Protein AF-0000000074986672 (afdb_homodimer)

Structure (mmCIF, N/CA/C/O backbone):
data_AF-0000000074986672-model_v1
#
loop_
_entity.id
_entity.type
_entity.pdbx_description
1 polymer 'Uncharacterized protein'
#
loop_
_atom_site.group_PDB
_atom_site.id
_atom_site.type_symbol
_atom_site.label_atom_id
_atom_site.label_alt_id
_atom_site.label_comp_id
_atom_site.label_asym_id
_atom_site.label_entity_id
_atom_site.label_seq_id
_atom_site.pdbx_PDB_ins_code
_atom_site.Cartn_x
_atom_site.Cartn_y
_atom_site.Cartn_z
_atom_site.occupancy
_atom_site.B_iso_or_equiv
_atom_site.auth_seq_id
_atom_site.auth_comp_id
_atom_site.auth_asym_id
_atom_site.auth_atom_id
_atom_site.pdbx_PDB_model_num
ATOM 1 N N . MET A 1 1 ? -16.219 -4.191 3.336 1 21.34 1 MET A N 1
ATOM 2 C CA . MET A 1 1 ? -17.172 -3.947 4.406 1 21.34 1 MET A CA 1
ATOM 3 C C . MET A 1 1 ? -17.938 -5.223 4.758 1 21.34 1 MET A C 1
ATOM 5 O O . MET A 1 1 ? -18.406 -5.938 3.873 1 21.34 1 MET A O 1
ATOM 9 N N . PRO A 1 2 ? -17.562 -5.855 5.906 1 23.08 2 PRO A N 1
ATOM 10 C CA . PRO A 1 2 ? -18.125 -7.176 6.203 1 23.08 2 PRO A CA 1
ATOM 11 C C . PRO A 1 2 ? -19.641 -7.215 6.035 1 23.08 2 PRO A C 1
ATOM 13 O O . PRO A 1 2 ? -20.312 -6.188 6.172 1 23.08 2 PRO A O 1
ATOM 16 N N . PRO A 1 3 ? -20.062 -8.102 5.141 1 24.44 3 PRO A N 1
ATOM 17 C CA . PRO A 1 3 ? -21.5 -8.195 4.844 1 24.44 3 PRO A CA 1
ATOM 18 C C . PRO A 1 3 ? -22.359 -8.195 6.102 1 24.44 3 PRO A C 1
ATOM 20 O O . PRO A 1 3 ? -21.953 -8.742 7.129 1 24.44 3 PRO A O 1
ATOM 23 N N . LYS A 1 4 ? -23.109 -7.078 6.27 1 29.47 4 LYS A N 1
ATOM 24 C CA . LYS A 1 4 ? -24.031 -6.895 7.383 1 29.47 4 LYS A CA 1
ATOM 25 C C . LYS A 1 4 ? -24.828 -8.172 7.656 1 29.47 4 LYS A C 1
ATOM 27 O O . LYS A 1 4 ? -25.438 -8.73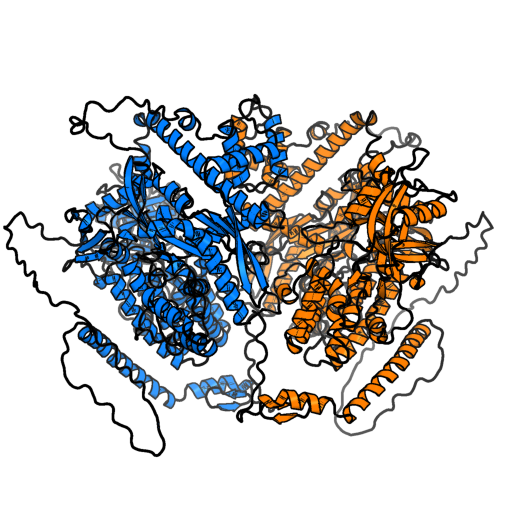4 6.75 1 29.47 4 LYS A O 1
ATOM 32 N N . GLN A 1 5 ? -24.484 -8.953 8.672 1 23.97 5 GLN A N 1
ATOM 33 C CA . GLN A 1 5 ? -25.188 -10.109 9.219 1 23.97 5 GLN A CA 1
ATOM 34 C C . GLN A 1 5 ? -26.688 -9.859 9.289 1 23.97 5 GLN A C 1
ATOM 36 O O . GLN A 1 5 ? -27.125 -8.773 9.688 1 23.97 5 GLN A O 1
ATOM 41 N N . SER A 1 6 ? -27.453 -10.539 8.5 1 29.39 6 SER A N 1
ATOM 42 C CA . SER A 1 6 ? -28.922 -10.602 8.445 1 29.39 6 SER A CA 1
ATOM 43 C C . SER A 1 6 ? -29.516 -10.664 9.844 1 29.39 6 SER A C 1
ATOM 45 O O . SER A 1 6 ? -29.266 -11.617 10.586 1 29.39 6 SER A O 1
ATOM 47 N N . ARG A 1 7 ? -29.734 -9.586 10.469 1 32.44 7 ARG A N 1
ATOM 48 C CA . ARG A 1 7 ? -30.438 -9.555 11.742 1 32.44 7 ARG A CA 1
ATOM 49 C C . ARG A 1 7 ? -31.703 -10.398 11.688 1 32.44 7 ARG A C 1
ATOM 51 O O . ARG A 1 7 ? -32.5 -10.273 10.75 1 32.44 7 ARG A O 1
ATOM 58 N N . ARG A 1 8 ? -31.781 -11.43 12.5 1 37.28 8 ARG A N 1
ATOM 59 C CA . ARG A 1 8 ? -32.969 -12.227 12.82 1 37.28 8 ARG A CA 1
ATOM 60 C C . ARG A 1 8 ? -34.156 -11.336 13.086 1 37.28 8 ARG A C 1
ATOM 62 O O . ARG A 1 8 ? -34.094 -10.383 13.859 1 37.28 8 ARG A O 1
ATOM 69 N N . VAL A 1 9 ? -35.125 -11.398 12.18 1 38.25 9 VAL A N 1
ATOM 70 C CA . VAL A 1 9 ? -36.344 -10.609 12.18 1 38.25 9 VAL A CA 1
ATOM 71 C C . VAL A 1 9 ? -37.188 -10.969 13.391 1 38.25 9 VAL A C 1
ATOM 73 O O . VAL A 1 9 ? -37.625 -12.117 13.523 1 38.25 9 VAL A O 1
ATOM 76 N N . ILE A 1 10 ? -36.969 -10.453 14.57 1 38.25 10 ILE A N 1
ATOM 77 C CA . ILE A 1 10 ? -37.844 -10.531 15.734 1 38.25 10 ILE A CA 1
ATOM 78 C C . ILE A 1 10 ? -39.219 -9.945 15.398 1 38.25 10 ILE A C 1
ATOM 80 O O . ILE A 1 10 ? -39.312 -8.797 14.961 1 38.25 10 ILE A O 1
ATOM 84 N N . GLY A 1 11 ? -40.25 -10.727 15.227 1 40.94 11 GLY A N 1
ATOM 85 C CA . GLY A 1 11 ? -41.625 -10.297 14.922 1 40.94 11 GLY A CA 1
ATOM 86 C C . GLY A 1 11 ? -42.156 -9.273 15.906 1 40.94 11 GLY A C 1
ATOM 87 O O . GLY A 1 11 ? -41.562 -9.047 16.953 1 40.94 11 GLY A O 1
ATOM 88 N N . SER A 1 12 ? -43.281 -8.508 15.656 1 49.19 12 SER A N 1
ATOM 89 C CA . SER A 1 12 ? -43.906 -7.453 16.438 1 49.19 12 SER A CA 1
ATOM 90 C C . SER A 1 12 ? -44.219 -7.922 17.859 1 49.19 12 SER A C 1
ATOM 92 O O . SER A 1 12 ? -44.188 -7.129 18.797 1 49.19 12 SER A O 1
ATOM 94 N N . ASP A 1 13 ? -44.656 -9.211 18.047 1 49.66 13 ASP A N 1
ATOM 95 C CA . ASP A 1 13 ? -45.188 -9.719 19.312 1 49.66 13 ASP A CA 1
ATOM 96 C C . ASP A 1 13 ? -44.094 -10.414 20.125 1 49.66 13 ASP A C 1
ATOM 98 O O . ASP A 1 13 ? -44.375 -11.078 21.109 1 49.66 13 ASP A O 1
ATOM 102 N N . GLY A 1 14 ? -42.906 -10.117 20.141 1 49.78 14 GLY A N 1
ATOM 103 C CA . GLY A 1 14 ? -41.719 -10.5 20.891 1 49.78 14 GLY A CA 1
ATOM 104 C C . GLY A 1 14 ? -41.312 -11.945 20.672 1 49.78 14 GLY A C 1
ATOM 105 O O . GLY A 1 14 ? -40.469 -12.477 21.406 1 49.78 14 GLY A O 1
ATOM 106 N N . ARG A 1 15 ? -42.031 -12.641 19.875 1 52.78 15 ARG A N 1
ATOM 107 C CA . ARG A 1 15 ? -41.844 -14.07 19.703 1 52.78 15 ARG A CA 1
ATOM 108 C C . ARG A 1 15 ? -41 -14.367 18.484 1 52.78 15 ARG A C 1
ATOM 110 O O . ARG A 1 15 ? -40.969 -13.586 17.531 1 52.78 15 ARG A O 1
ATOM 117 N N . ILE A 1 16 ? -40 -15.344 18.688 1 58.72 16 ILE A N 1
ATOM 118 C CA . ILE A 1 16 ? -39.062 -15.703 17.625 1 58.72 16 ILE A CA 1
ATOM 119 C C . ILE A 1 16 ? -39.406 -17.094 17.094 1 58.72 16 ILE A C 1
ATOM 121 O O . ILE A 1 16 ? -39.75 -18 17.859 1 58.72 16 ILE A O 1
ATOM 125 N N . LYS A 1 17 ? -39.562 -17.266 15.836 1 61.62 17 LYS A N 1
ATOM 126 C CA . LYS A 1 17 ? -39.969 -18.484 15.141 1 61.62 17 LYS A CA 1
ATOM 127 C C . LYS A 1 17 ? -38.812 -19.484 15.078 1 61.62 17 LYS A C 1
ATOM 129 O O . LYS A 1 17 ? -37.688 -19.125 14.727 1 61.62 17 LYS A O 1
ATOM 134 N N . CYS A 1 18 ? -39.031 -20.641 15.672 1 52.66 18 CYS A N 1
ATOM 135 C CA . CYS A 1 18 ? -38.062 -21.734 15.609 1 52.66 18 CYS A CA 1
ATOM 136 C C . CYS A 1 18 ? -37.75 -22.109 14.164 1 52.66 18 CYS A C 1
ATOM 138 O O . CYS A 1 18 ? -38.656 -22.25 13.344 1 52.66 18 CYS A O 1
ATOM 140 N N . ALA A 1 19 ? -36.625 -22.062 13.719 1 54.72 19 ALA A N 1
ATOM 141 C CA . ALA A 1 19 ? -36.219 -22.281 12.336 1 54.72 19 ALA A CA 1
ATOM 142 C C . ALA A 1 19 ? -36.531 -23.719 11.891 1 54.72 19 ALA A C 1
ATOM 144 O O . ALA A 1 19 ? -36.594 -24 10.695 1 54.72 19 ALA A O 1
ATOM 145 N N . TRP A 1 20 ? -36.719 -24.594 12.922 1 52 20 TRP A N 1
ATOM 146 C CA . TRP A 1 20 ? -36.969 -26 12.633 1 52 20 TRP A CA 1
ATOM 147 C C . TRP A 1 20 ? -38.469 -26.266 12.523 1 52 20 TRP A C 1
ATOM 149 O O . TRP A 1 20 ? -38.938 -26.922 11.578 1 52 20 TRP A O 1
ATOM 159 N N . CYS A 1 21 ? -39.312 -25.953 13.484 1 49.84 21 CYS A N 1
ATOM 160 C CA . CYS A 1 21 ? -40.719 -26.359 13.508 1 49.84 21 CYS A CA 1
ATOM 161 C C . CYS A 1 21 ? -41.625 -25.156 13.258 1 49.84 21 CYS A C 1
ATOM 163 O O . CYS A 1 21 ? -42.844 -25.297 13.219 1 49.84 21 CYS A O 1
ATOM 165 N N . THR A 1 22 ? -41.219 -24.016 12.805 1 55.19 22 THR A N 1
ATOM 166 C CA . THR A 1 22 ? -41.875 -22.781 12.391 1 55.19 22 THR A CA 1
ATOM 167 C C . THR A 1 22 ? -42.781 -22.266 13.484 1 55.19 22 THR A C 1
ATOM 169 O O . THR A 1 22 ? -43.625 -21.391 13.25 1 55.19 22 THR A O 1
ATOM 172 N N . ILE A 1 23 ? -42.812 -22.859 14.641 1 56.44 23 ILE A N 1
ATOM 173 C CA . ILE A 1 23 ? -43.656 -22.375 15.719 1 56.44 23 ILE A CA 1
ATOM 174 C C . ILE A 1 23 ? -43.031 -21.141 16.359 1 56.44 23 ILE A C 1
ATOM 176 O O . ILE A 1 23 ? -41.812 -21.094 16.562 1 56.44 23 ILE A O 1
ATOM 180 N N . THR A 1 24 ? -43.688 -20.016 16.578 1 58.59 24 THR A N 1
ATOM 181 C CA . THR A 1 24 ? -43.312 -18.719 17.125 1 58.59 24 THR A CA 1
ATOM 182 C C . THR A 1 24 ? -43.125 -18.797 18.641 1 58.59 24 THR A C 1
ATOM 184 O O . THR A 1 24 ? -44 -19.297 19.344 1 58.59 24 THR A O 1
ATOM 187 N N . THR A 1 25 ? -41.938 -18.906 19.141 1 59.53 25 THR A N 1
ATOM 188 C CA . THR A 1 25 ? -41.75 -18.984 20.578 1 59.53 25 THR A CA 1
ATOM 189 C C . THR A 1 25 ? -41 -17.75 21.109 1 59.53 25 THR A C 1
ATOM 191 O O . THR A 1 25 ? -40.438 -16.984 20.312 1 59.53 25 THR A O 1
ATOM 194 N N . LEU A 1 26 ? -41.062 -17.406 22.469 1 55.56 26 LEU A N 1
ATOM 195 C CA . LEU A 1 26 ? -40.344 -16.312 23.109 1 55.56 26 LEU A CA 1
ATOM 196 C C . LEU A 1 26 ? -38.844 -16.469 22.984 1 55.56 26 LEU A C 1
ATOM 198 O O . LEU A 1 26 ? -38.344 -17.594 22.938 1 55.56 26 LEU A O 1
ATOM 202 N N . PRO A 1 27 ? -37.938 -15.484 22.812 1 52.47 27 PRO A N 1
ATOM 203 C CA . PRO A 1 27 ? -36.5 -15.508 22.531 1 52.47 27 PRO A CA 1
ATOM 204 C C . PRO A 1 27 ? -35.719 -16.375 23.516 1 52.47 27 PRO A C 1
ATOM 206 O O . PRO A 1 27 ? -34.812 -17.078 23.109 1 52.47 27 PRO A O 1
ATOM 209 N N . ARG A 1 28 ? -35.938 -16.406 24.812 1 54.94 28 ARG A N 1
ATOM 210 C CA . ARG A 1 28 ? -35.188 -17.141 25.828 1 54.94 28 ARG A CA 1
ATOM 211 C C . ARG A 1 28 ? -35.344 -18.656 25.625 1 54.94 28 ARG A C 1
ATOM 213 O O . ARG A 1 28 ? -34.406 -19.406 25.938 1 54.94 28 ARG A O 1
ATOM 220 N N . GLY A 1 29 ? -36.438 -19.078 25.266 1 47.56 29 GLY A N 1
ATOM 221 C CA . GLY A 1 29 ? -36.75 -20.484 25.172 1 47.56 29 GLY A CA 1
ATOM 222 C C . GLY A 1 29 ? -36.406 -21.078 23.812 1 47.56 29 GLY A C 1
ATOM 223 O O . GLY A 1 29 ? -36.625 -22.266 23.578 1 47.56 29 GLY A O 1
ATOM 224 N N . LEU A 1 30 ? -36.062 -20.344 22.906 1 51.59 30 LEU A N 1
ATOM 225 C CA . LEU A 1 30 ? -35.938 -20.797 21.531 1 51.59 30 LEU A CA 1
ATOM 226 C C . LEU A 1 30 ? -34.812 -21.844 21.406 1 51.59 30 LEU A C 1
ATOM 228 O O . LEU A 1 30 ? -35 -22.859 20.734 1 51.59 30 LEU A O 1
ATOM 232 N N . ALA A 1 31 ? -33.781 -21.672 22.047 1 54.81 31 ALA A N 1
ATOM 233 C CA . ALA A 1 31 ? -32.656 -22.578 21.953 1 54.81 31 ALA A CA 1
ATOM 234 C C . ALA A 1 31 ? -33.031 -23.969 22.469 1 54.81 31 ALA A C 1
ATOM 236 O O . ALA A 1 31 ? -32.688 -24.969 21.828 1 54.81 31 ALA A O 1
ATOM 237 N N . ALA A 1 32 ? -33.656 -24.031 23.547 1 58.88 32 ALA A N 1
ATOM 238 C CA . ALA A 1 32 ? -34.125 -25.297 24.109 1 58.88 32 ALA A CA 1
ATOM 239 C C . ALA A 1 32 ? -35.156 -25.969 23.219 1 58.88 32 ALA A C 1
ATOM 241 O O . ALA A 1 32 ? -35.125 -27.172 23.016 1 58.88 32 ALA A O 1
ATOM 242 N N . HIS A 1 33 ? -36 -25.172 22.578 1 53.44 33 HIS A N 1
ATOM 243 C CA . HIS A 1 33 ? -37.031 -25.703 21.688 1 53.44 33 HIS A CA 1
ATOM 244 C C . HIS A 1 33 ? -36.406 -26.234 20.406 1 53.44 33 HIS A C 1
ATOM 246 O O . HIS A 1 33 ? -36.75 -27.312 19.938 1 53.44 33 HIS A O 1
ATOM 252 N N . GLU A 1 34 ? -35.5 -25.531 19.906 1 52.88 34 GLU A N 1
ATOM 253 C CA . GLU A 1 34 ? -34.844 -25.953 18.672 1 52.88 34 GLU A CA 1
ATOM 254 C C . GLU A 1 34 ? -34.094 -27.25 18.859 1 52.88 34 GLU A C 1
ATOM 256 O O . GLU A 1 34 ? -34.094 -28.125 17.984 1 52.88 34 GLU A O 1
ATOM 261 N N . ARG A 1 35 ? -33.5 -27.5 19.953 1 55.66 35 ARG A N 1
ATOM 262 C CA . ARG A 1 35 ? -32.844 -28.766 20.281 1 55.66 35 ARG A CA 1
ATOM 263 C C . ARG A 1 35 ? -33.844 -29.922 20.344 1 55.66 35 ARG A C 1
ATOM 265 O O . ARG A 1 35 ? -33.562 -31 19.844 1 55.66 35 ARG A O 1
ATOM 272 N N . SER A 1 36 ? -34.969 -29.703 21.047 1 52.59 36 SER A N 1
ATOM 273 C CA . SER A 1 36 ? -35.969 -30.734 21.172 1 52.59 36 SER A CA 1
ATOM 274 C C . SER A 1 36 ? -36.594 -31.094 19.812 1 52.59 36 SER A C 1
ATOM 276 O O . SER A 1 36 ? -36.844 -32.25 19.531 1 52.59 36 SER A O 1
ATOM 278 N N . CYS A 1 37 ? -36.875 -30.062 19.016 1 47.91 37 CYS A N 1
ATOM 279 C CA . CYS A 1 37 ? -37.469 -30.312 17.703 1 47.91 37 CYS A CA 1
ATOM 280 C C . CYS A 1 37 ? -36.5 -31.062 16.812 1 47.91 37 CYS A C 1
ATOM 282 O O . CYS A 1 37 ? -36.906 -31.906 16 1 47.91 37 CYS A O 1
ATOM 284 N N . SER A 1 38 ? -35.219 -30.875 16.969 1 42.31 38 SER A N 1
ATOM 285 C CA . SER A 1 38 ? -34.219 -31.547 16.109 1 42.31 38 SER A CA 1
ATOM 286 C C . SER A 1 38 ? -34.125 -33.031 16.484 1 42.31 38 SER A C 1
ATOM 288 O O . SER A 1 38 ? -33.781 -33.844 15.625 1 42.31 38 SER A O 1
ATOM 290 N N . ASN A 1 39 ? -34.344 -33.438 17.734 1 39.09 39 ASN A N 1
ATOM 291 C CA . ASN A 1 39 ? -34.219 -34.812 18.188 1 39.09 39 ASN A CA 1
ATOM 292 C C . ASN A 1 39 ? -35.438 -35.625 17.844 1 39.09 39 ASN A C 1
ATOM 294 O O . ASN A 1 39 ? -35.625 -36.75 18.344 1 39.09 39 ASN A O 1
ATOM 298 N N . ASN A 1 40 ? -36.469 -35.031 17.281 1 34.62 40 ASN A N 1
ATOM 299 C CA . ASN A 1 40 ? -37.594 -35.906 16.969 1 34.62 40 ASN A CA 1
ATOM 300 C C . ASN A 1 40 ? -37.188 -36.969 15.93 1 34.62 40 ASN A C 1
ATOM 302 O O . ASN A 1 40 ? -36.562 -36.656 14.922 1 34.62 40 ASN A O 1
ATOM 306 N N . PRO A 1 41 ? -37.375 -38.344 16.188 1 34.31 41 PRO A N 1
ATOM 307 C CA . PRO A 1 41 ? -37.031 -39.562 15.484 1 34.31 41 PRO A CA 1
ATOM 308 C C . PRO A 1 41 ? -37.438 -39.562 14.016 1 34.31 41 PRO A C 1
ATOM 310 O O . PRO A 1 41 ? -36.844 -40.25 13.195 1 34.31 41 PRO A O 1
ATOM 313 N N . ALA A 1 42 ? -38.688 -39 13.711 1 34.62 42 ALA A N 1
ATOM 314 C CA . ALA A 1 42 ? -39.219 -39.188 12.367 1 34.62 42 ALA A CA 1
ATOM 315 C C . ALA A 1 42 ? -38.281 -38.625 11.312 1 34.62 42 ALA A C 1
ATOM 317 O O . ALA A 1 42 ? -38.312 -39.062 10.156 1 34.62 42 ALA A O 1
ATOM 318 N N . ASN A 1 43 ? -37.656 -37.5 11.641 1 30.34 43 ASN A N 1
ATOM 319 C CA . ASN A 1 43 ? -36.906 -36.875 10.562 1 30.34 43 ASN A CA 1
ATOM 320 C C . ASN A 1 43 ? -35.594 -37.594 10.305 1 30.34 43 ASN A C 1
ATOM 322 O O . ASN A 1 43 ? -34.781 -37.188 9.477 1 30.34 43 ASN A O 1
ATOM 326 N N . ARG A 1 44 ? -35.219 -38.688 11.094 1 32.34 44 ARG A N 1
ATOM 327 C CA . ARG A 1 44 ? -34.094 -39.594 10.945 1 32.34 44 ARG A CA 1
ATOM 328 C C . ARG A 1 44 ? -34.188 -40.438 9.672 1 32.34 44 ARG A C 1
ATOM 330 O O . ARG A 1 44 ? -33.219 -41.031 9.227 1 32.34 44 ARG A O 1
ATOM 337 N N . ASN A 1 45 ? -35.438 -40.781 9.258 1 30.66 45 ASN A N 1
ATOM 338 C CA . ASN A 1 45 ? -35.562 -41.75 8.195 1 30.66 45 ASN A CA 1
ATOM 339 C C . ASN A 1 45 ? -34.938 -41.25 6.891 1 30.66 45 ASN A C 1
ATOM 341 O O . ASN A 1 45 ? -34.594 -42.062 6.012 1 30.66 45 ASN A O 1
ATOM 345 N N . SER A 1 46 ? -35.031 -39.938 6.668 1 28.95 46 SER A N 1
ATOM 346 C CA . SER A 1 46 ? -34.625 -39.594 5.316 1 28.95 46 SER A CA 1
ATOM 347 C C . SER A 1 46 ? -33.125 -39.719 5.152 1 28.95 46 SER A C 1
ATOM 349 O O . SER A 1 46 ? -32.594 -39.531 4.055 1 28.95 46 SER A O 1
ATOM 351 N N . ASP A 1 47 ? -32.406 -40 6.203 1 29.88 47 ASP A N 1
ATOM 352 C CA . ASP A 1 47 ? -30.953 -40.125 6.152 1 29.88 47 ASP A CA 1
ATOM 353 C C . ASP A 1 47 ? -30.547 -41.438 5.488 1 29.88 47 ASP A C 1
ATOM 355 O O . ASP A 1 47 ? -29.531 -41.5 4.781 1 29.88 47 ASP A O 1
ATOM 359 N N . LEU A 1 48 ? -31.312 -42.531 5.68 1 30.64 48 LEU A N 1
ATOM 360 C CA . LEU A 1 48 ? -30.953 -43.844 5.176 1 30.64 48 LEU A CA 1
ATOM 361 C C . LEU A 1 48 ? -31 -43.875 3.652 1 30.64 48 LEU A C 1
ATOM 363 O O . LEU A 1 48 ? -30.203 -44.562 3.018 1 30.64 48 LEU A O 1
ATOM 367 N N . ALA A 1 49 ? -32 -43.188 3.09 1 31.38 49 ALA A N 1
ATOM 368 C CA . ALA A 1 49 ? -32.125 -43.25 1.637 1 31.38 49 ALA A CA 1
ATOM 369 C C . ALA A 1 49 ? -30.906 -42.656 0.943 1 31.38 49 ALA A C 1
ATOM 371 O O . ALA A 1 49 ? -30.516 -43.094 -0.139 1 31.38 49 ALA A O 1
ATOM 372 N N . PHE A 1 50 ? -30.297 -41.719 1.64 1 29.2 50 PHE A N 1
ATOM 373 C CA . PHE A 1 50 ? -29.172 -41.062 0.99 1 29.2 50 PHE A CA 1
ATOM 374 C C . PHE A 1 50 ? -27.969 -42 0.915 1 29.2 50 PHE A C 1
ATOM 376 O O . PHE A 1 50 ? -27.25 -42 -0.087 1 29.2 50 PHE A O 1
ATOM 383 N N . ASP A 1 51 ? -27.859 -42.906 1.812 1 30.94 51 ASP A N 1
ATOM 384 C CA . ASP A 1 51 ? -26.734 -43.844 1.812 1 30.94 51 ASP A CA 1
ATOM 385 C C . ASP A 1 51 ? -26.828 -44.812 0.636 1 30.94 51 ASP A C 1
ATOM 387 O O . ASP A 1 51 ? -25.828 -45.156 0.003 1 30.94 51 ASP A O 1
ATOM 391 N N . MET A 1 52 ? -28.047 -45.312 0.355 1 34 52 MET A N 1
ATOM 392 C CA . MET A 1 52 ? -28.219 -46.344 -0.682 1 34 52 MET A CA 1
ATOM 393 C C . MET A 1 52 ? -27.953 -45.75 -2.064 1 34 52 MET A C 1
ATOM 395 O O . MET A 1 52 ? -27.453 -46.438 -2.949 1 34 52 MET A O 1
ATOM 399 N N . LEU A 1 53 ? -28.375 -44.469 -2.236 1 32.38 53 LEU A N 1
ATOM 400 C CA . LEU A 1 53 ? -28.156 -43.906 -3.561 1 32.38 53 LEU A CA 1
ATOM 401 C C . LEU A 1 53 ? -26.672 -43.656 -3.812 1 32.38 53 LEU A C 1
ATOM 403 O O . LEU A 1 53 ? -26.188 -43.875 -4.926 1 32.38 53 LEU A O 1
ATOM 407 N N . ALA A 1 54 ? -25.875 -43.5 -2.732 1 30.58 54 ALA A N 1
ATOM 408 C CA . ALA A 1 54 ? -24.438 -43.281 -2.902 1 30.58 54 ALA A CA 1
ATOM 409 C C . ALA A 1 54 ? -23.734 -44.562 -3.328 1 30.58 54 ALA A C 1
ATOM 411 O O . ALA A 1 54 ? -22.828 -44.531 -4.164 1 30.58 54 ALA A O 1
ATOM 412 N N . VAL A 1 55 ? -24.219 -45.719 -2.842 1 34.09 55 VAL A N 1
ATOM 413 C CA . VAL A 1 55 ? -23.609 -47 -3.244 1 34.09 55 VAL A CA 1
ATOM 414 C C . VAL A 1 55 ? -23.938 -47.281 -4.711 1 34.09 55 VAL A C 1
ATOM 416 O O . VAL A 1 55 ? -23.062 -47.688 -5.473 1 34.09 55 VAL A O 1
ATOM 419 N N . GLU A 1 56 ? -25.266 -47.031 -5.094 1 33.47 56 GLU A N 1
ATOM 420 C CA . GLU A 1 56 ? -25.641 -47.344 -6.469 1 33.47 56 GLU A CA 1
ATOM 421 C C . GLU A 1 56 ? -24.922 -46.438 -7.453 1 33.47 56 GLU A C 1
ATOM 423 O O . GLU A 1 56 ? -24.438 -46.875 -8.5 1 33.47 56 GLU A O 1
ATOM 428 N N . GLN A 1 57 ? -24.75 -45.219 -7.012 1 32.5 57 GLN A N 1
ATOM 429 C CA . GLN A 1 57 ? -24.156 -44.281 -7.945 1 32.5 57 GLN A CA 1
ATOM 430 C C . GLN A 1 57 ? -22.641 -44.469 -8.055 1 32.5 57 GLN A C 1
ATOM 432 O O . GLN A 1 57 ? -22.062 -44.25 -9.109 1 32.5 57 GLN A O 1
ATOM 437 N N . ASN A 1 58 ? -22.031 -45.031 -7.02 1 32.84 58 ASN A N 1
ATOM 438 C CA . ASN A 1 58 ? -20.641 -45.469 -7.141 1 32.84 58 ASN A CA 1
ATOM 439 C C . ASN A 1 58 ? -20.484 -46.594 -8.133 1 32.84 58 ASN A C 1
ATOM 441 O O . ASN A 1 58 ? -19.5 -46.656 -8.883 1 32.84 58 ASN A O 1
ATOM 445 N N . ARG A 1 59 ? -21.469 -47.562 -8.141 1 33.75 59 ARG A N 1
ATOM 446 C CA . ARG A 1 59 ? -21.438 -48.625 -9.117 1 33.75 59 ARG A CA 1
ATOM 447 C C . ARG A 1 59 ? -21.625 -48.094 -10.531 1 33.75 59 ARG A C 1
ATOM 449 O O . ARG A 1 59 ? -20.953 -48.562 -11.461 1 33.75 59 ARG A O 1
ATOM 456 N N . GLU A 1 60 ? -22.547 -47.094 -10.617 1 33.5 60 GLU A N 1
ATOM 457 C CA . GLU A 1 60 ? -22.766 -46.562 -11.953 1 33.5 60 GLU A CA 1
ATOM 458 C C . GLU A 1 60 ? -21.562 -45.781 -12.445 1 33.5 60 GLU A C 1
ATOM 460 O O . GLU A 1 60 ? -21.203 -45.844 -13.625 1 33.5 60 GLU A O 1
ATOM 465 N N . ALA A 1 61 ? -20.859 -45.125 -11.523 1 31.92 61 ALA A N 1
ATOM 466 C CA . ALA A 1 61 ? -19.672 -44.406 -11.961 1 31.92 61 ALA A CA 1
ATOM 467 C C . ALA A 1 61 ? -18.578 -45.375 -12.391 1 31.92 61 ALA A C 1
ATOM 469 O O . ALA A 1 61 ? -17.859 -45.125 -13.359 1 31.92 61 ALA A O 1
ATOM 470 N N . HIS A 1 62 ? -18.547 -46.562 -11.688 1 32.66 62 HIS A N 1
ATOM 471 C CA . HIS A 1 62 ? -17.641 -47.594 -12.18 1 32.66 62 HIS A CA 1
ATOM 472 C C . HIS A 1 62 ? -18.078 -48.094 -13.562 1 32.66 62 HIS A C 1
ATOM 474 O O . HIS A 1 62 ? -17.234 -48.312 -14.438 1 32.66 62 HIS A O 1
ATOM 480 N N . TYR A 1 63 ? -19.469 -48.344 -13.695 1 32.81 63 TYR A N 1
ATOM 481 C CA . TYR A 1 63 ? -19.984 -48.812 -14.984 1 32.81 63 TYR A CA 1
ATOM 482 C C . TYR A 1 63 ? -19.781 -47.75 -16.062 1 32.81 63 TYR A C 1
ATOM 484 O O . TYR A 1 63 ? -19.391 -48.062 -17.188 1 32.81 63 TYR A O 1
ATOM 492 N N . ALA A 1 64 ? -20 -46.469 -15.695 1 31.45 64 ALA A N 1
ATOM 493 C CA . ALA A 1 64 ? -19.812 -45.438 -16.719 1 31.45 64 ALA A CA 1
ATOM 494 C C . ALA A 1 64 ? -18.344 -45.344 -17.141 1 31.45 64 ALA A C 1
ATOM 496 O O . ALA A 1 64 ? -18.047 -45.094 -18.312 1 31.45 64 ALA A O 1
ATOM 497 N N . LEU A 1 65 ? -17.453 -45.656 -16.219 1 31.52 65 LEU A N 1
ATOM 498 C CA . LEU A 1 65 ? -16.062 -45.812 -16.656 1 31.52 65 LEU A CA 1
ATOM 499 C C . LEU A 1 65 ? -15.93 -46.969 -17.641 1 31.52 65 LEU A C 1
ATOM 501 O O . LEU A 1 65 ? -15.18 -46.875 -18.609 1 31.52 65 LEU A O 1
ATOM 505 N N . GLN A 1 66 ? -16.703 -48.094 -17.312 1 31.55 66 GLN A N 1
ATOM 506 C CA . GLN A 1 66 ? -16.625 -49.219 -18.234 1 31.55 66 GLN A CA 1
ATOM 507 C C . GLN A 1 66 ? -17.297 -48.875 -19.578 1 31.55 66 GLN A C 1
ATOM 509 O O . GLN A 1 66 ? -16.828 -49.312 -20.625 1 31.55 66 GLN A O 1
ATOM 514 N N . ILE A 1 67 ? -18.484 -48.188 -19.469 1 31.8 67 ILE A N 1
ATOM 515 C CA . ILE A 1 67 ? -19.156 -47.812 -20.703 1 31.8 67 ILE A CA 1
ATOM 516 C C . ILE A 1 67 ? -18.266 -46.875 -21.5 1 31.8 67 ILE A C 1
ATOM 518 O O . ILE A 1 67 ? -18.172 -46.969 -22.719 1 31.8 67 ILE A O 1
ATOM 522 N N . ALA A 1 68 ? -17.688 -45.812 -20.797 1 29.94 68 ALA A N 1
ATOM 523 C CA . ALA A 1 68 ? -16.797 -44.969 -21.609 1 29.94 68 ALA A CA 1
ATOM 524 C C . ALA A 1 68 ? -15.664 -45.812 -22.219 1 29.94 68 ALA A C 1
ATOM 526 O O . ALA A 1 68 ? -15 -45.375 -23.156 1 29.94 68 ALA A O 1
ATOM 527 N N . ASN A 1 69 ? -15.227 -46.781 -21.344 1 28.44 69 ASN A N 1
ATOM 528 C CA . ASN A 1 69 ? -14.273 -47.719 -21.938 1 28.44 69 ASN A CA 1
ATOM 529 C C . ASN A 1 69 ? -14.961 -48.656 -22.938 1 28.44 69 ASN A C 1
ATOM 531 O O . ASN A 1 69 ? -15.742 -49.5 -22.547 1 28.44 69 ASN A O 1
ATOM 535 N N . GLY A 1 70 ? -15.562 -48.312 -24.172 1 29.23 70 GLY A N 1
ATOM 536 C CA . GLY A 1 70 ? -16.125 -48.719 -25.453 1 29.23 70 GLY A CA 1
ATOM 537 C C . GLY A 1 70 ? -16.922 -50 -25.359 1 29.23 70 GLY A C 1
ATOM 538 O O . GLY A 1 70 ? -17.312 -50.594 -26.375 1 29.23 70 GLY A O 1
ATOM 539 N N . ARG A 1 71 ? -16.969 -50.781 -24.203 1 28.36 71 ARG A N 1
ATOM 540 C CA . ARG A 1 71 ? -17.469 -52.094 -24.547 1 28.36 71 ARG A CA 1
ATOM 541 C C . ARG A 1 71 ? -18.984 -52.156 -24.469 1 28.36 71 ARG A C 1
ATOM 543 O O . ARG A 1 71 ? -19.609 -53.188 -24.719 1 28.36 71 ARG A O 1
ATOM 550 N N . TYR A 1 72 ? -19.75 -51.312 -23.547 1 24.12 72 TYR A N 1
ATOM 551 C CA . TYR A 1 72 ? -21.109 -51.844 -23.391 1 24.12 72 TYR A CA 1
ATOM 552 C C . TYR A 1 72 ? -22.016 -51.344 -24.5 1 24.12 72 TYR A C 1
ATOM 554 O O . TYR A 1 72 ? -22.156 -50.125 -24.688 1 24.12 72 TYR A O 1
ATOM 562 N N . THR A 1 73 ? -22.312 -52.281 -25.609 1 22.95 73 THR A N 1
ATOM 563 C CA . THR A 1 73 ? -23.188 -52.156 -26.766 1 22.95 73 THR A CA 1
ATOM 564 C C . THR A 1 73 ? -24.656 -52.125 -26.344 1 22.95 73 THR A C 1
ATOM 566 O O . THR A 1 73 ? -25.547 -52.062 -27.188 1 22.95 73 THR A O 1
ATOM 569 N N . GLY A 1 74 ? -25.016 -52.406 -24.984 1 20.47 74 GLY A N 1
ATOM 570 C CA . GLY A 1 74 ? -26.375 -52.938 -25.047 1 20.47 74 GLY A CA 1
ATOM 571 C C . GLY A 1 74 ? -27.406 -51.875 -25.391 1 20.47 74 GLY A C 1
ATOM 572 O O . GLY A 1 74 ? -27.109 -50.656 -25.297 1 20.47 74 GLY A O 1
ATOM 573 N N . PRO A 1 75 ? -28.719 -52.281 -25.797 1 20.09 75 PRO A N 1
ATOM 574 C CA . PRO A 1 75 ? -29.797 -51.719 -26.625 1 20.09 75 PRO A CA 1
ATOM 575 C C . PRO A 1 75 ? -30.469 -50.531 -26 1 20.09 75 PRO A C 1
ATOM 577 O O . PRO A 1 75 ? -30.75 -49.531 -26.688 1 20.09 75 PRO A O 1
ATOM 580 N N . GLY A 1 76 ? -31.016 -50.656 -24.781 1 20.36 76 GLY A N 1
ATOM 581 C CA . GLY A 1 76 ? -32.375 -50.188 -24.594 1 20.36 76 GLY A CA 1
ATOM 582 C C . GLY A 1 76 ? -32.469 -48.688 -24.312 1 20.36 76 GLY A C 1
ATOM 583 O O . GLY A 1 76 ? -32.031 -48.25 -23.234 1 20.36 76 GLY A O 1
ATOM 584 N N . ALA A 1 77 ? -32.281 -47.844 -25.344 1 20.05 77 ALA A N 1
ATOM 585 C CA . ALA A 1 77 ? -32.469 -46.375 -25.375 1 20.05 77 ALA A CA 1
ATOM 586 C C . ALA A 1 77 ? -33.875 -46 -24.891 1 20.05 77 ALA A C 1
ATOM 588 O O . ALA A 1 77 ? -34.875 -46.375 -25.516 1 20.05 77 ALA A O 1
ATOM 589 N N . ILE A 1 78 ? -34.094 -46.062 -23.594 1 19.98 78 ILE A N 1
ATOM 590 C CA . ILE A 1 78 ? -35.438 -45.844 -23.094 1 19.98 78 ILE A CA 1
ATOM 591 C C . ILE A 1 78 ? -35.969 -44.531 -23.656 1 19.98 78 ILE A C 1
ATOM 593 O O . ILE A 1 78 ? -35.312 -43.469 -23.562 1 19.98 78 ILE A O 1
ATOM 597 N N . SER A 1 79 ? -37 -44.594 -24.625 1 18.53 79 SER A N 1
ATOM 598 C CA . SER A 1 79 ? -37.844 -43.688 -25.375 1 18.53 79 SER A CA 1
ATOM 599 C C . SER A 1 79 ? -38.656 -42.75 -24.453 1 18.53 79 SER A C 1
ATOM 601 O O . SER A 1 79 ? -39.344 -43.25 -23.547 1 18.53 79 SER A O 1
ATOM 603 N N . ALA A 1 80 ? -38.094 -41.656 -24.109 1 17.7 80 ALA A N 1
ATOM 604 C CA . ALA A 1 80 ? -38.812 -40.594 -23.375 1 17.7 80 ALA A CA 1
ATOM 605 C C . ALA A 1 80 ? -40.156 -40.344 -24 1 17.7 80 ALA A C 1
ATOM 607 O O . ALA A 1 80 ? -40.281 -40.219 -25.219 1 17.7 80 ALA A O 1
ATOM 608 N N . ARG A 1 81 ? -41.156 -40.688 -23.375 1 17.8 81 ARG A N 1
ATOM 609 C CA . ARG A 1 81 ? -42.594 -40.562 -23.609 1 17.8 81 ARG A CA 1
ATOM 610 C C . ARG A 1 81 ? -43 -39.156 -24 1 17.8 81 ARG A C 1
ATOM 612 O O . ARG A 1 81 ? -42.438 -38.188 -23.469 1 17.8 81 ARG A O 1
ATOM 619 N N . GLU A 1 82 ? -43.719 -38.969 -25.203 1 17.86 82 GLU A N 1
ATOM 620 C CA . GLU A 1 82 ? -44.375 -37.938 -26.016 1 17.86 82 GLU A CA 1
ATOM 621 C C . GLU A 1 82 ? -45.438 -37.188 -25.219 1 17.86 82 GLU A C 1
ATOM 623 O O . GLU A 1 82 ? -46.438 -37.75 -24.812 1 17.86 82 GLU A O 1
ATOM 628 N N . PRO A 1 83 ? -45.188 -36.375 -24.25 1 19.95 83 PRO A N 1
ATOM 629 C CA . PRO A 1 83 ? -46.438 -35.844 -23.719 1 19.95 83 PRO A CA 1
ATOM 630 C C . PRO A 1 83 ? -47.312 -35.219 -24.781 1 19.95 83 PRO A C 1
ATOM 632 O O . PRO A 1 83 ? -46.812 -34.75 -25.812 1 19.95 83 PRO A O 1
ATOM 635 N N . GLY A 1 84 ? -48.719 -35.188 -24.688 1 17.77 84 GLY A N 1
ATOM 636 C CA . GLY A 1 84 ? -49.938 -35.031 -25.484 1 17.77 84 GLY A CA 1
ATOM 637 C C . GLY A 1 84 ? -50.094 -33.656 -26.062 1 17.77 84 GLY A C 1
ATOM 638 O O . GLY A 1 84 ? -49.375 -32.719 -25.672 1 17.77 84 GLY A O 1
ATOM 639 N N . SER A 1 85 ? -51.344 -33.188 -26.812 1 18.44 85 SER A N 1
ATOM 640 C CA . SER A 1 85 ? -51.938 -32.594 -28.016 1 18.44 85 SER A CA 1
ATOM 641 C C . SER A 1 85 ? -52.25 -31.109 -27.766 1 18.44 85 SER A C 1
ATOM 643 O O . SER A 1 85 ? -52.844 -30.453 -28.625 1 18.44 85 SER A O 1
ATOM 645 N N . ASN A 1 86 ? -52.219 -30.391 -26.703 1 18.7 86 ASN A N 1
ATOM 646 C CA . ASN A 1 86 ? -53.156 -29.281 -26.75 1 18.7 86 ASN A CA 1
ATOM 647 C C . ASN A 1 86 ? -52.906 -28.359 -27.938 1 18.7 86 ASN A C 1
ATOM 649 O O . ASN A 1 86 ? -51.781 -28.297 -28.438 1 18.7 86 ASN A O 1
ATOM 653 N N . SER A 1 87 ? -53.781 -27.219 -28.375 1 18.89 87 SER A N 1
ATOM 654 C CA . SER A 1 87 ? -54.438 -26.625 -29.547 1 18.89 87 SER A CA 1
ATOM 655 C C . SER A 1 87 ? -53.469 -25.766 -30.344 1 18.89 87 SER A C 1
ATOM 657 O O . SER A 1 87 ? -53.312 -25.953 -31.547 1 18.89 87 SER A O 1
ATOM 659 N N . ASN A 1 88 ? -53.906 -24.328 -30.688 1 18.73 88 ASN A N 1
ATOM 660 C CA . ASN A 1 88 ? -54.094 -23.922 -32.062 1 18.73 88 ASN A CA 1
ATOM 661 C C . ASN A 1 88 ? -52.75 -23.812 -32.812 1 18.73 88 ASN A C 1
ATOM 663 O O . ASN A 1 88 ? -52.594 -24.391 -33.875 1 18.73 88 ASN A O 1
ATOM 667 N N . ALA A 1 89 ? -52.438 -22.297 -33.219 1 18.75 89 ALA A N 1
ATOM 668 C CA . ALA A 1 89 ? -51.875 -21.547 -34.344 1 18.75 89 ALA A CA 1
ATOM 669 C C . ALA A 1 89 ? -50.375 -21.797 -34.438 1 18.75 89 ALA A C 1
ATOM 671 O O . ALA A 1 89 ? -49.719 -22.219 -33.5 1 18.75 89 ALA A O 1
ATOM 672 N N . THR A 1 90 ? -49.656 -21.078 -35.781 1 18.17 90 THR A N 1
ATOM 673 C CA . THR A 1 90 ? -48.594 -21.406 -36.719 1 18.17 90 THR A CA 1
ATOM 674 C C . THR A 1 90 ? -47.219 -21.281 -36.031 1 18.17 90 THR A C 1
ATOM 676 O O . THR A 1 90 ? -46.844 -20.188 -35.594 1 18.17 90 THR A O 1
ATOM 679 N N . VAL A 1 91 ? -46.812 -22.094 -35.531 1 18.27 91 VAL A N 1
ATOM 680 C CA . VAL A 1 91 ? -45.5 -22.297 -34.938 1 18.27 91 VAL A CA 1
ATOM 681 C C . VAL A 1 91 ? -44.438 -22.281 -36.031 1 18.27 91 VAL A C 1
ATOM 683 O O . VAL A 1 91 ? -44.25 -23.281 -36.75 1 18.27 91 VAL A O 1
ATOM 686 N N . THR A 1 92 ? -44.562 -21.25 -37.094 1 17.72 92 THR A N 1
ATOM 687 C CA . THR A 1 92 ? -43.625 -21.328 -38.219 1 17.72 92 THR A CA 1
ATOM 688 C C . THR A 1 92 ? -42.188 -21.422 -37.719 1 17.72 92 THR A C 1
ATOM 690 O O . THR A 1 92 ? -41.656 -20.469 -37.125 1 17.72 92 THR A O 1
ATOM 693 N N . MET A 1 93 ? -41.812 -22.406 -37.344 1 17.5 93 MET A N 1
ATOM 694 C CA . MET A 1 93 ? -40.625 -23.125 -36.938 1 17.5 93 MET A CA 1
ATOM 695 C C . MET A 1 93 ? -39.625 -23.234 -38.062 1 17.5 93 MET A C 1
ATOM 697 O O . MET A 1 93 ? -38.656 -24 -38 1 17.5 93 MET A O 1
ATOM 701 N N . SER A 1 94 ? -39.781 -22.531 -39.219 1 17.84 94 SER A N 1
ATOM 702 C CA . SER A 1 94 ? -39.094 -23.062 -40.375 1 17.84 94 SER A CA 1
ATOM 703 C C . SER A 1 94 ? -37.562 -22.922 -40.25 1 17.84 94 SER A C 1
ATOM 705 O O . SER A 1 94 ? -37.031 -21.828 -40.406 1 17.84 94 SER A O 1
ATOM 707 N N . LEU A 1 95 ? -36.969 -23.234 -39.312 1 16.55 95 LEU A N 1
ATOM 708 C CA . LEU A 1 95 ? -35.531 -23.062 -39.375 1 16.55 95 LEU A CA 1
ATOM 709 C C . LEU A 1 95 ? -34.938 -23.859 -40.531 1 16.55 95 LEU A C 1
ATOM 711 O O . LEU A 1 95 ? -34.875 -25.094 -40.5 1 16.55 95 LEU A O 1
ATOM 715 N N . ASN A 1 96 ? -35.344 -23.703 -41.812 1 16.62 96 ASN A N 1
ATOM 716 C CA . ASN A 1 96 ? -34.844 -24.594 -42.844 1 16.62 96 ASN A CA 1
ATOM 717 C C . ASN A 1 96 ? -33.312 -24.594 -42.875 1 16.62 96 ASN A C 1
ATOM 719 O O . ASN A 1 96 ? -32.688 -23.609 -43.281 1 16.62 96 ASN A O 1
ATOM 723 N N . PHE A 1 97 ? -32.75 -25.125 -42.062 1 17.33 97 PHE A N 1
ATOM 724 C CA . PHE A 1 97 ? -31.328 -25.359 -41.969 1 17.33 97 PHE A CA 1
ATOM 725 C C . PHE A 1 97 ? -30.828 -26.188 -43.156 1 17.33 97 PHE A C 1
ATOM 727 O O . PHE A 1 97 ? -30.297 -27.281 -42.969 1 17.33 97 PHE A O 1
ATOM 734 N N . GLU A 1 98 ? -31.375 -26.109 -44.375 1 17.94 98 GLU A N 1
ATOM 735 C CA . GLU A 1 98 ? -30.984 -27.156 -45.312 1 17.94 98 GLU A CA 1
ATOM 736 C C . GLU A 1 98 ? -29.484 -27.125 -45.562 1 17.94 98 GLU A C 1
ATOM 738 O O . GLU A 1 98 ? -28.859 -28.188 -45.656 1 17.94 98 GLU A O 1
ATOM 743 N N . LEU A 1 99 ? -29.016 -26.094 -46.125 1 16.83 99 LEU A N 1
ATOM 744 C CA . LEU A 1 99 ? -28.094 -26.188 -47.25 1 16.83 99 LEU A CA 1
ATOM 745 C C . LEU A 1 99 ? -26.812 -26.906 -46.844 1 16.83 99 LEU A C 1
ATOM 747 O O . LEU A 1 99 ? -25.922 -27.141 -47.656 1 16.83 99 LEU A O 1
ATOM 751 N N . LEU A 1 100 ? -26.297 -26.75 -45.688 1 16.41 100 LEU A N 1
ATOM 752 C CA . LEU A 1 100 ? -24.859 -27.031 -45.75 1 16.41 100 LEU A CA 1
ATOM 753 C C . LEU A 1 100 ? -24.609 -28.469 -46.188 1 16.41 100 LEU A C 1
ATOM 755 O O . LEU A 1 100 ? -24.828 -29.406 -45.438 1 16.41 100 LEU A O 1
ATOM 759 N N . ASP A 1 101 ? -24.797 -28.875 -47.344 1 16.31 101 ASP A N 1
ATOM 760 C CA . ASP A 1 101 ? -24.484 -30.156 -47.938 1 16.31 101 ASP A CA 1
ATOM 761 C C . ASP A 1 101 ? -23.016 -30.5 -47.781 1 16.31 101 ASP A C 1
ATOM 763 O O . ASP A 1 101 ? -22.656 -31.625 -47.469 1 16.31 101 ASP A O 1
ATOM 767 N N . ARG A 1 102 ? -22.094 -29.859 -48.531 1 18.38 102 ARG A N 1
ATOM 768 C CA . ARG A 1 102 ? -21.188 -30.547 -49.438 1 18.38 102 ARG A CA 1
ATOM 769 C C . ARG A 1 102 ? -20.281 -31.531 -48.688 1 18.38 102 ARG A C 1
ATOM 771 O O . ARG A 1 102 ? -20.266 -31.531 -47.469 1 18.38 102 ARG A O 1
ATOM 778 N N . ASN A 1 103 ? -18.781 -31.422 -48.969 1 16.98 103 ASN A N 1
ATOM 779 C CA . ASN A 1 103 ? -17.766 -32.312 -49.5 1 16.98 103 ASN A CA 1
ATOM 780 C C . ASN A 1 103 ? -17.25 -33.281 -48.469 1 16.98 103 ASN A C 1
ATOM 782 O O . ASN A 1 103 ? -17.453 -33.094 -47.281 1 16.98 103 ASN A O 1
ATOM 786 N N . ILE A 1 104 ? -16.062 -34.188 -48.938 1 15.95 104 ILE A N 1
ATOM 787 C CA . ILE A 1 104 ? -15.492 -35.531 -49 1 15.95 104 ILE A CA 1
ATOM 788 C C . ILE A 1 104 ? -14.578 -35.75 -47.781 1 15.95 104 ILE A C 1
ATOM 790 O O . ILE A 1 104 ? -13.555 -35.094 -47.656 1 15.95 104 ILE A O 1
ATOM 794 N N . LEU A 1 105 ? -14.789 -35.562 -46.688 1 17.03 105 LEU A N 1
ATOM 795 C CA . LEU A 1 105 ? -13.773 -36.219 -45.906 1 17.03 105 LEU A CA 1
ATOM 796 C C . LEU A 1 105 ? -13.391 -37.562 -46.5 1 17.03 105 LEU A C 1
ATOM 798 O O . LEU A 1 105 ? -14.25 -38.438 -46.719 1 17.03 105 LEU A O 1
ATOM 802 N N . THR A 1 106 ? -12.312 -37.531 -47.312 1 17.5 106 THR A N 1
ATOM 803 C CA . THR A 1 106 ? -11.602 -38.688 -47.906 1 17.5 106 THR A CA 1
ATOM 804 C C . THR A 1 106 ? -11.547 -39.844 -46.906 1 17.5 106 THR A C 1
ATOM 806 O O . THR A 1 106 ? -11.602 -39.625 -45.688 1 17.5 106 THR A O 1
ATOM 809 N N . GLU A 1 107 ? -11.531 -41.031 -47.531 1 18.66 107 GLU A N 1
ATOM 810 C CA . GLU A 1 107 ? -11.695 -42.469 -47.281 1 18.66 107 GLU A CA 1
ATOM 811 C C . GLU A 1 107 ? -10.578 -43 -46.406 1 18.66 107 GLU A C 1
ATOM 813 O O . GLU A 1 107 ? -10.812 -43.844 -45.5 1 18.66 107 GLU A O 1
ATOM 818 N N . PRO A 1 108 ? -9.266 -42.594 -46.844 1 18.7 108 PRO A N 1
ATOM 819 C CA . PRO A 1 108 ? -8.57 -43.844 -47.219 1 18.7 108 PRO A CA 1
ATOM 820 C C . PRO A 1 108 ? -8.594 -44.875 -46.094 1 18.7 108 PRO A C 1
ATOM 822 O O . PRO A 1 108 ? -8.953 -44.562 -44.969 1 18.7 108 PRO A O 1
ATOM 825 N N . GLU A 1 109 ? -7.496 -45.75 -46.219 1 18 109 GLU A N 1
ATOM 826 C CA . GLU A 1 109 ? -6.914 -47.094 -46.188 1 18 109 GLU A CA 1
ATOM 827 C C . GLU A 1 109 ? -6.539 -47.469 -44.75 1 18 109 GLU A C 1
ATOM 829 O O . GLU A 1 109 ? -6.969 -48.531 -44.281 1 18 109 GLU A O 1
ATOM 834 N N . ARG A 1 110 ? -5.109 -47.312 -44.562 1 18.19 110 ARG A N 1
ATOM 835 C CA . ARG A 1 110 ? -4.164 -48.344 -44.188 1 18.19 110 ARG A CA 1
ATOM 836 C C . ARG A 1 110 ? -4.168 -48.594 -42.688 1 18.19 110 ARG A C 1
ATOM 838 O O . ARG A 1 110 ? -4.203 -47.656 -41.906 1 18.19 110 ARG A O 1
ATOM 845 N N . THR A 1 111 ? -4.809 -49.625 -42.25 1 20.41 111 THR A N 1
ATOM 846 C CA . THR A 1 111 ? -4.391 -50.688 -41.344 1 20.41 111 THR A CA 1
ATOM 847 C C . THR A 1 111 ? -2.871 -50.75 -41.25 1 20.41 111 THR A C 1
ATOM 849 O O . THR A 1 111 ? -2.207 -51.25 -42.156 1 20.41 111 THR A O 1
ATOM 852 N N . TYR A 1 112 ? -2.137 -49.625 -41.312 1 18.92 112 TYR A N 1
ATOM 853 C CA . TYR A 1 112 ? -0.788 -50.188 -41.312 1 18.92 112 TYR A CA 1
ATOM 854 C C . TYR A 1 112 ? -0.593 -51.156 -40.156 1 18.92 112 TYR A C 1
ATOM 856 O O . TYR A 1 112 ? -0.603 -50.75 -39 1 18.92 112 TYR A O 1
ATOM 864 N N . ASN A 1 113 ? -1.258 -52.281 -40.312 1 22 113 ASN A N 1
ATOM 865 C CA . ASN A 1 113 ? -0.856 -53.531 -39.656 1 22 113 ASN A CA 1
ATOM 866 C C . ASN A 1 113 ? 0.655 -53.719 -39.719 1 22 113 ASN A C 1
ATOM 868 O O . ASN A 1 113 ? 1.131 -54.844 -39.906 1 22 113 ASN A O 1
ATOM 872 N N . GLU A 1 114 ? 1.459 -52.719 -40.25 1 21.36 114 GLU A N 1
ATOM 873 C CA . GLU A 1 114 ? 2.752 -53.375 -40.406 1 21.36 114 GLU A CA 1
ATOM 874 C C . GLU A 1 114 ? 3.178 -54.062 -39.125 1 21.36 114 GLU A C 1
ATOM 876 O O . GLU A 1 114 ? 3.391 -53.438 -38.094 1 21.36 114 GLU A O 1
ATOM 881 N N . THR A 1 115 ? 2.605 -55.219 -38.969 1 24.89 115 THR A N 1
ATOM 882 C CA . THR A 1 115 ? 3.242 -56.375 -38.312 1 24.89 115 THR A CA 1
ATOM 883 C C . THR A 1 115 ? 4.695 -56.5 -38.75 1 24.89 115 THR A C 1
ATOM 885 O O . THR A 1 115 ? 5.266 -57.594 -38.719 1 24.89 115 THR A O 1
ATOM 888 N N . GLU A 1 116 ? 5.281 -55.438 -39.5 1 23.09 116 GLU A N 1
ATOM 889 C CA . GLU A 1 116 ? 6.582 -55.938 -39.938 1 23.09 116 GLU A CA 1
ATOM 890 C C . GLU A 1 116 ? 7.297 -56.656 -38.781 1 23.09 116 GLU A C 1
ATOM 892 O O . GLU A 1 116 ? 7.363 -56.156 -37.688 1 23.09 116 GLU A O 1
ATOM 897 N N . SER A 1 117 ? 7.355 -57.938 -39.062 1 25.98 117 SER A N 1
ATOM 898 C CA . SER A 1 117 ? 8.195 -59 -38.5 1 25.98 117 SER A CA 1
ATOM 899 C C . SER A 1 117 ? 9.648 -58.562 -38.406 1 25.98 117 SER A C 1
ATOM 901 O O . SER A 1 117 ? 10.484 -58.938 -39.219 1 25.98 117 SER A O 1
ATOM 903 N N . ASP A 1 118 ? 9.992 -57.281 -38.594 1 26.42 118 ASP A N 1
ATOM 904 C CA . ASP A 1 118 ? 11.445 -57.188 -38.688 1 26.42 118 ASP A CA 1
ATOM 905 C C . ASP A 1 118 ? 12.102 -58.094 -37.625 1 26.42 118 ASP A C 1
ATOM 907 O O . ASP A 1 118 ? 11.547 -58.281 -36.562 1 26.42 118 ASP A O 1
ATOM 911 N N . GLU A 1 119 ? 13.07 -58.844 -38.156 1 27.39 119 GLU A N 1
ATOM 912 C CA . GLU A 1 119 ? 13.953 -59.75 -37.438 1 27.39 119 GLU A CA 1
ATOM 913 C C . GLU A 1 119 ? 14.312 -59.219 -36.062 1 27.39 119 GLU A C 1
ATOM 915 O O . GLU A 1 119 ? 14.273 -58 -35.844 1 27.39 119 GLU A O 1
ATOM 920 N N . PRO A 1 120 ? 14.82 -60.125 -35.188 1 31.58 120 PRO A N 1
ATOM 921 C CA . PRO A 1 120 ? 15.211 -60.438 -33.812 1 31.58 120 PRO A CA 1
ATOM 922 C C . PRO A 1 120 ? 16.266 -59.469 -33.281 1 31.58 120 PRO A C 1
ATOM 924 O O . PRO A 1 120 ? 17.016 -59.812 -32.375 1 31.58 120 PRO A O 1
ATOM 927 N N . ALA A 1 121 ? 16.484 -58.281 -33.875 1 32.78 121 ALA A N 1
ATOM 928 C CA . ALA A 1 121 ? 17.656 -57.844 -33.156 1 32.78 121 ALA A CA 1
ATOM 929 C C . ALA A 1 121 ? 17.422 -57.875 -31.641 1 32.78 121 ALA A C 1
ATOM 931 O O . ALA A 1 121 ? 16.281 -57.938 -31.188 1 32.78 121 ALA A O 1
ATOM 932 N N . GLY A 1 122 ? 18.391 -57.656 -30.766 1 36.31 122 GLY A N 1
ATOM 933 C CA . GLY A 1 122 ? 18.422 -57.906 -29.344 1 36.31 122 GLY A CA 1
ATOM 934 C C . GLY A 1 122 ? 17.375 -57.094 -28.594 1 36.31 122 GLY A C 1
ATOM 935 O O . GLY A 1 122 ? 17.406 -55.875 -28.578 1 36.31 122 GLY A O 1
ATOM 936 N N . HIS A 1 123 ? 15.984 -57.281 -28.594 1 42.06 123 HIS A N 1
ATOM 937 C CA . HIS A 1 123 ? 14.711 -56.844 -28.031 1 42.06 123 HIS A CA 1
ATOM 938 C C . HIS A 1 123 ? 14.883 -56.406 -26.578 1 42.06 123 HIS A C 1
ATOM 940 O O . HIS A 1 123 ? 15.117 -57.25 -25.688 1 42.06 123 HIS A O 1
ATOM 946 N N . HIS A 1 124 ? 15.43 -55.25 -26.344 1 51.25 124 HIS A N 1
ATOM 947 C CA . HIS A 1 124 ? 15.406 -54.75 -24.969 1 51.25 124 HIS A CA 1
ATOM 948 C C . HIS A 1 124 ? 13.992 -54.719 -24.422 1 51.25 124 HIS A C 1
ATOM 950 O O . HIS A 1 124 ? 13.094 -54.125 -25.031 1 51.25 124 HIS A O 1
ATOM 956 N N . HIS A 1 125 ? 13.414 -55.625 -23.812 1 70.88 125 HIS A N 1
ATOM 957 C CA . HIS A 1 125 ? 12.195 -55.594 -23.016 1 70.88 125 HIS A CA 1
ATOM 958 C C . HIS A 1 125 ? 12.125 -54.375 -22.125 1 70.88 125 HIS A C 1
ATOM 960 O O . HIS A 1 125 ? 13 -54.125 -21.297 1 70.88 125 HIS A O 1
ATOM 966 N N . PRO A 1 126 ? 11.062 -53.344 -22.641 1 81 126 PRO A N 1
ATOM 967 C CA . PRO A 1 126 ? 11.008 -52.156 -21.828 1 81 126 PRO A CA 1
ATOM 968 C C . PRO A 1 126 ? 10.867 -52.438 -20.328 1 81 126 PRO A C 1
ATOM 970 O O . PRO A 1 126 ? 10.195 -53.406 -19.953 1 81 126 PRO A O 1
ATOM 973 N N . GLN A 1 127 ? 11.664 -51.75 -19.703 1 83.75 127 GLN A N 1
ATOM 974 C CA . GLN A 1 127 ? 11.586 -51.844 -18.25 1 83.75 127 GLN A CA 1
ATOM 975 C C . GLN A 1 127 ? 10.742 -50.719 -17.672 1 83.75 127 GLN A C 1
ATOM 977 O O . GLN A 1 127 ? 10.516 -49.688 -18.344 1 83.75 127 GLN A O 1
ATOM 982 N N . LEU A 1 128 ? 10.266 -51.031 -16.531 1 85.62 128 LEU A N 1
ATOM 983 C CA . LEU A 1 128 ? 9.453 -50.031 -15.828 1 85.62 128 LEU A CA 1
ATOM 984 C C . LEU A 1 128 ? 10.172 -48.688 -15.758 1 85.62 128 LEU A C 1
ATOM 986 O O . LEU A 1 128 ? 11.352 -48.625 -15.406 1 85.62 128 LEU A O 1
ATOM 990 N N . TYR A 1 129 ? 9.531 -47.625 -16.281 1 86.06 129 TYR A N 1
ATOM 991 C CA . TYR A 1 129 ? 9.938 -46.219 -16.234 1 86.06 129 TYR A CA 1
ATOM 992 C C . TYR A 1 129 ? 10.922 -45.906 -17.344 1 86.06 129 TYR A C 1
ATOM 994 O O . TYR A 1 129 ? 11.547 -44.844 -17.344 1 86.06 129 TYR A O 1
ATOM 1002 N N . ASP A 1 130 ? 11.055 -46.781 -18.234 1 89.94 130 ASP A N 1
ATOM 1003 C CA . ASP A 1 130 ? 11.836 -46.438 -19.406 1 89.94 130 ASP A CA 1
ATOM 1004 C C . ASP A 1 130 ? 11.195 -45.281 -20.188 1 89.94 130 ASP A C 1
ATOM 1006 O O . ASP A 1 130 ? 9.969 -45.156 -20.203 1 89.94 130 ASP A O 1
ATOM 1010 N N . ILE A 1 131 ? 12.039 -44.5 -20.797 1 92.44 131 ILE A N 1
ATOM 1011 C CA . ILE A 1 131 ? 11.562 -43.312 -21.469 1 92.44 131 ILE A CA 1
ATOM 1012 C C . ILE A 1 131 ? 11.789 -43.438 -22.984 1 92.44 131 ILE A C 1
ATOM 1014 O O . ILE A 1 131 ? 12.859 -43.875 -23.406 1 92.44 131 ILE A O 1
ATOM 1018 N N . LYS A 1 132 ? 10.797 -43.156 -23.703 1 94.81 132 LYS A N 1
ATOM 1019 C CA . LYS A 1 132 ? 10.859 -43.094 -25.156 1 94.81 132 LYS A CA 1
ATOM 1020 C C . LYS A 1 132 ? 10.539 -41.688 -25.641 1 94.81 132 LYS A C 1
ATOM 1022 O O . LYS A 1 132 ? 9.523 -41.094 -25.25 1 94.81 132 LYS A O 1
ATOM 1027 N N . ILE A 1 133 ? 11.398 -41.125 -26.453 1 94.81 133 ILE A N 1
ATOM 1028 C CA . ILE A 1 133 ? 11.172 -39.812 -27.031 1 94.81 133 ILE A CA 1
ATOM 1029 C C . ILE A 1 133 ? 10.922 -39.938 -28.531 1 94.81 133 ILE A C 1
ATOM 1031 O O . ILE A 1 133 ? 11.766 -40.469 -29.25 1 94.81 133 ILE A O 1
ATOM 1035 N N . LYS A 1 134 ? 9.766 -39.469 -28.906 1 96.06 134 LYS A N 1
ATOM 1036 C CA . LYS A 1 134 ? 9.43 -39.406 -30.328 1 96.06 134 LYS A CA 1
ATOM 1037 C C . LYS A 1 134 ? 9.609 -37.969 -30.859 1 96.06 134 LYS A C 1
ATOM 1039 O O . LYS A 1 134 ? 9.023 -37.031 -30.328 1 96.06 134 LYS A O 1
ATOM 1044 N N . HIS A 1 135 ? 10.414 -37.906 -31.844 1 94.75 135 HIS A N 1
ATOM 1045 C CA . HIS A 1 135 ? 10.641 -36.594 -32.469 1 94.75 135 HIS A CA 1
ATOM 1046 C C . HIS A 1 135 ? 9.656 -36.344 -33.594 1 94.75 135 HIS A C 1
ATOM 1048 O O . HIS A 1 135 ? 9.133 -37.281 -34.188 1 94.75 135 HIS A O 1
ATOM 1054 N N . HIS A 1 136 ? 9.344 -35.156 -33.781 1 95.19 136 HIS A N 1
ATOM 1055 C CA . HIS A 1 136 ? 8.461 -34.781 -34.875 1 95.19 136 HIS A CA 1
ATOM 1056 C C . HIS A 1 136 ? 8.977 -35.344 -36.219 1 95.19 136 HIS A C 1
ATOM 1058 O O . HIS A 1 136 ? 10.18 -35.312 -36.469 1 95.19 136 HIS A O 1
ATOM 1064 N N . PRO A 1 137 ? 8.211 -35.812 -37.062 1 90.94 137 PRO A N 1
ATOM 1065 C CA . PRO A 1 137 ? 8.633 -36.469 -38.312 1 90.94 137 PRO A CA 1
ATOM 1066 C C . PRO A 1 137 ? 9.461 -35.531 -39.188 1 90.94 137 PRO A C 1
ATOM 1068 O O . PRO A 1 137 ? 10.305 -36.031 -39.969 1 90.94 137 PRO A O 1
ATOM 1071 N N . ARG A 1 138 ? 9.289 -34.406 -39.094 1 88.88 138 ARG A N 1
ATOM 1072 C CA . ARG A 1 138 ? 10 -33.438 -39.938 1 88.88 138 ARG A CA 1
ATOM 1073 C C . ARG A 1 138 ? 11.492 -33.438 -39.594 1 88.88 138 ARG A C 1
ATOM 1075 O O . ARG A 1 138 ? 12.312 -33 -40.406 1 88.88 138 ARG A O 1
ATOM 1082 N N . THR A 1 139 ? 11.828 -33.781 -38.438 1 89.62 139 THR A N 1
ATOM 1083 C CA . THR A 1 139 ? 13.227 -33.781 -38.031 1 89.62 139 THR A CA 1
ATOM 1084 C C . THR A 1 139 ? 13.953 -35 -38.594 1 89.62 139 THR A C 1
ATOM 1086 O O . THR A 1 139 ? 15.188 -35.031 -38.625 1 89.62 139 THR A O 1
ATOM 1089 N N . ASN A 1 140 ? 13.375 -35.969 -39.031 1 85.69 140 ASN A N 1
ATOM 1090 C CA . ASN A 1 140 ? 13.914 -37.219 -39.531 1 85.69 140 ASN A CA 1
ATOM 1091 C C . ASN A 1 140 ? 14.797 -37.906 -38.5 1 85.69 140 ASN A C 1
ATOM 1093 O O . ASN A 1 140 ? 15.781 -38.562 -38.844 1 85.69 140 ASN A O 1
ATOM 1097 N N . GLU A 1 141 ? 14.555 -37.562 -37.312 1 89.31 141 GLU A N 1
ATOM 1098 C CA . GLU A 1 141 ? 15.281 -38.219 -36.219 1 89.31 141 GLU A CA 1
ATOM 1099 C C . GLU A 1 141 ? 14.547 -39.469 -35.75 1 89.31 141 GLU A C 1
ATOM 1101 O O . GLU A 1 141 ? 13.312 -39.5 -35.75 1 89.31 141 GLU A O 1
ATOM 1106 N N . LYS A 1 142 ? 15.375 -40.406 -35.375 1 89.44 142 LYS A N 1
ATOM 1107 C CA . LYS A 1 142 ? 14.789 -41.656 -34.906 1 89.44 142 LYS A CA 1
ATOM 1108 C C . LYS A 1 142 ? 14.367 -41.531 -33.438 1 89.44 142 LYS A C 1
ATOM 1110 O O . LYS A 1 142 ? 14.859 -40.656 -32.719 1 89.44 142 LYS A O 1
ATOM 1115 N N . ASP A 1 143 ? 13.469 -42.438 -33.094 1 90.75 143 ASP A N 1
ATOM 1116 C CA . ASP A 1 143 ? 13.031 -42.5 -31.688 1 90.75 143 ASP A CA 1
ATOM 1117 C C . ASP A 1 143 ? 14.203 -42.812 -30.766 1 90.75 143 ASP A C 1
ATOM 1119 O O . ASP A 1 143 ? 15.086 -43.594 -31.094 1 90.75 143 ASP A O 1
ATOM 1123 N N . GLN A 1 144 ? 14.18 -42.125 -29.688 1 91.25 144 GLN A N 1
ATOM 1124 C CA . GLN A 1 144 ? 15.219 -42.375 -28.688 1 91.25 144 GLN A CA 1
ATOM 1125 C C . GLN A 1 144 ? 14.664 -43.094 -27.453 1 91.25 144 GLN A C 1
ATOM 1127 O O . GLN A 1 144 ? 13.539 -42.812 -27.031 1 91.25 144 GLN A O 1
ATOM 1132 N N . HIS A 1 145 ? 15.453 -44 -26.953 1 92.12 145 HIS A N 1
ATOM 1133 C CA . HIS A 1 145 ? 15.062 -44.75 -25.766 1 92.12 145 HIS A CA 1
ATOM 1134 C C . HIS A 1 145 ? 16.078 -44.594 -24.641 1 92.12 145 HIS A C 1
ATOM 1136 O O . HIS A 1 145 ? 17.281 -44.625 -24.875 1 92.12 145 HIS A O 1
ATOM 1142 N N . TYR A 1 146 ? 15.602 -44.312 -23.547 1 90.62 146 TYR A N 1
ATOM 1143 C CA . TYR A 1 146 ? 16.438 -44.156 -22.359 1 90.62 146 TYR A CA 1
ATOM 1144 C C . TYR A 1 146 ? 15.914 -44.969 -21.203 1 90.62 146 TYR A C 1
ATOM 1146 O O . TYR A 1 146 ? 14.703 -45.156 -21.062 1 90.62 146 TYR A O 1
ATOM 1154 N N . THR A 1 147 ? 16.859 -45.438 -20.391 1 89.38 147 THR A N 1
ATOM 1155 C CA . THR A 1 147 ? 16.453 -45.906 -19.062 1 89.38 147 THR A CA 1
ATOM 1156 C C . THR A 1 147 ? 16.078 -44.719 -18.172 1 89.38 147 THR A C 1
ATOM 1158 O O . THR A 1 147 ? 16.438 -43.594 -18.453 1 89.38 147 THR A O 1
ATOM 1161 N N . PHE A 1 148 ? 15.359 -45.062 -17.188 1 86.94 148 PHE A N 1
ATOM 1162 C CA . PHE A 1 148 ? 14.93 -44.031 -16.266 1 86.94 148 PHE A CA 1
ATOM 1163 C C . PHE A 1 148 ? 16.141 -43.281 -15.68 1 86.94 148 PHE A C 1
ATOM 1165 O O . PHE A 1 148 ? 16.141 -42.062 -15.609 1 86.94 148 PHE A O 1
ATOM 1172 N N . ALA A 1 149 ? 17.125 -43.938 -15.273 1 82.06 149 ALA A N 1
ATOM 1173 C CA . ALA A 1 149 ? 18.328 -43.344 -14.672 1 82.06 149 ALA A CA 1
ATOM 1174 C C . ALA A 1 149 ? 19.062 -42.469 -15.664 1 82.06 149 ALA A C 1
ATOM 1176 O O . ALA A 1 149 ? 19.531 -41.375 -15.305 1 82.06 149 ALA A O 1
ATOM 1177 N N . GLU A 1 150 ? 19.109 -42.906 -16.828 1 83.44 150 GLU A N 1
ATOM 1178 C CA . GLU A 1 150 ? 19.781 -42.156 -17.859 1 83.44 150 GLU A CA 1
ATOM 1179 C C . GLU A 1 150 ? 19.047 -40.844 -18.156 1 83.44 150 GLU A C 1
ATOM 1181 O O . GLU A 1 150 ? 19.688 -39.812 -18.344 1 83.44 150 GLU A O 1
ATOM 1186 N N . TYR A 1 151 ? 17.797 -41 -18.188 1 86.12 151 TYR A N 1
ATOM 1187 C CA . TYR A 1 151 ? 17 -39.812 -18.484 1 86.12 151 TYR A CA 1
ATOM 1188 C C . TYR A 1 151 ? 17.125 -38.781 -17.375 1 86.12 151 TYR A C 1
ATOM 1190 O O . TYR A 1 151 ? 17.219 -37.594 -17.656 1 86.12 151 TYR A O 1
ATOM 1198 N N . CYS A 1 152 ? 17.078 -39.188 -16.156 1 81.25 152 CYS A N 1
ATOM 1199 C CA . CYS A 1 152 ? 17.172 -38.281 -15.023 1 81.25 152 CYS A CA 1
ATOM 1200 C C . CYS A 1 152 ? 18.531 -37.594 -15.008 1 81.25 152 CYS A C 1
ATOM 1202 O O . CYS A 1 152 ? 18.625 -36.438 -14.617 1 81.25 152 CYS A O 1
ATOM 1204 N N . GLU A 1 153 ? 19.531 -38.25 -15.414 1 72.44 153 GLU A N 1
ATOM 1205 C CA . GLU A 1 153 ? 20.875 -37.656 -15.484 1 72.44 153 GLU A CA 1
ATOM 1206 C C . GLU A 1 153 ? 20.953 -36.625 -16.594 1 72.44 153 GLU A C 1
ATOM 1208 O O . GLU A 1 153 ? 21.609 -35.594 -16.422 1 72.44 153 GLU A O 1
ATOM 1213 N N . LEU A 1 154 ? 20.297 -36.906 -17.594 1 68.62 154 LEU A N 1
ATOM 1214 C CA . LEU A 1 154 ? 20.266 -35.969 -18.703 1 68.62 154 LEU A CA 1
ATOM 1215 C C . LEU A 1 154 ? 19.516 -34.719 -18.344 1 68.62 154 LEU A C 1
ATOM 1217 O O . LEU A 1 154 ? 19.953 -33.594 -18.656 1 68.62 154 LEU A O 1
ATOM 1221 N N . ASP A 1 155 ? 18.453 -34.906 -17.703 1 61.22 155 ASP A N 1
ATOM 1222 C CA . ASP A 1 155 ? 17.594 -33.812 -17.328 1 61.22 155 ASP A CA 1
ATOM 1223 C C . ASP A 1 155 ? 18.281 -32.906 -16.312 1 61.22 155 ASP A C 1
ATOM 1225 O O . ASP A 1 155 ? 18.172 -31.672 -16.391 1 61.22 155 ASP A O 1
ATOM 1229 N N . GLU A 1 156 ? 18.891 -33.562 -15.422 1 55.97 156 GLU A N 1
ATOM 1230 C CA . GLU A 1 156 ? 19.641 -32.812 -14.422 1 55.97 156 GLU A CA 1
ATOM 1231 C C . GLU A 1 156 ? 20.812 -32.094 -15.055 1 55.97 156 GLU A C 1
ATOM 1233 O O . GLU A 1 156 ? 21.156 -30.969 -14.648 1 55.97 156 GLU A O 1
ATOM 1238 N N . ALA A 1 157 ? 21.406 -32.812 -15.945 1 45.72 157 ALA A N 1
ATOM 1239 C CA . ALA A 1 157 ? 22.516 -32.219 -16.656 1 45.72 157 ALA A CA 1
ATOM 1240 C C . ALA A 1 157 ? 22.062 -31.016 -17.484 1 45.72 157 ALA A C 1
ATOM 1242 O O . ALA A 1 157 ? 22.766 -30 -17.578 1 45.72 157 ALA A O 1
ATOM 1243 N N . ASP A 1 158 ? 20.922 -31.25 -18.016 1 45.47 158 ASP A N 1
ATOM 1244 C CA . ASP A 1 158 ? 20.375 -30.141 -18.797 1 45.47 158 ASP A CA 1
ATOM 1245 C C . ASP A 1 158 ? 20.062 -28.953 -17.891 1 45.47 158 ASP A C 1
ATOM 1247 O O . ASP A 1 158 ? 20.266 -27.797 -18.297 1 45.47 158 ASP A O 1
ATOM 1251 N N . THR A 1 159 ? 19.531 -29.328 -16.719 1 40.78 159 THR A N 1
ATOM 1252 C CA . THR A 1 159 ? 19.266 -28.219 -15.82 1 40.78 159 THR A CA 1
ATOM 1253 C C . THR A 1 159 ? 20.578 -27.641 -15.273 1 40.78 159 THR A C 1
ATOM 1255 O O . THR A 1 159 ? 20.672 -26.438 -15.062 1 40.78 159 THR A O 1
ATOM 1258 N N . SER A 1 160 ? 21.516 -28.625 -14.914 1 35.47 160 SER A N 1
ATOM 1259 C CA . SER A 1 160 ? 22.797 -28.172 -14.375 1 35.47 160 SER A CA 1
ATOM 1260 C C . SER A 1 160 ? 23.672 -27.562 -15.461 1 35.47 160 SER A C 1
ATOM 1262 O O . SER A 1 160 ? 24.406 -26.609 -15.219 1 35.47 160 SER A O 1
ATOM 1264 N N . ASP A 1 161 ? 23.797 -28.406 -16.594 1 32.34 161 ASP A N 1
ATOM 1265 C CA . ASP A 1 161 ? 24.609 -27.859 -17.672 1 32.34 161 ASP A CA 1
ATOM 1266 C C . ASP A 1 161 ? 24.078 -26.5 -18.109 1 32.34 161 ASP A C 1
ATOM 1268 O O . ASP A 1 161 ? 24.844 -25.672 -18.641 1 32.34 161 ASP A O 1
ATOM 1272 N N . ILE A 1 162 ? 22.844 -26.453 -18.031 1 32.31 162 ILE A N 1
ATOM 1273 C CA . ILE A 1 162 ? 22.312 -25.125 -18.344 1 32.31 162 ILE A CA 1
ATOM 1274 C C . ILE A 1 162 ? 22.922 -24.078 -17.422 1 32.31 162 ILE A C 1
ATOM 1276 O O . ILE A 1 162 ? 23.281 -22.984 -17.859 1 32.31 162 ILE A O 1
ATOM 1280 N N . ILE A 1 163 ? 22.969 -24.469 -16.203 1 30.3 163 ILE A N 1
ATOM 1281 C CA . ILE A 1 163 ? 23.688 -23.531 -15.344 1 30.3 163 ILE A CA 1
ATOM 1282 C C . ILE A 1 163 ? 25.172 -23.547 -15.688 1 30.3 163 ILE A C 1
ATOM 1284 O O . ILE A 1 163 ? 25.812 -22.5 -15.805 1 30.3 163 ILE A O 1
ATOM 1288 N N . ASN A 1 164 ? 25.859 -24.828 -15.742 1 28.25 164 ASN A N 1
ATOM 1289 C CA . ASN A 1 164 ? 27.297 -24.922 -15.977 1 28.25 164 ASN A CA 1
ATOM 1290 C C . ASN A 1 164 ? 27.641 -24.688 -17.453 1 28.25 164 ASN A C 1
ATOM 1292 O O . ASN A 1 164 ? 28.719 -24.172 -17.766 1 28.25 164 ASN A O 1
ATOM 1296 N N . GLN A 1 165 ? 26.984 -25.562 -18.422 1 27.39 165 GLN A N 1
ATOM 1297 C CA . GLN A 1 165 ? 27.391 -25.516 -19.828 1 27.39 165 GLN A CA 1
ATOM 1298 C C . GLN A 1 165 ? 27.188 -24.109 -20.406 1 27.39 165 GLN A C 1
ATOM 1300 O O . GLN A 1 165 ? 27.453 -23.891 -21.594 1 27.39 165 GLN A O 1
ATOM 1305 N N . LEU A 1 166 ? 26.5 -23.266 -19.875 1 27.05 166 LEU A N 1
ATOM 1306 C CA . LEU A 1 166 ? 26.781 -21.984 -20.531 1 27.05 166 LEU A CA 1
ATOM 1307 C C . LEU A 1 166 ? 28.281 -21.781 -20.719 1 27.05 166 LEU A C 1
ATOM 1309 O O . LEU A 1 166 ? 28.688 -20.922 -21.5 1 27.05 166 LEU A O 1
ATOM 1313 N N . SER A 1 167 ? 29.125 -22.438 -19.922 1 24.61 167 SER A N 1
ATOM 1314 C CA . SER A 1 167 ? 30.531 -22.125 -20.219 1 24.61 167 SER A CA 1
ATOM 1315 C C . SER A 1 167 ? 31.094 -23.047 -21.281 1 24.61 167 SER A C 1
ATOM 1317 O O . SER A 1 167 ? 32 -22.672 -22.016 1 24.61 167 SER A O 1
ATOM 1319 N N . ALA A 1 168 ? 31.078 -24.547 -21.266 1 25.83 168 ALA A N 1
ATOM 1320 C CA . ALA A 1 168 ? 32.094 -25.344 -21.969 1 25.83 168 ALA A CA 1
ATOM 1321 C C . ALA A 1 168 ? 31.578 -25.75 -23.344 1 25.83 168 ALA A C 1
ATOM 1323 O O . ALA A 1 168 ? 30.703 -26.609 -23.469 1 25.83 168 ALA A O 1
ATOM 1324 N N . ALA A 1 169 ? 31.438 -24.922 -24.406 1 22.75 169 ALA A N 1
ATOM 1325 C CA . ALA A 1 169 ? 31.25 -25.359 -25.781 1 22.75 169 ALA A CA 1
ATOM 1326 C C . ALA A 1 169 ? 32.281 -26.406 -26.172 1 22.75 169 ALA A C 1
ATOM 1328 O O . ALA A 1 169 ? 33.5 -26.188 -26.047 1 22.75 169 ALA A O 1
ATOM 1329 N N . PRO A 1 170 ? 32.062 -27.672 -26.141 1 23.45 170 PRO A N 1
ATOM 1330 C CA . PRO A 1 170 ? 33.094 -28.562 -26.656 1 23.45 170 PRO A CA 1
ATOM 1331 C C . PRO A 1 170 ? 33.531 -28.203 -28.062 1 23.45 170 PRO A C 1
ATOM 1333 O O . PRO A 1 170 ? 32.781 -27.641 -28.844 1 23.45 170 PRO A O 1
ATOM 1336 N N . PRO A 1 171 ? 34.844 -28.062 -28.422 1 22.42 171 PRO A N 1
ATOM 1337 C CA . PRO A 1 171 ? 35.344 -27.719 -29.75 1 22.42 171 PRO A CA 1
ATOM 1338 C C . PRO A 1 171 ? 34.875 -28.672 -30.844 1 22.42 171 PRO A C 1
ATOM 1340 O O . PRO A 1 171 ? 34.625 -29.844 -30.562 1 22.42 171 PRO A O 1
ATOM 1343 N N . ARG A 1 172 ? 34.281 -28.234 -32 1 22.67 172 ARG A N 1
ATOM 1344 C CA . ARG A 1 172 ? 33.906 -28.906 -33.25 1 22.67 172 ARG A CA 1
ATOM 1345 C C . ARG A 1 172 ? 35.031 -29.812 -33.719 1 22.67 172 ARG A C 1
ATOM 1347 O O . ARG A 1 172 ? 36.219 -29.469 -33.625 1 22.67 172 ARG A O 1
ATOM 1354 N N . SER A 1 173 ? 34.875 -31.062 -33.719 1 21.8 173 SER A N 1
ATOM 1355 C CA . SER A 1 173 ? 35.75 -31.984 -34.438 1 21.8 173 SER A CA 1
ATOM 1356 C C . SER A 1 173 ? 35.969 -31.516 -35.875 1 21.8 173 SER A C 1
ATOM 1358 O O . SER A 1 173 ? 35.094 -30.875 -36.469 1 21.8 173 SER A O 1
ATOM 1360 N N . GLU A 1 174 ? 37.219 -31.391 -36.594 1 22.11 174 GLU A N 1
ATOM 1361 C CA . GLU A 1 174 ? 37.938 -30.906 -37.75 1 22.11 174 GLU A CA 1
ATOM 1362 C C . GLU A 1 174 ? 37.375 -31.484 -39.062 1 22.11 174 GLU A C 1
ATOM 1364 O O . GLU A 1 174 ? 37.688 -31.016 -40.156 1 22.11 174 GLU A O 1
ATOM 1369 N N . SER A 1 175 ? 36.75 -32.656 -39.125 1 21.64 175 SER A N 1
ATOM 1370 C CA . SER A 1 175 ? 36.906 -33.375 -40.406 1 21.64 175 SER A CA 1
ATOM 1371 C C . SER A 1 175 ? 36.156 -32.656 -41.531 1 21.64 175 SER A C 1
ATOM 1373 O O . SER A 1 175 ? 36.688 -32.5 -42.625 1 21.64 175 SER A O 1
ATOM 1375 N N . GLN A 1 176 ? 34.812 -32.75 -41.625 1 21.11 176 GLN A N 1
ATOM 1376 C CA . GLN A 1 176 ? 34.25 -32.656 -42.969 1 21.11 176 GLN A CA 1
ATOM 1377 C C . GLN A 1 176 ? 34.25 -31.219 -43.5 1 21.11 176 GLN A C 1
ATOM 1379 O O . GLN A 1 176 ? 33.5 -30.859 -44.375 1 21.11 176 GLN A O 1
ATOM 1384 N N . ALA A 1 177 ? 35 -30.25 -42.875 1 22.11 177 ALA A N 1
ATOM 1385 C CA . ALA A 1 177 ? 35.125 -28.922 -43.5 1 22.11 177 ALA A CA 1
ATOM 1386 C C . ALA A 1 177 ? 35.969 -29 -44.781 1 22.11 177 ALA A C 1
ATOM 1388 O O . ALA A 1 177 ? 36.344 -27.969 -45.312 1 22.11 177 ALA A O 1
ATOM 1389 N N . HIS A 1 178 ? 36.5 -30.109 -45.219 1 21.14 178 HIS A N 1
ATOM 1390 C CA . HIS A 1 178 ? 37.562 -29.938 -46.219 1 21.14 178 HIS A CA 1
ATOM 1391 C C . HIS A 1 178 ? 37 -29.297 -47.5 1 21.14 178 HIS A C 1
ATOM 1393 O O . HIS A 1 178 ? 37.75 -28.641 -48.219 1 21.14 178 HIS A O 1
ATOM 1399 N N . GLN A 1 179 ? 35.938 -29.859 -48.125 1 21.52 179 GLN A N 1
ATOM 1400 C CA . GLN A 1 179 ? 35.969 -29.688 -49.562 1 21.52 179 GLN A CA 1
ATOM 1401 C C . GLN A 1 179 ? 35.656 -28.25 -49.969 1 21.52 179 GLN A C 1
ATOM 1403 O O . GLN A 1 179 ? 36.031 -27.812 -51.062 1 21.52 179 GLN A O 1
ATOM 1408 N N . LEU A 1 180 ? 34.562 -27.656 -49.531 1 22.97 180 LEU A N 1
ATOM 1409 C CA . LEU A 1 180 ? 34.188 -26.516 -50.344 1 22.97 180 LEU A CA 1
ATOM 1410 C C . LEU A 1 180 ? 35.188 -25.359 -50.188 1 22.97 180 LEU A C 1
ATOM 1412 O O . LEU A 1 180 ? 35.125 -24.625 -49.188 1 22.97 180 LEU A O 1
ATOM 1416 N N . GLY A 1 181 ? 36.562 -25.562 -50.312 1 21.09 181 GLY A N 1
ATOM 1417 C CA . GLY A 1 181 ? 37.688 -24.688 -50.125 1 21.09 181 GLY A CA 1
ATOM 1418 C C . GLY A 1 181 ? 37.562 -23.344 -50.812 1 21.09 181 GLY A C 1
ATOM 1419 O O . GLY A 1 181 ? 38.125 -22.344 -50.375 1 21.09 181 GLY A O 1
ATOM 1420 N N . GLN A 1 182 ? 37.562 -23.297 -52.125 1 21.81 182 GLN A N 1
ATOM 1421 C CA . GLN A 1 182 ? 38.5 -22.438 -52.812 1 21.81 182 GLN A CA 1
ATOM 1422 C C . GLN A 1 182 ? 38.125 -20.969 -52.688 1 21.81 182 GLN A C 1
ATOM 1424 O O . GLN A 1 182 ? 38.969 -20.125 -52.406 1 21.81 182 GLN A O 1
ATOM 1429 N N . ASN A 1 183 ? 37.25 -20.422 -53.688 1 21.45 183 ASN A N 1
ATOM 1430 C CA . ASN A 1 183 ? 37.438 -19.109 -54.281 1 21.45 183 ASN A CA 1
ATOM 1431 C C . ASN A 1 183 ? 37.031 -18 -53.344 1 21.45 183 ASN A C 1
ATOM 1433 O O . ASN A 1 183 ? 37.062 -16.812 -53.688 1 21.45 183 ASN A O 1
ATOM 1437 N N . SER A 1 184 ? 35.969 -18.359 -52.531 1 22.42 184 SER A N 1
ATOM 1438 C CA . SER A 1 184 ? 35.281 -17.094 -52.25 1 22.42 184 SER A CA 1
ATOM 1439 C C . SER A 1 184 ? 36.188 -16.125 -51.531 1 22.42 184 SER A C 1
ATOM 1441 O O . SER A 1 184 ? 37.031 -16.531 -50.719 1 22.42 184 SER A O 1
ATOM 1443 N N . ASP A 1 185 ? 36.406 -14.859 -51.969 1 23.03 185 ASP A N 1
ATOM 1444 C CA . ASP A 1 185 ? 37.125 -13.656 -51.594 1 23.03 185 ASP A CA 1
ATOM 1445 C C . ASP A 1 185 ? 37.062 -13.414 -50.094 1 23.03 185 ASP A C 1
ATOM 1447 O O . ASP A 1 185 ? 36.125 -13.844 -49.406 1 23.03 185 ASP A O 1
ATOM 1451 N N . SER A 1 186 ? 38.219 -13.047 -49.375 1 22.12 186 SER A N 1
ATOM 1452 C CA . SER A 1 186 ? 38.812 -12.68 -48.094 1 22.12 186 SER A CA 1
ATOM 1453 C C . SER A 1 186 ? 37.938 -11.625 -47.406 1 22.12 186 SER A C 1
ATOM 1455 O O . SER A 1 186 ? 38.281 -10.438 -47.406 1 22.12 186 SER A O 1
ATOM 1457 N N . VAL A 1 187 ? 36.656 -11.391 -47.688 1 25.08 187 VAL A N 1
ATOM 1458 C CA . VAL A 1 187 ? 36.156 -10.25 -46.906 1 25.08 187 VAL A CA 1
ATOM 1459 C C . VAL A 1 187 ? 36.531 -10.422 -45.438 1 25.08 187 VAL A C 1
ATOM 1461 O O . VAL A 1 187 ? 36.188 -11.445 -44.844 1 25.08 187 VAL A O 1
ATOM 1464 N N . SER A 1 188 ? 37.688 -9.781 -45.031 1 24.45 188 SER A N 1
ATOM 1465 C CA . SER A 1 188 ? 38.219 -9.477 -43.719 1 24.45 188 SER A CA 1
ATOM 1466 C C . SER A 1 188 ? 37.094 -9.141 -42.75 1 24.45 188 SER A C 1
ATOM 1468 O O . SER A 1 188 ? 36.375 -8.141 -42.906 1 24.45 188 SER A O 1
ATOM 1470 N N . THR A 1 189 ? 36.219 -9.891 -42.469 1 27.41 189 THR A N 1
ATOM 1471 C CA . THR A 1 189 ? 35.25 -9.68 -41.406 1 27.41 189 THR A CA 1
ATOM 1472 C C . THR A 1 189 ? 35.938 -9.125 -40.156 1 27.41 189 THR A C 1
ATOM 1474 O O . THR A 1 189 ? 36.625 -9.852 -39.438 1 27.41 189 THR A O 1
ATOM 1477 N N . ASN A 1 190 ? 36.594 -7.934 -40.156 1 26.23 190 ASN A N 1
ATOM 1478 C CA . ASN A 1 190 ? 36.969 -7.094 -39 1 26.23 190 ASN A CA 1
ATOM 1479 C C . ASN A 1 190 ? 35.875 -7.109 -37.938 1 26.23 190 ASN A C 1
ATOM 1481 O O . ASN A 1 190 ? 34.906 -6.348 -38 1 26.23 190 ASN A O 1
ATOM 1485 N N . LYS A 1 191 ? 35.375 -8.023 -37.594 1 32.59 191 LYS A N 1
ATOM 1486 C CA . LYS A 1 191 ? 34.531 -8.289 -36.438 1 32.59 191 LYS A CA 1
ATOM 1487 C C . LYS A 1 191 ? 34.969 -7.5 -35.219 1 32.59 191 LYS A C 1
ATOM 1489 O O . LYS A 1 191 ? 36.156 -7.559 -34.812 1 32.59 191 LYS A O 1
ATOM 1494 N N . SER A 1 192 ? 34.25 -6.367 -34.812 1 33.5 192 SER A N 1
ATOM 1495 C CA . SER A 1 192 ? 34.469 -5.312 -33.812 1 33.5 192 SER A CA 1
ATOM 1496 C C . SER A 1 192 ? 34.969 -5.887 -32.5 1 33.5 192 SER A C 1
ATOM 1498 O O . SER A 1 192 ? 34.156 -6.469 -31.734 1 33.5 192 SER A O 1
ATOM 1500 N N . GLU A 1 193 ? 35.938 -6.496 -32.219 1 36.44 193 GLU A N 1
ATOM 1501 C CA . GLU A 1 193 ? 36.812 -6.883 -31.141 1 36.44 193 GLU A CA 1
ATOM 1502 C C . GLU A 1 193 ? 36.688 -5.918 -29.953 1 36.44 193 GLU A C 1
ATOM 1504 O O . GLU A 1 193 ? 36.875 -6.316 -28.812 1 36.44 193 GLU A O 1
ATOM 1509 N N . SER A 1 194 ? 36.594 -4.648 -30.234 1 39.56 194 SER A N 1
ATOM 1510 C CA . SER A 1 194 ? 36.688 -3.562 -29.25 1 39.56 194 SER A CA 1
ATOM 1511 C C . SER A 1 194 ? 35.469 -3.578 -28.312 1 39.56 194 SER A C 1
ATOM 1513 O O . SER A 1 194 ? 35.625 -3.312 -27.125 1 39.56 194 SER A O 1
ATOM 1515 N N . GLU A 1 195 ? 34.344 -3.812 -28.844 1 48.59 195 GLU A N 1
ATOM 1516 C CA . GLU A 1 195 ? 33.156 -3.842 -28 1 48.59 195 GLU A CA 1
ATOM 1517 C C . GLU A 1 195 ? 33.188 -5.031 -27.047 1 48.59 195 GLU A C 1
ATOM 1519 O O . GLU A 1 195 ? 32.656 -4.957 -25.922 1 48.59 195 GLU A O 1
ATOM 1524 N N . SER A 1 196 ? 33.844 -6.211 -27.469 1 58.19 196 SER A N 1
ATOM 1525 C CA . SER A 1 196 ? 33.906 -7.43 -26.672 1 58.19 196 SER A CA 1
ATOM 1526 C C . SER A 1 196 ? 34.844 -7.262 -25.484 1 58.19 196 SER A C 1
ATOM 1528 O O . SER A 1 196 ? 34.688 -7.93 -24.453 1 58.19 196 SER A O 1
ATOM 1530 N N . GLU A 1 197 ? 35.75 -6.266 -25.562 1 69.88 197 GLU A N 1
ATOM 1531 C CA . GLU A 1 197 ? 36.719 -6.117 -24.469 1 69.88 197 GLU A CA 1
ATOM 1532 C C . GLU A 1 197 ? 36.188 -5.156 -23.406 1 69.88 197 GLU A C 1
ATOM 1534 O O . GLU A 1 197 ? 36.625 -5.18 -22.266 1 69.88 197 GLU A O 1
ATOM 1539 N N . ARG A 1 198 ? 35.188 -4.395 -23.859 1 86.12 198 ARG A N 1
ATOM 1540 C CA . ARG A 1 198 ? 34.625 -3.434 -22.922 1 86.12 198 ARG A CA 1
ATOM 1541 C C . ARG A 1 198 ? 33.094 -3.484 -22.922 1 86.12 198 ARG A C 1
ATOM 1543 O O . ARG A 1 198 ? 32.438 -2.502 -23.281 1 86.12 198 ARG A O 1
ATOM 1550 N N . PRO A 1 199 ? 32.531 -4.48 -22.547 1 89.5 199 PRO A N 1
ATOM 1551 C CA . PRO A 1 199 ? 31.078 -4.691 -22.594 1 89.5 199 PRO A CA 1
ATOM 1552 C C . PRO A 1 199 ? 30.312 -3.623 -21.828 1 89.5 199 PRO A C 1
ATOM 1554 O O . PRO A 1 199 ? 29.094 -3.508 -21.984 1 89.5 199 PRO A O 1
ATOM 1557 N N . TRP A 1 200 ? 30.969 -2.795 -21.031 1 93 200 TRP A N 1
ATOM 1558 C CA . TRP A 1 200 ? 30.266 -1.797 -20.219 1 93 200 TRP A CA 1
ATOM 1559 C C . TRP A 1 200 ? 29.984 -0.538 -21.031 1 93 200 TRP A C 1
ATOM 1561 O O . TRP A 1 200 ? 29.297 0.373 -20.562 1 93 200 TRP A O 1
ATOM 1571 N N . ARG A 1 201 ? 30.547 -0.435 -22.203 1 90.5 201 ARG A N 1
ATOM 1572 C CA . ARG A 1 201 ? 30.219 0.723 -23.031 1 90.5 201 ARG A CA 1
ATOM 1573 C C . ARG A 1 201 ? 28.719 0.876 -23.203 1 90.5 201 ARG A C 1
ATOM 1575 O O . ARG A 1 201 ? 28 -0.117 -23.328 1 90.5 201 ARG A O 1
ATOM 1582 N N . PRO A 1 202 ? 28.234 2.102 -23.125 1 92.38 202 PRO A N 1
ATOM 1583 C CA . PRO A 1 202 ? 28.859 3.402 -23.359 1 92.38 202 PRO A CA 1
ATOM 1584 C C . PRO A 1 202 ? 29.438 4.016 -22.078 1 92.38 202 PRO A C 1
ATOM 1586 O O . PRO A 1 202 ? 29.938 5.141 -22.109 1 92.38 202 PRO A O 1
ATOM 1589 N N . PHE A 1 203 ? 29.344 3.346 -21.047 1 94.44 203 PHE A N 1
ATOM 1590 C CA . PHE A 1 203 ? 30 3.859 -19.844 1 94.44 203 PHE A CA 1
ATOM 1591 C C . PHE A 1 203 ? 31.5 3.955 -20.047 1 94.44 203 PHE A C 1
ATOM 1593 O O . PHE A 1 203 ? 32.094 3.092 -20.688 1 94.44 203 PHE A O 1
ATOM 1600 N N . ARG A 1 204 ? 32.062 4.965 -19.531 1 92.06 204 ARG A N 1
ATOM 1601 C CA . ARG A 1 204 ? 33.469 5.246 -19.812 1 92.06 204 ARG A CA 1
ATOM 1602 C C . ARG A 1 204 ? 34.375 4.223 -19.141 1 92.06 204 ARG A C 1
ATOM 1604 O O . ARG A 1 204 ? 35.469 3.943 -19.625 1 92.06 204 ARG A O 1
ATOM 1611 N N . THR A 1 205 ? 34 3.84 -17.891 1 91.38 205 THR A N 1
ATOM 1612 C CA . THR A 1 205 ? 34.781 2.836 -17.172 1 91.38 205 THR A CA 1
ATOM 1613 C C . THR A 1 205 ? 33.875 1.733 -16.641 1 91.38 205 THR A C 1
ATOM 1615 O O . THR A 1 205 ? 32.656 1.91 -16.562 1 91.38 205 THR A O 1
ATOM 1618 N N . HIS A 1 206 ? 34.5 0.594 -16.281 1 91.75 206 HIS A N 1
ATOM 1619 C CA . HIS A 1 206 ? 33.812 -0.513 -15.648 1 91.75 206 HIS A CA 1
ATOM 1620 C C . HIS A 1 206 ? 33.188 -0.083 -14.32 1 91.75 206 HIS A C 1
ATOM 1622 O O . HIS A 1 206 ? 32.031 -0.453 -14.016 1 91.75 206 HIS A O 1
ATOM 1628 N N . LEU A 1 207 ? 33.875 0.731 -13.656 1 91.31 207 LEU A N 1
ATOM 1629 C CA . LEU A 1 207 ? 33.406 1.205 -12.352 1 91.31 207 LEU A CA 1
ATOM 1630 C C . LEU A 1 207 ? 32.219 2.154 -12.508 1 91.31 207 LEU A C 1
ATOM 1632 O O . LEU A 1 207 ? 31.328 2.178 -11.664 1 91.31 207 LEU A O 1
ATOM 1636 N N . ASP A 1 208 ? 32.281 2.938 -13.555 1 93.81 208 ASP A N 1
ATOM 1637 C CA . ASP A 1 208 ? 31.156 3.816 -13.828 1 93.81 208 ASP A CA 1
ATOM 1638 C C . ASP A 1 208 ? 29.859 3.02 -13.945 1 93.81 208 ASP A C 1
ATOM 1640 O O . ASP A 1 208 ? 28.828 3.412 -13.398 1 93.81 208 ASP A O 1
ATOM 1644 N N . PHE A 1 209 ? 29.969 1.872 -14.633 1 95.12 209 PHE A N 1
ATOM 1645 C CA . PHE A 1 209 ? 28.797 1.045 -14.852 1 95.12 209 PHE A CA 1
ATOM 1646 C C . PHE A 1 209 ? 28.312 0.427 -13.539 1 95.12 209 PHE A C 1
ATOM 1648 O O . PHE A 1 209 ? 27.125 0.42 -13.25 1 95.12 209 PHE A O 1
ATOM 1655 N N . GLU A 1 210 ? 29.203 -0.056 -12.797 1 94.81 210 GLU A N 1
ATOM 1656 C CA . GLU A 1 210 ? 28.844 -0.756 -11.57 1 94.81 210 GLU A CA 1
ATOM 1657 C C . GLU A 1 210 ? 28.172 0.186 -10.578 1 94.81 210 GLU A C 1
ATOM 1659 O O . GLU A 1 210 ? 27.219 -0.193 -9.906 1 94.81 210 GLU A O 1
ATOM 1664 N N . PHE A 1 211 ? 28.688 1.439 -10.508 1 94.56 211 PHE A N 1
ATOM 1665 C CA . PHE A 1 211 ? 28.031 2.434 -9.664 1 94.56 211 PHE A CA 1
ATOM 1666 C C . PHE A 1 211 ? 26.641 2.773 -10.203 1 94.56 211 PHE A C 1
ATOM 1668 O O . PHE A 1 211 ? 25.688 2.873 -9.438 1 94.56 211 PHE A O 1
ATOM 1675 N N . ALA A 1 212 ? 26.562 2.945 -11.492 1 96.12 212 ALA A N 1
ATOM 1676 C CA . ALA A 1 212 ? 25.281 3.264 -12.109 1 96.12 212 ALA A CA 1
ATOM 1677 C C . ALA A 1 212 ? 24.25 2.154 -11.867 1 96.12 212 ALA A C 1
ATOM 1679 O O . ALA A 1 212 ? 23.078 2.426 -11.625 1 96.12 212 ALA A O 1
ATOM 1680 N N . GLU A 1 213 ? 24.719 0.908 -11.977 1 95.62 213 GLU A N 1
ATOM 1681 C CA . GLU A 1 213 ? 23.859 -0.261 -11.773 1 95.62 213 GLU A CA 1
ATOM 1682 C C . GLU A 1 213 ? 23.281 -0.282 -10.359 1 95.62 213 GLU A C 1
ATOM 1684 O O . GLU A 1 213 ? 22.094 -0.533 -10.172 1 95.62 213 GLU A O 1
ATOM 1689 N N . ILE A 1 214 ? 24.094 -0.007 -9.422 1 94.38 214 ILE A N 1
ATOM 1690 C CA . ILE A 1 214 ? 23.641 -0.05 -8.039 1 94.38 214 ILE A CA 1
ATOM 1691 C C . ILE A 1 214 ? 22.703 1.127 -7.766 1 94.38 214 ILE A C 1
ATOM 1693 O O . ILE A 1 214 ? 21.75 1.004 -6.996 1 94.38 214 ILE A O 1
ATOM 1697 N N . PHE A 1 215 ? 23.016 2.404 -8.383 1 95.25 215 PHE A N 1
ATOM 1698 C CA . PHE A 1 215 ? 22.109 3.541 -8.242 1 95.25 215 PHE A CA 1
ATOM 1699 C C . PHE A 1 215 ? 20.719 3.188 -8.742 1 95.25 215 PHE A C 1
ATOM 1701 O O . PHE A 1 215 ? 19.719 3.527 -8.109 1 95.25 215 PHE A O 1
ATOM 1708 N N . LEU A 1 216 ? 20.672 2.5 -9.828 1 94.44 216 LEU A N 1
ATOM 1709 C CA . LEU A 1 216 ? 19.406 2.146 -10.477 1 94.44 216 LEU A CA 1
ATOM 1710 C C . LEU A 1 216 ? 18.656 1.082 -9.68 1 94.44 216 LEU A C 1
ATOM 1712 O O . LEU A 1 216 ? 17.469 1.225 -9.414 1 94.44 216 LEU A O 1
ATOM 1716 N N . SER A 1 217 ? 19.359 0.016 -9.289 1 92.81 217 SER A N 1
ATOM 1717 C CA . SER A 1 217 ? 18.734 -1.104 -8.594 1 92.81 217 SER A CA 1
ATOM 1718 C C . SER A 1 217 ? 18.25 -0.698 -7.207 1 92.81 217 SER A C 1
ATOM 1720 O O . SER A 1 217 ? 17.328 -1.302 -6.664 1 92.81 217 SER A O 1
ATOM 1722 N N . SER A 1 218 ? 18.906 0.329 -6.668 1 91.69 218 SER A N 1
ATOM 1723 C CA . SER A 1 218 ? 18.5 0.837 -5.363 1 91.69 218 SER A CA 1
ATOM 1724 C C . SER A 1 218 ? 17.422 1.9 -5.496 1 91.69 218 SER A C 1
ATOM 1726 O O . SER A 1 218 ? 16.922 2.418 -4.492 1 91.69 218 SER A O 1
ATOM 1728 N N . HIS A 1 219 ? 17.078 2.316 -6.699 1 92 219 HIS A N 1
ATOM 1729 C CA . HIS A 1 219 ? 16.062 3.312 -6.996 1 92 219 HIS A CA 1
ATOM 1730 C C . HIS A 1 219 ? 16.344 4.629 -6.277 1 92 219 HIS A C 1
ATOM 1732 O O . HIS A 1 219 ? 15.461 5.199 -5.637 1 92 219 HIS A O 1
ATOM 1738 N N . MET A 1 220 ? 17.594 5.059 -6.348 1 91.44 220 MET A N 1
ATOM 1739 C CA . MET A 1 220 ? 18 6.316 -5.723 1 91.44 220 MET A CA 1
ATOM 1740 C C . MET A 1 220 ? 17.422 7.512 -6.469 1 91.44 220 MET A C 1
ATOM 1742 O O . MET A 1 220 ? 17.344 7.5 -7.699 1 91.44 220 MET A O 1
ATOM 1746 N N . SER A 1 221 ? 17.062 8.5 -5.68 1 88.31 221 SER A N 1
ATOM 1747 C CA . SER A 1 221 ? 16.547 9.727 -6.285 1 88.31 221 SER A CA 1
ATOM 1748 C C . SER A 1 221 ? 17.688 10.523 -6.93 1 88.31 221 SER A C 1
ATOM 1750 O O . SER A 1 221 ? 18.859 10.266 -6.672 1 88.31 221 SER A O 1
ATOM 1752 N N . ARG A 1 222 ? 17.281 11.5 -7.734 1 88.81 222 ARG A N 1
ATOM 1753 C CA . ARG A 1 222 ? 18.234 12.367 -8.414 1 88.81 222 ARG A CA 1
ATOM 1754 C C . ARG A 1 222 ? 19.141 13.07 -7.402 1 88.81 222 ARG A C 1
ATOM 1756 O O . ARG A 1 222 ? 20.359 13.117 -7.582 1 88.81 222 ARG A O 1
ATOM 1763 N N . ASP A 1 223 ? 18.516 13.539 -6.348 1 89.44 223 ASP A N 1
ATOM 1764 C CA . ASP A 1 223 ? 19.25 14.281 -5.34 1 89.44 223 ASP A CA 1
ATOM 1765 C C . ASP A 1 223 ? 20.25 13.383 -4.609 1 89.44 223 ASP A C 1
ATOM 1767 O O . ASP A 1 223 ? 21.375 13.789 -4.328 1 89.44 223 ASP A O 1
ATOM 1771 N N . LYS A 1 224 ? 19.938 12.203 -4.359 1 91.62 224 LYS A N 1
ATOM 1772 C CA . LYS A 1 224 ? 20.797 11.273 -3.652 1 91.62 224 LYS A CA 1
ATOM 1773 C C . LYS A 1 224 ? 21.969 10.828 -4.539 1 91.62 224 LYS A C 1
ATOM 1775 O O . LYS A 1 224 ? 23.078 10.641 -4.055 1 91.62 224 LYS A O 1
ATOM 1780 N N . ILE A 1 225 ? 21.625 10.641 -5.824 1 94.19 225 ILE A N 1
ATOM 1781 C CA . ILE A 1 225 ? 22.672 10.273 -6.773 1 94.19 225 ILE A CA 1
ATOM 1782 C C . ILE A 1 225 ? 23.703 11.391 -6.863 1 94.19 225 ILE A C 1
ATOM 1784 O O . ILE A 1 225 ? 24.906 11.133 -6.887 1 94.19 225 ILE A O 1
ATOM 1788 N N . GLU A 1 226 ? 23.203 12.625 -6.836 1 94.12 226 GLU A N 1
ATOM 1789 C CA . GLU A 1 226 ? 24.094 13.781 -6.879 1 94.12 226 GLU A CA 1
ATOM 1790 C C . GLU A 1 226 ? 25.016 13.82 -5.66 1 94.12 226 GLU A C 1
ATOM 1792 O O . GLU A 1 226 ? 26.219 14.047 -5.789 1 94.12 226 GLU A O 1
ATOM 1797 N N . VAL A 1 227 ? 24.438 13.578 -4.559 1 93.38 227 VAL A N 1
ATOM 1798 C CA . VAL A 1 227 ? 25.203 13.57 -3.32 1 93.38 227 VAL A CA 1
ATOM 1799 C C . VAL A 1 227 ? 26.219 12.43 -3.35 1 93.38 227 VAL A C 1
ATOM 1801 O O . VAL A 1 227 ? 27.375 12.617 -2.975 1 93.38 227 VAL A O 1
ATOM 1804 N N . MET A 1 228 ? 25.844 11.25 -3.83 1 93.06 228 MET A N 1
ATOM 1805 C CA . MET A 1 228 ? 26.719 10.086 -3.883 1 93.06 228 MET A CA 1
ATOM 1806 C C . MET A 1 228 ? 27.906 10.336 -4.809 1 93.06 228 MET A C 1
ATOM 1808 O O . MET A 1 228 ? 29.047 10.023 -4.461 1 93.06 228 MET A O 1
ATOM 1812 N N . ILE A 1 229 ? 27.625 10.859 -5.957 1 92.94 229 ILE A N 1
ATOM 1813 C CA . ILE A 1 229 ? 28.672 11.125 -6.926 1 92.94 229 ILE A CA 1
ATOM 1814 C C . ILE A 1 229 ? 29.672 12.133 -6.348 1 92.94 229 ILE A C 1
ATOM 1816 O O . ILE A 1 229 ? 30.891 11.953 -6.465 1 92.94 229 ILE A O 1
ATOM 1820 N N . SER A 1 230 ? 29.125 13.195 -5.711 1 91.5 230 SER A N 1
ATOM 1821 C CA . SER A 1 230 ? 29.969 14.203 -5.078 1 91.5 230 SER A CA 1
ATOM 1822 C C . SER A 1 230 ? 30.844 13.578 -3.998 1 91.5 230 SER A C 1
ATOM 1824 O O . SER A 1 230 ? 32.031 13.891 -3.904 1 91.5 230 SER A O 1
ATOM 1826 N N . LEU A 1 231 ? 30.344 12.688 -3.188 1 90.38 231 LEU A N 1
ATOM 1827 C CA . LEU A 1 231 ? 31.078 12.031 -2.113 1 90.38 231 LEU A CA 1
ATOM 1828 C C . LEU A 1 231 ? 32.156 11.125 -2.678 1 90.38 231 LEU A C 1
ATOM 1830 O O . LEU A 1 231 ? 33.281 11.086 -2.152 1 90.38 231 LEU A O 1
ATOM 1834 N N . ILE A 1 232 ? 31.828 10.406 -3.725 1 89.19 232 ILE A N 1
ATOM 1835 C CA . ILE A 1 232 ? 32.781 9.508 -4.348 1 89.19 232 ILE A CA 1
ATOM 1836 C C . ILE A 1 232 ? 33.969 10.312 -4.906 1 89.19 232 ILE A C 1
ATOM 1838 O O . ILE A 1 232 ? 35.125 9.922 -4.742 1 89.19 232 ILE A O 1
ATOM 1842 N N . HIS A 1 233 ? 33.688 11.43 -5.516 1 88 233 HIS A N 1
ATOM 1843 C CA . HIS A 1 233 ? 34.719 12.281 -6.066 1 88 233 HIS A CA 1
ATOM 1844 C C . HIS A 1 233 ? 35.656 12.805 -4.965 1 88 233 HIS A C 1
ATOM 1846 O O . HIS A 1 233 ? 36.844 12.977 -5.18 1 88 233 HIS A O 1
ATOM 1852 N N . ARG A 1 234 ? 35.031 13.094 -3.854 1 84.5 234 ARG A N 1
ATOM 1853 C CA . ARG A 1 234 ? 35.844 13.578 -2.736 1 84.5 234 ARG A CA 1
ATOM 1854 C C . ARG A 1 234 ? 36.75 12.469 -2.188 1 84.5 234 ARG A C 1
ATOM 1856 O O . ARG A 1 234 ? 37.812 12.742 -1.626 1 84.5 234 ARG A O 1
ATOM 1863 N N . ALA A 1 235 ? 36.25 11.266 -2.404 1 80.38 235 ALA A N 1
ATOM 1864 C CA . ALA A 1 235 ? 36.969 10.125 -1.842 1 80.38 235 ALA A CA 1
ATOM 1865 C C . ALA A 1 235 ? 38 9.578 -2.828 1 80.38 235 ALA A C 1
ATOM 1867 O O . ALA A 1 235 ? 38.938 8.898 -2.432 1 80.38 235 ALA A O 1
ATOM 1868 N N . ILE A 1 236 ? 37.844 9.836 -4.094 1 76.94 236 ILE A N 1
ATOM 1869 C CA . ILE A 1 236 ? 38.594 9.102 -5.113 1 76.94 236 ILE A CA 1
ATOM 1870 C C . ILE A 1 236 ? 40 9.703 -5.258 1 76.94 236 ILE A C 1
ATOM 1872 O O . ILE A 1 236 ? 40.188 10.898 -5.008 1 76.94 236 ILE A O 1
ATOM 1876 N N . LYS A 1 237 ? 40.938 8.688 -5.469 1 59.25 237 LYS A N 1
ATOM 1877 C CA . LYS A 1 237 ? 42.344 8.984 -5.668 1 59.25 237 LYS A CA 1
ATOM 1878 C C . LYS A 1 237 ? 42.594 9.656 -7.016 1 59.25 237 LYS A C 1
ATOM 1880 O O . LYS A 1 237 ? 43.281 10.672 -7.098 1 59.25 237 LYS A O 1
ATOM 1885 N N . SER A 1 238 ? 42.156 8.875 -8.094 1 63.31 238 SER A N 1
ATOM 1886 C CA . SER A 1 238 ? 42.344 9.32 -9.469 1 63.31 238 SER A CA 1
ATOM 1887 C C . SER A 1 238 ? 41.031 9.422 -10.219 1 63.31 238 SER A C 1
ATOM 1889 O O . SER A 1 238 ? 40.219 8.484 -10.211 1 63.31 238 SER A O 1
ATOM 1891 N N . PRO A 1 239 ? 40.781 10.57 -10.703 1 62.72 239 PRO A N 1
ATOM 1892 C CA . PRO A 1 239 ? 39.531 10.781 -11.469 1 62.72 239 PRO A CA 1
ATOM 1893 C C . PRO A 1 239 ? 39.406 9.828 -12.656 1 62.72 239 PRO A C 1
ATOM 1895 O O . PRO A 1 239 ? 38.312 9.688 -13.227 1 62.72 239 PRO A O 1
ATOM 1898 N N . ARG A 1 240 ? 40.406 9.031 -12.906 1 68 240 ARG A N 1
ATOM 1899 C CA . ARG A 1 240 ? 40.375 8.203 -14.109 1 68 240 ARG A CA 1
ATOM 1900 C C . ARG A 1 240 ? 39.594 6.93 -13.867 1 68 240 ARG A C 1
ATOM 1902 O O . ARG A 1 240 ? 39.094 6.316 -14.82 1 68 240 ARG A O 1
ATOM 1909 N N . ASP A 1 241 ? 39.469 6.562 -12.648 1 76 241 ASP A N 1
ATOM 1910 C CA . ASP A 1 241 ? 38.812 5.293 -12.383 1 76 241 ASP A CA 1
ATOM 1911 C C . ASP A 1 241 ? 37.312 5.484 -12.266 1 76 241 ASP A C 1
ATOM 1913 O O . ASP A 1 241 ? 36.531 4.566 -12.547 1 76 241 ASP A O 1
ATOM 1917 N N . PHE A 1 242 ? 36.844 6.551 -11.852 1 88.75 242 PHE A N 1
ATOM 1918 C CA . PHE A 1 242 ? 35.469 6.965 -11.766 1 88.75 242 PHE A CA 1
ATOM 1919 C C . PHE A 1 242 ? 35.25 8.336 -12.406 1 88.75 242 PHE A C 1
ATOM 1921 O O . PHE A 1 242 ? 35.844 9.328 -11.945 1 88.75 242 PHE A O 1
ATOM 1928 N N . THR A 1 243 ? 34.438 8.312 -13.422 1 90.75 243 THR A N 1
ATOM 1929 C CA . THR A 1 243 ? 34.438 9.516 -14.25 1 90.75 243 THR A CA 1
ATOM 1930 C C . THR A 1 243 ? 33.094 10.203 -14.242 1 90.75 243 THR A C 1
ATOM 1932 O O . THR A 1 243 ? 32.938 11.281 -14.82 1 90.75 243 THR A O 1
ATOM 1935 N N . LEU A 1 244 ? 32.062 9.617 -13.609 1 92.69 244 LEU A N 1
ATOM 1936 C CA . LEU A 1 244 ? 30.75 10.258 -13.578 1 92.69 244 LEU A CA 1
ATOM 1937 C C . LEU A 1 244 ? 30.812 11.609 -12.883 1 92.69 244 LEU A C 1
ATOM 1939 O O . LEU A 1 244 ? 31.281 11.703 -11.75 1 92.69 244 LEU A O 1
ATOM 1943 N N . GLU A 1 245 ? 30.344 12.602 -13.445 1 90.88 245 GLU A N 1
ATOM 1944 C CA . GLU A 1 245 ? 30.453 13.961 -12.906 1 90.88 245 GLU A CA 1
ATOM 1945 C C . GLU A 1 245 ? 29.25 14.312 -12.039 1 90.88 24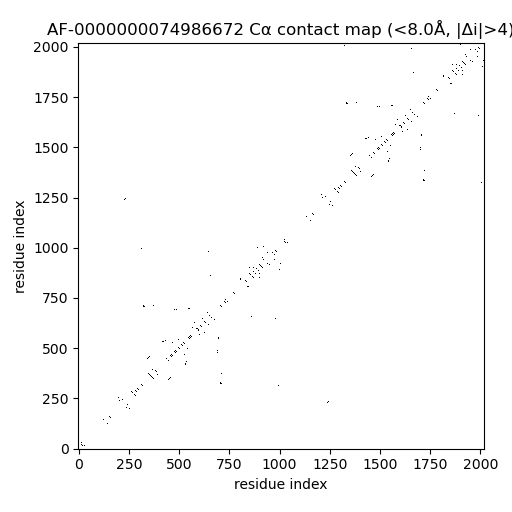5 GLU A C 1
ATOM 1947 O O . GLU A 1 245 ? 29.406 14.906 -10.969 1 90.88 245 GLU A O 1
ATOM 1952 N N . ASN A 1 246 ? 28.109 14.148 -12.602 1 93 246 ASN A N 1
ATOM 1953 C CA . ASN A 1 246 ? 26.859 14.438 -11.93 1 93 246 ASN A CA 1
ATOM 1954 C C . ASN A 1 246 ? 25.719 13.602 -12.5 1 93 246 ASN A C 1
ATOM 1956 O O . ASN A 1 246 ? 25.938 12.695 -13.305 1 93 246 ASN A O 1
ATOM 1960 N N . ASN A 1 247 ? 24.562 13.859 -11.969 1 92.56 247 ASN A N 1
ATOM 1961 C CA . ASN A 1 247 ? 23.406 13.07 -12.398 1 92.56 247 ASN A CA 1
ATOM 1962 C C . ASN A 1 247 ? 23.062 13.336 -13.859 1 92.56 247 ASN A C 1
ATOM 1964 O O . ASN A 1 247 ? 22.578 12.445 -14.562 1 92.56 247 ASN A O 1
ATOM 1968 N N . SER A 1 248 ? 23.25 14.555 -14.281 1 92.56 248 SER A N 1
ATOM 1969 C CA . SER A 1 248 ? 22.984 14.875 -15.68 1 92.56 248 SER A CA 1
ATOM 1970 C C . SER A 1 248 ? 23.891 14.078 -16.625 1 92.56 248 SER A C 1
ATOM 1972 O O . SER A 1 248 ? 23.438 13.586 -17.656 1 92.56 248 SER A O 1
ATOM 1974 N N . ASP A 1 249 ? 25.125 13.977 -16.234 1 93.81 249 ASP A N 1
ATOM 1975 C CA . ASP A 1 249 ? 26.078 13.172 -16.984 1 93.81 249 ASP A CA 1
ATOM 1976 C C . ASP A 1 249 ? 25.656 11.703 -17.016 1 93.81 249 ASP A C 1
ATOM 1978 O O . ASP A 1 249 ? 25.656 11.07 -18.078 1 93.81 249 ASP A O 1
ATOM 1982 N N . LEU A 1 250 ? 25.328 11.188 -15.914 1 95.69 250 LEU A N 1
ATOM 1983 C CA . LEU A 1 250 ? 24.859 9.805 -15.812 1 95.69 250 LEU A CA 1
ATOM 1984 C C . LEU A 1 250 ? 23.641 9.578 -16.688 1 95.69 250 LEU A C 1
ATOM 1986 O O . LEU A 1 250 ? 23.531 8.555 -17.359 1 95.69 250 LEU A O 1
ATOM 1990 N N . SER A 1 251 ? 22.672 10.492 -16.625 1 93.94 251 SER A N 1
ATOM 1991 C CA . SER A 1 251 ? 21.453 10.398 -17.422 1 93.94 251 SER A CA 1
ATOM 1992 C C . SER A 1 251 ? 21.75 10.375 -18.906 1 93.94 251 SER A C 1
ATOM 1994 O O . SER A 1 251 ? 21.094 9.672 -19.672 1 93.94 251 SER A O 1
ATOM 1996 N N . GLU A 1 252 ? 22.734 11.117 -19.312 1 93.31 252 GLU A N 1
ATOM 1997 C CA . GLU A 1 252 ? 23.141 11.141 -20.719 1 93.31 252 GLU A CA 1
ATOM 1998 C C . GLU A 1 252 ? 23.75 9.805 -21.141 1 93.31 252 GLU A C 1
ATOM 2000 O O . GLU A 1 252 ? 23.469 9.312 -22.234 1 93.31 252 GLU A O 1
ATOM 2005 N N . ILE A 1 253 ? 24.562 9.289 -20.328 1 95.12 253 ILE A N 1
ATOM 2006 C CA . ILE A 1 253 ? 25.188 8 -20.625 1 95.12 253 ILE A CA 1
ATOM 2007 C C . ILE A 1 253 ? 24.109 6.918 -20.719 1 95.12 253 ILE A C 1
ATOM 2009 O O . ILE A 1 253 ? 24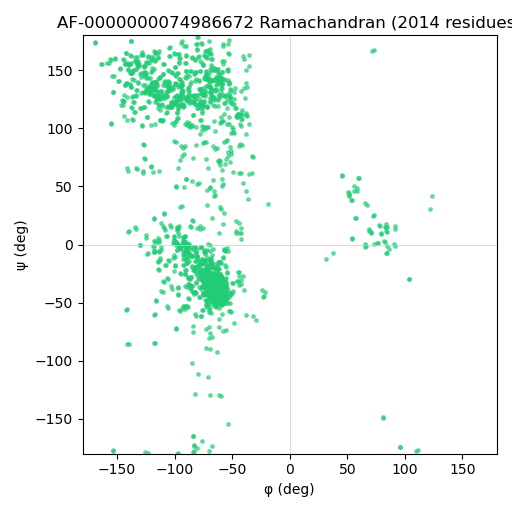.156 6.066 -21.609 1 95.12 253 ILE A O 1
ATOM 2013 N N . TRP A 1 254 ? 23.172 6.922 -19.75 1 95.19 254 TRP A N 1
ATOM 2014 C CA . TRP A 1 254 ? 22.047 5.992 -19.828 1 95.19 254 TRP A CA 1
ATOM 2015 C C . TRP A 1 254 ? 21.297 6.172 -21.141 1 95.19 254 TRP A C 1
ATOM 2017 O O . TRP A 1 254 ? 20.828 5.195 -21.734 1 95.19 254 TRP A O 1
ATOM 2027 N N . GLY A 1 255 ? 21.094 7.484 -21.531 1 92.75 255 GLY A N 1
ATOM 2028 C CA . GLY A 1 255 ? 20.453 7.758 -22.797 1 92.75 255 GLY A CA 1
ATOM 2029 C C . GLY A 1 255 ? 21.156 7.105 -23.969 1 92.75 255 GLY A C 1
ATOM 2030 O O . GLY A 1 255 ? 20.516 6.477 -24.812 1 92.75 255 GLY A O 1
ATOM 2031 N N . PHE A 1 256 ? 22.453 7.168 -23.984 1 92.69 256 PHE A N 1
ATOM 2032 C CA . PHE A 1 256 ? 23.266 6.555 -25.031 1 92.69 256 PHE A CA 1
ATOM 2033 C C . PHE A 1 256 ? 23.156 5.039 -24.984 1 92.69 256 PHE A C 1
ATOM 2035 O O . PHE A 1 256 ? 23.062 4.379 -26.016 1 92.69 256 PHE A O 1
ATOM 2042 N N . ALA A 1 257 ? 23.219 4.516 -23.812 1 93.19 257 ALA A N 1
ATOM 2043 C CA . ALA A 1 257 ? 23.125 3.068 -23.641 1 93.19 257 ALA A CA 1
ATOM 2044 C C . ALA A 1 257 ? 21.797 2.531 -24.156 1 93.19 257 ALA A C 1
ATOM 2046 O O . ALA A 1 257 ? 21.75 1.48 -24.797 1 93.19 257 ALA A O 1
ATOM 2047 N N . ARG A 1 258 ? 20.75 3.201 -23.875 1 91.19 258 ARG A N 1
ATOM 2048 C CA . ARG A 1 258 ? 19.422 2.803 -24.328 1 91.19 258 ARG A CA 1
ATOM 2049 C C . ARG A 1 258 ? 19.328 2.82 -25.844 1 91.19 258 ARG A C 1
ATOM 2051 O O . ARG A 1 258 ? 18.719 1.938 -26.453 1 91.19 258 ARG A O 1
ATOM 2058 N N . ASP A 1 259 ? 19.969 3.76 -26.438 1 87 259 ASP A N 1
ATOM 2059 C CA . ASP A 1 259 ? 19.906 3.932 -27.891 1 87 259 ASP A CA 1
ATOM 2060 C C . ASP A 1 259 ? 20.734 2.863 -28.609 1 87 259 ASP A C 1
ATOM 2062 O O . ASP A 1 259 ? 20.391 2.465 -29.719 1 87 259 ASP A O 1
ATOM 2066 N N . THR A 1 260 ? 21.688 2.354 -27.906 1 85.06 260 THR A N 1
ATOM 2067 C CA . THR A 1 260 ? 22.625 1.48 -28.594 1 85.06 260 THR A CA 1
ATOM 2068 C C . THR A 1 260 ? 22.375 0.02 -28.234 1 85.06 260 THR A C 1
ATOM 2070 O O . THR A 1 260 ? 22.672 -0.881 -29.016 1 85.06 260 THR A O 1
ATOM 2073 N N . CYS A 1 261 ? 21.891 -0.282 -27.094 1 83.44 261 CYS A N 1
ATOM 2074 C CA . CYS A 1 261 ? 21.844 -1.651 -26.578 1 83.44 261 CYS A CA 1
ATOM 2075 C C . CYS A 1 261 ? 20.562 -2.348 -26.984 1 83.44 261 CYS A C 1
ATOM 2077 O O . CYS A 1 261 ? 20.516 -3.574 -27.109 1 83.44 261 CYS A O 1
ATOM 2079 N N . ALA A 1 262 ? 19.453 -1.678 -27.031 1 77.19 262 ALA A N 1
ATOM 2080 C CA . ALA A 1 262 ? 18.172 -2.283 -27.359 1 77.19 262 ALA A CA 1
ATOM 2081 C C . ALA A 1 262 ? 17.234 -1.264 -28 1 77.19 262 ALA A C 1
ATOM 2083 O O . ALA A 1 262 ? 17.438 -0.055 -27.859 1 77.19 262 ALA A O 1
ATOM 2084 N N . GLN A 1 263 ? 16.297 -1.864 -28.656 1 78.94 263 GLN A N 1
ATOM 2085 C CA . GLN A 1 263 ? 15.281 -0.986 -29.234 1 78.94 263 GLN A CA 1
ATOM 2086 C C . GLN A 1 263 ? 14.422 -0.34 -28.156 1 78.94 263 GLN A C 1
ATOM 2088 O O . GLN A 1 263 ? 13.93 -1.023 -27.25 1 78.94 263 GLN A O 1
ATOM 2093 N N . GLY A 1 264 ? 14.328 0.926 -28.203 1 87.94 264 GLY A N 1
ATOM 2094 C CA . GLY A 1 264 ? 13.508 1.647 -27.25 1 87.94 264 GLY A CA 1
ATOM 2095 C C . GLY A 1 264 ? 12.031 1.655 -27.609 1 87.94 264 GLY A C 1
ATOM 2096 O O . GLY A 1 264 ? 11.648 1.148 -28.656 1 87.94 264 GLY A O 1
ATOM 2097 N N . PHE A 1 265 ? 11.219 2.129 -26.766 1 94.94 265 PHE A N 1
ATOM 2098 C CA . PHE A 1 265 ? 9.781 2.229 -27 1 94.94 265 PHE A CA 1
ATOM 2099 C C . PHE A 1 265 ? 9.461 3.342 -27.984 1 94.94 265 PHE A C 1
ATOM 2101 O O . PHE A 1 265 ? 10.117 4.387 -27.984 1 94.94 265 PHE A O 1
ATOM 2108 N N . ILE A 1 266 ? 8.477 3.1 -28.766 1 94.69 266 ILE A N 1
ATOM 2109 C CA . ILE A 1 266 ? 7.945 4.07 -29.703 1 94.69 266 ILE A CA 1
ATOM 2110 C C . ILE A 1 266 ? 6.559 4.527 -29.266 1 94.69 266 ILE A C 1
ATOM 2112 O O . ILE A 1 266 ? 5.707 3.701 -28.922 1 94.69 266 ILE A O 1
ATOM 2116 N N . LYS A 1 267 ? 6.371 5.812 -29.172 1 95.19 267 LYS A N 1
ATOM 2117 C CA . LYS A 1 267 ? 5.043 6.355 -28.891 1 95.19 267 LYS A CA 1
ATOM 2118 C C . LYS A 1 267 ? 4.27 6.586 -30.188 1 95.19 267 LYS A C 1
ATOM 2120 O O . LYS A 1 267 ? 4.758 7.254 -31.094 1 95.19 267 LYS A O 1
ATOM 2125 N N . ALA A 1 268 ? 3.102 5.969 -30.312 1 95.5 268 ALA A N 1
ATOM 2126 C CA . ALA A 1 268 ? 2.303 6.125 -31.531 1 95.5 268 ALA A CA 1
ATOM 2127 C C . ALA A 1 268 ? 0.849 6.441 -31.188 1 95.5 268 ALA A C 1
ATOM 2129 O O . ALA A 1 268 ? 0.292 5.895 -30.234 1 95.5 268 ALA A O 1
ATOM 2130 N N . PRO A 1 269 ? 0.248 7.355 -31.953 1 95.19 269 PRO A N 1
ATOM 2131 C CA . PRO A 1 269 ? -1.178 7.633 -31.766 1 95.19 269 PRO A CA 1
ATOM 2132 C C . PRO A 1 269 ? -2.076 6.59 -32.406 1 95.19 269 PRO A C 1
ATOM 2134 O O . PRO A 1 269 ? -1.711 6.02 -33.438 1 95.19 269 PRO A O 1
ATOM 2137 N N . ILE A 1 270 ? -3.123 6.246 -31.812 1 95.25 270 ILE A N 1
ATOM 2138 C CA . ILE A 1 270 ? -4.203 5.469 -32.406 1 95.25 270 ILE A CA 1
ATOM 2139 C C . ILE A 1 270 ? -5.484 6.305 -32.438 1 95.25 270 ILE A C 1
ATOM 2141 O O . ILE A 1 270 ? -5.762 7.062 -31.5 1 95.25 270 ILE A O 1
ATOM 2145 N N . PHE A 1 271 ? -6.18 6.191 -33.5 1 94.5 271 PHE A N 1
ATOM 2146 C CA . PHE A 1 271 ? -7.402 6.965 -33.656 1 94.5 271 PHE A CA 1
ATOM 2147 C C . PHE A 1 271 ? -8.625 6.059 -33.688 1 94.5 271 PHE A C 1
ATOM 2149 O O . PHE A 1 271 ? -8.625 5.012 -34.344 1 94.5 271 PHE A O 1
ATOM 2156 N N . VAL A 1 272 ? -9.562 6.355 -32.875 1 93.56 272 VAL A N 1
ATOM 2157 C CA . VAL A 1 272 ? -10.805 5.598 -32.812 1 93.56 272 VAL A CA 1
ATOM 2158 C C . VAL A 1 272 ? -11.992 6.543 -32.969 1 93.56 272 VAL A C 1
ATOM 2160 O O . VAL A 1 272 ? -11.977 7.66 -32.438 1 93.56 272 VAL A O 1
ATOM 2163 N N . GLU A 1 273 ? -12.953 6.125 -33.75 1 90.44 273 GLU A N 1
ATOM 2164 C CA . GLU A 1 273 ? -14.164 6.914 -33.938 1 90.44 273 GLU A CA 1
ATOM 2165 C C . GLU A 1 273 ? -15.219 6.562 -32.906 1 90.44 273 GLU A C 1
ATOM 2167 O O . GLU A 1 273 ? -15.523 5.387 -32.688 1 90.44 273 GLU A O 1
ATOM 2172 N N . TYR A 1 274 ? -15.68 7.516 -32.219 1 87.31 274 TYR A N 1
ATOM 2173 C CA . TYR A 1 274 ? -16.734 7.316 -31.234 1 87.31 274 TYR A CA 1
ATOM 2174 C C . TYR A 1 274 ? -17.781 8.43 -31.328 1 87.31 274 TYR A C 1
ATOM 2176 O O . TYR A 1 274 ? -17.469 9.602 -31.109 1 87.31 274 TYR A O 1
ATOM 2184 N N . LYS A 1 275 ? -18.953 8.156 -31.625 1 83.62 275 LYS A N 1
ATOM 2185 C CA . LYS A 1 275 ? -20.078 9.086 -31.734 1 83.62 275 LYS A CA 1
ATOM 2186 C C . LYS A 1 275 ? -19.734 10.273 -32.625 1 83.62 275 LYS A C 1
ATOM 2188 O O . LYS A 1 275 ? -19.953 11.422 -32.25 1 83.62 275 LYS A O 1
ATOM 2193 N N . GLY A 1 276 ? -19.125 9.992 -33.719 1 82.75 276 GLY A N 1
ATOM 2194 C CA . GLY A 1 276 ? -18.844 10.992 -34.75 1 82.75 276 GLY A CA 1
ATOM 2195 C C . GLY A 1 276 ? -17.562 11.773 -34.469 1 82.75 276 GLY A C 1
ATOM 2196 O O . GLY A 1 276 ? -17.141 12.602 -35.281 1 82.75 276 GLY A O 1
ATOM 2197 N N . GLU A 1 277 ? -17 11.523 -33.25 1 87.38 277 GLU A N 1
ATOM 2198 C CA . GLU A 1 277 ? -15.758 12.211 -32.906 1 87.38 277 GLU A CA 1
ATOM 2199 C C . GLU A 1 277 ? -14.562 11.266 -32.969 1 87.38 277 GLU A C 1
ATOM 2201 O O . GLU A 1 277 ? -14.672 10.094 -32.594 1 87.38 277 GLU A O 1
ATOM 2206 N N . SER A 1 278 ? -13.5 11.75 -33.562 1 90.44 278 SER A N 1
ATOM 2207 C CA . SER A 1 278 ? -12.266 10.977 -33.594 1 90.44 278 SER A CA 1
ATOM 2208 C C . SER A 1 278 ? -11.453 11.164 -32.312 1 90.44 278 SER A C 1
ATOM 2210 O O . SER A 1 278 ? -10.977 12.266 -32.031 1 90.44 278 SER A O 1
ATOM 2212 N N . LEU A 1 279 ? -11.375 10.172 -31.578 1 91.12 279 LEU A N 1
ATOM 2213 C CA . LEU A 1 279 ? -10.617 10.195 -30.328 1 91.12 279 LEU A CA 1
ATOM 2214 C C . LEU A 1 279 ? -9.195 9.703 -30.531 1 91.12 279 LEU A C 1
ATOM 2216 O O . LEU A 1 279 ? -8.961 8.766 -31.312 1 91.12 279 LEU A O 1
ATOM 2220 N N . GLU A 1 280 ? -8.273 10.383 -29.922 1 93.12 280 GLU A N 1
ATOM 2221 C CA . GLU A 1 280 ? -6.867 10.023 -30.047 1 93.12 280 GLU A CA 1
ATOM 2222 C C . GLU A 1 280 ? -6.332 9.453 -28.734 1 93.12 280 GLU A C 1
ATOM 2224 O O . GLU A 1 280 ? -6.555 10.031 -27.672 1 93.12 280 GLU A O 1
ATOM 2229 N N . TYR A 1 281 ? -5.711 8.305 -28.812 1 94.75 281 TYR A N 1
ATOM 2230 C CA . TYR A 1 281 ? -5.004 7.691 -27.703 1 94.75 281 TYR A CA 1
ATOM 2231 C C . TYR A 1 281 ? -3.57 7.344 -28.094 1 94.75 281 TYR A C 1
ATOM 2233 O O . TYR A 1 281 ? -3.27 7.16 -29.281 1 94.75 281 TYR A O 1
ATOM 2241 N N . ASN A 1 282 ? -2.709 7.316 -27.062 1 94.94 282 ASN A N 1
ATOM 2242 C CA . ASN A 1 282 ? -1.319 6.969 -27.344 1 94.94 282 ASN A CA 1
ATOM 2243 C C . ASN A 1 282 ? -0.969 5.586 -26.812 1 94.94 282 ASN A C 1
ATOM 2245 O O . ASN A 1 282 ? -1.416 5.207 -25.719 1 94.94 282 ASN A O 1
ATOM 2249 N N . VAL A 1 283 ? -0.282 4.844 -27.578 1 97.19 283 VAL A N 1
ATOM 2250 C CA . VAL A 1 283 ? 0.263 3.553 -27.156 1 97.19 283 VAL A CA 1
ATOM 2251 C C . VAL A 1 283 ? 1.788 3.588 -27.234 1 97.19 283 VAL A C 1
ATOM 2253 O O . VAL A 1 283 ? 2.355 4.188 -28.156 1 97.19 283 VAL A O 1
ATOM 2256 N N . TRP A 1 284 ? 2.457 3.123 -26.203 1 97.62 284 TRP A N 1
ATOM 2257 C CA . TRP A 1 284 ? 3.895 2.883 -26.25 1 97.62 284 TRP A CA 1
ATOM 2258 C C . TRP A 1 284 ? 4.195 1.427 -26.578 1 97.62 284 TRP A C 1
ATOM 2260 O O . TRP A 1 284 ? 3.619 0.513 -25.984 1 97.62 284 TRP A O 1
ATOM 2270 N N . TYR A 1 285 ? 4.992 1.166 -27.594 1 97.12 285 TYR A N 1
ATOM 2271 C CA . TYR A 1 285 ? 5.227 -0.228 -27.953 1 97.12 285 TYR A CA 1
ATOM 2272 C C . TYR A 1 285 ? 6.629 -0.42 -28.5 1 97.12 285 TYR A C 1
ATOM 2274 O O . TYR A 1 285 ? 7.281 0.544 -28.922 1 97.12 285 TYR A O 1
ATOM 2282 N N . ARG A 1 286 ? 7.152 -1.546 -28.328 1 95.06 286 ARG A N 1
ATOM 2283 C CA . ARG A 1 286 ? 8.266 -2.131 -29.078 1 95.06 286 ARG A CA 1
ATOM 2284 C C . ARG A 1 286 ? 7.773 -3.166 -30.078 1 95.06 286 ARG A C 1
ATOM 2286 O O . ARG A 1 286 ? 7.066 -4.105 -29.719 1 95.06 286 ARG A O 1
ATOM 2293 N N . PRO A 1 287 ? 8.133 -2.891 -31.328 1 94.94 287 PRO A N 1
ATOM 2294 C CA . PRO A 1 287 ? 7.703 -3.936 -32.25 1 94.94 287 PRO A CA 1
ATOM 2295 C C . PRO A 1 287 ? 8.117 -5.336 -31.812 1 94.94 287 PRO A C 1
ATOM 2297 O O . PRO A 1 287 ? 9.297 -5.574 -31.531 1 94.94 287 PRO A O 1
ATOM 2300 N N . ILE A 1 288 ? 7.195 -6.215 -31.734 1 96.75 288 ILE A N 1
ATOM 2301 C CA . ILE A 1 288 ? 7.43 -7.535 -31.172 1 96.75 288 ILE A CA 1
ATOM 2302 C C . ILE A 1 288 ? 8.5 -8.266 -31.969 1 96.75 288 ILE A C 1
ATOM 2304 O O . ILE A 1 288 ? 9.281 -9.039 -31.422 1 96.75 288 ILE A O 1
ATOM 2308 N N . TRP A 1 289 ? 8.641 -8.039 -33.25 1 96.19 289 TRP A N 1
ATOM 2309 C CA . TRP A 1 289 ? 9.641 -8.695 -34.094 1 96.19 289 TRP A CA 1
ATOM 2310 C C . TRP A 1 289 ? 11.047 -8.32 -33.625 1 96.19 289 TRP A C 1
ATOM 2312 O O . TRP A 1 289 ? 11.969 -9.133 -33.719 1 96.19 289 TRP A O 1
ATOM 2322 N N . GLU A 1 290 ? 11.227 -7.047 -33.281 1 93.44 290 GLU A N 1
ATOM 2323 C CA . GLU A 1 290 ? 12.531 -6.625 -32.781 1 93.44 290 GLU A CA 1
ATOM 2324 C C . GLU A 1 290 ? 12.93 -7.395 -31.531 1 93.44 290 GLU A C 1
ATOM 2326 O O . GLU A 1 290 ? 14.109 -7.711 -31.328 1 93.44 290 GLU A O 1
ATOM 2331 N N . TRP A 1 291 ? 12 -7.641 -30.719 1 94.62 291 TRP A N 1
ATOM 2332 C CA . TRP A 1 291 ? 12.242 -8.469 -29.547 1 94.62 291 TRP A CA 1
ATOM 2333 C C . TRP A 1 291 ? 12.617 -9.891 -29.953 1 94.62 291 TRP A C 1
ATOM 2335 O O . TRP A 1 291 ? 13.555 -10.477 -29.391 1 94.62 291 TRP A O 1
ATOM 2345 N N . CYS A 1 292 ? 11.883 -10.469 -30.906 1 96.5 292 CYS A N 1
ATOM 2346 C CA . CYS A 1 292 ? 12.195 -11.789 -31.422 1 96.5 292 CYS A CA 1
ATOM 2347 C C . CYS A 1 292 ? 13.633 -11.852 -31.938 1 96.5 292 CYS A C 1
ATOM 2349 O O . CYS A 1 292 ? 14.375 -12.773 -31.594 1 96.5 292 CYS A O 1
ATOM 2351 N N . ARG A 1 293 ? 13.969 -10.875 -32.656 1 94.5 293 ARG A N 1
ATOM 2352 C CA . ARG A 1 293 ? 15.305 -10.828 -33.25 1 94.5 293 ARG A CA 1
ATOM 2353 C C . ARG A 1 293 ? 16.375 -10.75 -32.156 1 94.5 293 ARG A C 1
ATOM 2355 O O . ARG A 1 293 ? 17.422 -11.406 -32.281 1 94.5 293 ARG A O 1
ATOM 2362 N N . GLU A 1 294 ? 16.109 -9.969 -31.203 1 91.38 294 GLU A N 1
ATOM 2363 C CA . GLU A 1 294 ? 17.062 -9.844 -30.094 1 91.38 294 GLU A CA 1
ATOM 2364 C C . GLU A 1 294 ? 17.344 -11.203 -29.453 1 91.38 294 GLU A C 1
ATOM 2366 O O . GLU A 1 294 ? 18.484 -11.508 -29.125 1 91.38 294 GLU A O 1
ATOM 2371 N N . LEU A 1 295 ? 16.344 -12 -29.281 1 94.62 295 LEU A N 1
ATOM 2372 C CA . LEU A 1 295 ? 16.516 -13.32 -28.672 1 94.62 295 LEU A CA 1
ATOM 2373 C C . LEU A 1 295 ? 17.266 -14.258 -29.625 1 94.62 295 LEU A C 1
ATOM 2375 O O . LEU A 1 295 ? 18.172 -14.984 -29.203 1 94.62 295 LEU A O 1
ATOM 2379 N N . LEU A 1 296 ? 16.922 -14.188 -30.906 1 96.56 296 LEU A N 1
ATOM 2380 C CA . LEU A 1 296 ? 17.453 -15.109 -31.906 1 96.56 296 LEU A CA 1
ATOM 2381 C C . LEU A 1 296 ? 18.922 -14.82 -32.188 1 96.56 296 LEU A C 1
ATOM 2383 O O . LEU A 1 296 ? 19.688 -15.734 -32.5 1 96.56 296 LEU A O 1
ATOM 2387 N N . LEU A 1 297 ? 19.297 -13.586 -32 1 92.94 297 LEU A N 1
ATOM 2388 C CA . LEU A 1 297 ? 20.656 -13.18 -32.312 1 92.94 297 LEU A CA 1
ATOM 2389 C C . LEU A 1 297 ? 21.562 -13.32 -31.109 1 92.94 297 LEU A C 1
ATOM 2391 O O . LEU A 1 297 ? 22.797 -13.203 -31.234 1 92.94 297 LEU A O 1
ATOM 2395 N N . ASN A 1 298 ? 21.016 -13.602 -29.984 1 90.12 298 ASN A N 1
ATOM 2396 C CA . ASN A 1 298 ? 21.812 -13.773 -28.766 1 90.12 298 ASN A CA 1
ATOM 2397 C C . ASN A 1 298 ? 22.516 -15.117 -28.75 1 90.12 298 ASN A C 1
ATOM 2399 O O . ASN A 1 298 ? 21.875 -16.156 -28.625 1 90.12 298 ASN A O 1
ATOM 2403 N N . PRO A 1 299 ? 23.781 -15.094 -28.734 1 87.25 299 PRO A N 1
ATOM 2404 C CA . PRO A 1 299 ? 24.516 -16.359 -28.844 1 87.25 299 PRO A CA 1
ATOM 2405 C C . PRO A 1 299 ? 24.344 -17.25 -27.625 1 87.25 299 PRO A C 1
ATOM 2407 O O . PRO A 1 299 ? 24.391 -18.469 -27.734 1 87.25 299 PRO A O 1
ATOM 2410 N N . ALA A 1 300 ? 24.203 -16.672 -26.484 1 83.38 300 ALA A N 1
ATOM 2411 C CA . ALA A 1 300 ? 24.062 -17.438 -25.25 1 83.38 300 ALA A CA 1
ATOM 2412 C C . ALA A 1 300 ? 22.672 -18.062 -25.141 1 83.38 300 ALA A C 1
ATOM 2414 O O . ALA A 1 300 ? 22.531 -19.219 -24.734 1 83.38 300 ALA A O 1
ATOM 2415 N N . LEU A 1 301 ? 21.656 -17.438 -25.609 1 90.88 301 LEU A N 1
ATOM 2416 C CA . LEU A 1 301 ? 20.281 -17.891 -25.438 1 90.88 301 LEU A CA 1
ATOM 2417 C C . LEU A 1 301 ? 19.922 -18.906 -26.516 1 90.88 301 LEU A C 1
ATOM 2419 O O . LEU A 1 301 ? 19.125 -19.812 -26.281 1 90.88 301 LEU A O 1
ATOM 2423 N N . ILE A 1 302 ? 20.422 -18.719 -27.688 1 93.94 302 ILE A N 1
ATOM 2424 C CA . ILE A 1 302 ? 20.016 -19.516 -28.844 1 93.94 302 ILE A CA 1
ATOM 2425 C C . ILE A 1 302 ? 20.344 -20.984 -28.594 1 93.94 302 ILE A C 1
ATOM 2427 O O . ILE A 1 302 ? 19.656 -21.875 -29.094 1 93.94 302 ILE A O 1
ATOM 2431 N N . ARG A 1 303 ? 21.312 -21.203 -27.766 1 90.19 303 ARG A N 1
ATOM 2432 C CA . ARG A 1 303 ? 21.734 -22.562 -27.453 1 90.19 303 ARG A CA 1
ATOM 2433 C C . ARG A 1 303 ? 20.688 -23.266 -26.594 1 90.19 303 ARG A C 1
ATOM 2435 O O . ARG A 1 303 ? 20.625 -24.5 -26.562 1 90.19 303 ARG A O 1
ATOM 2442 N N . GLU A 1 304 ? 19.875 -22.547 -26 1 93.31 304 GLU A N 1
ATOM 2443 C CA . GLU A 1 304 ? 18.875 -23.094 -25.094 1 93.31 304 GLU A CA 1
ATOM 2444 C C . GLU A 1 304 ? 17.531 -23.266 -25.812 1 93.31 304 GLU A C 1
ATOM 2446 O O . GLU A 1 304 ? 16.594 -23.859 -25.25 1 93.31 304 GLU A O 1
ATOM 2451 N N . PHE A 1 305 ? 17.438 -22.938 -27.047 1 96.62 305 PHE A N 1
ATOM 2452 C CA . PHE A 1 305 ? 16.188 -22.969 -27.797 1 96.62 305 PHE A CA 1
ATOM 2453 C C . PHE A 1 305 ? 15.859 -24.406 -28.203 1 96.62 305 PHE A C 1
ATOM 2455 O O . PHE A 1 305 ? 16.734 -25.156 -28.625 1 96.62 305 PHE A O 1
ATOM 2462 N N . ARG A 1 306 ? 14.641 -24.719 -27.984 1 96.06 306 ARG A N 1
ATOM 2463 C CA . ARG A 1 306 ? 14.086 -25.906 -28.641 1 96.06 306 ARG A CA 1
ATOM 2464 C C . ARG A 1 306 ? 13.359 -25.531 -29.922 1 96.06 306 ARG A C 1
ATOM 2466 O O . ARG A 1 306 ? 12.609 -24.547 -29.953 1 96.06 306 ARG A O 1
ATOM 2473 N N . TRP A 1 307 ? 13.57 -26.266 -30.938 1 95.06 307 TRP A N 1
ATOM 2474 C CA . TRP A 1 307 ? 13.047 -25.812 -32.219 1 95.06 307 TRP A CA 1
ATOM 2475 C C . TRP A 1 307 ? 11.961 -26.766 -32.719 1 95.06 307 TRP A C 1
ATOM 2477 O O . TRP A 1 307 ? 11.172 -26.406 -33.594 1 95.06 307 TRP A O 1
ATOM 2487 N N . ASP A 1 308 ? 12.023 -28.016 -32.156 1 94.94 308 ASP A N 1
ATOM 2488 C CA . ASP A 1 308 ? 11.07 -28.984 -32.656 1 94.94 308 ASP A CA 1
ATOM 2489 C C . ASP A 1 308 ? 10.273 -29.625 -31.531 1 94.94 308 ASP A C 1
ATOM 2491 O O . ASP A 1 308 ? 10.781 -29.781 -30.422 1 94.94 308 ASP A O 1
ATOM 2495 N N . ALA A 1 309 ? 9.023 -29.969 -31.906 1 96.44 309 ALA A N 1
ATOM 2496 C CA . ALA A 1 309 ? 8.148 -30.656 -30.953 1 96.44 309 ALA A CA 1
ATOM 2497 C C . ALA A 1 309 ? 8.625 -32.094 -30.703 1 96.44 309 ALA A C 1
ATOM 2499 O O . ALA A 1 309 ? 9.234 -32.719 -31.578 1 96.44 309 ALA A O 1
ATOM 2500 N N . GLU A 1 310 ? 8.406 -32.531 -29.516 1 96.06 310 GLU A N 1
ATOM 2501 C CA . GLU A 1 310 ? 8.719 -33.875 -29.109 1 96.06 310 GLU A CA 1
ATOM 2502 C C . GLU A 1 310 ? 7.617 -34.469 -28.234 1 96.06 310 GLU A C 1
ATOM 2504 O O . GLU A 1 310 ? 6.918 -33.719 -27.547 1 96.06 310 GLU A O 1
ATOM 2509 N N . LYS A 1 311 ? 7.434 -35.75 -28.344 1 96.56 311 LYS A N 1
ATOM 2510 C CA . LYS A 1 311 ? 6.539 -36.469 -27.438 1 96.56 311 LYS A CA 1
ATOM 2511 C C . LYS A 1 311 ? 7.312 -37.438 -26.547 1 96.56 311 LYS A C 1
ATOM 2513 O O . LYS A 1 311 ? 8.07 -38.281 -27.062 1 96.56 311 LYS A O 1
ATOM 2518 N N . ILE A 1 312 ? 7.129 -37.312 -25.344 1 95.81 312 ILE A N 1
ATOM 2519 C CA . ILE A 1 312 ? 7.82 -38.156 -24.375 1 95.81 312 ILE A CA 1
ATOM 2520 C C . ILE A 1 312 ? 6.855 -39.188 -23.828 1 95.81 312 ILE A C 1
ATOM 2522 O O . ILE A 1 312 ? 5.707 -38.875 -23.516 1 95.81 312 ILE A O 1
ATOM 2526 N N . TYR A 1 313 ? 7.316 -40.406 -23.781 1 95.38 313 TYR A N 1
ATOM 2527 C CA . TYR A 1 313 ? 6.535 -41.5 -23.25 1 95.38 313 TYR A CA 1
ATOM 2528 C C . TYR A 1 313 ? 7.297 -42.219 -22.141 1 95.38 313 TYR A C 1
ATOM 2530 O O . TYR A 1 313 ? 8.523 -42.344 -22.203 1 95.38 313 TYR A O 1
ATOM 2538 N N . MET A 1 314 ? 6.613 -42.688 -21.188 1 93.31 314 MET A N 1
ATOM 2539 C CA . MET A 1 314 ? 7.168 -43.5 -20.109 1 93.31 314 MET A CA 1
ATOM 2540 C C . MET A 1 314 ? 6.453 -44.844 -20.016 1 93.31 314 MET A C 1
ATOM 2542 O O . MET A 1 314 ? 5.223 -44.906 -20.062 1 93.31 314 MET A O 1
ATOM 2546 N N . PHE A 1 315 ? 7.242 -45.844 -19.906 1 92.19 315 PHE A N 1
ATOM 2547 C CA . PHE A 1 315 ? 6.652 -47.156 -19.828 1 92.19 315 PHE A CA 1
ATOM 2548 C C . PHE A 1 315 ? 6.148 -47.438 -18.422 1 92.19 315 PHE A C 1
ATOM 2550 O O . PHE A 1 315 ? 6.926 -47.438 -17.453 1 92.19 315 PHE A O 1
ATOM 2557 N N . ASN A 1 316 ? 4.914 -47.688 -18.25 1 84.31 316 ASN A N 1
ATOM 2558 C CA . ASN A 1 316 ? 4.316 -47.844 -16.922 1 84.31 316 ASN A CA 1
ATOM 2559 C C . ASN A 1 316 ? 4.199 -49.312 -16.547 1 84.31 316 ASN A C 1
ATOM 2561 O O . ASN A 1 316 ? 3.475 -49.656 -15.609 1 84.31 316 ASN A O 1
ATOM 2565 N N . GLY A 1 317 ? 4.867 -50.219 -17.234 1 81.12 317 GLY A N 1
ATOM 2566 C CA . GLY A 1 317 ? 4.805 -51.656 -16.969 1 81.12 317 GLY A CA 1
ATOM 2567 C C . GLY A 1 317 ? 3.955 -52.406 -17.969 1 81.12 317 GLY A C 1
ATOM 2568 O O . GLY A 1 317 ? 4.156 -53.594 -18.188 1 81.12 317 GLY A O 1
ATOM 2569 N N . ASN A 1 318 ? 2.963 -51.688 -18.484 1 83.69 318 ASN A N 1
ATOM 2570 C CA . ASN A 1 318 ? 2.072 -52.312 -19.453 1 83.69 318 ASN A CA 1
ATOM 2571 C C . ASN A 1 318 ? 2.18 -51.625 -20.828 1 83.69 318 ASN A C 1
ATOM 2573 O O . ASN A 1 318 ? 2.229 -52.312 -21.844 1 83.69 318 ASN A O 1
ATOM 2577 N N . THR A 1 319 ? 2.105 -50.312 -20.688 1 88.69 319 THR A N 1
ATOM 2578 C CA . THR A 1 319 ? 2.129 -49.531 -21.922 1 88.69 319 THR A CA 1
ATOM 2579 C C . THR A 1 319 ? 2.93 -48.25 -21.734 1 88.69 319 THR A C 1
ATOM 2581 O O . THR A 1 319 ? 3.25 -47.875 -20.609 1 88.69 319 THR A O 1
ATOM 2584 N N . TYR A 1 320 ? 3.219 -47.719 -22.844 1 91.62 320 TYR A N 1
ATOM 2585 C CA . TYR A 1 320 ? 3.834 -46.375 -22.812 1 91.62 320 TYR A CA 1
ATOM 2586 C C . TYR A 1 320 ? 2.781 -45.312 -22.672 1 91.62 320 TYR A C 1
ATOM 2588 O O . TYR A 1 320 ? 1.822 -45.25 -23.438 1 91.62 320 TYR A O 1
ATOM 2596 N N . GLU A 1 321 ? 2.963 -44.5 -21.656 1 94.38 321 GLU A N 1
ATOM 2597 C CA . GLU A 1 321 ? 2.053 -43.375 -21.469 1 94.38 321 GLU A CA 1
ATOM 2598 C C . GLU A 1 321 ? 2.744 -42.062 -21.766 1 94.38 321 GLU A C 1
ATOM 2600 O O . GLU A 1 321 ? 3.951 -41.906 -21.547 1 94.38 321 GLU A O 1
ATOM 2605 N N . ARG A 1 322 ? 1.966 -41.031 -22.125 1 95.88 322 ARG A N 1
ATOM 2606 C CA . ARG A 1 322 ? 2.479 -39.719 -22.469 1 95.88 322 ARG A CA 1
ATOM 2607 C C . ARG A 1 322 ? 2.963 -38.969 -21.219 1 95.88 322 ARG A C 1
ATOM 2609 O O . ARG A 1 322 ? 2.332 -39.031 -20.156 1 95.88 322 ARG A O 1
ATOM 2616 N N . VAL A 1 323 ? 4.141 -38.312 -21.328 1 95.56 323 VAL A N 1
ATOM 2617 C CA . VAL A 1 323 ? 4.672 -37.406 -20.312 1 95.56 323 VAL A CA 1
ATOM 2618 C C . VAL A 1 323 ? 4.711 -36 -20.875 1 95.56 323 VAL A C 1
ATOM 2620 O O . VAL A 1 323 ? 5.254 -35.75 -21.953 1 95.56 323 VAL A O 1
ATOM 2623 N N . ILE A 1 324 ? 4.121 -35 -20.188 1 96.88 324 ILE A N 1
ATOM 2624 C CA . ILE A 1 324 ? 4.008 -33.625 -20.672 1 96.88 324 ILE A CA 1
ATOM 2625 C C . ILE A 1 324 ? 4.539 -32.656 -19.625 1 96.88 324 ILE A C 1
ATOM 2627 O O . ILE A 1 324 ? 4.164 -32.75 -18.453 1 96.88 324 ILE A O 1
ATOM 2631 N N . ASP A 1 325 ? 5.406 -31.719 -20 1 95 325 ASP A N 1
ATOM 2632 C CA . ASP A 1 325 ? 5.898 -30.703 -19.078 1 95 325 ASP A CA 1
ATOM 2633 C C . ASP A 1 325 ? 6.059 -29.359 -19.766 1 95 325 ASP A C 1
ATOM 2635 O O . ASP A 1 325 ? 5.332 -28.406 -19.469 1 95 325 ASP A O 1
ATOM 2639 N N . GLU A 1 326 ? 6.832 -29.312 -20.844 1 97.25 326 GLU A N 1
ATOM 2640 C CA . GLU A 1 326 ? 7.125 -28.078 -21.578 1 97.25 326 GLU A CA 1
ATOM 2641 C C . GLU A 1 326 ? 6.199 -27.922 -22.781 1 97.25 326 GLU A C 1
ATOM 2643 O O . GLU A 1 326 ? 5.559 -28.875 -23.203 1 97.25 326 GLU A O 1
ATOM 2648 N N . PRO A 1 327 ? 6.121 -26.719 -23.344 1 97.75 327 PRO A N 1
ATOM 2649 C CA . PRO A 1 327 ? 5.242 -26.516 -24.484 1 97.75 327 PRO A CA 1
ATOM 2650 C C . PRO A 1 327 ? 5.605 -27.391 -25.688 1 97.75 327 PRO A C 1
ATOM 2652 O O . PRO A 1 327 ? 4.715 -27.875 -26.391 1 97.75 327 PRO A O 1
ATOM 2655 N N . TRP A 1 328 ? 6.895 -27.656 -25.938 1 97.81 328 TRP A N 1
ATOM 2656 C CA . TRP A 1 328 ? 7.293 -28.453 -27.094 1 97.81 328 TRP A CA 1
ATOM 2657 C C . TRP A 1 328 ? 7.004 -29.938 -26.875 1 97.81 328 TRP A C 1
ATOM 2659 O O . TRP A 1 328 ? 7.059 -30.734 -27.812 1 97.81 328 TRP A O 1
ATOM 2669 N N . THR A 1 329 ? 6.719 -30.344 -25.609 1 97.31 329 THR A N 1
ATOM 2670 C CA . THR A 1 329 ? 6.367 -31.734 -25.344 1 97.31 329 THR A CA 1
ATOM 2671 C C . THR A 1 329 ? 4.859 -31.938 -25.422 1 97.31 329 THR A C 1
ATOM 2673 O O . THR A 1 329 ? 4.371 -33.062 -25.281 1 97.31 329 THR A O 1
ATOM 2676 N N . ALA A 1 330 ? 4.094 -30.859 -25.688 1 97.81 330 ALA A N 1
ATOM 2677 C CA . ALA A 1 330 ? 2.633 -30.891 -25.75 1 97.81 330 ALA A CA 1
ATOM 2678 C C . ALA A 1 330 ? 2.139 -31.016 -27.188 1 97.81 330 ALA A C 1
ATOM 2680 O O . ALA A 1 330 ? 2.941 -31.078 -28.125 1 97.81 330 ALA A O 1
ATOM 2681 N N . ASP A 1 331 ? 0.868 -31.031 -27.344 1 97.19 331 ASP A N 1
ATOM 2682 C CA . ASP A 1 331 ? 0.298 -31.422 -28.641 1 97.19 331 ASP A CA 1
ATOM 2683 C C . ASP A 1 331 ? 0.196 -30.234 -29.578 1 97.19 331 ASP A C 1
ATOM 2685 O O . ASP A 1 331 ? 0.287 -30.391 -30.797 1 97.19 331 ASP A O 1
ATOM 2689 N N . GLU A 1 332 ? -0.091 -29.078 -29.062 1 97 332 GLU A N 1
ATOM 2690 C CA . GLU A 1 332 ? -0.366 -27.938 -29.922 1 97 332 GLU A CA 1
ATOM 2691 C C . GLU A 1 332 ? 0.849 -27.594 -30.781 1 97 332 GLU A C 1
ATOM 2693 O O . GLU A 1 332 ? 0.711 -27.266 -31.969 1 97 332 GLU A O 1
ATOM 2698 N N . TRP A 1 333 ? 2.031 -27.594 -30.156 1 97.12 333 TRP A N 1
ATOM 2699 C CA . TRP A 1 333 ? 3.246 -27.328 -30.922 1 97.12 333 TRP A CA 1
ATOM 2700 C C . TRP A 1 333 ? 3.416 -28.375 -32.031 1 97.12 333 TRP A C 1
ATOM 2702 O O . TRP A 1 333 ? 3.73 -28.016 -33.156 1 97.12 333 TRP A O 1
ATOM 2712 N N . TRP A 1 334 ? 3.244 -29.656 -31.719 1 96.62 334 TRP A N 1
ATOM 2713 C CA . TRP A 1 334 ? 3.309 -30.75 -32.688 1 96.62 334 TRP A CA 1
ATOM 2714 C C . TRP A 1 334 ? 2.328 -30.516 -33.844 1 96.62 334 TRP A C 1
ATOM 2716 O O . TRP A 1 334 ? 2.684 -30.672 -35 1 96.62 334 TRP A O 1
ATOM 2726 N N . THR A 1 335 ? 1.123 -30.141 -33.5 1 95.62 335 THR A N 1
ATOM 2727 C CA . THR A 1 335 ? 0.068 -29.906 -34.469 1 95.62 335 THR A CA 1
ATOM 2728 C C . THR A 1 335 ? 0.433 -28.75 -35.406 1 95.62 335 THR A C 1
ATOM 2730 O O . THR A 1 335 ? 0.256 -28.859 -36.625 1 95.62 335 THR A O 1
ATOM 2733 N N . GLN A 1 336 ? 0.908 -27.703 -34.875 1 94.75 336 GLN A N 1
ATOM 2734 C CA . GLN A 1 336 ? 1.278 -26.531 -35.688 1 94.75 336 GLN A CA 1
ATOM 2735 C C . GLN A 1 336 ? 2.428 -26.859 -36.625 1 94.75 336 GLN A C 1
ATOM 2737 O O . GLN A 1 336 ? 2.426 -26.438 -37.781 1 94.75 336 GLN A O 1
ATOM 2742 N N . GLN A 1 337 ? 3.355 -27.578 -36.125 1 94.44 337 GLN A N 1
ATOM 2743 C CA . GLN A 1 337 ? 4.512 -27.953 -36.938 1 94.44 337 GLN A CA 1
ATOM 2744 C C . GLN A 1 337 ? 4.113 -28.922 -38.031 1 94.44 337 GLN A C 1
ATOM 2746 O O . GLN A 1 337 ? 4.781 -28.984 -39.062 1 94.44 337 GLN A O 1
ATOM 2751 N N . SER A 1 338 ? 3.057 -29.641 -37.844 1 94.19 338 SER A N 1
ATOM 2752 C CA . SER A 1 338 ? 2.6 -30.656 -38.812 1 94.19 338 SER A CA 1
ATOM 2753 C C . SER A 1 338 ? 1.697 -30.031 -39.875 1 94.19 338 SER A C 1
ATOM 2755 O O . SER A 1 338 ? 1.325 -30.703 -40.844 1 94.19 338 SER A O 1
ATOM 2757 N N . ARG A 1 339 ? 1.337 -28.859 -39.719 1 92.38 339 ARG A N 1
ATOM 2758 C CA . ARG A 1 339 ? 0.428 -28.234 -40.656 1 92.38 339 ARG A CA 1
ATOM 2759 C C . ARG A 1 339 ? 1.03 -28.219 -42.062 1 92.38 339 ARG A C 1
ATOM 2761 O O . ARG A 1 339 ? 2.23 -27.984 -42.219 1 92.38 339 ARG A O 1
ATOM 2768 N N . PRO A 1 340 ? 0.205 -28.422 -43.062 1 88.06 340 PRO A N 1
ATOM 2769 C CA . PRO A 1 340 ? 0.713 -28.484 -44.438 1 88.06 340 PRO A CA 1
ATOM 2770 C C . PRO A 1 340 ? 1.187 -27.125 -44.938 1 88.06 340 PRO A C 1
ATOM 2772 O O . PRO A 1 340 ? 2.055 -27.062 -45.812 1 88.06 340 PRO A O 1
ATOM 2775 N N . ASP A 1 341 ? 0.63 -26.078 -44.438 1 87 341 ASP A N 1
ATOM 2776 C CA . ASP A 1 341 ? 0.971 -24.75 -44.906 1 87 341 ASP A CA 1
ATOM 2777 C C . ASP A 1 341 ? 2.248 -24.234 -44.25 1 87 341 ASP A C 1
ATOM 2779 O O . ASP A 1 341 ? 2.719 -23.141 -44.562 1 87 341 ASP A O 1
ATOM 2783 N N . VAL A 1 342 ? 2.807 -24.984 -43.375 1 89.5 342 VAL A N 1
ATOM 2784 C CA . VAL A 1 342 ? 4.105 -24.672 -42.781 1 89.5 342 VAL A CA 1
ATOM 2785 C C . VAL A 1 342 ? 5.211 -25.359 -43.594 1 89.5 342 VAL A C 1
ATOM 2787 O O . VAL A 1 342 ? 5.227 -26.578 -43.719 1 89.5 342 VAL A O 1
ATOM 2790 N N . PRO A 1 343 ? 6.09 -24.562 -44.094 1 89.25 343 PRO A N 1
ATOM 2791 C CA . PRO A 1 343 ? 7.18 -25.172 -44.875 1 89.25 343 PRO A CA 1
ATOM 2792 C C . PRO A 1 343 ? 7.988 -26.172 -44.062 1 89.25 343 PRO A C 1
ATOM 2794 O O . PRO A 1 343 ? 8.062 -26.078 -42.844 1 89.25 343 PRO A O 1
ATOM 2797 N N . HIS A 1 344 ? 8.641 -27.047 -44.781 1 87.38 344 HIS A N 1
ATOM 2798 C CA . HIS A 1 344 ? 9.391 -28.125 -44.156 1 87.38 344 HIS A CA 1
ATOM 2799 C C . HIS A 1 344 ? 10.594 -27.578 -43.406 1 87.38 344 HIS A C 1
ATOM 2801 O O . HIS A 1 344 ? 11 -28.156 -42.375 1 87.38 344 HIS A O 1
ATOM 2807 N N . ASP A 1 345 ? 11.133 -26.516 -43.875 1 87.44 345 ASP A N 1
ATOM 2808 C CA . ASP A 1 345 ? 12.328 -25.953 -43.25 1 87.44 345 ASP A CA 1
ATOM 2809 C C . ASP A 1 345 ? 11.969 -24.844 -42.281 1 87.44 345 ASP A C 1
ATOM 2811 O O . ASP A 1 345 ? 12.836 -24.109 -41.812 1 87.44 345 ASP A O 1
ATOM 2815 N N . ALA A 1 346 ? 10.711 -24.766 -41.906 1 93.44 346 ALA A N 1
ATOM 2816 C CA . ALA A 1 346 ? 10.234 -23.703 -41.031 1 93.44 346 ALA A CA 1
ATOM 2817 C C . ALA A 1 346 ? 10.602 -23.984 -39.594 1 93.44 346 ALA A C 1
ATOM 2819 O O . ALA A 1 346 ? 10.531 -25.125 -39.125 1 93.44 346 ALA A O 1
ATOM 2820 N N . SER A 1 347 ? 11.125 -22.984 -38.875 1 95.06 347 SER A N 1
ATOM 2821 C CA . SER A 1 347 ? 11.305 -23 -37.438 1 95.06 347 SER A CA 1
ATOM 2822 C C . SER A 1 347 ? 10.273 -22.125 -36.75 1 95.06 347 SER A C 1
ATOM 2824 O O . SER A 1 347 ? 10.266 -20.906 -36.906 1 95.06 347 SER A O 1
ATOM 2826 N N . LEU A 1 348 ? 9.477 -22.734 -35.906 1 95.75 348 LEU A N 1
ATOM 2827 C CA . LEU A 1 348 ? 8.438 -21.984 -35.219 1 95.75 348 LEU A CA 1
ATOM 2828 C C . LEU A 1 348 ? 9.008 -21.234 -34.031 1 95.75 348 LEU A C 1
ATOM 2830 O O . LEU A 1 348 ? 9.773 -21.812 -33.25 1 95.75 348 LEU A O 1
ATOM 2834 N N . LEU A 1 349 ? 8.742 -19.984 -33.938 1 97.38 349 LEU A N 1
ATOM 2835 C CA . LEU A 1 349 ? 9.008 -19.188 -32.719 1 97.38 349 LEU A CA 1
ATOM 2836 C C . LEU A 1 349 ? 7.727 -18.969 -31.938 1 97.38 349 LEU A C 1
ATOM 2838 O O . LEU A 1 349 ? 6.922 -18.109 -32.281 1 97.38 349 LEU A O 1
ATOM 2842 N N . CYS A 1 350 ? 7.621 -19.734 -30.844 1 97.56 350 CYS A N 1
ATOM 2843 C CA . CYS A 1 350 ? 6.391 -19.75 -30.062 1 97.56 350 CYS A CA 1
ATOM 2844 C C . CYS A 1 350 ? 6.402 -18.656 -29 1 97.56 350 CYS A C 1
ATOM 2846 O O . CYS A 1 350 ? 7.336 -18.562 -28.203 1 97.56 350 CYS A O 1
ATOM 2848 N N . ILE A 1 351 ? 5.32 -17.859 -28.984 1 97.75 351 ILE A N 1
ATOM 2849 C CA . ILE A 1 351 ? 5.246 -16.672 -28.141 1 97.75 351 ILE A CA 1
ATOM 2850 C C . ILE A 1 351 ? 4.113 -16.828 -27.125 1 97.75 351 ILE A C 1
ATOM 2852 O O . ILE A 1 351 ? 3.037 -17.328 -27.453 1 97.75 351 ILE A O 1
ATOM 2856 N N . GLU A 1 352 ? 4.391 -16.469 -25.891 1 97.75 352 GLU A N 1
ATOM 2857 C CA . GLU A 1 352 ? 3.367 -16.266 -24.859 1 97.75 352 GLU A CA 1
ATOM 2858 C C . GLU A 1 352 ? 3.047 -14.781 -24.703 1 97.75 352 GLU A C 1
ATOM 2860 O O . GLU A 1 352 ? 3.947 -13.961 -24.5 1 97.75 352 GLU A O 1
ATOM 2865 N N . PHE A 1 353 ? 1.792 -14.43 -24.766 1 97.94 353 PHE A N 1
ATOM 2866 C CA . PHE A 1 353 ? 1.337 -13.047 -24.719 1 97.94 353 PHE A CA 1
ATOM 2867 C C . PHE A 1 353 ? 0.587 -12.773 -23.422 1 97.94 353 PHE A C 1
ATOM 2869 O O . PHE A 1 353 ? -0.216 -13.594 -22.969 1 97.94 353 PHE A O 1
ATOM 2876 N N . TRP A 1 354 ? 0.917 -11.664 -22.734 1 97.25 354 TRP A N 1
ATOM 2877 C CA . TRP A 1 354 ? 0.24 -11.258 -21.5 1 97.25 354 TRP A CA 1
ATOM 2878 C C . TRP A 1 354 ? -0.013 -9.758 -21.5 1 97.25 354 TRP A C 1
ATOM 2880 O O . TRP A 1 354 ? 0.855 -8.969 -21.891 1 97.25 354 TRP A O 1
ATOM 2890 N N . ALA A 1 355 ? -1.21 -9.32 -21.109 1 97 355 ALA A N 1
ATOM 2891 C CA . ALA A 1 355 ? -1.573 -7.926 -20.891 1 97 355 ALA A CA 1
ATOM 2892 C C . ALA A 1 355 ? -2.549 -7.789 -19.719 1 97 355 ALA A C 1
ATOM 2894 O O . ALA A 1 355 ? -3.588 -8.453 -19.688 1 97 355 ALA A O 1
ATOM 2895 N N . ASP A 1 356 ? -2.16 -6.992 -18.766 1 94.5 356 ASP A N 1
ATOM 2896 C CA . ASP A 1 356 ? -3.033 -6.812 -17.609 1 94.5 356 ASP A CA 1
ATOM 2897 C C . ASP A 1 356 ? -2.801 -5.453 -16.969 1 94.5 356 ASP A C 1
ATOM 2899 O O . ASP A 1 356 ? -1.676 -4.949 -16.953 1 94.5 356 ASP A O 1
ATOM 2903 N N . LYS A 1 357 ? -3.945 -4.918 -16.469 1 92 357 LYS A N 1
ATOM 2904 C CA . LYS A 1 357 ? -3.844 -3.65 -15.75 1 92 357 LYS A CA 1
ATOM 2905 C C . LYS A 1 357 ? -3.121 -3.832 -14.422 1 92 357 LYS A C 1
ATOM 2907 O O . LYS A 1 357 ? -3.348 -4.816 -13.711 1 92 357 LYS A O 1
ATOM 2912 N N . ALA A 1 358 ? -2.234 -2.943 -14.141 1 89.56 358 ALA A N 1
ATOM 2913 C CA . ALA A 1 358 ? -1.466 -2.982 -12.898 1 89.56 358 ALA A CA 1
ATOM 2914 C C . ALA A 1 358 ? -1.665 -1.706 -12.086 1 89.56 358 ALA A C 1
ATOM 2916 O O . ALA A 1 358 ? -1.68 -0.605 -12.648 1 89.56 358 ALA A O 1
ATOM 2917 N N . ASN A 1 359 ? -1.89 -1.801 -10.781 1 87 359 ASN A N 1
ATOM 2918 C CA . ASN A 1 359 ? -1.91 -0.639 -9.898 1 87 359 ASN A CA 1
ATOM 2919 C C . ASN A 1 359 ? -0.503 -0.106 -9.641 1 87 359 ASN A C 1
ATOM 2921 O O . ASN A 1 359 ? 0.36 -0.835 -9.148 1 87 359 ASN A O 1
ATOM 2925 N N . LEU A 1 360 ? -0.279 1.056 -9.922 1 89.94 360 LEU A N 1
ATOM 2926 C CA . LEU A 1 360 ? 1.048 1.643 -9.766 1 89.94 360 LEU A CA 1
ATOM 2927 C C . LEU A 1 360 ? 1.156 2.395 -8.445 1 89.94 360 LEU A C 1
ATOM 2929 O O . LEU A 1 360 ? 2.207 2.377 -7.801 1 89.94 360 LEU A O 1
ATOM 2933 N N . SER A 1 361 ? 0.078 3.053 -8.039 1 81.62 361 SER A N 1
ATOM 2934 C CA . SER A 1 361 ? 0.074 3.787 -6.777 1 81.62 361 SER A CA 1
ATOM 2935 C C . SER A 1 361 ? -0.414 2.91 -5.629 1 81.62 361 SER A C 1
ATOM 2937 O O . SER A 1 361 ? -1.116 1.923 -5.852 1 81.62 361 SER A O 1
ATOM 2939 N N . SER A 1 362 ? 0.011 3.293 -4.402 1 65.44 362 SER A N 1
ATOM 2940 C CA . SER A 1 362 ? -0.327 2.504 -3.221 1 65.44 362 SER A CA 1
ATOM 2941 C C . SER A 1 362 ? -1.837 2.424 -3.023 1 65.44 362 SER A C 1
ATOM 2943 O O . SER A 1 362 ? -2.361 1.385 -2.617 1 65.44 362 SER A O 1
ATOM 2945 N N . PHE A 1 363 ? -2.48 3.533 -3.404 1 59.19 363 PHE A N 1
ATOM 2946 C CA . PHE A 1 363 ? -3.918 3.527 -3.16 1 59.19 363 PHE A CA 1
ATOM 2947 C C . PHE A 1 363 ? -4.684 3.197 -4.438 1 59.19 363 PHE A C 1
ATOM 2949 O O . PHE A 1 363 ? -5.914 3.189 -4.445 1 59.19 363 PHE A O 1
ATOM 2956 N N . GLY A 1 364 ? -3.98 2.834 -5.523 1 60.81 364 GLY A N 1
ATOM 2957 C CA . GLY A 1 364 ? -4.586 2.34 -6.746 1 60.81 364 GLY A CA 1
ATOM 2958 C C . GLY A 1 364 ? -5.176 3.441 -7.609 1 60.81 364 GLY A C 1
ATOM 2959 O O . GLY A 1 364 ? -5.965 3.172 -8.516 1 60.81 364 GLY A O 1
ATOM 2960 N N . THR A 1 365 ? -4.824 4.641 -7.371 1 69.81 365 THR A N 1
ATOM 2961 C CA . THR A 1 365 ? -5.383 5.758 -8.125 1 69.81 365 THR A CA 1
ATOM 2962 C C . THR A 1 365 ? -4.762 5.844 -9.516 1 69.81 365 THR A C 1
ATOM 2964 O O . THR A 1 365 ? -5.406 6.293 -10.461 1 69.81 365 THR A O 1
ATOM 2967 N N . VAL A 1 366 ? -3.525 5.41 -9.578 1 84.31 366 VAL A N 1
ATOM 2968 C CA . VAL A 1 366 ? -2.832 5.41 -10.867 1 84.31 366 VAL A CA 1
ATOM 2969 C C . VAL A 1 366 ? -2.59 3.977 -11.32 1 84.31 366 VAL A C 1
ATOM 2971 O O . VAL A 1 366 ? -2.066 3.156 -10.562 1 84.31 366 VAL A O 1
ATOM 2974 N N . LYS A 1 367 ? -3.057 3.668 -12.578 1 89.5 367 LYS A N 1
ATOM 2975 C CA . LYS A 1 367 ? -2.906 2.324 -13.133 1 89.5 367 LYS A CA 1
ATOM 2976 C C . LYS A 1 367 ? -2.104 2.35 -14.43 1 89.5 367 LYS A C 1
ATOM 2978 O O . LYS A 1 367 ? -2.035 3.381 -15.102 1 89.5 367 LYS A O 1
ATOM 2983 N N . GLY A 1 368 ? -1.393 1.332 -14.695 1 93.75 368 GLY A N 1
ATOM 2984 C CA . GLY A 1 368 ? -0.746 1.062 -15.969 1 93.75 368 GLY A CA 1
ATOM 2985 C C . GLY A 1 368 ? -1.257 -0.198 -16.641 1 93.75 368 GLY A C 1
ATOM 2986 O O . GLY A 1 368 ? -1.942 -1.009 -16.016 1 93.75 368 GLY A O 1
ATOM 2987 N N . TYR A 1 369 ? -1.08 -0.295 -17.906 1 96.25 369 TYR A N 1
ATOM 2988 C CA . TYR A 1 369 ? -1.517 -1.453 -18.672 1 96.25 369 TYR A CA 1
ATOM 2989 C C . TYR A 1 369 ? -0.362 -2.041 -19.484 1 96.25 369 TYR A C 1
ATOM 2991 O O . TYR A 1 369 ? -0.347 -1.96 -20.703 1 96.25 369 TYR A O 1
ATOM 2999 N N . PRO A 1 370 ? 0.537 -2.715 -18.797 1 97.12 370 PRO A N 1
ATOM 3000 C CA . PRO A 1 370 ? 1.713 -3.289 -19.453 1 97.12 370 PRO A CA 1
ATOM 3001 C C . PRO A 1 370 ? 1.374 -4.504 -20.312 1 97.12 370 PRO A C 1
ATOM 3003 O O . PRO A 1 370 ? 0.414 -5.223 -20.016 1 97.12 370 PRO A O 1
ATOM 3006 N N . VAL A 1 371 ? 2.104 -4.691 -21.344 1 97.81 371 VAL A N 1
ATOM 3007 C CA . VAL A 1 371 ? 2.072 -5.879 -22.188 1 97.81 371 VAL A CA 1
ATOM 3008 C C . VAL A 1 371 ? 3.42 -6.594 -22.125 1 97.81 371 VAL A C 1
ATOM 3010 O O . VAL A 1 371 ? 4.457 -6.004 -22.422 1 97.81 371 VAL A O 1
ATOM 3013 N N . LEU A 1 372 ? 3.395 -7.852 -21.766 1 97.25 372 LEU A N 1
ATOM 3014 C CA . LEU A 1 372 ? 4.609 -8.656 -21.688 1 97.25 372 LEU A CA 1
ATOM 3015 C C . LEU A 1 372 ? 4.539 -9.844 -22.641 1 97.25 372 LEU A C 1
ATOM 3017 O O . LEU A 1 372 ? 3.453 -10.336 -22.938 1 97.25 372 LEU A O 1
ATOM 3021 N N . VAL A 1 373 ? 5.719 -10.258 -23.078 1 97.44 373 VAL A N 1
ATOM 3022 C CA . VAL A 1 373 ? 5.832 -11.445 -23.922 1 97.44 373 VAL A CA 1
ATOM 3023 C C . VAL A 1 373 ? 6.961 -12.336 -23.406 1 97.44 373 VAL A C 1
ATOM 3025 O O . VAL A 1 373 ? 7.902 -11.852 -22.766 1 97.44 373 VAL A O 1
ATOM 3028 N N . ARG A 1 374 ? 6.805 -13.586 -23.641 1 97.38 374 ARG A N 1
ATOM 3029 C CA . ARG A 1 374 ? 7.805 -14.594 -23.312 1 97.38 374 ARG A CA 1
ATOM 3030 C C . ARG A 1 374 ? 8.008 -15.562 -24.469 1 97.38 374 ARG A C 1
ATOM 3032 O O . ARG A 1 374 ? 7.133 -15.695 -25.328 1 97.38 374 ARG A O 1
ATOM 3039 N N . CYS A 1 375 ? 9.141 -16.203 -24.484 1 97.75 375 CYS A N 1
ATOM 3040 C CA . CYS A 1 375 ? 9.469 -17.141 -25.547 1 97.75 375 CYS A CA 1
ATOM 3041 C C . CYS A 1 375 ? 9.297 -18.578 -25.062 1 97.75 375 CYS A C 1
ATOM 3043 O O . CYS A 1 375 ? 10.07 -19.047 -24.219 1 97.75 375 CYS A O 1
ATOM 3045 N N . ALA A 1 376 ? 8.391 -19.312 -25.688 1 97.75 376 ALA A N 1
ATOM 3046 C CA . ALA A 1 376 ? 8.039 -20.656 -25.25 1 97.75 376 ALA A CA 1
ATOM 3047 C C . ALA A 1 376 ? 9.039 -21.688 -25.75 1 97.75 376 ALA A C 1
ATOM 3049 O O . ALA A 1 376 ? 9 -22.844 -25.359 1 97.75 376 ALA A O 1
ATOM 3050 N N . ASN A 1 377 ? 10 -21.234 -26.609 1 97.75 377 ASN A N 1
ATOM 3051 C CA . ASN A 1 377 ? 11.07 -22.109 -27.078 1 97.75 377 ASN A CA 1
ATOM 3052 C C . ASN A 1 377 ? 12.133 -22.312 -26 1 97.75 377 ASN A C 1
ATOM 3054 O O . ASN A 1 377 ? 12.984 -23.188 -26.109 1 97.75 377 ASN A O 1
ATOM 3058 N N . LEU A 1 378 ? 12.07 -21.516 -24.984 1 97.25 378 LEU A N 1
ATOM 3059 C CA . LEU A 1 378 ? 13.031 -21.578 -23.875 1 97.25 378 LEU A CA 1
ATOM 3060 C C . LEU A 1 378 ? 12.469 -22.391 -22.719 1 97.25 378 LEU A C 1
ATOM 3062 O O . LEU A 1 378 ? 11.258 -22.375 -22.469 1 97.25 378 LEU A O 1
ATOM 3066 N N . PRO A 1 379 ? 13.359 -23.078 -22 1 95.19 379 PRO A N 1
ATOM 3067 C CA . PRO A 1 379 ? 12.891 -23.75 -20.797 1 95.19 379 PRO A CA 1
ATOM 3068 C C . PRO A 1 379 ? 12.18 -22.812 -19.828 1 95.19 379 PRO A C 1
ATOM 3070 O O . PRO A 1 379 ? 12.531 -21.641 -19.719 1 95.19 379 PRO A O 1
ATOM 3073 N N . VAL A 1 380 ? 11.273 -23.391 -19.109 1 94.56 380 VAL A N 1
ATOM 3074 C CA . VAL A 1 380 ? 10.367 -22.594 -18.281 1 94.56 380 VAL A CA 1
ATOM 3075 C C . VAL A 1 380 ? 11.164 -21.797 -17.25 1 94.56 380 VAL A C 1
ATOM 3077 O O . VAL A 1 380 ? 10.789 -20.688 -16.891 1 94.56 380 VAL A O 1
ATOM 3080 N N . ASP A 1 381 ? 12.305 -22.281 -16.766 1 90.12 381 ASP A N 1
ATOM 3081 C CA . ASP A 1 381 ? 13.109 -21.594 -15.758 1 90.12 381 ASP A CA 1
ATOM 3082 C C . ASP A 1 381 ? 13.719 -20.312 -16.328 1 90.12 381 ASP A C 1
ATOM 3084 O O . ASP A 1 381 ? 13.906 -19.344 -15.602 1 90.12 381 ASP A O 1
ATOM 3088 N N . ILE A 1 382 ? 14.039 -20.328 -17.609 1 93.19 382 ILE A N 1
ATOM 3089 C CA . ILE A 1 382 ? 14.586 -19.141 -18.266 1 93.19 382 ILE A CA 1
ATOM 3090 C C . ILE A 1 382 ? 13.461 -18.188 -18.656 1 93.19 382 ILE A C 1
ATOM 3092 O O . ILE A 1 382 ? 13.539 -16.984 -18.422 1 93.19 382 ILE A O 1
ATOM 3096 N N . GLN A 1 383 ? 12.445 -18.828 -19.141 1 94.12 383 GLN A N 1
ATOM 3097 C CA . GLN A 1 383 ? 11.305 -18.062 -19.625 1 94.12 383 GLN A CA 1
ATOM 3098 C C . GLN A 1 383 ? 10.664 -17.266 -18.484 1 94.12 383 GLN A C 1
ATOM 3100 O O . GLN A 1 383 ? 10.25 -16.125 -18.688 1 94.12 383 GLN A O 1
ATOM 3105 N N . ASN A 1 384 ? 10.57 -17.844 -17.344 1 93.31 384 ASN A N 1
ATOM 3106 C CA . ASN A 1 384 ? 9.898 -17.203 -16.203 1 93.31 384 ASN A CA 1
ATOM 3107 C C . ASN A 1 384 ? 10.875 -16.406 -15.352 1 93.31 384 ASN A C 1
ATOM 3109 O O . ASN A 1 384 ? 10.469 -15.766 -14.383 1 93.31 384 ASN A O 1
ATOM 3113 N N . GLY A 1 385 ? 12.117 -16.344 -15.766 1 89.81 385 GLY A N 1
ATOM 3114 C CA . GLY A 1 385 ? 13.125 -15.625 -15.016 1 89.81 385 GLY A CA 1
ATOM 3115 C C . GLY A 1 385 ? 13.148 -14.141 -15.32 1 89.81 385 GLY A C 1
ATOM 3116 O O . GLY A 1 385 ? 12.328 -13.641 -16.094 1 89.81 385 GLY A O 1
ATOM 3117 N N . SER A 1 386 ? 14.125 -13.414 -14.656 1 86.75 386 SER A N 1
ATOM 3118 C CA . SER A 1 386 ? 14.234 -11.969 -14.805 1 86.75 386 SER A CA 1
ATOM 3119 C C . SER A 1 386 ? 15.43 -11.594 -15.664 1 86.75 386 SER A C 1
ATOM 3121 O O . SER A 1 386 ? 15.734 -10.406 -15.836 1 86.75 386 SER A O 1
ATOM 3123 N N . GLY A 1 387 ? 16.047 -12.57 -16.234 1 87.94 387 GLY A N 1
ATOM 3124 C CA . GLY A 1 387 ? 17.203 -12.312 -17.078 1 87.94 387 GLY A CA 1
ATOM 3125 C C . GLY A 1 387 ? 16.828 -11.938 -18.5 1 87.94 387 GLY A C 1
ATOM 3126 O O . GLY A 1 387 ? 15.688 -11.594 -18.781 1 87.94 387 GLY A O 1
ATOM 3127 N N . VAL A 1 388 ? 17.812 -12 -19.391 1 88.56 388 VAL A N 1
ATOM 3128 C CA . VAL A 1 388 ? 17.641 -11.562 -20.766 1 88.56 388 VAL A CA 1
ATOM 3129 C C . VAL A 1 388 ? 16.625 -12.453 -21.484 1 88.56 388 VAL A C 1
ATOM 3131 O O . VAL A 1 388 ? 15.891 -11.984 -22.344 1 88.56 388 VAL A O 1
ATOM 3134 N N . GLY A 1 389 ? 16.547 -13.711 -21.078 1 92.69 389 GLY A N 1
ATOM 3135 C CA . GLY A 1 389 ? 15.625 -14.641 -21.688 1 92.69 389 GLY A CA 1
ATOM 3136 C C . GLY A 1 389 ? 14.258 -14.641 -21.047 1 92.69 389 GLY A C 1
ATOM 3137 O O . GLY A 1 389 ? 13.352 -15.359 -21.484 1 92.69 389 GLY A O 1
ATOM 3138 N N . GLY A 1 390 ? 14.109 -13.836 -20.031 1 93.12 390 GLY A N 1
ATOM 3139 C CA . GLY A 1 390 ? 12.852 -13.789 -19.312 1 93.12 390 GLY A CA 1
ATOM 3140 C C . GLY A 1 390 ? 11.812 -12.891 -19.969 1 93.12 390 GLY A C 1
ATOM 3141 O O . GLY A 1 390 ? 12 -12.445 -21.094 1 93.12 390 GLY A O 1
ATOM 3142 N N . GLY A 1 391 ? 10.68 -12.672 -19.297 1 93.88 391 GLY A N 1
ATOM 3143 C CA . GLY A 1 391 ? 9.609 -11.836 -19.828 1 93.88 391 GLY A CA 1
ATOM 3144 C C . GLY A 1 391 ? 10.055 -10.422 -20.156 1 93.88 391 GLY A C 1
ATOM 3145 O O . GLY A 1 391 ? 10.883 -9.852 -19.453 1 93.88 391 GLY A O 1
ATOM 3146 N N . ARG A 1 392 ? 9.508 -9.891 -21.266 1 94.81 392 ARG A N 1
ATOM 3147 C CA . ARG A 1 392 ? 9.883 -8.555 -21.734 1 94.81 392 ARG A CA 1
ATOM 3148 C C . ARG A 1 392 ? 8.672 -7.645 -21.812 1 94.81 392 ARG A C 1
ATOM 3150 O O . ARG A 1 392 ? 7.629 -8.031 -22.344 1 94.81 392 ARG A O 1
ATOM 3157 N N . LEU A 1 393 ? 8.828 -6.473 -21.203 1 96.25 393 LEU A N 1
ATOM 3158 C CA . LEU A 1 393 ? 7.824 -5.434 -21.391 1 96.25 393 LEU A CA 1
ATOM 3159 C C . LEU A 1 393 ? 7.914 -4.852 -22.812 1 96.25 393 LEU A C 1
ATOM 3161 O O . LEU A 1 393 ? 8.93 -4.254 -23.172 1 96.25 393 LEU A O 1
ATOM 3165 N N . ILE A 1 394 ? 6.828 -4.973 -23.641 1 96.88 394 ILE A N 1
ATOM 3166 C CA . ILE A 1 394 ? 6.945 -4.551 -25.031 1 96.88 394 ILE A CA 1
ATOM 3167 C C . ILE A 1 394 ? 5.871 -3.516 -25.344 1 96.88 394 ILE A C 1
ATOM 3169 O O . ILE A 1 394 ? 5.875 -2.924 -26.422 1 96.88 394 ILE A O 1
ATOM 3173 N N . GLY A 1 395 ? 4.984 -3.348 -24.375 1 97.31 395 GLY A N 1
ATOM 3174 C CA . GLY A 1 395 ? 3.941 -2.379 -24.656 1 97.31 395 GLY A CA 1
ATOM 3175 C C . GLY A 1 395 ? 3.326 -1.769 -23.422 1 97.31 395 GLY A C 1
ATOM 3176 O O . GLY A 1 395 ? 3.479 -2.303 -22.312 1 97.31 395 GLY A O 1
ATOM 3177 N N . TRP A 1 396 ? 2.752 -0.682 -23.594 1 97.88 396 TRP A N 1
ATOM 3178 C CA . TRP A 1 396 ? 1.968 0.051 -22.609 1 97.88 396 TRP A CA 1
ATOM 3179 C C . TRP A 1 396 ? 0.683 0.592 -23.219 1 97.88 396 TRP A C 1
ATOM 3181 O O . TRP A 1 396 ? 0.711 1.568 -23.984 1 97.88 396 TRP A O 1
ATOM 3191 N N . LEU A 1 397 ? -0.448 -0.05 -22.828 1 97.88 397 LEU A N 1
ATOM 3192 C CA . LEU A 1 397 ? -1.721 0.258 -23.469 1 97.88 397 LEU A CA 1
ATOM 3193 C C . LEU A 1 397 ? -2.391 1.454 -22.797 1 97.88 397 LEU A C 1
ATOM 3195 O O . LEU A 1 397 ? -2.195 1.697 -21.609 1 97.88 397 LEU A O 1
ATOM 3199 N N . PRO A 1 398 ? -3.119 2.186 -23.578 1 95.81 398 PRO A N 1
ATOM 3200 C CA . PRO A 1 398 ? -3.861 3.303 -22.984 1 95.81 398 PRO A CA 1
ATOM 3201 C C . PRO A 1 398 ? -5.055 2.844 -22.156 1 95.81 398 PRO A C 1
ATOM 3203 O O . PRO A 1 398 ? -5.672 1.823 -22.469 1 95.81 398 PRO A O 1
ATOM 3206 N N . ILE A 1 399 ? -5.328 3.553 -21.125 1 91.69 399 ILE A N 1
ATOM 3207 C CA . ILE A 1 399 ? -6.512 3.344 -20.297 1 91.69 399 ILE A CA 1
ATOM 3208 C C . ILE A 1 399 ? -7.457 4.535 -20.438 1 91.69 399 ILE A C 1
ATOM 3210 O O . ILE A 1 399 ? -7.172 5.621 -19.938 1 91.69 399 ILE A O 1
ATOM 3214 N N . PRO A 1 400 ? -8.508 4.332 -21.109 1 87.56 400 PRO A N 1
ATOM 3215 C CA . PRO A 1 400 ? -9.445 5.441 -21.25 1 87.56 400 PRO A CA 1
ATOM 3216 C C . PRO A 1 400 ? -10.07 5.867 -19.922 1 87.56 400 PRO A C 1
ATOM 3218 O O . PRO A 1 400 ? -10.336 5.023 -19.062 1 87.56 400 PRO A O 1
ATOM 3221 N N . ASP A 1 401 ? -10.266 7.188 -19.719 1 76 401 ASP A N 1
ATOM 3222 C CA . ASP A 1 401 ? -10.898 7.727 -18.516 1 76 401 ASP A CA 1
ATOM 3223 C C . ASP A 1 401 ? -12.375 7.367 -18.469 1 76 401 ASP A C 1
ATOM 3225 O O . ASP A 1 401 ? -13.047 7.332 -19.5 1 76 401 ASP A O 1
ATOM 3229 N N . GLU A 1 402 ? -12.727 6.879 -17.328 1 71.25 402 GLU A N 1
ATOM 3230 C CA . GLU A 1 402 ? -14.141 6.539 -17.172 1 71.25 402 GLU A CA 1
ATOM 3231 C C . GLU A 1 402 ? -14.891 7.625 -16.406 1 71.25 402 GLU A C 1
ATOM 3233 O O . GLU A 1 402 ? -14.844 7.676 -15.18 1 71.25 402 GLU A O 1
ATOM 3238 N N . ASP A 1 403 ? -15.398 8.594 -17.203 1 67.44 403 ASP A N 1
ATOM 3239 C CA . ASP A 1 403 ? -16.234 9.602 -16.562 1 67.44 403 ASP A CA 1
ATOM 3240 C C . ASP A 1 403 ? -17.641 9.07 -16.297 1 67.44 403 ASP A C 1
ATOM 3242 O O . ASP A 1 403 ? -18.031 8.031 -16.844 1 67.44 403 ASP A O 1
ATOM 3246 N N . SER A 1 404 ? -18.312 9.594 -15.438 1 65.69 404 SER A N 1
ATOM 3247 C CA . SER A 1 404 ? -19.641 9.18 -15.008 1 65.69 404 SER A CA 1
ATOM 3248 C C . SER A 1 404 ? -20.594 9.102 -16.188 1 65.69 404 SER A C 1
ATOM 3250 O O . SER A 1 404 ? -21.562 8.32 -16.156 1 65.69 404 SER A O 1
ATOM 3252 N N . ALA A 1 405 ? -20.266 9.875 -17.25 1 65.5 405 ALA A N 1
ATOM 3253 C CA . ALA A 1 405 ? -21.156 9.898 -18.406 1 65.5 405 ALA A CA 1
ATOM 3254 C C . ALA A 1 405 ? -21.094 8.586 -19.172 1 65.5 405 ALA A C 1
ATOM 3256 O O . ALA A 1 405 ? -22.047 8.227 -19.875 1 65.5 405 ALA A O 1
ATOM 3257 N N . HIS A 1 406 ? -19.969 7.953 -18.938 1 71.31 406 HIS A N 1
ATOM 3258 C CA . HIS A 1 406 ? -19.734 6.812 -19.812 1 71.31 406 HIS A CA 1
ATOM 3259 C C . HIS A 1 406 ? -19.766 5.5 -19.047 1 71.31 406 HIS A C 1
ATOM 3261 O O . HIS A 1 406 ? -19.859 4.422 -19.641 1 71.31 406 HIS A O 1
ATOM 3267 N N . ILE A 1 407 ? -19.875 5.586 -17.828 1 66 407 ILE A N 1
ATOM 3268 C CA . ILE A 1 407 ? -19.766 4.375 -17.016 1 66 407 ILE A CA 1
ATOM 3269 C C . ILE A 1 407 ? -20.969 3.463 -17.312 1 66 407 ILE A C 1
ATOM 3271 O O . ILE A 1 407 ? -22.109 3.922 -17.344 1 66 407 ILE A O 1
ATOM 3275 N N . HIS A 1 408 ? -20.797 2.205 -17.703 1 64.56 408 HIS A N 1
ATOM 3276 C CA . HIS A 1 408 ? -21.734 1.097 -17.875 1 64.56 408 HIS A CA 1
ATOM 3277 C C . HIS A 1 408 ? -22.5 1.217 -19.188 1 64.56 408 HIS A C 1
ATOM 3279 O O . HIS A 1 408 ? -23.516 0.562 -19.375 1 64.56 408 HIS A O 1
ATOM 3285 N N . LYS A 1 409 ? -22.094 2.143 -20.031 1 73.25 409 LYS A N 1
ATOM 3286 C CA . LYS A 1 409 ? -22.703 2.193 -21.344 1 73.25 409 LYS A CA 1
ATOM 3287 C C . LYS A 1 409 ? -22.047 1.199 -22.297 1 73.25 409 LYS A C 1
ATOM 3289 O O . LYS A 1 409 ? -20.812 1.155 -22.406 1 73.25 409 LYS A O 1
ATOM 3294 N N . SER A 1 410 ? -22.906 0.429 -22.891 1 76.31 410 SER A N 1
ATOM 3295 C CA . SER A 1 410 ? -22.422 -0.634 -23.766 1 76.31 410 SER A CA 1
ATOM 3296 C C . SER A 1 410 ? -21.547 -0.077 -24.875 1 76.31 410 SER A C 1
ATOM 3298 O O . SER A 1 410 ? -20.531 -0.691 -25.25 1 76.31 410 SER A O 1
ATOM 3300 N N . SER A 1 411 ? -21.953 1.045 -25.375 1 80.19 411 SER A N 1
ATOM 3301 C CA . SER A 1 411 ? -21.172 1.627 -26.469 1 80.19 411 SER A CA 1
ATOM 3302 C C . SER A 1 411 ? -19.766 2.021 -26 1 80.19 411 SER A C 1
ATOM 3304 O O . SER A 1 411 ? -18.812 1.917 -26.766 1 80.19 411 SER A O 1
ATOM 3306 N N . TYR A 1 412 ? -19.703 2.383 -24.844 1 85.81 412 TYR A N 1
ATOM 3307 C CA . TYR A 1 412 ? -18.391 2.793 -24.328 1 85.81 412 TYR A CA 1
ATOM 3308 C C . TYR A 1 412 ? -17.547 1.581 -23.984 1 85.81 412 TYR A C 1
ATOM 3310 O O . TYR A 1 412 ? -16.312 1.625 -24.094 1 85.81 412 TYR A O 1
ATOM 3318 N N . VAL A 1 413 ? -18.203 0.537 -23.625 1 87.12 413 VAL A N 1
ATOM 3319 C CA . VAL A 1 413 ? -17.469 -0.705 -23.391 1 87.12 413 VAL A CA 1
ATOM 3320 C C . VAL A 1 413 ? -16.844 -1.19 -24.703 1 87.12 413 VAL A C 1
ATOM 3322 O O . VAL A 1 413 ? -15.695 -1.635 -24.719 1 87.12 413 VAL A O 1
ATOM 3325 N N . ASP A 1 414 ? -17.594 -1.119 -25.75 1 89.62 414 ASP A N 1
ATOM 3326 C CA . ASP A 1 414 ? -17.062 -1.51 -27.062 1 89.62 414 ASP A CA 1
ATOM 3327 C C . ASP A 1 414 ? -15.938 -0.582 -27.5 1 89.62 414 ASP A C 1
ATOM 3329 O O . ASP A 1 414 ? -15 -1.014 -28.172 1 89.62 414 ASP A O 1
ATOM 3333 N N . LEU A 1 415 ? -16.078 0.675 -27.094 1 91.88 415 LEU A N 1
ATOM 3334 C CA . LEU A 1 415 ? -15 1.619 -27.406 1 91.88 415 LEU A CA 1
ATOM 3335 C C . LEU A 1 415 ? -13.703 1.21 -26.703 1 91.88 415 LEU A C 1
ATOM 3337 O O . LEU A 1 415 ? -12.633 1.249 -27.312 1 91.88 415 LEU A O 1
ATOM 3341 N N . LYS A 1 416 ? -13.805 0.862 -25.516 1 93 416 LYS A N 1
ATOM 3342 C CA . LYS A 1 416 ? -12.625 0.421 -24.766 1 93 416 LYS A CA 1
ATOM 3343 C C . LYS A 1 416 ? -11.984 -0.793 -25.438 1 93 416 LYS A C 1
ATOM 3345 O O . LYS A 1 416 ? -10.758 -0.886 -25.516 1 93 416 LYS A O 1
ATOM 3350 N N . ARG A 1 417 ? -12.82 -1.712 -25.906 1 95.31 417 ARG A N 1
ATOM 3351 C CA . ARG A 1 417 ? -12.328 -2.895 -26.609 1 95.31 417 ARG A CA 1
ATOM 3352 C C . ARG A 1 417 ? -11.641 -2.51 -27.922 1 95.31 417 ARG A C 1
ATOM 3354 O O . ARG A 1 417 ? -10.586 -3.055 -28.25 1 95.31 417 ARG A O 1
ATOM 3361 N N . LEU A 1 418 ? -12.281 -1.61 -28.562 1 95.69 418 LEU A N 1
ATOM 3362 C CA . LEU A 1 418 ? -11.703 -1.149 -29.828 1 95.69 418 LEU A CA 1
ATOM 3363 C C . LEU A 1 418 ? -10.344 -0.498 -29.594 1 95.69 418 LEU A C 1
ATOM 3365 O O . LEU A 1 418 ? -9.398 -0.744 -30.359 1 95.69 418 LEU A O 1
ATOM 3369 N N . ILE A 1 419 ? -10.227 0.334 -28.594 1 96.5 419 ILE A N 1
ATOM 3370 C CA . ILE A 1 419 ? -8.969 0.989 -28.25 1 96.5 419 ILE A CA 1
ATOM 3371 C C . ILE A 1 419 ? -7.914 -0.064 -27.922 1 96.5 419 ILE A C 1
ATOM 3373 O O . ILE A 1 419 ? -6.781 0.021 -28.406 1 96.5 419 ILE A O 1
ATOM 3377 N N . TRP A 1 420 ? -8.305 -1.044 -27.141 1 97.62 420 TRP A N 1
ATOM 3378 C CA . TRP A 1 420 ? -7.387 -2.107 -26.75 1 97.62 420 TRP A CA 1
ATOM 3379 C C . TRP A 1 420 ? -6.852 -2.848 -27.969 1 97.62 420 TRP A C 1
ATOM 3381 O O . TRP A 1 420 ? -5.641 -3.025 -28.109 1 97.62 420 TRP A O 1
ATOM 3391 N N . HIS A 1 421 ? -7.676 -3.291 -28.875 1 97.81 421 HIS A N 1
ATOM 3392 C CA . HIS A 1 421 ? -7.301 -4.102 -30.031 1 97.81 421 HIS A CA 1
ATOM 3393 C C . HIS A 1 421 ? -6.504 -3.287 -31.031 1 97.81 421 HIS A C 1
ATOM 3395 O O . HIS A 1 421 ? -5.57 -3.799 -31.656 1 97.81 421 HIS A O 1
ATOM 3401 N N . LYS A 1 422 ? -6.848 -2.02 -31.188 1 97.44 422 LYS A N 1
ATOM 3402 C CA . LYS A 1 422 ? -6.059 -1.161 -32.062 1 97.44 422 LYS A CA 1
ATOM 3403 C C . LYS A 1 422 ? -4.656 -0.936 -31.516 1 97.44 422 LYS A C 1
ATOM 3405 O O . LYS A 1 422 ? -3.686 -0.881 -32.25 1 97.44 422 LYS A O 1
ATOM 3410 N N . ALA A 1 423 ? -4.625 -0.741 -30.219 1 97.94 423 ALA A N 1
ATOM 3411 C CA . ALA A 1 423 ? -3.33 -0.553 -29.578 1 97.94 423 ALA A CA 1
ATOM 3412 C C . ALA A 1 423 ? -2.469 -1.807 -29.703 1 97.94 423 ALA A C 1
ATOM 3414 O O . ALA A 1 423 ? -1.278 -1.723 -30.016 1 97.94 423 ALA A O 1
ATOM 3415 N N . VAL A 1 424 ? -2.992 -2.971 -29.453 1 98.06 424 VAL A N 1
ATOM 3416 C CA . VAL A 1 424 ? -2.258 -4.227 -29.531 1 98.06 424 VAL A CA 1
ATOM 3417 C C . VAL A 1 424 ? -1.852 -4.488 -30.984 1 98.06 424 VAL A C 1
ATOM 3419 O O . VAL A 1 424 ? -0.786 -5.055 -31.25 1 98.06 424 VAL A O 1
ATOM 3422 N N . HIS A 1 425 ? -2.711 -4.043 -31.891 1 97.62 425 HIS A N 1
ATOM 3423 C CA . HIS A 1 425 ? -2.361 -4.18 -33.312 1 97.62 425 HIS A CA 1
ATOM 3424 C C . HIS A 1 425 ? -1.036 -3.492 -33.625 1 97.62 425 HIS A C 1
ATOM 3426 O O . HIS A 1 425 ? -0.231 -4.008 -34.406 1 97.62 425 HIS A O 1
ATOM 3432 N N . ARG A 1 426 ? -0.814 -2.344 -33.062 1 96.5 426 ARG A N 1
ATOM 3433 C CA . ARG A 1 426 ? 0.444 -1.634 -33.25 1 96.5 426 ARG A CA 1
ATOM 3434 C C . ARG A 1 426 ? 1.629 -2.473 -32.781 1 96.5 426 ARG A C 1
ATOM 3436 O O . ARG A 1 426 ? 2.705 -2.424 -33.375 1 96.5 426 ARG A O 1
ATOM 3443 N N . ILE A 1 427 ? 1.447 -3.207 -31.734 1 97 427 ILE A N 1
ATOM 3444 C CA . ILE A 1 427 ? 2.494 -4.039 -31.141 1 97 427 ILE A CA 1
ATOM 3445 C C . ILE A 1 427 ? 2.748 -5.25 -32.031 1 97 427 ILE A C 1
ATOM 3447 O O . ILE A 1 427 ? 3.898 -5.59 -32.312 1 97 427 ILE A O 1
ATOM 3451 N N . LEU A 1 428 ? 1.686 -5.863 -32.594 1 97.56 428 LEU A N 1
ATOM 3452 C CA . LEU A 1 428 ? 1.766 -7.148 -33.281 1 97.56 428 LEU A CA 1
ATOM 3453 C C . LEU A 1 428 ? 1.986 -6.949 -34.781 1 97.56 428 LEU A C 1
ATOM 3455 O O . LEU A 1 428 ? 2.355 -7.887 -35.469 1 97.56 428 LEU A O 1
ATOM 3459 N N . LYS A 1 429 ? 1.824 -5.758 -35.25 1 96.31 429 LYS A N 1
ATOM 3460 C CA . LYS A 1 429 ? 1.864 -5.477 -36.656 1 96.31 429 LYS A CA 1
ATOM 3461 C C . LYS A 1 429 ? 3.172 -5.965 -37.281 1 96.31 429 LYS A C 1
ATOM 3463 O O . LYS A 1 429 ? 3.182 -6.469 -38.406 1 96.31 429 LYS A O 1
ATOM 3468 N N . SER A 1 430 ? 4.211 -5.898 -36.594 1 95.88 430 SER A N 1
ATOM 3469 C CA . SER A 1 430 ? 5.543 -6.188 -37.094 1 95.88 430 SER A CA 1
ATOM 3470 C C . SER A 1 430 ? 5.703 -7.668 -37.438 1 95.88 430 SER A C 1
ATOM 3472 O O . SER A 1 430 ? 6.605 -8.047 -38.188 1 95.88 430 SER A O 1
ATOM 3474 N N . ILE A 1 431 ? 4.805 -8.539 -36.938 1 97 431 ILE A N 1
ATOM 3475 C CA . ILE A 1 431 ? 4.992 -9.961 -37.188 1 97 431 ILE A CA 1
ATOM 3476 C C . ILE A 1 431 ? 3.883 -10.469 -38.125 1 97 431 ILE A C 1
ATOM 3478 O O . ILE A 1 431 ? 3.875 -11.641 -38.5 1 97 431 ILE A O 1
ATOM 3482 N N . GLU A 1 432 ? 2.945 -9.664 -38.469 1 95.75 432 GLU A N 1
ATOM 3483 C CA . GLU A 1 432 ? 1.807 -10.078 -39.281 1 95.75 432 GLU A CA 1
ATOM 3484 C C . GLU A 1 432 ? 2.266 -10.781 -40.562 1 95.75 432 GLU A C 1
ATOM 3486 O O . GLU A 1 432 ? 1.874 -11.914 -40.844 1 95.75 432 GLU A O 1
ATOM 3491 N N . ASP A 1 433 ? 3.17 -10.188 -41.312 1 94 433 ASP A N 1
ATOM 3492 C CA . ASP A 1 433 ? 3.674 -10.75 -42.562 1 94 433 ASP A CA 1
ATOM 3493 C C . ASP A 1 433 ? 4.559 -11.969 -42.281 1 94 433 ASP A C 1
ATOM 3495 O O . ASP A 1 433 ? 4.512 -12.945 -43.031 1 94 433 ASP A O 1
ATOM 3499 N N . THR A 1 434 ? 5.324 -11.844 -41.281 1 94.75 434 THR A N 1
ATOM 3500 C CA . THR A 1 434 ? 6.262 -12.914 -40.969 1 94.75 434 THR A CA 1
ATOM 3501 C C . THR A 1 434 ? 5.523 -14.188 -40.562 1 94.75 434 THR A C 1
ATOM 3503 O O . THR A 1 434 ? 6.027 -15.289 -40.75 1 94.75 434 THR A O 1
ATOM 3506 N N . THR A 1 435 ? 4.336 -14.078 -40.031 1 94.94 435 THR A N 1
ATOM 3507 C CA . THR A 1 435 ? 3.551 -15.258 -39.719 1 94.94 435 THR A CA 1
ATOM 3508 C C . THR A 1 435 ? 3.111 -16 -40.969 1 94.94 435 THR A C 1
ATOM 3510 O O . THR A 1 435 ? 2.887 -17.219 -40.938 1 94.94 435 THR A O 1
ATOM 3513 N N . TYR A 1 436 ? 3.031 -15.266 -42.062 1 90.75 436 TYR A N 1
ATOM 3514 C CA . TYR A 1 436 ? 2.602 -15.836 -43.344 1 90.75 436 TYR A CA 1
ATOM 3515 C C . TYR A 1 436 ? 3.787 -16.422 -44.094 1 90.75 436 TYR A C 1
ATOM 3517 O O . TYR A 1 436 ? 3.73 -17.547 -44.594 1 90.75 436 TYR A O 1
ATOM 3525 N N . PHE A 1 437 ? 4.902 -15.641 -44.156 1 91.56 437 PHE A N 1
ATOM 3526 C CA . PHE A 1 437 ? 5.953 -15.945 -45.125 1 91.56 437 PHE A CA 1
ATOM 3527 C C . PHE A 1 437 ? 7.223 -16.406 -44.438 1 91.56 437 PHE A C 1
ATOM 3529 O O . PHE A 1 437 ? 8.117 -16.984 -45.062 1 91.56 437 PHE A O 1
ATOM 3536 N N . GLY A 1 438 ? 7.277 -16.234 -43.156 1 93.5 438 GLY A N 1
ATOM 3537 C CA . GLY A 1 438 ? 8.516 -16.531 -42.438 1 93.5 438 GLY A CA 1
ATOM 3538 C C . GLY A 1 438 ? 9.609 -15.516 -42.719 1 93.5 438 GLY A C 1
ATOM 3539 O O . GLY A 1 438 ? 9.43 -14.602 -43.531 1 93.5 438 GLY A O 1
ATOM 3540 N N . ALA A 1 439 ? 10.633 -15.555 -41.906 1 95.31 439 ALA A N 1
ATOM 3541 C CA . ALA A 1 439 ? 11.812 -14.703 -42.062 1 95.31 439 ALA A CA 1
ATOM 3542 C C . ALA A 1 439 ? 13.094 -15.5 -41.875 1 95.31 439 ALA A C 1
ATOM 3544 O O . ALA A 1 439 ? 13.297 -16.125 -40.812 1 95.31 439 ALA A O 1
ATOM 3545 N N . ALA A 1 440 ? 13.938 -15.477 -42.875 1 94.88 440 ALA A N 1
ATOM 3546 C CA . ALA A 1 440 ? 15.242 -16.125 -42.75 1 94.88 440 ALA A CA 1
ATOM 3547 C C . ALA A 1 440 ? 16.203 -15.281 -41.906 1 94.88 440 ALA A C 1
ATOM 3549 O O . ALA A 1 440 ? 16.438 -14.109 -42.219 1 94.88 440 ALA A O 1
ATOM 3550 N N . ILE A 1 441 ? 16.656 -15.883 -40.875 1 95.69 441 ILE A N 1
ATOM 3551 C CA . ILE A 1 441 ? 17.531 -15.148 -39.969 1 95.69 441 ILE A CA 1
ATOM 3552 C C . ILE A 1 441 ? 18.75 -16 -39.625 1 95.69 441 ILE A C 1
ATOM 3554 O O . ILE A 1 441 ? 18.641 -17.203 -39.406 1 95.69 441 ILE A O 1
ATOM 3558 N N . LYS A 1 442 ? 19.906 -15.367 -39.719 1 94.69 442 LYS A N 1
ATOM 3559 C CA . LYS A 1 442 ? 21.094 -16 -39.156 1 94.69 442 LYS A CA 1
ATOM 3560 C C . LYS A 1 442 ? 21.125 -15.844 -37.656 1 94.69 442 LYS A C 1
ATOM 3562 O O . LYS A 1 442 ? 21.438 -14.773 -37.125 1 94.69 442 LYS A O 1
ATOM 3567 N N . CYS A 1 443 ? 20.875 -16.922 -37 1 95.94 443 CYS A N 1
ATOM 3568 C CA . CYS A 1 443 ? 20.719 -16.875 -35.562 1 95.94 443 CYS A CA 1
ATOM 3569 C C . CYS A 1 443 ? 22.078 -16.766 -34.875 1 95.94 443 CYS A C 1
ATOM 3571 O O . CYS A 1 443 ? 23.125 -16.781 -35.531 1 95.94 443 CYS A O 1
ATOM 3573 N N . GLY A 1 444 ? 22.109 -16.594 -33.625 1 91.75 444 GLY A N 1
ATOM 3574 C CA . GLY A 1 444 ? 23.328 -16.375 -32.844 1 91.75 444 GLY A CA 1
ATOM 3575 C C . GLY A 1 444 ? 24.281 -17.547 -32.875 1 91.75 444 GLY A C 1
ATOM 3576 O O . GLY A 1 444 ? 25.469 -17.391 -32.625 1 91.75 444 GLY A O 1
ATOM 3577 N N . ASP A 1 445 ? 23.797 -18.75 -33.25 1 90.81 445 ASP A N 1
ATOM 3578 C CA . ASP A 1 445 ? 24.641 -19.938 -33.344 1 90.81 445 ASP A CA 1
ATOM 3579 C C . ASP A 1 445 ? 25.234 -20.062 -34.75 1 90.81 445 ASP A C 1
ATOM 3581 O O . ASP A 1 445 ? 25.922 -21.031 -35.062 1 90.81 445 ASP A O 1
ATOM 3585 N N . GLY A 1 446 ? 24.969 -19.156 -35.594 1 91.06 446 GLY A N 1
ATOM 3586 C CA . GLY A 1 446 ? 25.531 -19.109 -36.906 1 91.06 446 GLY A CA 1
ATOM 3587 C C . GLY A 1 446 ? 24.688 -19.844 -37.938 1 91.06 446 GLY A C 1
ATOM 3588 O O . GLY A 1 446 ? 24.984 -19.797 -39.156 1 91.06 446 GLY A O 1
ATOM 3589 N N . LEU A 1 447 ? 23.625 -20.391 -37.562 1 93.81 447 LEU A N 1
ATOM 3590 C CA . LEU A 1 447 ? 22.766 -21.141 -38.469 1 93.81 447 LEU A CA 1
ATOM 3591 C C . LEU A 1 447 ? 21.641 -20.25 -39.031 1 93.81 447 LEU A C 1
ATOM 3593 O O . LEU A 1 447 ? 21.094 -19.422 -38.281 1 93.81 447 LEU A O 1
ATOM 3597 N N . VAL A 1 448 ? 21.375 -20.422 -40.25 1 94.44 448 VAL A N 1
ATOM 3598 C CA . VAL A 1 448 ? 20.266 -19.688 -40.844 1 94.44 448 VAL A CA 1
ATOM 3599 C C . VAL A 1 448 ? 18.969 -20.5 -40.688 1 94.44 448 VAL A C 1
ATOM 3601 O O . VAL A 1 448 ? 18.922 -21.672 -41.062 1 94.44 448 VAL A O 1
ATOM 3604 N N . ARG A 1 449 ? 17.984 -19.922 -40.156 1 95.44 449 ARG A N 1
ATOM 3605 C CA . ARG A 1 449 ? 16.688 -20.562 -39.969 1 95.44 449 ARG A CA 1
ATOM 3606 C C . ARG A 1 449 ? 15.562 -19.703 -40.5 1 95.44 449 ARG A C 1
ATOM 3608 O O . ARG A 1 449 ? 15.656 -18.484 -40.5 1 95.44 449 ARG A O 1
ATOM 3615 N N . ASN A 1 450 ? 14.602 -20.344 -41.031 1 95.94 450 ASN A N 1
ATOM 3616 C CA . ASN A 1 450 ? 13.375 -19.688 -41.438 1 95.94 450 ASN A CA 1
ATOM 3617 C C . ASN A 1 450 ? 12.359 -19.609 -40.312 1 95.94 450 ASN A C 1
ATOM 3619 O O . ASN A 1 450 ? 11.617 -20.562 -40.062 1 95.94 450 ASN A O 1
ATOM 3623 N N . ILE A 1 451 ? 12.25 -18.422 -39.781 1 97.06 451 ILE A N 1
ATOM 3624 C CA . ILE A 1 451 ? 11.531 -18.266 -38.531 1 97.06 451 ILE A CA 1
ATOM 3625 C C . ILE A 1 451 ? 10.078 -17.891 -38.812 1 97.06 451 ILE A C 1
ATOM 3627 O O . ILE A 1 451 ? 9.812 -16.938 -39.562 1 97.06 451 ILE A O 1
ATOM 3631 N N . PHE A 1 452 ? 9.102 -18.562 -38.188 1 96.56 452 PHE A N 1
ATOM 3632 C CA . PHE A 1 452 ? 7.672 -18.266 -38.219 1 96.56 452 PHE A CA 1
ATOM 3633 C C . PHE A 1 452 ? 7.148 -18 -36.812 1 96.56 452 PHE A C 1
ATOM 3635 O O . PHE A 1 452 ? 6.871 -18.922 -36.062 1 96.56 452 PHE A O 1
ATOM 3642 N N . PRO A 1 453 ? 6.93 -16.734 -36.469 1 96.62 453 PRO A N 1
ATOM 3643 C CA . PRO A 1 453 ? 6.367 -16.438 -35.156 1 96.62 453 PRO A CA 1
ATOM 3644 C C . PRO A 1 453 ? 4.945 -16.984 -35 1 96.62 453 PRO A C 1
ATOM 3646 O O . PRO A 1 453 ? 4.16 -16.953 -35.938 1 96.62 453 PRO A O 1
ATOM 3649 N N . HIS A 1 454 ? 4.633 -17.5 -33.781 1 96.31 454 HIS A N 1
ATOM 3650 C CA . HIS A 1 454 ? 3.332 -18.078 -33.469 1 96.31 454 HIS A CA 1
ATOM 3651 C C . HIS A 1 454 ? 2.943 -17.828 -32.031 1 96.31 454 HIS A C 1
ATOM 3653 O O . HIS A 1 454 ? 3.656 -18.234 -31.109 1 96.31 454 HIS A O 1
ATOM 3659 N N . VAL A 1 455 ? 1.803 -17.125 -31.828 1 97.5 455 VAL A N 1
ATOM 3660 C CA . VAL A 1 455 ? 1.302 -16.969 -30.469 1 97.5 455 VAL A CA 1
ATOM 3661 C C . VAL A 1 455 ? 0.675 -18.266 -29.984 1 97.5 455 VAL A C 1
ATOM 3663 O O . VAL A 1 455 ? -0.499 -18.531 -30.25 1 97.5 455 VAL A O 1
ATOM 3666 N N . LEU A 1 456 ? 1.416 -18.953 -29.203 1 97.44 456 LEU A N 1
ATOM 3667 C CA . LEU A 1 456 ? 1.028 -20.297 -28.766 1 97.44 456 LEU A CA 1
ATOM 3668 C C . LEU A 1 456 ? 0.127 -20.219 -27.531 1 97.44 456 LEU A C 1
ATOM 3670 O O . LEU A 1 456 ? -0.782 -21.031 -27.375 1 97.44 456 LEU A O 1
ATOM 3674 N N . MET A 1 457 ? 0.458 -19.312 -26.672 1 97.5 457 MET A N 1
ATOM 3675 C CA . MET A 1 457 ? -0.25 -19.219 -25.406 1 97.5 457 MET A CA 1
ATOM 3676 C C . MET A 1 457 ? -0.559 -17.766 -25.047 1 97.5 457 MET A C 1
ATOM 3678 O O . MET A 1 457 ? 0.227 -16.875 -25.359 1 97.5 457 MET A O 1
ATOM 3682 N N . ILE A 1 458 ? -1.701 -17.594 -24.359 1 97.69 458 ILE A N 1
ATOM 3683 C CA . ILE A 1 458 ? -2.086 -16.312 -23.781 1 97.69 458 ILE A CA 1
ATOM 3684 C C . ILE A 1 458 ? -2.395 -16.484 -22.297 1 97.69 458 ILE A C 1
ATOM 3686 O O . ILE A 1 458 ? -3.248 -17.297 -21.922 1 97.69 458 ILE A O 1
ATOM 3690 N N . SER A 1 459 ? -1.656 -15.836 -21.484 1 96.19 459 SER A N 1
ATOM 3691 C CA . SER A 1 459 ? -1.831 -15.836 -20.031 1 96.19 459 SER A CA 1
ATOM 3692 C C . SER A 1 459 ? -2.625 -14.617 -19.562 1 96.19 459 SER A C 1
ATOM 3694 O O . SER A 1 459 ? -2.184 -13.484 -19.734 1 96.19 459 SER A O 1
ATOM 3696 N N . ALA A 1 460 ? -3.801 -14.836 -18.984 1 95.88 460 ALA A N 1
ATOM 3697 C CA . ALA A 1 460 ? -4.66 -13.734 -18.578 1 95.88 460 ALA A CA 1
ATOM 3698 C C . ALA A 1 460 ? -5.727 -14.203 -17.594 1 95.88 460 ALA A C 1
ATOM 3700 O O . ALA A 1 460 ? -6.074 -15.383 -17.562 1 95.88 460 ALA A O 1
ATOM 3701 N N . ASP A 1 461 ? -6.199 -13.273 -16.797 1 94.25 461 ASP A N 1
ATOM 3702 C CA . ASP A 1 461 ? -7.359 -13.578 -15.969 1 94.25 461 ASP A CA 1
ATOM 3703 C C . ASP A 1 461 ? -8.656 -13.461 -16.766 1 94.25 461 ASP A C 1
ATOM 3705 O O . ASP A 1 461 ? -8.625 -13.234 -17.984 1 94.25 461 ASP A O 1
ATOM 3709 N N . TYR A 1 462 ? -9.766 -13.727 -16.172 1 95.75 462 TYR A N 1
ATOM 3710 C CA . TYR A 1 462 ? -11.031 -13.828 -16.875 1 95.75 462 TYR A CA 1
ATOM 3711 C C . TYR A 1 462 ? -11.383 -12.516 -17.562 1 95.75 462 TYR A C 1
ATOM 3713 O O . TYR A 1 462 ? -11.797 -12.508 -18.734 1 95.75 462 TYR A O 1
ATOM 3721 N N . GLU A 1 463 ? -11.227 -11.422 -16.922 1 94.25 463 GLU A N 1
ATOM 3722 C CA . GLU A 1 463 ? -11.578 -10.125 -17.484 1 94.25 463 GLU A CA 1
ATOM 3723 C C . GLU A 1 463 ? -10.758 -9.836 -18.734 1 94.25 463 GLU A C 1
ATOM 3725 O O . GLU A 1 463 ? -11.297 -9.406 -19.766 1 94.25 463 GLU A O 1
ATOM 3730 N N . GLU A 1 464 ? -9.477 -10.062 -18.656 1 96.5 464 GLU A N 1
ATOM 3731 C CA . GLU A 1 464 ? -8.602 -9.82 -19.797 1 96.5 464 GLU A CA 1
ATOM 3732 C C . GLU A 1 464 ? -8.836 -10.844 -20.906 1 96.5 464 GLU A C 1
ATOM 3734 O O . GLU A 1 464 ? -8.727 -10.523 -22.094 1 96.5 464 GLU A O 1
ATOM 3739 N N . GLN A 1 465 ? -9.156 -12.039 -20.5 1 97.06 465 GLN A N 1
ATOM 3740 C CA . GLN A 1 465 ? -9.484 -13.031 -21.516 1 97.06 465 GLN A CA 1
ATOM 3741 C C . GLN A 1 465 ? -10.703 -12.617 -22.328 1 97.06 465 GLN A C 1
ATOM 3743 O O . GLN A 1 465 ? -10.75 -12.812 -23.547 1 97.06 465 GLN A O 1
ATOM 3748 N N . THR A 1 466 ? -11.703 -12.062 -21.625 1 96.69 466 THR A N 1
ATOM 3749 C CA . THR A 1 466 ? -12.898 -11.578 -22.312 1 96.69 466 THR A CA 1
ATOM 3750 C C . THR A 1 466 ? -12.547 -10.43 -23.25 1 96.69 466 THR A C 1
ATOM 3752 O O . THR A 1 466 ? -13.125 -10.32 -24.344 1 96.69 466 THR A O 1
ATOM 3755 N N . MET A 1 467 ? -11.609 -9.648 -22.828 1 96.44 467 MET A N 1
ATOM 3756 C CA . MET A 1 467 ? -11.125 -8.539 -23.641 1 96.44 467 MET A CA 1
ATOM 3757 C C . MET A 1 467 ? -10.438 -9.055 -24.906 1 96.44 467 MET A C 1
ATOM 3759 O O . MET A 1 467 ? -10.688 -8.555 -26 1 96.44 467 MET A O 1
ATOM 3763 N N . MET A 1 468 ? -9.68 -10.031 -24.797 1 97.62 468 MET A N 1
ATOM 3764 C CA . MET A 1 468 ? -8.883 -10.555 -25.906 1 97.62 468 MET A CA 1
ATOM 3765 C C . MET A 1 468 ? -9.75 -11.383 -26.859 1 97.62 468 MET A C 1
ATOM 3767 O O . MET A 1 468 ? -9.562 -11.336 -28.078 1 97.62 468 MET A O 1
ATOM 3771 N N . ALA A 1 469 ? -10.695 -12.102 -26.234 1 97.5 469 ALA A N 1
ATOM 3772 C CA . ALA A 1 469 ? -11.578 -12.961 -27.031 1 97.5 469 ALA A CA 1
ATOM 3773 C C . ALA A 1 469 ? -12.758 -12.172 -27.578 1 97.5 469 ALA A C 1
ATOM 3775 O O . ALA A 1 469 ? -13.453 -12.641 -28.484 1 97.5 469 ALA A O 1
ATOM 3776 N N . LEU A 1 470 ? -13.023 -10.984 -26.953 1 97.19 470 LEU A N 1
ATOM 3777 C CA . LEU A 1 470 ? -14.109 -10.078 -27.312 1 97.19 470 LEU A CA 1
ATOM 3778 C C . LEU A 1 470 ? -15.461 -10.719 -27.047 1 97.19 470 LEU A C 1
ATOM 3780 O O . LEU A 1 470 ? -16.391 -10.609 -27.859 1 97.19 470 LEU A O 1
ATOM 3784 N N . THR A 1 471 ? -15.5 -11.523 -25.953 1 95.88 471 THR A N 1
ATOM 3785 C CA . THR A 1 471 ? -16.781 -11.984 -25.453 1 95.88 471 THR A CA 1
ATOM 3786 C C . THR A 1 471 ? -17.453 -10.914 -24.609 1 95.88 471 THR A C 1
ATOM 3788 O O . THR A 1 471 ? -16.812 -9.922 -24.234 1 95.88 471 THR A O 1
ATOM 3791 N N . ARG A 1 472 ? -18.75 -11.086 -24.281 1 93.75 472 ARG A N 1
ATOM 3792 C CA . ARG A 1 472 ? -19.531 -10.07 -23.578 1 93.75 472 ARG A CA 1
ATOM 3793 C C . ARG A 1 472 ? -19.453 -10.266 -22.078 1 93.75 472 ARG A C 1
ATOM 3795 O O . ARG A 1 472 ? -20.203 -9.648 -21.328 1 93.75 472 ARG A O 1
ATOM 3802 N N . GLY A 1 473 ? -18.641 -11.148 -21.656 1 90.94 473 GLY A N 1
ATOM 3803 C CA . GLY A 1 473 ? -18.344 -11.289 -20.25 1 90.94 473 GLY A CA 1
ATOM 3804 C C . GLY A 1 473 ? -19.406 -12.086 -19.5 1 90.94 473 GLY A C 1
ATOM 3805 O O . GLY A 1 473 ? -20.047 -12.969 -20.062 1 90.94 473 GLY A O 1
ATOM 3806 N N . LYS A 1 474 ? -19.562 -11.727 -18.234 1 88.94 474 LYS A N 1
ATOM 3807 C CA . LYS A 1 474 ? -20.344 -12.508 -17.281 1 88.94 474 LYS A CA 1
ATOM 3808 C C . LYS A 1 474 ? -21.828 -12.461 -17.625 1 88.94 474 LYS A C 1
ATOM 3810 O O . LYS A 1 474 ? -22.578 -13.406 -17.344 1 88.94 474 LYS A O 1
ATOM 3815 N N . THR A 1 475 ? -22.281 -11.422 -18.25 1 87 475 THR A N 1
ATOM 3816 C CA . THR A 1 475 ? -23.703 -11.234 -18.484 1 87 475 THR A CA 1
ATOM 3817 C C . THR A 1 475 ? -24.078 -11.672 -19.906 1 87 475 THR A C 1
ATOM 3819 O O . THR A 1 475 ? -25.234 -11.578 -20.297 1 87 475 THR A O 1
ATOM 3822 N N . GLY A 1 476 ? -23.047 -12.18 -20.625 1 92.56 476 GLY A N 1
ATOM 3823 C CA . GLY A 1 476 ? -23.312 -12.648 -21.969 1 92.56 476 GLY A CA 1
ATOM 3824 C C . GLY A 1 476 ? -24.062 -13.969 -22.016 1 92.56 476 GLY A C 1
ATOM 3825 O O . GLY A 1 476 ? -24.125 -14.68 -21 1 92.56 476 GLY A O 1
ATOM 3826 N N . LEU A 1 477 ? -24.656 -14.281 -23.156 1 95.38 477 LEU A N 1
ATOM 3827 C CA . LEU A 1 477 ? -25.375 -15.539 -23.344 1 95.38 477 LEU A CA 1
ATOM 3828 C C . LEU A 1 477 ? -24.422 -16.719 -23.297 1 95.38 477 LEU A C 1
ATOM 3830 O O . LEU A 1 477 ? -24.797 -17.828 -22.906 1 95.38 477 LEU A O 1
ATOM 3834 N N . PHE A 1 478 ? -23.25 -16.5 -23.766 1 97.31 478 PHE A N 1
ATOM 3835 C CA . PHE A 1 478 ? -22.156 -17.469 -23.734 1 97.31 478 PHE A CA 1
ATOM 3836 C C . PHE A 1 478 ? -20.906 -16.859 -23.109 1 97.31 478 PHE A C 1
ATOM 3838 O O . PHE A 1 478 ? -19.984 -16.469 -23.828 1 97.31 478 PHE A O 1
ATOM 3845 N N . PRO A 1 479 ? -20.75 -16.891 -21.828 1 96.5 479 PRO A N 1
ATOM 3846 C CA . PRO A 1 479 ? -19.766 -16.094 -21.094 1 96.5 479 PRO A CA 1
ATOM 3847 C C . PRO A 1 479 ? -18.344 -16.656 -21.203 1 96.5 479 PRO A C 1
ATOM 3849 O O . PRO A 1 479 ? -17.375 -15.945 -20.984 1 96.5 479 PRO A O 1
ATOM 3852 N N . CYS A 1 480 ? -18.156 -17.922 -21.516 1 97.25 480 CYS A N 1
ATOM 3853 C CA . CYS A 1 480 ? -16.828 -18.531 -21.578 1 97.25 480 CYS A CA 1
ATOM 3854 C C . CYS A 1 480 ? -16.078 -18.078 -22.812 1 97.25 480 CYS A C 1
ATOM 3856 O O . CYS A 1 480 ? -16.609 -18.172 -23.938 1 97.25 480 CYS A O 1
ATOM 3858 N N . PRO A 1 481 ? -14.883 -17.578 -22.703 1 97.31 481 PRO A N 1
ATOM 3859 C CA . PRO A 1 481 ? -14.094 -17.141 -23.859 1 97.31 481 PRO A CA 1
ATOM 3860 C C . PRO A 1 481 ? -13.672 -18.312 -24.75 1 97.31 481 PRO A C 1
ATOM 3862 O O . PRO A 1 481 ? -13.328 -18.109 -25.922 1 97.31 481 PRO A O 1
ATOM 3865 N N . ILE A 1 482 ? -13.742 -19.547 -24.312 1 97.38 482 ILE A N 1
ATOM 3866 C CA . ILE A 1 482 ? -13.156 -20.703 -25 1 97.38 482 ILE A CA 1
ATOM 3867 C C . ILE A 1 482 ? -14.258 -21.469 -25.734 1 97.38 482 ILE A C 1
ATOM 3869 O O . ILE A 1 482 ? -14.039 -21.984 -26.844 1 97.38 482 ILE A O 1
ATOM 3873 N N . CYS A 1 483 ? -15.477 -21.578 -25.125 1 97.44 483 CYS A N 1
ATOM 3874 C CA . CYS A 1 483 ? -16.516 -22.406 -25.734 1 97.44 483 CYS A CA 1
ATOM 3875 C C . CYS A 1 483 ? -17.875 -21.703 -25.656 1 97.44 483 CYS A C 1
ATOM 3877 O O . CYS A 1 483 ? -17.984 -20.641 -25.078 1 97.44 483 CYS A O 1
ATOM 3879 N N . LEU A 1 484 ? -18.859 -22.312 -26.266 1 97.44 484 LEU A N 1
ATOM 3880 C CA . LEU A 1 484 ? -20.203 -21.75 -26.344 1 97.44 484 LEU A CA 1
ATOM 3881 C C . LEU A 1 484 ? -21.109 -22.359 -25.281 1 97.44 484 LEU A C 1
ATOM 3883 O O . LEU A 1 484 ? -22.219 -22.812 -25.578 1 97.44 484 LEU A O 1
ATOM 3887 N N . VAL A 1 485 ? -20.703 -22.391 -24.047 1 97.38 485 VAL A N 1
ATOM 3888 C CA . VAL A 1 485 ? -21.531 -22.844 -22.938 1 97.38 485 VAL A CA 1
ATOM 3889 C C . VAL A 1 485 ? -22.562 -21.766 -22.609 1 97.38 485 VAL A C 1
ATOM 3891 O O . VAL A 1 485 ? -22.234 -20.594 -22.453 1 97.38 485 VAL A O 1
ATOM 3894 N N . PRO A 1 486 ? -23.812 -22.172 -22.516 1 96.44 486 PRO A N 1
ATOM 3895 C CA . PRO A 1 486 ? -24.812 -21.188 -22.141 1 96.44 486 PRO A CA 1
ATOM 3896 C C . PRO A 1 486 ? -24.625 -20.672 -20.719 1 96.44 486 PRO A C 1
ATOM 3898 O O . PRO A 1 486 ? -24.172 -21.406 -19.844 1 96.44 486 PRO A O 1
ATOM 3901 N N . GLN A 1 487 ? -25.047 -19.484 -20.5 1 95.12 487 GLN A N 1
ATOM 3902 C CA . GLN A 1 487 ? -24.906 -18.812 -19.203 1 95.12 487 GLN A CA 1
ATOM 3903 C C . GLN A 1 487 ? -25.547 -19.641 -18.094 1 95.12 487 GLN A C 1
ATOM 3905 O O . GLN A 1 487 ? -25.062 -19.656 -16.953 1 95.12 487 GLN A O 1
ATOM 3910 N N . THR A 1 488 ? -26.578 -20.422 -18.375 1 94.12 488 THR A N 1
ATOM 3911 C CA . THR A 1 488 ? -27.359 -21.156 -17.391 1 94.12 488 THR A CA 1
ATOM 3912 C C . THR A 1 488 ? -26.703 -22.5 -17.078 1 94.12 488 THR A C 1
ATOM 3914 O O . THR A 1 488 ? -27.078 -23.172 -16.125 1 94.12 488 THR A O 1
ATOM 3917 N N . GLU A 1 489 ? -25.672 -22.875 -17.875 1 95.06 489 GLU A N 1
ATOM 3918 C CA . GLU A 1 489 ? -25.125 -24.219 -17.734 1 95.06 489 GLU A CA 1
ATOM 3919 C C . GLU A 1 489 ? -23.656 -24.156 -17.312 1 95.06 489 GLU A C 1
ATOM 3921 O O . GLU A 1 489 ? -22.906 -25.109 -17.516 1 95.06 489 GLU A O 1
ATOM 3926 N N . LEU A 1 490 ? -23.234 -23.141 -16.75 1 95.12 490 LEU A N 1
ATOM 3927 C CA . LEU A 1 490 ? -21.828 -22.922 -16.422 1 95.12 490 LEU A CA 1
ATOM 3928 C C . LEU A 1 490 ? -21.359 -23.922 -15.367 1 95.12 490 LEU A C 1
ATOM 3930 O O . LEU A 1 490 ? -20.203 -24.359 -15.375 1 95.12 490 LEU A O 1
ATOM 3934 N N . SER A 1 491 ? -22.203 -24.344 -14.453 1 93.25 491 SER A N 1
ATOM 3935 C CA . SER A 1 491 ? -21.812 -25.234 -13.352 1 93.25 491 SER A CA 1
ATOM 3936 C C . SER A 1 491 ? -21.938 -26.703 -13.766 1 93.25 491 SER A C 1
ATOM 3938 O O . SER A 1 491 ? -21.547 -27.594 -13.016 1 93.25 491 SER A O 1
ATOM 3940 N N . ASN A 1 492 ? -22.422 -26.938 -14.992 1 93.06 492 ASN A N 1
ATOM 3941 C CA . ASN A 1 492 ? -22.484 -28.297 -15.516 1 93.06 492 ASN A CA 1
ATOM 3942 C C . ASN A 1 492 ? -21.188 -28.703 -16.188 1 93.06 492 ASN A C 1
ATOM 3944 O O . ASN A 1 492 ? -21 -28.484 -17.391 1 93.06 492 ASN A O 1
ATOM 3948 N N . LEU A 1 493 ? -20.391 -29.453 -15.523 1 93.06 493 LEU A N 1
ATOM 3949 C CA . LEU A 1 493 ? -19.031 -29.75 -15.984 1 93.06 493 LEU A CA 1
ATOM 3950 C C . LEU A 1 493 ? -19 -31.062 -16.75 1 93.06 493 LEU A C 1
ATOM 3952 O O . LEU A 1 493 ? -17.953 -31.453 -17.297 1 93.06 493 LEU A O 1
ATOM 3956 N N . LEU A 1 494 ? -20.125 -31.75 -16.828 1 88.94 494 LEU A N 1
ATOM 3957 C CA . LEU A 1 494 ? -20.203 -33.062 -17.469 1 88.94 494 LEU A CA 1
ATOM 3958 C C . LEU A 1 494 ? -20.5 -32.938 -18.953 1 88.94 494 LEU A C 1
ATOM 3960 O O . LEU A 1 494 ? -20.297 -33.875 -19.719 1 88.94 494 LEU A O 1
ATOM 3964 N N . VAL A 1 495 ? -20.953 -31.719 -19.25 1 91.31 495 VAL A N 1
ATOM 3965 C CA . VAL A 1 495 ? -21.344 -31.5 -20.641 1 91.31 495 VAL A CA 1
ATOM 3966 C C . VAL A 1 495 ? -20.312 -30.625 -21.328 1 91.31 495 VAL A C 1
ATOM 3968 O O . VAL A 1 495 ? -19.859 -29.625 -20.766 1 91.31 495 VAL A O 1
ATOM 3971 N N . THR A 1 496 ? -19.906 -31.062 -22.453 1 92.94 496 THR A N 1
ATOM 3972 C CA . THR A 1 496 ? -18.984 -30.266 -23.25 1 92.94 496 THR A CA 1
ATOM 3973 C C . THR A 1 496 ? -19.734 -29.5 -24.344 1 92.94 496 THR A C 1
ATOM 3975 O O . THR A 1 496 ? -20.703 -30 -24.906 1 92.94 496 THR A O 1
ATOM 3978 N N . TYR A 1 497 ? -19.266 -28.375 -24.609 1 95.81 497 TYR A N 1
ATOM 3979 C CA . TYR A 1 497 ? -19.875 -27.516 -25.625 1 95.81 497 TYR A CA 1
ATOM 3980 C C . TYR A 1 497 ? -18.875 -27.219 -26.734 1 95.81 497 TYR A C 1
ATOM 3982 O O . TYR A 1 497 ? -17.672 -27.375 -26.562 1 95.81 497 TYR A O 1
ATOM 3990 N N . PRO A 1 498 ? -19.391 -26.828 -27.906 1 95.88 498 PRO A N 1
ATOM 3991 C CA . PRO A 1 498 ? -18.484 -26.531 -29.016 1 95.88 498 PRO A CA 1
ATOM 3992 C C . PRO A 1 498 ? -17.5 -25.406 -28.688 1 95.88 498 PRO A C 1
ATOM 3994 O O . PRO A 1 498 ? -17.891 -24.406 -28.078 1 95.88 498 PRO A O 1
ATOM 3997 N N . ARG A 1 499 ? -16.312 -25.625 -29.125 1 96.88 499 ARG A N 1
ATOM 3998 C CA . ARG A 1 499 ? -15.281 -24.625 -28.891 1 96.88 499 ARG A CA 1
ATOM 3999 C C . ARG A 1 499 ? -15.352 -23.5 -29.922 1 96.88 499 ARG A C 1
ATOM 4001 O O . ARG A 1 499 ? -15.75 -23.734 -31.062 1 96.88 499 ARG A O 1
ATOM 4008 N N . ARG A 1 500 ? -14.984 -22.328 -29.484 1 97.25 500 ARG A N 1
ATOM 4009 C CA . ARG A 1 500 ? -14.781 -21.219 -30.406 1 97.25 500 ARG A CA 1
ATOM 4010 C C . ARG A 1 500 ? -13.492 -21.391 -31.203 1 97.25 500 ARG A C 1
ATOM 4012 O O . ARG A 1 500 ? -12.5 -21.906 -30.672 1 97.25 500 ARG A O 1
ATOM 4019 N N . THR A 1 501 ? -13.5 -21 -32.469 1 96.81 501 THR A N 1
ATOM 4020 C CA . THR A 1 501 ? -12.297 -20.938 -33.281 1 96.81 501 THR A CA 1
ATOM 4021 C C . THR A 1 501 ? -12.219 -19.594 -34.031 1 96.81 501 THR A C 1
ATOM 4023 O O . THR A 1 501 ? -13.227 -18.922 -34.188 1 96.81 501 THR A O 1
ATOM 4026 N N . THR A 1 502 ? -11 -19.266 -34.344 1 96.56 502 THR A N 1
ATOM 4027 C CA . THR A 1 502 ? -10.797 -18.016 -35.094 1 96.56 502 THR A CA 1
ATOM 4028 C C . THR A 1 502 ? -11.617 -18.031 -36.406 1 96.56 502 THR A C 1
ATOM 4030 O O . THR A 1 502 ? -12.289 -17.047 -36.719 1 96.56 502 THR A O 1
ATOM 4033 N N . SER A 1 503 ? -11.648 -19.125 -37.094 1 95.12 503 SER A N 1
ATOM 4034 C CA . SER A 1 503 ? -12.367 -19.234 -38.375 1 95.12 503 SER A CA 1
ATOM 4035 C C . SER A 1 503 ? -13.867 -19.062 -38.188 1 95.12 503 SER A C 1
ATOM 4037 O O . SER A 1 503 ? -14.508 -18.281 -38.906 1 95.12 503 SER A O 1
ATOM 4039 N N . THR A 1 504 ? -14.406 -19.75 -37.188 1 96.5 504 THR A N 1
ATOM 4040 C CA . THR A 1 504 ? -15.852 -19.703 -36.969 1 96.5 504 THR A CA 1
ATOM 4041 C C . THR A 1 504 ? -16.281 -18.328 -36.469 1 96.5 504 THR A C 1
ATOM 4043 O O . THR A 1 504 ? -17.312 -17.812 -36.906 1 96.5 504 THR A O 1
ATOM 4046 N N . MET A 1 505 ? -15.539 -17.75 -35.594 1 97.38 505 MET A N 1
ATOM 4047 C CA . MET A 1 505 ? -15.914 -16.453 -35.031 1 97.38 505 MET A CA 1
ATOM 4048 C C . MET A 1 505 ? -15.734 -15.344 -36.062 1 97.38 505 MET A C 1
ATOM 4050 O O . MET A 1 505 ? -16.5 -14.367 -36.062 1 97.38 505 MET A O 1
ATOM 4054 N N . GLN A 1 506 ? -14.703 -15.453 -36.875 1 96.44 506 GLN A N 1
ATOM 4055 C CA . GLN A 1 506 ? -14.539 -14.5 -37.969 1 96.44 506 GLN A CA 1
ATOM 4056 C C . GLN A 1 506 ? -15.727 -14.562 -38.938 1 96.44 506 GLN A C 1
ATOM 4058 O O . GLN A 1 506 ? -16.188 -13.523 -39.406 1 96.44 506 GLN A O 1
ATOM 4063 N N . GLU A 1 507 ? -16.188 -15.719 -39.188 1 96.69 507 GLU A N 1
ATOM 4064 C CA . GLU A 1 507 ? -17.359 -15.898 -40.062 1 96.69 507 GLU A CA 1
ATOM 4065 C C . GLU A 1 507 ? -18.594 -15.25 -39.438 1 96.69 507 GLU A C 1
ATOM 4067 O O . GLU A 1 507 ? -19.359 -14.562 -40.125 1 96.69 507 GLU A O 1
ATOM 4072 N N . VAL A 1 508 ? -18.781 -15.508 -38.188 1 97.31 508 VAL A N 1
ATOM 4073 C CA . VAL A 1 508 ? -19.906 -14.914 -37.469 1 97.31 508 VAL A CA 1
ATOM 4074 C C . VAL A 1 508 ? -19.828 -13.398 -37.562 1 97.31 508 VAL A C 1
ATOM 4076 O O . VAL A 1 508 ? -20.844 -12.734 -37.812 1 97.31 508 VAL A O 1
ATOM 4079 N N . TYR A 1 509 ? -18.688 -12.867 -37.344 1 97.19 509 TYR A N 1
ATOM 4080 C CA . TYR A 1 509 ? -18.469 -11.422 -37.406 1 97.19 509 TYR A CA 1
ATOM 4081 C C . TYR A 1 509 ? -18.766 -10.883 -38.781 1 97.19 509 TYR A C 1
ATOM 4083 O O . TYR A 1 509 ? -19.453 -9.867 -38.938 1 97.19 509 TYR A O 1
ATOM 4091 N N . ASN A 1 510 ? -18.266 -11.523 -39.812 1 96.75 510 ASN A N 1
ATOM 4092 C CA . ASN A 1 510 ? -18.469 -11.102 -41.219 1 96.75 510 ASN A CA 1
ATOM 4093 C C . ASN A 1 510 ? -19.938 -11.133 -41.594 1 96.75 510 ASN A C 1
ATOM 4095 O O . ASN A 1 510 ? -20.406 -10.25 -42.312 1 96.75 510 ASN A O 1
ATOM 4099 N N . GLN A 1 511 ? -20.641 -12.094 -41.125 1 97 511 GLN A N 1
ATOM 4100 C CA . GLN A 1 511 ? -22.062 -12.172 -41.375 1 97 511 GLN A CA 1
ATOM 4101 C C . GLN A 1 511 ? -22.797 -10.984 -40.75 1 97 511 GLN A C 1
ATOM 4103 O O . GLN A 1 511 ? -23.703 -10.414 -41.375 1 97 511 GLN A O 1
ATOM 4108 N N . ALA A 1 512 ? -22.406 -10.742 -39.562 1 97.12 512 ALA A N 1
ATOM 4109 C CA . ALA A 1 512 ? -23.031 -9.617 -38.875 1 97.12 512 ALA A CA 1
ATOM 4110 C C . ALA A 1 512 ? -22.797 -8.312 -39.625 1 97.12 512 ALA A C 1
ATOM 4112 O O . ALA A 1 512 ? -23.656 -7.43 -39.625 1 97.12 512 ALA A O 1
ATOM 4113 N N . GLN A 1 513 ? -21.609 -8.188 -40.188 1 94.94 513 GLN A N 1
ATOM 4114 C CA . GLN A 1 513 ? -21.25 -6.969 -40.906 1 94.94 513 GLN A CA 1
ATOM 4115 C C . GLN A 1 513 ? -22.109 -6.793 -42.156 1 94.94 513 GLN A C 1
ATOM 4117 O O . GLN A 1 513 ? -22.25 -5.68 -42.688 1 94.94 513 GLN A O 1
ATOM 4122 N N . GLN A 1 514 ? -22.719 -7.836 -42.656 1 95.31 514 GLN A N 1
ATOM 4123 C CA . GLN A 1 514 ? -23.562 -7.797 -43.844 1 95.31 514 GLN A CA 1
ATOM 4124 C C . GLN A 1 514 ? -25.016 -7.52 -43.5 1 95.31 514 GLN A C 1
ATOM 4126 O O . GLN A 1 514 ? -25.844 -7.297 -44.375 1 95.31 514 GLN A O 1
ATOM 4131 N N . MET A 1 515 ? -25.219 -7.453 -42.25 1 95.56 515 MET A N 1
ATOM 4132 C CA . MET A 1 515 ? -26.578 -7.199 -41.719 1 95.56 515 MET A CA 1
ATOM 4133 C C . MET A 1 515 ? -26.734 -5.738 -41.344 1 95.56 515 MET A C 1
ATOM 4135 O O . MET A 1 515 ? -25.766 -4.977 -41.312 1 95.56 515 MET A O 1
ATOM 4139 N N . ASN A 1 516 ? -28.078 -5.406 -41.188 1 92.31 516 ASN A N 1
ATOM 4140 C CA . ASN A 1 516 ? -28.281 -4.09 -40.594 1 92.31 516 ASN A CA 1
ATOM 4141 C C . ASN A 1 516 ? -27.828 -4.062 -39.125 1 92.31 516 ASN A C 1
ATOM 4143 O O . ASN A 1 516 ? -27.625 -5.113 -38.531 1 92.31 516 ASN A O 1
ATOM 4147 N N . VAL A 1 517 ? -27.656 -2.926 -38.562 1 89.12 517 VAL A N 1
ATOM 4148 C CA . VAL A 1 517 ? -27.016 -2.721 -37.25 1 89.12 517 VAL A CA 1
ATOM 4149 C C . VAL A 1 517 ? -27.766 -3.486 -36.188 1 89.12 517 VAL A C 1
ATOM 4151 O O . VAL A 1 517 ? -27.156 -4.16 -35.344 1 89.12 517 VAL A O 1
ATOM 4154 N N . THR A 1 518 ? -29.062 -3.404 -36.156 1 92.75 518 THR A N 1
ATOM 4155 C CA . THR A 1 518 ? -29.875 -4.043 -35.125 1 92.75 518 THR A CA 1
ATOM 4156 C C . THR A 1 518 ? -29.797 -5.562 -35.219 1 92.75 518 THR A C 1
ATOM 4158 O O . THR A 1 518 ? -29.594 -6.262 -34.25 1 92.75 518 THR A O 1
ATOM 4161 N N . ARG A 1 519 ? -29.984 -6.043 -36.438 1 94.12 519 ARG A N 1
ATOM 4162 C CA . ARG A 1 519 ? -29.922 -7.484 -36.688 1 94.12 519 ARG A CA 1
ATOM 4163 C C . ARG A 1 519 ? -28.516 -8.016 -36.438 1 94.12 519 ARG A C 1
ATOM 4165 O O . ARG A 1 519 ? -28.344 -9.141 -35.969 1 94.12 519 ARG A O 1
ATOM 4172 N N . GLY A 1 520 ? -27.578 -7.281 -36.875 1 95.5 520 GLY A N 1
ATOM 4173 C CA . GLY A 1 520 ? -26.203 -7.656 -36.656 1 95.5 520 GLY A CA 1
ATOM 4174 C C . GLY A 1 520 ? -25.859 -7.797 -35.188 1 95.5 520 GLY A C 1
ATOM 4175 O O . GLY A 1 520 ? -25.188 -8.75 -34.781 1 95.5 520 GLY A O 1
ATOM 4176 N N . GLU A 1 521 ? -26.312 -6.848 -34.406 1 94 521 GLU A N 1
ATOM 4177 C CA . GLU A 1 521 ? -26.094 -6.891 -32.969 1 94 521 GLU A CA 1
ATOM 4178 C C . GLU A 1 521 ? -26.766 -8.117 -32.344 1 94 521 GLU A C 1
ATOM 4180 O O . GLU A 1 521 ? -26.188 -8.758 -31.469 1 94 521 GLU A O 1
ATOM 4185 N N . GLU A 1 522 ? -27.906 -8.422 -32.781 1 94.69 522 GLU A N 1
ATOM 4186 C CA . GLU A 1 522 ? -28.609 -9.602 -32.281 1 94.69 522 GLU A CA 1
ATOM 4187 C C . GLU A 1 522 ? -27.875 -10.883 -32.625 1 94.69 522 GLU A C 1
ATOM 4189 O O . GLU A 1 522 ? -27.797 -11.82 -31.828 1 94.69 522 GLU A O 1
ATOM 4194 N N . HIS A 1 523 ? -27.375 -10.891 -33.875 1 96.31 523 HIS A N 1
ATOM 4195 C CA . HIS A 1 523 ? -26.578 -12.031 -34.344 1 96.31 523 HIS A CA 1
ATOM 4196 C C . HIS A 1 523 ? -25.328 -12.219 -33.5 1 96.31 523 HIS A C 1
ATOM 4198 O O . HIS A 1 523 ? -25.047 -13.328 -33.062 1 96.31 523 HIS A O 1
ATOM 4204 N N . LEU A 1 524 ? -24.641 -11.219 -33.25 1 96.38 524 LEU A N 1
ATOM 4205 C CA . LEU A 1 524 ? -23.438 -11.266 -32.438 1 96.38 524 LEU A CA 1
ATOM 4206 C C . LEU A 1 524 ? -23.766 -11.68 -31.016 1 96.38 524 LEU A C 1
ATOM 4208 O O . LEU A 1 524 ? -23.031 -12.469 -30.406 1 96.38 524 LEU A O 1
ATOM 4212 N N . LYS A 1 525 ? -24.781 -11.164 -30.484 1 95 525 LYS A N 1
ATOM 4213 C CA . LYS A 1 525 ? -25.219 -11.523 -29.141 1 95 525 LYS A CA 1
ATOM 4214 C C . LYS A 1 525 ? -25.516 -13.016 -29.031 1 95 525 LYS A C 1
ATOM 4216 O O . LYS A 1 525 ? -25.266 -13.625 -28 1 95 525 LYS A O 1
ATOM 4221 N N . SER A 1 526 ? -26 -13.57 -30.109 1 95.5 526 SER A N 1
ATOM 4222 C CA . SER A 1 526 ? -26.375 -14.977 -30.109 1 95.5 526 SER A CA 1
ATOM 4223 C C . SER A 1 526 ? -25.156 -15.883 -30.031 1 95.5 526 SER A C 1
ATOM 4225 O O . SER A 1 526 ? -25.266 -17.062 -29.734 1 95.5 526 SER A O 1
ATOM 4227 N N . TYR A 1 527 ? -24 -15.305 -30.25 1 96.25 527 TYR A N 1
ATOM 4228 C CA . TYR A 1 527 ? -22.766 -16.062 -30.109 1 96.25 527 TYR A CA 1
ATOM 4229 C C . TYR A 1 527 ? -21.922 -15.508 -28.953 1 96.25 527 TYR A C 1
ATOM 4231 O O . TYR A 1 527 ? -20.797 -15.938 -28.75 1 96.25 527 TYR A O 1
ATOM 4239 N N . GLY A 1 528 ? -22.453 -14.516 -28.297 1 95.19 528 GLY A N 1
ATOM 4240 C CA . GLY A 1 528 ? -21.812 -13.945 -27.125 1 95.19 528 GLY A CA 1
ATOM 4241 C C . GLY A 1 528 ? -20.594 -13.117 -27.469 1 95.19 528 GLY A C 1
ATOM 4242 O O . GLY A 1 528 ? -19.672 -12.984 -26.656 1 95.19 528 GLY A O 1
ATOM 4243 N N . ILE A 1 529 ? -20.422 -12.531 -28.656 1 95.75 529 ILE A N 1
ATOM 4244 C CA . ILE A 1 529 ? -19.266 -11.734 -29.031 1 95.75 529 ILE A CA 1
ATOM 4245 C C . ILE A 1 529 ? -19.688 -10.297 -29.328 1 95.75 529 ILE A C 1
ATOM 4247 O O . ILE A 1 529 ? -20.891 -10.016 -29.453 1 95.75 529 ILE A O 1
ATOM 4251 N N . THR A 1 530 ? -18.734 -9.406 -29.391 1 94.69 530 THR A N 1
ATOM 4252 C CA . THR A 1 530 ? -19 -7.98 -29.578 1 94.69 530 THR A CA 1
ATOM 4253 C C . THR A 1 530 ? -18.703 -7.555 -31.016 1 94.69 530 THR A C 1
ATOM 4255 O O . THR A 1 530 ? -18.141 -8.336 -31.797 1 94.69 530 THR A O 1
ATOM 4258 N N . ASP A 1 531 ? -19.125 -6.324 -31.328 1 93.25 531 ASP A N 1
ATOM 4259 C CA . ASP A 1 531 ? -18.953 -5.805 -32.688 1 93.25 531 ASP A CA 1
ATOM 4260 C C . ASP A 1 531 ? -17.625 -5.082 -32.844 1 93.25 531 ASP A C 1
ATOM 4262 O O . ASP A 1 531 ? -17.594 -3.9 -33.188 1 93.25 531 ASP A O 1
ATOM 4266 N N . VAL A 1 532 ? -16.5 -5.73 -32.562 1 95.06 532 VAL A N 1
ATOM 4267 C CA . VAL A 1 532 ? -15.125 -5.246 -32.719 1 95.06 532 VAL A CA 1
ATOM 4268 C C . VAL A 1 532 ? -14.266 -6.309 -33.406 1 95.06 532 VAL A C 1
ATOM 4270 O O . VAL A 1 532 ? -14.375 -7.496 -33.094 1 95.06 532 VAL A O 1
ATOM 4273 N N . PRO A 1 533 ? -13.562 -5.965 -34.438 1 94.44 533 PRO A N 1
ATOM 4274 C CA . PRO A 1 533 ? -12.656 -6.953 -35.031 1 94.44 533 PRO A CA 1
ATOM 4275 C C . PRO A 1 533 ? -11.531 -7.371 -34.094 1 94.44 533 PRO A C 1
ATOM 4277 O O . PRO A 1 533 ? -10.945 -6.527 -33.406 1 94.44 533 PRO A O 1
ATOM 4280 N N . ASN A 1 534 ? -11.258 -8.602 -34.062 1 97.12 534 ASN A N 1
ATOM 4281 C CA . ASN A 1 534 ? -10.242 -9.133 -33.156 1 97.12 534 ASN A CA 1
ATOM 4282 C C . ASN A 1 534 ? -8.844 -9.023 -33.781 1 97.12 534 ASN A C 1
ATOM 4284 O O . ASN A 1 534 ? -8.602 -9.516 -34.875 1 97.12 534 ASN A O 1
ATOM 4288 N N . VAL A 1 535 ? -7.926 -8.461 -33.094 1 97.38 535 VAL A N 1
ATOM 4289 C CA . VAL A 1 535 ? -6.59 -8.148 -33.562 1 97.38 535 VAL A CA 1
ATOM 4290 C C . VAL A 1 535 ? -5.824 -9.438 -33.875 1 97.38 535 VAL A C 1
ATOM 4292 O O . VAL A 1 535 ? -4.984 -9.477 -34.75 1 97.38 535 VAL A O 1
ATOM 4295 N N . PHE A 1 536 ? -6.066 -10.531 -33.219 1 97.5 536 PHE A N 1
ATOM 4296 C CA . PHE A 1 536 ? -5.305 -11.773 -33.344 1 97.5 536 PHE A CA 1
ATOM 4297 C C . PHE A 1 536 ? -5.707 -12.523 -34.594 1 97.5 536 PHE A C 1
ATOM 4299 O O . PHE A 1 536 ? -5.008 -13.445 -35.031 1 97.5 536 PHE A O 1
ATOM 4306 N N . TRP A 1 537 ? -6.887 -12.148 -35.156 1 96.06 537 TRP A N 1
ATOM 4307 C CA . TRP A 1 537 ? -7.348 -12.766 -36.406 1 96.06 537 TRP A CA 1
ATOM 4308 C C . TRP A 1 537 ? -6.398 -12.453 -37.562 1 96.06 537 TRP A C 1
ATOM 4310 O O . TRP A 1 537 ? -6.371 -13.172 -38.562 1 96.06 537 TRP A O 1
ATOM 4320 N N . ASP A 1 538 ? -5.609 -11.406 -37.375 1 93.31 538 ASP A N 1
ATOM 4321 C CA . ASP A 1 538 ? -4.688 -10.961 -38.406 1 93.31 538 ASP A CA 1
ATOM 4322 C C . ASP A 1 538 ? -3.416 -11.812 -38.406 1 93.31 538 ASP A C 1
ATOM 4324 O O . ASP A 1 538 ? -2.617 -11.734 -39.344 1 93.31 538 ASP A O 1
ATOM 4328 N N . LEU A 1 539 ? -3.193 -12.617 -37.438 1 95.88 539 LEU A N 1
ATOM 4329 C CA . LEU A 1 539 ? -2.021 -13.484 -37.344 1 95.88 539 LEU A CA 1
ATOM 4330 C C . LEU A 1 539 ? -2.307 -14.852 -37.969 1 95.88 539 LEU A C 1
ATOM 4332 O O . LEU A 1 539 ? -3.105 -15.617 -37.438 1 95.88 539 LEU A O 1
ATOM 4336 N N . HIS A 1 540 ? -1.528 -15.102 -38.938 1 92.19 540 HIS A N 1
ATOM 4337 C CA . HIS A 1 540 ? -1.744 -16.359 -39.625 1 92.19 540 HIS A CA 1
ATOM 4338 C C . HIS A 1 540 ? -1.473 -17.547 -38.719 1 92.19 540 HIS A C 1
ATOM 4340 O O . HIS A 1 540 ? -0.5 -17.547 -37.969 1 92.19 540 HIS A O 1
ATOM 4346 N N . ARG A 1 541 ? -2.371 -18.531 -38.688 1 88.44 541 ARG A N 1
ATOM 4347 C CA . ARG A 1 541 ? -2.24 -19.812 -38 1 88.44 541 ARG A CA 1
ATOM 4348 C C . ARG A 1 541 ? -2.445 -19.656 -36.5 1 88.44 541 ARG A C 1
ATOM 4350 O O . ARG A 1 541 ? -2.189 -20.594 -35.719 1 88.44 541 ARG A O 1
ATOM 4357 N N . THR A 1 542 ? -2.727 -18.438 -36.031 1 93.06 542 THR A N 1
ATOM 4358 C CA . THR A 1 542 ? -3.014 -18.25 -34.625 1 93.06 542 THR A CA 1
ATOM 4359 C C . THR A 1 542 ? -4.516 -18.328 -34.344 1 93.06 542 THR A C 1
ATOM 4361 O O . THR A 1 542 ? -5.297 -17.578 -34.969 1 93.06 542 THR A O 1
ATOM 4364 N N . ASP A 1 543 ? -4.863 -19.281 -33.531 1 96.38 543 ASP A N 1
ATOM 4365 C CA . ASP A 1 543 ? -6.223 -19.359 -33 1 96.38 543 ASP A CA 1
ATOM 4366 C C . ASP A 1 543 ? -6.297 -18.781 -31.578 1 96.38 543 ASP A C 1
ATOM 4368 O O . ASP A 1 543 ? -5.91 -19.453 -30.609 1 96.38 543 ASP A O 1
ATOM 4372 N N . ILE A 1 544 ? -6.863 -17.609 -31.5 1 97.31 544 ILE A N 1
ATOM 4373 C CA . ILE A 1 544 ? -6.875 -16.891 -30.234 1 97.31 544 ILE A CA 1
ATOM 4374 C C . ILE A 1 544 ? -7.605 -17.719 -29.188 1 97.31 544 ILE A C 1
ATOM 4376 O O . ILE A 1 544 ? -7.219 -17.703 -28.016 1 97.31 544 ILE A O 1
ATOM 4380 N N . TYR A 1 545 ? -8.602 -18.438 -29.516 1 97.38 545 TYR A N 1
ATOM 4381 C CA . TYR A 1 545 ? -9.422 -19.188 -28.562 1 97.38 545 TYR A CA 1
ATOM 4382 C C . TYR A 1 545 ? -8.688 -20.422 -28.078 1 97.38 545 TYR A C 1
ATOM 4384 O O . TYR A 1 545 ? -8.867 -20.859 -26.938 1 97.38 545 TYR A O 1
ATOM 4392 N N . ALA A 1 546 ? -7.848 -20.984 -28.922 1 96.31 546 ALA A N 1
ATOM 4393 C CA . ALA A 1 546 ? -6.98 -22.094 -28.531 1 96.31 546 ALA A CA 1
ATOM 4394 C C . ALA A 1 546 ? -5.793 -21.594 -27.719 1 96.31 546 ALA A C 1
ATOM 4396 O O . ALA A 1 546 ? -5.266 -22.312 -26.859 1 96.31 546 ALA A O 1
ATOM 4397 N N . ALA A 1 547 ? -5.371 -20.344 -27.953 1 97.94 547 ALA A N 1
ATOM 4398 C CA . ALA A 1 547 ? -4.211 -19.766 -27.281 1 97.94 547 ALA A CA 1
ATOM 4399 C C . ALA A 1 547 ? -4.539 -19.359 -25.844 1 97.94 547 ALA A C 1
ATOM 4401 O O . ALA A 1 547 ? -3.654 -19.328 -24.984 1 97.94 547 ALA A O 1
ATOM 4402 N N . LEU A 1 548 ? -5.777 -19.047 -25.578 1 97.81 548 LEU A N 1
ATOM 4403 C CA . LEU A 1 548 ? -6.184 -18.719 -24.203 1 97.81 548 LEU A CA 1
ATOM 4404 C C . LEU A 1 548 ? -5.918 -19.875 -23.266 1 97.81 548 LEU A C 1
ATOM 4406 O O . LEU A 1 548 ? -6.109 -21.031 -23.625 1 97.81 548 LEU A O 1
ATOM 4410 N N . SER A 1 549 ? -5.41 -19.578 -22.062 1 97.5 549 SER A N 1
ATOM 4411 C CA . SER A 1 549 ? -4.973 -20.625 -21.141 1 97.5 549 SER A CA 1
ATOM 4412 C C . SER A 1 549 ? -5.637 -20.484 -19.781 1 97.5 549 SER A C 1
ATOM 4414 O O . SER A 1 549 ? -6.016 -19.375 -19.391 1 97.5 549 SER A O 1
ATOM 4416 N N . PHE A 1 550 ? -5.758 -21.578 -19.109 1 96.69 550 PHE A N 1
ATOM 4417 C CA . PHE A 1 550 ? -6.297 -21.594 -17.75 1 96.69 550 PHE A CA 1
ATOM 4418 C C . PHE A 1 550 ? -5.344 -20.922 -16.781 1 96.69 550 PHE A C 1
ATOM 4420 O O . PHE A 1 550 ? -4.141 -21.172 -16.797 1 96.69 550 PHE A O 1
ATOM 4427 N N . ASP A 1 551 ? -5.887 -20.094 -15.984 1 94.06 551 ASP A N 1
ATOM 4428 C CA . ASP A 1 551 ? -5.094 -19.359 -15 1 94.06 551 ASP A CA 1
ATOM 4429 C C . ASP A 1 551 ? -5.324 -19.906 -13.594 1 94.06 551 ASP A C 1
ATOM 4431 O O . ASP A 1 551 ? -6.352 -19.641 -12.969 1 94.06 551 ASP A O 1
ATOM 4435 N N . VAL A 1 552 ? -4.348 -20.453 -13.039 1 94.94 552 VAL A N 1
ATOM 4436 C CA . VAL A 1 552 ? -4.473 -21.109 -11.742 1 94.94 552 VAL A CA 1
ATOM 4437 C C . VAL A 1 552 ? -4.641 -20.062 -10.641 1 94.94 552 VAL A C 1
ATOM 4439 O O . VAL A 1 552 ? -5.477 -20.219 -9.75 1 94.94 552 VAL A O 1
ATOM 4442 N N . LEU A 1 553 ? -3.975 -19.031 -10.719 1 93.69 553 LEU A N 1
ATOM 4443 C CA . LEU A 1 553 ? -3.951 -18.016 -9.672 1 93.69 553 LEU A CA 1
ATOM 4444 C C . LEU A 1 553 ? -5.328 -17.375 -9.508 1 93.69 553 LEU A C 1
ATOM 4446 O O . LEU A 1 553 ? -5.852 -17.312 -8.391 1 93.69 553 LEU A O 1
ATOM 4450 N N . HIS A 1 554 ? -5.953 -16.984 -10.547 1 94.06 554 HIS A N 1
ATOM 4451 C CA . HIS A 1 554 ? -7.176 -16.188 -10.453 1 94.06 554 HIS A CA 1
ATOM 4452 C C . HIS A 1 554 ? -8.414 -17.078 -10.531 1 94.06 554 HIS A C 1
ATOM 4454 O O . HIS A 1 554 ? -9.477 -16.719 -10.023 1 94.06 554 HIS A O 1
ATOM 4460 N N . ALA A 1 555 ? -8.305 -18.219 -11.117 1 95.12 555 ALA A N 1
ATOM 4461 C CA . ALA A 1 555 ? -9.445 -19.125 -11.203 1 95.12 555 ALA A CA 1
ATOM 4462 C C . ALA A 1 555 ? -9.578 -19.969 -9.945 1 95.12 555 ALA A C 1
ATOM 4464 O O . ALA A 1 555 ? -10.68 -20.188 -9.445 1 95.12 555 ALA A O 1
ATOM 4465 N N . TYR A 1 556 ? -8.406 -20.438 -9.43 1 95.81 556 TYR A N 1
ATOM 4466 C CA . TYR A 1 556 ? -8.43 -21.312 -8.266 1 95.81 556 TYR A CA 1
ATOM 4467 C C . TYR A 1 556 ? -8.141 -20.531 -6.988 1 95.81 556 TYR A C 1
ATOM 4469 O O . TYR A 1 556 ? -9.062 -20.125 -6.285 1 95.81 556 TYR A O 1
ATOM 4477 N N . ASP A 1 557 ? -6.973 -20.109 -6.754 1 94.06 557 ASP A N 1
ATOM 4478 C CA . ASP A 1 557 ? -6.523 -19.562 -5.473 1 94.06 557 ASP A CA 1
ATOM 4479 C C . ASP A 1 557 ? -7.262 -18.266 -5.137 1 94.06 557 ASP A C 1
ATOM 4481 O O . ASP A 1 557 ? -7.82 -18.141 -4.047 1 94.06 557 ASP A O 1
ATOM 4485 N N . GLY A 1 558 ? -7.227 -17.391 -6.09 1 91.12 558 GLY A N 1
ATOM 4486 C CA . GLY A 1 558 ? -7.863 -16.094 -5.863 1 91.12 558 GLY A CA 1
ATOM 4487 C C . GLY A 1 558 ? -9.32 -16.062 -6.293 1 91.12 558 GLY A C 1
ATOM 4488 O O . GLY A 1 558 ? -10 -15.055 -6.125 1 91.12 558 GLY A O 1
ATOM 4489 N N . GLY A 1 559 ? -9.844 -17.125 -6.797 1 93.5 559 GLY A N 1
ATOM 4490 C CA . GLY A 1 559 ? -11.211 -17.172 -7.297 1 93.5 559 GLY A CA 1
ATOM 4491 C C . GLY A 1 559 ? -12.086 -18.156 -6.539 1 93.5 559 GLY A C 1
ATOM 4492 O O . GLY A 1 559 ? -12.672 -17.812 -5.516 1 93.5 559 GLY A O 1
ATOM 4493 N N . LEU A 1 560 ? -12.031 -19.359 -6.934 1 95.5 560 LEU A N 1
ATOM 4494 C CA . LEU A 1 560 ? -12.914 -20.391 -6.387 1 95.5 560 LEU A CA 1
ATOM 4495 C C . LEU A 1 560 ? -12.68 -20.562 -4.891 1 95.5 560 LEU A C 1
ATOM 4497 O O . LEU A 1 560 ? -13.633 -20.672 -4.117 1 95.5 560 LEU A O 1
ATOM 4501 N N . PHE A 1 561 ? -11.469 -20.578 -4.434 1 96.12 561 PHE A N 1
ATOM 4502 C CA . PHE A 1 561 ? -11.195 -20.797 -3.018 1 96.12 561 PHE A CA 1
ATOM 4503 C C . PHE A 1 561 ? -11.477 -19.531 -2.207 1 96.12 561 PHE A C 1
ATOM 4505 O O . PHE A 1 561 ? -12.336 -19.531 -1.32 1 96.12 561 PHE A O 1
ATOM 4512 N N . LYS A 1 562 ? -10.773 -18.469 -2.502 1 94.44 562 LYS A N 1
ATOM 4513 C CA . LYS A 1 562 ? -10.844 -17.25 -1.701 1 94.44 562 LYS A CA 1
ATOM 4514 C C . LYS A 1 562 ? -12.273 -16.719 -1.636 1 94.44 562 LYS A C 1
ATOM 4516 O O . LYS A 1 562 ? -12.805 -16.5 -0.548 1 94.44 562 LYS A O 1
ATOM 4521 N N . HIS A 1 563 ? -12.953 -16.641 -2.789 1 92.44 563 HIS A N 1
ATOM 4522 C CA . HIS A 1 563 ? -14.211 -15.898 -2.857 1 92.44 563 HIS A CA 1
ATOM 4523 C C . HIS A 1 563 ? -15.398 -16.797 -2.572 1 92.44 563 HIS A C 1
ATOM 4525 O O . HIS A 1 563 ? -16.453 -16.328 -2.133 1 92.44 563 HIS A O 1
ATOM 4531 N N . HIS A 1 564 ? -15.227 -18.047 -2.824 1 94.62 564 HIS A N 1
ATOM 4532 C CA . HIS A 1 564 ? -16.422 -18.891 -2.756 1 94.62 564 HIS A CA 1
ATOM 4533 C C . HIS A 1 564 ? -16.281 -19.953 -1.665 1 94.62 564 HIS A C 1
ATOM 4535 O O . HIS A 1 564 ? -16.969 -19.875 -0.638 1 94.62 564 HIS A O 1
ATOM 4541 N N . LEU A 1 565 ? -15.32 -20.828 -1.745 1 96.5 565 LEU A N 1
ATOM 4542 C CA . LEU A 1 565 ? -15.188 -21.891 -0.765 1 96.5 565 LEU A CA 1
ATOM 4543 C C . LEU A 1 565 ? -14.875 -21.328 0.618 1 96.5 565 LEU A C 1
ATOM 4545 O O . LEU A 1 565 ? -15.57 -21.641 1.59 1 96.5 565 LEU A O 1
ATOM 4549 N N . LEU A 1 566 ? -13.883 -20.547 0.67 1 95.81 566 LEU A N 1
ATOM 4550 C CA . LEU A 1 566 ? -13.508 -19.938 1.947 1 95.81 566 LEU A CA 1
ATOM 4551 C C . LEU A 1 566 ? -14.609 -19.031 2.465 1 95.81 566 LEU A C 1
ATOM 4553 O O . LEU A 1 566 ? -14.859 -18.969 3.67 1 95.81 566 LEU A O 1
ATOM 4557 N N . GLY A 1 567 ? -15.18 -18.266 1.521 1 93.62 567 GLY A N 1
ATOM 4558 C CA . GLY A 1 567 ? -16.297 -17.422 1.912 1 93.62 567 GLY A CA 1
ATOM 4559 C C . GLY A 1 567 ? -17.422 -18.172 2.572 1 93.62 567 GLY A C 1
ATOM 4560 O O . GLY A 1 567 ? -17.922 -17.781 3.625 1 93.62 567 GLY A O 1
ATOM 4561 N N . GLU A 1 568 ? -17.812 -19.297 2.01 1 94.94 568 GLU A N 1
ATOM 4562 C CA . GLU A 1 568 ? -18.859 -20.141 2.557 1 94.94 568 GLU A CA 1
ATOM 4563 C C . GLU A 1 568 ? -18.438 -20.781 3.875 1 94.94 568 GLU A C 1
ATOM 4565 O O . GLU A 1 568 ? -19.25 -20.922 4.793 1 94.94 568 GLU A O 1
ATOM 4570 N N . LEU A 1 569 ? -17.203 -21.156 3.949 1 95.81 569 LEU A N 1
ATOM 4571 C CA . LEU A 1 569 ? -16.688 -21.766 5.168 1 95.81 569 LEU A CA 1
ATOM 4572 C C . LEU A 1 569 ? -16.734 -20.797 6.336 1 95.81 569 LEU A C 1
ATOM 4574 O O . LEU A 1 569 ? -17.172 -21.141 7.434 1 95.81 569 LEU A O 1
ATOM 4578 N N . LYS A 1 570 ? -16.312 -19.641 6.137 1 93.69 570 LYS A N 1
ATOM 4579 C CA . LYS A 1 570 ? -16.344 -18.609 7.168 1 93.69 570 LYS A CA 1
ATOM 4580 C C . LYS A 1 570 ? -17.766 -18.328 7.617 1 93.69 570 LYS A C 1
ATOM 4582 O O . LYS A 1 570 ? -18.031 -18.172 8.812 1 93.69 570 LYS A O 1
ATOM 4587 N N . ALA A 1 571 ? -18.672 -18.234 6.652 1 93.25 571 ALA A N 1
ATOM 4588 C CA . ALA A 1 571 ? -20.078 -17.969 6.969 1 93.25 571 ALA A CA 1
ATOM 4589 C C . ALA A 1 571 ? -20.656 -19.109 7.812 1 93.25 571 ALA A C 1
ATOM 4591 O O . ALA A 1 571 ? -21.391 -18.844 8.781 1 93.25 571 ALA A O 1
ATOM 4592 N N . THR A 1 572 ? -20.328 -20.297 7.434 1 94.81 572 THR A N 1
ATOM 4593 C CA . THR A 1 572 ? -20.812 -21.469 8.156 1 94.81 572 THR A CA 1
ATOM 4594 C C . THR A 1 572 ? -20.281 -21.469 9.586 1 94.81 572 THR A C 1
ATOM 4596 O O . THR A 1 572 ? -21.047 -21.719 10.531 1 94.81 572 THR A O 1
ATOM 4599 N N . LEU A 1 573 ? -19.062 -21.188 9.742 1 94.81 573 LEU A N 1
ATOM 4600 C CA . LEU A 1 573 ? -18.453 -21.172 11.07 1 94.81 573 LEU A CA 1
ATOM 4601 C C . LEU A 1 573 ? -19.047 -20.047 11.922 1 94.81 573 LEU A C 1
ATOM 4603 O O . LEU A 1 573 ? -19.266 -20.234 13.117 1 94.81 573 LEU A O 1
ATOM 4607 N N . ARG A 1 574 ? -19.203 -18.938 11.297 1 90.62 574 ARG A N 1
ATOM 4608 C CA . ARG A 1 574 ? -19.812 -17.828 12.008 1 90.62 574 ARG A CA 1
ATOM 4609 C C . ARG A 1 574 ? -21.203 -18.188 12.508 1 90.62 574 ARG A C 1
ATOM 4611 O O . ARG A 1 574 ? -21.594 -17.828 13.625 1 90.62 574 ARG A O 1
ATOM 4618 N N . ASP A 1 575 ? -21.984 -18.922 11.688 1 91.5 575 ASP A N 1
ATOM 4619 C CA . ASP A 1 575 ? -23.328 -19.344 12.047 1 91.5 575 ASP A CA 1
ATOM 4620 C C . ASP A 1 575 ? -23.312 -20.328 13.203 1 91.5 575 ASP A C 1
ATOM 4622 O O . ASP A 1 575 ? -24.234 -20.375 14.016 1 91.5 575 ASP A O 1
ATOM 4626 N N . MET A 1 576 ? -22.234 -21.062 13.289 1 93.19 576 MET A N 1
ATOM 4627 C CA . MET A 1 576 ? -22.094 -22.062 14.336 1 93.19 576 MET A CA 1
ATOM 4628 C C . MET A 1 576 ? -21.656 -21.422 15.648 1 93.19 576 MET A C 1
ATOM 4630 O O . MET A 1 576 ? -21.781 -22.031 16.719 1 93.19 576 MET A O 1
ATOM 4634 N N . GLY A 1 577 ? -21.109 -20.203 15.492 1 88.25 577 GLY A N 1
ATOM 4635 C CA . GLY A 1 577 ? -20.812 -19.453 16.703 1 88.25 577 GLY A CA 1
ATOM 4636 C C . GLY A 1 577 ? -19.312 -19.328 16.969 1 88.25 577 GLY A C 1
ATOM 4637 O O . GLY A 1 577 ? -18.5 -19.953 16.297 1 88.25 577 GLY A O 1
ATOM 4638 N N . ARG A 1 578 ? -18.984 -18.75 18 1 86.12 578 ARG A N 1
ATOM 4639 C CA . ARG A 1 578 ? -17.625 -18.391 18.359 1 86.12 578 ARG A CA 1
ATOM 4640 C C . ARG A 1 578 ? -16.812 -19.609 18.766 1 86.12 578 ARG A C 1
ATOM 4642 O O . ARG A 1 578 ? -15.609 -19.688 18.5 1 86.12 578 ARG A O 1
ATOM 4649 N N . ALA A 1 579 ? -17.422 -20.453 19.391 1 88.5 579 ALA A N 1
ATOM 4650 C CA . ALA A 1 579 ? -16.719 -21.656 19.828 1 88.5 579 ALA A CA 1
ATOM 4651 C C . ALA A 1 579 ? -16.156 -22.422 18.625 1 88.5 579 ALA A C 1
ATOM 4653 O O . ALA A 1 579 ? -15.031 -22.938 18.688 1 88.5 579 ALA A O 1
ATOM 4654 N N . ALA A 1 580 ? -16.906 -22.453 17.594 1 93.06 580 ALA A N 1
ATOM 4655 C CA . ALA A 1 580 ? -16.469 -23.125 16.375 1 93.06 580 ALA A CA 1
ATOM 4656 C C . ALA A 1 580 ? -15.289 -22.375 15.734 1 93.06 580 ALA A C 1
ATOM 4658 O O . ALA A 1 580 ? -14.305 -23 15.328 1 93.06 580 ALA A O 1
ATOM 4659 N N . GLU A 1 581 ? -15.406 -21.094 15.719 1 92.12 581 GLU A N 1
ATOM 4660 C CA . GLU A 1 581 ? -14.328 -20.281 15.164 1 92.12 581 GLU A CA 1
ATOM 4661 C C . GLU A 1 581 ? -13.039 -20.438 15.969 1 92.12 581 GLU A C 1
ATOM 4663 O O . GLU A 1 581 ? -11.961 -20.562 15.398 1 92.12 581 GLU A O 1
ATOM 4668 N N . THR A 1 582 ? -13.188 -20.453 17.219 1 90.5 582 THR A N 1
ATOM 4669 C CA . THR A 1 582 ? -12.031 -20.578 18.094 1 90.5 582 THR A CA 1
ATOM 4670 C C . THR A 1 582 ? -11.383 -21.953 17.953 1 90.5 582 THR A C 1
ATOM 4672 O O . THR A 1 582 ? -10.156 -22.062 17.984 1 90.5 582 THR A O 1
ATOM 4675 N N . ALA A 1 583 ? -12.211 -22.906 17.844 1 93.38 583 ALA A N 1
ATOM 4676 C CA . ALA A 1 583 ? -11.695 -24.266 17.703 1 93.38 583 ALA A CA 1
ATOM 4677 C C . ALA A 1 583 ? -10.867 -24.391 16.422 1 93.38 583 ALA A C 1
ATOM 4679 O O . ALA A 1 583 ? -9.812 -25.031 16.406 1 93.38 583 ALA A O 1
ATOM 4680 N N . VAL A 1 584 ? -11.32 -23.812 15.367 1 94.62 584 VAL A N 1
ATOM 4681 C CA . VAL A 1 584 ? -10.609 -23.859 14.094 1 94.62 584 VAL A CA 1
ATOM 4682 C C . VAL A 1 584 ? -9.312 -23.062 14.188 1 94.62 584 VAL A C 1
ATOM 4684 O O . VAL A 1 584 ? -8.273 -23.484 13.68 1 94.62 584 VAL A O 1
ATOM 4687 N N . ASP A 1 585 ? -9.375 -21.953 14.797 1 92.44 585 ASP A N 1
ATOM 4688 C CA . ASP A 1 585 ? -8.172 -21.141 14.969 1 92.44 585 ASP A CA 1
ATOM 4689 C C . ASP A 1 585 ? -7.113 -21.906 15.766 1 92.44 585 ASP A C 1
ATOM 4691 O O . ASP A 1 585 ? -5.926 -21.844 15.43 1 92.44 585 ASP A O 1
ATOM 4695 N N . HIS A 1 586 ? -7.57 -22.562 16.75 1 91.94 586 HIS A N 1
ATOM 4696 C CA . HIS A 1 586 ? -6.648 -23.359 17.562 1 91.94 586 HIS A CA 1
ATOM 4697 C C . HIS A 1 586 ? -6 -24.453 16.719 1 91.94 586 HIS A C 1
ATOM 4699 O O . HIS A 1 586 ? -4.801 -24.719 16.844 1 91.94 586 HIS A O 1
ATOM 4705 N N . ALA A 1 587 ? -6.789 -25.062 15.906 1 94.38 587 ALA A N 1
ATOM 4706 C CA . ALA A 1 587 ? -6.266 -26.109 15.031 1 94.38 587 ALA A CA 1
ATOM 4707 C C . ALA A 1 587 ? -5.258 -25.547 14.039 1 94.38 587 ALA A C 1
ATOM 4709 O O . ALA A 1 587 ? -4.223 -26.172 13.773 1 94.38 587 ALA A O 1
ATOM 4710 N N . LEU A 1 588 ? -5.555 -24.422 13.461 1 93.38 588 LEU A N 1
ATOM 4711 C CA . LEU A 1 588 ? -4.645 -23.781 12.523 1 93.38 588 LEU A CA 1
ATOM 4712 C C . LEU A 1 588 ? -3.318 -23.438 13.203 1 93.38 588 LEU A C 1
ATOM 4714 O O . LEU A 1 588 ? -2.25 -23.656 12.633 1 93.38 588 LEU A O 1
ATOM 4718 N N . GLN A 1 589 ? -3.408 -23 14.414 1 90 589 GLN A N 1
ATOM 4719 C CA . GLN A 1 589 ? -2.221 -22.594 15.164 1 90 589 GLN A CA 1
ATOM 4720 C C . GLN A 1 589 ? -1.367 -23.812 15.523 1 90 589 GLN A C 1
ATOM 4722 O O . GLN A 1 589 ? -0.147 -23.703 15.656 1 90 589 GLN A O 1
ATOM 4727 N N . SER A 1 590 ? -2.008 -24.875 15.633 1 91.81 590 SER A N 1
ATOM 4728 C CA . SER A 1 590 ? -1.327 -26.094 16.078 1 91.81 590 SER A CA 1
ATOM 4729 C C . SER A 1 590 ? -0.58 -26.766 14.938 1 91.81 590 SER A C 1
ATOM 4731 O O . SER A 1 590 ? 0.264 -27.641 15.164 1 91.81 590 SER A O 1
ATOM 4733 N N . ILE A 1 591 ? -0.861 -26.375 13.711 1 92.88 591 ILE A N 1
ATOM 4734 C CA . ILE A 1 591 ? -0.142 -26.953 12.578 1 92.88 591 ILE A CA 1
ATOM 4735 C C . ILE A 1 591 ? 1.316 -26.5 12.609 1 92.88 591 ILE A C 1
ATOM 4737 O O . ILE A 1 591 ? 1.6 -25.312 12.672 1 92.88 591 ILE A O 1
ATOM 4741 N N . PRO A 1 592 ? 2.189 -27.391 12.516 1 91 592 PRO A N 1
ATOM 4742 C CA . PRO A 1 592 ? 3.602 -27.016 12.586 1 91 592 PRO A CA 1
ATOM 4743 C C . PRO A 1 592 ? 4.055 -26.188 11.391 1 91 592 PRO A C 1
ATOM 4745 O O . PRO A 1 592 ? 3.514 -26.344 10.289 1 91 592 PRO A O 1
ATOM 4748 N N . PRO A 1 593 ? 5.004 -25.344 11.57 1 89.38 593 PRO A N 1
ATOM 4749 C CA . PRO A 1 593 ? 5.594 -24.656 10.422 1 89.38 593 PRO A CA 1
ATOM 4750 C C . PRO A 1 593 ? 6.242 -25.609 9.43 1 89.38 593 PRO A C 1
ATOM 4752 O O . PRO A 1 593 ? 6.84 -26.625 9.828 1 89.38 593 PRO A O 1
ATOM 4755 N N . TRP A 1 594 ? 6.148 -25.312 8.266 1 91.75 594 TRP A N 1
ATOM 4756 C CA . TRP A 1 594 ? 6.695 -26.125 7.184 1 91.75 594 TRP A CA 1
ATOM 4757 C C . TRP A 1 594 ? 7.246 -25.25 6.066 1 91.75 594 TRP A C 1
ATOM 4759 O O . TRP A 1 594 ? 6.637 -24.234 5.699 1 91.75 594 TRP A O 1
ATOM 4769 N N . SER A 1 595 ? 8.391 -25.641 5.582 1 87 595 SER A N 1
ATOM 4770 C CA . SER A 1 595 ? 9.07 -24.844 4.57 1 87 595 SER A CA 1
ATOM 4771 C C . SER A 1 595 ? 8.172 -24.609 3.355 1 87 595 SER A C 1
ATOM 4773 O O . SER A 1 595 ? 7.59 -25.562 2.82 1 87 595 SER A O 1
ATOM 4775 N N . GLY A 1 596 ? 8.078 -23.438 3.033 1 86.25 596 GLY A N 1
ATOM 4776 C CA . GLY A 1 596 ? 7.305 -23.094 1.853 1 86.25 596 GLY A CA 1
ATOM 4777 C C . GLY A 1 596 ? 5.824 -22.922 2.137 1 86.25 596 GLY A C 1
ATOM 4778 O O . GLY A 1 596 ? 5.047 -22.594 1.234 1 86.25 596 GLY A O 1
ATOM 4779 N N . LEU A 1 597 ? 5.43 -23.172 3.371 1 91.75 597 LEU A N 1
ATOM 4780 C CA . LEU A 1 597 ? 4.031 -23.047 3.77 1 91.75 597 LEU A CA 1
ATOM 4781 C C . LEU A 1 597 ? 3.855 -21.938 4.797 1 91.75 597 LEU A C 1
ATOM 4783 O O . LEU A 1 597 ? 4.512 -21.938 5.84 1 91.75 597 LEU A O 1
ATOM 4787 N N . ASN A 1 598 ? 2.945 -21 4.504 1 89.12 598 ASN A N 1
ATOM 4788 C CA . ASN A 1 598 ? 2.633 -19.969 5.48 1 89.12 598 ASN A CA 1
ATOM 4789 C C . ASN A 1 598 ? 1.88 -20.531 6.68 1 89.12 598 ASN A C 1
ATOM 4791 O O . ASN A 1 598 ? 1.037 -21.406 6.531 1 89.12 598 ASN A O 1
ATOM 4795 N N . HIS A 1 599 ? 2.248 -20 7.805 1 89.44 599 HIS A N 1
ATOM 4796 C CA . HIS A 1 599 ? 1.558 -20.391 9.031 1 89.44 599 HIS A CA 1
ATOM 4797 C C . HIS A 1 599 ? 0.412 -19.422 9.344 1 89.44 599 HIS A C 1
ATOM 4799 O O . HIS A 1 599 ? 0.577 -18.203 9.273 1 89.44 599 HIS A O 1
ATOM 4805 N N . PHE A 1 600 ? -0.742 -19.938 9.664 1 89.06 600 PHE A N 1
ATOM 4806 C CA . PHE A 1 600 ? -1.93 -19.125 9.891 1 89.06 600 PHE A CA 1
ATOM 4807 C C . PHE A 1 600 ? -2.383 -19.219 11.344 1 89.06 600 PHE A C 1
ATOM 4809 O O . PHE A 1 600 ? -2.344 -20.281 11.945 1 89.06 600 PHE A O 1
ATOM 4816 N N . HIS A 1 601 ? -2.867 -18.047 11.875 1 84.06 601 HIS A N 1
ATOM 4817 C CA . HIS A 1 601 ? -3.266 -18 13.273 1 84.06 601 HIS A CA 1
ATOM 4818 C C . HIS A 1 601 ? -4.781 -17.891 13.414 1 84.06 601 HIS A C 1
ATOM 4820 O O . HIS A 1 601 ? -5.34 -18.266 14.453 1 84.06 601 HIS A O 1
ATOM 4826 N N . SER A 1 602 ? -5.312 -17.219 12.422 1 87.38 602 SER A N 1
ATOM 4827 C CA . SER A 1 602 ? -6.754 -17.016 12.492 1 87.38 602 SER A CA 1
ATOM 4828 C C . SER A 1 602 ? -7.367 -16.969 11.094 1 87.38 602 SER A C 1
ATOM 4830 O O . SER A 1 602 ? -6.773 -16.391 10.172 1 87.38 602 SER A O 1
ATOM 4832 N N . LEU A 1 603 ? -8.492 -17.562 11.016 1 86.31 603 LEU A N 1
ATOM 4833 C CA . LEU A 1 603 ? -9.219 -17.531 9.75 1 86.31 603 LEU A CA 1
ATOM 4834 C C . LEU A 1 603 ? -9.812 -16.156 9.5 1 86.31 603 LEU A C 1
ATOM 4836 O O . LEU A 1 603 ? -9.984 -15.742 8.352 1 86.31 603 LEU A O 1
ATOM 4840 N N . GLN A 1 604 ? -10.133 -15.453 10.547 1 74.94 604 GLN A N 1
ATOM 4841 C CA . GLN A 1 604 ? -10.773 -14.148 10.414 1 74.94 604 GLN A CA 1
ATOM 4842 C C . GLN A 1 604 ? -9.812 -13.117 9.844 1 74.94 604 GLN A C 1
ATOM 4844 O O . GLN A 1 604 ? -10.227 -12.195 9.125 1 74.94 604 GLN A O 1
ATOM 4849 N N . LYS A 1 605 ? -8.594 -13.234 10.117 1 73.38 605 LYS A N 1
ATOM 4850 C CA . LYS A 1 605 ? -7.594 -12.266 9.672 1 73.38 605 LYS A CA 1
ATOM 4851 C C . LYS A 1 605 ? -7.254 -12.469 8.195 1 73.38 605 LYS A C 1
ATOM 4853 O O . LYS A 1 605 ? -6.465 -11.711 7.629 1 73.38 605 LYS A O 1
ATOM 4858 N N . THR A 1 606 ? -7.848 -13.43 7.672 1 71.94 606 THR A N 1
ATOM 4859 C CA . THR A 1 606 ? -7.543 -13.727 6.273 1 71.94 606 THR A CA 1
ATOM 4860 C C . THR A 1 606 ? -8.117 -12.648 5.355 1 71.94 606 THR A C 1
ATOM 4862 O O . THR A 1 606 ? -7.695 -12.523 4.207 1 71.94 606 THR A O 1
ATOM 4865 N N . GLY A 1 607 ? -9.117 -11.883 5.816 1 67.25 607 GLY A N 1
ATOM 4866 C CA . GLY A 1 607 ? -9.68 -10.797 5.027 1 67.25 607 GLY A CA 1
ATOM 4867 C C . GLY A 1 607 ? -8.664 -9.719 4.691 1 67.25 607 GLY A C 1
ATOM 4868 O O . GLY A 1 607 ? -8.828 -8.984 3.715 1 67.25 607 GLY A O 1
ATOM 4869 N N . GLU A 1 608 ? -7.641 -9.812 5.395 1 64.81 608 GLU A N 1
ATOM 4870 C CA . GLU A 1 608 ? -6.617 -8.781 5.219 1 64.81 608 GLU A CA 1
ATOM 4871 C C . GLU A 1 608 ? -5.555 -9.227 4.219 1 64.81 608 GLU A C 1
ATOM 4873 O O . GLU A 1 608 ? -4.699 -8.43 3.82 1 64.81 608 GLU A O 1
ATOM 4878 N N . MET A 1 609 ? -5.758 -10.445 3.73 1 69.75 609 MET A N 1
ATOM 4879 C CA . MET A 1 609 ? -4.758 -10.992 2.816 1 69.75 609 MET A CA 1
ATOM 4880 C C . MET A 1 609 ? -5.074 -10.609 1.374 1 69.75 609 MET A C 1
ATOM 4882 O O . MET A 1 609 ? -6.238 -10.57 0.977 1 69.75 609 MET A O 1
ATOM 4886 N N . ALA A 1 610 ? -4.02 -10.172 0.648 1 64.25 610 ALA A N 1
ATOM 4887 C CA . ALA A 1 610 ? -4.219 -9.859 -0.766 1 64.25 610 ALA A CA 1
ATOM 4888 C C . ALA A 1 610 ? -3.365 -10.766 -1.651 1 64.25 610 ALA A C 1
ATOM 4890 O O . ALA A 1 610 ? -3.555 -10.805 -2.869 1 64.25 610 ALA A O 1
ATOM 4891 N N . ASP A 1 611 ? -2.617 -11.617 -1.105 1 76 611 ASP A N 1
ATOM 4892 C CA . ASP A 1 611 ? -1.646 -12.422 -1.842 1 76 611 ASP A CA 1
ATOM 4893 C C . ASP A 1 611 ? -2.227 -13.789 -2.201 1 76 611 ASP A C 1
ATOM 4895 O O . ASP A 1 611 ? -2.686 -14.523 -1.324 1 76 611 ASP A O 1
ATOM 4899 N N . GLY A 1 612 ? -2.18 -14.18 -3.457 1 83.12 612 GLY A N 1
ATOM 4900 C CA . GLY A 1 612 ? -2.684 -15.453 -3.932 1 83.12 612 GLY A CA 1
ATOM 4901 C C . GLY A 1 612 ? -1.961 -16.641 -3.326 1 83.12 612 GLY A C 1
ATOM 4902 O O . GLY A 1 612 ? -2.564 -17.688 -3.098 1 83.12 612 GLY A O 1
ATOM 4903 N N . ARG A 1 613 ? -0.726 -16.422 -2.967 1 87 613 ARG A N 1
ATOM 4904 C CA . ARG A 1 613 ? 0.062 -17.516 -2.387 1 87 613 ARG A CA 1
ATOM 4905 C C . ARG A 1 613 ? -0.438 -17.859 -0.991 1 87 613 ARG A C 1
ATOM 4907 O O . ARG A 1 613 ? -0.451 -19.031 -0.61 1 87 613 ARG A O 1
ATOM 4914 N N . LYS A 1 614 ? -0.868 -16.969 -0.248 1 89.69 614 LYS A N 1
ATOM 4915 C CA . LYS A 1 614 ? -1.373 -17.219 1.098 1 89.69 614 LYS A CA 1
ATOM 4916 C C . LYS A 1 614 ? -2.682 -18 1.053 1 89.69 614 LYS A C 1
ATOM 4918 O O . LYS A 1 614 ? -2.92 -18.875 1.896 1 89.69 614 LYS A O 1
ATOM 4923 N N . PHE A 1 615 ? -3.453 -17.672 0.033 1 93.06 615 PHE A N 1
ATOM 4924 C CA . PHE A 1 615 ? -4.699 -18.422 -0.102 1 93.06 615 PHE A CA 1
ATOM 4925 C C . PHE A 1 615 ? -4.43 -19.859 -0.542 1 93.06 615 PHE A C 1
ATOM 4927 O O . PHE A 1 615 ? -5.105 -20.781 -0.095 1 93.06 615 PHE A O 1
ATOM 4934 N N . GLU A 1 616 ? -3.471 -19.938 -1.396 1 93.44 616 GLU A N 1
ATOM 4935 C CA . GLU A 1 616 ? -3.049 -21.281 -1.78 1 93.44 616 GLU A CA 1
ATOM 4936 C C . GLU A 1 616 ? -2.605 -22.094 -0.565 1 93.44 616 GLU A C 1
ATOM 4938 O O . GLU A 1 616 ? -3.041 -23.234 -0.376 1 93.44 616 GLU A O 1
ATOM 4943 N N . ASP A 1 617 ? -1.819 -21.5 0.28 1 93.5 617 ASP A N 1
ATOM 4944 C CA . ASP A 1 617 ? -1.282 -22.188 1.451 1 93.5 617 ASP A CA 1
ATOM 4945 C C . ASP A 1 617 ? -2.385 -22.5 2.461 1 93.5 617 ASP A C 1
ATOM 4947 O O . ASP A 1 617 ? -2.398 -23.578 3.064 1 93.5 617 ASP A O 1
ATOM 4951 N N . LEU A 1 618 ? -3.264 -21.562 2.596 1 94.44 618 LEU A N 1
ATOM 4952 C CA . LEU A 1 618 ? -4.371 -21.766 3.523 1 94.44 618 LEU A CA 1
ATOM 4953 C C . LEU A 1 618 ? -5.25 -22.922 3.064 1 94.44 618 LEU A C 1
ATOM 4955 O O . LEU A 1 618 ? -5.723 -23.719 3.887 1 94.44 618 LEU A O 1
ATOM 4959 N N . SER A 1 619 ? -5.473 -22.953 1.826 1 95.25 619 SER A N 1
ATOM 4960 C CA . SER A 1 619 ? -6.336 -24.016 1.297 1 95.25 619 SER A CA 1
ATOM 4961 C C . SER A 1 619 ? -5.77 -25.391 1.594 1 95.25 619 SER A C 1
ATOM 4963 O O . SER A 1 619 ? -6.523 -26.344 1.813 1 95.25 619 SER A O 1
ATOM 4965 N N . LYS A 1 620 ? -4.547 -25.531 1.684 1 95 620 LYS A N 1
ATOM 4966 C CA . LYS A 1 620 ? -3.881 -26.828 1.86 1 95 620 LYS A CA 1
ATOM 4967 C C . LYS A 1 620 ? -4.082 -27.359 3.277 1 95 620 LYS A C 1
ATOM 4969 O O . LYS A 1 620 ? -3.945 -28.562 3.52 1 95 620 LYS A O 1
ATOM 4974 N N . VAL A 1 621 ? -4.398 -26.469 4.188 1 95.31 621 VAL A N 1
ATOM 4975 C CA . VAL A 1 621 ? -4.426 -26.922 5.574 1 95.31 621 VAL A CA 1
ATOM 4976 C C . VAL A 1 621 ? -5.836 -26.781 6.137 1 95.31 621 VAL A C 1
ATOM 4978 O O . VAL A 1 621 ? -6.141 -27.312 7.211 1 95.31 621 VAL A O 1
ATOM 4981 N N . ILE A 1 622 ? -6.727 -26.203 5.434 1 96 622 ILE A N 1
ATOM 4982 C CA . ILE A 1 622 ? -8.016 -25.781 5.965 1 96 622 ILE A CA 1
ATOM 4983 C C . ILE A 1 622 ? -8.867 -27 6.305 1 96 622 ILE A C 1
ATOM 4985 O O . ILE A 1 622 ? -9.609 -26.984 7.289 1 96 622 ILE A O 1
ATOM 4989 N N . VAL A 1 623 ? -8.789 -28.047 5.512 1 96.25 623 VAL A N 1
ATOM 4990 C CA . VAL A 1 623 ? -9.586 -29.25 5.754 1 96.25 623 VAL A CA 1
ATOM 4991 C C . VAL A 1 623 ? -9.156 -29.906 7.062 1 96.25 623 VAL A C 1
ATOM 4993 O O . VAL A 1 623 ? -9.992 -30.375 7.836 1 96.25 623 VAL A O 1
ATOM 4996 N N . TYR A 1 624 ? -7.887 -29.938 7.336 1 95.19 624 TYR A N 1
ATOM 4997 C CA . TYR A 1 624 ? -7.352 -30.531 8.555 1 95.19 624 TYR A CA 1
ATOM 4998 C C . TYR A 1 624 ? -7.719 -29.703 9.781 1 95.19 624 TYR A C 1
ATOM 5000 O O . TYR A 1 624 ? -7.898 -30.25 10.875 1 95.19 624 TYR A O 1
ATOM 5008 N N . ALA A 1 625 ? -7.871 -28.438 9.57 1 95.44 625 ALA A N 1
ATOM 5009 C CA . ALA A 1 625 ? -8.188 -27.531 10.672 1 95.44 625 ALA A CA 1
ATOM 5010 C C . ALA A 1 625 ? -9.68 -27.562 10.992 1 95.44 625 ALA A C 1
ATOM 5012 O O . ALA A 1 625 ? -10.086 -27.297 12.125 1 95.44 625 ALA A O 1
ATOM 5013 N N . CYS A 1 626 ? -10.531 -27.953 10.055 1 96.06 626 CYS A N 1
ATOM 5014 C CA . CYS A 1 626 ? -11.969 -27.766 10.219 1 96.06 626 CYS A CA 1
ATOM 5015 C C . CYS A 1 626 ? -12.664 -29.109 10.461 1 96.06 626 CYS A C 1
ATOM 5017 O O . CYS A 1 626 ? -13.805 -29.141 10.922 1 96.06 626 CYS A O 1
ATOM 5019 N N . GLN A 1 627 ? -12.102 -30.219 10.18 1 94.12 627 GLN A N 1
ATOM 5020 C CA . GLN A 1 627 ? -12.773 -31.516 10.117 1 94.12 627 GLN A CA 1
ATOM 5021 C C . GLN A 1 627 ? -13.367 -31.906 11.469 1 94.12 627 GLN A C 1
ATOM 5023 O O . GLN A 1 627 ? -14.391 -32.594 11.539 1 94.12 627 GLN A O 1
ATOM 5028 N N . HIS A 1 628 ? -12.805 -31.469 12.633 1 92.88 628 HIS A N 1
ATOM 5029 C CA . HIS A 1 628 ? -13.297 -31.828 13.953 1 92.88 628 HIS A CA 1
ATOM 5030 C C . HIS A 1 628 ? -14.492 -30.984 14.352 1 92.88 628 HIS A C 1
ATOM 5032 O O . HIS A 1 628 ? -15.25 -31.344 15.25 1 92.88 628 HIS A O 1
ATOM 5038 N N . VAL A 1 629 ? -14.664 -29.859 13.688 1 94.69 629 VAL A N 1
ATOM 5039 C CA . VAL A 1 629 ? -15.742 -28.938 14 1 94.69 629 VAL A CA 1
ATOM 5040 C C . VAL A 1 629 ? -16.922 -29.172 13.055 1 94.69 629 VAL A C 1
ATOM 5042 O O . VAL A 1 629 ? -18.062 -29.219 13.484 1 94.69 629 VAL A O 1
ATOM 5045 N N . LEU A 1 630 ? -16.625 -29.359 11.773 1 95.56 630 LEU A N 1
ATOM 5046 C CA . LEU A 1 630 ? -17.656 -29.562 10.758 1 95.56 630 LEU A CA 1
ATOM 5047 C C . LEU A 1 630 ? -17.922 -31.047 10.547 1 95.56 630 LEU A C 1
ATOM 5049 O O . LEU A 1 630 ? -17.438 -31.641 9.562 1 95.56 630 LEU A O 1
ATOM 5053 N N . THR A 1 631 ? -18.719 -31.578 11.375 1 93.69 631 THR A N 1
ATOM 5054 C CA . THR A 1 631 ? -19.125 -32.969 11.305 1 93.69 631 THR A CA 1
ATOM 5055 C C . THR A 1 631 ? -20.531 -33.094 10.758 1 93.69 631 THR A C 1
ATOM 5057 O O . THR A 1 631 ? -21.281 -32.125 10.695 1 93.69 631 THR A O 1
ATOM 5060 N N . PRO A 1 632 ? -20.828 -34.281 10.32 1 91.5 632 PRO A N 1
ATOM 5061 C CA . PRO A 1 632 ? -22.188 -34.469 9.812 1 91.5 632 PRO A CA 1
ATOM 5062 C C . PRO A 1 632 ? -23.25 -34.125 10.859 1 91.5 632 PRO A C 1
ATOM 5064 O O . PRO A 1 632 ? -24.328 -33.625 10.508 1 91.5 632 PRO A O 1
ATOM 5067 N N . GLU A 1 633 ? -22.938 -34.312 12.109 1 90.56 633 GLU A N 1
ATOM 5068 C CA . GLU A 1 633 ? -23.875 -34.094 13.203 1 90.56 633 GLU A CA 1
ATOM 5069 C C . GLU A 1 633 ? -24 -32.625 13.531 1 90.56 633 GLU A C 1
ATOM 5071 O O . GLU A 1 633 ? -25.094 -32.125 13.789 1 90.56 633 GLU A O 1
ATOM 5076 N N . SER A 1 634 ? -22.906 -31.938 13.438 1 92.38 634 SER A N 1
ATOM 5077 C CA . SER A 1 634 ? -22.922 -30.531 13.844 1 92.38 634 SER A CA 1
ATOM 5078 C C . SER A 1 634 ? -23.453 -29.641 12.727 1 92.38 634 SER A C 1
ATOM 5080 O O . SER A 1 634 ? -24.141 -28.656 12.992 1 92.38 634 SER A O 1
ATOM 5082 N N . SER A 1 635 ? -23.062 -29.922 11.516 1 94.19 635 SER A N 1
ATOM 5083 C CA . SER A 1 635 ? -23.484 -29.156 10.352 1 94.19 635 SER A CA 1
ATOM 5084 C C . SER A 1 635 ? -23.406 -29.984 9.078 1 94.19 635 SER A C 1
ATOM 5086 O O . SER A 1 635 ? -22.344 -30.109 8.477 1 94.19 635 SER A O 1
ATOM 5088 N N . GLN A 1 636 ? -24.516 -30.391 8.672 1 92.62 636 GLN A N 1
ATOM 5089 C CA . GLN A 1 636 ? -24.531 -31.219 7.477 1 92.62 636 GLN A CA 1
ATOM 5090 C C . GLN A 1 636 ? -24.031 -30.453 6.258 1 92.62 636 GLN A C 1
ATOM 5092 O O . GLN A 1 636 ? -23.234 -30.969 5.473 1 92.62 636 GLN A O 1
ATOM 5097 N N . SER A 1 637 ? -24.516 -29.266 6.086 1 93.5 637 SER A N 1
ATOM 5098 C CA . SER A 1 637 ? -24.062 -28.453 4.969 1 93.5 637 SER A CA 1
ATOM 5099 C C . SER A 1 637 ? -22.578 -28.125 5.074 1 93.5 637 SER A C 1
ATOM 5101 O O . SER A 1 637 ? -21.875 -28.125 4.066 1 93.5 637 SER A O 1
ATOM 5103 N N . GLY A 1 638 ? -22.188 -27.891 6.316 1 96 638 GLY A N 1
ATOM 5104 C CA . GLY A 1 638 ? -20.781 -27.641 6.531 1 96 638 GLY A CA 1
ATOM 5105 C C . GLY A 1 638 ? -19.891 -28.828 6.215 1 96 638 GLY A C 1
ATOM 5106 O O . GLY A 1 638 ? -18.797 -28.672 5.688 1 96 638 GLY A O 1
ATOM 5107 N N . TYR A 1 639 ? -20.375 -29.953 6.516 1 96.38 639 TYR A N 1
ATOM 5108 C CA . TYR A 1 639 ? -19.641 -31.188 6.238 1 96.38 639 TYR A CA 1
ATOM 5109 C C . TYR A 1 639 ? -19.531 -31.422 4.734 1 96.38 639 TYR A C 1
ATOM 5111 O O . TYR A 1 639 ? -18.469 -31.812 4.234 1 96.38 639 TYR A O 1
ATOM 5119 N N . LEU A 1 640 ? -20.578 -31.219 4.023 1 96.62 640 LEU A N 1
ATOM 5120 C CA . LEU A 1 640 ? -20.562 -31.344 2.568 1 96.62 640 LEU A CA 1
ATOM 5121 C C . LEU A 1 640 ? -19.609 -30.328 1.944 1 96.62 640 LEU A C 1
ATOM 5123 O O . LEU A 1 640 ? -18.922 -30.641 0.968 1 96.62 640 LEU A O 1
ATOM 5127 N N . LEU A 1 641 ? -19.609 -29.156 2.502 1 97.44 641 LEU A N 1
ATOM 5128 C CA . LEU A 1 641 ? -18.688 -28.125 2.045 1 97.44 641 LEU A CA 1
ATOM 5129 C C . LEU A 1 641 ? -17.25 -28.578 2.225 1 97.44 641 LEU A C 1
ATOM 5131 O O . LEU A 1 641 ? -16.391 -28.312 1.374 1 97.44 641 LEU A O 1
ATOM 5135 N N . LEU A 1 642 ? -16.969 -29.219 3.256 1 97.38 642 LEU A N 1
ATOM 5136 C CA . LEU A 1 642 ? -15.625 -29.719 3.514 1 97.38 642 LEU A CA 1
ATOM 5137 C C . LEU A 1 642 ? -15.242 -30.781 2.496 1 97.38 642 LEU A C 1
ATOM 5139 O O . LEU A 1 642 ? -14.094 -30.844 2.045 1 97.38 642 LEU A O 1
ATOM 5143 N N . GLN A 1 643 ? -16.172 -31.641 2.209 1 97.56 643 GLN A N 1
ATOM 5144 C CA . GLN A 1 643 ? -15.93 -32.625 1.175 1 97.56 643 GLN A CA 1
ATOM 5145 C C . GLN A 1 643 ? -15.641 -31.984 -0.171 1 97.56 643 GLN A C 1
ATOM 5147 O O . GLN A 1 643 ? -14.742 -32.406 -0.896 1 97.56 643 GLN A O 1
ATOM 5152 N N . LEU A 1 644 ? -16.422 -31 -0.436 1 97.81 644 LEU A N 1
ATOM 5153 C CA . LEU A 1 644 ? -16.234 -30.234 -1.666 1 97.81 644 LEU A CA 1
ATOM 5154 C C . LEU A 1 644 ? -14.867 -29.578 -1.692 1 97.81 644 LEU A C 1
ATOM 5156 O O . LEU A 1 644 ? -14.18 -29.609 -2.717 1 97.81 644 LEU A O 1
ATOM 5160 N N . THR A 1 645 ? -14.484 -29.016 -0.564 1 97.81 645 THR A N 1
ATOM 5161 C CA . THR A 1 645 ? -13.195 -28.359 -0.454 1 97.81 645 THR A CA 1
ATOM 5162 C C . THR A 1 645 ? -12.055 -29.359 -0.632 1 97.81 645 THR A C 1
ATOM 5164 O O . THR A 1 645 ? -11.047 -29.062 -1.268 1 97.81 645 THR A O 1
ATOM 5167 N N . ARG A 1 646 ? -12.195 -30.5 -0.113 1 97.06 646 ARG A N 1
ATOM 5168 C CA . ARG A 1 646 ? -11.188 -31.547 -0.278 1 97.06 646 ARG A CA 1
ATOM 5169 C C . ARG A 1 646 ? -11.031 -31.922 -1.747 1 97.06 646 ARG A C 1
ATOM 5171 O O . ARG A 1 646 ? -9.914 -32.094 -2.23 1 97.06 646 ARG A O 1
ATOM 5178 N N . SER A 1 647 ? -12.102 -32.062 -2.385 1 97.12 647 SER A N 1
ATOM 5179 C CA . SER A 1 647 ? -12.055 -32.375 -3.811 1 97.12 647 SER A CA 1
ATOM 5180 C C . SER A 1 647 ? -11.367 -31.25 -4.59 1 97.12 647 SER A C 1
ATOM 5182 O O . SER A 1 647 ? -10.578 -31.516 -5.496 1 97.12 647 SER A O 1
ATOM 5184 N N . TYR A 1 648 ? -11.758 -30.062 -4.316 1 96.88 648 TYR A N 1
ATOM 5185 C CA . TYR A 1 648 ? -11.086 -28.906 -4.902 1 96.88 648 TYR A CA 1
ATOM 5186 C C . TYR A 1 648 ? -9.578 -29 -4.699 1 96.88 648 TYR A C 1
ATOM 5188 O O . TYR A 1 648 ? -8.805 -28.703 -5.617 1 96.88 648 TYR A O 1
ATOM 5196 N N . LEU A 1 649 ? -9.18 -29.391 -3.535 1 96.75 649 LEU A N 1
ATOM 5197 C CA . LEU A 1 649 ? -7.758 -29.438 -3.211 1 96.75 649 LEU A CA 1
ATOM 5198 C C . LEU A 1 649 ? -7.051 -30.516 -4.027 1 96.75 649 LEU A C 1
ATOM 5200 O O . LEU A 1 649 ? -5.895 -30.344 -4.422 1 96.75 649 LEU A O 1
ATOM 5204 N N . GLU A 1 650 ? -7.684 -31.594 -4.227 1 95.75 650 GLU A N 1
ATOM 5205 C CA . GLU A 1 650 ? -7.129 -32.625 -5.109 1 95.75 650 GLU A CA 1
ATOM 5206 C C . GLU A 1 650 ? -6.965 -32.094 -6.531 1 95.75 650 GLU A C 1
ATOM 5208 O O . GLU A 1 650 ? -5.934 -32.312 -7.168 1 95.75 650 GLU A O 1
ATOM 5213 N N . LEU A 1 651 ? -7.969 -31.375 -6.945 1 96.06 651 LEU A N 1
ATOM 5214 C CA . LEU A 1 651 ? -7.906 -30.781 -8.273 1 96.06 651 LEU A CA 1
ATOM 5215 C C . LEU A 1 651 ? -6.762 -29.781 -8.367 1 96.06 651 LEU A C 1
ATOM 5217 O O . LEU A 1 651 ? -6.004 -29.781 -9.336 1 96.06 651 LEU A O 1
ATOM 5221 N N . ARG A 1 652 ? -6.723 -28.938 -7.355 1 96.31 652 ARG A N 1
ATOM 5222 C CA . ARG A 1 652 ? -5.672 -27.938 -7.316 1 96.31 652 ARG A CA 1
ATOM 5223 C C . ARG A 1 652 ? -4.289 -28.578 -7.371 1 96.31 652 ARG A C 1
ATOM 5225 O O . ARG A 1 652 ? -3.369 -28.031 -7.988 1 96.31 652 ARG A O 1
ATOM 5232 N N . MET A 1 653 ? -4.137 -29.641 -6.742 1 94.56 653 MET A N 1
ATOM 5233 C CA . MET A 1 653 ? -2.877 -30.375 -6.754 1 94.56 653 MET A CA 1
ATOM 5234 C C . MET A 1 653 ? -2.572 -30.906 -8.148 1 94.56 653 MET A C 1
ATOM 5236 O O . MET A 1 653 ? -1.486 -30.672 -8.688 1 94.56 653 MET A O 1
ATOM 5240 N N . PHE A 1 654 ? -3.52 -31.578 -8.781 1 95.25 654 PHE A N 1
ATOM 5241 C CA . PHE A 1 654 ? -3.305 -32.156 -10.102 1 95.25 654 PHE A CA 1
ATOM 5242 C C . PHE A 1 654 ? -2.996 -31.094 -11.133 1 95.25 654 PHE A C 1
ATOM 5244 O O . PHE A 1 654 ? -2.141 -31.281 -12 1 95.25 654 PHE A O 1
ATOM 5251 N N . VAL A 1 655 ? -3.668 -29.984 -11.016 1 95.88 655 VAL A N 1
ATOM 5252 C CA . VAL A 1 655 ? -3.508 -28.891 -11.969 1 95.88 655 VAL A CA 1
ATOM 5253 C C . VAL A 1 655 ? -2.121 -28.281 -11.82 1 95.88 655 VAL A C 1
ATOM 5255 O O . VAL A 1 655 ? -1.547 -27.781 -12.789 1 95.88 655 VAL A O 1
ATOM 5258 N N . SER A 1 656 ? -1.559 -28.422 -10.695 1 93.44 656 SER A N 1
ATOM 5259 C CA . SER A 1 656 ? -0.324 -27.688 -10.406 1 93.44 656 SER A CA 1
ATOM 5260 C C . SER A 1 656 ? 0.895 -28.594 -10.57 1 93.44 656 SER A C 1
ATOM 5262 O O . SER A 1 656 ? 2.021 -28.188 -10.289 1 93.44 656 SER A O 1
ATOM 5264 N N . LEU A 1 657 ? 0.738 -29.812 -10.992 1 95.06 657 LEU A N 1
ATOM 5265 C CA . LEU A 1 657 ? 1.885 -30.688 -11.203 1 95.06 657 LEU A CA 1
ATOM 5266 C C . LEU A 1 657 ? 2.822 -30.125 -12.258 1 95.06 657 LEU A C 1
ATOM 5268 O O . LEU A 1 657 ? 2.367 -29.578 -13.266 1 95.06 657 LEU A O 1
ATOM 5272 N N . THR A 1 658 ? 4.094 -30.25 -12.023 1 93.25 658 THR A N 1
ATOM 5273 C CA . THR A 1 658 ? 5.07 -29.688 -12.953 1 93.25 658 THR A CA 1
ATOM 5274 C C . THR A 1 658 ? 5.434 -30.703 -14.031 1 93.25 658 THR A C 1
ATOM 5276 O O . THR A 1 658 ? 6.129 -30.375 -14.992 1 93.25 658 THR A O 1
ATOM 5279 N N . LEU A 1 659 ? 5.047 -31.859 -13.828 1 94.69 659 LEU A N 1
ATOM 5280 C CA . LEU A 1 659 ? 5.129 -32.938 -14.805 1 94.69 659 LEU A CA 1
ATOM 5281 C C . LEU A 1 659 ? 3.834 -33.75 -14.82 1 94.69 659 LEU A C 1
ATOM 5283 O O . LEU A 1 659 ? 3.367 -34.219 -13.781 1 94.69 659 LEU A O 1
ATOM 5287 N N . GLN A 1 660 ? 3.289 -33.875 -16 1 95.88 660 GLN A N 1
ATOM 5288 C CA . GLN A 1 660 ? 2.008 -34.562 -16.141 1 95.88 660 GLN A CA 1
ATOM 5289 C C . GLN A 1 660 ? 2.154 -35.844 -16.969 1 95.88 660 GLN A C 1
ATOM 5291 O O . GLN A 1 660 ? 2.924 -35.875 -17.922 1 95.88 660 GLN A O 1
ATOM 5296 N N . THR A 1 661 ? 1.517 -36.875 -16.562 1 93.5 661 THR A N 1
ATOM 5297 C CA . THR A 1 661 ? 1.344 -38.094 -17.359 1 93.5 661 THR A CA 1
ATOM 5298 C C . THR A 1 661 ? -0.121 -38.312 -17.734 1 93.5 661 THR A C 1
ATOM 5300 O O . THR A 1 661 ? -1.005 -37.656 -17.172 1 93.5 661 THR A O 1
ATOM 5303 N N . GLU A 1 662 ? -0.366 -39.156 -18.625 1 94.25 662 GLU A N 1
ATOM 5304 C CA . GLU A 1 662 ? -1.747 -39.438 -18.984 1 94.25 662 GLU A CA 1
ATOM 5305 C C . GLU A 1 662 ? -2.533 -39.969 -17.781 1 94.25 662 GLU A C 1
ATOM 5307 O O . GLU A 1 662 ? -3.713 -39.625 -17.609 1 94.25 662 GLU A O 1
ATOM 5312 N N . THR A 1 663 ? -1.866 -40.656 -17.016 1 90.94 663 THR A N 1
ATOM 5313 C CA . THR A 1 663 ? -2.49 -41.219 -15.812 1 90.94 663 THR A CA 1
ATOM 5314 C C . THR A 1 663 ? -2.91 -40.062 -14.867 1 90.94 663 THR A C 1
ATOM 5316 O O . THR A 1 663 ? -4.043 -40.062 -14.383 1 90.94 663 THR A O 1
ATOM 5319 N N . PHE A 1 664 ? -2.02 -39.156 -14.617 1 93.38 664 PHE A N 1
ATOM 5320 C CA . PHE A 1 664 ? -2.33 -38.031 -13.727 1 93.38 664 PHE A CA 1
ATOM 5321 C C . PHE A 1 664 ? -3.461 -37.188 -14.297 1 93.38 664 PHE A C 1
ATOM 5323 O O . PHE A 1 664 ? -4.328 -36.719 -13.555 1 93.38 664 PHE A O 1
ATOM 5330 N N . ILE A 1 665 ? -3.443 -36.906 -15.586 1 95.94 665 ILE A N 1
ATOM 5331 C CA . ILE A 1 665 ? -4.477 -36.125 -16.25 1 95.94 665 ILE A CA 1
ATOM 5332 C C . ILE A 1 665 ? -5.828 -36.812 -16.094 1 95.94 665 ILE A C 1
ATOM 5334 O O . ILE A 1 665 ? -6.836 -36.188 -15.805 1 95.94 665 ILE A O 1
ATOM 5338 N N . ASN A 1 666 ? -5.797 -38.125 -16.25 1 93.88 666 ASN A N 1
ATOM 5339 C CA . ASN A 1 666 ? -7.031 -38.906 -16.109 1 93.88 666 ASN A CA 1
ATOM 5340 C C . ASN A 1 666 ? -7.555 -38.844 -14.672 1 93.88 666 ASN A C 1
ATOM 5342 O O . ASN A 1 666 ? -8.766 -38.75 -14.453 1 93.88 666 ASN A O 1
ATOM 5346 N N . TYR A 1 667 ? -6.684 -38.969 -13.719 1 93.56 667 TYR A N 1
ATOM 5347 C CA . TYR A 1 667 ? -7.09 -38.812 -12.328 1 93.56 667 TYR A CA 1
ATOM 5348 C C . TYR A 1 667 ? -7.684 -37.406 -12.086 1 93.56 667 TYR A C 1
ATOM 5350 O O . TYR A 1 667 ? -8.672 -37.281 -11.359 1 93.56 667 TYR A O 1
ATOM 5358 N N . GLY A 1 668 ? -7.023 -36.406 -12.688 1 95.19 668 GLY A N 1
ATOM 5359 C CA . GLY A 1 668 ? -7.547 -35.062 -12.57 1 95.19 668 GLY A CA 1
ATOM 5360 C C . GLY A 1 668 ? -8.938 -34.906 -13.148 1 95.19 668 GLY A C 1
ATOM 5361 O O . GLY A 1 668 ? -9.812 -34.312 -12.531 1 95.19 668 GLY A O 1
ATOM 5362 N N . ARG A 1 669 ? -9.172 -35.469 -14.289 1 95.75 669 ARG A N 1
ATOM 5363 C CA . ARG A 1 669 ? -10.492 -35.406 -14.922 1 95.75 669 ARG A CA 1
ATOM 5364 C C . ARG A 1 669 ? -11.523 -36.156 -14.078 1 95.75 669 ARG A C 1
ATOM 5366 O O . ARG A 1 669 ? -12.664 -35.719 -13.953 1 95.75 669 ARG A O 1
ATOM 5373 N N . GLY A 1 670 ? -11.062 -37.281 -13.555 1 94.88 670 GLY A N 1
ATOM 5374 C CA . GLY A 1 670 ? -11.938 -38.031 -12.641 1 94.88 670 GLY A CA 1
ATOM 5375 C C . GLY A 1 670 ? -12.328 -37.219 -11.422 1 94.88 670 GLY A C 1
ATOM 5376 O O . GLY A 1 670 ? -13.484 -37.25 -10.984 1 94.88 670 GLY A O 1
ATOM 5377 N N . GLU A 1 671 ? -11.391 -36.531 -10.906 1 95.94 671 GLU A N 1
ATOM 5378 C CA . GLU A 1 671 ? -11.664 -35.719 -9.734 1 95.94 671 GLU A CA 1
ATOM 5379 C C . GLU A 1 671 ? -12.609 -34.562 -10.07 1 95.94 671 GLU A C 1
ATOM 5381 O O . GLU A 1 671 ? -13.406 -34.125 -9.227 1 95.94 671 GLU A O 1
ATOM 5386 N N . LEU A 1 672 ? -12.492 -34 -11.281 1 96.19 672 LEU A N 1
ATOM 5387 C CA . LEU A 1 672 ? -13.391 -32.938 -11.719 1 96.19 672 LEU A CA 1
ATOM 5388 C C . LEU A 1 672 ? -14.844 -33.438 -11.703 1 96.19 672 LEU A C 1
ATOM 5390 O O . LEU A 1 672 ? -15.742 -32.688 -11.305 1 96.19 672 LEU A O 1
ATOM 5394 N N . ILE A 1 673 ? -15.039 -34.594 -12.086 1 94.56 673 ILE A N 1
ATOM 5395 C CA . ILE A 1 673 ? -16.375 -35.188 -12.086 1 94.56 673 ILE A CA 1
ATOM 5396 C C . ILE A 1 673 ? -16.875 -35.344 -10.648 1 94.56 673 ILE A C 1
ATOM 5398 O O . ILE A 1 673 ? -18.016 -35.031 -10.352 1 94.56 673 ILE A O 1
ATOM 5402 N N . LYS A 1 674 ? -15.969 -35.812 -9.812 1 95.75 674 LYS A N 1
ATOM 5403 C CA . LYS A 1 674 ? -16.328 -35.938 -8.406 1 95.75 674 LYS A CA 1
ATOM 5404 C C . LYS A 1 674 ? -16.672 -34.594 -7.805 1 95.75 674 LYS A C 1
ATOM 5406 O O . LYS A 1 674 ? -17.609 -34.469 -7 1 95.75 674 LYS A O 1
ATOM 5411 N N . PHE A 1 675 ? -15.945 -33.625 -8.164 1 97.38 675 PHE A N 1
ATOM 5412 C CA . PHE A 1 675 ? -16.188 -32.281 -7.699 1 97.38 675 PHE A CA 1
ATOM 5413 C C . PHE A 1 675 ? -17.578 -31.797 -8.094 1 97.38 675 PHE A C 1
ATOM 5415 O O . PHE A 1 675 ? -18.297 -31.219 -7.281 1 97.38 675 PHE A O 1
ATOM 5422 N N . GLU A 1 676 ? -17.922 -31.938 -9.305 1 95.88 676 GLU A N 1
ATOM 5423 C CA . GLU A 1 676 ? -19.234 -31.531 -9.797 1 95.88 676 GLU A CA 1
ATOM 5424 C C . GLU A 1 676 ? -20.344 -32.188 -9.008 1 95.88 676 GLU A C 1
ATOM 5426 O O . GLU A 1 676 ? -21.328 -31.547 -8.641 1 95.88 676 GLU A O 1
ATOM 5431 N N . LYS A 1 677 ? -20.188 -33.438 -8.766 1 95.12 677 LYS A N 1
ATOM 5432 C CA . LYS A 1 677 ? -21.172 -34.188 -7.992 1 95.12 677 LYS A CA 1
ATOM 5433 C C . LYS A 1 677 ? -21.328 -33.594 -6.586 1 95.12 677 LYS A C 1
ATOM 5435 O O . LYS A 1 677 ? -22.438 -33.406 -6.109 1 95.12 677 LYS A O 1
ATOM 5440 N N . LEU A 1 678 ? -20.234 -33.438 -5.984 1 96.69 678 LEU A N 1
ATOM 5441 C CA . LEU A 1 678 ? -20.25 -32.906 -4.633 1 96.69 678 LEU A CA 1
ATOM 5442 C C . LEU A 1 678 ? -20.844 -31.5 -4.617 1 96.69 678 LEU A C 1
ATOM 5444 O O . LEU A 1 678 ? -21.531 -31.125 -3.664 1 96.69 678 LEU A O 1
ATOM 5448 N N . LEU A 1 679 ? -20.531 -30.703 -5.633 1 96.5 679 LEU A N 1
ATOM 5449 C CA . LEU A 1 679 ? -21.078 -29.359 -5.738 1 96.5 679 LEU A CA 1
ATOM 5450 C C . LEU A 1 679 ? -22.609 -29.406 -5.809 1 96.5 679 LEU A C 1
ATOM 5452 O O . LEU A 1 679 ? -23.281 -28.609 -5.16 1 96.5 679 LEU A O 1
ATOM 5456 N N . ARG A 1 680 ? -23.125 -30.312 -6.531 1 93.88 680 ARG A N 1
ATOM 5457 C CA . ARG A 1 680 ? -24.578 -30.469 -6.645 1 93.88 680 ARG A CA 1
ATOM 5458 C C . ARG A 1 680 ? -25.203 -30.812 -5.301 1 93.88 680 ARG A C 1
ATOM 5460 O O . ARG A 1 680 ? -26.266 -30.312 -4.949 1 93.88 680 ARG A O 1
ATOM 5467 N N . TRP A 1 681 ? -24.516 -31.688 -4.609 1 95.06 681 TRP A N 1
ATOM 5468 C CA . TRP A 1 681 ? -24.984 -32.062 -3.285 1 95.06 681 TRP A CA 1
ATOM 5469 C C . TRP A 1 681 ? -24.984 -30.875 -2.338 1 95.06 681 TRP A C 1
ATOM 5471 O O . TRP A 1 681 ? -25.922 -30.672 -1.57 1 95.06 681 TRP A O 1
ATOM 5481 N N . TYR A 1 682 ? -23.969 -30.172 -2.393 1 95.69 682 TYR A N 1
ATOM 5482 C CA . TYR A 1 682 ? -23.859 -29 -1.52 1 95.69 682 TYR A CA 1
ATOM 5483 C C . TYR A 1 682 ? -24.922 -27.969 -1.866 1 95.69 682 TYR A C 1
ATOM 5485 O O . TYR A 1 682 ? -25.547 -27.391 -0.975 1 95.69 682 TYR A O 1
ATOM 5493 N N . GLU A 1 683 ? -25.062 -27.656 -3.143 1 93 683 GLU A N 1
ATOM 5494 C CA . GLU A 1 683 ? -26.062 -26.688 -3.59 1 93 683 GLU A CA 1
ATOM 5495 C C . GLU A 1 683 ? -27.453 -27.094 -3.133 1 93 683 GLU A C 1
ATOM 5497 O O . GLU A 1 683 ? -28.281 -26.234 -2.816 1 93 683 GLU A O 1
ATOM 5502 N N . ALA A 1 684 ? -27.719 -28.312 -3.152 1 90.81 684 ALA A N 1
ATOM 5503 C CA . ALA A 1 684 ? -29.016 -28.812 -2.715 1 90.81 684 ALA A CA 1
ATOM 5504 C C . ALA A 1 684 ? -29.219 -28.594 -1.218 1 90.81 684 ALA A C 1
ATOM 5506 O O . ALA A 1 684 ? -30.328 -28.328 -0.765 1 90.81 684 ALA A O 1
ATOM 5507 N N . ALA A 1 685 ? -28.125 -28.656 -0.519 1 90.25 685 ALA A N 1
ATOM 5508 C CA . ALA A 1 685 ? -28.188 -28.516 0.935 1 90.25 685 ALA A CA 1
ATOM 5509 C C . ALA A 1 685 ? -28.156 -27.062 1.358 1 90.25 685 ALA A C 1
ATOM 5511 O O . ALA A 1 685 ? -28.641 -26.703 2.436 1 90.25 685 ALA A O 1
ATOM 5512 N N . ASN A 1 686 ? -27.562 -26.266 0.592 1 88.94 686 ASN A N 1
ATOM 5513 C CA . ASN A 1 686 ? -27.469 -24.844 0.854 1 88.94 686 ASN A CA 1
ATOM 5514 C C . ASN A 1 686 ? -27.922 -24.016 -0.352 1 88.94 686 ASN A C 1
ATOM 5516 O O . ASN A 1 686 ? -27.094 -23.625 -1.182 1 88.94 686 ASN A O 1
ATOM 5520 N N . ARG A 1 687 ? -29.125 -23.453 -0.359 1 80.81 687 ARG A N 1
ATOM 5521 C CA . ARG A 1 687 ? -29.734 -22.828 -1.531 1 80.81 687 ARG A CA 1
ATOM 5522 C C . ARG A 1 687 ? -29.516 -21.312 -1.529 1 80.81 687 ARG A C 1
ATOM 5524 O O . ARG A 1 687 ? -29.953 -20.625 -2.445 1 80.81 687 ARG A O 1
ATOM 5531 N N . GLU A 1 688 ? -28.766 -20.812 -0.667 1 82.31 688 GLU A N 1
ATOM 5532 C CA . GLU A 1 688 ? -28.625 -19.375 -0.534 1 82.31 688 GLU A CA 1
ATOM 5533 C C . GLU A 1 688 ? -27.672 -18.812 -1.591 1 82.31 688 GLU A C 1
ATOM 5535 O O . GLU A 1 688 ? -27.844 -17.672 -2.045 1 82.31 688 GLU A O 1
ATOM 5540 N N . LYS A 1 689 ? -26.797 -19.656 -2.031 1 87.44 689 LYS A N 1
ATOM 5541 C CA . LYS A 1 689 ? -25.781 -19.188 -2.977 1 87.44 689 LYS A CA 1
ATOM 5542 C C . LYS A 1 689 ? -25.906 -19.906 -4.32 1 87.44 689 LYS A C 1
ATOM 5544 O O . LYS A 1 689 ? -26.047 -21.125 -4.367 1 87.44 689 LYS A O 1
ATOM 5549 N N . SER A 1 690 ? -25.859 -19.047 -5.359 1 90.06 690 SER A N 1
ATOM 5550 C CA . SER A 1 690 ? -25.781 -19.641 -6.691 1 90.06 690 SER A CA 1
ATOM 5551 C C . SER A 1 690 ? -24.328 -19.891 -7.098 1 90.06 690 SER A C 1
ATOM 5553 O O . SER A 1 690 ? -23.469 -19.047 -6.895 1 90.06 690 SER A O 1
ATOM 5555 N N . TRP A 1 691 ? -24.047 -21.062 -7.609 1 93.62 691 TRP A N 1
ATOM 5556 C CA . TRP A 1 691 ? -22.688 -21.422 -8.016 1 93.62 691 TRP A CA 1
ATOM 5557 C C . TRP A 1 691 ? -22.547 -21.375 -9.531 1 93.62 691 TRP A C 1
ATOM 5559 O O . TRP A 1 691 ? -21.547 -21.859 -10.078 1 93.62 691 TRP A O 1
ATOM 5569 N N . ASN A 1 692 ? -23.484 -20.719 -10.211 1 92 692 ASN A N 1
ATOM 5570 C CA . ASN A 1 692 ? -23.453 -20.625 -11.664 1 92 692 ASN A CA 1
ATOM 5571 C C . ASN A 1 692 ? -22.75 -19.359 -12.133 1 92 692 ASN A C 1
ATOM 5573 O O . ASN A 1 692 ? -23.391 -18.422 -12.625 1 92 692 ASN A O 1
ATOM 5577 N N . PHE A 1 693 ? -21.438 -19.375 -12.062 1 93.19 693 PHE A N 1
ATOM 5578 C CA . PHE A 1 693 ? -20.609 -18.25 -12.492 1 93.19 693 PHE A CA 1
ATOM 5579 C C . PHE A 1 693 ? -19.469 -18.719 -13.375 1 93.19 693 PHE A C 1
ATOM 5581 O O . PHE A 1 693 ? -19.062 -19.891 -13.32 1 93.19 693 PHE A O 1
ATOM 5588 N N . PRO A 1 694 ? -18.828 -17.906 -14.156 1 92.56 694 PRO A N 1
ATOM 5589 C CA . PRO A 1 694 ? -17.875 -18.297 -15.203 1 92.56 694 PRO A CA 1
ATOM 5590 C C . PRO A 1 694 ? -16.656 -19.016 -14.648 1 92.56 694 PRO A C 1
ATOM 5592 O O . PRO A 1 694 ? -16.203 -20 -15.242 1 92.56 694 PRO A O 1
ATOM 5595 N N . LYS A 1 695 ? -16.125 -18.719 -13.57 1 91.12 695 LYS A N 1
ATOM 5596 C CA . LYS A 1 695 ? -14.914 -19.312 -13.016 1 91.12 695 LYS A CA 1
ATOM 5597 C C . LYS A 1 695 ? -15.117 -20.797 -12.695 1 91.12 695 LYS A C 1
ATOM 5599 O O . LYS A 1 695 ? -14.172 -21.578 -12.711 1 91.12 695 LYS A O 1
ATOM 5604 N N . ILE A 1 696 ? -16.328 -21.188 -12.445 1 94.25 696 ILE A N 1
ATOM 5605 C CA . ILE A 1 696 ? -16.641 -22.578 -12.141 1 94.25 696 ILE A CA 1
ATOM 5606 C C . ILE A 1 696 ? -16.516 -23.422 -13.406 1 94.25 696 ILE A C 1
ATOM 5608 O O . ILE A 1 696 ? -16.141 -24.594 -13.344 1 94.25 696 ILE A O 1
ATOM 5612 N N . HIS A 1 697 ? -16.781 -22.812 -14.508 1 94.56 697 HIS A N 1
ATOM 5613 C CA . HIS A 1 697 ? -16.766 -23.531 -15.773 1 94.56 697 HIS A CA 1
ATOM 5614 C C . HIS A 1 697 ? -15.336 -23.672 -16.312 1 94.56 697 HIS A C 1
ATOM 5616 O O . HIS A 1 697 ? -15.008 -24.672 -16.938 1 94.56 697 HIS A O 1
ATOM 5622 N N . THR A 1 698 ? -14.523 -22.75 -16.078 1 92.94 698 THR A N 1
ATOM 5623 C CA . THR A 1 698 ? -13.227 -22.641 -16.734 1 92.94 698 THR A CA 1
ATOM 5624 C C . THR A 1 698 ? -12.375 -23.875 -16.453 1 92.94 698 THR A C 1
ATOM 5626 O O . THR A 1 698 ? -11.539 -24.266 -17.266 1 92.94 698 THR A O 1
ATOM 5629 N N . HIS A 1 699 ? -12.5 -24.516 -15.344 1 91.69 699 HIS A N 1
ATOM 5630 C CA . HIS A 1 699 ? -11.617 -25.625 -15.023 1 91.69 699 HIS A CA 1
ATOM 5631 C C . HIS A 1 699 ? -11.969 -26.859 -15.836 1 91.69 699 HIS A C 1
ATOM 5633 O O . HIS A 1 699 ? -11.188 -27.812 -15.891 1 91.69 699 HIS A O 1
ATOM 5639 N N . GLN A 1 700 ? -13.078 -26.781 -16.578 1 94.5 700 GLN A N 1
ATOM 5640 C CA . GLN A 1 700 ? -13.359 -27.844 -17.531 1 94.5 700 GLN A CA 1
ATOM 5641 C C . GLN A 1 700 ? -12.297 -27.922 -18.609 1 94.5 700 GLN A C 1
ATOM 5643 O O . GLN A 1 700 ? -12.07 -28.984 -19.203 1 94.5 700 GLN A O 1
ATOM 5648 N N . HIS A 1 701 ? -11.648 -26.859 -18.828 1 95.94 701 HIS A N 1
ATOM 5649 C CA . HIS A 1 701 ? -10.727 -26.766 -19.953 1 95.94 701 HIS A CA 1
ATOM 5650 C C . HIS A 1 701 ? -9.289 -27.016 -19.516 1 95.94 701 HIS A C 1
ATOM 5652 O O . HIS A 1 701 ? -8.383 -27.094 -20.344 1 95.94 701 HIS A O 1
ATOM 5658 N N . VAL A 1 702 ? -8.977 -27.188 -18.266 1 96.88 702 VAL A N 1
ATOM 5659 C CA . VAL A 1 702 ? -7.613 -27.109 -17.75 1 96.88 702 VAL A CA 1
ATOM 5660 C C . VAL A 1 702 ? -6.805 -28.297 -18.25 1 96.88 702 VAL A C 1
ATOM 5662 O O . VAL A 1 702 ? -5.652 -28.156 -18.672 1 96.88 702 VAL A O 1
ATOM 5665 N N . PHE A 1 703 ? -7.324 -29.484 -18.25 1 97 703 PHE A N 1
ATOM 5666 C CA . PHE A 1 703 ? -6.551 -30.656 -18.625 1 97 703 PHE A CA 1
ATOM 5667 C C . PHE A 1 703 ? -6.352 -30.734 -20.141 1 97 703 PHE A C 1
ATOM 5669 O O . PHE A 1 703 ? -5.348 -31.266 -20.609 1 97 703 PHE A O 1
ATOM 5676 N N . ASP A 1 704 ? -7.309 -30.094 -20.906 1 96.56 704 ASP A N 1
ATOM 5677 C CA . ASP A 1 704 ? -7.082 -29.922 -22.328 1 96.56 704 ASP A CA 1
ATOM 5678 C C . ASP A 1 704 ? -5.93 -28.953 -22.594 1 96.56 704 ASP A C 1
ATOM 5680 O O . ASP A 1 704 ? -5.133 -29.156 -23.516 1 96.56 704 ASP A O 1
ATOM 5684 N N . ASP A 1 705 ? -5.898 -27.953 -21.812 1 97.62 705 ASP A N 1
ATOM 5685 C CA . ASP A 1 705 ? -4.805 -26.984 -21.922 1 97.62 705 ASP A CA 1
ATOM 5686 C C . ASP A 1 705 ? -3.459 -27.656 -21.641 1 97.62 705 ASP A C 1
ATOM 5688 O O . ASP A 1 705 ? -2.465 -27.359 -22.297 1 97.62 705 ASP A O 1
ATOM 5692 N N . ILE A 1 706 ? -3.428 -28.469 -20.641 1 97.94 706 ILE A N 1
ATOM 5693 C CA . ILE A 1 706 ? -2.197 -29.156 -20.266 1 97.94 706 ILE A CA 1
ATOM 5694 C C . ILE A 1 706 ? -1.745 -30.047 -21.422 1 97.94 706 ILE A C 1
ATOM 5696 O O . ILE A 1 706 ? -0.57 -30.047 -21.797 1 97.94 706 ILE A O 1
ATOM 5700 N N . PHE A 1 707 ? -2.648 -30.781 -22.047 1 97.38 707 PHE A N 1
ATOM 5701 C CA . PHE A 1 707 ? -2.33 -31.625 -23.188 1 97.38 707 PHE A CA 1
ATOM 5702 C C . PHE A 1 707 ? -1.834 -30.781 -24.359 1 97.38 707 PHE A C 1
ATOM 5704 O O . PHE A 1 707 ? -0.919 -31.203 -25.078 1 97.38 707 PHE A O 1
ATOM 5711 N N . ALA A 1 708 ? -2.375 -29.672 -24.469 1 97.75 708 ALA A N 1
ATOM 5712 C CA . ALA A 1 708 ? -2.137 -28.875 -25.672 1 97.75 708 ALA A CA 1
ATOM 5713 C C . ALA A 1 708 ? -0.896 -28 -25.5 1 97.75 708 ALA A C 1
ATOM 5715 O O . ALA A 1 708 ? -0.159 -27.766 -26.469 1 97.75 708 ALA A O 1
ATOM 5716 N N . LYS A 1 709 ? -0.619 -27.516 -24.312 1 98 709 LYS A N 1
ATOM 5717 C CA . LYS A 1 709 ? 0.34 -26.422 -24.188 1 98 709 LYS A CA 1
ATOM 5718 C C . LYS A 1 709 ? 1.389 -26.734 -23.125 1 98 709 LYS A C 1
ATOM 5720 O O . LYS A 1 709 ? 2.275 -25.922 -22.859 1 98 709 LYS A O 1
ATOM 5725 N N . GLY A 1 710 ? 1.328 -27.859 -22.484 1 97.75 710 GLY A N 1
ATOM 5726 C CA . GLY A 1 710 ? 2.209 -28.188 -21.375 1 97.75 710 GLY A CA 1
ATOM 5727 C C . GLY A 1 710 ? 1.6 -27.891 -20.031 1 97.75 710 GLY A C 1
ATOM 5728 O O . GLY A 1 710 ? 0.443 -27.469 -19.938 1 97.75 710 GLY A O 1
ATOM 5729 N N . VAL A 1 711 ? 2.35 -28.047 -18.984 1 97.25 711 VAL A N 1
ATOM 5730 C CA . VAL A 1 711 ? 1.85 -27.891 -17.625 1 97.25 711 VAL A CA 1
ATOM 5731 C C . VAL A 1 711 ? 1.538 -26.422 -17.359 1 97.25 711 VAL A C 1
ATOM 5733 O O . VAL A 1 711 ? 1.973 -25.531 -18.094 1 97.25 711 VAL A O 1
ATOM 5736 N N . THR A 1 712 ? 0.854 -26.094 -16.281 1 96.38 712 THR A N 1
ATOM 5737 C CA . THR A 1 712 ? 0.25 -24.781 -16.047 1 96.38 712 THR A CA 1
ATOM 5738 C C . THR A 1 712 ? 1.318 -23.75 -15.719 1 96.38 712 THR A C 1
ATOM 5740 O O . THR A 1 712 ? 1.1 -22.547 -15.891 1 96.38 712 THR A O 1
ATOM 5743 N N . GLN A 1 713 ? 2.451 -24.109 -15.25 1 94.94 713 GLN A N 1
ATOM 5744 C CA . GLN A 1 713 ? 3.502 -23.156 -14.922 1 94.94 713 GLN A CA 1
ATOM 5745 C C . GLN A 1 713 ? 3.963 -22.391 -16.156 1 94.94 713 GLN A C 1
ATOM 5747 O O . GLN A 1 713 ? 4.559 -21.312 -16.047 1 94.94 713 GLN A O 1
ATOM 5752 N N . ASN A 1 714 ? 3.682 -22.969 -17.328 1 96.69 714 ASN A N 1
ATOM 5753 C CA . ASN A 1 714 ? 4.105 -22.359 -18.578 1 96.69 714 ASN A CA 1
ATOM 5754 C C . ASN A 1 714 ? 3.258 -21.125 -18.922 1 96.69 714 ASN A C 1
ATOM 5756 O O . ASN A 1 714 ? 3.668 -20.297 -19.734 1 96.69 714 ASN A O 1
ATOM 5760 N N . TYR A 1 715 ? 2.061 -21.062 -18.359 1 96.25 715 TYR A N 1
ATOM 5761 C CA . TYR A 1 715 ? 1.183 -19.984 -18.812 1 96.25 715 TYR A CA 1
ATOM 5762 C C . TYR A 1 715 ? 0.417 -19.375 -17.641 1 96.25 715 TYR A C 1
ATOM 5764 O O . TYR A 1 715 ? -0.539 -18.625 -17.844 1 96.25 715 TYR A O 1
ATOM 5772 N N . ASN A 1 716 ? 0.811 -19.719 -16.438 1 92.94 716 ASN A N 1
ATOM 5773 C CA . ASN A 1 716 ? 0.206 -19.094 -15.273 1 92.94 716 ASN A CA 1
ATOM 5774 C C . ASN A 1 716 ? 0.523 -17.594 -15.219 1 92.94 716 ASN A C 1
ATOM 5776 O O . ASN A 1 716 ? 1.6 -17.172 -15.641 1 92.94 716 ASN A O 1
ATOM 5780 N N . THR A 1 717 ? -0.378 -16.781 -14.633 1 94.38 717 THR A N 1
ATOM 5781 C CA . THR A 1 717 ? -0.212 -15.336 -14.625 1 94.38 717 THR A CA 1
ATOM 5782 C C . THR A 1 717 ? 0.796 -14.914 -13.562 1 94.38 717 THR A C 1
ATOM 5784 O O . THR A 1 717 ? 1.286 -13.781 -13.578 1 94.38 717 THR A O 1
ATOM 5787 N N . LYS A 1 718 ? 1.178 -15.703 -12.656 1 90.81 718 LYS A N 1
ATOM 5788 C CA . LYS A 1 718 ? 1.991 -15.367 -11.492 1 90.81 718 LYS A CA 1
ATOM 5789 C C . LYS A 1 718 ? 3.318 -14.742 -11.906 1 90.81 718 LYS A C 1
ATOM 5791 O O . LYS A 1 718 ? 3.699 -13.688 -11.406 1 90.81 718 LYS A O 1
ATOM 5796 N N . PRO A 1 719 ? 4.043 -15.414 -12.859 1 89.5 719 PRO A N 1
ATOM 5797 C CA . PRO A 1 719 ? 5.316 -14.812 -13.258 1 89.5 719 PRO A CA 1
ATOM 5798 C C . PRO A 1 719 ? 5.141 -13.414 -13.859 1 89.5 719 PRO A C 1
ATOM 5800 O O . PRO A 1 719 ? 5.996 -12.547 -13.664 1 89.5 719 PRO A O 1
ATOM 5803 N N . ASN A 1 720 ? 4.078 -13.234 -14.562 1 92.12 720 ASN A N 1
ATOM 5804 C CA . ASN A 1 720 ? 3.824 -11.945 -15.203 1 92.12 720 ASN A CA 1
ATOM 5805 C C . ASN A 1 720 ? 3.389 -10.891 -14.188 1 92.12 720 ASN A C 1
ATOM 5807 O O . ASN A 1 720 ? 3.77 -9.727 -14.297 1 92.12 720 ASN A O 1
ATOM 5811 N N . GLU A 1 721 ? 2.643 -11.242 -13.211 1 90.56 721 GLU A N 1
ATOM 5812 C CA . GLU A 1 721 ? 2.205 -10.32 -12.172 1 90.56 721 GLU A CA 1
ATOM 5813 C C . GLU A 1 721 ? 3.371 -9.891 -11.289 1 90.56 721 GLU A C 1
ATOM 5815 O O . GLU A 1 721 ? 3.375 -8.789 -10.742 1 90.56 721 GLU A O 1
ATOM 5820 N N . LYS A 1 722 ? 4.301 -10.773 -11.102 1 87.19 722 LYS A N 1
ATOM 5821 C CA . LYS A 1 722 ? 5.508 -10.43 -10.352 1 87.19 722 LYS A CA 1
ATOM 5822 C C . LYS A 1 722 ? 6.23 -9.242 -10.992 1 87.19 722 LYS A C 1
ATOM 5824 O O . LYS A 1 722 ? 6.871 -8.453 -10.297 1 87.19 722 LYS A O 1
ATOM 5829 N N . ALA A 1 723 ? 6.105 -9.117 -12.281 1 87.44 723 ALA A N 1
ATOM 5830 C CA . ALA A 1 723 ? 6.758 -8.047 -13.023 1 87.44 723 ALA A CA 1
ATOM 5831 C C . ALA A 1 723 ? 6.133 -6.691 -12.703 1 87.44 723 ALA A C 1
ATOM 5833 O O . ALA A 1 723 ? 6.715 -5.645 -12.992 1 87.44 723 ALA A O 1
ATOM 5834 N N . ASN A 1 724 ? 4.98 -6.617 -12.047 1 88.25 724 ASN A N 1
ATOM 5835 C CA . ASN A 1 724 ? 4.352 -5.367 -11.633 1 88.25 724 ASN A CA 1
ATOM 5836 C C . ASN A 1 724 ? 5.125 -4.703 -10.5 1 88.25 724 ASN A C 1
ATOM 5838 O O . ASN A 1 724 ? 5.07 -3.482 -10.336 1 88.25 724 ASN A O 1
ATOM 5842 N N . GLY A 1 725 ? 5.82 -5.5 -9.719 1 87.69 725 GLY A N 1
ATOM 5843 C CA . GLY A 1 725 ? 6.602 -4.969 -8.617 1 87.69 725 GLY A CA 1
ATOM 5844 C C . GLY A 1 725 ? 7.559 -3.869 -9.039 1 87.69 725 GLY A C 1
ATOM 5845 O O . GLY A 1 725 ? 7.465 -2.736 -8.562 1 87.69 725 GLY A O 1
ATOM 5846 N N . PRO A 1 726 ? 8.406 -4.145 -9.953 1 91 726 PRO A N 1
ATOM 5847 C CA . PRO A 1 726 ? 9.32 -3.117 -10.461 1 91 726 PRO A CA 1
ATOM 5848 C C . PRO A 1 726 ? 8.594 -1.904 -11.031 1 91 726 PRO A C 1
ATOM 5850 O O . PRO A 1 726 ? 9.031 -0.768 -10.836 1 91 726 PRO A O 1
ATOM 5853 N N . LEU A 1 727 ? 7.508 -2.148 -11.742 1 93.94 727 LEU A N 1
ATOM 5854 C CA . LEU A 1 727 ? 6.766 -1.045 -12.336 1 93.94 727 LEU A CA 1
ATOM 5855 C C . LEU A 1 727 ? 6.254 -0.09 -11.266 1 93.94 727 LEU A C 1
ATOM 5857 O O . LEU A 1 727 ? 6.273 1.129 -11.453 1 93.94 727 LEU A O 1
ATOM 5861 N N . LYS A 1 728 ? 5.824 -0.65 -10.203 1 91.06 728 LYS A N 1
ATOM 5862 C CA . LYS A 1 728 ? 5.387 0.171 -9.078 1 91.06 728 LYS A CA 1
ATOM 5863 C C . LYS A 1 728 ? 6.539 1.003 -8.523 1 91.06 728 LYS A C 1
ATOM 5865 O O . LYS A 1 728 ? 6.359 2.176 -8.195 1 91.06 728 LYS A O 1
ATOM 5870 N N . LYS A 1 729 ? 7.695 0.42 -8.398 1 89.81 729 LYS A N 1
ATOM 5871 C CA . LYS A 1 729 ? 8.875 1.116 -7.883 1 89.81 729 LYS A CA 1
ATOM 5872 C C . LYS A 1 729 ? 9.297 2.238 -8.828 1 89.81 729 LYS A C 1
ATOM 5874 O O . LYS A 1 729 ? 9.719 3.307 -8.383 1 89.81 729 LYS A O 1
ATOM 5879 N N . TYR A 1 730 ? 9.188 1.954 -10.172 1 94.06 730 TYR A N 1
ATOM 5880 C CA . TYR A 1 730 ? 9.508 2.982 -11.156 1 94.06 730 TYR A CA 1
ATOM 5881 C C . TYR A 1 730 ? 8.609 4.199 -10.984 1 94.06 730 TYR A C 1
ATOM 5883 O O . TYR A 1 730 ? 9.078 5.34 -11.008 1 94.06 730 TYR A O 1
ATOM 5891 N N . TYR A 1 731 ? 7.355 3.955 -10.688 1 93.62 731 TYR A N 1
ATOM 5892 C CA . TYR A 1 731 ? 6.379 5.023 -10.523 1 93.62 731 TYR A CA 1
ATOM 5893 C C . TYR A 1 731 ? 6.672 5.844 -9.273 1 93.62 731 TYR A C 1
ATOM 5895 O O . TYR A 1 731 ? 6.699 7.074 -9.32 1 93.62 731 TYR A O 1
ATOM 5903 N N . GLN A 1 732 ? 6.949 5.172 -8.258 1 86.75 732 GLN A N 1
ATOM 5904 C CA . GLN A 1 732 ? 7.066 5.812 -6.953 1 86.75 732 GLN A CA 1
ATOM 5905 C C . GLN A 1 732 ? 8.359 6.613 -6.844 1 86.75 732 GLN A C 1
ATOM 5907 O O . GLN A 1 732 ? 8.398 7.664 -6.203 1 86.75 732 GLN A O 1
ATOM 5912 N N . ASN A 1 733 ? 9.375 6.121 -7.523 1 88.25 733 ASN A N 1
ATOM 5913 C CA . ASN A 1 733 ? 10.68 6.684 -7.199 1 88.25 733 ASN A CA 1
ATOM 5914 C C . ASN A 1 733 ? 11.273 7.449 -8.375 1 88.25 733 ASN A C 1
ATOM 5916 O O . ASN A 1 733 ? 12.203 8.242 -8.203 1 88.25 733 ASN A O 1
ATOM 5920 N N . HIS A 1 734 ? 10.688 7.227 -9.555 1 92.06 734 HIS A N 1
ATOM 5921 C CA . HIS A 1 734 ? 11.391 7.766 -10.711 1 92.06 734 HIS A CA 1
ATOM 5922 C C . HIS A 1 734 ? 10.492 8.672 -11.539 1 92.06 734 HIS A C 1
ATOM 5924 O O . HIS A 1 734 ? 10.836 9.047 -12.656 1 92.06 734 HIS A O 1
ATOM 5930 N N . THR A 1 735 ? 9.344 8.969 -11.055 1 91.62 735 THR A N 1
ATOM 5931 C CA . THR A 1 735 ? 8.445 9.812 -11.828 1 91.62 735 THR A CA 1
ATOM 5932 C C . THR A 1 735 ? 8.094 11.078 -11.047 1 91.62 735 THR A C 1
ATOM 5934 O O . THR A 1 735 ? 8.328 11.156 -9.844 1 91.62 735 THR A O 1
ATOM 5937 N N . ASN A 1 736 ? 7.617 12.07 -11.773 1 84.69 736 ASN A N 1
ATOM 5938 C CA . ASN A 1 736 ? 7.098 13.289 -11.164 1 84.69 736 ASN A CA 1
ATOM 5939 C C . ASN A 1 736 ? 5.594 13.195 -10.922 1 84.69 736 ASN A C 1
ATOM 5941 O O . ASN A 1 736 ? 4.945 14.203 -10.641 1 84.69 736 ASN A O 1
ATOM 5945 N N . PHE A 1 737 ? 4.996 11.961 -11.18 1 83.25 737 PHE A N 1
ATOM 5946 C CA . PHE A 1 737 ? 3.6 11.625 -10.93 1 83.25 737 PHE A CA 1
ATOM 5947 C C . PHE A 1 737 ? 2.684 12.344 -11.906 1 83.25 737 PHE A C 1
ATOM 5949 O O . PHE A 1 737 ? 1.49 12.508 -11.641 1 83.25 737 PHE A O 1
ATOM 5956 N N . LYS A 1 738 ? 3.312 13.008 -13.016 1 79.31 738 LYS A N 1
ATOM 5957 C CA . LYS A 1 738 ? 2.605 13.562 -14.164 1 79.31 738 LYS A CA 1
ATOM 5958 C C . LYS A 1 738 ? 3.084 12.93 -15.469 1 79.31 738 LYS A C 1
ATOM 5960 O O . LYS A 1 738 ? 4.289 12.789 -15.695 1 79.31 738 LYS A O 1
ATOM 5965 N N . ASN A 1 739 ? 2.213 12.594 -16.297 1 83.25 739 ASN A N 1
ATOM 5966 C CA . ASN A 1 739 ? 2.615 11.945 -17.547 1 83.25 739 ASN A CA 1
ATOM 5967 C C . ASN A 1 739 ? 3.654 10.852 -17.297 1 83.25 739 ASN A C 1
ATOM 5969 O O . ASN A 1 739 ? 4.742 10.891 -17.875 1 83.25 739 ASN A O 1
ATOM 5973 N N . THR A 1 740 ? 3.293 9.922 -16.531 1 90.81 740 THR A N 1
ATOM 5974 C CA . THR A 1 740 ? 4.234 9 -15.898 1 90.81 740 THR A CA 1
ATOM 5975 C C . THR A 1 740 ? 4.621 7.879 -16.875 1 90.81 740 THR A C 1
ATOM 5977 O O . THR A 1 740 ? 5.66 7.238 -16.703 1 90.81 740 THR A O 1
ATOM 5980 N N . GLU A 1 741 ? 3.859 7.578 -17.969 1 94.06 741 GLU A N 1
ATOM 5981 C CA . GLU A 1 741 ? 4.082 6.418 -18.828 1 94.06 741 GLU A CA 1
ATOM 5982 C C . GLU A 1 741 ? 5.48 6.441 -19.438 1 94.06 741 GLU A C 1
ATOM 5984 O O . GLU A 1 741 ? 6.246 5.484 -19.281 1 94.06 741 GLU A O 1
ATOM 5989 N N . GLY A 1 742 ? 5.773 7.617 -20.047 1 93.81 742 GLY A N 1
ATOM 5990 C CA . GLY A 1 742 ? 7.082 7.73 -20.672 1 93.81 742 GLY A CA 1
ATOM 5991 C C . GLY A 1 742 ? 8.227 7.629 -19.688 1 93.81 742 GLY A C 1
ATOM 5992 O O . GLY A 1 742 ? 9.281 7.078 -20 1 93.81 742 GLY A O 1
ATOM 5993 N N . GLN A 1 743 ? 8.016 8.117 -18.531 1 93.69 743 GLN A N 1
ATOM 5994 C CA . GLN A 1 743 ? 9.047 8.086 -17.5 1 93.69 743 GLN A CA 1
ATOM 5995 C C . GLN A 1 743 ? 9.273 6.664 -16.984 1 93.69 743 GLN A C 1
ATOM 5997 O O . GLN A 1 743 ? 10.422 6.23 -16.844 1 93.69 743 GLN A O 1
ATOM 6002 N N . ILE A 1 744 ? 8.195 5.941 -16.781 1 95.62 744 ILE A N 1
ATOM 6003 C CA . ILE A 1 744 ? 8.266 4.562 -16.312 1 95.62 744 ILE A CA 1
ATOM 6004 C C . ILE A 1 744 ? 8.977 3.693 -17.344 1 95.62 744 ILE A C 1
ATOM 6006 O O . ILE A 1 744 ? 9.852 2.898 -17 1 95.62 744 ILE A O 1
ATOM 6010 N N . LEU A 1 745 ? 8.602 3.84 -18.562 1 96.19 745 LEU A N 1
ATOM 6011 C CA . LEU A 1 745 ? 9.156 3.016 -19.641 1 96.19 745 LEU A CA 1
ATOM 6012 C C . LEU A 1 745 ? 10.633 3.316 -19.844 1 96.19 745 LEU A C 1
ATOM 6014 O O . LEU A 1 745 ? 11.414 2.42 -20.188 1 96.19 745 LEU A O 1
ATOM 6018 N N . ARG A 1 746 ? 10.984 4.562 -19.625 1 94.44 746 ARG A N 1
ATOM 6019 C CA . ARG A 1 746 ? 12.391 4.926 -19.719 1 94.44 746 ARG A CA 1
ATOM 6020 C C . ARG A 1 746 ? 13.219 4.188 -18.672 1 94.44 746 ARG A C 1
ATOM 6022 O O . ARG A 1 746 ? 14.297 3.668 -18.984 1 94.44 746 ARG A O 1
ATOM 6029 N N . VAL A 1 747 ? 12.75 4.145 -17.516 1 95.06 747 VAL A N 1
ATOM 6030 C CA . VAL A 1 747 ? 13.461 3.459 -16.438 1 95.06 747 VAL A CA 1
ATOM 6031 C C . VAL A 1 747 ? 13.477 1.956 -16.703 1 95.06 747 VAL A C 1
ATOM 6033 O O . VAL A 1 747 ? 14.469 1.279 -16.438 1 95.06 747 VAL A O 1
ATOM 6036 N N . SER A 1 748 ? 12.359 1.438 -17.172 1 94.94 748 SER A N 1
ATOM 6037 C CA . SER A 1 748 ? 12.297 0.022 -17.531 1 94.94 748 SER A CA 1
ATOM 6038 C C . SER A 1 748 ? 13.352 -0.334 -18.578 1 94.94 748 SER A C 1
ATOM 6040 O O . SER A 1 748 ? 13.961 -1.404 -18.516 1 94.94 748 SER A O 1
ATOM 6042 N N . GLU A 1 749 ? 13.562 0.563 -19.5 1 94.56 749 GLU A N 1
ATOM 6043 C CA . GLU A 1 749 ? 14.586 0.376 -20.516 1 94.56 749 GLU A CA 1
ATOM 6044 C C . GLU A 1 749 ? 15.984 0.401 -19.906 1 94.56 749 GLU A C 1
ATOM 6046 O O . GLU A 1 749 ? 16.859 -0.375 -20.312 1 94.56 749 GLU A O 1
ATOM 6051 N N . MET A 1 750 ? 16.141 1.289 -19 1 95.12 750 MET A N 1
ATOM 6052 C CA . MET A 1 750 ? 17.438 1.345 -18.328 1 95.12 750 MET A CA 1
ATOM 6053 C C . MET A 1 750 ? 17.719 0.034 -17.594 1 95.12 750 MET A C 1
ATOM 6055 O O . MET A 1 750 ? 18.844 -0.462 -17.625 1 95.12 750 MET A O 1
ATOM 6059 N N . ASP A 1 751 ? 16.766 -0.49 -16.953 1 94.56 751 ASP A N 1
ATOM 6060 C CA . ASP A 1 751 ? 16.906 -1.754 -16.234 1 94.56 751 ASP A CA 1
ATOM 6061 C C . ASP A 1 751 ? 17.25 -2.893 -17.188 1 94.56 751 ASP A C 1
ATOM 6063 O O . ASP A 1 751 ? 18.094 -3.736 -16.875 1 94.56 751 ASP A O 1
ATOM 6067 N N . LEU A 1 752 ? 16.578 -2.912 -18.297 1 92.81 752 LEU A N 1
ATOM 6068 C CA . LEU A 1 752 ? 16.844 -3.926 -19.312 1 92.81 752 LEU A CA 1
ATOM 6069 C C . LEU A 1 752 ? 18.281 -3.812 -19.812 1 92.81 752 LEU A C 1
ATOM 6071 O O . LEU A 1 752 ? 19 -4.812 -19.891 1 92.81 752 LEU A O 1
ATOM 6075 N N . VAL A 1 753 ? 18.656 -2.596 -20.141 1 94.19 753 VAL A N 1
ATOM 6076 C CA . VAL A 1 753 ? 20 -2.344 -20.656 1 94.19 753 VAL A CA 1
ATOM 6077 C C . VAL A 1 753 ? 21.047 -2.73 -19.609 1 94.19 753 VAL A C 1
ATOM 6079 O O . VAL A 1 753 ? 22.078 -3.312 -19.938 1 94.19 753 VAL A O 1
ATOM 6082 N N . SER A 1 754 ? 20.719 -2.377 -18.375 1 95.44 754 SER A N 1
ATOM 6083 C CA . SER A 1 754 ? 21.609 -2.762 -17.281 1 95.44 754 SER A CA 1
ATOM 6084 C C . SER A 1 754 ? 21.781 -4.277 -17.203 1 95.44 754 SER A C 1
ATOM 6086 O O . SER A 1 754 ? 22.891 -4.773 -17.031 1 95.44 754 SER A O 1
ATOM 6088 N N . THR A 1 755 ? 20.766 -5.035 -17.375 1 92.88 755 THR A N 1
ATOM 6089 C CA . THR A 1 755 ? 20.781 -6.492 -17.328 1 92.88 755 THR A CA 1
ATOM 6090 C C . THR A 1 755 ? 21.594 -7.059 -18.484 1 92.88 755 THR A C 1
ATOM 6092 O O . THR A 1 755 ? 22.344 -8.023 -18.312 1 92.88 755 THR A O 1
ATOM 6095 N N . ILE A 1 756 ? 21.453 -6.434 -19.625 1 90.88 756 ILE A N 1
ATOM 6096 C CA . ILE A 1 756 ? 22.156 -6.883 -20.828 1 90.88 756 ILE A CA 1
ATOM 6097 C C . ILE A 1 756 ? 23.656 -6.656 -20.641 1 90.88 756 ILE A C 1
ATOM 6099 O O . ILE A 1 756 ? 24.469 -7.559 -20.891 1 90.88 756 ILE A O 1
ATOM 6103 N N . ILE A 1 757 ? 23.984 -5.445 -20.203 1 93.25 757 ILE A N 1
ATOM 6104 C CA . ILE A 1 757 ? 25.391 -5.117 -20.016 1 93.25 757 ILE A CA 1
ATOM 6105 C C . ILE A 1 757 ? 25.984 -6.039 -18.953 1 93.25 757 ILE A C 1
ATOM 6107 O O . ILE A 1 757 ? 27.094 -6.562 -19.125 1 93.25 757 ILE A O 1
ATOM 6111 N N . ARG A 1 758 ? 25.312 -6.262 -17.891 1 92.94 758 ARG A N 1
ATOM 6112 C CA . ARG A 1 758 ? 25.781 -7.16 -16.828 1 92.94 758 ARG A CA 1
ATOM 6113 C C . ARG A 1 758 ? 26 -8.57 -17.375 1 92.94 758 ARG A C 1
ATOM 6115 O O . ARG A 1 758 ? 27 -9.211 -17.047 1 92.94 758 ARG A O 1
ATOM 6122 N N . SER A 1 759 ? 25.078 -9.047 -18.141 1 88.44 759 SER A N 1
ATOM 6123 C CA . SER A 1 759 ? 25.203 -10.375 -18.734 1 88.44 759 SER A CA 1
ATOM 6124 C C . SER A 1 759 ? 26.453 -10.477 -19.609 1 88.44 759 SER A C 1
ATOM 6126 O O . SER A 1 759 ? 27.156 -11.492 -19.562 1 88.44 759 SER A O 1
ATOM 6128 N N . LYS A 1 760 ? 26.812 -9.43 -20.328 1 87.94 760 LYS A N 1
ATOM 6129 C CA . LYS A 1 760 ? 28 -9.398 -21.172 1 87.94 760 LYS A CA 1
ATOM 6130 C C . LYS A 1 760 ? 29.281 -9.391 -20.328 1 87.94 760 LYS A C 1
ATOM 6132 O O . LYS A 1 760 ? 30.266 -10.023 -20.688 1 87.94 760 LYS A O 1
ATOM 6137 N N . ILE A 1 761 ? 29.172 -8.648 -19.297 1 90.88 761 ILE A N 1
ATOM 6138 C CA . ILE A 1 761 ? 30.312 -8.586 -18.391 1 90.88 761 ILE A CA 1
ATOM 6139 C C . ILE A 1 761 ? 30.547 -9.961 -17.75 1 90.88 761 ILE A C 1
ATOM 6141 O O . ILE A 1 761 ? 31.688 -10.422 -17.672 1 90.88 761 ILE A O 1
ATOM 6145 N N . ASP A 1 762 ? 29.516 -10.586 -17.312 1 86.88 762 ASP A N 1
ATOM 6146 C CA . ASP A 1 762 ? 29.609 -11.914 -16.703 1 86.88 762 ASP A CA 1
ATOM 6147 C C . ASP A 1 762 ? 30.172 -12.938 -17.688 1 86.88 762 ASP A C 1
ATOM 6149 O O . ASP A 1 762 ? 30.969 -13.797 -17.312 1 86.88 762 ASP A O 1
ATOM 6153 N N . ASP A 1 763 ? 29.766 -12.781 -18.906 1 81.75 763 ASP A N 1
ATOM 6154 C CA . ASP A 1 763 ? 30.266 -13.656 -19.953 1 81.75 763 ASP A CA 1
ATOM 6155 C C . ASP A 1 763 ? 31.766 -13.453 -20.156 1 81.75 763 ASP A C 1
ATOM 6157 O O . ASP A 1 763 ? 32.531 -14.414 -20.359 1 81.75 763 ASP A O 1
ATOM 6161 N N . LEU A 1 764 ? 32.125 -12.227 -20.109 1 82 764 LEU A N 1
ATOM 6162 C CA . LEU A 1 764 ? 33.531 -11.891 -20.25 1 82 764 LEU A CA 1
ATOM 6163 C C . LEU A 1 764 ? 34.344 -12.445 -19.094 1 82 764 LEU A C 1
ATOM 6165 O O . LEU A 1 764 ? 35.438 -13 -19.297 1 82 764 LEU A O 1
ATOM 6169 N N . ASP A 1 765 ? 33.812 -12.297 -17.953 1 81.06 765 ASP A N 1
ATOM 6170 C CA . ASP A 1 765 ? 34.5 -12.781 -16.75 1 81.06 765 ASP A CA 1
ATOM 6171 C C . ASP A 1 765 ? 34.625 -14.305 -16.766 1 81.06 765 ASP A C 1
ATOM 6173 O O . ASP A 1 765 ? 35.656 -14.859 -16.375 1 81.06 765 ASP A O 1
ATOM 6177 N N . LEU A 1 766 ? 33.562 -14.906 -17.125 1 76.81 766 LEU A N 1
ATOM 6178 C CA . LEU A 1 766 ? 33.562 -16.359 -17.219 1 76.81 766 LEU A CA 1
ATOM 6179 C C . LEU A 1 766 ? 34.562 -16.844 -18.281 1 76.81 766 LEU A C 1
ATOM 6181 O O . LEU A 1 766 ? 35.25 -17.844 -18.078 1 76.81 766 LEU A O 1
ATOM 6185 N N . SER A 1 767 ? 34.594 -16.125 -19.359 1 68.5 767 SER A N 1
ATOM 6186 C CA . SER A 1 767 ? 35.531 -16.484 -20.422 1 68.5 767 SER A CA 1
ATOM 6187 C C . SER A 1 767 ? 36.969 -16.297 -19.969 1 68.5 767 SER A C 1
ATOM 6189 O O . SER A 1 767 ? 37.875 -17.078 -20.312 1 68.5 767 SER A O 1
ATOM 6191 N N . GLN A 1 768 ? 37.156 -15.289 -19.094 1 63.88 768 GLN A N 1
ATOM 6192 C CA . GLN A 1 768 ? 38.5 -15.023 -18.578 1 63.88 768 GLN A CA 1
ATOM 6193 C C . GLN A 1 768 ? 38.875 -16.016 -17.484 1 63.88 768 GLN A C 1
ATOM 6195 O O . GLN A 1 768 ? 40.031 -16.453 -17.406 1 63.88 768 GLN A O 1
ATOM 6200 N N . GLU A 1 769 ? 37.844 -16.219 -16.547 1 55.16 769 GLU A N 1
ATOM 6201 C CA . GLU A 1 769 ? 38.094 -17.234 -15.531 1 55.16 769 GLU A CA 1
ATOM 6202 C C . GLU A 1 769 ? 38.312 -18.609 -16.156 1 55.16 769 GLU A C 1
ATOM 6204 O O . GLU A 1 769 ? 39.125 -19.406 -15.68 1 55.16 769 GLU A O 1
ATOM 6209 N N . GLU A 1 770 ? 37.438 -19.031 -16.984 1 49.72 770 GLU A N 1
ATOM 6210 C CA . GLU A 1 770 ? 37.688 -20.281 -17.672 1 49.72 770 GLU A CA 1
ATOM 6211 C C . GLU A 1 770 ? 39.094 -20.312 -18.281 1 49.72 770 GLU A C 1
ATOM 6213 O O . GLU A 1 770 ? 39.781 -21.344 -18.266 1 49.72 770 GLU A O 1
ATOM 6218 N N . THR A 1 771 ? 39.531 -19.125 -18.688 1 42.81 771 THR A N 1
ATOM 6219 C CA . THR A 1 771 ? 40.906 -19.094 -19.094 1 42.81 771 THR A CA 1
ATOM 6220 C C . THR A 1 771 ? 41.844 -19.281 -17.891 1 42.81 771 THR A C 1
ATOM 6222 O O . THR A 1 771 ? 42.875 -19.953 -17.984 1 42.81 771 THR A O 1
ATOM 6225 N N . ILE A 1 772 ? 41.375 -18.656 -16.766 1 37.91 772 ILE A N 1
ATOM 6226 C CA . ILE A 1 772 ? 42.188 -18.844 -15.586 1 37.91 772 ILE A CA 1
ATOM 6227 C C . ILE A 1 772 ? 41.875 -20.188 -14.922 1 37.91 772 ILE A C 1
ATOM 6229 O O . ILE A 1 772 ? 42.75 -20.938 -14.555 1 37.91 772 ILE A O 1
ATOM 6233 N N . THR A 1 773 ? 40.562 -20.391 -14.453 1 39.75 773 THR A N 1
ATOM 6234 C CA . THR A 1 773 ? 40.188 -21.547 -13.656 1 39.75 773 THR A CA 1
ATOM 6235 C C . THR A 1 773 ? 40.125 -22.797 -14.531 1 39.75 773 THR A C 1
ATOM 6237 O O . THR A 1 773 ? 39.781 -23.875 -14.055 1 39.75 773 THR A O 1
ATOM 6240 N N . LYS A 1 774 ? 40.25 -22.953 -15.82 1 36.5 774 LYS A N 1
ATOM 6241 C CA . LYS A 1 774 ? 40.594 -24.297 -16.281 1 36.5 774 LYS A CA 1
ATOM 6242 C C . LYS A 1 774 ? 41.656 -24.938 -15.398 1 36.5 774 LYS A C 1
ATOM 6244 O O . LYS A 1 774 ? 41.938 -26.141 -15.516 1 36.5 774 LYS A O 1
ATOM 6249 N N . ALA A 1 775 ? 42.562 -24.188 -14.797 1 29.94 775 ALA A N 1
ATOM 6250 C CA . ALA A 1 775 ? 43.531 -24.891 -13.938 1 29.94 775 ALA A CA 1
ATOM 6251 C C . ALA A 1 775 ? 42.844 -25.359 -12.641 1 29.94 775 ALA A C 1
ATOM 6253 O O . ALA A 1 775 ? 43.031 -26.484 -12.203 1 29.94 775 ALA A O 1
ATOM 6254 N N . LYS A 1 776 ? 42.469 -24.5 -11.609 1 31.16 776 LYS A N 1
ATOM 6255 C CA . LYS A 1 776 ? 42.25 -24.953 -10.242 1 31.16 776 LYS A CA 1
ATOM 6256 C C . LYS A 1 776 ? 40.844 -25.5 -10.078 1 31.16 776 LYS A C 1
ATOM 6258 O O . LYS A 1 776 ? 40.625 -26.531 -9.422 1 31.16 776 LYS A O 1
ATOM 6263 N N . ASN A 1 777 ? 39.688 -24.656 -10.102 1 30.41 777 ASN A N 1
ATOM 6264 C CA . ASN A 1 777 ? 38.469 -24.891 -9.328 1 30.41 777 ASN A CA 1
ATOM 6265 C C . ASN A 1 777 ? 37.531 -25.859 -10.055 1 30.41 777 ASN A C 1
ATOM 6267 O O . ASN A 1 777 ? 36.5 -25.438 -10.547 1 30.41 777 ASN A O 1
ATOM 6271 N N . ARG A 1 778 ? 37.906 -26.703 -11 1 29.17 778 ARG A N 1
ATOM 6272 C CA . ARG A 1 778 ? 37.062 -27.828 -11.328 1 29.17 778 ARG A CA 1
ATOM 6273 C C . ARG A 1 778 ? 36.531 -28.5 -10.07 1 29.17 778 ARG A C 1
ATOM 6275 O O . ARG A 1 778 ? 35.656 -29.375 -10.141 1 29.17 778 ARG A O 1
ATOM 6282 N N . GLU A 1 779 ? 37.219 -28.438 -8.914 1 29.39 779 GLU A N 1
ATOM 6283 C CA . GLU A 1 779 ? 36.938 -29.25 -7.73 1 29.39 779 GLU A CA 1
ATOM 6284 C C . GLU A 1 779 ? 35.688 -28.766 -6.992 1 29.39 779 GLU A C 1
ATOM 6286 O O . GLU A 1 779 ? 35 -29.562 -6.375 1 29.39 779 GLU A O 1
ATOM 6291 N N . GLY A 1 780 ? 35.438 -27.453 -6.816 1 30.84 780 GLY A N 1
ATOM 6292 C CA . GLY A 1 780 ? 34.406 -27.047 -5.871 1 30.84 780 GLY A CA 1
ATOM 6293 C C . GLY A 1 780 ? 33 -27.281 -6.387 1 30.84 780 GLY A C 1
ATOM 6294 O O . GLY A 1 780 ? 32.031 -27.25 -5.617 1 30.84 780 GLY A O 1
ATOM 6295 N N . MET A 1 781 ? 32.688 -26.984 -7.629 1 30.91 781 MET A N 1
ATOM 6296 C CA . MET A 1 781 ? 31.375 -27.25 -8.164 1 30.91 781 MET A CA 1
ATOM 6297 C C . MET A 1 781 ? 31.047 -28.734 -8.078 1 30.91 781 MET A C 1
ATOM 6299 O O . MET A 1 781 ? 29.891 -29.141 -8.266 1 30.91 781 MET A O 1
ATOM 6303 N N . ASP A 1 782 ? 32 -29.578 -8.148 1 30.67 782 ASP A N 1
ATOM 6304 C CA . ASP A 1 782 ? 31.891 -31 -7.883 1 30.67 782 ASP A CA 1
ATOM 6305 C C . ASP A 1 782 ? 31.312 -31.25 -6.488 1 30.67 782 ASP A C 1
ATOM 6307 O O . ASP A 1 782 ? 30.891 -32.375 -6.176 1 30.67 782 ASP A O 1
ATOM 6311 N N . LEU A 1 783 ? 31.609 -30.359 -5.531 1 31.64 783 LEU A N 1
ATOM 6312 C CA . LEU A 1 783 ? 31.094 -30.609 -4.191 1 31.64 783 LEU A CA 1
ATOM 6313 C C . LEU A 1 783 ? 29.578 -30.484 -4.16 1 31.64 783 LEU A C 1
ATOM 6315 O O . LEU A 1 783 ? 28.906 -31.203 -3.42 1 31.64 783 LEU A O 1
ATOM 6319 N N . GLU A 1 784 ? 28.969 -29.453 -4.824 1 32.84 784 GLU A N 1
ATOM 6320 C CA . GLU A 1 784 ? 27.516 -29.469 -4.805 1 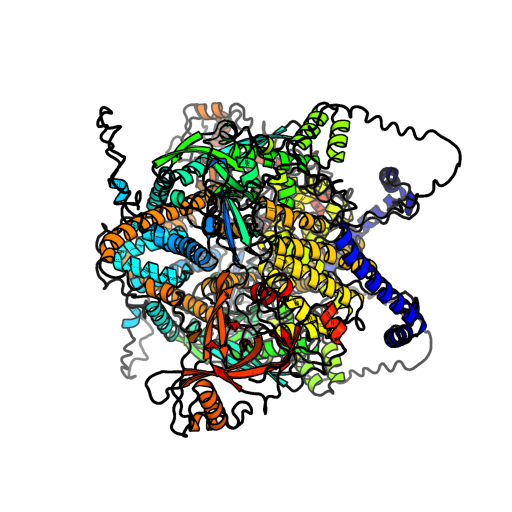32.84 784 GLU A CA 1
ATOM 6321 C C . GLU A 1 784 ? 26.953 -30.609 -5.656 1 32.84 784 GLU A C 1
ATOM 6323 O O . GLU A 1 784 ? 25.953 -31.219 -5.293 1 32.84 784 GLU A O 1
ATOM 6328 N N . LYS A 1 785 ? 27.438 -30.891 -6.855 1 35.16 785 LYS A N 1
ATOM 6329 C CA . LYS A 1 785 ? 27.125 -32.094 -7.652 1 35.16 785 LYS A CA 1
ATOM 6330 C C . LYS A 1 785 ? 27.469 -33.344 -6.891 1 35.16 785 LYS A C 1
ATOM 6332 O O . LYS A 1 785 ? 26.781 -34.375 -7.035 1 35.16 785 LYS A O 1
ATOM 6337 N N . SER A 1 786 ? 28.672 -33.344 -6.363 1 33.62 786 SER A N 1
ATOM 6338 C CA . SER A 1 786 ? 29.031 -34.5 -5.559 1 33.62 786 SER A CA 1
ATOM 6339 C C . SER A 1 786 ? 28.062 -34.688 -4.395 1 33.62 786 SER A C 1
ATOM 6341 O O . SER A 1 786 ? 28.031 -35.75 -3.773 1 33.62 786 SER A O 1
ATOM 6343 N N . ARG A 1 787 ? 27.531 -33.625 -3.889 1 34 787 ARG A N 1
ATOM 6344 C CA . ARG A 1 787 ? 26.516 -33.906 -2.885 1 34 787 ARG A CA 1
ATOM 6345 C C . ARG A 1 787 ? 25.312 -34.594 -3.506 1 34 787 ARG A C 1
ATOM 6347 O O . ARG A 1 787 ? 24.594 -35.344 -2.826 1 34 787 ARG A O 1
ATOM 6354 N N . LEU A 1 788 ? 24.859 -34.219 -4.734 1 34.22 788 LEU A N 1
ATOM 6355 C CA . LEU A 1 788 ? 23.781 -34.969 -5.375 1 34.22 788 LEU A CA 1
ATOM 6356 C C . LEU A 1 788 ? 24.297 -36.312 -5.941 1 34.22 788 LEU A C 1
ATOM 6358 O O . LEU A 1 788 ? 23.562 -37.031 -6.582 1 34.22 788 LEU A O 1
ATOM 6362 N N . LYS A 1 789 ? 25.531 -36.406 -6.648 1 32.75 789 LYS A N 1
ATOM 6363 C CA . LYS A 1 789 ? 25.891 -37.656 -7.289 1 32.75 789 LYS A CA 1
ATOM 6364 C C . LYS A 1 789 ? 25.531 -38.844 -6.395 1 32.75 789 LYS A C 1
ATOM 6366 O O . LYS A 1 789 ? 25.484 -38.719 -5.172 1 32.75 789 LYS A O 1
ATOM 6371 N N . SER A 1 790 ? 25.5 -40.031 -7.125 1 31.97 790 SER A N 1
ATOM 6372 C CA . SER A 1 790 ? 25.219 -41.438 -6.859 1 31.97 790 SER A CA 1
ATOM 6373 C C . SER A 1 790 ? 26.109 -42 -5.742 1 31.97 790 SER A C 1
ATOM 6375 O O . SER A 1 790 ? 27.031 -42.75 -5.992 1 31.97 790 SER A O 1
ATOM 6377 N N . LYS A 1 791 ? 27.109 -41.438 -5.102 1 31.58 791 LYS A N 1
ATOM 6378 C CA . LYS A 1 791 ? 27.688 -42.625 -4.441 1 31.58 791 LYS A CA 1
ATOM 6379 C C . LYS A 1 791 ? 26.609 -43.594 -3.969 1 31.58 791 LYS A C 1
ATOM 6381 O O . LYS A 1 791 ? 25.594 -43.156 -3.424 1 31.58 791 LYS A O 1
ATOM 6386 N N . PRO A 1 792 ? 26.547 -44.781 -4.621 1 33.81 792 PRO A N 1
ATOM 6387 C CA . PRO A 1 792 ? 25.734 -45.812 -4.008 1 33.81 792 PRO A CA 1
ATOM 6388 C C . PRO A 1 792 ? 25.547 -45.625 -2.506 1 33.81 792 PRO A C 1
ATOM 6390 O O . PRO A 1 792 ? 24.781 -46.344 -1.873 1 33.81 792 PRO A O 1
ATOM 6393 N N . GLY A 1 793 ? 26.688 -45.312 -1.801 1 35.06 793 GLY A N 1
ATOM 6394 C CA . GLY A 1 793 ? 26.484 -45.25 -0.363 1 35.06 793 GLY A CA 1
ATOM 6395 C C . GLY A 1 793 ? 25.5 -44.156 0.042 1 35.06 793 GLY A C 1
ATOM 6396 O O . GLY A 1 793 ? 25.156 -43.281 -0.768 1 35.06 793 GLY A O 1
ATOM 6397 N N . ASN A 1 794 ? 24.625 -44.219 1.254 1 45.91 794 ASN A N 1
ATOM 6398 C CA . ASN A 1 794 ? 23.453 -43.656 1.917 1 45.91 794 ASN A CA 1
ATOM 6399 C C . ASN A 1 794 ? 23.562 -42.125 2.061 1 45.91 794 ASN A C 1
ATOM 6401 O O . ASN A 1 794 ? 22.969 -41.531 2.969 1 45.91 794 ASN A O 1
ATOM 6405 N N . ASP A 1 795 ? 24.469 -41.281 1.766 1 60.81 795 ASP A N 1
ATOM 6406 C CA . ASP A 1 795 ? 24.609 -40 2.463 1 60.81 795 ASP A CA 1
ATOM 6407 C C . ASP A 1 795 ? 23.578 -38.969 1.96 1 60.81 795 ASP A C 1
ATOM 6409 O O . ASP A 1 795 ? 23.922 -38.062 1.202 1 60.81 795 ASP A O 1
ATOM 6413 N N . HIS A 1 796 ? 22.312 -39.25 1.926 1 85.75 796 HIS A N 1
ATOM 6414 C CA . HIS A 1 796 ? 21.312 -38.281 1.475 1 85.75 796 HIS A CA 1
ATOM 6415 C C . HIS A 1 796 ? 20.859 -37.375 2.617 1 85.75 796 HIS A C 1
ATOM 6417 O O . HIS A 1 796 ? 19.828 -36.719 2.51 1 85.75 796 HIS A O 1
ATOM 6423 N N . VAL A 1 797 ? 21.688 -37.469 3.633 1 92.5 797 VAL A N 1
ATOM 6424 C CA . VAL A 1 797 ? 21.328 -36.625 4.781 1 92.5 797 VAL A CA 1
ATOM 6425 C C . VAL A 1 797 ? 22.5 -35.719 5.137 1 92.5 797 VAL A C 1
ATOM 6427 O O . VAL A 1 797 ? 23.656 -36.094 5.062 1 92.5 797 VAL A O 1
ATOM 6430 N N . GLU A 1 798 ? 22.25 -34.469 5.367 1 92.38 798 GLU A N 1
ATOM 6431 C CA . GLU A 1 798 ? 23.188 -33.469 5.895 1 92.38 798 GLU A CA 1
ATOM 6432 C C . GLU A 1 798 ? 22.734 -32.969 7.254 1 92.38 798 GLU A C 1
ATOM 6434 O O . GLU A 1 798 ? 21.547 -32.719 7.473 1 92.38 798 GLU A O 1
ATOM 6439 N N . PHE A 1 799 ? 23.719 -32.875 8.141 1 93.38 799 PHE A N 1
ATOM 6440 C CA . PHE A 1 799 ? 23.391 -32.5 9.5 1 93.38 799 PHE A CA 1
ATOM 6441 C C . PHE A 1 799 ? 23.812 -31.047 9.766 1 93.38 799 PHE A C 1
ATOM 6443 O O . PHE A 1 799 ? 24.797 -30.578 9.195 1 93.38 799 PHE A O 1
ATOM 6450 N N . GLY A 1 800 ? 22.938 -30.312 10.422 1 91 800 GLY A N 1
ATOM 6451 C CA . GLY A 1 800 ? 23.234 -28.922 10.773 1 91 800 GLY A CA 1
ATOM 6452 C C . GLY A 1 800 ? 23 -28.625 12.242 1 91 800 GLY A C 1
ATOM 6453 O O . GLY A 1 800 ? 22.469 -29.469 12.977 1 91 800 GLY A O 1
ATOM 6454 N N . SER A 1 801 ? 23.5 -27.469 12.797 1 91 801 SER A N 1
ATOM 6455 C CA . SER A 1 801 ? 23.375 -27.031 14.18 1 91 801 SER A CA 1
ATOM 6456 C C . SER A 1 801 ? 23.984 -28.031 15.148 1 91 801 SER A C 1
ATOM 6458 O O . SER A 1 801 ? 23.312 -28.516 16.062 1 91 801 SER A O 1
ATOM 6460 N N . ARG A 1 802 ? 25.234 -28.297 14.945 1 92.94 802 ARG A N 1
ATOM 6461 C CA . ARG A 1 802 ? 26 -29.25 15.75 1 92.94 802 ARG A CA 1
ATOM 6462 C C . ARG A 1 802 ? 26.172 -28.766 17.172 1 92.94 802 ARG A C 1
ATOM 6464 O O . ARG A 1 802 ? 26.516 -27.594 17.406 1 92.94 802 ARG A O 1
ATOM 6471 N N . LEU A 1 803 ? 25.781 -29.656 18.141 1 93.69 803 LEU A N 1
ATOM 6472 C CA . LEU A 1 803 ? 25.969 -29.344 19.547 1 93.69 803 LEU A CA 1
ATOM 6473 C C . LEU A 1 803 ? 27.266 -29.953 20.078 1 93.69 803 LEU A C 1
ATOM 6475 O O . LEU A 1 803 ? 27.859 -30.812 19.422 1 93.69 803 LEU A O 1
ATOM 6479 N N . PRO A 1 804 ? 27.812 -29.438 21.25 1 92.81 804 PRO A N 1
ATOM 6480 C CA . PRO A 1 804 ? 29.016 -30.031 21.828 1 92.81 804 PRO A CA 1
ATOM 6481 C C . PRO A 1 804 ? 28.844 -31.5 22.172 1 92.81 804 PRO A C 1
ATOM 6483 O O . PRO A 1 804 ? 27.75 -31.938 22.531 1 92.81 804 PRO A O 1
ATOM 6486 N N . GLN A 1 805 ? 29.953 -32.25 22.062 1 94.25 805 GLN A N 1
ATOM 6487 C CA . GLN A 1 805 ? 29.938 -33.656 22.406 1 94.25 805 GLN A CA 1
ATOM 6488 C C . GLN A 1 805 ? 29.516 -33.875 23.859 1 94.25 805 GLN A C 1
ATOM 6490 O O . GLN A 1 805 ? 29.859 -33.062 24.734 1 94.25 805 GLN A O 1
ATOM 6495 N N . ILE A 1 806 ? 28.766 -34.906 24.094 1 95.5 806 ILE A N 1
ATOM 6496 C CA . ILE A 1 806 ? 28.266 -35.219 25.422 1 95.5 806 ILE A CA 1
ATOM 6497 C C . ILE A 1 806 ? 28.422 -36.719 25.719 1 95.5 806 ILE A C 1
ATOM 6499 O O . ILE A 1 806 ? 28.281 -37.531 24.812 1 95.5 806 ILE A O 1
ATOM 6503 N N . THR A 1 807 ? 28.766 -37.031 26.922 1 94.5 807 THR A N 1
ATOM 6504 C CA . THR A 1 807 ? 28.859 -38.438 27.312 1 94.5 807 THR A CA 1
ATOM 6505 C C . THR A 1 807 ? 27.469 -39.062 27.516 1 94.5 807 THR A C 1
ATOM 6507 O O . THR A 1 807 ? 26.5 -38.344 27.766 1 94.5 807 THR A O 1
ATOM 6510 N N . LEU A 1 808 ? 27.328 -40.312 27.375 1 95 808 LEU A N 1
ATOM 6511 C CA . LEU A 1 808 ? 26.031 -41 27.547 1 95 808 LEU A CA 1
ATOM 6512 C C . LEU A 1 808 ? 25.531 -40.844 28.969 1 95 808 LEU A C 1
ATOM 6514 O O . LEU A 1 808 ? 24.312 -40.75 29.203 1 95 808 LEU A O 1
ATOM 6518 N N . GLU A 1 809 ? 26.438 -40.781 29.875 1 92.94 809 GLU A N 1
ATOM 6519 C CA . GLU A 1 809 ? 26.047 -40.562 31.266 1 92.94 809 GLU A CA 1
ATOM 6520 C C . GLU A 1 809 ? 25.422 -39.188 31.438 1 92.94 809 GLU A C 1
ATOM 6522 O O . GLU A 1 809 ? 24.375 -39.031 32.062 1 92.94 809 GLU A O 1
ATOM 6527 N N . ASN A 1 810 ? 26.047 -38.219 30.891 1 94.38 810 ASN A N 1
ATOM 6528 C CA . ASN A 1 810 ? 25.531 -36.875 30.984 1 94.38 810 ASN A CA 1
ATOM 6529 C C . ASN A 1 810 ? 24.203 -36.719 30.266 1 94.38 810 ASN A C 1
ATOM 6531 O O . ASN A 1 810 ? 23.328 -35.969 30.719 1 94.38 810 ASN A O 1
ATOM 6535 N N . LEU A 1 811 ? 24.094 -37.312 29.125 1 95 811 LEU A N 1
ATOM 6536 C CA . LEU A 1 811 ? 22.844 -37.25 28.375 1 95 811 LEU A CA 1
ATOM 6537 C C . LEU A 1 811 ? 21.688 -37.844 29.188 1 95 811 LEU A C 1
ATOM 6539 O O . LEU A 1 811 ? 20.609 -37.25 29.25 1 95 811 LEU A O 1
ATOM 6543 N N . GLU A 1 812 ? 21.906 -38.969 29.812 1 93.44 812 GLU A N 1
ATOM 6544 C CA . GLU A 1 812 ? 20.875 -39.625 30.625 1 93.44 812 GLU A CA 1
ATOM 6545 C C . GLU A 1 812 ? 20.516 -38.75 31.828 1 93.44 812 GLU A C 1
ATOM 6547 O O . GLU A 1 812 ? 19.344 -38.719 32.25 1 93.44 812 GLU A O 1
ATOM 6552 N N . ASN A 1 813 ? 21.422 -38.031 32.312 1 92.19 813 ASN A N 1
ATOM 6553 C CA . ASN A 1 813 ? 21.172 -37.156 33.438 1 92.19 813 ASN A CA 1
ATOM 6554 C C . ASN A 1 813 ? 20.328 -35.938 33.031 1 92.19 813 ASN A C 1
ATOM 6556 O O . ASN A 1 813 ? 19.391 -35.562 33.75 1 92.19 813 ASN A O 1
ATOM 6560 N N . ILE A 1 814 ? 20.672 -35.406 31.922 1 92.31 814 ILE A N 1
ATOM 6561 C CA . ILE A 1 814 ? 19.969 -34.219 31.438 1 92.31 814 ILE A CA 1
ATOM 6562 C C . ILE A 1 814 ? 18.516 -34.562 31.125 1 92.31 814 ILE A C 1
ATOM 6564 O O . ILE A 1 814 ? 17.609 -33.781 31.344 1 92.31 814 ILE A O 1
ATOM 6568 N N . HIS A 1 815 ? 18.266 -35.812 30.641 1 92.44 815 HIS A N 1
ATOM 6569 C CA . HIS A 1 815 ? 16.938 -36.219 30.203 1 92.44 815 HIS A CA 1
ATOM 6570 C C . HIS A 1 815 ? 16.312 -37.219 31.172 1 92.44 815 HIS A C 1
ATOM 6572 O O . HIS A 1 815 ? 15.492 -38.031 30.781 1 92.44 815 HIS A O 1
ATOM 6578 N N . SER A 1 816 ? 16.703 -37.156 32.406 1 88.81 816 SER A N 1
ATOM 6579 C CA . SER A 1 816 ? 16.234 -38.125 33.406 1 88.81 816 SER A CA 1
ATOM 6580 C C . SER A 1 816 ? 14.727 -38.062 33.562 1 88.81 816 SER A C 1
ATOM 6582 O O . SER A 1 816 ? 14.094 -39.062 33.875 1 88.81 816 SER A O 1
ATOM 6584 N N . THR A 1 817 ? 14.094 -36.906 33.25 1 87.94 817 THR A N 1
ATOM 6585 C CA . THR A 1 817 ? 12.656 -36.75 33.438 1 87.94 817 THR A CA 1
ATOM 6586 C C . THR A 1 817 ? 11.914 -36.969 32.094 1 87.94 817 THR A C 1
ATOM 6588 O O . THR A 1 817 ? 10.68 -36.938 32.062 1 87.94 817 THR A O 1
ATOM 6591 N N . ASN A 1 818 ? 12.641 -37.219 31.109 1 89.81 818 ASN A N 1
ATOM 6592 C CA . ASN A 1 818 ? 12.031 -37.406 29.797 1 89.81 818 ASN A CA 1
ATOM 6593 C C . ASN A 1 818 ? 11.836 -38.906 29.469 1 89.81 818 ASN A C 1
ATOM 6595 O O . ASN A 1 818 ? 12.812 -39.625 29.25 1 89.81 818 ASN A O 1
ATOM 6599 N N . VAL A 1 819 ? 10.648 -39.312 29.391 1 89.75 819 VAL A N 1
ATOM 6600 C CA . VAL A 1 819 ? 10.281 -40.719 29.219 1 89.75 819 VAL A CA 1
ATOM 6601 C C . VAL A 1 819 ? 10.836 -41.25 27.906 1 89.75 819 VAL A C 1
ATOM 6603 O O . VAL A 1 819 ? 11.055 -42.438 27.75 1 89.75 819 VAL A O 1
ATOM 6606 N N . HIS A 1 820 ? 11.148 -40.438 26.969 1 91.38 820 HIS A N 1
ATOM 6607 C CA . HIS A 1 820 ? 11.641 -40.875 25.656 1 91.38 820 HIS A CA 1
ATOM 6608 C C . HIS A 1 820 ? 13.078 -41.375 25.734 1 91.38 820 HIS A C 1
ATOM 6610 O O . HIS A 1 820 ? 13.531 -42.094 24.859 1 91.38 820 HIS A O 1
ATOM 6616 N N . PHE A 1 821 ? 13.781 -41.062 26.781 1 92.56 821 PHE A N 1
ATOM 6617 C CA . PHE A 1 821 ? 15.203 -41.375 26.891 1 92.56 821 PHE A CA 1
ATOM 6618 C C . PHE A 1 821 ? 15.438 -42.469 27.938 1 92.56 821 PHE A C 1
ATOM 6620 O O . PHE A 1 821 ? 16.578 -42.688 28.375 1 92.56 821 PHE A O 1
ATOM 6627 N N . THR A 1 822 ? 14.328 -43.156 28.297 1 89.25 822 THR A N 1
ATOM 6628 C CA . THR A 1 822 ? 14.453 -44.219 29.281 1 89.25 822 THR A CA 1
ATOM 6629 C C . THR A 1 822 ? 15.344 -45.344 28.75 1 89.25 822 THR A C 1
ATOM 6631 O O . THR A 1 822 ? 15.141 -45.812 27.625 1 89.25 822 THR A O 1
ATOM 6634 N N . SER A 1 823 ? 16.328 -45.844 29.547 1 88.5 823 SER A N 1
ATOM 6635 C CA . SER A 1 823 ? 17.25 -46.906 29.203 1 88.5 823 SER A CA 1
ATOM 6636 C C . SER A 1 823 ? 17.938 -46.656 27.875 1 88.5 823 SER A C 1
ATOM 6638 O O . SER A 1 823 ? 18.031 -47.531 27.031 1 88.5 823 SER A O 1
ATOM 6640 N N . PHE A 1 824 ? 18.359 -45.438 27.641 1 93.81 824 PHE A N 1
ATOM 6641 C CA . PHE A 1 824 ? 18.906 -44.938 26.375 1 93.81 824 PHE A CA 1
ATOM 6642 C C . PHE A 1 824 ? 20.094 -45.812 25.953 1 93.81 824 PHE A C 1
ATOM 6644 O O . PHE A 1 824 ? 20.125 -46.312 24.828 1 93.81 824 PHE A O 1
ATOM 6651 N N . ARG A 1 825 ? 21.078 -46.062 26.844 1 93 825 ARG A N 1
ATOM 6652 C CA . ARG A 1 825 ? 22.312 -46.781 26.531 1 93 825 ARG A CA 1
ATOM 6653 C C . ARG A 1 825 ? 22.016 -48.25 26.156 1 93 825 ARG A C 1
ATOM 6655 O O . ARG A 1 825 ? 22.562 -48.75 25.188 1 93 825 ARG A O 1
ATOM 6662 N N . ARG A 1 826 ? 21.141 -48.781 26.891 1 90.75 826 ARG A N 1
ATOM 6663 C CA . ARG A 1 826 ? 20.781 -50.156 26.641 1 90.75 826 ARG A CA 1
ATOM 6664 C C . ARG A 1 826 ? 20.062 -50.312 25.312 1 90.75 826 ARG A C 1
ATOM 6666 O O . ARG A 1 826 ? 20.406 -51.219 24.516 1 90.75 826 ARG A O 1
ATOM 6673 N N . GLN A 1 827 ? 19.172 -49.5 25.125 1 92.44 827 GLN A N 1
ATOM 6674 C CA . GLN A 1 827 ? 18.391 -49.594 23.891 1 92.44 827 GLN A CA 1
ATOM 6675 C C . GLN A 1 827 ? 19.266 -49.281 22.672 1 92.44 827 GLN A C 1
ATOM 6677 O O . GLN A 1 827 ? 19.125 -49.906 21.625 1 92.44 827 GLN A O 1
ATOM 6682 N N . LEU A 1 828 ? 20.094 -48.281 22.766 1 94.56 828 LEU A N 1
ATOM 6683 C CA . LEU A 1 828 ? 21 -47.938 21.688 1 94.56 828 LEU A CA 1
ATOM 6684 C C . LEU A 1 828 ? 21.969 -49.094 21.406 1 94.56 828 LEU A C 1
ATOM 6686 O O . LEU A 1 828 ? 22.234 -49.406 20.25 1 94.56 828 LEU A O 1
ATOM 6690 N N . GLY A 1 829 ? 22.484 -49.656 22.5 1 92.69 829 GLY A N 1
ATOM 6691 C CA . GLY A 1 829 ? 23.359 -50.812 22.344 1 92.69 829 GLY A CA 1
ATOM 6692 C C . GLY A 1 829 ? 22.688 -51.969 21.578 1 92.69 829 GLY A C 1
ATOM 6693 O O . GLY A 1 829 ? 23.312 -52.562 20.703 1 92.69 829 GLY A O 1
ATOM 6694 N N . HIS A 1 830 ? 21.484 -52.219 21.922 1 92.81 830 HIS A N 1
ATOM 6695 C CA . HIS A 1 830 ? 20.734 -53.25 21.234 1 92.81 830 HIS A CA 1
ATOM 6696 C C . HIS A 1 830 ? 20.531 -52.906 19.766 1 92.81 830 HIS A C 1
ATOM 6698 O O . HIS A 1 830 ? 20.656 -53.781 18.891 1 92.81 830 HIS A O 1
ATOM 6704 N N . ALA A 1 831 ? 20.188 -51.688 19.5 1 93 831 ALA A N 1
ATOM 6705 C CA . ALA A 1 831 ? 19.953 -51.25 18.125 1 93 831 ALA A CA 1
ATOM 6706 C C . ALA A 1 831 ? 21.234 -51.344 17.281 1 93 831 ALA A C 1
ATOM 6708 O O . ALA A 1 831 ? 21.188 -51.75 16.125 1 93 831 ALA A O 1
ATOM 6709 N N . LEU A 1 832 ? 22.281 -51 17.828 1 92.38 832 LEU A N 1
ATOM 6710 C CA . LEU A 1 832 ? 23.562 -51.062 17.141 1 92.38 832 LEU A CA 1
ATOM 6711 C C . LEU A 1 832 ? 23.984 -52.5 16.906 1 92.38 832 LEU A C 1
ATOM 6713 O O . LEU A 1 832 ? 24.562 -52.812 15.859 1 92.38 832 LEU A O 1
ATOM 6717 N N . THR A 1 833 ? 23.703 -53.344 17.938 1 92.25 833 THR A N 1
ATOM 6718 C CA . THR A 1 833 ? 24 -54.75 17.781 1 92.25 833 THR A CA 1
ATOM 6719 C C . THR A 1 833 ? 23.25 -55.344 16.594 1 92.25 833 THR A C 1
ATOM 6721 O O . THR A 1 833 ? 23.812 -56.125 15.82 1 92.25 833 THR A O 1
ATOM 6724 N N . ARG A 1 834 ? 22.047 -54.938 16.484 1 89.25 834 ARG A N 1
ATOM 6725 C CA . ARG A 1 834 ? 21.219 -55.406 15.383 1 89.25 834 ARG A CA 1
ATOM 6726 C C . ARG A 1 834 ? 21.719 -54.812 14.055 1 89.25 834 ARG A C 1
ATOM 6728 O O . ARG A 1 834 ? 21.766 -55.531 13.047 1 89.25 834 ARG A O 1
ATOM 6735 N N . LEU A 1 835 ? 22.016 -53.625 13.961 1 88.25 835 LEU A N 1
ATOM 6736 C CA . LEU A 1 835 ? 22.422 -52.938 12.75 1 88.25 835 LEU A CA 1
ATOM 6737 C C . LEU A 1 835 ? 23.766 -53.469 12.234 1 88.25 835 LEU A C 1
ATOM 6739 O O . LEU A 1 835 ? 23.953 -53.625 11.031 1 88.25 835 LEU A O 1
ATOM 6743 N N . LEU A 1 836 ? 24.672 -53.75 13.188 1 87.75 836 LEU A N 1
ATOM 6744 C CA . LEU A 1 836 ? 26.031 -54.125 12.789 1 87.75 836 LEU A CA 1
ATOM 6745 C C . LEU A 1 836 ? 26.234 -55.625 12.828 1 87.75 836 LEU A C 1
ATOM 6747 O O . LEU A 1 836 ? 27.203 -56.156 12.266 1 87.75 836 LEU A O 1
ATOM 6751 N N . GLY A 1 837 ? 25.391 -56.375 13.516 1 86.69 837 GLY A N 1
ATOM 6752 C CA . GLY A 1 837 ? 25.484 -57.844 13.602 1 86.69 837 GLY A CA 1
ATOM 6753 C C . GLY A 1 837 ? 26.484 -58.312 14.641 1 86.69 837 GLY A C 1
ATOM 6754 O O . GLY A 1 837 ? 26.844 -59.469 14.695 1 86.69 837 GLY A O 1
ATOM 6755 N N . THR A 1 838 ? 27.094 -57.375 15.375 1 87.69 838 THR A N 1
ATOM 6756 C CA . THR A 1 838 ? 28.047 -57.688 16.438 1 87.69 838 THR A CA 1
ATOM 6757 C C . THR A 1 838 ? 27.562 -57.062 17.766 1 87.69 838 THR A C 1
ATOM 6759 O O . THR A 1 838 ? 26.953 -56 17.781 1 87.69 838 THR A O 1
ATOM 6762 N N . ARG A 1 839 ? 27.797 -57.781 18.812 1 88.88 839 ARG A N 1
ATOM 6763 C CA . ARG A 1 839 ? 27.359 -57.281 20.125 1 88.88 839 ARG A CA 1
ATOM 6764 C C . ARG A 1 839 ? 28.094 -56.031 20.516 1 88.88 839 ARG A C 1
ATOM 6766 O O . ARG A 1 839 ? 29.328 -56 20.594 1 88.88 839 ARG A O 1
ATOM 6773 N N . ILE A 1 840 ? 27.359 -55 20.688 1 89.19 840 ILE A N 1
ATOM 6774 C CA . ILE A 1 840 ? 27.922 -53.719 21.078 1 89.19 840 ILE A CA 1
ATOM 6775 C C . ILE A 1 840 ? 27.469 -53.344 22.484 1 89.19 840 ILE A C 1
ATOM 6777 O O . ILE A 1 840 ? 26.266 -53.312 22.781 1 89.19 840 ILE A O 1
ATOM 6781 N N . MET A 1 841 ? 28.391 -53.25 23.422 1 87.75 841 MET A N 1
ATOM 6782 C CA . MET A 1 841 ? 28.109 -52.75 24.766 1 87.75 841 MET A CA 1
ATOM 6783 C C . MET A 1 841 ? 28.641 -51.344 24.969 1 87.75 841 MET A C 1
ATOM 6785 O O . MET A 1 841 ? 29.844 -51.094 24.781 1 87.75 841 MET A O 1
ATOM 6789 N N . LEU A 1 842 ? 27.719 -50.469 25.234 1 91.5 842 LEU A N 1
ATOM 6790 C CA . LEU A 1 842 ? 28.094 -49.062 25.406 1 91.5 842 LEU A CA 1
ATOM 6791 C C . LEU A 1 842 ? 28.344 -48.75 26.875 1 91.5 842 LEU A C 1
ATOM 6793 O O . LEU A 1 842 ? 27.547 -49.125 27.734 1 91.5 842 LEU A O 1
ATOM 6797 N N . SER A 1 843 ? 29.453 -48.156 27.109 1 89.75 843 SER A N 1
ATOM 6798 C CA . SER A 1 843 ? 29.781 -47.75 28.469 1 89.75 843 SER A CA 1
ATOM 6799 C C . SER A 1 843 ? 29.297 -46.312 28.719 1 89.75 843 SER A C 1
ATOM 6801 O O . SER A 1 843 ? 28.906 -45.594 27.797 1 89.75 843 SER A O 1
ATOM 6803 N N . SER A 1 844 ? 29.359 -45.875 29.938 1 90.75 844 SER A N 1
ATOM 6804 C CA . SER A 1 844 ? 28.922 -44.531 30.344 1 90.75 844 SER A CA 1
ATOM 6805 C C . SER A 1 844 ? 29.844 -43.469 29.781 1 90.75 844 SER A C 1
ATOM 6807 O O . SER A 1 844 ? 29.422 -42.312 29.625 1 90.75 844 SER A O 1
ATOM 6809 N N . SER A 1 845 ? 31.047 -43.844 29.375 1 90.25 845 SER A N 1
ATOM 6810 C CA . SER A 1 845 ? 32.031 -42.844 28.953 1 90.25 845 SER A CA 1
ATOM 6811 C C . SER A 1 845 ? 32 -42.625 27.438 1 90.25 845 SER A C 1
ATOM 6813 O O . SER A 1 845 ? 32.625 -41.719 26.922 1 90.25 845 SER A O 1
ATOM 6815 N N . HIS A 1 846 ? 31.172 -43.406 26.781 1 92.38 846 HIS A N 1
ATOM 6816 C CA . HIS A 1 846 ? 31.047 -43.188 25.344 1 92.38 846 HIS A CA 1
ATOM 6817 C C . HIS A 1 846 ? 30.453 -41.812 25.047 1 92.38 846 HIS A C 1
ATOM 6819 O O . HIS A 1 846 ? 29.609 -41.312 25.781 1 92.38 846 HIS A O 1
ATOM 6825 N N . THR A 1 847 ? 30.938 -41.188 23.969 1 92.75 847 THR A N 1
ATOM 6826 C CA . THR A 1 847 ? 30.5 -39.844 23.625 1 92.75 847 THR A CA 1
ATOM 6827 C C . THR A 1 847 ? 29.688 -39.844 22.328 1 92.75 847 THR A C 1
ATOM 6829 O O . THR A 1 847 ? 29.953 -40.656 21.438 1 92.75 847 THR A O 1
ATOM 6832 N N . ILE A 1 848 ? 28.688 -39 22.266 1 95.06 848 ILE A N 1
ATOM 6833 C CA . ILE A 1 848 ? 27.906 -38.781 21.047 1 95.06 848 ILE A CA 1
ATOM 6834 C C . ILE A 1 848 ? 27.906 -37.312 20.703 1 95.06 848 ILE A C 1
ATOM 6836 O O . ILE A 1 848 ? 28.188 -36.469 21.547 1 95.06 848 ILE A O 1
ATOM 6840 N N . THR A 1 849 ? 27.688 -37 19.453 1 95.69 849 THR A N 1
ATOM 6841 C CA . THR A 1 849 ? 27.547 -35.625 18.969 1 95.69 849 THR A CA 1
ATOM 6842 C C . THR A 1 849 ? 26.109 -35.344 18.516 1 95.69 849 THR A C 1
ATOM 6844 O O . THR A 1 849 ? 25.703 -35.781 17.438 1 95.69 849 THR A O 1
ATOM 6847 N N . PRO A 1 850 ? 25.359 -34.594 19.266 1 96.25 850 PRO A N 1
ATOM 6848 C CA . PRO A 1 850 ? 23.969 -34.312 18.891 1 96.25 850 PRO A CA 1
ATOM 6849 C C . PRO A 1 850 ? 23.859 -33.25 17.797 1 96.25 850 PRO A C 1
ATOM 6851 O O . PRO A 1 850 ? 24.703 -32.344 17.719 1 96.25 850 PRO A O 1
ATOM 6854 N N . TYR A 1 851 ? 22.844 -33.344 16.969 1 96.19 851 TYR A N 1
ATOM 6855 C CA . TYR A 1 851 ? 22.469 -32.375 15.945 1 96.19 851 TYR A CA 1
ATOM 6856 C C . TYR A 1 851 ? 21.016 -31.938 16.109 1 96.19 851 TYR A C 1
ATOM 6858 O O . TYR A 1 851 ? 20.172 -32.719 16.531 1 96.19 851 TYR A O 1
ATOM 6866 N N . GLN A 1 852 ? 20.703 -30.656 15.766 1 95.62 852 GLN A N 1
ATOM 6867 C CA . GLN A 1 852 ? 19.328 -30.156 15.938 1 95.62 852 GLN A CA 1
ATOM 6868 C C . GLN A 1 852 ? 18.625 -30.062 14.594 1 95.62 852 GLN A C 1
ATOM 6870 O O . GLN A 1 852 ? 17.391 -29.922 14.547 1 95.62 852 GLN A O 1
ATOM 6875 N N . THR A 1 853 ? 19.344 -30.141 13.484 1 94.88 853 THR A N 1
ATOM 6876 C CA . THR A 1 853 ? 18.734 -30.062 12.164 1 94.88 853 THR A CA 1
ATOM 6877 C C . THR A 1 853 ? 19.328 -31.109 11.234 1 94.88 853 THR A C 1
ATOM 6879 O O . THR A 1 853 ? 20.453 -31.547 11.422 1 94.88 853 THR A O 1
ATOM 6882 N N . MET A 1 854 ? 18.516 -31.547 10.344 1 94.81 854 MET A N 1
ATOM 6883 C CA . MET A 1 854 ? 18.922 -32.5 9.305 1 94.81 854 MET A CA 1
ATOM 6884 C C . MET A 1 854 ? 18.25 -32.156 7.977 1 94.81 854 MET A C 1
ATOM 6886 O O . MET A 1 854 ? 17.047 -31.875 7.938 1 94.81 854 MET A O 1
ATOM 6890 N N . GLU A 1 855 ? 19.031 -32.031 6.977 1 94.44 855 GLU A N 1
ATOM 6891 C CA . GLU A 1 855 ? 18.484 -31.891 5.625 1 94.44 855 GLU A CA 1
ATOM 6892 C C . GLU A 1 855 ? 18.5 -33.219 4.875 1 94.44 855 GLU A C 1
ATOM 6894 O O . GLU A 1 855 ? 19.547 -33.875 4.754 1 94.44 855 GLU A O 1
ATOM 6899 N N . VAL A 1 856 ? 17.375 -33.656 4.473 1 95.62 856 VAL A N 1
ATOM 6900 C CA . VAL A 1 856 ? 17.25 -34.906 3.773 1 95.62 856 VAL A CA 1
ATOM 6901 C C . VAL A 1 856 ? 16.969 -34.688 2.293 1 95.62 856 VAL A C 1
ATOM 6903 O O . VAL A 1 856 ? 16.062 -33.906 1.94 1 95.62 856 VAL A O 1
ATOM 6906 N N . PHE A 1 857 ? 17.75 -35.312 1.478 1 93.19 857 PHE A N 1
ATOM 6907 C CA . PHE A 1 857 ? 17.578 -35.219 0.034 1 93.19 857 PHE A CA 1
ATOM 6908 C C . PHE A 1 857 ? 16.906 -36.5 -0.505 1 93.19 857 PHE A C 1
ATOM 6910 O O . PHE A 1 857 ? 17.203 -37.594 -0.069 1 93.19 857 PHE A O 1
ATOM 6917 N N . TYR A 1 858 ? 15.922 -36.312 -1.327 1 90 858 TYR A N 1
ATOM 6918 C CA . TYR A 1 858 ? 15.211 -37.469 -1.918 1 90 858 TYR A CA 1
ATOM 6919 C C . TYR A 1 858 ? 14.797 -37.156 -3.352 1 90 858 TYR A C 1
ATOM 6921 O O . TYR A 1 858 ? 14.68 -35.969 -3.734 1 90 858 TYR A O 1
ATOM 6929 N N . ARG A 1 859 ? 14.57 -38.094 -4.094 1 87.44 859 ARG A N 1
ATOM 6930 C CA . ARG A 1 859 ? 14.07 -37.938 -5.457 1 87.44 859 ARG A CA 1
ATOM 6931 C C . ARG A 1 859 ? 12.547 -37.906 -5.48 1 87.44 859 ARG A C 1
ATOM 6933 O O . ARG A 1 859 ? 11.898 -38.844 -5.004 1 87.44 859 ARG A O 1
ATOM 6940 N N . SER A 1 860 ? 12.031 -36.938 -6.047 1 90.44 860 SER A N 1
ATOM 6941 C CA . SER A 1 860 ? 10.586 -36.812 -6.148 1 90.44 860 SER A CA 1
ATOM 6942 C C . SER A 1 860 ? 10 -37.844 -7.102 1 90.44 860 SER A C 1
ATOM 6944 O O . SER A 1 860 ? 10.586 -38.125 -8.148 1 90.44 860 SER A O 1
ATOM 6946 N N . LEU A 1 861 ? 8.914 -38.344 -6.707 1 87.06 861 LEU A N 1
ATOM 6947 C CA . LEU A 1 861 ? 8.227 -39.312 -7.559 1 87.06 861 LEU A CA 1
ATOM 6948 C C . LEU A 1 861 ? 7.359 -38.625 -8.594 1 87.06 861 LEU A C 1
ATOM 6950 O O . LEU A 1 861 ? 6.801 -39.25 -9.492 1 87.06 861 LEU A O 1
ATOM 6954 N N . ILE A 1 862 ? 7.336 -37.312 -8.5 1 88.81 862 ILE A N 1
ATOM 6955 C CA . ILE A 1 862 ? 6.465 -36.531 -9.375 1 88.81 862 ILE A CA 1
ATOM 6956 C C . ILE A 1 862 ? 7.254 -36.062 -10.586 1 88.81 862 ILE A C 1
ATOM 6958 O O . ILE A 1 862 ? 6.953 -36.406 -11.727 1 88.81 862 ILE A O 1
ATOM 6962 N N . ASP A 1 863 ? 8.281 -35.375 -10.336 1 86.12 863 ASP A N 1
ATOM 6963 C CA . ASP A 1 863 ? 9.031 -34.781 -11.438 1 86.12 863 ASP A CA 1
ATOM 6964 C C . ASP A 1 863 ? 10.453 -35.344 -11.492 1 86.12 863 ASP A C 1
ATOM 6966 O O . ASP A 1 863 ? 11.297 -34.844 -12.234 1 86.12 863 ASP A O 1
ATOM 6970 N N . TRP A 1 864 ? 10.75 -36.25 -10.648 1 85.88 864 TRP A N 1
ATOM 6971 C CA . TRP A 1 864 ? 11.977 -37.062 -10.672 1 85.88 864 TRP A CA 1
ATOM 6972 C C . TRP A 1 864 ? 13.188 -36.188 -10.336 1 85.88 864 TRP A C 1
ATOM 6974 O O . TRP A 1 864 ? 14.336 -36.625 -10.531 1 85.88 864 TRP A O 1
ATOM 6984 N N . ARG A 1 865 ? 12.93 -34.969 -9.828 1 85.75 865 ARG A N 1
ATOM 6985 C CA . ARG A 1 865 ? 14.023 -34.125 -9.406 1 85.75 865 ARG A CA 1
ATOM 6986 C C . ARG A 1 865 ? 14.375 -34.344 -7.938 1 85.75 865 ARG A C 1
ATOM 6988 O O . ARG A 1 865 ? 13.602 -34.969 -7.199 1 85.75 865 ARG A O 1
ATOM 6995 N N . ILE A 1 866 ? 15.547 -33.875 -7.617 1 87.56 866 ILE A N 1
ATOM 6996 C CA . ILE A 1 866 ? 15.977 -34 -6.23 1 87.56 866 ILE A CA 1
ATOM 6997 C C . ILE A 1 866 ? 15.414 -32.844 -5.406 1 87.56 866 ILE A C 1
ATOM 6999 O O . ILE A 1 866 ? 15.578 -31.688 -5.77 1 87.56 866 ILE A O 1
ATOM 7003 N N . GLU A 1 867 ? 14.719 -33.219 -4.434 1 90.12 867 GLU A N 1
ATOM 7004 C CA . GLU A 1 867 ? 14.164 -32.25 -3.486 1 90.12 867 GLU A CA 1
ATOM 7005 C C . GLU A 1 867 ? 14.734 -32.469 -2.086 1 90.12 867 GLU A C 1
ATOM 7007 O O . GLU A 1 867 ? 15.445 -33.438 -1.841 1 90.12 867 GLU A O 1
ATOM 7012 N N . SER A 1 868 ? 14.562 -31.516 -1.238 1 92.56 868 SER A N 1
ATOM 7013 C CA . SER A 1 868 ? 15.086 -31.656 0.115 1 92.56 868 SER A CA 1
ATOM 7014 C C . SER A 1 868 ? 14.117 -31.094 1.148 1 92.56 868 SER A C 1
ATOM 7016 O O . SER A 1 868 ? 13.258 -30.266 0.819 1 92.56 868 SER A O 1
ATOM 7018 N N . ASN A 1 869 ? 14.125 -31.625 2.301 1 94.06 869 ASN A N 1
ATOM 7019 C CA . ASN A 1 869 ? 13.438 -31.109 3.48 1 94.06 869 ASN A CA 1
ATOM 7020 C C . ASN A 1 869 ? 14.414 -30.812 4.617 1 94.06 869 ASN A C 1
ATOM 7022 O O . ASN A 1 869 ? 15.359 -31.578 4.844 1 94.06 869 ASN A O 1
ATOM 7026 N N . ILE A 1 870 ? 14.211 -29.719 5.211 1 93.81 870 ILE A N 1
ATOM 7027 C CA . ILE A 1 870 ? 14.953 -29.422 6.434 1 93.81 870 ILE A CA 1
ATOM 7028 C C . ILE A 1 870 ? 14.125 -29.828 7.652 1 93.81 870 ILE A C 1
ATOM 7030 O O . ILE A 1 870 ? 13.023 -29.312 7.855 1 93.81 870 ILE A O 1
ATOM 7034 N N . LEU A 1 871 ? 14.633 -30.672 8.398 1 95.5 871 LEU A N 1
ATOM 7035 C CA . LEU A 1 871 ? 13.938 -31.219 9.555 1 95.5 871 LEU A CA 1
ATOM 7036 C C . LEU A 1 871 ? 14.57 -30.719 10.852 1 95.5 871 LEU A C 1
ATOM 7038 O O . LEU A 1 871 ? 15.797 -30.594 10.938 1 95.5 871 LEU A O 1
ATOM 7042 N N . GLN A 1 872 ? 13.688 -30.547 11.844 1 94.81 872 GLN A N 1
ATOM 7043 C CA . GLN A 1 872 ? 14.133 -29.953 13.102 1 94.81 872 GLN A CA 1
ATOM 7044 C C . GLN A 1 872 ? 13.914 -30.906 14.266 1 94.81 872 GLN A C 1
ATOM 7046 O O . GLN A 1 872 ? 12.906 -31.625 14.312 1 94.81 872 GLN A O 1
ATOM 7051 N N . THR A 1 873 ? 14.844 -30.984 15.18 1 94.88 873 THR A N 1
ATOM 7052 C CA . THR A 1 873 ? 14.719 -31.578 16.5 1 94.88 873 THR A CA 1
ATOM 7053 C C . THR A 1 873 ? 15.172 -30.594 17.578 1 94.88 873 THR A C 1
ATOM 7055 O O . THR A 1 873 ? 16.125 -30.859 18.312 1 94.88 873 THR A O 1
ATOM 7058 N N . ASN A 1 874 ? 14.469 -29.5 17.625 1 91.38 874 ASN A N 1
ATOM 7059 C CA . ASN A 1 874 ? 14.891 -28.359 18.438 1 91.38 874 ASN A CA 1
ATOM 7060 C C . ASN A 1 874 ? 13.914 -28.109 19.594 1 91.38 874 ASN A C 1
ATOM 7062 O O . ASN A 1 874 ? 12.75 -27.781 19.359 1 91.38 874 ASN A O 1
ATOM 7066 N N . PRO A 1 875 ? 14.359 -28.172 20.797 1 88.62 875 PRO A N 1
ATOM 7067 C CA . PRO A 1 875 ? 13.477 -27.906 21.938 1 88.62 875 PRO A CA 1
ATOM 7068 C C . PRO A 1 875 ? 13.125 -26.422 22.094 1 88.62 875 PRO A C 1
ATOM 7070 O O . PRO A 1 875 ? 12.188 -26.078 22.812 1 88.62 875 PRO A O 1
ATOM 7073 N N . ASP A 1 876 ? 13.852 -25.531 21.391 1 84.75 876 ASP A N 1
ATOM 7074 C CA . ASP A 1 876 ? 13.594 -24.094 21.469 1 84.75 876 ASP A CA 1
ATOM 7075 C C . ASP A 1 876 ? 13.734 -23.422 20.109 1 84.75 876 ASP A C 1
ATOM 7077 O O . ASP A 1 876 ? 14.609 -22.578 19.922 1 84.75 876 ASP A O 1
ATOM 7081 N N . PHE A 1 877 ? 12.891 -23.812 19.203 1 84.88 877 PHE A N 1
ATOM 7082 C CA . PHE A 1 877 ? 12.852 -23.203 17.875 1 84.88 877 PHE A CA 1
ATOM 7083 C C . PHE A 1 877 ? 11.906 -22 17.859 1 84.88 877 PHE A C 1
ATOM 7085 O O . PHE A 1 877 ? 10.695 -22.172 17.719 1 84.88 877 PHE A O 1
ATOM 7092 N N . HIS A 1 878 ? 12.438 -20.781 17.891 1 75.88 878 HIS A N 1
ATOM 7093 C CA . HIS A 1 878 ? 11.648 -19.562 17.953 1 75.88 878 HIS A CA 1
ATOM 7094 C C . HIS A 1 878 ? 10.68 -19.578 19.125 1 75.88 878 HIS A C 1
ATOM 7096 O O . HIS A 1 878 ? 9.484 -19.328 18.953 1 75.88 878 HIS A O 1
ATOM 7102 N N . HIS A 1 879 ? 11.141 -20.125 20.234 1 73.75 879 HIS A N 1
ATOM 7103 C CA . HIS A 1 879 ? 10.5 -20.109 21.547 1 73.75 879 HIS A CA 1
ATOM 7104 C C . HIS A 1 879 ? 9.445 -21.219 21.656 1 73.75 879 HIS A C 1
ATOM 7106 O O . HIS A 1 879 ? 8.547 -21.141 22.5 1 73.75 879 HIS A O 1
ATOM 7112 N N . LYS A 1 880 ? 9.531 -22.156 20.703 1 80.62 880 LYS A N 1
ATOM 7113 C CA . LYS A 1 880 ? 8.648 -23.328 20.766 1 80.62 880 LYS A CA 1
ATOM 7114 C C . LYS A 1 880 ? 9.414 -24.609 20.469 1 80.62 880 LYS A C 1
ATOM 7116 O O . LYS A 1 880 ? 10.406 -24.594 19.719 1 80.62 880 LYS A O 1
ATOM 7121 N N . LYS A 1 881 ? 8.953 -25.656 21.078 1 88.44 881 LYS A N 1
ATOM 7122 C CA . LYS A 1 881 ? 9.531 -26.953 20.734 1 88.44 881 LYS A CA 1
ATOM 7123 C C . LYS A 1 881 ? 9.125 -27.391 19.328 1 88.44 881 LYS A C 1
ATOM 7125 O O . LYS A 1 881 ? 7.984 -27.203 18.922 1 88.44 881 LYS A O 1
ATOM 7130 N N . ARG A 1 882 ? 10.094 -27.875 18.641 1 92.75 882 ARG A N 1
ATOM 7131 C CA . ARG A 1 882 ? 9.781 -28.375 17.297 1 92.75 882 ARG A CA 1
ATOM 7132 C C . ARG A 1 882 ? 10.453 -29.719 17.047 1 92.75 882 ARG A C 1
ATOM 7134 O O . ARG A 1 882 ? 11.68 -29.812 17.062 1 92.75 882 ARG A O 1
ATOM 7141 N N . TYR A 1 883 ? 9.711 -30.719 16.906 1 95.25 883 TYR A N 1
ATOM 7142 C CA . TYR A 1 883 ? 10.117 -32.062 16.516 1 95.25 883 TYR A CA 1
ATOM 7143 C C . TYR A 1 883 ? 9.352 -32.531 15.281 1 95.25 883 TYR A C 1
ATOM 7145 O O . TYR A 1 883 ? 8.164 -32.844 15.367 1 95.25 883 TYR A O 1
ATOM 7153 N N . ASP A 1 884 ? 10.055 -32.625 14.195 1 96.19 884 ASP A N 1
ATOM 7154 C CA . ASP A 1 884 ? 9.391 -32.844 12.914 1 96.19 884 ASP A CA 1
ATOM 7155 C C . ASP A 1 884 ? 9.141 -34.344 12.688 1 96.19 884 ASP A C 1
ATOM 7157 O O . ASP A 1 884 ? 9.742 -35.188 13.359 1 96.19 884 ASP A O 1
ATOM 7161 N N . PHE A 1 885 ? 8.242 -34.625 11.797 1 96.44 885 PHE A N 1
ATOM 7162 C CA . PHE A 1 885 ? 7.902 -36 11.414 1 96.44 885 PHE A CA 1
ATOM 7163 C C . PHE A 1 885 ? 8.602 -36.375 10.125 1 96.44 885 PHE A C 1
ATOM 7165 O O . PHE A 1 885 ? 8.953 -35.531 9.312 1 96.44 885 PHE A O 1
ATOM 7172 N N . THR A 1 886 ? 8.828 -37.688 10.008 1 95.75 886 THR A N 1
ATOM 7173 C CA . THR A 1 886 ? 9.508 -38.188 8.812 1 95.75 886 THR A CA 1
ATOM 7174 C C . THR A 1 886 ? 8.922 -39.531 8.383 1 95.75 886 THR A C 1
ATOM 7176 O O . THR A 1 886 ? 8.242 -40.188 9.164 1 95.75 886 THR A O 1
ATOM 7179 N N . LEU A 1 887 ? 9.094 -39.781 7.141 1 94.12 887 LEU A N 1
ATOM 7180 C CA . LEU A 1 887 ? 8.82 -41.094 6.562 1 94.12 887 LEU A CA 1
ATOM 7181 C C . LEU A 1 887 ? 10.086 -41.938 6.492 1 94.12 887 LEU A C 1
ATOM 7183 O O . LEU A 1 887 ? 11.102 -41.5 5.957 1 94.12 887 LEU A O 1
ATOM 7187 N N . ILE A 1 888 ? 10.07 -43.188 7.055 1 93.88 888 ILE A N 1
ATOM 7188 C CA . ILE A 1 888 ? 11.281 -44 7.055 1 93.88 888 ILE A CA 1
ATOM 7189 C C . ILE A 1 888 ? 11.008 -45.344 6.363 1 93.88 888 ILE A C 1
ATOM 7191 O O . ILE A 1 888 ? 9.867 -45.812 6.363 1 93.88 888 ILE A O 1
ATOM 7195 N N . LYS A 1 889 ? 12.055 -45.875 5.926 1 91.38 889 LYS A N 1
ATOM 7196 C CA . LYS A 1 889 ? 12.016 -47.188 5.312 1 91.38 889 LYS A CA 1
ATOM 7197 C C . LYS A 1 889 ? 12.273 -48.281 6.348 1 91.38 889 LYS A C 1
ATOM 7199 O O . LYS A 1 889 ? 13.234 -48.188 7.109 1 91.38 889 LYS A O 1
ATOM 7204 N N . VAL A 1 890 ? 11.461 -49.281 6.52 1 86.12 890 VAL A N 1
ATOM 7205 C CA . VAL A 1 890 ? 11.641 -50.375 7.477 1 86.12 890 VAL A CA 1
ATOM 7206 C C . VAL A 1 890 ? 12.055 -51.625 6.742 1 86.12 890 VAL A C 1
ATOM 7208 O O . VAL A 1 890 ? 12.875 -52.406 7.246 1 86.12 890 VAL A O 1
ATOM 7211 N N . GLU A 1 891 ? 11.359 -52.094 5.766 1 78.44 891 GLU A N 1
ATOM 7212 C CA . GLU A 1 891 ? 11.695 -53.219 4.902 1 78.44 891 GLU A CA 1
ATOM 7213 C C . GLU A 1 891 ? 11.695 -52.781 3.434 1 78.44 891 GLU A C 1
ATOM 7215 O O . GLU A 1 891 ? 11.453 -51.625 3.109 1 78.44 891 GLU A O 1
ATOM 7220 N N . GLU A 1 892 ? 12.016 -53.969 2.809 1 73.81 892 GLU A N 1
ATOM 7221 C CA . GLU A 1 892 ? 12.023 -53.688 1.371 1 73.81 892 GLU A CA 1
ATOM 7222 C C . GLU A 1 892 ? 10.656 -53.188 0.895 1 73.81 892 GLU A C 1
ATOM 7224 O O . GLU A 1 892 ? 9.641 -53.875 1.115 1 73.81 892 GLU A O 1
ATOM 7229 N N . ASN A 1 893 ? 10.367 -51.875 0.565 1 74.56 893 ASN A N 1
ATOM 7230 C CA . ASN A 1 893 ? 9.219 -51.219 -0.028 1 74.56 893 ASN A CA 1
ATOM 7231 C C . ASN A 1 893 ? 8.164 -50.875 1.023 1 74.56 893 ASN A C 1
ATOM 7233 O O . ASN A 1 893 ? 6.984 -50.75 0.706 1 74.56 893 ASN A O 1
ATOM 7237 N N . LYS A 1 894 ? 8.617 -50.938 2.348 1 85.44 894 LYS A N 1
ATOM 7238 C CA . LYS A 1 894 ? 7.688 -50.594 3.418 1 85.44 894 LYS A CA 1
ATOM 7239 C C . LYS A 1 894 ? 8.18 -49.375 4.195 1 85.44 894 LYS A C 1
ATOM 7241 O O . LYS A 1 894 ? 9.383 -49.219 4.41 1 85.44 894 LYS A O 1
ATOM 7246 N N . CYS A 1 895 ? 7.184 -48.562 4.496 1 90.62 895 CYS A N 1
ATOM 7247 C CA . CYS A 1 895 ? 7.559 -47.344 5.207 1 90.62 895 CYS A CA 1
ATOM 7248 C C . CYS A 1 895 ? 6.566 -47.031 6.32 1 90.62 895 CYS A C 1
ATOM 7250 O O . CYS A 1 895 ? 5.438 -47.531 6.309 1 90.62 895 CYS A O 1
ATOM 7252 N N . ILE A 1 896 ? 6.949 -46.344 7.297 1 92.5 896 ILE A N 1
ATOM 7253 C CA . ILE A 1 896 ? 6.094 -45.844 8.367 1 92.5 896 ILE A CA 1
ATOM 7254 C C . ILE A 1 896 ? 6.473 -44.406 8.703 1 92.5 896 ILE A C 1
ATOM 7256 O O . ILE A 1 896 ? 7.555 -43.938 8.344 1 92.5 896 ILE A O 1
ATOM 7260 N N . PHE A 1 897 ? 5.543 -43.781 9.359 1 94.5 897 PHE A N 1
ATOM 7261 C CA . PHE A 1 897 ? 5.82 -42.438 9.852 1 94.5 897 PHE A CA 1
ATOM 7262 C C . PHE A 1 897 ? 6.41 -42.469 11.258 1 94.5 897 PHE A C 1
ATOM 7264 O O . PHE A 1 897 ? 6.059 -43.344 12.055 1 94.5 897 PHE A O 1
ATOM 7271 N N . VAL A 1 898 ? 7.336 -41.562 11.508 1 95.88 898 VAL A N 1
ATOM 7272 C CA . VAL A 1 898 ? 7.91 -41.469 12.844 1 95.88 898 VAL A CA 1
ATOM 7273 C C . VAL A 1 898 ? 8.086 -40 13.219 1 95.88 898 VAL A C 1
ATOM 7275 O O . VAL A 1 898 ? 8.125 -39.125 12.344 1 95.88 898 VAL A O 1
ATOM 7278 N N . GLN A 1 899 ? 8.102 -39.656 14.453 1 96.06 899 GLN A N 1
ATOM 7279 C CA . GLN A 1 899 ? 8.492 -38.344 14.945 1 96.06 899 GLN A CA 1
ATOM 7280 C C . GLN A 1 899 ? 9.961 -38.312 15.352 1 96.06 899 GLN A C 1
ATOM 7282 O O . GLN A 1 899 ? 10.414 -39.188 16.125 1 96.06 899 GLN A O 1
ATOM 7287 N N . LEU A 1 900 ? 10.727 -37.438 14.812 1 96.56 900 LEU A N 1
ATOM 7288 C CA . LEU A 1 900 ? 12.133 -37.281 15.141 1 96.56 900 LEU A CA 1
ATOM 7289 C C . LEU A 1 900 ? 12.305 -36.562 16.484 1 96.56 900 LEU A C 1
ATOM 7291 O O . LEU A 1 900 ? 11.875 -35.438 16.656 1 96.56 900 LEU A O 1
ATOM 7295 N N . LEU A 1 901 ? 13.016 -37.219 17.375 1 95.69 901 LEU A N 1
ATOM 7296 C CA . LEU A 1 901 ? 13.148 -36.656 18.703 1 95.69 901 LEU A CA 1
ATOM 7297 C C . LEU A 1 901 ? 14.578 -36.156 18.953 1 95.69 901 LEU A C 1
ATOM 7299 O O . LEU A 1 901 ? 14.789 -35.188 19.656 1 95.69 901 LEU A O 1
ATOM 7303 N N . TYR A 1 902 ? 15.492 -37 18.453 1 96.12 902 TYR A N 1
ATOM 7304 C CA . TYR A 1 902 ? 16.906 -36.719 18.719 1 96.12 902 TYR A CA 1
ATOM 7305 C C . TYR A 1 902 ? 17.797 -37.312 17.625 1 96.12 902 TYR A C 1
ATOM 7307 O O . TYR A 1 902 ? 17.625 -38.469 17.234 1 96.12 902 TYR A O 1
ATOM 7315 N N . ILE A 1 903 ? 18.719 -36.531 17.078 1 97.12 903 ILE A N 1
ATOM 7316 C CA . ILE A 1 903 ? 19.656 -36.969 16.047 1 97.12 903 ILE A CA 1
ATOM 7317 C C . ILE A 1 903 ? 21.094 -36.812 16.562 1 97.12 903 ILE A C 1
ATOM 7319 O O . ILE A 1 903 ? 21.438 -35.812 17.203 1 97.12 903 ILE A O 1
ATOM 7323 N N . PHE A 1 904 ? 21.938 -37.875 16.328 1 96.25 904 PHE A N 1
ATOM 7324 C CA . PHE A 1 904 ? 23.297 -37.781 16.844 1 96.25 904 PHE A CA 1
ATOM 7325 C C . PHE A 1 904 ? 24.234 -38.688 16.062 1 96.25 904 PHE A C 1
ATOM 7327 O O . PHE A 1 904 ? 23.781 -39.594 15.383 1 96.25 904 PHE A O 1
ATOM 7334 N N . GLY A 1 905 ? 25.516 -38.344 16.094 1 94.69 905 GLY A N 1
ATOM 7335 C CA . GLY A 1 905 ? 26.578 -39.188 15.609 1 94.69 905 GLY A CA 1
ATOM 7336 C C . GLY A 1 905 ? 27.328 -39.906 16.719 1 94.69 905 GLY A C 1
ATOM 7337 O O . GLY A 1 905 ? 27.562 -39.344 17.797 1 94.69 905 GLY A O 1
ATOM 7338 N N . ILE A 1 906 ? 27.609 -41.219 16.531 1 93.44 906 ILE A N 1
ATOM 7339 C CA . ILE A 1 906 ? 28.359 -41.969 17.516 1 93.44 906 ILE A CA 1
ATOM 7340 C C . ILE A 1 906 ? 29.578 -42.594 16.859 1 93.44 906 ILE A C 1
ATOM 7342 O O . ILE A 1 906 ? 29.484 -43.094 15.727 1 93.44 906 ILE A O 1
ATOM 7346 N N . GLN A 1 907 ? 30.672 -42.438 17.516 1 87.5 907 GLN A N 1
ATOM 7347 C CA . GLN A 1 907 ? 31.906 -43.062 17.031 1 87.5 907 GLN A CA 1
ATOM 7348 C C . GLN A 1 907 ? 32.188 -44.375 17.75 1 87.5 907 GLN A C 1
ATOM 7350 O O . GLN A 1 907 ? 32.312 -44.375 18.984 1 87.5 907 GLN A O 1
ATOM 7355 N N . LEU A 1 908 ? 32.031 -45.469 17.062 1 83.06 908 LEU A N 1
ATOM 7356 C CA . LEU A 1 908 ? 32.375 -46.781 17.609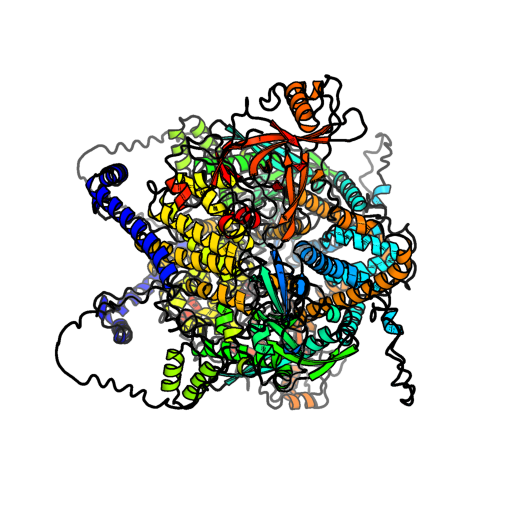 1 83.06 908 LEU A CA 1
ATOM 7357 C C . LEU A 1 908 ? 33.781 -47.188 17.234 1 83.06 908 LEU A C 1
ATOM 7359 O O . LEU A 1 908 ? 34.438 -46.5 16.453 1 83.06 908 LEU A O 1
ATOM 7363 N N . ASP A 1 909 ? 34.312 -48.438 17.812 1 69.38 909 ASP A N 1
ATOM 7364 C CA . ASP A 1 909 ? 35.656 -48.938 17.531 1 69.38 909 ASP A CA 1
ATOM 7365 C C . ASP A 1 909 ? 35.844 -49.188 16.031 1 69.38 909 ASP A C 1
ATOM 7367 O O . ASP A 1 909 ? 34.969 -49.812 15.391 1 69.38 909 ASP A O 1
ATOM 7371 N N . GLY A 1 910 ? 36.656 -48.438 15.164 1 58.81 910 GLY A N 1
ATOM 7372 C CA . GLY A 1 910 ? 37 -48.594 13.766 1 58.81 910 GLY A CA 1
ATOM 7373 C C . GLY A 1 910 ? 36.656 -47.375 12.93 1 58.81 910 GLY A C 1
ATOM 7374 O O . GLY A 1 910 ? 36.625 -47.438 11.695 1 58.81 910 GLY A O 1
ATOM 7375 N N . ASN A 1 911 ? 36.812 -46.188 13.227 1 61.47 911 ASN A N 1
ATOM 7376 C CA . ASN A 1 911 ? 36.938 -44.875 12.625 1 61.47 911 ASN A CA 1
ATOM 7377 C C . ASN A 1 911 ? 35.656 -44.438 11.938 1 61.47 911 ASN A C 1
ATOM 7379 O O . ASN A 1 911 ? 35.594 -43.406 11.289 1 61.47 911 ASN A O 1
ATOM 7383 N N . GLN A 1 912 ? 34.594 -45.219 11.898 1 76.19 912 GLN A N 1
ATOM 7384 C CA . GLN A 1 912 ? 33.438 -44.719 11.141 1 76.19 912 GLN A CA 1
ATOM 7385 C C . GLN A 1 912 ? 32.375 -44.125 12.07 1 76.19 912 GLN A C 1
ATOM 7387 O O . GLN A 1 912 ? 32.031 -44.75 13.086 1 76.19 912 GLN A O 1
ATOM 7392 N N . THR A 1 913 ? 31.938 -42.875 11.812 1 87.06 913 THR A N 1
ATOM 7393 C CA . THR A 1 913 ? 30.844 -42.25 12.547 1 87.06 913 THR A CA 1
ATOM 7394 C C . THR A 1 913 ? 29.5 -42.719 12.039 1 87.06 913 THR A C 1
ATOM 7396 O O . THR A 1 913 ? 29.234 -42.688 10.836 1 87.06 913 THR A O 1
ATOM 7399 N N . LEU A 1 914 ? 28.719 -43.375 12.891 1 90.94 914 LEU A N 1
ATOM 7400 C CA . LEU A 1 914 ? 27.359 -43.75 12.562 1 90.94 914 LEU A CA 1
ATOM 7401 C C . LEU A 1 914 ? 26.375 -42.688 13.031 1 90.94 914 LEU A C 1
ATOM 7403 O O . LEU A 1 914 ? 26.469 -42.188 14.148 1 90.94 914 LEU A O 1
ATOM 7407 N N . TYR A 1 915 ? 25.516 -42.344 12.164 1 94.31 915 TYR A N 1
ATOM 7408 C CA . TYR A 1 915 ? 24.5 -41.375 12.508 1 94.31 915 TYR A CA 1
ATOM 7409 C C . TYR A 1 915 ? 23.172 -42.062 12.82 1 94.31 915 TYR A C 1
ATOM 7411 O O . TYR A 1 915 ? 22.625 -42.781 11.992 1 94.31 915 TYR A O 1
ATOM 7419 N N . MET A 1 916 ? 22.703 -41.812 14.008 1 95.25 916 MET A N 1
ATOM 7420 C CA . MET A 1 916 ? 21.484 -42.438 14.508 1 95.25 916 MET A CA 1
ATOM 7421 C C . MET A 1 916 ? 20.453 -41.406 14.93 1 95.25 916 MET A C 1
ATOM 7423 O O . MET A 1 916 ? 20.781 -40.219 15.086 1 95.25 916 MET A O 1
ATOM 7427 N N . ALA A 1 917 ? 19.188 -41.875 15.047 1 96.75 917 ALA A N 1
ATOM 7428 C CA . ALA A 1 917 ? 18.109 -41 15.547 1 96.75 917 ALA A CA 1
ATOM 7429 C C . ALA A 1 917 ? 17.203 -41.781 16.5 1 96.75 917 ALA A C 1
ATOM 7431 O O . ALA A 1 917 ? 16.922 -42.938 16.297 1 96.75 917 ALA A O 1
ATOM 7432 N N . LEU A 1 918 ? 16.875 -41.094 17.531 1 96.31 918 LEU A N 1
ATOM 7433 C CA . LEU A 1 918 ? 15.789 -41.562 18.375 1 96.31 918 LEU A CA 1
ATOM 7434 C C . LEU A 1 918 ? 14.438 -41.094 17.844 1 96.31 918 LEU A C 1
ATOM 7436 O O . LEU A 1 918 ? 14.234 -39.875 17.641 1 96.31 918 LEU A O 1
ATOM 7440 N N . VAL A 1 919 ? 13.578 -42.062 17.594 1 96.44 919 VAL A N 1
ATOM 7441 C CA . VAL A 1 919 ? 12.312 -41.656 16.969 1 96.44 919 VAL A CA 1
ATOM 7442 C C . VAL A 1 919 ? 11.148 -42.312 17.703 1 96.44 919 VAL A C 1
ATOM 7444 O O . VAL A 1 919 ? 11.344 -43.281 18.469 1 96.44 919 VAL A O 1
ATOM 7447 N N . LEU A 1 920 ? 9.977 -41.719 17.562 1 95.44 920 LEU A N 1
ATOM 7448 C CA . LEU A 1 920 ? 8.711 -42.281 18.016 1 95.44 920 LEU A CA 1
ATOM 7449 C C . LEU A 1 920 ? 7.84 -42.688 16.844 1 95.44 920 LEU A C 1
ATOM 7451 O O . LEU A 1 920 ? 7.281 -41.844 16.141 1 95.44 920 LEU A O 1
ATOM 7455 N N . PRO A 1 921 ? 7.688 -43.969 16.578 1 94.69 921 PRO A N 1
ATOM 7456 C CA . PRO A 1 921 ? 6.914 -44.469 15.43 1 94.69 921 PRO A CA 1
ATOM 7457 C C . PRO A 1 921 ? 5.418 -44.188 15.562 1 94.69 921 PRO A C 1
ATOM 7459 O O . PRO A 1 921 ? 4.895 -44.125 16.672 1 94.69 921 PRO A O 1
ATOM 7462 N N . LEU A 1 922 ? 4.805 -44.031 14.469 1 93.75 922 LEU A N 1
ATOM 7463 C CA . LEU A 1 922 ? 3.363 -43.844 14.375 1 93.75 922 LEU A CA 1
ATOM 7464 C C . LEU A 1 922 ? 2.719 -44.969 13.578 1 93.75 922 LEU A C 1
ATOM 7466 O O . LEU A 1 922 ? 3.129 -45.25 12.445 1 93.75 922 LEU A O 1
ATOM 7470 N N . ASP A 1 923 ? 1.711 -45.562 14.141 1 89.19 923 ASP A N 1
ATOM 7471 C CA . ASP A 1 923 ? 1.034 -46.688 13.5 1 89.19 923 ASP A CA 1
ATOM 7472 C C . ASP A 1 923 ? -0.315 -46.25 12.93 1 89.19 923 ASP A C 1
ATOM 7474 O O . ASP A 1 923 ? -0.927 -45.281 13.414 1 89.19 923 ASP A O 1
ATOM 7478 N N . VAL A 1 924 ? -0.66 -46.938 11.859 1 84.25 924 VAL A N 1
ATOM 7479 C CA . VAL A 1 924 ? -2.021 -46.75 11.359 1 84.25 924 VAL A CA 1
ATOM 7480 C C . VAL A 1 924 ? -2.998 -47.5 12.258 1 84.25 924 VAL A C 1
ATOM 7482 O O . VAL A 1 924 ? -2.869 -48.719 12.438 1 84.25 924 VAL A O 1
ATOM 7485 N N . PRO A 1 925 ? -3.879 -46.781 12.953 1 73.06 925 PRO A N 1
ATOM 7486 C CA . PRO A 1 925 ? -4.75 -47.469 13.906 1 73.06 925 PRO A CA 1
ATOM 7487 C C . PRO A 1 925 ? -5.613 -48.562 13.25 1 73.06 925 PRO A C 1
ATOM 7489 O O . PRO A 1 925 ? -6.055 -48.375 12.109 1 73.06 925 PRO A O 1
ATOM 7492 N N . ARG A 1 926 ? -5.684 -49.906 13.75 1 60.34 926 ARG A N 1
ATOM 7493 C CA . ARG A 1 926 ? -6.457 -51.062 13.242 1 60.34 926 ARG A CA 1
ATOM 7494 C C . ARG A 1 926 ? -7.945 -50.719 13.219 1 60.34 926 ARG A C 1
ATOM 7496 O O . ARG A 1 926 ? -8.648 -51.062 12.266 1 60.34 926 ARG A O 1
ATOM 7503 N N . SER A 1 927 ? -8.812 -50.656 14.516 1 49.47 927 SER A N 1
ATOM 7504 C CA . SER A 1 927 ? -10.258 -50.688 14.703 1 49.47 927 SER A CA 1
ATOM 7505 C C . SER A 1 927 ? -10.898 -49.406 14.258 1 49.47 927 SER A C 1
ATOM 7507 O O . SER A 1 927 ? -12.086 -49.156 14.516 1 49.47 927 SER A O 1
ATOM 7509 N N . LEU A 1 928 ? -10.508 -48.406 13.961 1 47.62 928 LEU A N 1
ATOM 7510 C CA . LEU A 1 928 ? -11.258 -47.219 14.328 1 47.62 928 LEU A CA 1
ATOM 7511 C C . LEU A 1 928 ? -12.547 -47.094 13.516 1 47.62 928 LEU A C 1
ATOM 7513 O O . LEU A 1 928 ? -12.516 -47.062 12.289 1 47.62 928 LEU A O 1
ATOM 7517 N N . SER A 1 929 ? -13.703 -47.438 14.023 1 41.44 929 SER A N 1
ATOM 7518 C CA . SER A 1 929 ? -15.117 -47.25 13.727 1 41.44 929 SER A CA 1
ATOM 7519 C C . SER A 1 929 ? -15.367 -45.906 13.062 1 41.44 929 SER A C 1
ATOM 7521 O O . SER A 1 929 ? -16.234 -45.781 12.203 1 41.44 929 SER A O 1
ATOM 7523 N N . ASN A 1 930 ? -15.086 -44.75 13.688 1 47.47 930 ASN A N 1
ATOM 7524 C CA . ASN A 1 930 ? -15.594 -43.438 13.359 1 47.47 930 ASN A CA 1
ATOM 7525 C C . ASN A 1 930 ? -14.977 -42.906 12.062 1 47.47 930 ASN A C 1
ATOM 7527 O O . ASN A 1 930 ? -14.711 -41.719 11.945 1 47.47 930 ASN A O 1
ATOM 7531 N N . ARG A 1 931 ? -14.672 -43.844 11.047 1 66.81 931 ARG A N 1
ATOM 7532 C CA . ARG A 1 931 ? -13.805 -43.906 9.875 1 66.81 931 ARG A CA 1
ATOM 7533 C C . ARG A 1 931 ? -14.523 -43.375 8.633 1 66.81 931 ARG A C 1
ATOM 7535 O O . ARG A 1 931 ? -13.922 -43.25 7.562 1 66.81 931 ARG A O 1
ATOM 7542 N N . ARG A 1 932 ? -15.648 -43.156 8.93 1 79 932 ARG A N 1
ATOM 7543 C CA . ARG A 1 932 ? -16.391 -42.656 7.781 1 79 932 ARG A CA 1
ATOM 7544 C C . ARG A 1 932 ? -15.891 -41.25 7.375 1 79 932 ARG A C 1
ATOM 7546 O O . ARG A 1 932 ? -15.727 -40.969 6.188 1 79 932 ARG A O 1
ATOM 7553 N N . ARG A 1 933 ? -15.641 -40.469 8.367 1 87.12 933 ARG A N 1
ATOM 7554 C CA . ARG A 1 933 ? -15.156 -39.125 8.094 1 87.12 933 ARG A CA 1
ATOM 7555 C C . ARG A 1 933 ? -13.805 -39.156 7.391 1 87.12 933 ARG A C 1
ATOM 7557 O O . ARG A 1 933 ? -13.539 -38.375 6.492 1 87.12 933 ARG A O 1
ATOM 7564 N N . ASP A 1 934 ? -12.953 -40.094 7.801 1 89.62 934 ASP A N 1
ATOM 7565 C CA . ASP A 1 934 ? -11.641 -40.188 7.18 1 89.62 934 ASP A CA 1
ATOM 7566 C C . ASP A 1 934 ? -11.75 -40.625 5.719 1 89.62 934 ASP A C 1
ATOM 7568 O O . ASP A 1 934 ? -11.016 -40.125 4.863 1 89.62 934 ASP A O 1
ATOM 7572 N N . LYS A 1 935 ? -12.664 -41.438 5.52 1 88.12 935 LYS A N 1
ATOM 7573 C CA . LYS A 1 935 ? -12.883 -41.875 4.145 1 88.12 935 LYS A CA 1
ATOM 7574 C C . LYS A 1 935 ? -13.5 -40.75 3.305 1 88.12 935 LYS A C 1
ATOM 7576 O O . LYS A 1 935 ? -13.047 -40.469 2.193 1 88.12 935 LYS A O 1
ATOM 7581 N N . ASP A 1 936 ? -14.531 -40.156 3.893 1 91.69 936 ASP A N 1
ATOM 7582 C CA . ASP A 1 936 ? -15.242 -39.094 3.178 1 91.69 936 ASP A CA 1
ATOM 7583 C C . ASP A 1 936 ? -14.312 -37.938 2.846 1 91.69 936 ASP A C 1
ATOM 7585 O O . ASP A 1 936 ? -14.414 -37.344 1.771 1 91.69 936 ASP A O 1
ATOM 7589 N N . LEU A 1 937 ? -13.438 -37.688 3.766 1 94.31 937 LEU A N 1
ATOM 7590 C CA . LEU A 1 937 ? -12.555 -36.531 3.607 1 94.31 937 LEU A CA 1
ATOM 7591 C C . LEU A 1 937 ? -11.172 -36.969 3.135 1 94.31 937 LEU A C 1
ATOM 7593 O O . LEU A 1 937 ? -10.281 -36.125 2.967 1 94.31 937 LEU A O 1
ATOM 7597 N N . ARG A 1 938 ? -11.023 -38.25 2.936 1 91.25 938 ARG A N 1
ATOM 7598 C CA . ARG A 1 938 ? -9.781 -38.812 2.42 1 91.25 938 ARG A CA 1
ATOM 7599 C C . ARG A 1 938 ? -8.602 -38.469 3.312 1 91.25 938 ARG A C 1
ATOM 7601 O O . ARG A 1 938 ? -7.57 -37.969 2.826 1 91.25 938 ARG A O 1
ATOM 7608 N N . LEU A 1 939 ? -8.781 -38.688 4.578 1 91.44 939 LEU A N 1
ATOM 7609 C CA . LEU A 1 939 ? -7.742 -38.406 5.559 1 91.44 939 LEU A CA 1
ATOM 7610 C C . LEU A 1 939 ? -7.004 -39.688 5.945 1 91.44 939 LEU A C 1
ATOM 7612 O O . LEU A 1 939 ? -7.613 -40.75 6.035 1 91.44 939 LEU A O 1
ATOM 7616 N N . LEU A 1 940 ? -5.723 -39.5 6.031 1 89.75 940 LEU A N 1
ATOM 7617 C CA . LEU A 1 940 ? -4.914 -40.594 6.59 1 89.75 940 LEU A CA 1
ATOM 7618 C C . LEU A 1 940 ? -4.535 -40.281 8.039 1 89.75 940 LEU A C 1
ATOM 7620 O O . LEU A 1 940 ? -3.85 -39.281 8.312 1 89.75 940 LEU A O 1
ATOM 7624 N N . ARG A 1 941 ? -4.98 -41.156 8.859 1 90.19 941 ARG A N 1
ATOM 7625 C CA . ARG A 1 941 ? -4.754 -40.969 10.289 1 90.19 941 ARG A CA 1
ATOM 7626 C C . ARG A 1 941 ? -3.672 -41.938 10.797 1 90.19 941 ARG A C 1
ATOM 7628 O O . ARG A 1 941 ? -3.613 -43.094 10.391 1 90.19 941 ARG A O 1
ATOM 7635 N N . VAL A 1 942 ? -2.807 -41.406 11.688 1 91.62 942 VAL A N 1
ATOM 7636 C CA . VAL A 1 942 ? -1.782 -42.219 12.352 1 91.62 942 VAL A CA 1
ATOM 7637 C C . VAL A 1 942 ? -1.795 -41.938 13.852 1 91.62 942 VAL A C 1
ATOM 7639 O O . VAL A 1 942 ? -2.293 -40.906 14.289 1 91.62 942 VAL A O 1
ATOM 7642 N N . LYS A 1 943 ? -1.377 -42.844 14.578 1 90.69 943 LYS A N 1
ATOM 7643 C CA . LYS A 1 943 ? -1.342 -42.719 16.031 1 90.69 943 LYS A CA 1
ATOM 7644 C C . LYS A 1 943 ? 0.051 -43 16.578 1 90.69 943 LYS A C 1
ATOM 7646 O O . LYS A 1 943 ? 0.673 -44 16.188 1 90.69 943 LYS A O 1
ATOM 7651 N N . SER A 1 944 ? 0.476 -42.156 17.375 1 91.44 944 SER A N 1
ATOM 7652 C CA . SER A 1 944 ? 1.783 -42.344 18 1 91.44 944 SER A CA 1
ATOM 7653 C C . SER A 1 944 ? 1.763 -43.531 18.984 1 91.44 944 SER A C 1
ATOM 7655 O O . SER A 1 944 ? 0.794 -43.688 19.719 1 91.44 944 SER A O 1
ATOM 7657 N N . ARG A 1 945 ? 2.826 -44.219 18.969 1 89.44 945 ARG A N 1
ATOM 7658 C CA . ARG A 1 945 ? 2.99 -45.25 20.016 1 89.44 945 ARG A CA 1
ATOM 7659 C C . ARG A 1 945 ? 3.168 -44.594 21.375 1 89.44 945 ARG A C 1
ATOM 7661 O O . ARG A 1 945 ? 3.453 -43.406 21.469 1 89.44 945 ARG A O 1
ATOM 7668 N N . PRO A 1 946 ? 2.9 -45.375 22.391 1 85.75 946 PRO A N 1
ATOM 7669 C CA . PRO A 1 946 ? 3.068 -44.781 23.719 1 85.75 946 PRO A CA 1
ATOM 7670 C C . PRO A 1 946 ? 4.496 -44.281 23.969 1 85.75 946 PRO A C 1
ATOM 7672 O O . PRO A 1 946 ? 5.453 -44.969 23.594 1 85.75 946 PRO A O 1
ATOM 7675 N N . SER A 1 947 ? 4.656 -43.156 24.484 1 79.19 947 SER A N 1
ATOM 7676 C CA . SER A 1 947 ? 5.941 -42.5 24.703 1 79.19 947 SER A CA 1
ATOM 7677 C C . SER A 1 947 ? 6.836 -43.312 25.625 1 79.19 947 SER A C 1
ATOM 7679 O O . SER A 1 947 ? 8.062 -43.312 25.484 1 79.19 947 SER A O 1
ATOM 7681 N N . SER A 1 948 ? 6.238 -44.031 26.578 1 74.94 948 SER A N 1
ATOM 7682 C CA . SER A 1 948 ? 7.004 -44.75 27.609 1 74.94 948 SER A CA 1
ATOM 7683 C C . SER A 1 948 ? 7.707 -45.969 27.016 1 74.94 948 SER A C 1
ATOM 7685 O O . SER A 1 948 ? 8.82 -46.312 27.422 1 74.94 948 SER A O 1
ATOM 7687 N N . SER A 1 949 ? 7.098 -46.531 26.016 1 74.56 949 SER A N 1
ATOM 7688 C CA . SER A 1 949 ? 7.688 -47.781 25.547 1 74.56 949 SER A CA 1
ATOM 7689 C C . SER A 1 949 ? 7.793 -47.812 24.016 1 74.56 949 SER A C 1
ATOM 7691 O O . SER A 1 949 ? 8.289 -48.781 23.438 1 74.56 949 SER A O 1
ATOM 7693 N N . GLY A 1 950 ? 7.645 -46.719 23.5 1 85.56 950 GLY A N 1
ATOM 7694 C CA . GLY A 1 950 ? 7.477 -46.844 22.062 1 85.56 950 GLY A CA 1
ATOM 7695 C C . GLY A 1 950 ? 8.617 -46.25 21.266 1 85.56 950 GLY A C 1
ATOM 7696 O O . GLY A 1 950 ? 8.68 -46.406 20.047 1 85.56 950 GLY A O 1
ATOM 7697 N N . THR A 1 951 ? 9.68 -45.75 21.891 1 92.81 951 THR A N 1
ATOM 7698 C CA . THR A 1 951 ? 10.758 -45.094 21.156 1 92.81 951 THR A CA 1
ATOM 7699 C C . THR A 1 951 ? 11.727 -46.156 20.609 1 92.81 951 THR A C 1
ATOM 7701 O O . THR A 1 951 ? 11.945 -47.188 21.234 1 92.81 951 THR A O 1
ATOM 7704 N N . VAL A 1 952 ? 12.273 -45.875 19.484 1 93.56 952 VAL A N 1
ATOM 7705 C CA . VAL A 1 952 ? 13.219 -46.781 18.828 1 93.56 952 VAL A CA 1
ATOM 7706 C C . VAL A 1 952 ? 14.344 -46 18.188 1 93.56 952 VAL A C 1
ATOM 7708 O O . VAL A 1 952 ? 14.188 -44.781 17.906 1 93.56 952 VAL A O 1
ATOM 7711 N N . PHE A 1 953 ? 15.477 -46.656 18.016 1 95.19 953 PHE A N 1
ATOM 7712 C CA . PHE A 1 953 ? 16.594 -46.031 17.312 1 95.19 953 PHE A CA 1
ATOM 7713 C C . PHE A 1 953 ? 16.641 -46.5 15.867 1 95.19 953 PHE A C 1
ATOM 7715 O O . PHE A 1 953 ? 16.391 -47.688 15.578 1 95.19 953 PHE A O 1
ATOM 7722 N N . ILE A 1 954 ? 16.891 -45.562 15 1 94.19 954 ILE A N 1
ATOM 7723 C CA . ILE A 1 954 ? 17.031 -45.906 13.594 1 94.19 954 ILE A CA 1
ATOM 7724 C C . ILE A 1 954 ? 18.312 -45.281 13.031 1 94.19 954 ILE A C 1
ATOM 7726 O O . ILE A 1 954 ? 18.828 -44.281 13.578 1 94.19 954 ILE A O 1
ATOM 7730 N N . ASN A 1 955 ? 18.781 -45.938 11.977 1 93.31 955 ASN A N 1
ATOM 7731 C CA . ASN A 1 955 ? 19.812 -45.312 11.164 1 93.31 955 ASN A CA 1
ATOM 7732 C C . ASN A 1 955 ? 19.234 -44.188 10.305 1 93.31 955 ASN A C 1
ATOM 7734 O O . ASN A 1 955 ? 18.203 -44.375 9.664 1 93.31 955 ASN A O 1
ATOM 7738 N N . THR A 1 956 ? 19.859 -43.094 10.32 1 94.31 956 THR A N 1
ATOM 7739 C CA . THR A 1 956 ? 19.328 -41.938 9.594 1 94.31 956 THR A CA 1
ATOM 7740 C C . THR A 1 956 ? 19.25 -42.219 8.094 1 94.31 956 THR A C 1
ATOM 7742 O O . THR A 1 956 ? 18.516 -41.562 7.363 1 94.31 956 THR A O 1
ATOM 7745 N N . ASP A 1 957 ? 19.891 -43.219 7.648 1 90.5 957 ASP A N 1
ATOM 7746 C CA . ASP A 1 957 ? 19.844 -43.594 6.242 1 90.5 957 ASP A CA 1
ATOM 7747 C C . ASP A 1 957 ? 18.484 -44.156 5.867 1 90.5 957 ASP A C 1
ATOM 7749 O O . ASP A 1 957 ? 18.125 -44.188 4.688 1 90.5 957 ASP A O 1
ATOM 7753 N N . SER A 1 958 ? 17.781 -44.531 6.848 1 92.62 958 SER A N 1
ATOM 7754 C CA . SER A 1 958 ? 16.469 -45.125 6.586 1 92.62 958 SER A CA 1
ATOM 7755 C C . SER A 1 958 ? 15.422 -44.031 6.332 1 92.62 958 SER A C 1
ATOM 7757 O O . SER A 1 958 ? 14.32 -44.344 5.871 1 92.62 958 SER A O 1
ATOM 7759 N N . ILE A 1 959 ? 15.789 -42.875 6.57 1 94.38 959 ILE A N 1
ATOM 7760 C CA . ILE A 1 959 ? 14.844 -41.781 6.406 1 94.38 959 ILE A CA 1
ATOM 7761 C C . ILE A 1 959 ? 14.664 -41.469 4.922 1 94.38 959 ILE A C 1
ATOM 7763 O O . ILE A 1 959 ? 15.648 -41.219 4.211 1 94.38 959 ILE A O 1
ATOM 7767 N N . ILE A 1 960 ? 13.5 -41.406 4.512 1 92.88 960 ILE A N 1
ATOM 7768 C CA . ILE A 1 960 ? 13.188 -41.125 3.111 1 92.88 960 ILE A CA 1
ATOM 7769 C C . ILE A 1 960 ? 13.031 -39.625 2.908 1 92.88 960 ILE A C 1
ATOM 7771 O O . ILE A 1 960 ? 13.688 -39.031 2.047 1 92.88 960 ILE A O 1
ATOM 7775 N N . ARG A 1 961 ? 12.172 -38.969 3.719 1 94.44 961 ARG A N 1
ATOM 7776 C CA . ARG A 1 961 ? 11.891 -37.562 3.637 1 94.44 961 ARG A CA 1
ATOM 7777 C C . ARG A 1 961 ? 11.086 -37.062 4.844 1 94.44 961 ARG A C 1
ATOM 7779 O O . ARG A 1 961 ? 10.68 -37.875 5.676 1 94.44 961 ARG A O 1
ATOM 7786 N N . GLY A 1 962 ? 10.914 -35.781 4.887 1 94.88 962 GLY A N 1
ATOM 7787 C CA . GLY A 1 962 ? 10.078 -35.219 5.93 1 94.88 962 GLY A CA 1
ATOM 7788 C C . GLY A 1 962 ? 8.594 -35.344 5.641 1 94.88 962 GLY A C 1
ATOM 7789 O O . GLY A 1 962 ? 8.195 -35.562 4.5 1 94.88 962 GLY A O 1
ATOM 7790 N N . ALA A 1 963 ? 7.793 -35.219 6.672 1 95.38 963 ALA A N 1
ATOM 7791 C CA . ALA A 1 963 ? 6.34 -35.25 6.547 1 95.38 963 ALA A CA 1
ATOM 7792 C C . ALA A 1 963 ? 5.672 -34.25 7.465 1 95.38 963 ALA A C 1
ATOM 7794 O O . ALA A 1 963 ? 6.129 -34 8.586 1 95.38 963 ALA A O 1
ATOM 7795 N N . LEU A 1 964 ? 4.668 -33.594 6.945 1 95.69 964 LEU A N 1
ATOM 7796 C CA . LEU A 1 964 ? 3.867 -32.688 7.754 1 95.69 964 LEU A CA 1
ATOM 7797 C C . LEU A 1 964 ? 2.623 -33.406 8.289 1 95.69 964 LEU A C 1
ATOM 7799 O O . LEU A 1 964 ? 1.82 -33.906 7.52 1 95.69 964 LEU A O 1
ATOM 7803 N N . LEU A 1 965 ? 2.516 -33.438 9.57 1 95.5 965 LEU A N 1
ATOM 7804 C CA . LEU A 1 965 ? 1.349 -34.031 10.203 1 95.5 965 LEU A CA 1
ATOM 7805 C C . LEU A 1 965 ? 0.599 -33.031 11.055 1 95.5 965 LEU A C 1
ATOM 7807 O O . LEU A 1 965 ? 1.218 -32.188 11.727 1 95.5 965 LEU A O 1
ATOM 7811 N N . SER A 1 966 ? -0.716 -33.062 10.992 1 93.94 966 SER A N 1
ATOM 7812 C CA . SER A 1 966 ? -1.579 -32.188 11.797 1 93.94 966 SER A CA 1
ATOM 7813 C C . SER A 1 966 ? -2.229 -32.969 12.93 1 93.94 966 SER A C 1
ATOM 7815 O O . SER A 1 966 ? -2.684 -34.094 12.734 1 93.94 966 SER A O 1
ATOM 7817 N N . GLU A 1 967 ? -2.318 -32.375 14.055 1 93 967 GLU A N 1
ATOM 7818 C CA . GLU A 1 967 ? -2.906 -33.031 15.227 1 93 967 GLU A CA 1
ATOM 7819 C C . GLU A 1 967 ? -4.422 -33.125 15.094 1 93 967 GLU A C 1
ATOM 7821 O O . GLU A 1 967 ? -5.07 -32.25 14.523 1 93 967 GLU A O 1
ATOM 7826 N N . ASN A 1 968 ? -4.902 -34.25 15.578 1 90.56 968 ASN A N 1
ATOM 7827 C CA . ASN A 1 968 ? -6.352 -34.406 15.664 1 90.56 968 ASN A CA 1
ATOM 7828 C C . ASN A 1 968 ? -6.922 -33.75 16.906 1 90.56 968 ASN A C 1
ATOM 7830 O O . ASN A 1 968 ? -6.586 -34.125 18.031 1 90.56 968 ASN A O 1
ATOM 7834 N N . HIS A 1 969 ? -7.773 -32.844 16.875 1 88.69 969 HIS A N 1
ATOM 7835 C CA . HIS A 1 969 ? -8.242 -32.031 17.984 1 88.69 969 HIS A CA 1
ATOM 7836 C C . HIS A 1 969 ? -9.555 -32.562 18.547 1 88.69 969 HIS A C 1
ATOM 7838 O O . HIS A 1 969 ? -10.195 -31.938 19.375 1 88.69 969 HIS A O 1
ATOM 7844 N N . THR A 1 970 ? -9.914 -33.75 18.188 1 81.38 970 THR A N 1
ATOM 7845 C CA . THR A 1 970 ? -11.109 -34.344 18.797 1 81.38 970 THR A CA 1
ATOM 7846 C C . THR A 1 970 ? -10.812 -34.812 20.219 1 81.38 970 THR A C 1
ATOM 7848 O O . THR A 1 970 ? -9.68 -35.156 20.531 1 81.38 970 THR A O 1
ATOM 7851 N N . SER A 1 971 ? -11.742 -34.5 21.219 1 62.53 971 SER A N 1
ATOM 7852 C CA . SER A 1 971 ? -11.609 -34.688 22.656 1 62.53 971 SER A CA 1
ATOM 7853 C C . SER A 1 971 ? -11.023 -36.062 22.969 1 62.53 971 SER A C 1
ATOM 7855 O O . SER A 1 971 ? -10.219 -36.219 23.891 1 62.53 971 SER A O 1
ATOM 7857 N N . ASP A 1 972 ? -11.312 -37.094 22.234 1 61.97 972 ASP A N 1
ATOM 7858 C CA . ASP A 1 972 ? -10.938 -38.469 22.547 1 61.97 972 ASP A CA 1
ATOM 7859 C C . ASP A 1 972 ? -9.625 -38.844 21.891 1 61.97 972 ASP A C 1
ATOM 7861 O O . ASP A 1 972 ? -9.094 -39.938 22.125 1 61.97 972 ASP A O 1
ATOM 7865 N N . ALA A 1 973 ? -9.039 -37.938 21.219 1 63.94 973 ALA A N 1
ATOM 7866 C CA . ALA A 1 973 ? -8.023 -38.344 20.266 1 63.94 973 ALA A CA 1
ATOM 7867 C C . ALA A 1 973 ? -6.641 -37.875 20.672 1 63.94 973 ALA A C 1
ATOM 7869 O O . ALA A 1 973 ? -6 -37.094 19.953 1 63.94 973 ALA A O 1
ATOM 7870 N N . VAL A 1 974 ? -6.176 -38.406 21.859 1 68.56 974 VAL A N 1
ATOM 7871 C CA . VAL A 1 974 ? -4.844 -37.969 22.297 1 68.56 974 VAL A CA 1
ATOM 7872 C C . VAL A 1 974 ? -3.781 -38.688 21.469 1 68.56 974 VAL A C 1
ATOM 7874 O O . VAL A 1 974 ? -3.883 -39.906 21.234 1 68.56 974 VAL A O 1
ATOM 7877 N N . SER A 1 975 ? -2.854 -38.062 20.672 1 83.75 975 SER A N 1
ATOM 7878 C CA . SER A 1 975 ? -1.659 -38.562 20 1 83.75 975 SER A CA 1
ATOM 7879 C C . SER A 1 975 ? -1.983 -39.031 18.594 1 83.75 975 SER A C 1
ATOM 7881 O O . SER A 1 975 ? -1.332 -39.969 18.078 1 83.75 975 SER A O 1
ATOM 7883 N N . GLU A 1 976 ? -3.193 -38.656 18.109 1 90.56 976 GLU A N 1
ATOM 7884 C CA . GLU A 1 976 ? -3.516 -38.969 16.719 1 90.56 976 GLU A CA 1
ATOM 7885 C C . GLU A 1 976 ? -3.205 -37.781 15.812 1 90.56 976 GLU A C 1
ATOM 7887 O O . GLU A 1 976 ? -3.385 -36.625 16.203 1 90.56 976 GLU A O 1
ATOM 7892 N N . TYR A 1 977 ? -2.715 -38.188 14.633 1 93.44 977 TYR A N 1
ATOM 7893 C CA . TYR A 1 977 ? -2.328 -37.156 13.656 1 93.44 977 TYR A CA 1
ATOM 7894 C C . TYR A 1 977 ? -2.896 -37.469 12.281 1 93.44 977 TYR A C 1
ATOM 7896 O O . TYR A 1 977 ? -3.191 -38.625 11.977 1 93.44 977 TYR A O 1
ATOM 7904 N N . PHE A 1 978 ? -3.078 -36.438 11.5 1 93.31 978 PHE A N 1
ATOM 7905 C CA . PHE A 1 978 ? -3.404 -36.562 10.086 1 93.31 978 PHE A CA 1
ATOM 7906 C C . PHE A 1 978 ? -2.207 -36.219 9.219 1 93.31 978 PHE A C 1
ATOM 7908 O O . PHE A 1 978 ? -1.536 -35.219 9.453 1 93.31 978 PHE A O 1
ATOM 7915 N N . VAL A 1 979 ? -1.957 -37.094 8.266 1 93.75 979 VAL A N 1
ATOM 7916 C CA . VAL A 1 979 ? -0.89 -36.781 7.312 1 93.75 979 VAL A CA 1
ATOM 7917 C C . VAL A 1 979 ? -1.378 -35.781 6.285 1 93.75 979 VAL A C 1
ATOM 7919 O O . VAL A 1 979 ? -2.383 -36 5.605 1 93.75 979 VAL A O 1
ATOM 7922 N N . ASN A 1 980 ? -0.682 -34.656 6.191 1 93.94 980 ASN A N 1
ATOM 7923 C CA . ASN A 1 980 ? -1.031 -33.625 5.195 1 93.94 980 ASN A CA 1
ATOM 7924 C C . ASN A 1 980 ? -0.528 -34.031 3.807 1 93.94 980 ASN A C 1
ATOM 7926 O O . ASN A 1 980 ? 0.549 -33.594 3.391 1 93.94 980 ASN A O 1
ATOM 7930 N N . THR A 1 981 ? -1.302 -34.594 3.068 1 89.25 981 THR A N 1
ATOM 7931 C CA . THR A 1 981 ? -0.881 -35.156 1.79 1 89.25 981 THR A CA 1
ATOM 7932 C C . THR A 1 981 ? -0.961 -34.094 0.683 1 89.25 981 THR A C 1
ATOM 7934 O O . THR A 1 981 ? -0.372 -34.281 -0.386 1 89.25 981 THR A O 1
ATOM 7937 N N . LEU A 1 982 ? -1.579 -33.031 0.865 1 86.25 982 LEU A N 1
ATOM 7938 C CA . LEU A 1 982 ? -1.848 -32.094 -0.222 1 86.25 982 LEU A CA 1
ATOM 7939 C C . LEU A 1 982 ? -0.848 -30.938 -0.208 1 86.25 982 LEU A C 1
ATOM 7941 O O . LEU A 1 982 ? -0.812 -30.141 -1.14 1 86.25 982 LEU A O 1
ATOM 7945 N N . THR A 1 983 ? -0.077 -30.812 0.834 1 82.19 983 THR A N 1
ATOM 7946 C CA . THR A 1 983 ? 0.948 -29.766 0.892 1 82.19 983 THR A CA 1
ATOM 7947 C C . THR A 1 983 ? 2.15 -30.141 0.034 1 82.19 983 THR A C 1
ATOM 7949 O O . THR A 1 983 ? 2.965 -29.297 -0.318 1 82.19 983 THR A O 1
ATOM 7952 N N . ASP A 1 984 ? 2.174 -31.422 -0.29 1 82.25 984 ASP A N 1
ATOM 7953 C CA . ASP A 1 984 ? 3.328 -32 -0.96 1 82.25 984 ASP A CA 1
ATOM 7954 C C . ASP A 1 984 ? 2.895 -33.062 -1.981 1 82.25 984 ASP A C 1
ATOM 7956 O O . ASP A 1 984 ? 2.479 -34.156 -1.611 1 82.25 984 ASP A O 1
ATOM 7960 N N . GLN A 1 985 ? 3.07 -32.75 -3.211 1 88.12 985 GLN A N 1
ATOM 7961 C CA . GLN A 1 985 ? 2.607 -33.656 -4.262 1 88.12 985 GLN A CA 1
ATOM 7962 C C . GLN A 1 985 ? 3.34 -35 -4.207 1 88.12 985 GLN A C 1
ATOM 7964 O O . GLN A 1 985 ? 2.766 -36.031 -4.52 1 88.12 985 GLN A O 1
ATOM 7969 N N . ASP A 1 986 ? 4.512 -34.938 -3.801 1 90.56 986 ASP A N 1
ATOM 7970 C CA . ASP A 1 986 ? 5.281 -36.156 -3.676 1 90.56 986 ASP A CA 1
ATOM 7971 C C . ASP A 1 986 ? 4.695 -37.062 -2.594 1 90.56 986 ASP A C 1
ATOM 7973 O O . ASP A 1 986 ? 4.582 -38.281 -2.783 1 90.56 986 ASP A O 1
ATOM 7977 N N . MET A 1 987 ? 4.359 -36.469 -1.469 1 90.75 987 MET A N 1
ATOM 7978 C CA . MET A 1 987 ? 3.756 -37.25 -0.392 1 90.75 987 MET A CA 1
ATOM 7979 C C . MET A 1 987 ? 2.453 -37.906 -0.853 1 90.75 987 MET A C 1
ATOM 7981 O O . MET A 1 987 ? 2.184 -39.062 -0.531 1 90.75 987 MET A O 1
ATOM 7985 N N . TRP A 1 988 ? 1.699 -37.156 -1.558 1 90.62 988 TRP A N 1
ATOM 7986 C CA . TRP A 1 988 ? 0.446 -37.688 -2.078 1 90.62 988 TRP A CA 1
ATOM 7987 C C . TRP A 1 988 ? 0.698 -38.906 -2.949 1 90.62 988 TRP A C 1
ATOM 7989 O O . TRP A 1 988 ? 0.026 -39.938 -2.799 1 90.62 988 TRP A O 1
ATOM 7999 N N . LYS A 1 989 ? 1.648 -38.844 -3.832 1 90.38 989 LYS A N 1
ATOM 8000 C CA . LYS A 1 989 ? 1.952 -39.938 -4.75 1 90.38 989 LYS A CA 1
ATOM 8001 C C . LYS A 1 989 ? 2.471 -41.156 -3.994 1 90.38 989 LYS A C 1
ATOM 8003 O O . LYS A 1 989 ? 2.09 -42.281 -4.301 1 90.38 989 LYS A O 1
ATOM 8008 N N . ARG A 1 990 ? 3.275 -40.938 -3.025 1 87.81 990 ARG A N 1
ATOM 8009 C CA . ARG A 1 990 ? 3.846 -42.031 -2.254 1 87.81 990 ARG A CA 1
ATOM 8010 C C . ARG A 1 990 ? 2.76 -42.812 -1.515 1 87.81 990 ARG A C 1
ATOM 8012 O O . ARG A 1 990 ? 2.875 -44.031 -1.321 1 87.81 990 ARG A O 1
ATOM 8019 N N . LEU A 1 991 ? 1.753 -42.125 -1.146 1 86.62 991 LEU A N 1
ATOM 8020 C CA . LEU A 1 991 ? 0.705 -42.75 -0.354 1 86.62 991 LEU A CA 1
ATOM 8021 C C . LEU A 1 991 ? -0.392 -43.312 -1.253 1 86.62 991 LEU A C 1
ATOM 8023 O O . LEU A 1 991 ? -1.318 -43.969 -0.774 1 86.62 991 LEU A O 1
ATOM 8027 N N . ASN A 1 992 ? -0.361 -43.031 -2.5 1 79.62 992 ASN A N 1
ATOM 8028 C CA . ASN A 1 992 ? -1.289 -43.594 -3.479 1 79.62 992 ASN A CA 1
ATOM 8029 C C . ASN A 1 992 ? -0.555 -44.375 -4.57 1 79.62 992 ASN A C 1
ATOM 8031 O O . ASN A 1 992 ? -0.59 -43.969 -5.742 1 79.62 992 ASN A O 1
ATOM 8035 N N . PRO A 1 993 ? 0.087 -45.531 -4.168 1 60.03 993 PRO A N 1
ATOM 8036 C CA . PRO A 1 993 ? 0.944 -46.25 -5.105 1 60.03 993 PRO A CA 1
ATOM 8037 C C . PRO A 1 993 ? 0.159 -46.875 -6.246 1 60.03 993 PRO A C 1
ATOM 8039 O O . PRO A 1 993 ? 0.722 -47.156 -7.309 1 60.03 993 PRO A O 1
ATOM 8042 N N . ASP A 1 994 ? -1.172 -47.406 -5.957 1 55.59 994 ASP A N 1
ATOM 8043 C CA . ASP A 1 994 ? -1.928 -48.156 -6.953 1 55.59 994 ASP A CA 1
ATOM 8044 C C . ASP A 1 994 ? -2.09 -47.375 -8.242 1 55.59 994 ASP A C 1
ATOM 8046 O O . ASP A 1 994 ? -2.578 -47.875 -9.25 1 55.59 994 ASP A O 1
ATOM 8050 N N . MET A 1 995 ? -1.908 -46.125 -8.156 1 48.69 995 MET A N 1
ATOM 8051 C CA . MET A 1 995 ? -2.162 -45.406 -9.406 1 48.69 995 MET A CA 1
ATOM 8052 C C . MET A 1 995 ? -1.228 -45.875 -10.508 1 48.69 995 MET A C 1
ATOM 8054 O O . MET A 1 995 ? -1.482 -45.656 -11.695 1 48.69 995 MET A O 1
ATOM 8058 N N . ASP A 1 996 ? 0.13 -46.375 -10.18 1 46.5 996 ASP A N 1
ATOM 8059 C CA . ASP A 1 996 ? 0.952 -46.875 -11.266 1 46.5 996 ASP A CA 1
ATOM 8060 C C . ASP A 1 996 ? 1.748 -48.125 -10.812 1 46.5 996 ASP A C 1
ATOM 8062 O O . ASP A 1 996 ? 1.781 -49.125 -11.508 1 46.5 996 ASP A O 1
ATOM 8066 N N . SER A 1 997 ? 3.021 -48 -10.148 1 44.47 997 SER A N 1
ATOM 8067 C CA . SER A 1 997 ? 4.176 -48.875 -10.125 1 44.47 997 SER A CA 1
ATOM 8068 C C . SER A 1 997 ? 4.203 -49.719 -8.844 1 44.47 997 SER A C 1
ATOM 8070 O O . SER A 1 997 ? 3.975 -49.188 -7.754 1 44.47 997 SER A O 1
ATOM 8072 N N . PRO A 1 998 ? 4.23 -51.031 -9.008 1 40.69 998 PRO A N 1
ATOM 8073 C CA . PRO A 1 998 ? 4.375 -51.969 -7.895 1 40.69 998 PRO A CA 1
ATOM 8074 C C . PRO A 1 998 ? 5.465 -51.562 -6.91 1 40.69 998 PRO A C 1
ATOM 8076 O O . PRO A 1 998 ? 5.582 -52.156 -5.832 1 40.69 998 PRO A O 1
ATOM 8079 N N . ASN A 1 999 ? 6.492 -50.938 -7.23 1 41.94 999 ASN A N 1
ATOM 8080 C CA . ASN A 1 999 ? 7.652 -50.719 -6.379 1 41.94 999 ASN A CA 1
ATOM 8081 C C . ASN A 1 999 ? 7.418 -49.562 -5.402 1 41.94 999 ASN A C 1
ATOM 8083 O O . ASN A 1 999 ? 8.367 -49.031 -4.812 1 41.94 999 ASN A O 1
ATOM 8087 N N . ASP A 1 1000 ? 6.234 -49.125 -5.23 1 51.34 1000 ASP A N 1
ATOM 8088 C CA . ASP A 1 1000 ? 6 -47.906 -4.434 1 51.34 1000 ASP A CA 1
ATOM 8089 C C . ASP A 1 1000 ? 5.887 -48.25 -2.949 1 51.34 1000 ASP A C 1
ATOM 8091 O O . ASP A 1 1000 ? 5.559 -49.375 -2.59 1 51.34 1000 ASP A O 1
ATOM 8095 N N . THR A 1 1001 ? 6.477 -47.406 -2.084 1 59.06 1001 THR A N 1
ATOM 8096 C CA . THR A 1 1001 ? 6.551 -47.531 -0.631 1 59.06 1001 THR A CA 1
ATOM 8097 C C . THR A 1 1001 ? 5.16 -47.688 -0.031 1 59.06 1001 THR A C 1
ATOM 8099 O O . THR A 1 1001 ? 4.262 -46.906 -0.287 1 59.06 1001 THR A O 1
ATOM 8102 N N . GLU A 1 1002 ? 4.895 -48.969 0.337 1 70.94 1002 GLU A N 1
ATOM 8103 C CA . GLU A 1 1002 ? 3.625 -49.281 0.988 1 70.94 1002 GLU A CA 1
ATOM 8104 C C . GLU A 1 1002 ? 3.646 -48.875 2.461 1 70.94 1002 GLU A C 1
ATOM 8106 O O . GLU A 1 1002 ? 4.566 -49.25 3.195 1 70.94 1002 GLU A O 1
ATOM 8111 N N . LEU A 1 1003 ? 2.754 -48.031 2.768 1 69.75 1003 LEU A N 1
ATOM 8112 C CA . LEU A 1 1003 ? 2.605 -47.688 4.176 1 69.75 1003 LEU A CA 1
ATOM 8113 C C . LEU A 1 1003 ? 2.041 -48.844 4.969 1 69.75 1003 LEU A C 1
ATOM 8115 O O . LEU A 1 1003 ? 1.013 -49.438 4.598 1 69.75 1003 LEU A O 1
ATOM 8119 N N . ILE A 1 1004 ? 2.832 -49.188 5.973 1 68 1004 ILE A N 1
ATOM 8120 C CA . ILE A 1 1004 ? 2.387 -50.344 6.781 1 68 1004 ILE A CA 1
ATOM 8121 C C . ILE A 1 1004 ? 1.783 -49.812 8.094 1 68 1004 ILE A C 1
ATOM 8123 O O . ILE A 1 1004 ? 2.172 -48.781 8.594 1 68 1004 ILE A O 1
ATOM 8127 N N . THR A 1 1005 ? 0.828 -50.562 8.547 1 63.66 1005 THR A N 1
ATOM 8128 C CA . THR A 1 1005 ? 0.054 -50.188 9.727 1 63.66 1005 THR A CA 1
ATOM 8129 C C . THR A 1 1005 ? 0.926 -50.219 10.977 1 63.66 1005 THR A C 1
ATOM 8131 O O . THR A 1 1005 ? 0.742 -49.406 11.891 1 63.66 1005 THR A O 1
ATOM 8134 N N . HIS A 1 1006 ? 1.693 -51.219 11.031 1 67.12 1006 HIS A N 1
ATOM 8135 C CA . HIS A 1 1006 ? 2.557 -51.438 12.188 1 67.12 1006 HIS A CA 1
ATOM 8136 C C . HIS A 1 1006 ? 3.883 -52.062 11.781 1 67.12 1006 HIS A C 1
ATOM 8138 O O . HIS A 1 1006 ? 3.908 -52.969 10.961 1 67.12 1006 HIS A O 1
ATOM 8144 N N . ALA A 1 1007 ? 4.918 -51.406 12.133 1 63.69 1007 ALA A N 1
ATOM 8145 C CA . ALA A 1 1007 ? 6.227 -51.969 11.82 1 63.69 1007 ALA A CA 1
ATOM 8146 C C . ALA A 1 1007 ? 6.988 -52.312 13.086 1 63.69 1007 ALA A C 1
ATOM 8148 O O . ALA A 1 1007 ? 6.941 -51.594 14.078 1 63.69 1007 ALA A O 1
ATOM 8149 N N . ASN A 1 1008 ? 7.465 -53.594 13.086 1 61.78 1008 ASN A N 1
ATOM 8150 C CA . ASN A 1 1008 ? 8.391 -53.938 14.164 1 61.78 1008 ASN A CA 1
ATOM 8151 C C . ASN A 1 1008 ? 9.766 -53.344 13.938 1 61.78 1008 ASN A C 1
ATOM 8153 O O . ASN A 1 1008 ? 10.539 -53.812 13.109 1 61.78 1008 ASN A O 1
ATOM 8157 N N . ILE A 1 1009 ? 9.93 -52.156 14.383 1 69.62 1009 ILE A N 1
ATOM 8158 C CA . ILE A 1 1009 ? 11.195 -51.469 14.227 1 69.62 1009 ILE A CA 1
ATOM 8159 C C . ILE A 1 1009 ? 11.992 -51.531 15.523 1 69.62 1009 ILE A C 1
ATOM 8161 O O . ILE A 1 1009 ? 11.438 -51.375 16.609 1 69.62 1009 ILE A O 1
ATOM 8165 N N . MET B 1 1 ? -16.219 -2.277 -1.537 1 20.75 1 MET B N 1
ATOM 8166 C CA . MET B 1 1 ? -17.297 -2.869 -2.324 1 20.75 1 MET B CA 1
ATOM 8167 C C . MET B 1 1 ? -18.516 -1.955 -2.35 1 20.75 1 MET B C 1
ATOM 8169 O O . MET B 1 1 ? -18.953 -1.456 -1.309 1 20.75 1 MET B O 1
ATOM 8173 N N . PRO B 1 2 ? -18.703 -1.22 -3.49 1 23.16 2 PRO B N 1
ATOM 8174 C CA . PRO B 1 2 ? -19.75 -0.198 -3.559 1 23.16 2 PRO B CA 1
ATOM 8175 C C . PRO B 1 2 ? -21.109 -0.712 -3.092 1 23.16 2 PRO B C 1
ATOM 8177 O O . PRO B 1 2 ? -21.391 -1.91 -3.188 1 23.16 2 PRO B O 1
ATOM 8180 N N . PRO B 1 3 ? -21.609 -0.042 -2.07 1 24.14 3 PRO B N 1
ATOM 8181 C CA . PRO B 1 3 ? -22.859 -0.471 -1.444 1 24.14 3 PRO B CA 1
ATOM 8182 C C . PRO B 1 3 ? -23.953 -0.776 -2.465 1 24.14 3 PRO B C 1
ATOM 8184 O O . PRO B 1 3 ? -24.047 -0.107 -3.498 1 24.14 3 PRO B O 1
ATOM 8187 N N . LYS B 1 4 ? -24.281 -2.086 -2.582 1 29.25 4 LYS B N 1
ATOM 8188 C CA . LYS B 1 4 ? -25.312 -2.598 -3.471 1 29.25 4 LYS B CA 1
ATOM 8189 C C . LYS B 1 4 ? -26.562 -1.72 -3.418 1 29.25 4 LYS B C 1
ATOM 8191 O O . LYS B 1 4 ? -27.094 -1.437 -2.338 1 29.25 4 LYS B O 1
ATOM 8196 N N . GLN B 1 5 ? -26.828 -0.877 -4.41 1 24.03 5 GLN B N 1
ATOM 8197 C CA . GLN B 1 5 ? -28 -0.05 -4.684 1 24.03 5 GLN B CA 1
ATOM 8198 C C . GLN B 1 5 ? -29.297 -0.819 -4.422 1 24.03 5 GLN B C 1
ATOM 8200 O O . GLN B 1 5 ? -29.406 -1.996 -4.77 1 24.03 5 GLN B O 1
ATOM 8205 N N . SER B 1 6 ? -30.047 -0.424 -3.439 1 29.25 6 SER B N 1
ATOM 8206 C CA . SER B 1 6 ? -31.359 -0.878 -3.031 1 29.25 6 SER B CA 1
ATOM 8207 C C . SER B 1 6 ? -32.281 -1.074 -4.234 1 29.25 6 SER B C 1
ATOM 8209 O O . SER B 1 6 ? -32.562 -0.124 -4.969 1 29.25 6 SER B O 1
ATOM 8211 N N . ARG B 1 7 ? -32.25 -2.215 -4.84 1 32.34 7 ARG B N 1
ATOM 8212 C CA . ARG B 1 7 ? -33.188 -2.545 -5.926 1 32.34 7 ARG B CA 1
ATOM 8213 C C . ARG B 1 7 ? -34.625 -2.201 -5.555 1 32.34 7 ARG B C 1
ATOM 8215 O O . ARG B 1 7 ? -35.094 -2.578 -4.484 1 32.34 7 ARG B O 1
ATOM 8222 N N . ARG B 1 8 ? -35.219 -1.298 -6.285 1 37.41 8 ARG B N 1
ATOM 8223 C CA . ARG B 1 8 ? -36.625 -0.976 -6.305 1 37.41 8 ARG B CA 1
ATOM 8224 C C . ARG B 1 8 ? -37.5 -2.244 -6.352 1 37.41 8 ARG B C 1
ATOM 8226 O O . ARG B 1 8 ? -37.25 -3.125 -7.18 1 37.41 8 ARG B O 1
ATOM 8233 N N . VAL B 1 9 ? -38.156 -2.484 -5.262 1 38.38 9 VAL B N 1
ATOM 8234 C CA . VAL B 1 9 ? -39 -3.666 -5.035 1 38.38 9 VAL B CA 1
ATOM 8235 C C . VAL B 1 9 ? -40.156 -3.666 -6.008 1 38.38 9 VAL B C 1
ATOM 8237 O O . VAL B 1 9 ? -41.031 -2.77 -5.969 1 38.38 9 VAL B O 1
ATOM 8240 N N . ILE B 1 10 ? -40.062 -4.117 -7.23 1 39.12 10 ILE B N 1
ATOM 8241 C CA . ILE B 1 10 ? -41.156 -4.398 -8.18 1 39.12 10 ILE B CA 1
ATOM 8242 C C . ILE B 1 10 ? -42.094 -5.426 -7.59 1 39.12 10 ILE B C 1
ATOM 8244 O O . ILE B 1 10 ? -41.688 -6.52 -7.199 1 39.12 10 ILE B O 1
ATOM 8248 N N . GLY B 1 11 ? -43.281 -5.07 -7.152 1 40.88 11 GLY B N 1
ATOM 8249 C CA . GLY B 1 11 ? -44.281 -5.945 -6.586 1 40.88 11 GLY B CA 1
ATOM 8250 C C . GLY B 1 11 ? -44.594 -7.137 -7.473 1 40.88 11 GLY B C 1
ATOM 8251 O O . GLY B 1 11 ? -44.188 -7.176 -8.641 1 40.88 11 GLY B O 1
ATOM 8252 N N . SER B 1 12 ? -45.25 -8.242 -7.035 1 48.97 12 SER B N 1
ATOM 8253 C CA . SER B 1 12 ? -45.625 -9.492 -7.703 1 48.97 12 SER B CA 1
ATOM 8254 C C . SER B 1 12 ? -46.375 -9.227 -9 1 48.97 12 SER B C 1
ATOM 8256 O O . SER B 1 12 ? -46.25 -10 -9.953 1 48.97 12 SER B O 1
ATOM 8258 N N . ASP B 1 13 ? -47.312 -8.219 -9.055 1 49.75 13 ASP B N 1
ATOM 8259 C CA . ASP B 1 13 ? -48.219 -8 -10.172 1 49.75 13 ASP B CA 1
ATOM 8260 C C . ASP B 1 13 ? -47.625 -6.992 -11.156 1 49.75 13 ASP B C 1
ATOM 8262 O O . ASP B 1 13 ? -48.344 -6.527 -12.055 1 49.75 13 ASP B O 1
ATOM 8266 N N . GLY B 1 14 ? -46.469 -6.824 -11.422 1 49.47 14 GLY B N 1
ATOM 8267 C CA . GLY B 1 14 ? -45.688 -6.062 -12.383 1 49.47 14 GLY B CA 1
ATOM 8268 C C . GLY B 1 14 ? -45.812 -4.562 -12.195 1 49.47 14 GLY B C 1
ATOM 8269 O O . GLY B 1 14 ? -45.406 -3.791 -13.062 1 49.47 14 GLY B O 1
ATOM 8270 N N . ARG B 1 15 ? -46.594 -4.16 -11.266 1 52.44 15 ARG B N 1
ATOM 8271 C CA . ARG B 1 15 ? -46.906 -2.744 -11.086 1 52.44 15 ARG B CA 1
ATOM 8272 C C . ARG B 1 15 ? -45.969 -2.109 -10.047 1 52.44 15 ARG B C 1
ATOM 8274 O O . ARG B 1 15 ? -45.469 -2.793 -9.164 1 52.44 15 ARG B O 1
ATOM 8281 N N . ILE B 1 16 ? -45.469 -0.854 -10.406 1 58.09 16 ILE B N 1
ATOM 8282 C CA . ILE B 1 16 ? -44.531 -0.126 -9.562 1 58.09 16 ILE B CA 1
ATOM 8283 C C . ILE B 1 16 ? -45.219 1.063 -8.914 1 58.09 16 ILE B C 1
ATOM 8285 O O . ILE B 1 16 ? -46.031 1.742 -9.555 1 58.09 16 ILE B O 1
ATOM 8289 N N . LYS B 1 17 ? -45.188 1.233 -7.645 1 61.56 17 LYS B N 1
ATOM 8290 C CA . LYS B 1 17 ? -45.875 2.25 -6.84 1 61.56 17 LYS B CA 1
ATOM 8291 C C . LYS B 1 17 ? -45.188 3.607 -6.984 1 61.56 17 LYS B C 1
ATOM 8293 O O . LYS B 1 17 ? -43.969 3.703 -6.898 1 61.56 17 LYS B O 1
ATOM 8298 N N . CYS B 1 18 ? -45.938 4.574 -7.457 1 52.34 18 CYS B N 1
ATOM 8299 C CA . CYS B 1 18 ? -45.469 5.949 -7.566 1 52.34 18 CYS B CA 1
ATOM 8300 C C . CYS B 1 18 ? -45 6.473 -6.215 1 52.34 18 CYS B C 1
ATOM 8302 O O . CYS B 1 18 ? -45.688 6.312 -5.207 1 52.34 18 CYS B O 1
ATOM 8304 N N . ALA B 1 19 ? -43.875 6.887 -6.035 1 54.22 19 ALA B N 1
ATOM 8305 C CA . ALA B 1 19 ? -43.281 7.305 -4.766 1 54.22 19 ALA B CA 1
ATOM 8306 C C . ALA B 1 19 ? -43.969 8.531 -4.207 1 54.22 19 ALA B C 1
ATOM 8308 O O . ALA B 1 19 ? -43.875 8.82 -3.01 1 54.22 19 ALA B O 1
ATOM 8309 N N . TRP B 1 20 ? -44.75 9.242 -5.105 1 52 20 TRP B N 1
ATOM 8310 C CA . TRP B 1 20 ? -45.438 10.453 -4.703 1 52 20 TRP B CA 1
ATOM 8311 C C . TRP B 1 20 ? -46.844 10.148 -4.27 1 52 20 TRP B C 1
ATOM 8313 O O . TRP B 1 20 ? -47.312 10.625 -3.229 1 52 20 TRP B O 1
ATOM 8323 N N . CYS B 1 21 ? -47.719 9.508 -5.023 1 49.53 21 CYS B N 1
ATOM 8324 C CA . CYS B 1 21 ? -49.156 9.336 -4.723 1 49.53 21 CYS B CA 1
ATOM 8325 C C . CYS B 1 21 ? -49.438 7.895 -4.336 1 49.53 21 CYS B C 1
ATOM 8327 O O . CYS B 1 21 ? -50.594 7.562 -4.027 1 49.53 21 CYS B O 1
ATOM 8329 N N . THR B 1 22 ? -48.531 7.016 -4.047 1 55.06 22 THR B N 1
ATOM 8330 C CA . THR B 1 22 ? -48.562 5.645 -3.551 1 55.06 22 THR B CA 1
ATOM 8331 C C . THR B 1 22 ? -49.438 4.77 -4.438 1 55.06 22 THR B C 1
ATOM 8333 O O . THR B 1 22 ? -49.812 3.658 -4.051 1 55.06 22 THR B O 1
ATOM 8336 N N . ILE B 1 23 ? -49.938 5.246 -5.523 1 55.91 23 ILE B N 1
ATOM 8337 C CA . ILE B 1 23 ? -50.75 4.43 -6.406 1 55.91 23 ILE B CA 1
ATOM 8338 C C . ILE B 1 23 ? -49.875 3.492 -7.223 1 55.91 23 ILE B C 1
ATOM 8340 O O . ILE B 1 23 ? -48.781 3.887 -7.676 1 55.91 23 ILE B O 1
ATOM 8344 N N . THR B 1 24 ? -50.094 2.189 -7.34 1 58.66 24 THR B N 1
ATOM 8345 C CA . THR B 1 24 ? -49.344 1.109 -8 1 58.66 24 THR B CA 1
ATOM 8346 C C . THR B 1 24 ? -49.562 1.173 -9.516 1 58.66 24 THR B C 1
ATOM 8348 O O . THR B 1 24 ? -50.688 1.287 -9.992 1 58.66 24 THR B O 1
ATOM 8351 N N . THR B 1 25 ? -48.625 1.687 -10.273 1 59.44 25 THR B N 1
ATOM 8352 C CA . THR B 1 25 ? -48.781 1.757 -11.719 1 59.44 25 THR B CA 1
ATOM 8353 C C . THR B 1 25 ? -47.781 0.881 -12.438 1 59.44 25 THR B C 1
ATOM 8355 O O . THR B 1 25 ? -46.812 0.42 -11.82 1 59.44 25 THR B O 1
ATOM 8358 N N . LEU B 1 26 ? -47.969 0.491 -13.766 1 55.5 26 LEU B N 1
ATOM 8359 C CA . LEU B 1 26 ? -47.062 -0.302 -14.586 1 55.5 26 LEU B CA 1
ATOM 8360 C C . LEU B 1 26 ? -45.75 0.422 -14.773 1 55.5 26 LEU B C 1
ATOM 8362 O O . LEU B 1 26 ? -45.688 1.654 -14.789 1 55.5 26 LEU B O 1
ATOM 8366 N N . PRO B 1 27 ? -44.5 -0.151 -14.836 1 52.94 27 PRO B N 1
ATOM 8367 C CA . PRO B 1 27 ? -43.156 0.417 -14.836 1 52.94 27 PRO B CA 1
ATOM 8368 C C . PRO B 1 27 ? -42.938 1.471 -15.922 1 52.94 27 PRO B C 1
ATOM 8370 O O . PRO B 1 27 ? -42.281 2.484 -15.695 1 52.94 27 PRO B O 1
ATOM 8373 N N . ARG B 1 28 ? -43.438 1.391 -17.141 1 55.56 28 ARG B N 1
ATOM 8374 C CA . ARG B 1 28 ? -43.25 2.305 -18.266 1 55.56 28 ARG B CA 1
ATOM 8375 C C . ARG B 1 28 ? -43.906 3.654 -18 1 55.56 28 ARG B C 1
ATOM 8377 O O . ARG B 1 28 ? -43.438 4.688 -18.484 1 55.56 28 ARG B O 1
ATOM 8384 N N . GLY B 1 29 ? -44.969 3.629 -17.375 1 47.44 29 GLY B N 1
ATOM 8385 C CA . GLY B 1 29 ? -45.75 4.836 -17.156 1 47.44 29 GLY B CA 1
ATOM 8386 C C . GLY B 1 29 ? -45.406 5.566 -15.883 1 47.44 29 GLY B C 1
ATOM 8387 O O . GLY B 1 29 ? -46 6.594 -15.562 1 47.44 29 GLY B O 1
ATOM 8388 N N . LEU B 1 30 ? -44.594 5.047 -15.094 1 51.88 30 LEU B N 1
ATOM 8389 C CA . LEU B 1 30 ? -44.375 5.566 -13.75 1 51.88 30 LEU B CA 1
ATOM 8390 C C . LEU B 1 30 ? -43.719 6.949 -13.812 1 51.88 30 LEU B C 1
ATOM 8392 O O . LEU B 1 30 ? -44.125 7.859 -13.086 1 51.88 30 LEU B O 1
ATOM 8396 N N . ALA B 1 31 ? -42.875 7.152 -14.656 1 55.28 31 ALA B N 1
ATOM 8397 C CA . ALA B 1 31 ? -42.156 8.422 -14.75 1 55.28 31 ALA B CA 1
ATOM 8398 C C . ALA B 1 31 ? -43.094 9.562 -15.102 1 55.28 31 ALA B C 1
ATOM 8400 O O . ALA B 1 31 ? -43.031 10.641 -14.508 1 55.28 31 ALA B O 1
ATOM 8401 N N . ALA B 1 32 ? -43.938 9.352 -16.047 1 58.75 32 ALA B N 1
ATOM 8402 C CA . ALA B 1 32 ? -44.906 10.352 -16.469 1 58.75 32 ALA B CA 1
ATOM 8403 C C . ALA B 1 32 ? -45.938 10.617 -15.352 1 58.75 32 ALA B C 1
ATOM 8405 O O . ALA B 1 32 ? -46.312 11.766 -15.109 1 58.75 32 ALA B O 1
ATOM 8406 N N . HIS B 1 33 ? -46.25 9.602 -14.602 1 53.44 33 HIS B N 1
ATOM 8407 C CA . HIS B 1 33 ? -47.219 9.734 -13.5 1 53.44 33 HIS B CA 1
ATOM 8408 C C . HIS B 1 33 ? -46.594 10.5 -12.336 1 53.44 33 HIS B C 1
ATOM 8410 O O . HIS B 1 33 ? -47.219 11.398 -11.766 1 53.44 33 HIS B O 1
ATOM 8416 N N . GLU B 1 34 ? -45.406 10.203 -12.07 1 53.5 34 GLU B N 1
ATOM 8417 C CA . GLU B 1 34 ? -44.719 10.867 -10.961 1 53.5 34 GLU B CA 1
ATOM 8418 C C . GLU B 1 34 ? -44.531 12.352 -11.25 1 53.5 34 GLU B C 1
ATOM 8420 O O . GLU B 1 34 ? -44.719 13.188 -10.359 1 53.5 34 GLU B O 1
ATOM 8425 N N . ARG B 1 35 ? -44.312 12.758 -12.43 1 56.19 35 ARG B N 1
ATOM 8426 C CA . ARG B 1 35 ? -44.25 14.156 -12.844 1 56.19 35 ARG B CA 1
ATOM 8427 C C . ARG B 1 35 ? -45.594 14.867 -12.656 1 56.19 35 ARG B C 1
ATOM 8429 O O . ARG B 1 35 ? -45.625 16 -12.18 1 56.19 35 ARG B O 1
ATOM 8436 N N . SER B 1 36 ? -46.656 14.219 -13.125 1 52.94 36 SER B N 1
ATOM 8437 C CA . SER B 1 36 ? -47.969 14.805 -13.016 1 52.94 36 SER B CA 1
ATOM 8438 C C . SER B 1 36 ? -48.406 14.953 -11.555 1 52.94 36 SER B C 1
ATOM 8440 O O . SER B 1 36 ? -49.031 15.953 -11.18 1 52.94 36 SER B O 1
ATOM 8442 N N . CYS B 1 37 ? -48.125 13.922 -10.766 1 47.66 37 CYS B N 1
ATOM 8443 C CA . CYS B 1 37 ? -48.469 13.992 -9.352 1 47.66 37 CYS B CA 1
ATOM 8444 C C . CYS B 1 37 ? -47.688 15.078 -8.641 1 47.66 37 CYS B C 1
ATOM 8446 O O . CYS B 1 37 ? -48.188 15.742 -7.742 1 47.66 37 CYS B O 1
ATOM 8448 N N . SER B 1 38 ? -46.469 15.336 -9.047 1 42.66 38 SER B N 1
ATOM 8449 C CA . SER B 1 38 ? -45.656 16.359 -8.398 1 42.66 38 SER B CA 1
ATOM 8450 C C . SER B 1 38 ? -46.156 17.766 -8.719 1 42.66 38 SER B C 1
ATOM 8452 O O . SER B 1 38 ? -46 18.688 -7.918 1 42.66 38 SER B O 1
ATOM 8454 N N . ASN B 1 39 ? -46.781 18 -9.891 1 39.38 39 ASN B N 1
ATOM 8455 C CA . ASN B 1 39 ? -47.25 19.312 -10.305 1 39.38 39 ASN B CA 1
ATOM 8456 C C . ASN B 1 39 ? -48.594 19.641 -9.664 1 39.38 39 ASN B C 1
ATOM 8458 O O . ASN B 1 39 ? -49.281 20.594 -10.062 1 39.38 39 ASN B O 1
ATOM 8462 N N . ASN B 1 40 ? -49.219 18.703 -8.969 1 34.25 40 ASN B N 1
ATOM 8463 C CA . ASN B 1 40 ? -50.469 19.109 -8.383 1 34.25 40 ASN B CA 1
ATOM 8464 C C . ASN B 1 40 ? -50.312 20.234 -7.379 1 34.25 40 ASN B C 1
ATOM 8466 O O . ASN B 1 40 ? -49.406 20.172 -6.52 1 34.25 40 ASN B O 1
ATOM 8470 N N . PRO B 1 41 ? -51.031 21.422 -7.527 1 33.62 41 PRO B N 1
ATOM 8471 C CA . PRO B 1 41 ? -51 22.719 -6.84 1 33.62 41 PRO B CA 1
ATOM 8472 C C . PRO B 1 41 ? -51.062 22.578 -5.32 1 33.62 41 PRO B C 1
ATOM 8474 O O . PRO B 1 41 ? -50.656 23.5 -4.594 1 33.62 41 PRO B O 1
ATOM 8477 N N . ALA B 1 42 ? -51.969 21.625 -4.828 1 34.22 42 ALA B N 1
ATOM 8478 C CA . ALA B 1 42 ? -52.25 21.641 -3.396 1 34.22 42 ALA B CA 1
ATOM 8479 C C . ALA B 1 42 ? -50.969 21.484 -2.57 1 34.22 42 ALA B C 1
ATOM 8481 O O . ALA B 1 42 ? -50.938 21.891 -1.41 1 34.22 42 ALA B O 1
ATOM 8482 N N . ASN B 1 43 ? -50.094 20.641 -3.074 1 30.08 43 ASN B N 1
ATOM 8483 C CA . ASN B 1 43 ? -48.938 20.359 -2.205 1 30.08 43 ASN B CA 1
ATOM 8484 C C . ASN B 1 43 ? -47.969 21.531 -2.174 1 30.08 43 ASN B C 1
ATOM 8486 O O . ASN B 1 43 ? -46.906 21.438 -1.552 1 30.08 43 ASN B O 1
ATOM 8490 N N . ARG B 1 44 ? -48.156 22.641 -2.973 1 32.25 44 ARG B N 1
ATOM 8491 C CA . ARG B 1 44 ? -47.406 23.891 -3.023 1 32.25 44 ARG B CA 1
ATOM 8492 C C . ARG B 1 44 ? -47.562 24.672 -1.715 1 32.25 44 ARG B C 1
ATOM 8494 O O . ARG B 1 44 ? -46.812 25.609 -1.466 1 32.25 44 ARG B O 1
ATOM 8501 N N . ASN B 1 45 ? -48.719 24.547 -1.04 1 29.98 45 ASN B N 1
ATOM 8502 C CA . ASN B 1 45 ? -48.969 25.469 0.063 1 29.98 45 ASN B CA 1
ATOM 8503 C C . ASN B 1 45 ? -47.938 25.281 1.186 1 29.98 45 ASN B C 1
ATOM 8505 O O . ASN B 1 45 ? -47.812 26.156 2.039 1 29.98 45 ASN B O 1
ATOM 8509 N N . SER B 1 46 ? -47.531 24.016 1.385 1 28.98 46 SER B N 1
ATOM 8510 C CA . SER B 1 46 ? -46.75 23.875 2.605 1 28.98 46 SER B CA 1
ATOM 8511 C C . SER B 1 46 ? -45.406 24.562 2.471 1 28.98 46 SER B C 1
ATOM 8513 O O . SER B 1 46 ? -44.594 24.594 3.416 1 28.98 46 SER B O 1
ATOM 8515 N N . ASP B 1 47 ? -45.094 25.062 1.299 1 29.64 47 ASP B N 1
ATOM 8516 C CA . ASP B 1 47 ? -43.812 25.719 1.038 1 29.64 47 ASP B CA 1
ATOM 8517 C C . ASP B 1 47 ? -43.781 27.109 1.668 1 29.64 47 ASP B C 1
ATOM 8519 O O . ASP B 1 47 ? -42.719 27.562 2.127 1 29.64 47 ASP B O 1
ATOM 8523 N N . LEU B 1 48 ? -44.906 27.812 1.697 1 30.22 48 LEU B N 1
ATOM 8524 C CA . LEU B 1 48 ? -44.969 29.203 2.168 1 30.22 48 LEU B CA 1
ATOM 8525 C C . LEU B 1 48 ? -44.719 29.266 3.668 1 30.22 48 LEU B C 1
ATOM 8527 O O . LEU B 1 48 ? -44.125 30.25 4.156 1 30.22 48 LEU B O 1
ATOM 8531 N N . ALA B 1 49 ? -45.219 28.297 4.41 1 31.41 49 ALA B N 1
ATOM 8532 C CA . ALA B 1 49 ? -45.094 28.359 5.859 1 31.41 49 ALA B CA 1
ATOM 8533 C C . ALA B 1 49 ? -43.625 28.281 6.27 1 31.41 49 ALA B C 1
ATOM 8535 O O . ALA B 1 49 ? -43.219 28.859 7.277 1 31.41 49 ALA B O 1
ATOM 8536 N N . PHE B 1 50 ? -42.844 27.625 5.426 1 28.98 50 PHE B N 1
ATOM 8537 C CA . PHE B 1 50 ? -41.469 27.469 5.797 1 28.98 50 PHE B CA 1
ATOM 8538 C C . PHE B 1 50 ? -40.719 28.781 5.664 1 28.98 50 PHE B C 1
ATOM 8540 O O . PHE B 1 50 ? -39.844 29.094 6.477 1 28.98 50 PHE B O 1
ATOM 8547 N N . ASP B 1 51 ? -41.156 29.656 4.809 1 30.73 51 ASP B N 1
ATOM 8548 C CA . ASP B 1 51 ? -40.5 30.938 4.621 1 30.73 51 ASP B CA 1
ATOM 8549 C C . ASP B 1 51 ? -40.719 31.844 5.832 1 30.73 51 ASP B C 1
ATOM 8551 O O . ASP B 1 51 ? -39.781 32.562 6.25 1 30.73 51 ASP B O 1
ATOM 8555 N N . MET B 1 52 ? -41.938 31.828 6.379 1 33.16 52 MET B N 1
ATOM 8556 C CA . MET B 1 52 ? -42.281 32.75 7.469 1 33.16 52 MET B CA 1
ATOM 8557 C C . MET B 1 52 ? -41.5 32.375 8.734 1 33.16 52 MET B C 1
ATOM 8559 O O . MET B 1 52 ? -41.156 33.25 9.523 1 33.16 52 MET B O 1
ATOM 8563 N N . LEU B 1 53 ? -41.375 31.047 8.961 1 32.16 53 LEU B N 1
ATOM 8564 C CA . LEU B 1 53 ? -40.688 30.656 10.188 1 32.16 53 LEU B CA 1
ATOM 8565 C C . LEU B 1 53 ? -39.219 31.031 10.109 1 32.16 53 LEU B C 1
ATOM 8567 O O . LEU B 1 53 ? -38.625 31.453 11.102 1 32.16 53 LEU B O 1
ATOM 8571 N N . ALA B 1 54 ? -38.656 31.156 8.883 1 30.41 54 ALA B N 1
ATOM 8572 C CA . ALA B 1 54 ? -37.25 31.516 8.719 1 30.41 54 ALA B CA 1
ATOM 8573 C C . ALA B 1 54 ? -37 33 9.062 1 30.41 54 ALA B C 1
ATOM 8575 O O . ALA B 1 54 ? -36 33.344 9.688 1 30.41 54 ALA B O 1
ATOM 8576 N N . VAL B 1 55 ? -38 33.875 8.734 1 34.19 55 VAL B N 1
ATOM 8577 C CA . VAL B 1 55 ? -37.875 35.281 9.055 1 34.19 55 VAL B CA 1
ATOM 8578 C C . VAL B 1 55 ? -37.969 35.469 10.57 1 34.19 55 VAL B C 1
ATOM 8580 O O . VAL B 1 55 ? -37.188 36.25 11.148 1 34.19 55 VAL B O 1
ATOM 8583 N N . GLU B 1 56 ? -39 34.781 11.211 1 33.31 56 GLU B N 1
ATOM 8584 C CA . GLU B 1 56 ? -39.156 34.969 12.648 1 33.31 56 GLU B CA 1
ATOM 8585 C C . GLU B 1 56 ? -37.969 34.469 13.43 1 33.31 56 GLU B C 1
ATOM 8587 O O . GLU B 1 56 ? -37.5 35.125 14.359 1 33.31 56 GLU B O 1
ATOM 8592 N N . GLN B 1 57 ? -37.438 33.375 12.922 1 32.22 57 GLN B N 1
ATOM 8593 C CA . GLN B 1 57 ? -36.344 32.781 13.695 1 32.22 57 GLN B CA 1
ATOM 8594 C C . GLN B 1 57 ? -35.031 33.531 13.484 1 32.22 57 GLN B C 1
ATOM 8596 O O . GLN B 1 57 ? -34.188 33.594 14.383 1 32.22 57 GLN B O 1
ATOM 8601 N N . ASN B 1 58 ? -34.906 34.25 12.367 1 32.88 58 ASN B N 1
ATOM 8602 C CA . ASN B 1 58 ? -33.781 35.156 12.195 1 32.88 58 ASN B CA 1
ATOM 8603 C C . ASN B 1 58 ? -33.875 36.344 13.172 1 32.88 58 ASN B C 1
ATOM 8605 O O . ASN B 1 58 ? -32.844 36.781 13.688 1 32.88 58 ASN B O 1
ATOM 8609 N N . ARG B 1 59 ? -35.125 36.812 13.422 1 33.31 59 ARG B N 1
ATOM 8610 C CA . ARG B 1 59 ? -35.312 37.875 14.414 1 33.31 59 ARG B CA 1
ATOM 8611 C C . ARG B 1 59 ? -34.969 37.406 15.812 1 33.31 59 ARG B C 1
ATOM 8613 O O . ARG B 1 59 ? -34.344 38.125 16.594 1 33.31 59 ARG B O 1
ATOM 8620 N N . GLU B 1 60 ? -35.375 36.125 16.062 1 33.66 60 GLU B N 1
ATOM 8621 C CA . GLU B 1 60 ? -35.094 35.625 17.391 1 33.66 60 GLU B CA 1
ATOM 8622 C C . GLU B 1 60 ? -33.625 35.375 17.594 1 33.66 60 GLU B C 1
ATOM 8624 O O . GLU B 1 60 ? -33.062 35.656 18.672 1 33.66 60 GLU B O 1
ATOM 8629 N N . ALA B 1 61 ? -32.906 34.969 16.516 1 31.59 61 ALA B N 1
ATOM 8630 C CA . ALA B 1 61 ? -31.484 34.781 16.672 1 31.59 61 ALA B CA 1
ATOM 8631 C C . ALA B 1 61 ? -30.766 36.125 16.891 1 31.59 61 ALA B C 1
ATOM 8633 O O . ALA B 1 61 ? -29.828 36.219 17.672 1 31.59 61 ALA B O 1
ATOM 8634 N N . HIS B 1 62 ? -31.344 37.188 16.219 1 32.03 62 HIS B N 1
ATOM 8635 C CA . HIS B 1 62 ? -30.828 38.531 16.531 1 32.03 62 HIS B CA 1
ATOM 8636 C C . HIS B 1 62 ? -31.109 38.906 17.984 1 32.03 62 HIS B C 1
ATOM 8638 O O . HIS B 1 62 ? -30.266 39.469 18.656 1 32.03 62 HIS B O 1
ATOM 8644 N N . TYR B 1 63 ? -32.438 38.625 18.406 1 32.59 63 TYR B N 1
ATOM 8645 C CA . TYR B 1 63 ? -32.812 38.938 19.781 1 32.59 63 TYR B CA 1
ATOM 8646 C C . TYR B 1 63 ? -32 38.094 20.781 1 32.59 63 TYR B C 1
ATOM 8648 O O . TYR B 1 63 ? -31.531 38.625 21.797 1 32.59 63 TYR B O 1
ATOM 8656 N N . ALA B 1 64 ? -31.812 36.812 20.438 1 30.94 64 ALA B N 1
ATOM 8657 C CA . ALA B 1 64 ? -31.047 36 21.375 1 30.94 64 ALA B CA 1
ATOM 8658 C C . ALA B 1 64 ? -29.609 36.5 21.484 1 30.94 64 ALA B C 1
ATOM 8660 O O . ALA B 1 64 ? -29 36.438 22.547 1 30.94 64 ALA B O 1
ATOM 8661 N N . LEU B 1 65 ? -29.094 37.062 20.391 1 31.16 65 LEU B N 1
ATOM 8662 C CA . LEU B 1 65 ? -27.812 37.75 20.531 1 31.16 65 LEU B CA 1
ATOM 8663 C C . LEU B 1 65 ? -27.922 38.938 21.484 1 31.16 65 LEU B C 1
ATOM 8665 O O . LEU B 1 65 ? -27.016 39.188 22.281 1 31.16 65 LEU B O 1
ATOM 8669 N N . GLN B 1 66 ? -29.125 39.656 21.359 1 31.16 66 GLN B N 1
ATOM 8670 C CA . GLN B 1 66 ? -29.281 40.781 22.25 1 31.16 66 GLN B CA 1
ATOM 8671 C C . GLN B 1 66 ? -29.484 40.312 23.688 1 31.16 66 GLN B C 1
ATOM 8673 O O . GLN B 1 66 ? -29.016 40.969 24.641 1 31.16 66 GLN B O 1
ATOM 8678 N N . ILE B 1 67 ? -30.312 39.25 23.828 1 31.59 67 ILE B N 1
ATOM 8679 C CA . ILE B 1 67 ? -30.531 38.719 25.188 1 31.59 67 ILE B CA 1
ATOM 8680 C C . ILE B 1 67 ? -29.203 38.25 25.766 1 31.59 67 ILE B C 1
ATOM 8682 O O . ILE B 1 67 ? -28.922 38.469 26.953 1 31.59 67 ILE B O 1
ATOM 8686 N N . ALA B 1 68 ? -28.422 37.469 24.938 1 29.78 68 ALA B N 1
ATOM 8687 C CA . ALA B 1 68 ? -27.141 37.125 25.547 1 29.78 68 ALA B CA 1
ATOM 8688 C C . ALA B 1 68 ? -26.344 38.375 25.922 1 29.78 68 ALA B C 1
ATOM 8690 O O . ALA B 1 68 ? -25.391 38.281 26.688 1 29.78 68 ALA B O 1
ATOM 8691 N N . ASN B 1 69 ? -26.516 39.375 24.969 1 28.05 69 ASN B N 1
ATOM 8692 C CA . ASN B 1 69 ? -25.922 40.656 25.391 1 28.05 69 ASN B CA 1
ATOM 8693 C C . ASN B 1 69 ? -26.75 41.312 26.5 1 28.05 69 ASN B C 1
ATOM 8695 O O . ASN B 1 69 ? -27.922 41.594 26.312 1 28.05 69 ASN B O 1
ATOM 8699 N N . GLY B 1 70 ? -26.875 40.969 27.844 1 28.42 70 GLY B N 1
ATOM 8700 C CA . GLY B 1 70 ? -27.312 41.25 29.203 1 28.42 70 GLY B CA 1
ATOM 8701 C C . GLY B 1 70 ? -28.578 42.094 29.266 1 28.42 70 GLY B C 1
ATOM 8702 O O . GLY B 1 70 ? -29 42.531 30.344 1 28.42 70 GLY B O 1
ATOM 8703 N N . ARG B 1 71 ? -29.094 42.75 28.156 1 27.91 71 ARG B N 1
ATOM 8704 C CA . ARG B 1 71 ? -29.969 43.844 28.594 1 27.91 71 ARG B CA 1
ATOM 8705 C C . ARG B 1 71 ? -31.406 43.344 28.781 1 27.91 71 ARG B C 1
ATOM 8707 O O . ARG B 1 71 ? -32.312 44.094 29.125 1 27.91 71 ARG B O 1
ATOM 8714 N N . TYR B 1 72 ? -31.953 42.219 28.031 1 23.66 72 TYR B N 1
ATOM 8715 C CA . TYR B 1 72 ? -33.406 42.25 28.109 1 23.66 72 TYR B CA 1
ATOM 8716 C C . TYR B 1 72 ? -33.906 41.562 29.375 1 23.66 72 TYR B C 1
ATOM 8718 O O . TYR B 1 72 ? -33.594 40.406 29.641 1 23.66 72 TYR B O 1
ATOM 8726 N N . THR B 1 73 ? -34.344 42.438 30.5 1 22.45 73 THR B N 1
ATOM 8727 C CA . THR B 1 73 ? -34.938 42.188 31.812 1 22.45 73 THR B CA 1
ATOM 8728 C C . THR B 1 73 ? -36.344 41.656 31.656 1 22.45 73 THR B C 1
ATOM 8730 O O . THR B 1 73 ? -37.031 41.406 32.656 1 22.45 73 THR B O 1
ATOM 8733 N N . GLY B 1 74 ? -37 41.688 30.422 1 20.08 74 GLY B N 1
ATOM 8734 C CA . GLY B 1 74 ? -38.438 41.75 30.719 1 20.08 74 GLY B CA 1
ATOM 8735 C C . GLY B 1 74 ? -38.969 40.438 31.297 1 20.08 74 GLY B C 1
ATOM 8736 O O . GLY B 1 74 ? -38.312 39.406 31.188 1 20.08 74 GLY B O 1
ATOM 8737 N N . PRO B 1 75 ? -40.25 40.406 31.969 1 20.23 75 PRO B N 1
ATOM 8738 C CA . PRO B 1 75 ? -40.938 39.625 33 1 20.23 75 PRO B CA 1
ATOM 8739 C C . PRO B 1 75 ? -41.281 38.219 32.562 1 20.23 75 PRO B C 1
ATOM 8741 O O . PRO B 1 75 ? -41.125 37.25 33.312 1 20.23 75 PRO B O 1
ATOM 8744 N N . GLY B 1 76 ? -42 38.031 31.438 1 20.39 76 GLY B N 1
ATOM 8745 C CA . GLY B 1 76 ? -43.125 37.125 31.531 1 20.39 76 GLY B CA 1
ATOM 8746 C C . GLY B 1 76 ? -42.719 35.688 31.422 1 20.39 76 GLY B C 1
ATOM 8747 O O . GLY B 1 76 ? -42.25 35.219 30.375 1 20.39 76 GLY B O 1
ATOM 8748 N N . ALA B 1 77 ? -42.312 35.031 32.594 1 19.75 77 ALA B N 1
ATOM 8749 C CA . ALA B 1 77 ? -42 33.625 32.938 1 19.75 77 ALA B CA 1
ATOM 8750 C C . ALA B 1 77 ? -43.188 32.719 32.719 1 19.75 77 ALA B C 1
ATOM 8752 O O . ALA B 1 77 ? -44.219 32.844 33.406 1 19.75 77 ALA B O 1
ATOM 8753 N N . ILE B 1 78 ? -43.594 32.5 31.469 1 19.36 78 ILE B N 1
ATOM 8754 C CA . ILE B 1 78 ? -44.844 31.75 31.281 1 19.36 78 ILE B CA 1
ATOM 8755 C C . ILE B 1 78 ? -44.75 30.406 32.031 1 19.36 78 ILE B C 1
ATOM 8757 O O . ILE B 1 78 ? -43.75 29.672 31.875 1 19.36 78 ILE B O 1
ATOM 8761 N N . SER B 1 79 ? -45.656 30.156 33.094 1 17.98 79 SER B N 1
ATOM 8762 C CA . SER B 1 79 ? -45.969 29.125 34.062 1 17.98 79 SER B CA 1
ATOM 8763 C C . SER B 1 79 ? -46.469 27.859 33.375 1 17.98 79 SER B C 1
ATOM 8765 O O . SER B 1 79 ? -47.375 27.906 32.562 1 17.98 79 SER B O 1
ATOM 8767 N N . ALA B 1 80 ? -45.625 26.859 33.156 1 17.55 80 ALA B N 1
ATOM 8768 C CA . ALA B 1 80 ? -45.906 25.5 32.719 1 17.55 80 ALA B CA 1
ATOM 8769 C C . ALA B 1 80 ? -47 24.875 33.562 1 17.55 80 ALA B C 1
ATOM 8771 O O . ALA B 1 80 ? -46.938 24.875 34.812 1 17.55 80 ALA B O 1
ATOM 8772 N N . ARG B 1 81 ? -48.156 24.812 33.125 1 17.81 81 ARG B N 1
ATOM 8773 C CA . ARG B 1 81 ? -49.375 24.219 33.656 1 17.81 81 ARG B CA 1
ATOM 8774 C C . ARG B 1 81 ? -49.156 22.766 34.062 1 17.81 81 ARG B C 1
ATOM 8776 O O . ARG B 1 81 ? -48.469 22.031 33.344 1 17.81 81 ARG B O 1
ATOM 8783 N N . GLU B 1 82 ? -49.531 22.359 35.406 1 18.02 82 GLU B N 1
ATOM 8784 C CA . GLU B 1 82 ? -49.594 21.188 36.25 1 18.02 82 GLU B CA 1
ATOM 8785 C C . GLU B 1 82 ? -50.531 20.125 35.719 1 18.02 82 GLU B C 1
ATOM 8787 O O . GLU B 1 82 ? -51.75 20.328 35.656 1 18.02 82 GLU B O 1
ATOM 8792 N N . PRO B 1 83 ? -50.312 19.406 34.688 1 19.75 83 PRO B N 1
ATOM 8793 C CA . PRO B 1 83 ? -51.438 18.516 34.406 1 19.75 83 PRO B CA 1
ATOM 8794 C C . PRO B 1 83 ? -51.75 17.594 35.594 1 19.75 83 PRO B C 1
ATOM 8796 O O . PRO B 1 83 ? -50.875 17.312 36.406 1 19.75 83 PRO B O 1
ATOM 8799 N N . GLY B 1 84 ? -53.062 17 35.812 1 17.73 84 GLY B N 1
ATOM 8800 C CA . GLY B 1 84 ? -54 16.469 36.781 1 17.73 84 GLY B CA 1
ATOM 8801 C C . GLY B 1 84 ? -53.625 15.078 37.25 1 17.73 84 GLY B C 1
ATOM 8802 O O . GLY B 1 84 ? -52.75 14.43 36.688 1 17.73 84 GLY B O 1
ATOM 8803 N N . SER B 1 85 ? -54.594 14.172 38.094 1 18.53 85 SER B N 1
ATOM 8804 C CA . SER B 1 85 ? -54.75 13.43 39.312 1 18.53 85 SER B CA 1
ATOM 8805 C C . SER B 1 85 ? -54.531 11.938 39.125 1 18.53 85 SER B C 1
ATOM 8807 O O . SER B 1 85 ? -54.688 11.141 40.031 1 18.53 85 SER B O 1
ATOM 8809 N N . ASN B 1 86 ? -54.625 11.219 38.031 1 18.91 86 ASN B N 1
ATOM 8810 C CA . ASN B 1 86 ? -55.156 9.867 38.219 1 18.91 86 ASN B CA 1
ATOM 8811 C C . ASN B 1 86 ? -54.281 9.07 39.219 1 18.91 86 ASN B C 1
ATOM 8813 O O . ASN B 1 86 ? -53.094 9.344 39.344 1 18.91 86 ASN B O 1
ATOM 8817 N N . SER B 1 87 ? -54.656 7.781 39.75 1 18.73 87 SER B N 1
ATOM 8818 C CA . SER B 1 87 ? -54.656 7.012 41 1 18.73 87 SER B CA 1
ATOM 8819 C C . SER B 1 87 ? -53.281 6.43 41.281 1 18.73 87 SER B C 1
ATOM 8821 O O . SER B 1 87 ? -52.75 6.594 42.375 1 18.73 87 SER B O 1
ATOM 8823 N N . ASN B 1 88 ? -53.156 5.004 41.188 1 18.58 88 ASN B N 1
ATOM 8824 C CA . ASN B 1 88 ? -52.594 4.199 42.281 1 18.58 88 ASN B CA 1
ATOM 8825 C C . ASN B 1 88 ? -51.156 4.594 42.625 1 18.58 88 ASN B C 1
ATOM 8827 O O . ASN B 1 88 ? -50.875 5.023 43.719 1 18.58 88 ASN B O 1
ATOM 8831 N N . ALA B 1 89 ? -50.156 3.305 42.688 1 18.78 89 ALA B N 1
ATOM 8832 C CA . ALA B 1 89 ? -49.062 2.939 43.562 1 18.78 89 ALA B CA 1
ATOM 8833 C C . ALA B 1 89 ? -47.875 3.875 43.344 1 18.78 89 ALA B C 1
ATOM 8835 O O . ALA B 1 89 ? -47.719 4.473 42.281 1 18.78 89 ALA B O 1
ATOM 8836 N N . THR B 1 90 ? -46.906 4.004 44.625 1 17.77 90 THR B N 1
ATOM 8837 C CA . THR B 1 90 ? -45.969 4.98 45.188 1 17.77 90 THR B CA 1
ATOM 8838 C C . THR B 1 90 ? -44.688 5.059 44.344 1 17.77 90 THR B C 1
ATOM 8840 O O . THR B 1 90 ? -44.031 4.047 44.125 1 17.77 90 THR B O 1
ATOM 8843 N N . VAL B 1 91 ? -44.5 5.898 43.594 1 17.61 91 VAL B N 1
ATOM 8844 C CA . VAL B 1 91 ? -43.375 6.344 42.812 1 17.61 91 VAL B CA 1
ATOM 8845 C C . VAL B 1 91 ? -42.188 6.695 43.719 1 17.61 91 VAL B C 1
ATOM 8847 O O . VAL B 1 91 ? -42.219 7.727 44.406 1 17.61 91 VAL B O 1
ATOM 8850 N N . THR B 1 92 ? -41.719 5.773 44.688 1 16.92 92 THR B N 1
ATOM 8851 C CA . THR B 1 92 ? -40.719 6.203 45.656 1 16.92 92 THR B CA 1
ATOM 8852 C C . THR B 1 92 ? -39.5 6.805 44.938 1 16.92 92 THR B C 1
ATOM 8854 O O . THR B 1 92 ? -38.75 6.094 44.281 1 16.92 92 THR B O 1
ATOM 8857 N N . MET B 1 93 ? -39.531 7.898 44.531 1 16.97 93 MET B N 1
ATOM 8858 C CA . MET B 1 93 ? -38.625 8.867 43.938 1 16.97 93 MET B CA 1
ATOM 8859 C C . MET B 1 93 ? -37.594 9.328 44.938 1 16.97 93 MET B C 1
ATOM 8861 O O . MET B 1 93 ? -37.156 10.484 44.906 1 16.97 93 MET B O 1
ATOM 8865 N N . SER B 1 94 ? -37.219 8.633 46.031 1 17.12 94 SER B N 1
ATOM 8866 C CA . SER B 1 94 ? -36.5 9.336 47.062 1 17.12 94 SER B CA 1
ATOM 8867 C C . SER B 1 94 ? -35.125 9.789 46.594 1 17.12 94 SER B C 1
ATOM 8869 O O . SER B 1 94 ? -34.25 8.961 46.281 1 17.12 94 SER B O 1
ATOM 8871 N N . LEU B 1 95 ? -35.031 10.875 45.969 1 16.92 95 LEU B N 1
ATOM 8872 C CA . LEU B 1 95 ? -33.875 11.672 45.531 1 16.92 95 LEU B CA 1
ATOM 8873 C C . LEU B 1 95 ? -33.125 12.211 46.719 1 16.92 95 LEU B C 1
ATOM 8875 O O . LEU B 1 95 ? -33.375 13.328 47.188 1 16.92 95 LEU B O 1
ATOM 8879 N N . ASN B 1 96 ? -32.844 11.578 47.844 1 16.48 96 ASN B N 1
ATOM 8880 C CA . ASN B 1 96 ? -32.406 12.336 49 1 16.48 96 ASN B CA 1
ATOM 8881 C C . ASN B 1 96 ? -31.031 12.961 48.75 1 16.48 96 ASN B C 1
ATOM 8883 O O . ASN B 1 96 ? -30 12.305 48.906 1 16.48 96 ASN B O 1
ATOM 8887 N N . PHE B 1 97 ? -30.828 13.664 47.812 1 17.02 97 PHE B N 1
ATOM 8888 C CA . PHE B 1 97 ? -29.547 14.305 47.562 1 17.02 97 PHE B CA 1
ATOM 8889 C C . PHE B 1 97 ? -29.234 15.344 48.656 1 17.02 97 PHE B C 1
ATOM 8891 O O . PHE B 1 97 ? -29.469 16.531 48.469 1 17.02 97 PHE B O 1
ATOM 8898 N N . GLU B 1 98 ? -29.359 15.188 49.938 1 17.69 98 GLU B N 1
ATOM 8899 C CA . GLU B 1 98 ? -29.25 16.328 50.844 1 17.69 98 GLU B CA 1
ATOM 8900 C C . GLU B 1 98 ? -27.906 17.016 50.719 1 17.69 98 GLU B C 1
ATOM 8902 O O . GLU B 1 98 ? -27.812 18.234 50.781 1 17.69 98 GLU B O 1
ATOM 8907 N N . LEU B 1 99 ? -26.875 16.312 50.969 1 16.86 99 LEU B N 1
ATOM 8908 C CA . LEU B 1 99 ? -25.75 16.922 51.656 1 16.86 99 LEU B CA 1
ATOM 8909 C C . LEU B 1 99 ? -25.203 18.109 50.906 1 16.86 99 LEU B C 1
ATOM 8911 O O . LEU B 1 99 ? -24.406 17.953 49.969 1 16.86 99 LEU B O 1
ATOM 8915 N N . LEU B 1 100 ? -25.922 19.016 50.5 1 17.42 100 LEU B N 1
ATOM 8916 C CA . LEU B 1 100 ? -25.641 20.234 49.75 1 17.42 100 LEU B CA 1
ATOM 8917 C C . LEU B 1 100 ? -24.891 21.25 50.625 1 17.42 100 LEU B C 1
ATOM 8919 O O . LEU B 1 100 ? -24.688 22.391 50.219 1 17.42 100 LEU B O 1
ATOM 8923 N N . ASP B 1 101 ? -24.547 21.078 51.812 1 16.16 101 ASP B N 1
ATOM 8924 C CA . ASP B 1 101 ? -24.516 22.391 52.469 1 16.16 101 ASP B CA 1
ATOM 8925 C C . ASP B 1 101 ? -23.344 23.219 51.938 1 16.16 101 ASP B C 1
ATOM 8927 O O . ASP B 1 101 ? -23.5 24.391 51.625 1 16.16 101 ASP B O 1
ATOM 8931 N N . ARG B 1 102 ? -22.125 23.016 52.406 1 18.88 102 ARG B N 1
ATOM 8932 C CA . ARG B 1 102 ? -21.453 24 53.25 1 18.88 102 ARG B CA 1
ATOM 8933 C C . ARG B 1 102 ? -21.094 25.25 52.469 1 18.88 102 ARG B C 1
ATOM 8935 O O . ARG B 1 102 ? -21.219 25.266 51.219 1 18.88 102 ARG B O 1
ATOM 8942 N N . ASN B 1 103 ? -19.688 25.703 52.594 1 17.33 103 ASN B N 1
ATOM 8943 C CA . ASN B 1 103 ? -19.141 27.031 52.844 1 17.33 103 ASN B CA 1
ATOM 8944 C C . ASN B 1 103 ? -19.328 27.953 51.656 1 17.33 103 ASN B C 1
ATOM 8946 O O . ASN B 1 103 ? -19.609 27.484 50.531 1 17.33 103 ASN B O 1
ATOM 8950 N N . ILE B 1 104 ? -18.734 29.297 51.844 1 16.67 104 ILE B N 1
ATOM 8951 C CA . ILE B 1 104 ? -18.75 30.75 51.656 1 16.67 104 ILE B CA 1
ATOM 8952 C C . ILE B 1 104 ? -18.141 31.094 50.312 1 16.67 104 ILE B C 1
ATOM 8954 O O . ILE B 1 104 ? -16.953 30.859 50.062 1 16.67 104 ILE B O 1
ATOM 8958 N N . LEU B 1 105 ? -18.516 30.641 49.375 1 17.45 105 LEU B N 1
ATOM 8959 C CA . LEU B 1 105 ? -17.906 31.344 48.25 1 17.45 105 LEU B CA 1
ATOM 8960 C C . LEU B 1 105 ? -17.938 32.844 48.5 1 17.45 105 LEU B C 1
ATOM 8962 O O . LEU B 1 105 ? -19 33.438 48.625 1 17.45 105 LEU B O 1
ATOM 8966 N N . THR B 1 106 ? -16.922 33.281 49.219 1 17.78 106 THR B N 1
ATOM 8967 C CA . THR B 1 106 ? -16.766 34.719 49.469 1 17.78 106 THR B CA 1
ATOM 8968 C C . THR B 1 106 ? -17.156 35.5 48.219 1 17.78 106 THR B C 1
ATOM 8970 O O . THR B 1 106 ? -17.047 35 47.094 1 17.78 106 THR B O 1
ATOM 8973 N N . GLU B 1 107 ? -17.859 36.594 48.469 1 19.69 107 GLU B N 1
ATOM 8974 C CA . GLU B 1 107 ? -18.547 37.719 47.906 1 19.69 107 GLU B CA 1
ATOM 8975 C C . GLU B 1 107 ? -17.641 38.5 46.938 1 19.69 107 GLU B C 1
ATOM 8977 O O . GLU B 1 107 ? -18.078 38.969 45.906 1 19.69 107 GLU B O 1
ATOM 8982 N N . PRO B 1 108 ? -16.375 38.719 47.406 1 19.34 108 PRO B N 1
ATOM 8983 C CA . PRO B 1 108 ? -16.219 40.156 47.594 1 19.34 108 PRO B CA 1
ATOM 8984 C C . PRO B 1 108 ? -16.328 40.938 46.312 1 19.34 108 PRO B C 1
ATOM 8986 O O . PRO B 1 108 ? -17.094 41.906 46.219 1 19.34 108 PRO B O 1
ATOM 8989 N N . GLU B 1 109 ? -15.141 41.219 45.594 1 18.69 109 GLU B N 1
ATOM 8990 C CA . GLU B 1 109 ? -14.562 42.531 45.281 1 18.69 109 GLU B CA 1
ATOM 8991 C C . GLU B 1 109 ? -15.078 43.031 43.938 1 18.69 109 GLU B C 1
ATOM 8993 O O . GLU B 1 109 ? -14.875 42.406 42.906 1 18.69 109 GLU B O 1
ATOM 8998 N N . ARG B 1 110 ? -16.234 43.688 43.812 1 22.17 110 ARG B N 1
ATOM 8999 C CA . ARG B 1 110 ? -16.844 44.625 42.875 1 22.17 110 ARG B CA 1
ATOM 9000 C C . ARG B 1 110 ? -15.789 45.469 42.188 1 22.17 110 ARG B C 1
ATOM 9002 O O . ARG B 1 110 ? -15.82 45.656 40.969 1 22.17 110 ARG B O 1
ATOM 9009 N N . THR B 1 111 ? -15.141 46.281 43.125 1 19.7 111 THR B N 1
ATOM 9010 C CA . THR B 1 111 ? -14.906 47.688 42.75 1 19.7 111 THR B CA 1
ATOM 9011 C C . THR B 1 111 ? -13.734 47.781 41.781 1 19.7 111 THR B C 1
ATOM 9013 O O . THR B 1 111 ? -13.547 48.812 41.156 1 19.7 111 THR B O 1
ATOM 9016 N N . TYR B 1 112 ? -12.852 47.031 41.594 1 19.45 112 TYR B N 1
ATOM 9017 C CA . TYR B 1 112 ? -11.68 47.906 41.531 1 19.45 112 TYR B CA 1
ATOM 9018 C C . TYR B 1 112 ? -11.797 48.938 40.438 1 19.45 112 TYR B C 1
ATOM 9020 O O . TYR B 1 112 ? -11.727 48.562 39.25 1 19.45 112 TYR B O 1
ATOM 9028 N N . ASN B 1 113 ? -12.781 49.844 40.562 1 22.03 113 ASN B N 1
ATOM 9029 C CA . ASN B 1 113 ? -12.797 51.125 39.844 1 22.03 113 ASN B CA 1
ATOM 9030 C C . ASN B 1 113 ? -11.422 51.781 39.844 1 22.03 113 ASN B C 1
ATOM 9032 O O . ASN B 1 113 ? -11.188 52.719 40.625 1 22.03 113 ASN B O 1
ATOM 9036 N N . GLU B 1 114 ? -10.328 51.062 40.188 1 21.56 114 GLU B N 1
ATOM 9037 C CA . GLU B 1 114 ? -9.25 52.031 40.312 1 21.56 114 GLU B CA 1
ATOM 9038 C C . GLU B 1 114 ? -9.164 52.906 39.031 1 21.56 114 GLU B C 1
ATOM 9040 O O . GLU B 1 114 ? -8.898 52.375 37.938 1 21.56 114 GLU B O 1
ATOM 9045 N N . THR B 1 115 ? -9.992 53.906 39.062 1 24.34 115 THR B N 1
ATOM 9046 C CA . THR B 1 115 ? -9.789 55.188 38.375 1 24.34 115 THR B CA 1
ATOM 9047 C C . THR B 1 115 ? -8.359 55.688 38.562 1 24.34 115 THR B C 1
ATOM 9049 O O . THR B 1 115 ? -8.109 56.875 38.5 1 24.34 115 THR B O 1
ATOM 9052 N N . GLU B 1 116 ? -7.406 54.844 39.125 1 23.16 116 GLU B N 1
ATOM 9053 C CA . GLU B 1 116 ? -6.254 55.719 39.312 1 23.16 116 GLU B CA 1
ATOM 9054 C C . GLU B 1 116 ? -6.02 56.625 38.094 1 23.16 116 GLU B C 1
ATOM 9056 O O . GLU B 1 116 ? -6.031 56.125 36.969 1 23.16 116 GLU B O 1
ATOM 9061 N N . SER B 1 117 ? -6.277 57.844 38.406 1 25.66 117 SER B N 1
ATOM 9062 C CA . SER B 1 117 ? -5.934 59.094 37.75 1 25.66 117 SER B CA 1
ATOM 9063 C C . SER B 1 117 ? -4.461 59.125 37.344 1 25.66 117 SER B C 1
ATOM 9065 O O . SER B 1 117 ? -3.643 59.75 38.031 1 25.66 117 SER B O 1
ATOM 9067 N N . ASP B 1 118 ? -3.709 58.062 37.406 1 26.56 118 ASP B N 1
ATOM 9068 C CA . ASP B 1 118 ? -2.326 58.438 37.156 1 26.56 118 ASP B CA 1
ATOM 9069 C C . ASP B 1 118 ? -2.248 59.5 36.062 1 26.56 118 ASP B C 1
ATOM 9071 O O . ASP B 1 118 ? -3.049 59.5 35.125 1 26.56 118 ASP B O 1
ATOM 9075 N N . GLU B 1 119 ? -1.58 60.562 36.438 1 27.36 119 GLU B N 1
ATOM 9076 C CA . GLU B 1 119 ? -1.163 61.719 35.625 1 27.36 119 GLU B CA 1
ATOM 9077 C C . GLU B 1 119 ? -0.789 61.312 34.219 1 27.36 119 GLU B C 1
ATOM 9079 O O . GLU B 1 119 ? -0.364 60.188 33.969 1 27.36 119 GLU B O 1
ATOM 9084 N N . PRO B 1 120 ? -0.929 62.281 33.25 1 31.17 120 PRO B N 1
ATOM 9085 C CA . PRO B 1 120 ? -0.921 62.562 31.828 1 31.17 120 PRO B CA 1
ATOM 9086 C C . PRO B 1 120 ? 0.375 62.156 31.141 1 31.17 120 PRO B C 1
ATOM 9088 O O . PRO B 1 120 ? 0.748 62.719 30.109 1 31.17 120 PRO B O 1
ATOM 9091 N N . ALA B 1 121 ? 1.11 61.156 31.656 1 32.78 121 ALA B N 1
ATOM 9092 C CA . ALA B 1 121 ? 2.225 61.219 30.703 1 32.78 121 ALA B CA 1
ATOM 9093 C C . ALA B 1 121 ? 1.724 61.156 29.266 1 32.78 121 ALA B C 1
ATOM 9095 O O . ALA B 1 121 ? 0.583 60.781 29.016 1 32.78 121 ALA B O 1
ATOM 9096 N N . GLY B 1 122 ? 2.531 61.281 28.234 1 36.16 122 GLY B N 1
ATOM 9097 C CA . GLY B 1 122 ? 2.195 61.5 26.828 1 36.16 122 GLY B CA 1
ATOM 9098 C C . GLY B 1 122 ? 1.369 60.344 26.25 1 36.16 122 GLY B C 1
ATOM 9099 O O . GLY B 1 122 ? 1.836 59.219 26.172 1 36.16 122 GLY B O 1
ATOM 9100 N N . HIS B 1 123 ? 0.025 60.031 26.5 1 42.03 123 HIS B N 1
ATOM 9101 C CA . HIS B 1 123 ? -1.111 59.188 26.172 1 42.03 123 HIS B CA 1
ATOM 9102 C C . HIS B 1 123 ? -1.086 58.781 24.703 1 42.03 123 HIS B C 1
ATOM 9104 O O . HIS B 1 123 ? -1.332 59.594 23.812 1 42.03 123 HIS B O 1
ATOM 9110 N N . HIS B 1 124 ? -0.253 57.875 24.328 1 51.84 124 HIS B N 1
ATOM 9111 C CA . HIS B 1 124 ? -0.355 57.312 22.969 1 51.84 124 HIS B CA 1
ATOM 9112 C C . HIS B 1 124 ? -1.748 56.75 22.703 1 51.84 124 HIS B C 1
ATOM 9114 O O . HIS B 1 124 ? -2.234 55.906 23.453 1 51.84 124 HIS B O 1
ATOM 9120 N N . HIS B 1 125 ? -2.725 57.375 22.234 1 71.56 125 HIS B N 1
ATOM 9121 C CA . HIS B 1 125 ? -3.992 56.906 21.688 1 71.56 125 HIS B CA 1
ATOM 9122 C C . HIS B 1 125 ? -3.785 55.688 20.812 1 71.56 125 HIS B C 1
ATOM 9124 O O . HIS B 1 125 ? -3.066 55.75 19.812 1 71.56 125 HIS B O 1
ATOM 9130 N N . PRO B 1 126 ? -4.309 54.375 21.469 1 80.94 126 PRO B N 1
ATOM 9131 C CA . PRO B 1 126 ? -4.082 53.188 20.641 1 80.94 126 PRO B CA 1
ATOM 9132 C C . PRO B 1 126 ? -4.613 53.375 19.219 1 80.94 126 PRO B C 1
ATOM 9134 O O . PRO B 1 126 ? -5.641 54.031 19.016 1 80.94 126 PRO B O 1
ATOM 9137 N N . GLN B 1 127 ? -3.785 53 18.406 1 83.38 127 GLN B N 1
ATOM 9138 C CA . GLN B 1 127 ? -4.172 53 17 1 83.38 127 GLN B CA 1
ATOM 9139 C C . GLN B 1 127 ? -4.652 51.594 16.562 1 83.38 127 GLN B C 1
ATOM 9141 O O . GLN B 1 127 ? -4.363 50.594 17.234 1 83.38 127 GLN B O 1
ATOM 9146 N N . LEU B 1 128 ? -5.414 51.688 15.539 1 85.5 128 LEU B N 1
ATOM 9147 C CA . LEU B 1 128 ? -5.945 50.438 14.984 1 85.5 128 LEU B CA 1
ATOM 9148 C C . LEU B 1 128 ? -4.824 49.438 14.734 1 85.5 128 LEU B C 1
ATOM 9150 O O . LEU B 1 128 ? -3.797 49.781 14.148 1 85.5 128 LEU B O 1
ATOM 9154 N N . TYR B 1 129 ? -4.93 48.25 15.352 1 85.88 129 TYR B N 1
ATOM 9155 C CA . TYR B 1 129 ? -4.066 47.094 15.18 1 85.88 129 TYR B CA 1
ATOM 9156 C C . TYR B 1 129 ? -2.834 47.188 16.062 1 85.88 129 TYR B C 1
ATOM 9158 O O . TYR B 1 129 ? -1.886 46.406 15.906 1 85.88 129 TYR B O 1
ATOM 9166 N N . ASP B 1 130 ? -2.863 48.094 16.922 1 89.88 130 ASP B N 1
ATOM 9167 C CA . ASP B 1 130 ? -1.802 48.094 17.922 1 89.88 130 ASP B CA 1
ATOM 9168 C C . ASP B 1 130 ? -1.827 46.812 18.766 1 89.88 130 ASP B C 1
ATOM 9170 O O . ASP B 1 130 ? -2.895 46.25 19.031 1 89.88 130 ASP B O 1
ATOM 9174 N N . ILE B 1 131 ? -0.662 46.406 19.172 1 92.38 131 ILE B N 1
ATOM 9175 C CA . ILE B 1 131 ? -0.542 45.125 19.891 1 92.38 131 ILE B CA 1
ATOM 9176 C C . ILE B 1 131 ? -0.078 45.406 21.312 1 92.38 131 ILE B C 1
ATOM 9178 O O . ILE B 1 131 ? 0.823 46.219 21.547 1 92.38 131 ILE B O 1
ATOM 9182 N N . LYS B 1 132 ? -0.75 44.812 22.219 1 94.75 132 LYS B N 1
ATOM 9183 C CA . LYS B 1 132 ? -0.371 44.812 23.641 1 94.75 132 LYS B CA 1
ATOM 9184 C C . LYS B 1 132 ? -0.074 43.406 24.125 1 94.75 132 LYS B C 1
ATOM 9186 O O . LYS B 1 132 ? -0.874 42.5 23.922 1 94.75 132 LYS B O 1
ATOM 9191 N N . ILE B 1 133 ? 1.067 43.219 24.719 1 94.81 133 ILE B N 1
ATOM 9192 C CA . ILE B 1 133 ? 1.446 41.938 25.281 1 94.81 133 ILE B CA 1
ATOM 9193 C C . ILE B 1 133 ? 1.473 42.031 26.812 1 94.81 133 ILE B C 1
ATOM 9195 O O . ILE B 1 133 ? 2.197 42.844 27.375 1 94.81 133 ILE B O 1
ATOM 9199 N N . LYS B 1 134 ? 0.647 41.219 27.406 1 96.12 134 LYS B N 1
ATOM 9200 C CA . LYS B 1 134 ? 0.652 41.062 28.859 1 96.12 134 LYS B CA 1
ATOM 9201 C C . LYS B 1 134 ? 1.43 39.844 29.281 1 96.12 134 LYS B C 1
ATOM 9203 O O . LYS B 1 134 ? 1.133 38.719 28.828 1 96.12 134 LYS B O 1
ATOM 9208 N N . HIS B 1 135 ? 2.381 40.094 30.094 1 94.56 135 HIS B N 1
ATOM 9209 C CA . HIS B 1 135 ? 3.178 38.969 30.609 1 94.56 135 HIS B CA 1
ATOM 9210 C C . HIS B 1 135 ? 2.592 38.406 31.906 1 94.56 135 HIS B C 1
ATOM 9212 O O . HIS B 1 135 ? 1.896 39.125 32.625 1 94.56 135 HIS B O 1
ATOM 9218 N N . HIS B 1 136 ? 2.783 37.188 32.094 1 95.06 136 HIS B N 1
ATOM 9219 C CA . HIS B 1 136 ? 2.312 36.594 33.344 1 95.06 136 HIS B CA 1
ATOM 9220 C C . HIS B 1 136 ? 2.85 37.344 34.562 1 95.06 136 HIS B C 1
ATOM 9222 O O . HIS B 1 136 ? 4.012 37.75 34.594 1 95.06 136 HIS B O 1
ATOM 9228 N N . PRO B 1 137 ? 2.148 37.531 35.562 1 90.69 137 PRO B N 1
ATOM 9229 C CA . PRO B 1 137 ? 2.547 38.344 36.719 1 90.69 137 PRO B CA 1
ATOM 9230 C C . PRO B 1 137 ? 3.807 37.812 37.406 1 90.69 137 PRO B C 1
ATOM 9232 O O . PRO B 1 137 ? 4.555 38.562 38 1 90.69 137 PRO B O 1
ATOM 9235 N N . ARG B 1 138 ? 4.039 36.688 37.281 1 88.88 138 ARG B N 1
ATOM 9236 C CA . ARG B 1 138 ? 5.195 36.062 37.938 1 88.88 138 ARG B CA 1
ATOM 9237 C C . ARG B 1 138 ? 6.5 36.562 37.312 1 88.88 138 ARG B C 1
ATOM 9239 O O . ARG B 1 138 ? 7.555 36.5 37.938 1 88.88 138 ARG B O 1
ATOM 9246 N N . THR B 1 139 ? 6.461 36.969 36.094 1 89.62 139 THR B N 1
ATOM 9247 C CA . THR B 1 139 ? 7.66 37.469 35.438 1 89.62 139 THR B CA 1
ATOM 9248 C C . THR B 1 139 ? 8 38.875 35.875 1 89.62 139 THR B C 1
ATOM 9250 O O . THR B 1 139 ? 9.117 39.344 35.688 1 89.62 139 THR B O 1
ATOM 9253 N N . ASN B 1 140 ? 7.199 39.594 36.438 1 85.62 140 ASN B N 1
ATOM 9254 C CA . ASN B 1 140 ? 7.34 41 36.875 1 85.62 140 ASN B CA 1
ATOM 9255 C C . ASN B 1 140 ? 7.699 41.906 35.719 1 85.62 140 ASN B C 1
ATOM 9257 O O . ASN B 1 140 ? 8.445 42.875 35.875 1 85.62 140 ASN B O 1
ATOM 9261 N N . GLU B 1 141 ? 7.371 41.438 34.594 1 88.81 141 GLU B N 1
ATOM 9262 C CA . GLU B 1 141 ? 7.582 42.25 33.406 1 88.81 141 GLU B CA 1
ATOM 9263 C C . GLU B 1 141 ? 6.379 43.156 33.156 1 88.81 141 GLU B C 1
ATOM 9265 O O . GLU B 1 141 ? 5.238 42.75 33.406 1 88.81 141 GLU B O 1
ATOM 9270 N N . LYS B 1 142 ? 6.727 44.312 32.656 1 89.12 142 LYS B N 1
ATOM 9271 C CA . LYS B 1 142 ? 5.656 45.25 32.344 1 89.12 142 LYS B CA 1
ATOM 9272 C C . LYS B 1 142 ? 5.023 44.938 30.984 1 89.12 142 LYS B C 1
ATOM 9274 O O . LYS B 1 142 ? 5.637 44.25 30.156 1 89.12 142 LYS B O 1
ATOM 9279 N N . ASP B 1 143 ? 3.809 45.438 30.859 1 90.69 143 ASP B N 1
ATOM 9280 C CA . ASP B 1 143 ? 3.104 45.312 29.578 1 90.69 143 ASP B CA 1
ATOM 9281 C C . ASP B 1 143 ? 3.883 45.969 28.453 1 90.69 143 ASP B C 1
ATOM 9283 O O . ASP B 1 143 ? 4.484 47.031 28.641 1 90.69 143 ASP B O 1
ATOM 9287 N N . GLN B 1 144 ? 3.889 45.281 27.391 1 91.12 144 GLN B N 1
ATOM 9288 C CA . GLN B 1 144 ? 4.566 45.844 26.219 1 91.12 144 GLN B CA 1
ATOM 9289 C C . GLN B 1 144 ? 3.564 46.25 25.141 1 91.12 144 GLN B C 1
ATOM 9291 O O . GLN B 1 144 ? 2.549 45.594 24.938 1 91.12 144 GLN B O 1
ATOM 9296 N N . HIS B 1 145 ? 3.844 47.375 24.531 1 92.12 145 HIS B N 1
ATOM 9297 C CA . HIS B 1 145 ? 2.988 47.906 23.469 1 92.12 145 HIS B CA 1
ATOM 9298 C C . HIS B 1 145 ? 3.756 48.062 22.156 1 92.12 145 HIS B C 1
ATOM 9300 O O . HIS B 1 145 ? 4.895 48.531 22.156 1 92.12 145 HIS B O 1
ATOM 9306 N N . TYR B 1 146 ? 3.201 47.594 21.172 1 90.62 146 TYR B N 1
ATOM 9307 C CA . TYR B 1 146 ? 3.793 47.688 19.828 1 90.62 146 TYR B CA 1
ATOM 9308 C C . TYR B 1 146 ? 2.789 48.219 18.828 1 90.62 146 TYR B C 1
ATOM 9310 O O . TYR B 1 146 ? 1.589 47.969 18.922 1 90.62 146 TYR B O 1
ATOM 9318 N N . THR B 1 147 ? 3.338 48.969 17.859 1 89.31 147 THR B N 1
ATOM 9319 C CA . THR B 1 147 ? 2.537 49.219 16.672 1 89.31 147 THR B CA 1
ATOM 9320 C C . THR B 1 147 ? 2.439 47.938 15.82 1 89.31 147 THR B C 1
ATOM 9322 O O . THR B 1 147 ? 3.223 47 15.992 1 89.31 147 THR B O 1
ATOM 9325 N N . PHE B 1 148 ? 1.471 47.969 15 1 86.94 148 PHE B N 1
ATOM 9326 C CA . PHE B 1 148 ? 1.272 46.812 14.141 1 86.94 148 PHE B CA 1
ATOM 9327 C C . PHE B 1 148 ? 2.52 46.531 13.312 1 86.94 148 PHE B C 1
ATOM 9329 O O . PHE B 1 148 ? 2.947 45.375 13.195 1 86.94 148 PHE B O 1
ATOM 9336 N N . ALA B 1 149 ? 3.117 47.469 12.742 1 81.88 149 ALA B N 1
ATOM 9337 C CA . ALA B 1 149 ? 4.301 47.312 11.891 1 81.88 149 ALA B CA 1
ATOM 9338 C C . ALA B 1 149 ? 5.484 46.781 12.688 1 81.88 149 ALA B C 1
ATOM 9340 O O . ALA B 1 149 ? 6.23 45.938 12.211 1 81.88 149 ALA B O 1
ATOM 9341 N N . GLU B 1 150 ? 5.574 47.281 13.836 1 83.31 150 GLU B N 1
ATOM 9342 C CA . GLU B 1 150 ? 6.668 46.844 14.703 1 83.31 150 GLU B CA 1
ATOM 9343 C C . GLU B 1 150 ? 6.523 45.375 15.086 1 83.31 150 GLU B C 1
ATOM 9345 O O . GLU B 1 150 ? 7.504 44.625 15.094 1 83.31 150 GLU B O 1
ATOM 9350 N N . TYR B 1 151 ? 5.336 45.094 15.359 1 85.88 151 TYR B N 1
ATOM 9351 C CA . TYR B 1 151 ? 5.078 43.719 15.758 1 85.88 151 TYR B CA 1
ATOM 9352 C C . TYR B 1 151 ? 5.352 42.75 14.609 1 85.88 151 TYR B C 1
ATOM 9354 O O . TYR B 1 151 ? 5.918 41.656 14.812 1 85.88 151 TYR B O 1
ATOM 9362 N N . CYS B 1 152 ? 4.914 43.062 13.445 1 80.81 152 CYS B N 1
ATOM 9363 C CA . CYS B 1 152 ? 5.113 42.219 12.281 1 80.81 152 CYS B CA 1
ATOM 9364 C C . CYS B 1 152 ? 6.598 42.031 11.977 1 80.81 152 CYS B C 1
ATOM 9366 O O . CYS B 1 152 ? 7.027 40.969 11.539 1 80.81 152 CYS B O 1
ATOM 9368 N N . GLU B 1 153 ? 7.355 43.031 12.211 1 72 153 GLU B N 1
ATOM 9369 C CA . GLU B 1 153 ? 8.797 42.969 11.992 1 72 153 GLU B CA 1
ATOM 9370 C C . GLU B 1 153 ? 9.461 42.062 13.016 1 72 153 GLU B C 1
ATOM 9372 O O . GLU B 1 153 ? 10.398 41.312 12.688 1 72 153 GLU B O 1
ATOM 9377 N N . LEU B 1 154 ? 8.938 42.125 14.141 1 68.56 154 LEU B N 1
ATOM 9378 C CA . LEU B 1 154 ? 9.469 41.281 15.203 1 68.56 154 LEU B CA 1
ATOM 9379 C C . LEU B 1 154 ? 9.156 39.812 14.945 1 68.56 154 LEU B C 1
ATOM 9381 O O . LEU B 1 154 ? 10.016 38.938 15.133 1 68.56 154 LEU B O 1
ATOM 9385 N N . ASP B 1 155 ? 8 39.625 14.539 1 61 155 ASP B N 1
ATOM 9386 C CA . ASP B 1 155 ? 7.543 38.25 14.297 1 61 155 ASP B CA 1
ATOM 9387 C C . ASP B 1 155 ? 8.297 37.625 13.133 1 61 155 ASP B C 1
ATOM 9389 O O . ASP B 1 155 ? 8.641 36.438 13.172 1 61 155 ASP B O 1
ATOM 9393 N N . GLU B 1 156 ? 8.43 38.438 12.156 1 55.94 156 GLU B N 1
ATOM 9394 C CA . GLU B 1 156 ? 9.18 37.938 11.008 1 55.94 156 GLU B CA 1
ATOM 9395 C C . GLU B 1 156 ? 10.648 37.719 11.367 1 55.94 156 GLU B C 1
ATOM 9397 O O . GLU B 1 156 ? 11.266 36.781 10.875 1 55.94 156 GLU B O 1
ATOM 9402 N N . ALA B 1 157 ? 11.078 38.656 12.156 1 45.19 157 ALA B N 1
ATOM 9403 C CA . ALA B 1 157 ? 12.453 38.5 12.617 1 45.19 157 ALA B CA 1
ATOM 9404 C C . ALA B 1 157 ? 12.609 37.25 13.477 1 45.19 157 ALA B C 1
ATOM 9406 O O . ALA B 1 157 ? 13.625 36.562 13.398 1 45.19 157 ALA B O 1
ATOM 9407 N N . ASP B 1 158 ? 11.602 37.094 14.242 1 45.47 158 ASP B N 1
ATOM 9408 C CA . ASP B 1 158 ? 11.633 35.906 15.078 1 45.47 158 ASP B CA 1
ATOM 9409 C C . ASP B 1 158 ? 11.578 34.625 14.227 1 45.47 158 ASP B C 1
ATOM 9411 O O . ASP B 1 158 ? 12.234 33.656 14.539 1 45.47 158 ASP B O 1
ATOM 9415 N N . THR B 1 159 ? 10.711 34.781 13.203 1 40.5 159 THR B N 1
ATOM 9416 C CA . THR B 1 159 ? 10.664 33.594 12.328 1 40.5 159 THR B CA 1
ATOM 9417 C C . THR B 1 159 ? 11.953 33.5 11.516 1 40.5 159 THR B C 1
ATOM 9419 O O . THR B 1 159 ? 12.422 32.375 11.242 1 40.5 159 THR B O 1
ATOM 9422 N N . SER B 1 160 ? 12.398 34.719 10.992 1 35.22 160 SER B N 1
ATOM 9423 C CA . SER B 1 160 ? 13.617 34.688 10.195 1 35.22 160 SER B CA 1
ATOM 9424 C C . SER B 1 160 ? 14.852 34.5 11.07 1 35.22 160 SER B C 1
ATOM 9426 O O . SER B 1 160 ? 15.812 33.844 10.648 1 35.22 160 SER B O 1
ATOM 9428 N N . ASP B 1 161 ? 14.906 35.344 12.18 1 32.34 161 ASP B N 1
ATOM 9429 C CA . ASP B 1 161 ? 16.062 35.156 13.055 1 32.34 161 ASP B CA 1
ATOM 9430 C C . ASP B 1 161 ? 16.109 33.719 13.57 1 32.34 161 ASP B C 1
ATOM 9432 O O . ASP B 1 161 ? 17.188 33.219 13.93 1 32.34 161 ASP B O 1
ATOM 9436 N N . ILE B 1 162 ? 14.977 33.25 13.75 1 32.44 162 ILE B N 1
ATOM 9437 C CA . ILE B 1 162 ? 15.008 31.859 14.133 1 32.44 162 ILE B CA 1
ATOM 9438 C C . ILE B 1 162 ? 15.742 31.047 13.062 1 32.44 162 ILE B C 1
ATOM 9440 O O . ILE B 1 162 ? 16.531 30.156 13.383 1 32.44 162 ILE B O 1
ATOM 9444 N N . ILE B 1 163 ? 15.422 31.391 11.852 1 30.08 163 ILE B N 1
ATOM 9445 C CA . ILE B 1 163 ? 16.234 30.719 10.844 1 30.08 163 ILE B CA 1
ATOM 9446 C C . ILE B 1 163 ? 17.656 31.266 10.875 1 30.08 163 ILE B C 1
ATOM 9448 O O . ILE B 1 163 ? 18.625 30.5 10.828 1 30.08 163 ILE B O 1
ATOM 9452 N N . ASN B 1 164 ? 17.875 32.688 10.812 1 28.12 164 ASN B N 1
ATOM 9453 C CA . ASN B 1 164 ? 19.203 33.281 10.758 1 28.12 164 ASN B CA 1
ATOM 9454 C C . ASN B 1 164 ? 19.891 33.25 12.117 1 28.12 164 ASN B C 1
ATOM 9456 O O . ASN B 1 164 ? 21.109 33.188 12.203 1 28.12 164 ASN B O 1
ATOM 9460 N N . GLN B 1 165 ? 19.188 33.875 13.227 1 27.3 165 GLN B N 1
ATOM 9461 C CA . GLN B 1 165 ? 19.844 34.062 14.523 1 27.3 165 GLN B CA 1
ATOM 9462 C C . GLN B 1 165 ? 20.266 32.719 15.117 1 27.3 165 GLN B C 1
ATOM 9464 O O . GLN B 1 165 ? 20.812 32.656 16.219 1 27.3 165 GLN B O 1
ATOM 9469 N N . LEU B 1 166 ? 19.844 31.641 14.719 1 27.12 166 LEU B N 1
ATOM 9470 C CA . LEU B 1 166 ? 20.672 30.578 15.297 1 27.12 166 LEU B CA 1
ATOM 9471 C C . LEU B 1 166 ? 22.141 30.938 15.219 1 27.12 166 LEU B C 1
ATOM 9473 O O . LEU B 1 166 ? 22.984 30.281 15.852 1 27.12 166 LEU B O 1
ATOM 9477 N N . SER B 1 167 ? 22.562 31.812 14.297 1 24.5 167 SER B N 1
ATOM 9478 C CA . SER B 1 167 ? 24.016 32 14.32 1 24.5 167 SER B CA 1
ATOM 9479 C C . SER B 1 167 ? 24.391 33.125 15.297 1 24.5 167 SER B C 1
ATOM 9481 O O . SER B 1 167 ? 25.5 33.125 15.828 1 24.5 167 SER B O 1
ATOM 9483 N N . ALA B 1 168 ? 23.859 34.5 15.336 1 25.58 168 ALA B N 1
ATOM 9484 C CA . ALA B 1 168 ? 24.625 35.625 15.859 1 25.58 168 ALA B CA 1
ATOM 9485 C C . ALA B 1 168 ? 24.266 35.938 17.312 1 25.58 168 ALA B C 1
ATOM 9487 O O . ALA B 1 168 ? 23.188 36.469 17.578 1 25.58 168 ALA B O 1
ATOM 9488 N N . ALA B 1 169 ? 24.516 35.094 18.359 1 22.58 169 ALA B N 1
ATOM 9489 C CA . ALA B 1 169 ? 24.391 35.531 19.75 1 22.58 169 ALA B CA 1
ATOM 9490 C C . ALA B 1 169 ? 25.141 36.844 19.984 1 22.58 169 ALA B C 1
ATOM 9492 O O . ALA B 1 169 ? 26.328 36.969 19.672 1 22.58 169 ALA B O 1
ATOM 9493 N N . PRO B 1 170 ? 24.578 37.969 20.016 1 23.33 170 PRO B N 1
ATOM 9494 C CA . PRO B 1 170 ? 25.359 39.156 20.359 1 23.33 170 PRO B CA 1
ATOM 9495 C C . PRO B 1 170 ? 26.125 39 21.672 1 23.33 170 PRO B C 1
ATOM 9497 O O . PRO B 1 170 ? 25.688 38.25 22.562 1 23.33 170 PRO B O 1
ATOM 9500 N N . PRO B 1 171 ? 27.453 39.25 21.828 1 22.3 171 PRO B N 1
ATOM 9501 C CA . PRO B 1 171 ? 28.25 39.125 23.047 1 22.3 171 PRO B CA 1
ATOM 9502 C C . PRO B 1 171 ? 27.688 39.906 24.219 1 22.3 171 PRO B C 1
ATOM 9504 O O . PRO B 1 171 ? 27.062 40.969 24 1 22.3 171 PRO B O 1
ATOM 9507 N N . ARG B 1 172 ? 27.391 39.312 25.422 1 22.36 172 ARG B N 1
ATOM 9508 C CA . ARG B 1 172 ? 27.062 39.906 26.719 1 22.36 172 ARG B CA 1
ATOM 9509 C C . ARG B 1 172 ? 27.938 41.094 27.031 1 22.36 172 ARG B C 1
ATOM 9511 O O . ARG B 1 172 ? 29.141 41.094 26.719 1 22.36 172 ARG B O 1
ATOM 9518 N N . SER B 1 173 ? 27.438 42.25 27.141 1 21.59 173 SER B N 1
ATOM 9519 C CA . SER B 1 173 ? 28.109 43.406 27.719 1 21.59 173 SER B CA 1
ATOM 9520 C C . SER B 1 173 ? 28.75 43.031 29.047 1 21.59 173 SER B C 1
ATOM 9522 O O . SER B 1 173 ? 28.266 42.156 29.766 1 21.59 173 SER B O 1
ATOM 9524 N N . GLU B 1 174 ? 30.094 43.375 29.516 1 22.34 174 GLU B N 1
ATOM 9525 C CA . GLU B 1 174 ? 31.156 43.156 30.5 1 22.34 174 GLU B CA 1
ATOM 9526 C C . GLU B 1 174 ? 30.672 43.5 31.906 1 22.34 174 GLU B C 1
ATOM 9528 O O . GLU B 1 174 ? 31.344 43.219 32.906 1 22.34 174 GLU B O 1
ATOM 9533 N N . SER B 1 175 ? 29.734 44.406 32.188 1 21.45 175 SER B N 1
ATOM 9534 C CA . SER B 1 175 ? 29.859 45.156 33.438 1 21.45 175 SER B CA 1
ATOM 9535 C C . SER B 1 175 ? 29.656 44.219 34.625 1 21.45 175 SER B C 1
ATOM 9537 O O . SER B 1 175 ? 30.422 44.25 35.594 1 21.45 175 SER B O 1
ATOM 9539 N N . GLN B 1 176 ? 28.406 43.844 35.031 1 20.97 176 GLN B N 1
ATOM 9540 C CA . GLN B 1 176 ? 28.203 43.625 36.438 1 20.97 176 GLN B CA 1
ATOM 9541 C C . GLN B 1 176 ? 28.766 42.25 36.875 1 20.97 176 GLN B C 1
ATOM 9543 O O . GLN B 1 176 ? 28.328 41.688 37.875 1 20.97 176 GLN B O 1
ATOM 9548 N N . ALA B 1 177 ? 29.625 41.594 36.062 1 21.89 177 ALA B N 1
ATOM 9549 C CA . ALA B 1 177 ? 30.297 40.406 36.562 1 21.89 177 ALA B CA 1
ATOM 9550 C C . ALA B 1 177 ? 31.281 40.719 37.688 1 21.89 177 ALA B C 1
ATOM 9552 O O . ALA B 1 177 ? 32.062 39.875 38.094 1 21.89 177 ALA B O 1
ATOM 9553 N N . HIS B 1 178 ? 31.516 42 38.062 1 21.17 178 HIS B N 1
ATOM 9554 C CA . HIS B 1 178 ? 32.719 42.188 38.875 1 21.17 178 HIS B CA 1
ATOM 9555 C C . HIS B 1 178 ? 32.625 41.406 40.188 1 21.17 178 HIS B C 1
ATOM 9557 O O . HIS B 1 178 ? 33.656 41.031 40.75 1 21.17 178 HIS B O 1
ATOM 9563 N N . GLN B 1 179 ? 31.531 41.625 41 1 21.55 179 GLN B N 1
ATOM 9564 C CA . GLN B 1 179 ? 31.875 41.5 42.406 1 21.55 179 GLN B CA 1
ATOM 9565 C C . GLN B 1 179 ? 32.125 40.031 42.781 1 21.55 179 GLN B C 1
ATOM 9567 O O . GLN B 1 179 ? 32.844 39.75 43.75 1 21.55 179 GLN B O 1
ATOM 9572 N N . LEU B 1 180 ? 31.203 39.125 42.5 1 23.08 180 LEU B N 1
ATOM 9573 C CA . LEU B 1 180 ? 31.375 37.938 43.312 1 23.08 180 LEU B CA 1
ATOM 9574 C C . LEU B 1 180 ? 32.594 37.125 42.875 1 23.08 180 LEU B C 1
ATOM 9576 O O . LEU B 1 180 ? 32.531 36.375 41.938 1 23.08 180 LEU B O 1
ATOM 9580 N N . GLY B 1 181 ? 33.812 37.781 42.656 1 21.47 181 GLY B N 1
ATOM 9581 C CA . GLY B 1 181 ? 35.094 37.312 42.219 1 21.47 181 GLY B CA 1
ATOM 9582 C C . GLY B 1 181 ? 35.625 36.125 42.969 1 21.47 181 GLY B C 1
ATOM 9583 O O . GLY B 1 181 ? 36.5 35.406 42.5 1 21.47 181 GLY B O 1
ATOM 9584 N N . GLN B 1 182 ? 35.781 36.219 44.25 1 21.94 182 GLN B N 1
ATOM 9585 C CA . GLN B 1 182 ? 37.094 35.781 44.719 1 21.94 182 GLN B CA 1
ATOM 9586 C C . GLN B 1 182 ? 37.25 34.281 44.562 1 21.94 182 GLN B C 1
ATOM 9588 O O . GLN B 1 182 ? 38.281 33.812 44.062 1 21.94 182 GLN B O 1
ATOM 9593 N N . ASN B 1 183 ? 36.844 33.469 45.656 1 21.64 183 ASN B N 1
ATOM 9594 C CA . ASN B 1 183 ? 37.625 32.312 46.125 1 21.64 183 ASN B CA 1
ATOM 9595 C C . ASN B 1 183 ? 37.438 31.094 45.219 1 21.64 183 ASN B C 1
ATOM 9597 O O . ASN B 1 183 ? 37.875 30 45.562 1 21.64 183 ASN B O 1
ATOM 9601 N N . SER B 1 184 ? 36.25 31.141 44.531 1 22.12 184 SER B N 1
ATOM 9602 C CA . SER B 1 184 ? 36 29.75 44.219 1 22.12 184 SER B CA 1
ATOM 9603 C C . SER B 1 184 ? 37.094 29.172 43.312 1 22.12 184 SER B C 1
ATOM 9605 O O . SER B 1 184 ? 37.625 29.859 42.438 1 22.12 184 SER B O 1
ATOM 9607 N N . ASP B 1 185 ? 37.844 28.141 43.719 1 23.12 185 ASP B N 1
ATOM 9608 C CA . ASP B 1 185 ? 38.906 27.281 43.188 1 23.12 185 ASP B CA 1
ATOM 9609 C C . ASP B 1 185 ? 38.688 26.984 41.719 1 23.12 185 ASP B C 1
ATOM 9611 O O . ASP B 1 185 ? 37.562 27.031 41.219 1 23.12 185 ASP B O 1
ATOM 9615 N N . SER B 1 186 ? 39.781 27.062 40.875 1 22.81 186 SER B N 1
ATOM 9616 C CA . SER B 1 186 ? 40.25 26.875 39.5 1 22.81 186 SER B CA 1
ATOM 9617 C C . SER B 1 186 ? 39.719 25.578 38.906 1 22.81 186 SER B C 1
ATOM 9619 O O . SER B 1 186 ? 40.438 24.578 38.844 1 22.81 186 SER B O 1
ATOM 9621 N N . VAL B 1 187 ? 38.656 24.906 39.406 1 24.98 187 VAL B N 1
ATOM 9622 C CA . VAL B 1 187 ? 38.5 23.641 38.719 1 24.98 187 VAL B CA 1
ATOM 9623 C C . VAL B 1 187 ? 38.5 23.875 37.188 1 24.98 187 VAL B C 1
ATOM 9625 O O . VAL B 1 187 ? 37.75 24.719 36.688 1 24.98 187 VAL B O 1
ATOM 9628 N N . SER B 1 188 ? 39.781 23.672 36.625 1 24.38 188 SER B N 1
ATOM 9629 C CA . SER B 1 188 ? 40.125 23.516 35.219 1 24.38 188 SER B CA 1
ATOM 9630 C C . SER B 1 188 ? 39 22.797 34.438 1 24.38 188 SER B C 1
ATOM 9632 O O . SER B 1 188 ? 38.719 21.625 34.688 1 24.38 188 SER B O 1
ATOM 9634 N N . THR B 1 189 ? 37.938 23.234 34.344 1 27.08 189 THR B N 1
ATOM 9635 C CA . THR B 1 189 ? 36.906 22.734 33.406 1 27.08 189 THR B CA 1
ATOM 9636 C C . THR B 1 189 ? 37.531 22.406 32.062 1 27.08 189 THR B C 1
ATOM 9638 O O . THR B 1 189 ? 37.781 23.312 31.25 1 27.08 189 THR B O 1
ATOM 9641 N N . ASN B 1 190 ? 38.594 21.594 31.891 1 26.3 190 ASN B N 1
ATOM 9642 C CA . ASN B 1 190 ? 39 20.906 30.688 1 26.3 190 ASN B CA 1
ATOM 9643 C C . ASN B 1 190 ? 37.812 20.422 29.859 1 26.3 190 ASN B C 1
ATOM 9645 O O . ASN B 1 190 ? 37.312 19.328 30.078 1 26.3 190 ASN B O 1
ATOM 9649 N N . LYS B 1 191 ? 36.906 21.016 29.734 1 32.06 191 LYS B N 1
ATOM 9650 C CA . LYS B 1 191 ? 35.781 20.859 28.828 1 32.06 191 LYS B CA 1
ATOM 9651 C C . LYS B 1 191 ? 36.25 20.375 27.453 1 32.06 191 LYS B C 1
ATOM 9653 O O . LYS B 1 191 ? 37.156 20.938 26.875 1 32.06 191 LYS B O 1
ATOM 9658 N N . SER B 1 192 ? 35.875 19.078 27.016 1 33.22 192 SER B N 1
ATOM 9659 C CA . SER B 1 192 ? 36.25 18.172 25.922 1 33.22 192 SER B CA 1
ATOM 9660 C C . SER B 1 192 ? 36.219 18.891 24.578 1 33.22 192 SER B C 1
ATOM 9662 O O . SER B 1 192 ? 35.156 19.156 24.031 1 33.22 192 SER B O 1
ATOM 9664 N N . GLU B 1 193 ? 36.875 19.828 24.203 1 36.25 193 GLU B N 1
ATOM 9665 C CA . GLU B 1 193 ? 37.312 20.469 22.969 1 36.25 193 GLU B CA 1
ATOM 9666 C C . GLU B 1 193 ? 37.312 19.5 21.797 1 36.25 193 GLU B C 1
ATOM 9668 O O . GLU B 1 193 ? 37.094 19.891 20.656 1 36.25 193 GLU B O 1
ATOM 9673 N N . SER B 1 194 ? 37.719 18.281 22.031 1 39.19 194 SER B N 1
ATOM 9674 C CA . SER B 1 194 ? 38 17.266 21.031 1 39.19 194 SER B CA 1
ATOM 9675 C C . SER B 1 194 ? 36.719 16.812 20.328 1 39.19 194 SER B C 1
ATOM 9677 O O . SER B 1 194 ? 36.719 16.578 19.125 1 39.19 194 SER B O 1
ATOM 9679 N N . GLU B 1 195 ? 35.688 16.656 21.078 1 48.5 195 GLU B N 1
ATOM 9680 C CA . GLU B 1 195 ? 34.438 16.234 20.484 1 48.5 195 GLU B CA 1
ATOM 9681 C C . GLU B 1 195 ? 33.875 17.328 19.578 1 48.5 195 GLU B C 1
ATOM 9683 O O . GLU B 1 195 ? 33.188 17.031 18.594 1 48.5 195 GLU B O 1
ATOM 9688 N N . SER B 1 196 ? 34.125 18.656 19.938 1 57.88 196 SER B N 1
ATOM 9689 C CA . SER B 1 196 ? 33.594 19.797 19.188 1 57.88 196 SER B CA 1
ATOM 9690 C C . SER B 1 196 ? 34.281 19.938 17.828 1 57.88 196 SER B C 1
ATOM 9692 O O . SER B 1 196 ? 33.719 20.453 16.875 1 57.88 196 SER B O 1
ATOM 9694 N N . GLU B 1 197 ? 35.469 19.312 17.703 1 69.12 197 GLU B N 1
ATOM 9695 C CA . GLU B 1 197 ? 36.188 19.469 16.453 1 69.12 197 GLU B CA 1
ATOM 9696 C C . GLU B 1 197 ? 35.844 18.344 15.477 1 69.12 197 GLU B C 1
ATOM 9698 O O . GLU B 1 197 ? 36.031 18.484 14.266 1 69.12 197 GLU B O 1
ATOM 9703 N N . ARG B 1 198 ? 35.281 17.297 16.109 1 85.75 198 ARG B N 1
ATOM 9704 C CA . ARG B 1 198 ? 34.938 16.172 15.25 1 85.75 198 ARG B CA 1
ATOM 9705 C C . ARG B 1 198 ? 33.531 15.672 15.555 1 85.75 198 ARG B C 1
ATOM 9707 O O . ARG B 1 198 ? 33.344 14.531 15.984 1 85.75 198 ARG B O 1
ATOM 9714 N N . PRO B 1 199 ? 32.594 16.391 15.32 1 89.44 199 PRO B N 1
ATOM 9715 C CA . PRO B 1 199 ? 31.188 16.078 15.648 1 89.44 199 PRO B CA 1
ATOM 9716 C C . PRO B 1 199 ? 30.703 14.789 15.008 1 89.44 199 PRO B C 1
ATOM 9718 O O . PRO B 1 199 ? 29.656 14.258 15.391 1 89.44 199 PRO B O 1
ATOM 9721 N N . TRP B 1 200 ? 31.438 14.211 14.094 1 93 200 TRP B N 1
ATOM 9722 C CA . TRP B 1 200 ? 31 13 13.398 1 93 200 TRP B CA 1
ATOM 9723 C C . TRP B 1 200 ? 31.344 11.758 14.203 1 93 200 TRP B C 1
ATOM 9725 O O . TRP B 1 200 ? 30.953 10.648 13.844 1 93 200 TRP B O 1
ATOM 9735 N N . ARG B 1 201 ? 32.125 11.891 15.242 1 90.62 201 ARG B N 1
ATOM 9736 C CA . ARG B 1 201 ? 32.406 10.734 16.078 1 90.62 201 ARG B CA 1
ATOM 9737 C C . ARG B 1 201 ? 31.109 10.062 16.531 1 90.62 201 ARG B C 1
ATOM 9739 O O . ARG B 1 201 ? 30.125 10.742 16.812 1 90.62 201 ARG B O 1
ATOM 9746 N N . PRO B 1 202 ? 31.094 8.758 16.516 1 92.31 202 PRO B N 1
ATOM 9747 C CA . PRO B 1 202 ? 32.188 7.777 16.578 1 92.31 202 PRO B CA 1
ATOM 9748 C C . PRO B 1 202 ? 32.688 7.355 15.195 1 92.31 202 PRO B C 1
ATOM 9750 O O . PRO B 1 202 ? 33.562 6.488 15.086 1 92.31 202 PRO B O 1
ATOM 9753 N N . PHE B 1 203 ? 32.156 7.895 14.211 1 94.38 203 PHE B N 1
ATOM 9754 C CA . PHE B 1 203 ? 32.688 7.598 12.891 1 94.38 203 PHE B CA 1
ATOM 9755 C C . PHE B 1 203 ? 34.156 8.047 12.789 1 94.38 203 PHE B C 1
ATOM 9757 O O . PHE B 1 203 ? 34.531 9.094 13.336 1 94.38 203 PHE B O 1
ATOM 9764 N N . ARG B 1 204 ? 34.906 7.297 12.133 1 91.88 204 ARG B N 1
ATOM 9765 C CA . ARG B 1 204 ? 36.344 7.539 12.117 1 91.88 204 ARG B CA 1
ATOM 9766 C C . ARG B 1 204 ? 36.656 8.797 11.312 1 91.88 204 ARG B C 1
ATOM 9768 O O . ARG B 1 204 ? 37.656 9.461 11.586 1 91.88 204 ARG B O 1
ATOM 9775 N N . THR B 1 205 ? 35.969 8.992 10.172 1 91.12 205 THR B N 1
ATOM 9776 C CA . THR B 1 205 ? 36.156 10.18 9.352 1 91.12 205 THR B CA 1
ATOM 9777 C C . THR B 1 205 ? 34.844 10.867 9.047 1 91.12 205 THR B C 1
ATOM 9779 O O . THR B 1 205 ? 33.781 10.258 9.195 1 91.12 205 THR B O 1
ATOM 9782 N N . HIS B 1 206 ? 34.938 12.133 8.609 1 91.56 206 HIS B N 1
ATOM 9783 C CA . HIS B 1 206 ? 33.781 12.891 8.164 1 91.56 206 HIS B CA 1
ATOM 9784 C C . HIS B 1 206 ? 33.125 12.219 6.977 1 91.56 206 HIS B C 1
ATOM 9786 O O . HIS B 1 206 ? 31.875 12.148 6.914 1 91.56 206 HIS B O 1
ATOM 9792 N N . LEU B 1 207 ? 33.906 11.672 6.168 1 91.25 207 LEU B N 1
ATOM 9793 C CA . LEU B 1 207 ? 33.375 11.023 4.969 1 91.25 207 LEU B CA 1
ATOM 9794 C C . LEU B 1 207 ? 32.688 9.719 5.316 1 91.25 207 LEU B C 1
ATOM 9796 O O . LEU B 1 207 ? 31.703 9.344 4.664 1 91.25 207 LEU B O 1
ATOM 9800 N N . ASP B 1 208 ? 33.219 9.047 6.305 1 93.75 208 ASP B N 1
ATOM 9801 C CA . ASP B 1 208 ? 32.562 7.836 6.762 1 93.75 208 ASP B CA 1
ATOM 9802 C C . ASP B 1 208 ? 31.109 8.125 7.164 1 93.75 208 ASP B C 1
ATOM 9804 O O . ASP B 1 208 ? 30.203 7.375 6.812 1 93.75 208 ASP B O 1
ATOM 9808 N N . PHE B 1 209 ? 30.938 9.266 7.855 1 95.06 209 PHE B N 1
ATOM 9809 C CA . PHE B 1 209 ? 29.609 9.625 8.328 1 95.06 209 PHE B CA 1
ATOM 9810 C C . PHE B 1 209 ? 28.703 9.984 7.16 1 95.06 209 PHE B C 1
ATOM 9812 O O . PHE B 1 209 ? 27.547 9.562 7.113 1 95.06 209 PHE B O 1
ATOM 9819 N N . GLU B 1 210 ? 29.203 10.727 6.277 1 94.69 210 GLU B N 1
ATOM 9820 C CA . GLU B 1 210 ? 28.375 11.211 5.168 1 94.69 210 GLU B CA 1
ATOM 9821 C C . GLU B 1 210 ? 27.906 10.055 4.293 1 94.69 210 GLU B C 1
ATOM 9823 O O . GLU B 1 210 ? 26.75 10.039 3.848 1 94.69 210 GLU B O 1
ATOM 9828 N N . PHE B 1 211 ? 28.797 9.062 4.074 1 94.5 211 PHE B N 1
ATOM 9829 C CA . PHE B 1 211 ? 28.375 7.871 3.34 1 94.5 211 PHE B CA 1
ATOM 9830 C C . PHE B 1 211 ? 27.344 7.082 4.129 1 94.5 211 PHE B C 1
ATOM 9832 O O . PHE B 1 211 ? 26.344 6.625 3.57 1 94.5 211 PHE B O 1
ATOM 9839 N N . ALA B 1 212 ? 27.578 6.926 5.402 1 96.12 212 ALA B N 1
ATOM 9840 C CA . ALA B 1 212 ? 26.641 6.195 6.254 1 96.12 212 ALA B CA 1
ATOM 9841 C C . ALA B 1 212 ? 25.281 6.859 6.262 1 96.12 212 ALA B C 1
ATOM 9843 O O . ALA B 1 212 ? 24.25 6.18 6.246 1 96.12 212 ALA B O 1
ATOM 9844 N N . GLU B 1 213 ? 25.266 8.195 6.328 1 95.56 213 GLU B N 1
ATOM 9845 C CA . GLU B 1 213 ? 24.031 8.977 6.34 1 95.56 213 GLU B CA 1
ATOM 9846 C C . GLU B 1 213 ? 23.219 8.742 5.07 1 95.56 213 GLU B C 1
ATOM 9848 O O . GLU B 1 213 ? 22 8.547 5.133 1 95.56 213 GLU B O 1
ATOM 9853 N N . ILE B 1 214 ? 23.859 8.742 3.98 1 94.38 214 ILE B N 1
ATOM 9854 C CA . ILE B 1 214 ? 23.156 8.57 2.715 1 94.38 214 ILE B CA 1
ATOM 9855 C C . ILE B 1 214 ? 22.672 7.125 2.59 1 94.38 214 ILE B C 1
ATOM 9857 O O . ILE B 1 214 ? 21.594 6.875 2.027 1 94.38 214 ILE B O 1
ATOM 9861 N N . PHE B 1 215 ? 23.531 6.07 3.08 1 95.31 215 PHE B N 1
ATOM 9862 C CA . PHE B 1 215 ? 23.094 4.684 3.08 1 95.31 215 PHE B CA 1
ATOM 9863 C C . PHE B 1 215 ? 21.781 4.535 3.859 1 95.31 215 PHE B C 1
ATOM 9865 O O . PHE B 1 215 ? 20.875 3.844 3.418 1 95.31 215 PHE B O 1
ATOM 9872 N N . LEU B 1 216 ? 21.719 5.188 4.969 1 94.5 216 LEU B N 1
ATOM 9873 C CA . LEU B 1 216 ? 20.562 5.094 5.871 1 94.5 216 LEU B CA 1
ATOM 9874 C C . LEU B 1 216 ? 19.359 5.801 5.281 1 94.5 216 LEU B C 1
ATOM 9876 O O . LEU B 1 216 ? 18.25 5.234 5.246 1 94.5 216 LEU B O 1
ATOM 9880 N N . SER B 1 217 ? 19.531 7.039 4.797 1 92.75 217 SER B N 1
ATOM 9881 C CA . SER B 1 217 ? 18.422 7.84 4.293 1 92.75 217 SER B CA 1
ATOM 9882 C C . SER B 1 217 ? 17.844 7.25 3.01 1 92.75 217 SER B C 1
ATOM 9884 O O . SER B 1 217 ? 16.672 7.473 2.684 1 92.75 217 SER B O 1
ATOM 9886 N N . SER B 1 218 ? 18.703 6.5 2.309 1 91.62 218 SER B N 1
ATOM 9887 C CA . SER B 1 218 ? 18.25 5.836 1.092 1 91.62 218 SER B CA 1
ATOM 9888 C C . SER B 1 218 ? 17.656 4.465 1.398 1 91.62 218 SER B C 1
ATOM 9890 O O . SER B 1 218 ? 17.172 3.773 0.497 1 91.62 218 SER B O 1
ATOM 9892 N N . HIS B 1 219 ? 17.75 3.99 2.627 1 92 219 HIS B N 1
ATOM 9893 C CA . HIS B 1 219 ? 17.219 2.707 3.084 1 92 219 HIS B CA 1
ATOM 9894 C C . HIS B 1 219 ? 17.812 1.556 2.273 1 92 219 HIS B C 1
ATOM 9896 O O . HIS B 1 219 ? 17.062 0.689 1.799 1 92 219 HIS B O 1
ATOM 9902 N N . MET B 1 220 ? 19.109 1.586 2.074 1 91.5 220 MET B N 1
ATOM 9903 C CA . MET B 1 220 ? 19.797 0.531 1.335 1 91.5 220 MET B CA 1
ATOM 9904 C C . MET B 1 220 ? 19.828 -0.763 2.141 1 91.5 220 MET B C 1
ATOM 9906 O O . MET B 1 220 ? 20 -0.735 3.359 1 91.5 220 MET B O 1
ATOM 9910 N N . SER B 1 221 ? 19.688 -1.849 1.396 1 88.25 221 SER B N 1
ATOM 9911 C CA . SER B 1 221 ? 19.797 -3.15 2.049 1 88.25 221 SER B CA 1
ATOM 9912 C C . SER B 1 221 ? 21.234 -3.469 2.428 1 88.25 221 SER B C 1
ATOM 9914 O O . SER B 1 221 ? 22.172 -2.816 1.953 1 88.25 221 SER B O 1
ATOM 9916 N N . ARG B 1 222 ? 21.375 -4.496 3.27 1 88.62 222 ARG B N 1
ATOM 9917 C CA . ARG B 1 222 ? 22.703 -4.93 3.707 1 88.62 222 ARG B CA 1
ATOM 9918 C C . ARG B 1 222 ? 23.578 -5.305 2.516 1 88.62 222 ARG B C 1
ATOM 9920 O O . ARG B 1 222 ? 24.734 -4.902 2.443 1 88.62 222 ARG B O 1
ATOM 9927 N N . ASP B 1 223 ? 22.953 -6.008 1.583 1 89.25 223 ASP B N 1
ATOM 9928 C CA . ASP B 1 223 ? 23.703 -6.473 0.416 1 89.25 223 ASP B CA 1
ATOM 9929 C C . ASP B 1 223 ? 24.141 -5.305 -0.459 1 89.25 223 ASP B C 1
ATOM 9931 O O . ASP B 1 223 ? 25.266 -5.293 -0.973 1 89.25 223 ASP B O 1
ATOM 9935 N N . LYS B 1 224 ? 23.391 -4.332 -0.591 1 91.75 224 LYS B N 1
ATOM 9936 C CA . LYS B 1 224 ? 23.703 -3.174 -1.421 1 91.75 224 LYS B CA 1
ATOM 9937 C C . LYS B 1 224 ? 24.781 -2.312 -0.769 1 91.75 224 LYS B C 1
ATOM 9939 O O . LYS B 1 224 ? 25.641 -1.753 -1.457 1 91.75 224 LYS B O 1
ATOM 9944 N N . ILE B 1 225 ? 24.672 -2.211 0.563 1 94.12 225 ILE B N 1
ATOM 9945 C CA . ILE B 1 225 ? 25.688 -1.46 1.296 1 94.12 225 ILE B CA 1
ATOM 9946 C C . ILE B 1 225 ? 27.047 -2.137 1.135 1 94.12 225 ILE B C 1
ATOM 9948 O O . ILE B 1 225 ? 28.047 -1.464 0.926 1 94.12 225 ILE B O 1
ATOM 9952 N N . GLU B 1 226 ? 27.016 -3.467 1.158 1 93.88 226 GLU B N 1
ATOM 9953 C CA . GLU B 1 226 ? 28.25 -4.227 0.974 1 93.88 226 GLU B CA 1
ATOM 9954 C C . GLU B 1 226 ? 28.844 -3.977 -0.406 1 93.88 226 GLU B C 1
ATOM 9956 O O . GLU B 1 226 ? 30.062 -3.762 -0.533 1 93.88 226 GLU B O 1
ATOM 9961 N N . VAL B 1 227 ? 28.016 -4 -1.356 1 93.44 227 VAL B N 1
ATOM 9962 C CA . VAL B 1 227 ? 28.453 -3.76 -2.725 1 93.44 227 VAL B CA 1
ATOM 9963 C C . VAL B 1 227 ? 29 -2.334 -2.85 1 93.44 227 VAL B C 1
ATOM 9965 O O . VAL B 1 227 ? 30.047 -2.107 -3.459 1 93.44 227 VAL B O 1
ATOM 9968 N N . MET B 1 228 ? 28.328 -1.347 -2.258 1 93.12 228 MET B N 1
ATOM 9969 C CA . MET B 1 228 ? 28.719 0.057 -2.336 1 93.12 228 MET B CA 1
ATOM 9970 C C . MET B 1 228 ? 30.078 0.276 -1.676 1 93.12 228 MET B C 1
ATOM 9972 O O . MET B 1 228 ? 30.938 0.962 -2.23 1 93.12 228 MET B O 1
ATOM 9976 N N . ILE B 1 229 ? 30.234 -0.277 -0.512 1 93 229 ILE B N 1
ATOM 9977 C CA . ILE B 1 229 ? 31.484 -0.117 0.216 1 93 229 ILE B CA 1
ATOM 9978 C C . ILE B 1 229 ? 32.625 -0.723 -0.591 1 93 229 ILE B C 1
ATOM 9980 O O . ILE B 1 229 ? 33.688 -0.119 -0.712 1 93 229 ILE B O 1
ATOM 9984 N N . SER B 1 230 ? 32.375 -1.941 -1.154 1 91.62 230 SER B N 1
ATOM 9985 C CA . SER B 1 230 ? 33.375 -2.598 -1.984 1 91.62 230 SER B CA 1
ATOM 9986 C C . SER B 1 230 ? 33.75 -1.742 -3.193 1 91.62 230 SER B C 1
ATOM 9988 O O . SER B 1 230 ? 34.938 -1.613 -3.537 1 91.62 230 SER B O 1
ATOM 9990 N N . LEU B 1 231 ? 32.812 -1.111 -3.844 1 90.44 231 LEU B N 1
ATOM 9991 C CA . LEU B 1 231 ? 33.031 -0.272 -5.016 1 90.44 231 LEU B CA 1
ATOM 9992 C C . LEU B 1 231 ? 33.812 0.981 -4.645 1 90.44 231 LEU B C 1
ATOM 9994 O O . LEU B 1 231 ? 34.719 1.396 -5.383 1 90.44 231 LEU B O 1
ATOM 9998 N N . ILE B 1 232 ? 33.469 1.562 -3.52 1 89.19 232 ILE B N 1
ATOM 9999 C CA . ILE B 1 232 ? 34.156 2.766 -3.064 1 89.19 232 ILE B CA 1
ATOM 10000 C C . ILE B 1 232 ? 35.625 2.449 -2.785 1 89.19 232 ILE B C 1
ATOM 10002 O O . ILE B 1 232 ? 36.5 3.219 -3.158 1 89.19 232 ILE B O 1
ATOM 10006 N N . HIS B 1 233 ? 35.875 1.328 -2.168 1 88.06 233 HIS B N 1
ATOM 10007 C CA . HIS B 1 233 ? 37.25 0.925 -1.875 1 88.06 233 HIS B CA 1
ATOM 10008 C C . HIS B 1 233 ? 38.062 0.724 -3.156 1 88.06 233 HIS B C 1
ATOM 10010 O O . HIS B 1 233 ? 39.25 1.008 -3.195 1 88.06 233 HIS B O 1
ATOM 10016 N N . ARG B 1 234 ? 37.406 0.194 -4.133 1 84.56 234 ARG B N 1
ATOM 10017 C CA . ARG B 1 234 ? 38.094 -0.013 -5.406 1 84.56 234 ARG B CA 1
ATOM 10018 C C . ARG B 1 234 ? 38.406 1.317 -6.082 1 84.56 234 ARG B C 1
ATOM 10020 O O . ARG B 1 234 ? 39.344 1.419 -6.852 1 84.56 234 ARG B O 1
ATOM 10027 N N . ALA B 1 235 ? 37.562 2.273 -5.738 1 80.56 235 ALA B N 1
ATOM 10028 C CA . ALA B 1 235 ? 37.688 3.574 -6.387 1 80.56 235 ALA B CA 1
ATOM 10029 C C . ALA B 1 235 ? 38.625 4.484 -5.605 1 80.56 235 ALA B C 1
ATOM 10031 O O . ALA B 1 235 ? 39.188 5.441 -6.156 1 80.56 235 ALA B O 1
ATOM 10032 N N . ILE B 1 236 ? 38.844 4.238 -4.34 1 76.94 236 ILE B N 1
ATOM 10033 C CA . ILE B 1 236 ? 39.469 5.219 -3.455 1 76.94 236 ILE B C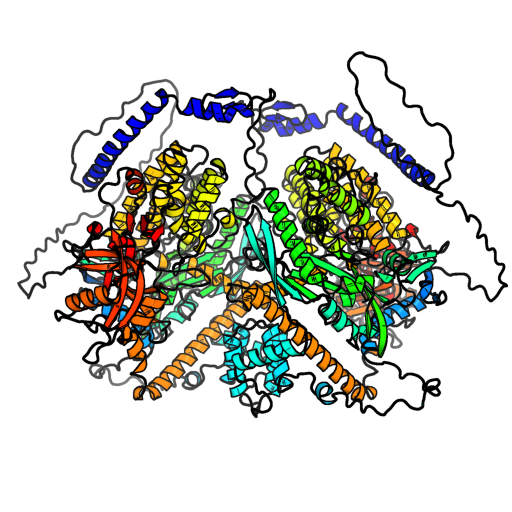A 1
ATOM 10034 C C . ILE B 1 236 ? 41 5.164 -3.611 1 76.94 236 ILE B C 1
ATOM 10036 O O . ILE B 1 236 ? 41.531 4.113 -3.936 1 76.94 236 ILE B O 1
ATOM 10040 N N . LYS B 1 237 ? 41.531 6.477 -3.576 1 59.03 237 LYS B N 1
ATOM 10041 C CA . LYS B 1 237 ? 42.969 6.715 -3.672 1 59.03 237 LYS B CA 1
ATOM 10042 C C . LYS B 1 237 ? 43.688 6.215 -2.424 1 59.03 237 LYS B C 1
ATOM 10044 O O . LYS B 1 237 ? 44.719 5.516 -2.525 1 59.03 237 LYS B O 1
ATOM 10049 N N . SER B 1 238 ? 43.219 6.824 -1.258 1 63.09 238 SER B N 1
ATOM 10050 C CA . SER B 1 238 ? 43.844 6.52 0.026 1 63.09 238 SER B CA 1
ATOM 10051 C C . SER B 1 238 ? 42.812 5.992 1.026 1 63.09 238 SER B C 1
ATOM 10053 O O . SER B 1 238 ? 41.75 6.594 1.215 1 63.09 238 SER B O 1
ATOM 10055 N N . PRO B 1 239 ? 43.094 4.848 1.509 1 62.91 239 PRO B N 1
ATOM 10056 C CA . PRO B 1 239 ? 42.188 4.238 2.496 1 62.91 239 PRO B CA 1
ATOM 10057 C C . PRO B 1 239 ? 41.969 5.125 3.717 1 62.91 239 PRO B C 1
ATOM 10059 O O . PRO B 1 239 ? 41.031 4.887 4.496 1 62.91 239 PRO B O 1
ATOM 10062 N N . ARG B 1 240 ? 42.656 6.246 3.793 1 68 240 ARG B N 1
ATOM 10063 C CA . ARG B 1 240 ? 42.562 7.047 5.008 1 68 240 ARG B CA 1
ATOM 10064 C C . ARG B 1 240 ? 41.344 7.945 4.984 1 68 240 ARG B C 1
ATOM 10066 O O . ARG B 1 240 ? 40.844 8.367 6.035 1 68 240 ARG B O 1
ATOM 10073 N N . ASP B 1 241 ? 40.875 8.203 3.832 1 75.81 241 ASP B N 1
ATOM 10074 C CA . ASP B 1 241 ? 39.75 9.133 3.754 1 75.81 241 ASP B CA 1
ATOM 10075 C C . ASP B 1 241 ? 38.406 8.406 3.938 1 75.81 241 ASP B C 1
ATOM 10077 O O . ASP B 1 241 ? 37.438 8.992 4.41 1 75.81 241 ASP B O 1
ATOM 10081 N N . PHE B 1 242 ? 38.312 7.246 3.588 1 88.75 242 PHE B N 1
ATOM 10082 C CA . PHE B 1 242 ? 37.156 6.355 3.768 1 88.75 242 PHE B CA 1
ATOM 10083 C C . PHE B 1 242 ? 37.594 5.031 4.375 1 88.75 242 PHE B C 1
ATOM 10085 O O . PHE B 1 242 ? 38.375 4.293 3.766 1 88.75 242 PHE B O 1
ATOM 10092 N N . THR B 1 243 ? 37.062 4.789 5.547 1 90.62 243 THR B N 1
ATOM 10093 C CA . THR B 1 243 ? 37.688 3.707 6.305 1 90.62 243 THR B CA 1
ATOM 10094 C C . THR B 1 243 ? 36.688 2.576 6.547 1 90.62 243 THR B C 1
ATOM 10096 O O . THR B 1 243 ? 37.031 1.536 7.105 1 90.62 243 THR B O 1
ATOM 10099 N N . LEU B 1 244 ? 35.406 2.732 6.145 1 92.62 244 LEU B N 1
ATOM 10100 C CA . LEU B 1 244 ? 34.406 1.672 6.363 1 92.62 244 LEU B CA 1
ATOM 10101 C C . LEU B 1 244 ? 34.812 0.405 5.613 1 92.62 244 LEU B C 1
ATOM 10103 O O . LEU B 1 244 ? 35.062 0.442 4.406 1 92.62 244 LEU B O 1
ATOM 10107 N N . GLU B 1 245 ? 34.844 -0.664 6.227 1 90.94 245 GLU B N 1
ATOM 10108 C CA . GLU B 1 245 ? 35.344 -1.906 5.625 1 90.94 245 GLU B CA 1
ATOM 10109 C C . GLU B 1 245 ? 34.188 -2.695 5.004 1 90.94 245 GLU B C 1
ATOM 10111 O O . GLU B 1 245 ? 34.312 -3.236 3.902 1 90.94 245 GLU B O 1
ATOM 10116 N N . ASN B 1 246 ? 33.188 -2.924 5.785 1 93 246 ASN B N 1
ATOM 10117 C CA . ASN B 1 246 ? 32 -3.662 5.363 1 93 246 ASN B CA 1
ATOM 10118 C C . ASN B 1 246 ? 30.781 -3.262 6.176 1 93 246 ASN B C 1
ATOM 10120 O O . ASN B 1 246 ? 30.844 -2.312 6.961 1 93 246 ASN B O 1
ATOM 10124 N N . ASN B 1 247 ? 29.719 -3.938 5.879 1 92.5 247 ASN B N 1
ATOM 10125 C CA . ASN B 1 247 ? 28.469 -3.594 6.555 1 92.5 247 ASN B CA 1
ATOM 10126 C C . ASN B 1 247 ? 28.531 -3.92 8.047 1 92.5 247 ASN B C 1
ATOM 10128 O O . ASN B 1 247 ? 27.906 -3.24 8.859 1 92.5 247 ASN B O 1
ATOM 10132 N N . SER B 1 248 ? 29.234 -4.965 8.375 1 92.5 248 SER B N 1
ATOM 10133 C CA . SER B 1 248 ? 29.391 -5.312 9.781 1 92.5 248 SER B CA 1
ATOM 10134 C C . SER B 1 248 ? 30.109 -4.211 10.555 1 92.5 248 SER B C 1
ATOM 10136 O O . SER B 1 248 ? 29.719 -3.871 11.672 1 92.5 248 SER B O 1
ATOM 10138 N N . ASP B 1 249 ? 31.141 -3.693 9.93 1 93.81 249 ASP B N 1
ATOM 10139 C CA . ASP B 1 249 ? 31.859 -2.57 10.508 1 93.81 249 ASP B CA 1
ATOM 10140 C C . ASP B 1 249 ? 30.953 -1.352 10.672 1 93.81 249 ASP B C 1
ATOM 10142 O O . ASP B 1 249 ? 30.953 -0.722 11.734 1 93.81 249 ASP B O 1
ATOM 10146 N N . LEU B 1 250 ? 30.25 -1.042 9.672 1 95.75 250 LEU B N 1
ATOM 10147 C CA . LEU B 1 250 ? 29.312 0.079 9.719 1 95.75 250 LEU B CA 1
ATOM 10148 C C . LEU B 1 250 ? 28.281 -0.113 10.828 1 95.75 250 LEU B C 1
ATOM 10150 O O . LEU B 1 250 ? 27.969 0.83 11.555 1 95.75 250 LEU B O 1
ATOM 10154 N N . SER B 1 251 ? 27.734 -1.308 10.938 1 93.81 251 SER B N 1
ATOM 10155 C CA . SER B 1 251 ? 26.734 -1.625 11.953 1 93.81 251 SER B CA 1
ATOM 10156 C C . SER B 1 251 ? 27.312 -1.442 13.359 1 93.81 251 SER B C 1
ATOM 10158 O O . SER B 1 251 ? 26.609 -0.998 14.266 1 93.81 251 SER B O 1
ATOM 10160 N N . GLU B 1 252 ? 28.547 -1.769 13.523 1 93.25 252 GLU B N 1
ATOM 10161 C CA . GLU B 1 252 ? 29.203 -1.593 14.812 1 93.25 252 GLU B CA 1
ATOM 10162 C C . GLU B 1 252 ? 29.359 -0.114 15.164 1 93.25 252 GLU B C 1
ATOM 10164 O O . GLU B 1 252 ? 29.141 0.288 16.297 1 93.25 252 GLU B O 1
ATOM 10169 N N . ILE B 1 253 ? 29.766 0.632 14.219 1 95.12 253 ILE B N 1
ATOM 10170 C CA . ILE B 1 253 ? 29.922 2.064 14.445 1 95.12 253 ILE B CA 1
ATOM 10171 C C . ILE B 1 253 ? 28.578 2.697 14.781 1 95.12 253 ILE B C 1
ATOM 10173 O O . ILE B 1 253 ? 28.5 3.537 15.68 1 95.12 253 ILE B O 1
ATOM 10177 N N . TRP B 1 254 ? 27.531 2.311 14.016 1 95.25 254 TRP B N 1
ATOM 10178 C CA . TRP B 1 254 ? 26.188 2.783 14.352 1 95.25 254 TRP B CA 1
ATOM 10179 C C . TRP B 1 254 ? 25.828 2.393 15.781 1 95.25 254 TRP B C 1
ATOM 10181 O O . TRP B 1 254 ? 25.172 3.16 16.484 1 95.25 254 TRP B O 1
ATOM 10191 N N . GLY B 1 255 ? 26.188 1.128 16.156 1 92.56 255 GLY B N 1
ATOM 10192 C CA . GLY B 1 255 ? 25.953 0.689 17.516 1 92.56 255 GLY B CA 1
ATOM 10193 C C . GLY B 1 255 ? 26.594 1.591 18.547 1 92.56 255 GLY B C 1
ATOM 10194 O O . GLY B 1 255 ? 25.953 1.977 19.531 1 92.56 255 GLY B O 1
ATOM 10195 N N . PHE B 1 256 ? 27.797 1.992 18.312 1 92.56 256 PHE B N 1
ATOM 10196 C CA . PHE B 1 256 ? 28.516 2.895 19.203 1 92.56 256 PHE B CA 1
ATOM 10197 C C . PHE B 1 256 ? 27.875 4.27 19.219 1 92.56 256 PHE B C 1
ATOM 10199 O O . PHE B 1 256 ? 27.75 4.891 20.281 1 92.56 256 PHE B O 1
ATOM 10206 N N . ALA B 1 257 ? 27.516 4.723 18.078 1 93.19 257 ALA B N 1
ATOM 10207 C CA . ALA B 1 257 ? 26.875 6.035 17.969 1 93.19 257 ALA B CA 1
ATOM 10208 C C . ALA B 1 257 ? 25.578 6.078 18.75 1 93.19 257 ALA B C 1
ATOM 10210 O O . ALA B 1 257 ? 25.281 7.07 19.438 1 93.19 257 ALA B O 1
ATOM 10211 N N . ARG B 1 258 ? 24.797 5.074 18.656 1 91.19 258 ARG B N 1
ATOM 10212 C CA . ARG B 1 258 ? 23.531 4.988 19.391 1 91.19 258 ARG B CA 1
ATOM 10213 C C . ARG B 1 258 ? 23.766 5 20.891 1 91.19 258 ARG B C 1
ATOM 10215 O O . ARG B 1 258 ? 23 5.625 21.641 1 91.19 258 ARG B O 1
ATOM 10222 N N . ASP B 1 259 ? 24.797 4.383 21.328 1 87.12 259 ASP B N 1
ATOM 10223 C CA . ASP B 1 259 ? 25.078 4.258 22.75 1 87.12 259 ASP B CA 1
ATOM 10224 C C . ASP B 1 259 ? 25.594 5.574 23.328 1 87.12 259 ASP B C 1
ATOM 10226 O O . ASP B 1 259 ? 25.375 5.867 24.5 1 87.12 259 ASP B O 1
ATOM 10230 N N . THR B 1 260 ? 26.141 6.359 22.469 1 85.19 260 THR B N 1
ATOM 10231 C CA . THR B 1 260 ? 26.828 7.539 22.984 1 85.19 260 THR B CA 1
ATOM 10232 C C . THR B 1 260 ? 26.016 8.805 22.719 1 85.19 260 THR B C 1
ATOM 10234 O O . THR B 1 260 ? 26.109 9.773 23.469 1 85.19 260 THR B O 1
ATOM 10237 N N . CYS B 1 261 ? 25.234 8.867 21.703 1 83.25 261 CYS B N 1
ATOM 10238 C CA . CYS B 1 261 ? 24.625 10.117 21.266 1 83.25 261 CYS B CA 1
ATOM 10239 C C . CYS B 1 261 ? 23.266 10.328 21.938 1 83.25 261 CYS B C 1
ATOM 10241 O O . CYS B 1 261 ? 22.812 11.461 22.094 1 83.25 261 CYS B O 1
ATOM 10243 N N . ALA B 1 262 ? 22.516 9.305 22.172 1 77.5 262 ALA B N 1
ATOM 10244 C CA . ALA B 1 262 ? 21.188 9.43 22.766 1 77.5 262 ALA B CA 1
ATOM 10245 C C . ALA B 1 262 ? 20.812 8.172 23.547 1 77.5 262 ALA B C 1
ATOM 10247 O O . ALA B 1 262 ? 21.406 7.109 23.344 1 77.5 262 ALA B O 1
ATOM 10248 N N . GLN B 1 263 ? 19.859 8.422 24.391 1 79 263 GLN B N 1
ATOM 10249 C CA . GLN B 1 263 ? 19.359 7.27 25.125 1 79 263 GLN B CA 1
ATOM 10250 C C . GLN B 1 263 ? 18.594 6.312 24.219 1 79 263 GLN B C 1
ATOM 10252 O O . GLN B 1 263 ? 17.719 6.738 23.453 1 79 263 GLN B O 1
ATOM 10257 N N . GLY B 1 264 ? 18.984 5.086 24.234 1 87.88 264 GLY B N 1
ATOM 10258 C CA . GLY B 1 264 ? 18.297 4.078 23.438 1 87.88 264 GLY B CA 1
ATOM 10259 C C . GLY B 1 264 ? 17.031 3.564 24.094 1 87.88 264 GLY B C 1
ATOM 10260 O O . GLY B 1 264 ? 16.703 3.945 25.219 1 87.88 264 GLY B O 1
ATOM 10261 N N . PHE B 1 265 ? 16.297 2.791 23.422 1 95 265 PHE B N 1
ATOM 10262 C CA . PHE B 1 265 ? 15.055 2.195 23.922 1 95 265 PHE B CA 1
ATOM 10263 C C . PHE B 1 265 ? 15.359 1.081 24.922 1 95 265 PHE B C 1
ATOM 10265 O O . PHE B 1 265 ? 16.328 0.333 24.734 1 95 265 PHE B O 1
ATOM 10272 N N . ILE B 1 266 ? 14.547 0.994 25.891 1 94.75 266 ILE B N 1
ATOM 10273 C CA . ILE B 1 266 ? 14.602 -0.066 26.891 1 94.75 266 ILE B CA 1
ATOM 10274 C C . ILE B 1 266 ? 13.406 -1.004 26.719 1 94.75 266 ILE B C 1
ATOM 10276 O O . ILE B 1 266 ? 12.266 -0.551 26.578 1 94.75 266 ILE B O 1
ATOM 10280 N N . LYS B 1 267 ? 13.68 -2.291 26.594 1 95.25 267 LYS B N 1
ATOM 10281 C CA . LYS B 1 267 ? 12.609 -3.285 26.578 1 95.25 267 LYS B CA 1
ATOM 10282 C C . LYS B 1 267 ? 12.234 -3.721 28 1 95.25 267 LYS B C 1
ATOM 10284 O O . LYS B 1 267 ? 13.102 -4.129 28.766 1 95.25 267 LYS B O 1
ATOM 10289 N N . ALA B 1 268 ? 10.969 -3.547 28.375 1 95.5 268 ALA B N 1
ATOM 10290 C CA . ALA B 1 268 ? 10.531 -3.928 29.719 1 95.5 268 ALA B CA 1
ATOM 10291 C C . ALA B 1 268 ? 9.258 -4.758 29.656 1 95.5 268 ALA B C 1
ATOM 10293 O O . ALA B 1 268 ? 8.359 -4.477 28.859 1 95.5 268 ALA B O 1
ATOM 10294 N N . PRO B 1 269 ? 9.18 -5.797 30.484 1 95.19 269 PRO B N 1
ATOM 10295 C CA . PRO B 1 269 ? 7.938 -6.57 30.578 1 95.19 269 PRO B CA 1
ATOM 10296 C C . PRO B 1 269 ? 6.883 -5.891 31.438 1 95.19 269 PRO B C 1
ATOM 10298 O O . PRO B 1 269 ? 7.219 -5.195 32.406 1 95.19 269 PRO B O 1
ATOM 10301 N N . ILE B 1 270 ? 5.688 -5.949 31.062 1 95.31 270 ILE B N 1
ATOM 10302 C CA . ILE B 1 270 ? 4.547 -5.586 31.891 1 95.31 270 ILE B CA 1
ATOM 10303 C C . ILE B 1 270 ? 3.676 -6.816 32.125 1 95.31 270 ILE B C 1
ATOM 10305 O O . ILE B 1 270 ? 3.504 -7.652 31.25 1 95.31 270 ILE B O 1
ATOM 10309 N N . PHE B 1 271 ? 3.205 -6.922 33.344 1 94.56 271 PHE B N 1
ATOM 10310 C CA . PHE B 1 271 ? 2.4 -8.07 33.719 1 94.56 271 PHE B CA 1
ATOM 10311 C C . PHE B 1 271 ? 0.961 -7.656 34 1 94.56 271 PHE B C 1
ATOM 10313 O O . PHE B 1 271 ? 0.722 -6.648 34.656 1 94.56 271 PHE B O 1
ATOM 10320 N N . VAL B 1 272 ? 0.055 -8.305 33.406 1 93.69 272 VAL B N 1
ATOM 10321 C CA . VAL B 1 272 ? -1.364 -8.047 33.625 1 93.69 272 VAL B CA 1
ATOM 10322 C C . VAL B 1 272 ? -2.08 -9.344 33.969 1 93.69 272 VAL B C 1
ATOM 10324 O O . VAL B 1 272 ? -1.775 -10.406 33.406 1 93.69 272 VAL B O 1
ATOM 10327 N N . GLU B 1 273 ? -2.947 -9.258 34.938 1 90.5 273 GLU B N 1
ATOM 10328 C CA . GLU B 1 273 ? -3.736 -10.422 35.344 1 90.5 273 GLU B CA 1
ATOM 10329 C C . GLU B 1 273 ? -5.027 -10.508 34.531 1 90.5 273 GLU B C 1
ATOM 10331 O O . GLU B 1 273 ? -5.766 -9.531 34.406 1 90.5 273 GLU B O 1
ATOM 10336 N N . TYR B 1 274 ? -5.242 -11.586 33.938 1 87.44 274 TYR B N 1
ATOM 10337 C CA . TYR B 1 274 ? -6.473 -11.82 33.188 1 87.44 274 TYR B CA 1
ATOM 10338 C C . TYR B 1 274 ? -7.008 -13.219 33.438 1 87.44 274 TYR B C 1
ATOM 10340 O O . TYR B 1 274 ? -6.344 -14.211 33.125 1 87.44 274 TYR B O 1
ATOM 10348 N N . LYS B 1 275 ? -8.133 -13.383 33.969 1 83.75 275 LYS B N 1
ATOM 10349 C CA . LYS B 1 275 ? -8.812 -14.641 34.281 1 83.75 275 LYS B CA 1
ATOM 10350 C C . LYS B 1 275 ? -7.895 -15.594 35.062 1 83.75 275 LYS B C 1
ATOM 10352 O O . LYS B 1 275 ? -7.758 -16.766 34.688 1 83.75 275 LYS B O 1
ATOM 10357 N N . GLY B 1 276 ? -7.223 -15.055 36.031 1 82.88 276 GLY B N 1
ATOM 10358 C CA . GLY B 1 276 ? -6.395 -15.844 36.938 1 82.88 276 GLY B CA 1
ATOM 10359 C C . GLY B 1 276 ? -5.012 -16.125 36.375 1 82.88 276 GLY B C 1
ATOM 10360 O O . GLY B 1 276 ? -4.172 -16.719 37.062 1 82.88 276 GLY B O 1
ATOM 10361 N N . GLU B 1 277 ? -4.809 -15.75 35.094 1 87.69 277 GLU B N 1
ATOM 10362 C CA . GLU B 1 277 ? -3.5 -15.969 34.5 1 87.69 277 GLU B CA 1
ATOM 10363 C C . GLU B 1 277 ? -2.736 -14.656 34.344 1 87.69 277 GLU B C 1
ATOM 10365 O O . GLU B 1 277 ? -3.328 -13.617 34.031 1 87.69 277 GLU B O 1
ATOM 10370 N N . SER B 1 278 ? -1.483 -14.711 34.688 1 90.69 278 SER B N 1
ATOM 10371 C CA . SER B 1 278 ? -0.622 -13.547 34.5 1 90.69 278 SER B CA 1
ATOM 10372 C C . SER B 1 278 ? -0.072 -13.492 33.062 1 90.69 278 SER B C 1
ATOM 10374 O O . SER B 1 278 ? 0.701 -14.359 32.656 1 90.69 278 SER B O 1
ATOM 10376 N N . LEU B 1 279 ? -0.498 -12.555 32.344 1 91.19 279 LEU B N 1
ATOM 10377 C CA . LEU B 1 279 ? -0.049 -12.367 30.984 1 91.19 279 LEU B CA 1
ATOM 10378 C C . LEU B 1 279 ? 1.119 -11.391 30.922 1 91.19 279 LEU B C 1
ATOM 10380 O O . LEU B 1 279 ? 1.146 -10.398 31.656 1 91.19 279 LEU B O 1
ATOM 10384 N N . GLU B 1 280 ? 2.072 -11.734 30.125 1 93.19 280 GLU B N 1
ATOM 10385 C CA . GLU B 1 280 ? 3.252 -10.891 29.969 1 93.19 280 GLU B CA 1
ATOM 10386 C C . GLU B 1 280 ? 3.277 -10.219 28.594 1 93.19 280 GLU B C 1
ATOM 10388 O O . GLU B 1 280 ? 3.062 -10.867 27.578 1 93.19 280 GLU B O 1
ATOM 10393 N N . TYR B 1 281 ? 3.457 -8.906 28.594 1 94.88 281 TYR B N 1
ATOM 10394 C CA . TYR B 1 281 ? 3.664 -8.125 27.375 1 94.88 281 TYR B CA 1
ATOM 10395 C C . TYR B 1 281 ? 4.926 -7.277 27.484 1 94.88 281 TYR B C 1
ATOM 10397 O O . TYR B 1 281 ? 5.375 -6.957 28.594 1 94.88 281 TYR B O 1
ATOM 10405 N N . ASN B 1 282 ? 5.496 -6.977 26.312 1 95 282 ASN B N 1
ATOM 10406 C CA . ASN B 1 282 ? 6.695 -6.148 26.328 1 95 282 ASN B CA 1
ATOM 10407 C C . ASN B 1 282 ? 6.418 -4.754 25.766 1 95 282 ASN B C 1
ATOM 10409 O O . ASN B 1 282 ? 5.66 -4.598 24.812 1 95 282 ASN B O 1
ATOM 10413 N N . VAL B 1 283 ? 6.934 -3.799 26.406 1 97.19 283 VAL B N 1
ATOM 10414 C CA . VAL B 1 283 ? 6.895 -2.416 25.938 1 97.19 283 VAL B CA 1
ATOM 10415 C C . VAL B 1 283 ? 8.312 -1.908 25.719 1 97.19 283 VAL B C 1
ATOM 10417 O O . VAL B 1 283 ? 9.227 -2.238 26.469 1 97.19 283 VAL B O 1
ATOM 10420 N N . TRP B 1 284 ? 8.555 -1.267 24.594 1 97.69 284 TRP B N 1
ATOM 10421 C CA . TRP B 1 284 ? 9.789 -0.533 24.344 1 97.69 284 TRP B CA 1
ATOM 10422 C C . TRP B 1 284 ? 9.617 0.947 24.672 1 97.69 284 TRP B C 1
ATOM 10424 O O . TRP B 1 284 ? 8.648 1.576 24.234 1 97.69 284 TRP B O 1
ATOM 10434 N N . TYR B 1 285 ? 10.445 1.508 25.516 1 97.12 285 TYR B N 1
ATOM 10435 C CA . TYR B 1 285 ? 10.234 2.904 25.875 1 97.12 285 TYR B CA 1
ATOM 10436 C C . TYR B 1 285 ? 11.562 3.605 26.141 1 97.12 285 TYR B C 1
ATOM 10438 O O . TYR B 1 285 ? 12.578 2.951 26.375 1 97.12 285 TYR B O 1
ATOM 10446 N N . ARG B 1 286 ? 11.609 4.844 25.922 1 95.06 286 ARG B N 1
ATOM 10447 C CA . ARG B 1 286 ? 12.562 5.816 26.438 1 95.06 286 ARG B CA 1
ATOM 10448 C C . ARG B 1 286 ? 11.945 6.637 27.562 1 95.06 286 ARG B C 1
ATOM 10450 O O . ARG B 1 286 ? 10.883 7.242 27.391 1 95.06 286 ARG B O 1
ATOM 10457 N N . PRO B 1 287 ? 12.625 6.555 28.703 1 94.88 287 PRO B N 1
ATOM 10458 C CA . PRO B 1 287 ? 12.047 7.41 29.75 1 94.88 287 PRO B CA 1
ATOM 10459 C C . PRO B 1 287 ? 11.844 8.852 29.281 1 94.88 287 PRO B C 1
ATOM 10461 O O . PRO B 1 287 ? 12.773 9.477 28.781 1 94.88 287 PRO B O 1
ATOM 10464 N N . ILE B 1 288 ? 10.664 9.336 29.422 1 96.75 288 ILE B N 1
ATOM 10465 C CA . ILE B 1 288 ? 10.297 10.641 28.859 1 96.75 288 ILE B CA 1
ATOM 10466 C C . ILE B 1 288 ? 11.18 11.727 29.469 1 96.75 288 ILE B C 1
ATOM 10468 O O . ILE B 1 288 ? 11.516 12.711 28.797 1 96.75 288 ILE B O 1
ATOM 10472 N N . TRP B 1 289 ? 11.641 11.609 30.688 1 96.19 289 TRP B N 1
ATOM 10473 C CA . TRP B 1 289 ? 12.484 12.609 31.328 1 96.19 289 TRP B CA 1
ATOM 10474 C C . TRP B 1 289 ? 13.82 12.742 30.609 1 96.19 289 TRP B C 1
ATOM 10476 O O . TRP B 1 289 ? 14.383 13.828 30.516 1 96.19 289 TRP B O 1
ATOM 10486 N N . GLU B 1 290 ? 14.352 11.602 30.141 1 93.38 290 GLU B N 1
ATOM 10487 C CA . GLU B 1 290 ? 15.602 11.656 29.391 1 93.38 290 GLU B CA 1
ATOM 10488 C C . GLU B 1 290 ? 15.445 12.469 28.109 1 93.38 290 GLU B C 1
ATOM 10490 O O . GLU B 1 290 ? 16.375 13.18 27.703 1 93.38 290 GLU B O 1
ATOM 10495 N N . TRP B 1 291 ? 14.344 12.336 27.516 1 94.69 291 TRP B N 1
ATOM 10496 C CA . TRP B 1 291 ? 14.039 13.164 26.344 1 94.69 291 TRP B CA 1
ATOM 10497 C C . TRP B 1 291 ? 13.961 14.633 26.734 1 94.69 291 TRP B C 1
ATOM 10499 O O . TRP B 1 291 ? 14.5 15.492 26.031 1 94.69 291 TRP B O 1
ATOM 10509 N N . CYS B 1 292 ? 13.273 14.945 27.844 1 96.56 292 CYS B N 1
ATOM 10510 C CA . CYS B 1 292 ? 13.195 16.312 28.344 1 96.56 292 CYS B CA 1
ATOM 10511 C C . CYS B 1 292 ? 14.594 16.891 28.547 1 96.56 292 CYS B C 1
ATOM 10513 O O . CYS B 1 292 ? 14.883 18 28.109 1 96.56 292 CYS B O 1
ATOM 10515 N N . ARG B 1 293 ? 15.383 16.125 29.141 1 94.56 293 ARG B N 1
ATOM 10516 C CA . ARG B 1 293 ? 16.734 16.578 29.453 1 94.56 293 ARG B CA 1
ATOM 10517 C C . ARG B 1 293 ? 17.531 16.844 28.188 1 94.56 293 ARG B C 1
ATOM 10519 O O . ARG B 1 293 ? 18.281 17.828 28.094 1 94.56 293 ARG B O 1
ATOM 10526 N N . GLU B 1 294 ? 17.375 15.984 27.266 1 91.56 294 GLU B N 1
ATOM 10527 C CA . GLU B 1 294 ? 18.062 16.172 25.984 1 91.56 294 GLU B CA 1
ATOM 10528 C C . GLU B 1 294 ? 17.703 17.516 25.359 1 91.56 294 GLU B C 1
ATOM 10530 O O . GLU B 1 294 ? 18.578 18.203 24.812 1 91.56 294 GLU B O 1
ATOM 10535 N N . LEU B 1 295 ? 16.469 17.891 25.406 1 94.62 295 LEU B N 1
ATOM 10536 C CA . LEU B 1 295 ? 16.031 19.172 24.844 1 94.62 295 LEU B CA 1
ATOM 10537 C C . LEU B 1 295 ? 16.578 20.344 25.656 1 94.62 295 LEU B C 1
ATOM 10539 O O . LEU B 1 295 ? 17.062 21.328 25.094 1 94.62 295 LEU B O 1
ATOM 10543 N N . LEU B 1 296 ? 16.562 20.203 26.984 1 96.56 296 LEU B N 1
ATOM 10544 C CA . LEU B 1 296 ? 16.922 21.281 27.891 1 96.56 296 LEU B CA 1
ATOM 10545 C C . LEU B 1 296 ? 18.422 21.547 27.859 1 96.56 296 LEU B C 1
ATOM 10547 O O . LEU B 1 296 ? 18.859 22.672 28.078 1 96.56 296 LEU B O 1
ATOM 10551 N N . LEU B 1 297 ? 19.156 20.516 27.562 1 92.88 297 LEU B N 1
ATOM 10552 C CA . LEU B 1 297 ? 20.609 20.625 27.594 1 92.88 297 LEU B CA 1
ATOM 10553 C C . LEU B 1 297 ? 21.156 21.031 26.219 1 92.88 297 LEU B C 1
ATOM 10555 O O . LEU B 1 297 ? 22.344 21.359 26.094 1 92.88 297 LEU B O 1
ATOM 10559 N N . ASN B 1 298 ? 20.312 21.062 25.234 1 90.06 298 ASN B N 1
ATOM 10560 C CA . ASN B 1 298 ? 20.75 21.453 23.891 1 90.06 298 ASN B CA 1
ATOM 10561 C C . ASN B 1 298 ? 20.906 22.969 23.781 1 90.06 298 ASN B C 1
ATOM 10563 O O . ASN B 1 298 ? 19.922 23.703 23.828 1 90.06 298 ASN B O 1
ATOM 10567 N N . PRO B 1 299 ? 22.062 23.406 23.516 1 87.12 299 PRO B N 1
ATOM 10568 C CA . PRO B 1 299 ? 22.312 24.844 23.531 1 87.12 299 PRO B CA 1
ATOM 10569 C C . PRO B 1 299 ? 21.609 25.578 22.391 1 87.12 299 PRO B C 1
ATOM 10571 O O . PRO B 1 299 ? 21.234 26.75 22.531 1 87.12 299 PRO B O 1
ATOM 10574 N N . ALA B 1 300 ? 21.438 24.938 21.297 1 83.44 300 ALA B N 1
ATOM 10575 C CA . ALA B 1 300 ? 20.797 25.562 20.141 1 83.44 300 ALA B CA 1
ATOM 10576 C C . ALA B 1 300 ? 19.281 25.656 20.344 1 83.44 300 ALA B C 1
ATOM 10578 O O . ALA B 1 300 ? 18.656 26.672 20.016 1 83.44 300 ALA B O 1
ATOM 10579 N N . LEU B 1 301 ? 18.688 24.719 20.969 1 90.81 301 LEU B N 1
ATOM 10580 C CA . LEU B 1 301 ? 17.234 24.656 21.094 1 90.81 301 LEU B CA 1
ATOM 10581 C C . LEU B 1 301 ? 16.75 25.5 22.266 1 90.81 301 LEU B C 1
ATOM 10583 O O . LEU B 1 301 ? 15.656 26.062 22.219 1 90.81 301 LEU B O 1
ATOM 10587 N N . ILE B 1 302 ? 17.5 25.531 23.297 1 93.94 302 ILE B N 1
ATOM 10588 C CA . ILE B 1 302 ? 17.078 26.172 24.531 1 93.94 302 ILE B CA 1
ATOM 10589 C C . ILE B 1 302 ? 16.797 27.656 24.281 1 93.94 302 ILE B C 1
ATOM 10591 O O . ILE B 1 302 ? 15.961 28.266 24.953 1 93.94 302 ILE B O 1
ATOM 10595 N N . ARG B 1 303 ? 17.453 28.172 23.297 1 90.19 303 ARG B N 1
ATOM 10596 C CA . ARG B 1 303 ? 17.281 29.594 22.953 1 90.19 303 ARG B CA 1
ATOM 10597 C C . ARG B 1 303 ? 15.914 29.844 22.344 1 90.19 303 ARG B C 1
ATOM 10599 O O . ARG B 1 303 ? 15.414 30.969 22.359 1 90.19 303 ARG B O 1
ATOM 10606 N N . GLU B 1 304 ? 15.312 28.875 21.891 1 93.31 304 GLU B N 1
ATOM 10607 C CA . GLU B 1 304 ? 14.016 28.984 21.219 1 93.31 304 GLU B CA 1
ATOM 10608 C C . GLU B 1 304 ? 12.875 28.703 22.188 1 93.31 304 GLU B C 1
ATOM 10610 O O . GLU B 1 304 ? 11.703 28.891 21.859 1 93.31 304 GLU B O 1
ATOM 10615 N N . PHE B 1 305 ? 13.164 28.391 23.422 1 96.56 305 PHE B N 1
ATOM 10616 C CA . PHE B 1 305 ? 12.148 28.016 24.406 1 96.56 305 PHE B CA 1
ATOM 10617 C C . PHE B 1 305 ? 11.422 29.25 24.922 1 96.56 305 PHE B C 1
ATOM 10619 O O . PHE B 1 305 ? 12.047 30.281 25.172 1 96.56 305 PHE B O 1
ATOM 10626 N N . ARG B 1 306 ? 10.148 29.125 24.953 1 96.12 306 ARG B N 1
ATOM 10627 C CA . ARG B 1 306 ? 9.352 30.062 25.75 1 96.12 306 ARG B CA 1
ATOM 10628 C C . ARG B 1 306 ? 9.078 29.484 27.141 1 96.12 306 ARG B C 1
ATOM 10630 O O . ARG B 1 306 ? 8.742 28.312 27.281 1 96.12 306 ARG B O 1
ATOM 10637 N N . TRP B 1 307 ? 9.219 30.281 28.125 1 95.06 307 TRP B N 1
ATOM 10638 C CA . TRP B 1 307 ? 9.156 29.734 29.469 1 95.06 307 TRP B CA 1
ATOM 10639 C C . TRP B 1 307 ? 7.926 30.25 30.219 1 95.06 307 TRP B C 1
ATOM 10641 O O . TRP B 1 307 ? 7.504 29.672 31.219 1 95.06 307 TRP B O 1
ATOM 10651 N N . ASP B 1 308 ? 7.426 31.422 29.703 1 94.88 308 ASP B N 1
ATOM 10652 C CA . ASP B 1 308 ? 6.309 32.031 30.422 1 94.88 308 ASP B CA 1
ATOM 10653 C C . ASP B 1 308 ? 5.125 32.281 29.5 1 94.88 308 ASP B C 1
ATOM 10655 O O . ASP B 1 308 ? 5.312 32.562 28.312 1 94.88 308 ASP B O 1
ATOM 10659 N N . ALA B 1 309 ? 3.932 32.188 30.125 1 96.25 309 ALA B N 1
ATOM 10660 C CA . ALA B 1 309 ? 2.703 32.469 29.391 1 96.25 309 ALA B CA 1
ATOM 10661 C C . ALA B 1 309 ? 2.584 33.969 29.109 1 96.25 309 ALA B C 1
ATOM 10663 O O . ALA B 1 309 ? 3.094 34.781 29.875 1 96.25 309 ALA B O 1
ATOM 10664 N N . GLU B 1 310 ? 1.995 34.25 27.984 1 95.94 310 GLU B N 1
ATOM 10665 C CA . GLU B 1 310 ? 1.72 35.625 27.578 1 95.94 310 GLU B CA 1
ATOM 10666 C C . GLU B 1 310 ? 0.329 35.75 26.969 1 95.94 310 GLU B C 1
ATOM 10668 O O . GLU B 1 310 ? -0.191 34.781 26.391 1 95.94 310 GLU B O 1
ATOM 10673 N N . LYS B 1 311 ? -0.276 36.875 27.156 1 96.56 311 LYS B N 1
ATOM 10674 C CA . LYS B 1 311 ? -1.528 37.188 26.484 1 96.56 311 LYS B CA 1
ATOM 10675 C C . LYS B 1 311 ? -1.342 38.344 25.5 1 96.56 311 LYS B C 1
ATOM 10677 O O . LYS B 1 311 ? -0.85 39.406 25.875 1 96.56 311 LYS B O 1
ATOM 10682 N N . ILE B 1 312 ? -1.688 38.125 24.359 1 95.88 312 ILE B N 1
ATOM 10683 C CA . ILE B 1 312 ? -1.55 39.125 23.297 1 95.88 312 ILE B CA 1
ATOM 10684 C C . ILE B 1 312 ? -2.914 39.719 22.984 1 95.88 312 ILE B C 1
ATOM 10686 O O . ILE B 1 312 ? -3.916 39 22.891 1 95.88 312 ILE B O 1
ATOM 10690 N N . TYR B 1 313 ? -2.934 41 22.891 1 95.31 313 TYR B N 1
ATOM 10691 C CA . TYR B 1 313 ? -4.145 41.75 22.562 1 95.31 313 TYR B CA 1
ATOM 10692 C C . TYR B 1 313 ? -3.924 42.656 21.359 1 95.31 313 TYR B C 1
ATOM 10694 O O . TYR B 1 313 ? -2.832 43.188 21.172 1 95.31 313 TYR B O 1
ATOM 10702 N N . MET B 1 314 ? -4.898 42.781 20.562 1 93.31 314 MET B N 1
ATOM 10703 C CA . MET B 1 314 ? -4.895 43.719 19.438 1 93.31 314 MET B CA 1
ATOM 10704 C C . MET B 1 314 ? -6.039 44.719 19.531 1 93.31 314 MET B C 1
ATOM 10706 O O . MET B 1 314 ? -7.18 44.312 19.812 1 93.31 314 MET B O 1
ATOM 10710 N N . PHE B 1 315 ? -5.691 45.906 19.312 1 92.19 315 PHE B N 1
ATOM 10711 C CA . PHE B 1 315 ? -6.719 46.938 19.375 1 92.19 315 PHE B CA 1
ATOM 10712 C C . PHE B 1 315 ? -7.551 46.969 18.109 1 92.19 315 PHE B C 1
ATOM 10714 O O . PHE B 1 315 ? -7.02 47.219 17.016 1 92.19 315 PHE B O 1
ATOM 10721 N N . ASN B 1 316 ? -8.797 46.75 18.188 1 84.94 316 ASN B N 1
ATOM 10722 C CA . ASN B 1 316 ? -9.656 46.625 17.016 1 84.94 316 ASN B CA 1
ATOM 10723 C C . ASN B 1 316 ? -10.359 47.938 16.703 1 84.94 316 ASN B C 1
ATOM 10725 O O . ASN B 1 316 ? -11.32 47.969 15.938 1 84.94 316 ASN B O 1
ATOM 10729 N N . GLY B 1 317 ? -9.945 49.031 17.281 1 81.31 317 GLY B N 1
ATOM 10730 C CA . GLY B 1 317 ? -10.562 50.344 17.094 1 81.31 317 GLY B CA 1
ATOM 10731 C C . GLY B 1 317 ? -11.414 50.781 18.266 1 81.31 317 GLY B C 1
ATOM 10732 O O . GLY B 1 317 ? -11.602 52 18.484 1 81.31 317 GLY B O 1
ATOM 10733 N N . ASN B 1 318 ? -11.969 49.781 18.938 1 83.88 318 ASN B N 1
ATOM 10734 C CA . ASN B 1 318 ? -12.82 50.094 20.078 1 83.88 318 ASN B CA 1
ATOM 10735 C C . ASN B 1 318 ? -12.219 49.562 21.375 1 83.88 318 ASN B C 1
ATOM 10737 O O . ASN B 1 318 ? -12.219 50.25 22.391 1 83.88 318 ASN B O 1
ATOM 10741 N N . THR B 1 319 ? -11.844 48.281 21.219 1 88.62 319 THR B N 1
ATOM 10742 C CA . THR B 1 319 ? -11.305 47.625 22.406 1 88.62 319 THR B CA 1
ATOM 10743 C C . THR B 1 319 ? -10.148 46.688 22.031 1 88.62 319 THR B C 1
ATOM 10745 O O . THR B 1 319 ? -9.945 46.406 20.844 1 88.62 319 THR B O 1
ATOM 10748 N N . TYR B 1 320 ? -9.477 46.344 23.016 1 91.62 320 TYR B N 1
ATOM 10749 C CA . TYR B 1 320 ? -8.445 45.312 22.828 1 91.62 320 TYR B CA 1
ATOM 10750 C C . TYR B 1 320 ? -9.055 43.906 22.859 1 91.62 320 TYR B C 1
ATOM 10752 O O . TYR B 1 320 ? -9.766 43.562 23.797 1 91.62 320 TYR B O 1
ATOM 10760 N N . GLU B 1 321 ? -8.789 43.219 21.797 1 94.5 321 GLU B N 1
ATOM 10761 C CA . GLU B 1 321 ? -9.266 41.844 21.766 1 94.5 321 GLU B CA 1
ATOM 10762 C C . GLU B 1 321 ? -8.102 40.844 21.859 1 94.5 321 GLU B C 1
ATOM 10764 O O . GLU B 1 321 ? -6.988 41.125 21.422 1 94.5 321 GLU B O 1
ATOM 10769 N N . ARG B 1 322 ? -8.375 39.625 22.344 1 95.88 322 ARG B N 1
ATOM 10770 C CA . ARG B 1 322 ? -7.367 38.594 22.531 1 95.88 322 ARG B CA 1
ATOM 10771 C C . ARG B 1 322 ? -6.91 38.031 21.188 1 95.88 322 ARG B C 1
ATOM 10773 O O . ARG B 1 322 ? -7.727 37.844 20.281 1 95.88 322 ARG B O 1
ATOM 10780 N N . VAL B 1 323 ? -5.582 37.844 21.031 1 95.56 323 VAL B N 1
ATOM 10781 C CA . VAL B 1 323 ? -4.973 37.156 19.906 1 95.56 323 VAL B CA 1
ATOM 10782 C C . VAL B 1 323 ? -4.324 35.844 20.391 1 95.56 323 VAL B C 1
ATOM 10784 O O . VAL B 1 323 ? -3.533 35.875 21.344 1 95.56 323 VAL B O 1
ATOM 10787 N N . ILE B 1 324 ? -4.637 34.688 19.797 1 96.88 324 ILE B N 1
ATOM 10788 C CA . ILE B 1 324 ? -4.16 33.406 20.25 1 96.88 324 ILE B CA 1
ATOM 10789 C C . ILE B 1 324 ? -3.543 32.625 19.078 1 96.88 324 ILE B C 1
ATOM 10791 O O . ILE B 1 324 ? -4.148 32.531 18.016 1 96.88 324 ILE B O 1
ATOM 10795 N N . ASP B 1 325 ? -2.342 32.094 19.25 1 95.06 325 ASP B N 1
ATOM 10796 C CA . ASP B 1 325 ? -1.721 31.281 18.203 1 95.06 325 ASP B CA 1
ATOM 10797 C C . ASP B 1 325 ? -0.958 30.094 18.797 1 95.06 325 ASP B C 1
ATOM 10799 O O . ASP B 1 325 ? -1.325 28.938 18.578 1 95.06 325 ASP B O 1
ATOM 10803 N N . GLU B 1 326 ? -0.031 30.359 19.703 1 97.25 326 GLU B N 1
ATOM 10804 C CA . GLU B 1 326 ? 0.816 29.344 20.328 1 97.25 326 GLU B CA 1
ATOM 10805 C C . GLU B 1 326 ? 0.264 28.906 21.672 1 97.25 326 GLU B C 1
ATOM 10807 O O . GLU B 1 326 ? -0.581 29.594 22.25 1 97.25 326 GLU B O 1
ATOM 10812 N N . PRO B 1 327 ? 0.735 27.781 22.188 1 97.75 327 PRO B N 1
ATOM 10813 C CA . PRO B 1 327 ? 0.235 27.312 23.484 1 97.75 327 PRO B CA 1
ATOM 10814 C C . PRO B 1 327 ? 0.486 28.312 24.609 1 97.75 327 PRO B C 1
ATOM 10816 O O . PRO B 1 327 ? -0.357 28.484 25.5 1 97.75 327 PRO B O 1
ATOM 10819 N N . TRP B 1 328 ? 1.619 29.047 24.625 1 97.75 328 TRP B N 1
ATOM 10820 C CA . TRP B 1 328 ? 1.934 29.969 25.703 1 97.75 328 TRP B CA 1
ATOM 10821 C C . TRP B 1 328 ? 1.1 31.234 25.594 1 97.75 328 TRP B C 1
ATOM 10823 O O . TRP B 1 328 ? 1.052 32.031 26.531 1 97.75 328 TRP B O 1
ATOM 10833 N N . THR B 1 329 ? 0.443 31.469 24.438 1 97.25 329 THR B N 1
ATOM 10834 C CA . THR B 1 329 ? -0.425 32.625 24.281 1 97.25 329 THR B CA 1
ATOM 10835 C C . THR B 1 329 ? -1.861 32.281 24.672 1 97.25 329 THR B C 1
ATOM 10837 O O . THR B 1 329 ? -2.736 33.156 24.656 1 97.25 329 THR B O 1
ATOM 10840 N N . ALA B 1 330 ? -2.111 31.031 25.047 1 97.75 330 ALA B N 1
ATOM 10841 C CA . ALA B 1 330 ? -3.447 30.531 25.391 1 97.75 330 ALA B CA 1
ATOM 10842 C C . ALA B 1 330 ? -3.658 30.531 26.891 1 97.75 330 ALA B C 1
ATOM 10844 O O . ALA B 1 330 ? -2.752 30.891 27.656 1 97.75 330 ALA B O 1
ATOM 10845 N N . ASP B 1 331 ? -4.797 30.109 27.297 1 97.12 331 ASP B N 1
ATOM 10846 C CA . ASP B 1 331 ? -5.199 30.328 28.688 1 97.12 331 ASP B CA 1
ATOM 10847 C C . ASP B 1 331 ? -4.688 29.219 29.594 1 97.12 331 ASP B C 1
ATOM 10849 O O . ASP B 1 331 ? -4.422 29.438 30.781 1 97.12 331 ASP B O 1
ATOM 10853 N N . GLU B 1 332 ? -4.641 28.016 29.094 1 96.94 332 GLU B N 1
ATOM 10854 C CA . GLU B 1 332 ? -4.316 26.875 29.969 1 96.94 332 GLU B CA 1
ATOM 10855 C C . GLU B 1 332 ? -2.912 27.016 30.547 1 96.94 332 GLU B C 1
ATOM 10857 O O . GLU B 1 332 ? -2.688 26.703 31.719 1 96.94 332 GLU B O 1
ATOM 10862 N N . TRP B 1 333 ? -1.956 27.406 29.703 1 97.06 333 TRP B N 1
ATOM 10863 C CA . TRP B 1 333 ? -0.603 27.625 30.203 1 97.06 333 TRP B CA 1
ATOM 10864 C C . TRP B 1 333 ? -0.592 28.688 31.297 1 97.06 333 TRP B C 1
ATOM 10866 O O . TRP B 1 333 ? 0.044 28.516 32.344 1 97.06 333 TRP B O 1
ATOM 10876 N N . TRP B 1 334 ? -1.266 29.828 31.062 1 96.56 334 TRP B N 1
ATOM 10877 C CA . TRP B 1 334 ? -1.399 30.906 32.031 1 96.56 334 TRP B CA 1
ATOM 10878 C C . TRP B 1 334 ? -1.987 30.375 33.344 1 96.56 334 TRP B C 1
ATOM 10880 O O . TRP B 1 334 ? -1.488 30.688 34.438 1 96.56 334 TRP B O 1
ATOM 10890 N N . THR B 1 335 ? -3.023 29.578 33.25 1 95.5 335 THR B N 1
ATOM 10891 C CA . THR B 1 335 ? -3.711 29.031 34.406 1 95.5 335 THR B CA 1
ATOM 10892 C C . THR B 1 335 ? -2.779 28.109 35.219 1 95.5 335 THR B C 1
ATOM 10894 O O . THR B 1 335 ? -2.734 28.188 36.438 1 95.5 335 THR B O 1
ATOM 10897 N N . GLN B 1 336 ? -2.062 27.297 34.562 1 94.69 336 GLN B N 1
ATOM 10898 C CA . GLN B 1 336 ? -1.152 26.359 35.219 1 94.69 336 GLN B CA 1
ATOM 10899 C C . GLN B 1 336 ? -0.03 27.109 35.938 1 94.69 336 GLN B C 1
ATOM 10901 O O . GLN B 1 336 ? 0.352 26.75 37.062 1 94.69 336 GLN B O 1
ATOM 10906 N N . GLN B 1 337 ? 0.457 28.078 35.281 1 94.31 337 GLN B N 1
ATOM 10907 C CA . GLN B 1 337 ? 1.542 28.875 35.844 1 94.31 337 GLN B CA 1
ATOM 10908 C C . GLN B 1 337 ? 1.06 29.672 37.062 1 94.31 337 GLN B C 1
ATOM 10910 O O . GLN B 1 337 ? 1.85 30.016 37.938 1 94.31 337 GLN B O 1
ATOM 10915 N N . SER B 1 338 ? -0.199 29.969 37.094 1 94.06 338 SER B N 1
ATOM 10916 C CA . SER B 1 338 ? -0.784 30.781 38.156 1 94.06 338 SER B CA 1
ATOM 10917 C C . SER B 1 338 ? -1.179 29.938 39.375 1 94.06 338 SER B C 1
ATOM 10919 O O . SER B 1 338 ? -1.557 30.453 40.406 1 94.06 338 SER B O 1
ATOM 10921 N N . ARG B 1 339 ? -1.118 28.688 39.25 1 92.44 339 ARG B N 1
ATOM 10922 C CA . ARG B 1 339 ? -1.536 27.812 40.344 1 92.44 339 ARG B CA 1
ATOM 10923 C C . ARG B 1 339 ? -0.702 28.062 41.594 1 92.44 339 ARG B C 1
ATOM 10925 O O . ARG B 1 339 ? 0.508 28.281 41.5 1 92.44 339 ARG B O 1
ATOM 10932 N N . PRO B 1 340 ? -1.335 28.016 42.75 1 87.88 340 PRO B N 1
ATOM 10933 C CA . PRO B 1 340 ? -0.621 28.297 44 1 87.88 340 PRO B CA 1
ATOM 10934 C C . PRO B 1 340 ? 0.398 27.219 44.344 1 87.88 340 PRO B C 1
ATOM 10936 O O . PRO B 1 340 ? 1.389 27.5 45.031 1 87.88 340 PRO B O 1
ATOM 10939 N N . ASP B 1 341 ? 0.156 26.016 43.906 1 86.81 341 ASP B N 1
ATOM 10940 C CA . ASP B 1 341 ? 1.039 24.906 44.25 1 86.81 341 ASP B CA 1
ATOM 10941 C C . ASP B 1 341 ? 2.258 24.859 43.344 1 86.81 341 ASP B C 1
ATOM 10943 O O . ASP B 1 341 ? 3.143 24.031 43.531 1 86.81 341 ASP B O 1
ATOM 10947 N N . VAL B 1 342 ? 2.328 25.734 42.406 1 89.31 342 VAL B N 1
ATOM 10948 C CA . VAL B 1 342 ? 3.51 25.875 41.562 1 89.31 342 VAL B CA 1
ATOM 10949 C C . VAL B 1 342 ? 4.441 26.938 42.125 1 89.31 342 VAL B C 1
ATOM 10951 O O . VAL B 1 342 ? 4.043 28.094 42.312 1 89.31 342 VAL B O 1
ATOM 10954 N N . PRO B 1 343 ? 5.633 26.547 42.438 1 89.12 343 PRO B N 1
ATOM 10955 C CA . PRO B 1 343 ? 6.566 27.531 43 1 89.12 343 PRO B CA 1
ATOM 10956 C C . PRO B 1 343 ? 6.789 28.734 42.094 1 89.12 343 PRO B C 1
ATOM 10958 O O . PRO B 1 343 ? 6.652 28.609 40.875 1 89.12 343 PRO B O 1
ATOM 10961 N N . HIS B 1 344 ? 7.223 29.797 42.688 1 87.19 344 HIS B N 1
ATOM 10962 C CA . HIS B 1 344 ? 7.395 31.047 41.969 1 87.19 344 HIS B CA 1
ATOM 10963 C C . HIS B 1 344 ? 8.539 30.938 40.969 1 87.19 344 HIS B C 1
ATOM 10965 O O . HIS B 1 344 ? 8.508 31.578 39.906 1 87.19 344 HIS B O 1
ATOM 10971 N N . ASP B 1 345 ? 9.492 30.125 41.281 1 87.44 345 ASP B N 1
ATOM 10972 C CA . ASP B 1 345 ? 10.656 30 40.406 1 87.44 345 ASP B CA 1
ATOM 10973 C C . ASP B 1 345 ? 10.516 28.812 39.469 1 87.44 345 ASP B C 1
ATOM 10975 O O . ASP B 1 345 ? 11.477 28.422 38.812 1 87.44 345 ASP B O 1
ATOM 10979 N N . ALA B 1 346 ? 9.32 28.297 39.375 1 93.44 346 ALA B N 1
ATOM 10980 C CA . ALA B 1 346 ? 9.094 27.094 38.562 1 93.44 346 ALA B CA 1
ATOM 10981 C C . ALA B 1 346 ? 9.039 27.422 37.062 1 93.44 346 ALA B C 1
ATOM 10983 O O . ALA B 1 346 ? 8.484 28.453 36.688 1 93.44 346 ALA B O 1
ATOM 10984 N N . SER B 1 347 ? 9.719 26.656 36.25 1 95.06 347 SER B N 1
ATOM 10985 C CA . SER B 1 347 ? 9.594 26.672 34.781 1 95.06 347 SER B CA 1
ATOM 10986 C C . SER B 1 347 ? 8.82 25.469 34.281 1 95.06 347 SER B C 1
ATOM 10988 O O . SER B 1 347 ? 9.281 24.328 34.438 1 95.06 347 SER B O 1
ATOM 10990 N N . LEU B 1 348 ? 7.711 25.719 33.656 1 95.69 348 LEU B N 1
ATOM 10991 C CA . LEU B 1 348 ? 6.891 24.609 33.156 1 95.69 348 LEU B CA 1
ATOM 10992 C C . LEU B 1 348 ? 7.441 24.078 31.844 1 95.69 348 LEU B C 1
ATOM 10994 O O . LEU B 1 348 ? 7.789 24.859 30.953 1 95.69 348 LEU B O 1
ATOM 10998 N N . LEU B 1 349 ? 7.629 22.812 31.766 1 97.31 349 LEU B N 1
ATOM 10999 C CA . LEU B 1 349 ? 7.91 22.125 30.516 1 97.31 349 LEU B CA 1
ATOM 11000 C C . LEU B 1 349 ? 6.66 21.438 29.969 1 97.31 349 LEU B C 1
ATOM 11002 O O . LEU B 1 349 ? 6.297 20.344 30.438 1 97.31 349 LEU B O 1
ATOM 11006 N N . CYS B 1 350 ? 6.074 22.062 28.969 1 97.56 350 CYS B N 1
ATOM 11007 C CA . CYS B 1 350 ? 4.789 21.609 28.453 1 97.56 350 CYS B CA 1
ATOM 11008 C C . CYS B 1 350 ? 4.977 20.547 27.375 1 97.56 350 CYS B C 1
ATOM 11010 O O . CYS B 1 350 ? 5.703 20.766 26.391 1 97.56 350 CYS B O 1
ATOM 11012 N N . ILE B 1 351 ? 4.266 19.422 27.531 1 97.75 351 ILE B N 1
ATOM 11013 C CA . ILE B 1 351 ? 4.453 18.266 26.672 1 97.75 351 ILE B CA 1
ATOM 11014 C C . ILE B 1 351 ? 3.162 17.969 25.906 1 97.75 351 ILE B C 1
ATOM 11016 O O . ILE B 1 351 ? 2.066 18.062 26.469 1 97.75 351 ILE B O 1
ATOM 11020 N N . GLU B 1 352 ? 3.297 17.703 24.625 1 97.81 352 GLU B N 1
ATOM 11021 C CA . GLU B 1 352 ? 2.238 17.109 23.828 1 97.81 352 GLU B CA 1
ATOM 11022 C C . GLU B 1 352 ? 2.443 15.602 23.688 1 97.81 352 GLU B C 1
ATOM 11024 O O . GLU B 1 352 ? 3.514 15.148 23.266 1 97.81 352 GLU B O 1
ATOM 11029 N N . PHE B 1 353 ? 1.432 14.828 23.984 1 97.81 353 PHE B N 1
ATOM 11030 C CA . PHE B 1 353 ? 1.498 13.375 23.969 1 97.81 353 PHE B CA 1
ATOM 11031 C C . PHE B 1 353 ? 0.651 12.805 22.844 1 97.81 353 PHE B C 1
ATOM 11033 O O . PHE B 1 353 ? -0.471 13.258 22.609 1 97.81 353 PHE B O 1
ATOM 11040 N N . TRP B 1 354 ? 1.209 11.867 22.062 1 97.38 354 TRP B N 1
ATOM 11041 C CA . TRP B 1 354 ? 0.491 11.211 20.969 1 97.38 354 TRP B CA 1
ATOM 11042 C C . TRP B 1 354 ? 0.788 9.711 20.953 1 97.38 354 TRP B C 1
ATOM 11044 O O . TRP B 1 354 ? 1.937 9.297 21.141 1 97.38 354 TRP B O 1
ATOM 11054 N N . ALA B 1 355 ? -0.228 8.875 20.781 1 97 355 ALA B N 1
ATOM 11055 C CA . ALA B 1 355 ? -0.108 7.43 20.594 1 97 355 ALA B CA 1
ATOM 11056 C C . ALA B 1 355 ? -1.181 6.914 19.641 1 97 355 ALA B C 1
ATOM 11058 O O . ALA B 1 355 ? -2.373 7.145 19.844 1 97 355 ALA B O 1
ATOM 11059 N N . ASP B 1 356 ? -0.732 6.27 18.609 1 94.5 356 ASP B N 1
ATOM 11060 C CA . ASP B 1 356 ? -1.694 5.746 17.656 1 94.5 356 ASP B CA 1
ATOM 11061 C C . ASP B 1 356 ? -1.127 4.535 16.906 1 94.5 356 ASP B C 1
ATOM 11063 O O . ASP B 1 356 ? 0.076 4.469 16.656 1 94.5 356 ASP B O 1
ATOM 11067 N N . LYS B 1 357 ? -2.07 3.617 16.641 1 92.12 357 LYS B N 1
ATOM 11068 C CA . LYS B 1 357 ? -1.671 2.443 15.867 1 92.12 357 LYS B CA 1
ATOM 11069 C C . LYS B 1 357 ? -1.353 2.82 14.422 1 92.12 357 LYS B C 1
ATOM 11071 O O . LYS B 1 357 ? -2.053 3.635 13.82 1 92.12 357 LYS B O 1
ATOM 11076 N N . ALA B 1 358 ? -0.293 2.289 13.93 1 89.44 358 ALA B N 1
ATOM 11077 C CA . ALA B 1 358 ? 0.136 2.549 12.555 1 89.44 358 ALA B CA 1
ATOM 11078 C C . ALA B 1 358 ? 0.249 1.252 11.758 1 89.44 358 ALA B C 1
ATOM 11080 O O . ALA B 1 358 ? 0.744 0.245 12.273 1 89.44 358 ALA B O 1
ATOM 11081 N N . ASN B 1 359 ? -0.247 1.204 10.531 1 87 359 ASN B N 1
ATOM 11082 C CA . ASN B 1 359 ? -0.024 0.076 9.633 1 87 359 ASN B CA 1
ATOM 11083 C C . ASN B 1 359 ? 1.398 0.074 9.078 1 87 359 ASN B C 1
ATOM 11085 O O . ASN B 1 359 ? 1.829 1.047 8.461 1 87 359 ASN B O 1
ATOM 11089 N N . LEU B 1 360 ? 2.076 -0.926 9.266 1 89.88 360 LEU B N 1
ATOM 11090 C CA . LEU B 1 360 ? 3.463 -1.002 8.82 1 89.88 360 LEU B CA 1
ATOM 11091 C C . LEU B 1 360 ? 3.57 -1.721 7.48 1 89.88 360 LEU B C 1
ATOM 11093 O O . LEU B 1 360 ? 4.379 -1.342 6.633 1 89.88 360 LEU B O 1
ATOM 11097 N N . SER B 1 361 ? 2.75 -2.754 7.289 1 81.88 361 SER B N 1
ATOM 11098 C CA . SER B 1 361 ? 2.762 -3.492 6.031 1 81.88 361 SER B CA 1
ATOM 11099 C C . SER B 1 361 ? 1.777 -2.895 5.031 1 81.88 361 SER B C 1
ATOM 11101 O O . SER B 1 361 ? 0.827 -2.213 5.418 1 81.88 361 SER B O 1
ATOM 11103 N N . SER B 1 362 ? 2.055 -3.158 3.738 1 65.38 362 SER B N 1
ATOM 11104 C CA . SER B 1 362 ? 1.233 -2.592 2.672 1 65.38 362 SER B CA 1
ATOM 11105 C C . SER B 1 362 ? -0.215 -3.057 2.783 1 65.38 362 SER B C 1
ATOM 11107 O O . SER B 1 362 ? -1.142 -2.289 2.52 1 65.38 362 SER B O 1
ATOM 11109 N N . PHE B 1 363 ? -0.324 -4.309 3.252 1 59.25 363 PHE B N 1
ATOM 11110 C CA . PHE B 1 363 ? -1.688 -4.82 3.297 1 59.25 363 PHE B CA 1
ATOM 11111 C C . PHE B 1 363 ? -2.25 -4.742 4.711 1 59.25 363 PHE B C 1
ATOM 11113 O O . PHE B 1 363 ? -3.377 -5.176 4.965 1 59.25 363 PHE B O 1
ATOM 11120 N N . GLY B 1 364 ? -1.525 -4.102 5.645 1 60.94 364 GLY B N 1
ATOM 11121 C CA . GLY B 1 364 ? -2.018 -3.811 6.98 1 60.94 364 GLY B CA 1
ATOM 11122 C C . GLY B 1 364 ? -1.988 -5.012 7.902 1 60.94 364 GLY B C 1
ATOM 11123 O O . GLY B 1 364 ? -2.621 -5.008 8.961 1 60.94 364 GLY B O 1
ATOM 11124 N N . THR B 1 365 ? -1.282 -6.012 7.574 1 70.19 365 THR B N 1
ATOM 11125 C CA . THR B 1 365 ? -1.24 -7.223 8.383 1 70.19 365 THR B CA 1
ATOM 11126 C C . THR B 1 365 ? -0.361 -7.02 9.617 1 70.19 365 THR B C 1
ATOM 11128 O O . THR B 1 365 ? -0.591 -7.633 10.656 1 70.19 365 THR B O 1
ATOM 11131 N N . VAL B 1 366 ? 0.616 -6.164 9.445 1 84.31 366 VAL B N 1
ATOM 11132 C CA . VAL B 1 366 ? 1.508 -5.863 10.562 1 84.31 366 VAL B CA 1
ATOM 11133 C C . VAL B 1 366 ? 1.308 -4.418 11.016 1 84.31 366 VAL B C 1
ATOM 11135 O O . VAL B 1 366 ? 1.345 -3.498 10.195 1 84.31 366 VAL B O 1
ATOM 11138 N N . LYS B 1 367 ? 1.013 -4.238 12.336 1 89.31 367 LYS B N 1
ATOM 11139 C CA . LYS B 1 367 ? 0.783 -2.908 12.891 1 89.31 367 LYS B CA 1
ATOM 11140 C C . LYS B 1 367 ? 1.786 -2.594 13.992 1 89.31 367 LYS B C 1
ATOM 11142 O O . LYS B 1 367 ? 2.352 -3.502 14.609 1 89.31 367 LYS B O 1
ATOM 11147 N N . GLY B 1 368 ? 2.121 -1.38 14.156 1 93.62 368 GLY B N 1
ATOM 11148 C CA . GLY B 1 368 ? 2.875 -0.844 15.273 1 93.62 368 GLY B CA 1
ATOM 11149 C C . GLY B 1 368 ? 2.096 0.173 16.094 1 93.62 368 GLY B C 1
ATOM 11150 O O . GLY B 1 368 ? 1.062 0.671 15.641 1 93.62 368 GLY B O 1
ATOM 11151 N N . TYR B 1 369 ? 2.465 0.371 17.297 1 96.31 369 TYR B N 1
ATOM 11152 C CA . TYR B 1 369 ? 1.806 1.32 18.188 1 96.31 369 TYR B CA 1
ATOM 11153 C C . TYR B 1 369 ? 2.809 2.312 18.766 1 96.31 369 TYR B C 1
ATOM 11155 O O . TYR B 1 369 ? 3.105 2.277 19.953 1 96.31 369 TYR B O 1
ATOM 11163 N N . PRO B 1 370 ? 3.254 3.242 17.922 1 97.25 370 PRO B N 1
ATOM 11164 C CA . PRO B 1 370 ? 4.254 4.223 18.359 1 97.25 370 PRO B CA 1
ATOM 11165 C C . PRO B 1 370 ? 3.684 5.266 19.312 1 97.25 370 PRO B C 1
ATOM 11167 O O . PRO B 1 370 ? 2.494 5.59 19.25 1 97.25 370 PRO B O 1
ATOM 11170 N N . VAL B 1 371 ? 4.484 5.734 20.172 1 97.88 371 VAL B N 1
ATOM 11171 C CA . VAL B 1 371 ? 4.199 6.859 21.062 1 97.88 371 VAL B CA 1
ATOM 11172 C C . VAL B 1 371 ? 5.16 8.008 20.766 1 97.88 371 VAL B C 1
ATOM 11174 O O . VAL B 1 371 ? 6.383 7.836 20.828 1 97.88 371 VAL B O 1
ATOM 11177 N N . LEU B 1 372 ? 4.629 9.156 20.453 1 97.38 372 LEU B N 1
ATOM 11178 C CA . LEU B 1 372 ? 5.434 10.336 20.172 1 97.38 372 LEU B CA 1
ATOM 11179 C C . LEU B 1 372 ? 5.148 11.453 21.172 1 97.38 372 LEU B C 1
ATOM 11181 O O . LEU B 1 372 ? 4.039 11.539 21.703 1 97.38 372 LEU B O 1
ATOM 11185 N N . VAL B 1 373 ? 6.16 12.273 21.391 1 97.5 373 VAL B N 1
ATOM 11186 C CA . VAL B 1 373 ? 6.008 13.461 22.234 1 97.5 373 VAL B CA 1
ATOM 11187 C C . VAL B 1 373 ? 6.621 14.672 21.547 1 97.5 373 VAL B C 1
ATOM 11189 O O . VAL B 1 373 ? 7.527 14.531 20.719 1 97.5 373 VAL B O 1
ATOM 11192 N N . ARG B 1 374 ? 6.09 15.789 21.844 1 97.44 374 ARG B N 1
ATOM 11193 C CA . ARG B 1 374 ? 6.578 17.078 21.359 1 97.44 374 ARG B CA 1
ATOM 11194 C C . ARG B 1 374 ? 6.645 18.094 22.484 1 97.44 374 ARG B C 1
ATOM 11196 O O . ARG B 1 374 ? 5.965 17.938 23.516 1 97.44 374 ARG B O 1
ATOM 1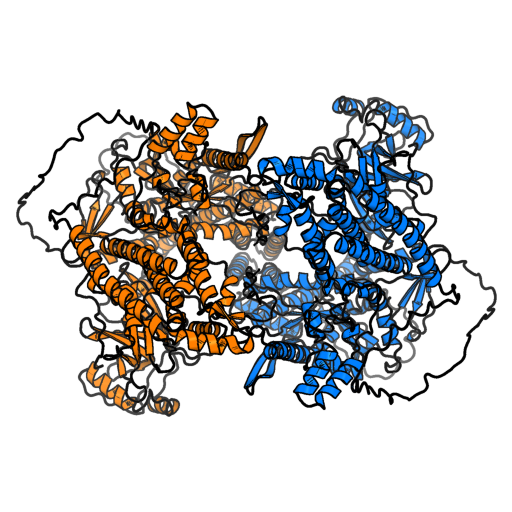1203 N N . CYS B 1 375 ? 7.453 19.094 22.312 1 97.81 375 CYS B N 1
ATOM 11204 C CA . CYS B 1 375 ? 7.621 20.141 23.312 1 97.81 375 CYS B CA 1
ATOM 11205 C C . CYS B 1 375 ? 6.859 21.391 22.922 1 97.81 375 CYS B C 1
ATOM 11207 O O . CYS B 1 375 ? 7.215 22.078 21.969 1 97.81 375 CYS B O 1
ATOM 11209 N N . ALA B 1 376 ? 5.902 21.766 23.75 1 97.75 376 ALA B N 1
ATOM 11210 C CA . ALA B 1 376 ? 5.016 22.875 23.438 1 97.75 376 ALA B CA 1
ATOM 11211 C C . ALA B 1 376 ? 5.672 24.219 23.781 1 97.75 376 ALA B C 1
ATOM 11213 O O . ALA B 1 376 ? 5.141 25.281 23.453 1 97.75 376 ALA B O 1
ATOM 11214 N N . ASN B 1 377 ? 6.883 24.172 24.422 1 97.81 377 ASN B N 1
ATOM 11215 C CA . ASN B 1 377 ? 7.637 25.391 24.688 1 97.81 377 ASN B CA 1
ATOM 11216 C C . ASN B 1 377 ? 8.32 25.922 23.438 1 97.81 377 ASN B C 1
ATOM 11218 O O . ASN B 1 377 ? 8.82 27.047 23.422 1 97.81 377 ASN B O 1
ATOM 11222 N N . LEU B 1 378 ? 8.344 25.109 22.406 1 97.25 378 LEU B N 1
ATOM 11223 C CA . LEU B 1 378 ? 8.977 25.469 21.156 1 97.25 378 LEU B CA 1
ATOM 11224 C C . LEU B 1 378 ? 7.945 25.984 20.156 1 97.25 378 LEU B C 1
ATOM 11226 O O . LEU B 1 378 ? 6.797 25.531 20.156 1 97.25 378 LEU B O 1
ATOM 11230 N N . PRO B 1 379 ? 8.367 26.922 19.312 1 95.12 379 PRO B N 1
ATOM 11231 C CA . PRO B 1 379 ? 7.457 27.344 18.234 1 95.12 379 PRO B CA 1
ATOM 11232 C C . PRO B 1 379 ? 6.949 26.172 17.391 1 95.12 379 PRO B C 1
ATOM 11234 O O . PRO B 1 379 ? 7.672 25.203 17.188 1 95.12 379 PRO B O 1
ATOM 11237 N N . VAL B 1 380 ? 5.773 26.359 16.906 1 94.56 380 VAL B N 1
ATOM 11238 C CA . VAL B 1 380 ? 5.062 25.266 16.25 1 94.56 380 VAL B CA 1
ATOM 11239 C C . VAL B 1 380 ? 5.875 24.766 15.055 1 94.56 380 VAL B C 1
ATOM 11241 O O . VAL B 1 380 ? 5.855 23.578 14.734 1 94.56 380 VAL B O 1
ATOM 11244 N N . ASP B 1 381 ? 6.641 25.594 14.367 1 90.19 381 ASP B N 1
ATOM 11245 C CA . ASP B 1 381 ? 7.426 25.219 13.203 1 90.19 381 ASP B CA 1
ATOM 11246 C C . ASP B 1 381 ? 8.555 24.266 13.586 1 90.19 381 ASP B C 1
ATOM 11248 O O . ASP B 1 381 ? 8.93 23.391 12.805 1 90.19 381 ASP B O 1
ATOM 11252 N N . ILE B 1 382 ? 9.078 24.422 14.781 1 93.25 382 ILE B N 1
ATOM 11253 C CA . ILE B 1 382 ? 10.133 23.547 15.273 1 93.25 382 ILE B CA 1
ATOM 11254 C C . ILE B 1 382 ? 9.516 22.266 15.844 1 93.25 382 ILE B C 1
ATOM 11256 O O . ILE B 1 382 ? 9.961 21.156 15.539 1 93.25 382 ILE B O 1
ATOM 11260 N N . GLN B 1 383 ? 8.461 22.531 16.547 1 94.25 383 GLN B N 1
ATOM 11261 C CA . GLN B 1 383 ? 7.789 21.422 17.234 1 94.25 383 GLN B CA 1
ATOM 11262 C C . GLN B 1 383 ? 7.262 20.406 16.219 1 94.25 383 GLN B C 1
ATOM 11264 O O . GLN B 1 383 ? 7.336 19.188 16.453 1 94.25 383 GLN B O 1
ATOM 11269 N N . ASN B 1 384 ? 6.746 20.859 15.133 1 93.44 384 ASN B N 1
ATOM 11270 C CA . ASN B 1 384 ? 6.129 20 14.133 1 93.44 384 ASN B CA 1
ATOM 11271 C C . ASN B 1 384 ? 7.133 19.547 13.078 1 93.44 384 ASN B C 1
ATOM 11273 O O . ASN B 1 384 ? 6.797 18.781 12.18 1 93.44 384 ASN B O 1
ATOM 11277 N N . GLY B 1 385 ? 8.367 19.953 13.227 1 90.12 385 GLY B N 1
ATOM 11278 C CA . GLY B 1 385 ? 9.398 19.609 12.258 1 90.12 385 GLY B CA 1
ATOM 11279 C C . GLY B 1 385 ? 10 18.234 12.492 1 90.12 385 GLY B C 1
ATOM 11280 O O . GLY B 1 385 ? 9.562 17.5 13.375 1 90.12 385 GLY B O 1
ATOM 11281 N N . SER B 1 386 ? 11.023 17.891 11.625 1 86.88 386 SER B N 1
ATOM 11282 C CA . SER B 1 386 ? 11.664 16.594 11.688 1 86.88 386 SER B CA 1
ATOM 11283 C C . SER B 1 386 ? 13.078 16.688 12.266 1 86.88 386 SER B C 1
ATOM 11285 O O . SER B 1 386 ? 13.805 15.703 12.336 1 86.88 386 SER B O 1
ATOM 11287 N N . GLY B 1 387 ? 13.398 17.844 12.734 1 88.19 387 GLY B N 1
ATOM 11288 C CA . GLY B 1 387 ? 14.719 18.062 13.312 1 88.19 387 GLY B CA 1
ATOM 11289 C C . GLY B 1 387 ? 14.805 17.641 14.766 1 88.19 387 GLY B C 1
ATOM 11290 O O . GLY B 1 387 ? 13.938 16.906 15.258 1 88.19 387 GLY B O 1
ATOM 11291 N N . VAL B 1 388 ? 15.844 18.078 15.43 1 88.44 388 VAL B N 1
ATOM 11292 C CA . VAL B 1 388 ? 16.125 17.656 16.797 1 88.44 388 VAL B CA 1
ATOM 11293 C C . VAL B 1 388 ? 15.023 18.141 17.734 1 88.44 388 VAL B C 1
ATOM 11295 O O . VAL B 1 388 ? 14.688 17.484 18.719 1 88.44 388 VAL B O 1
ATOM 11298 N N . GLY B 1 389 ? 14.43 19.281 17.406 1 92.75 389 GLY B N 1
ATOM 11299 C CA . GLY B 1 389 ? 13.375 19.828 18.234 1 92.75 389 GLY B CA 1
ATOM 11300 C C . GLY B 1 389 ? 12 19.328 17.875 1 92.75 389 GLY B C 1
ATOM 11301 O O . GLY B 1 389 ? 11.008 19.688 18.516 1 92.75 389 GLY B O 1
ATOM 11302 N N . GLY B 1 390 ? 11.953 18.484 16.891 1 93.19 390 GLY B N 1
ATOM 11303 C CA . GLY B 1 390 ? 10.68 17.969 16.422 1 93.19 390 GLY B CA 1
ATOM 11304 C C . GLY B 1 390 ? 10.18 16.797 17.234 1 93.19 390 GLY B C 1
ATOM 11305 O O . GLY B 1 390 ? 10.734 16.469 18.281 1 93.19 390 GLY B O 1
ATOM 11306 N N . GLY B 1 391 ? 9.078 16.156 16.812 1 93.94 391 GLY B N 1
ATOM 11307 C CA . GLY B 1 391 ? 8.5 15.016 17.5 1 93.94 391 GLY B CA 1
ATOM 11308 C C . GLY B 1 391 ? 9.477 13.875 17.688 1 93.94 391 GLY B C 1
ATOM 11309 O O . GLY B 1 391 ? 10.305 13.617 16.812 1 93.94 391 GLY B O 1
ATOM 11310 N N . ARG B 1 392 ? 9.383 13.219 18.859 1 94.88 392 ARG B N 1
ATOM 11311 C CA . ARG B 1 392 ? 10.297 12.125 19.188 1 94.88 392 ARG B CA 1
ATOM 11312 C C . ARG B 1 392 ? 9.523 10.844 19.469 1 94.88 392 ARG B C 1
ATOM 11314 O O . ARG B 1 392 ? 8.539 10.859 20.219 1 94.88 392 ARG B O 1
ATOM 11321 N N . LEU B 1 393 ? 9.969 9.773 18.781 1 96.31 393 LEU B N 1
ATOM 11322 C CA . LEU B 1 393 ? 9.453 8.453 19.141 1 96.31 393 LEU B CA 1
ATOM 11323 C C . LEU B 1 393 ? 10.023 7.992 20.469 1 96.31 393 LEU B C 1
ATOM 11325 O O . LEU B 1 393 ? 11.234 7.805 20.609 1 96.31 393 LEU B O 1
ATOM 11329 N N . ILE B 1 394 ? 9.156 7.766 21.516 1 96.94 394 ILE B N 1
ATOM 11330 C CA . ILE B 1 394 ? 9.695 7.465 22.844 1 96.94 394 ILE B CA 1
ATOM 11331 C C . ILE B 1 394 ? 9.141 6.125 23.328 1 96.94 394 ILE B C 1
ATOM 11333 O O . ILE B 1 394 ? 9.57 5.609 24.359 1 96.94 394 ILE B O 1
ATOM 11337 N N . GLY B 1 395 ? 8.195 5.617 22.531 1 97.31 395 GLY B N 1
ATOM 11338 C CA . GLY B 1 395 ? 7.648 4.352 23 1 97.31 395 GLY B CA 1
ATOM 11339 C C . GLY B 1 395 ? 7.055 3.518 21.875 1 97.31 395 GLY B C 1
ATOM 11340 O O . GLY B 1 395 ? 6.785 4.031 20.781 1 97.31 395 GLY B O 1
ATOM 11341 N N . TRP B 1 396 ? 6.945 2.299 22.125 1 97.88 396 TRP B N 1
ATOM 11342 C CA . TRP B 1 396 ? 6.293 1.295 21.281 1 97.88 396 TRP B CA 1
ATOM 11343 C C . TRP B 1 396 ? 5.434 0.359 22.125 1 97.88 396 TRP B C 1
ATOM 11345 O O . TRP B 1 396 ? 5.957 -0.512 22.828 1 97.88 396 TRP B O 1
ATOM 11355 N N . LEU B 1 397 ? 4.098 0.537 21.984 1 97.88 397 LEU B N 1
ATOM 11356 C CA . LEU B 1 397 ? 3.174 -0.18 22.859 1 97.88 397 LEU B CA 1
ATOM 11357 C C . LEU B 1 397 ? 2.855 -1.562 22.297 1 97.88 397 LEU B C 1
ATOM 11359 O O . LEU B 1 397 ? 2.877 -1.761 21.078 1 97.88 397 LEU B O 1
ATOM 11363 N N . PRO B 1 398 ? 2.605 -2.477 23.172 1 95.88 398 PRO B N 1
ATOM 11364 C CA . PRO B 1 398 ? 2.211 -3.807 22.703 1 95.88 398 PRO B CA 1
ATOM 11365 C C . PRO B 1 398 ? 0.792 -3.836 22.141 1 95.88 398 PRO B C 1
ATOM 11367 O O . PRO B 1 398 ? -0.075 -3.088 22.594 1 95.88 398 PRO B O 1
ATOM 11370 N N . ILE B 1 399 ? 0.596 -4.625 21.156 1 91.69 399 ILE B N 1
ATOM 11371 C CA . ILE B 1 399 ? -0.722 -4.879 20.594 1 91.69 399 ILE B CA 1
ATOM 11372 C C . ILE B 1 399 ? -1.135 -6.32 20.859 1 91.69 399 ILE B C 1
ATOM 11374 O O . ILE B 1 399 ? -0.595 -7.254 20.266 1 91.69 399 ILE B O 1
ATOM 11378 N N . PRO B 1 400 ? -2.025 -6.484 21.734 1 87.62 400 PRO B N 1
ATOM 11379 C CA . PRO B 1 400 ? -2.463 -7.852 22.016 1 87.62 400 PRO B CA 1
ATOM 11380 C C . PRO B 1 400 ? -3.141 -8.516 20.812 1 87.62 400 PRO B C 1
ATOM 11382 O O . PRO B 1 400 ? -3.857 -7.852 20.062 1 87.62 400 PRO B O 1
ATOM 11385 N N . ASP B 1 401 ? -2.902 -9.828 20.609 1 75.81 401 ASP B N 1
ATOM 11386 C CA . ASP B 1 401 ? -3.521 -10.594 19.531 1 75.81 401 ASP B CA 1
ATOM 11387 C C . ASP B 1 401 ? -5.016 -10.781 19.781 1 75.81 401 ASP B C 1
ATOM 11389 O O . ASP B 1 401 ? -5.445 -10.945 20.922 1 75.81 401 ASP B O 1
ATOM 11393 N N . GLU B 1 402 ? -5.734 -10.484 18.766 1 70.81 402 GLU B N 1
ATOM 11394 C CA . GLU B 1 402 ? -7.176 -10.664 18.906 1 70.81 402 GLU B CA 1
ATOM 11395 C C . GLU B 1 402 ? -7.625 -11.984 18.281 1 70.81 402 GLU B C 1
ATOM 11397 O O . GLU B 1 402 ? -7.848 -12.055 17.062 1 70.81 402 GLU B O 1
ATOM 11402 N N . ASP B 1 403 ? -7.57 -13.031 19.109 1 67.38 403 ASP B N 1
ATOM 11403 C CA . ASP B 1 403 ? -8.094 -14.305 18.641 1 67.38 403 ASP B CA 1
ATOM 11404 C C . ASP B 1 403 ? -9.617 -14.328 18.672 1 67.38 403 ASP B C 1
ATOM 11406 O O . ASP B 1 403 ? -10.234 -13.477 19.312 1 67.38 403 ASP B O 1
ATOM 11410 N N . SER B 1 404 ? -10.203 -15.086 17.938 1 65.5 404 SER B N 1
ATOM 11411 C CA . SER B 1 404 ? -11.656 -15.195 17.781 1 65.5 404 SER B CA 1
ATOM 11412 C C . SER B 1 404 ? -12.328 -15.43 19.141 1 65.5 404 SER B C 1
ATOM 11414 O O . SER B 1 404 ? -13.484 -15.062 19.328 1 65.5 404 SER B O 1
ATOM 11416 N N . ALA B 1 405 ? -11.523 -15.977 20.094 1 65.5 405 ALA B N 1
ATOM 11417 C CA . ALA B 1 405 ? -12.117 -16.281 21.391 1 65.5 405 ALA B CA 1
ATOM 11418 C C . ALA B 1 405 ? -12.383 -15.008 22.188 1 65.5 405 ALA B C 1
ATOM 11420 O O . ALA B 1 405 ? -13.227 -14.984 23.078 1 65.5 405 ALA B O 1
ATOM 11421 N N . HIS B 1 406 ? -11.625 -14.016 21.75 1 70.75 406 HIS B N 1
ATOM 11422 C CA . HIS B 1 406 ? -11.641 -12.836 22.609 1 70.75 406 HIS B CA 1
ATOM 11423 C C . HIS B 1 406 ? -12.297 -11.656 21.906 1 70.75 406 HIS B C 1
ATOM 11425 O O . HIS B 1 406 ? -12.633 -10.656 22.547 1 70.75 406 HIS B O 1
ATOM 11431 N N . ILE B 1 407 ? -12.594 -11.812 20.734 1 65.62 407 ILE B N 1
ATOM 11432 C CA . ILE B 1 407 ? -13.102 -10.68 19.953 1 65.62 407 ILE B CA 1
ATOM 11433 C C . ILE B 1 407 ? -14.453 -10.242 20.516 1 65.62 407 ILE B C 1
ATOM 11435 O O . ILE B 1 407 ? -15.328 -11.078 20.75 1 65.62 407 ILE B O 1
ATOM 11439 N N . HIS B 1 408 ? -14.672 -9.008 20.906 1 64.69 408 HIS B N 1
ATOM 11440 C CA . HIS B 1 408 ? -15.883 -8.297 21.297 1 64.69 408 HIS B CA 1
ATOM 11441 C C . HIS B 1 408 ? -16.281 -8.633 22.734 1 64.69 408 HIS B C 1
ATOM 11443 O O . HIS B 1 408 ? -17.422 -8.375 23.141 1 64.69 408 HIS B O 1
ATOM 11449 N N . LYS B 1 409 ? -15.414 -9.32 23.453 1 73.12 409 LYS B N 1
ATOM 11450 C CA . LYS B 1 409 ? -15.695 -9.539 24.859 1 73.12 409 LYS B CA 1
ATOM 11451 C C . LYS B 1 409 ? -15.258 -8.344 25.703 1 73.12 409 LYS B C 1
ATOM 11453 O O . LYS B 1 409 ? -14.125 -7.863 25.578 1 73.12 409 LYS B O 1
ATOM 11458 N N . SER B 1 410 ? -16.203 -7.902 26.484 1 76.06 410 SER B N 1
ATOM 11459 C CA . SER B 1 410 ? -15.969 -6.707 27.297 1 76.06 410 SER B CA 1
ATOM 11460 C C . SER B 1 410 ? -14.734 -6.871 28.172 1 76.06 410 SER B C 1
ATOM 11462 O O . SER B 1 410 ? -13.961 -5.93 28.359 1 76.06 410 SER B O 1
ATOM 11464 N N . SER B 1 411 ? -14.617 -8.039 28.703 1 79.62 411 SER B N 1
ATOM 11465 C CA . SER B 1 411 ? -13.484 -8.266 29.594 1 79.62 411 SER B CA 1
ATOM 11466 C C . SER B 1 411 ? -12.156 -8.156 28.844 1 79.62 411 SER B C 1
ATOM 11468 O O . SER B 1 411 ? -11.164 -7.688 29.406 1 79.62 411 SER B O 1
ATOM 11470 N N . TYR B 1 412 ? -12.203 -8.508 27.688 1 85.56 412 TYR B N 1
ATOM 11471 C CA . TYR B 1 412 ? -10.969 -8.453 26.906 1 85.56 412 TYR B CA 1
ATOM 11472 C C . TYR B 1 412 ? -10.695 -7.027 26.438 1 85.56 412 TYR B C 1
ATOM 11474 O O . TYR B 1 412 ? -9.531 -6.629 26.297 1 85.56 412 TYR B O 1
ATOM 11482 N N . VAL B 1 413 ? -11.734 -6.301 26.266 1 86.88 413 VAL B N 1
ATOM 11483 C CA . VAL B 1 413 ? -11.562 -4.891 25.938 1 86.88 413 VAL B CA 1
ATOM 11484 C C . VAL B 1 413 ? -10.898 -4.168 27.109 1 86.88 413 VAL B C 1
ATOM 11486 O O . VAL B 1 413 ? -10 -3.346 26.906 1 86.88 413 VAL B O 1
ATOM 11489 N N . ASP B 1 414 ? -11.344 -4.461 28.281 1 89.25 414 ASP B N 1
ATOM 11490 C CA . ASP B 1 414 ? -10.742 -3.863 29.469 1 89.25 414 ASP B CA 1
ATOM 11491 C C . ASP B 1 414 ? -9.297 -4.312 29.641 1 89.25 414 ASP B C 1
ATOM 11493 O O . ASP B 1 414 ? -8.461 -3.549 30.141 1 89.25 414 ASP B O 1
ATOM 11497 N N . LEU B 1 415 ? -9.047 -5.547 29.219 1 91.75 415 LEU B N 1
ATOM 11498 C CA . LEU B 1 415 ? -7.672 -6.035 29.266 1 91.75 415 LEU B CA 1
ATOM 11499 C C . LEU B 1 415 ? -6.773 -5.215 28.344 1 91.75 415 LEU B C 1
ATOM 11501 O O . LEU B 1 415 ? -5.66 -4.848 28.734 1 91.75 415 LEU B O 1
ATOM 11505 N N . LYS B 1 416 ? -7.219 -4.969 27.219 1 92.88 416 LYS B N 1
ATOM 11506 C CA . LYS B 1 416 ? -6.445 -4.16 26.281 1 92.88 416 LYS B CA 1
ATOM 11507 C C . LYS B 1 416 ? -6.164 -2.773 26.844 1 92.88 416 LYS B C 1
ATOM 11509 O O . LYS B 1 416 ? -5.062 -2.246 26.688 1 92.88 416 LYS B O 1
ATOM 11514 N N . ARG B 1 417 ? -7.164 -2.201 27.516 1 95.25 417 ARG B N 1
ATOM 11515 C CA . ARG B 1 417 ? -7 -0.897 28.141 1 95.25 417 ARG B CA 1
ATOM 11516 C C . ARG B 1 417 ? -5.977 -0.96 29.281 1 95.25 417 ARG B C 1
ATOM 11518 O O . ARG B 1 417 ? -5.145 -0.063 29.422 1 95.25 417 ARG B O 1
ATOM 11525 N N . LEU B 1 418 ? -6.113 -1.998 30 1 95.62 418 LEU B N 1
ATOM 11526 C CA . LEU B 1 418 ? -5.176 -2.182 31.109 1 95.62 418 LEU B CA 1
ATOM 11527 C C . LEU B 1 418 ? -3.746 -2.311 30.594 1 95.62 418 LEU B C 1
ATOM 11529 O O . LEU B 1 418 ? -2.822 -1.714 31.156 1 95.62 418 LEU B O 1
ATOM 11533 N N . ILE B 1 419 ? -3.549 -3.086 29.547 1 96.5 419 ILE B N 1
ATOM 11534 C CA . ILE B 1 419 ? -2.236 -3.26 28.938 1 96.5 419 ILE B CA 1
ATOM 11535 C C . ILE B 1 419 ? -1.709 -1.912 28.453 1 96.5 419 ILE B C 1
ATOM 11537 O O . ILE B 1 419 ? -0.548 -1.57 28.688 1 96.5 419 ILE B O 1
ATOM 11541 N N . TRP B 1 420 ? -2.57 -1.166 27.781 1 97.56 420 TRP B N 1
ATOM 11542 C CA . TRP B 1 420 ? -2.191 0.14 27.25 1 97.56 420 TRP B CA 1
ATOM 11543 C C . TRP B 1 420 ? -1.727 1.066 28.375 1 97.56 420 TRP B C 1
ATOM 11545 O O . TRP B 1 420 ? -0.653 1.668 28.281 1 97.56 420 TRP B O 1
ATOM 11555 N N . HIS B 1 421 ? -2.443 1.223 29.453 1 97.81 421 HIS B N 1
ATOM 11556 C CA . HIS B 1 421 ? -2.16 2.158 30.531 1 97.81 421 HIS B CA 1
ATOM 11557 C C . HIS B 1 421 ? -0.944 1.715 31.344 1 97.81 421 HIS B C 1
ATOM 11559 O O . HIS B 1 421 ? -0.149 2.549 31.781 1 97.81 421 HIS B O 1
ATOM 11565 N N . LYS B 1 422 ? -0.777 0.407 31.5 1 97.44 422 LYS B N 1
ATOM 11566 C CA . LYS B 1 422 ? 0.421 -0.083 32.188 1 97.44 422 LYS B CA 1
ATOM 11567 C C . LYS B 1 422 ? 1.671 0.188 31.344 1 97.44 422 LYS B C 1
ATOM 11569 O O . LYS B 1 422 ? 2.729 0.509 31.891 1 97.44 422 LYS B O 1
ATOM 11574 N N . ALA B 1 423 ? 1.517 -0.026 30.078 1 97.94 423 ALA B N 1
ATOM 11575 C CA . ALA B 1 423 ? 2.641 0.233 29.172 1 97.94 423 ALA B CA 1
ATOM 11576 C C . ALA B 1 423 ? 3.004 1.715 29.172 1 97.94 423 ALA B C 1
ATOM 11578 O O . ALA B 1 423 ? 4.184 2.07 29.234 1 97.94 423 ALA B O 1
ATOM 11579 N N . VAL B 1 424 ? 2.064 2.609 29.062 1 98 424 VAL B N 1
ATOM 11580 C CA . VAL B 1 424 ? 2.305 4.051 29.047 1 98 424 VAL B CA 1
ATOM 11581 C C . VAL B 1 424 ? 2.869 4.492 30.406 1 98 424 VAL B C 1
ATOM 11583 O O . VAL B 1 424 ? 3.695 5.406 30.469 1 98 424 VAL B O 1
ATOM 11586 N N . HIS B 1 425 ? 2.426 3.805 31.453 1 97.56 425 HIS B N 1
ATOM 11587 C CA . HIS B 1 425 ? 2.975 4.109 32.781 1 97.56 425 HIS B CA 1
ATOM 11588 C C . HIS B 1 425 ? 4.492 3.947 32.781 1 97.56 425 HIS B C 1
ATOM 11590 O O . HIS B 1 425 ? 5.195 4.746 33.406 1 97.56 425 HIS B O 1
ATOM 11596 N N . ARG B 1 426 ? 4.988 2.922 32.156 1 96.5 426 ARG B N 1
ATOM 11597 C CA . ARG B 1 426 ? 6.434 2.711 32.062 1 96.5 426 ARG B CA 1
ATOM 11598 C C . ARG B 1 426 ? 7.125 3.896 31.406 1 96.5 426 ARG B C 1
ATOM 11600 O O . ARG B 1 426 ? 8.242 4.258 31.766 1 96.5 426 ARG B O 1
ATOM 11607 N N . ILE B 1 427 ? 6.484 4.484 30.422 1 96.94 427 ILE B N 1
ATOM 11608 C CA . ILE B 1 427 ? 7.031 5.609 29.672 1 96.94 427 ILE B CA 1
ATOM 11609 C C . ILE B 1 427 ? 7.012 6.867 30.547 1 96.94 427 ILE B C 1
ATOM 11611 O O . ILE B 1 427 ? 8 7.602 30.609 1 96.94 427 ILE B O 1
ATOM 11615 N N . LEU B 1 428 ? 5.926 7.09 31.312 1 97.56 428 LEU B N 1
ATOM 11616 C CA . LEU B 1 428 ? 5.684 8.344 32.031 1 97.56 428 LEU B CA 1
ATOM 11617 C C . LEU B 1 428 ? 6.254 8.289 33.438 1 97.56 428 LEU B C 1
ATOM 11619 O O . LEU B 1 428 ? 6.398 9.32 34.094 1 97.56 428 LEU B O 1
ATOM 11623 N N . LYS B 1 429 ? 6.629 7.145 33.906 1 96.25 429 LYS B N 1
ATOM 11624 C CA . LYS B 1 429 ? 7.051 6.949 35.281 1 96.25 429 LYS B CA 1
ATOM 11625 C C . LYS B 1 429 ? 8.195 7.887 35.656 1 96.25 429 LYS B C 1
ATOM 11627 O O . LYS B 1 429 ? 8.25 8.406 36.75 1 96.25 429 LYS B O 1
ATOM 11632 N N . SER B 1 430 ? 9.031 8.164 34.75 1 95.81 430 SER B N 1
ATOM 11633 C CA . SER B 1 430 ? 10.25 8.93 35 1 95.81 430 SER B CA 1
ATOM 11634 C C . SER B 1 430 ? 9.93 10.383 35.344 1 95.81 430 SER B C 1
ATOM 11636 O O . SER B 1 430 ? 10.773 11.086 35.906 1 95.81 430 SER B O 1
ATOM 11638 N N . ILE B 1 431 ? 8.703 10.859 35.062 1 97 431 ILE B N 1
ATOM 11639 C CA . ILE B 1 431 ? 8.414 12.266 35.344 1 97 431 ILE B CA 1
ATOM 11640 C C . ILE B 1 431 ? 7.406 12.375 36.469 1 97 431 ILE B C 1
ATOM 11642 O O . ILE B 1 431 ? 7.062 13.477 36.906 1 97 431 ILE B O 1
ATOM 11646 N N . GLU B 1 432 ? 6.902 11.297 37 1 95.69 432 GLU B N 1
ATOM 11647 C CA . GLU B 1 432 ? 5.875 11.312 38.031 1 95.69 432 GLU B CA 1
ATOM 11648 C C . GLU B 1 432 ? 6.297 12.18 39.219 1 95.69 432 GLU B C 1
ATOM 11650 O O . GLU B 1 432 ? 5.59 13.109 39.594 1 95.69 432 GLU B O 1
ATOM 11655 N N . ASP B 1 433 ? 7.477 11.977 39.75 1 93.88 433 ASP B N 1
ATOM 11656 C CA . ASP B 1 433 ? 7.984 12.727 40.875 1 93.88 433 ASP B CA 1
ATOM 11657 C C . ASP B 1 433 ? 8.312 14.164 40.5 1 93.88 433 ASP B C 1
ATOM 11659 O O . ASP B 1 433 ? 8.062 15.094 41.281 1 93.88 433 ASP B O 1
ATOM 11663 N N . THR B 1 434 ? 8.852 14.289 39.344 1 94.75 434 THR B N 1
ATOM 11664 C CA . THR B 1 434 ? 9.266 15.617 38.875 1 94.75 434 THR B CA 1
ATOM 11665 C C . THR B 1 434 ? 8.055 16.516 38.688 1 94.75 434 THR B C 1
ATOM 11667 O O . THR B 1 434 ? 8.164 17.75 38.812 1 94.75 434 THR B O 1
ATOM 11670 N N . THR B 1 435 ? 6.906 15.961 38.438 1 94.88 435 THR B N 1
ATOM 11671 C CA . THR B 1 435 ? 5.699 16.766 38.281 1 94.88 435 THR B CA 1
ATOM 11672 C C . THR B 1 435 ? 5.281 17.344 39.656 1 94.88 435 THR B C 1
ATOM 11674 O O . THR B 1 435 ? 4.641 18.391 39.688 1 94.88 435 THR B O 1
ATOM 11677 N N . TYR B 1 436 ? 5.688 16.688 40.719 1 90.81 436 TYR B N 1
ATOM 11678 C CA . TYR B 1 436 ? 5.348 17.109 42.062 1 90.81 436 TYR B CA 1
ATOM 11679 C C . TYR B 1 436 ? 6.371 18.109 42.594 1 90.81 436 TYR B C 1
ATOM 11681 O O . TYR B 1 436 ? 6 19.156 43.125 1 90.81 436 TYR B O 1
ATOM 11689 N N . PHE B 1 437 ? 7.676 17.797 42.406 1 91.62 437 PHE B N 1
ATOM 11690 C CA . PHE B 1 437 ? 8.711 18.484 43.156 1 91.62 437 PHE B CA 1
ATOM 11691 C C . PHE B 1 437 ? 9.57 19.344 42.25 1 91.62 437 PHE B C 1
ATOM 11693 O O . PHE B 1 437 ? 10.328 20.203 42.688 1 91.62 437 PHE B O 1
ATOM 11700 N N . GLY B 1 438 ? 9.438 19.141 40.969 1 93.44 438 GLY B N 1
ATOM 11701 C CA . GLY B 1 438 ? 10.328 19.828 40.031 1 93.44 438 GLY B CA 1
ATOM 11702 C C . GLY B 1 438 ? 11.734 19.266 40.031 1 93.44 438 GLY B C 1
ATOM 11703 O O . GLY B 1 438 ? 12.055 18.375 40.812 1 93.44 438 GLY B O 1
ATOM 11704 N N . ALA B 1 439 ? 12.508 19.641 39.062 1 95.38 439 ALA B N 1
ATOM 11705 C CA . ALA B 1 439 ? 13.922 19.266 38.938 1 95.38 439 ALA B CA 1
ATOM 11706 C C . ALA B 1 439 ? 14.773 20.469 38.531 1 95.38 439 ALA B C 1
ATOM 11708 O O . ALA B 1 439 ? 14.523 21.078 37.5 1 95.38 439 ALA B O 1
ATOM 11709 N N . ALA B 1 440 ? 15.75 20.781 39.344 1 95 440 ALA B N 1
ATOM 11710 C CA . ALA B 1 440 ? 16.688 21.844 39 1 95 440 ALA B CA 1
ATOM 11711 C C . ALA B 1 440 ? 17.703 21.359 37.969 1 95 440 ALA B C 1
ATOM 11713 O O . ALA B 1 440 ? 18.406 20.375 38.188 1 95 440 ALA B O 1
ATOM 11714 N N . ILE B 1 441 ? 17.688 22.031 36.875 1 95.69 441 ILE B N 1
ATOM 11715 C CA . ILE B 1 441 ? 18.578 21.625 35.781 1 95.69 441 ILE B CA 1
ATOM 11716 C C . ILE B 1 441 ? 19.312 22.844 35.219 1 95.69 441 ILE B C 1
ATOM 11718 O O . ILE B 1 441 ? 18.734 23.922 35.094 1 95.69 441 ILE B O 1
ATOM 11722 N N . LYS B 1 442 ? 20.609 22.672 35.062 1 94.62 442 LYS B N 1
ATOM 11723 C CA . LYS B 1 442 ? 21.359 23.656 34.312 1 94.62 442 LYS B CA 1
ATOM 11724 C C . LYS B 1 442 ? 21.141 23.469 32.812 1 94.62 442 LYS B C 1
ATOM 11726 O O . LYS B 1 442 ? 21.703 22.547 32.188 1 94.62 442 LYS B O 1
ATOM 11731 N N . CYS B 1 443 ? 20.406 24.359 32.281 1 95.88 443 CYS B N 1
ATOM 11732 C CA . CYS B 1 443 ? 20 24.219 30.875 1 95.88 443 CYS B CA 1
ATOM 11733 C C . CYS B 1 443 ? 21.141 24.562 29.938 1 95.88 443 CYS B C 1
ATOM 11735 O O . CYS B 1 443 ? 22.219 24.984 30.391 1 95.88 443 CYS B O 1
ATOM 11737 N N . GLY B 1 444 ? 21.016 24.359 28.703 1 91.62 444 GLY B N 1
ATOM 11738 C CA . GLY B 1 444 ? 22.031 24.547 27.703 1 91.62 444 GLY B CA 1
ATOM 11739 C C . GLY B 1 444 ? 22.5 26 27.594 1 91.62 444 GLY B C 1
ATOM 11740 O O . GLY B 1 444 ? 23.594 26.266 27.094 1 91.62 444 GLY B O 1
ATOM 11741 N N . ASP B 1 445 ? 21.703 26.969 28.062 1 90.81 445 ASP B N 1
ATOM 11742 C CA . ASP B 1 445 ? 22.078 28.375 28.047 1 90.81 445 ASP B CA 1
ATOM 11743 C C . ASP B 1 445 ? 22.859 28.75 29.297 1 90.81 445 ASP B C 1
ATOM 11745 O O . ASP B 1 445 ? 23.203 29.922 29.5 1 90.81 445 ASP B O 1
ATOM 11749 N N . GLY B 1 446 ? 23.078 27.828 30.141 1 91.06 446 GLY B N 1
ATOM 11750 C CA . GLY B 1 446 ? 23.875 28.047 31.344 1 91.06 446 GLY B CA 1
ATOM 11751 C C . GLY B 1 446 ? 23.062 28.453 32.531 1 91.06 446 GLY B C 1
ATOM 11752 O O . GLY B 1 446 ? 23.578 28.562 33.656 1 91.06 446 GLY B O 1
ATOM 11753 N N . LEU B 1 447 ? 21.812 28.594 32.406 1 93.81 447 LEU B N 1
ATOM 11754 C CA . LEU B 1 447 ? 20.938 29.016 33.5 1 93.81 447 LEU B CA 1
ATOM 11755 C C . LEU B 1 447 ? 20.344 27.797 34.219 1 93.81 447 LEU B C 1
ATOM 11757 O O . LEU B 1 447 ? 19.984 26.812 33.562 1 93.81 447 LEU B O 1
ATOM 11761 N N . VAL B 1 448 ? 20.281 27.906 35.469 1 94.19 448 VAL B N 1
ATOM 11762 C CA . VAL B 1 448 ? 19.641 26.859 36.25 1 94.19 448 VAL B CA 1
ATOM 11763 C C . VAL B 1 448 ? 18.141 27.156 36.406 1 94.19 448 VAL B C 1
ATOM 11765 O O . VAL B 1 448 ? 17.75 28.25 36.812 1 94.19 448 VAL B O 1
ATOM 11768 N N . ARG B 1 449 ? 17.328 26.266 36.031 1 95.44 449 ARG B N 1
ATOM 11769 C CA . ARG B 1 449 ? 15.883 26.391 36.125 1 95.44 449 ARG B CA 1
ATOM 11770 C C . ARG B 1 449 ? 15.266 25.219 36.844 1 95.44 449 ARG B C 1
ATOM 11772 O O . ARG B 1 449 ? 15.773 24.094 36.781 1 95.44 449 ARG B O 1
ATOM 11779 N N . ASN B 1 450 ? 14.258 25.5 37.562 1 95.94 450 ASN B N 1
ATOM 11780 C CA . ASN B 1 450 ? 13.453 24.453 38.219 1 95.94 450 ASN B CA 1
ATOM 11781 C C . ASN B 1 450 ? 12.328 23.984 37.281 1 95.94 450 ASN B C 1
ATOM 11783 O O . ASN B 1 450 ? 11.266 24.609 37.219 1 95.94 450 ASN B O 1
ATOM 11787 N N . ILE B 1 451 ? 12.539 22.812 36.75 1 97.06 451 ILE B N 1
ATOM 11788 C CA . ILE B 1 451 ? 11.68 22.359 35.656 1 97.06 451 ILE B CA 1
ATOM 11789 C C . ILE B 1 451 ? 10.547 21.5 36.188 1 97.06 451 ILE B C 1
ATOM 11791 O O . ILE B 1 451 ? 10.789 20.547 36.969 1 97.06 451 ILE B O 1
ATOM 11795 N N . PHE B 1 452 ? 9.305 21.781 35.844 1 96.56 452 PHE B N 1
ATOM 11796 C CA . PHE B 1 452 ? 8.109 21 36.125 1 96.56 452 PHE B CA 1
ATOM 11797 C C . PHE B 1 452 ? 7.449 20.5 34.844 1 96.56 452 PHE B C 1
ATOM 11799 O O . PHE B 1 452 ? 6.715 21.25 34.219 1 96.56 452 PHE B O 1
ATOM 11806 N N . PRO B 1 453 ? 7.621 19.234 34.531 1 96.5 453 PRO B N 1
ATOM 11807 C CA . PRO B 1 453 ? 6.945 18.719 33.312 1 96.5 453 PRO B CA 1
ATOM 11808 C C . PRO B 1 453 ? 5.426 18.703 33.469 1 96.5 453 PRO B C 1
ATOM 11810 O O . PRO B 1 453 ? 4.902 18.453 34.562 1 96.5 453 PRO B O 1
ATOM 11813 N N . HIS B 1 454 ? 4.719 19.047 32.375 1 96.19 454 HIS B N 1
ATOM 11814 C CA . HIS B 1 454 ? 3.264 19.109 32.344 1 96.19 454 HIS B CA 1
ATOM 11815 C C . HIS B 1 454 ? 2.717 18.672 30.984 1 96.19 454 HIS B C 1
ATOM 11817 O O . HIS B 1 454 ? 3.041 19.266 29.969 1 96.19 454 HIS B O 1
ATOM 11823 N N . VAL B 1 455 ? 1.881 17.609 31 1 97.44 455 VAL B N 1
ATOM 11824 C CA . VAL B 1 455 ? 1.212 17.219 29.766 1 97.44 455 VAL B CA 1
ATOM 11825 C C . VAL B 1 455 ? 0.08 18.203 29.453 1 97.44 455 VAL B C 1
ATOM 11827 O O . VAL B 1 455 ? -1.034 18.047 29.953 1 97.44 455 VAL B O 1
ATOM 11830 N N . LEU B 1 456 ? 0.354 19.078 28.562 1 97.5 456 LEU B N 1
ATOM 11831 C CA . LEU B 1 456 ? -0.562 20.172 28.266 1 97.5 456 LEU B CA 1
ATOM 11832 C C . LEU B 1 456 ? -1.6 19.75 27.234 1 97.5 456 LEU B C 1
ATOM 11834 O O . LEU B 1 456 ? -2.752 20.188 27.281 1 97.5 456 LEU B O 1
ATOM 11838 N N . MET B 1 457 ? -1.143 18.969 26.297 1 97.5 457 MET B N 1
ATOM 11839 C CA . MET B 1 457 ? -2.006 18.594 25.188 1 97.5 457 MET B CA 1
ATOM 11840 C C . MET B 1 457 ? -1.8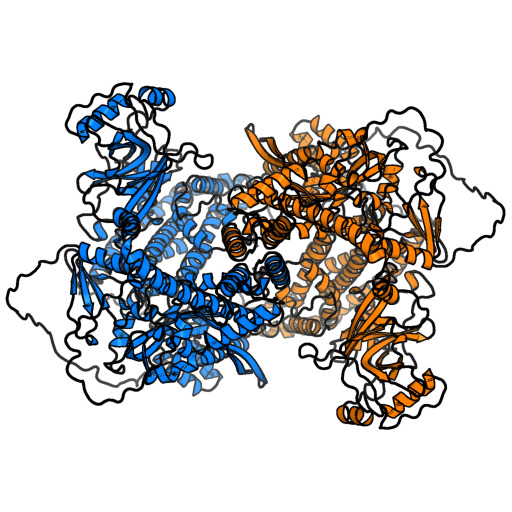47 17.125 24.844 1 97.5 457 MET B C 1
ATOM 11842 O O . MET B 1 457 ? -0.75 16.562 24.953 1 97.5 457 MET B O 1
ATOM 11846 N N . ILE B 1 458 ? -2.975 16.531 24.391 1 97.75 458 ILE B N 1
ATOM 11847 C CA . ILE B 1 458 ? -2.988 15.18 23.859 1 97.75 458 ILE B CA 1
ATOM 11848 C C . ILE B 1 458 ? -3.625 15.18 22.469 1 97.75 458 ILE B C 1
ATOM 11850 O O . ILE B 1 458 ? -4.766 15.617 22.297 1 97.75 458 ILE B O 1
ATOM 11854 N N . SER B 1 459 ? -2.877 14.805 21.5 1 96.19 459 SER B N 1
ATOM 11855 C CA . SER B 1 459 ? -3.322 14.695 20.109 1 96.19 459 SER B CA 1
ATOM 11856 C C . SER B 1 459 ? -3.707 13.258 19.766 1 96.19 459 SER B C 1
ATOM 11858 O O . SER B 1 459 ? -2.867 12.359 19.812 1 96.19 459 SER B O 1
ATOM 11860 N N . ALA B 1 460 ? -4.984 13.023 19.422 1 96 460 ALA B N 1
ATOM 11861 C CA . ALA B 1 460 ? -5.457 11.672 19.156 1 96 460 ALA B CA 1
ATOM 11862 C C . ALA B 1 460 ? -6.793 11.695 18.406 1 96 460 ALA B C 1
ATOM 11864 O O . ALA B 1 460 ? -7.539 12.672 18.5 1 96 460 ALA B O 1
ATOM 11865 N N . ASP B 1 461 ? -7.055 10.633 17.688 1 94.31 461 ASP B N 1
ATOM 11866 C CA . ASP B 1 461 ? -8.391 10.469 17.125 1 94.31 461 ASP B CA 1
ATOM 11867 C C . ASP B 1 461 ? -9.367 9.945 18.156 1 94.31 461 ASP B C 1
ATOM 11869 O O . ASP B 1 461 ? -9.016 9.766 19.328 1 94.31 461 ASP B O 1
ATOM 11873 N N . TYR B 1 462 ? -10.594 9.781 17.812 1 95.75 462 TYR B N 1
ATOM 11874 C CA . TYR B 1 462 ? -11.648 9.453 18.766 1 95.75 462 TYR B CA 1
ATOM 11875 C C . TYR B 1 462 ? -11.367 8.125 19.453 1 95.75 462 TYR B C 1
ATOM 11877 O O . TYR B 1 462 ? -11.516 8 20.672 1 95.75 462 TYR B O 1
ATOM 11885 N N . GLU B 1 463 ? -10.961 7.133 18.734 1 94.25 463 GLU B N 1
ATOM 11886 C CA . GLU B 1 463 ? -10.711 5.816 19.312 1 94.25 463 GLU B CA 1
ATOM 11887 C C . GLU B 1 463 ? -9.609 5.871 20.359 1 94.25 463 GLU B C 1
ATOM 11889 O O . GLU B 1 463 ? -9.742 5.305 21.438 1 94.25 463 GLU B O 1
ATOM 11894 N N . GLU B 1 464 ? -8.531 6.535 20.016 1 96.5 464 GLU B N 1
ATOM 11895 C CA . GLU B 1 464 ? -7.418 6.656 20.953 1 96.5 464 GLU B CA 1
ATOM 11896 C C . GLU B 1 464 ? -7.777 7.555 22.141 1 96.5 464 GLU B C 1
ATOM 11898 O O . GLU B 1 464 ? -7.32 7.332 23.25 1 96.5 464 GLU B O 1
ATOM 11903 N N . GLN B 1 465 ? -8.57 8.555 21.859 1 97.06 465 GLN B N 1
ATOM 11904 C CA . GLN B 1 465 ? -9.016 9.406 22.953 1 97.06 465 GLN B CA 1
ATOM 11905 C C . GLN B 1 465 ? -9.82 8.602 23.984 1 97.06 465 GLN B C 1
ATOM 11907 O O . GLN B 1 465 ? -9.695 8.82 25.188 1 97.06 465 GLN B O 1
ATOM 11912 N N . THR B 1 466 ? -10.68 7.707 23.469 1 96.62 466 THR B N 1
ATOM 11913 C CA . THR B 1 466 ? -11.461 6.855 24.359 1 96.62 466 THR B CA 1
ATOM 11914 C C . THR B 1 466 ? -10.547 5.945 25.172 1 96.62 466 THR B C 1
ATOM 11916 O O . THR B 1 466 ? -10.82 5.668 26.344 1 96.62 466 THR B O 1
ATOM 11919 N N . MET B 1 467 ? -9.492 5.527 24.531 1 96.44 467 MET B N 1
ATOM 11920 C CA . MET B 1 467 ? -8.5 4.691 25.203 1 96.44 467 MET B CA 1
ATOM 11921 C C . MET B 1 467 ? -7.805 5.461 26.328 1 96.44 467 MET B C 1
ATOM 11923 O O . MET B 1 467 ? -7.645 4.945 27.422 1 96.44 467 MET B O 1
ATOM 11927 N N . MET B 1 468 ? -7.473 6.641 26.094 1 97.56 468 MET B N 1
ATOM 11928 C CA . MET B 1 468 ? -6.715 7.453 27.047 1 97.56 468 MET B CA 1
ATOM 11929 C C . MET B 1 468 ? -7.605 7.945 28.188 1 97.56 468 MET B C 1
ATOM 11931 O O . MET B 1 468 ? -7.176 8.016 29.328 1 97.56 468 MET B O 1
ATOM 11935 N N . ALA B 1 469 ? -8.844 8.25 27.797 1 97.56 469 ALA B N 1
ATOM 11936 C CA . ALA B 1 469 ? -9.797 8.773 28.781 1 97.56 469 ALA B CA 1
ATOM 11937 C C . ALA B 1 469 ? -10.484 7.633 29.531 1 97.56 469 ALA B C 1
ATOM 11939 O O . ALA B 1 469 ? -11.109 7.855 30.562 1 97.56 469 ALA B O 1
ATOM 11940 N N . LEU B 1 470 ? -10.43 6.402 28.906 1 97.19 470 LEU B N 1
ATOM 11941 C CA . LEU B 1 470 ? -11.031 5.188 29.453 1 97.19 470 LEU B CA 1
ATOM 11942 C C . LEU B 1 470 ? -12.547 5.297 29.469 1 97.19 470 LEU B C 1
ATOM 11944 O O . LEU B 1 470 ? -13.188 4.902 30.453 1 97.19 470 LEU B O 1
ATOM 11948 N N . THR B 1 471 ? -13.078 5.984 28.453 1 95.81 471 THR B N 1
ATOM 11949 C CA . THR B 1 471 ? -14.516 5.938 28.234 1 95.81 471 THR B CA 1
ATOM 11950 C C . THR B 1 471 ? -14.914 4.668 27.5 1 95.81 471 THR B C 1
ATOM 11952 O O . THR B 1 471 ? -14.062 3.965 26.953 1 95.81 471 THR B O 1
ATOM 11955 N N . ARG B 1 472 ? -16.234 4.352 27.438 1 93.56 472 ARG B N 1
ATOM 11956 C CA . ARG B 1 472 ? -16.719 3.105 26.859 1 93.56 472 ARG B CA 1
ATOM 11957 C C . ARG B 1 472 ? -17.016 3.273 25.375 1 93.56 472 ARG B C 1
ATOM 11959 O O . ARG B 1 472 ? -17.641 2.402 24.766 1 93.56 472 ARG B O 1
ATOM 11966 N N . GLY B 1 473 ? -16.672 4.375 24.844 1 90.81 473 GLY B N 1
ATOM 11967 C CA . GLY B 1 473 ? -16.734 4.562 23.406 1 90.81 473 GLY B CA 1
ATOM 11968 C C . GLY B 1 473 ? -18.125 4.898 22.906 1 90.81 473 GLY B C 1
ATOM 11969 O O . GLY B 1 473 ? -18.922 5.508 23.641 1 90.81 473 GLY B O 1
ATOM 11970 N N . LYS B 1 474 ? -18.406 4.461 21.688 1 88.56 474 LYS B N 1
ATOM 11971 C CA . LYS B 1 474 ? -19.594 4.875 20.938 1 88.56 474 LYS B CA 1
ATOM 11972 C C . LYS B 1 474 ? -20.859 4.305 21.562 1 88.56 474 LYS B C 1
ATOM 11974 O O . LYS B 1 474 ? -21.922 4.91 21.469 1 88.56 474 LYS B O 1
ATOM 11979 N N . THR B 1 475 ? -20.766 3.203 22.234 1 86.69 475 THR B N 1
ATOM 11980 C CA . THR B 1 475 ? -21.953 2.523 22.734 1 86.69 475 THR B CA 1
ATOM 11981 C C . THR B 1 475 ? -22.172 2.854 24.219 1 86.69 475 THR B C 1
ATOM 11983 O O . THR B 1 475 ? -23.125 2.365 24.828 1 86.69 475 THR B O 1
ATOM 11986 N N . GLY B 1 476 ? -21.281 3.73 24.75 1 92.5 476 GLY B N 1
ATOM 11987 C CA . GLY B 1 476 ? -21.438 4.117 26.141 1 92.5 476 GLY B CA 1
ATOM 11988 C C . GLY B 1 476 ? -22.578 5.086 26.375 1 92.5 476 GLY B C 1
ATOM 11989 O O . GLY B 1 476 ? -23.078 5.688 25.422 1 92.5 476 GLY B O 1
ATOM 11990 N N . LEU B 1 477 ? -23 5.211 27.609 1 95.44 477 LEU B N 1
ATOM 11991 C CA . LEU B 1 477 ? -24.078 6.133 27.984 1 95.44 477 LEU B CA 1
ATOM 11992 C C . LEU B 1 477 ? -23.625 7.578 27.797 1 95.44 477 LEU B C 1
ATOM 11994 O O . LEU B 1 477 ? -24.453 8.461 27.547 1 95.44 477 LEU B O 1
ATOM 11998 N N . PHE B 1 478 ? -22.391 7.816 28.031 1 97.25 478 PHE B N 1
ATOM 11999 C CA . PHE B 1 478 ? -21.75 9.109 27.828 1 97.25 478 PHE B CA 1
ATOM 12000 C C . PHE B 1 478 ? -20.516 8.969 26.953 1 97.25 478 PHE B C 1
ATOM 12002 O O . PHE B 1 478 ? -19.391 8.977 27.453 1 97.25 478 PHE B O 1
ATOM 12009 N N . PRO B 1 479 ? -20.625 8.992 25.656 1 96.5 479 PRO B N 1
ATOM 12010 C CA . PRO B 1 479 ? -19.578 8.57 24.719 1 96.5 479 PRO B CA 1
ATOM 12011 C C . PRO B 1 479 ? -18.469 9.609 24.562 1 96.5 479 PRO B C 1
ATOM 12013 O O . PRO B 1 479 ? -17.359 9.281 24.125 1 96.5 479 PRO B O 1
ATOM 12016 N N . CYS B 1 480 ? -18.688 10.867 24.891 1 97.31 480 CYS B N 1
ATOM 12017 C CA . CYS B 1 480 ? -17.672 11.906 24.703 1 97.31 480 CYS B CA 1
ATOM 12018 C C . CYS B 1 480 ? -16.578 11.789 25.766 1 97.31 480 CYS B C 1
ATOM 12020 O O . CYS B 1 480 ? -16.859 11.719 26.953 1 97.31 480 CYS B O 1
ATOM 12022 N N . PRO B 1 481 ? -15.328 11.75 25.375 1 97.38 481 PRO B N 1
ATOM 12023 C CA . PRO B 1 481 ? -14.234 11.672 26.344 1 97.38 481 PRO B CA 1
ATOM 12024 C C . PRO B 1 481 ? -14.078 12.945 27.172 1 97.38 481 PRO B C 1
ATOM 12026 O O . PRO B 1 481 ? -13.453 12.922 28.234 1 97.38 481 PRO B O 1
ATOM 12029 N N . ILE B 1 482 ? -14.664 14.062 26.812 1 97.44 482 ILE B N 1
ATOM 12030 C CA . ILE B 1 482 ? -14.398 15.367 27.422 1 97.44 482 ILE B CA 1
ATOM 12031 C C . ILE B 1 482 ? -15.531 15.734 28.375 1 97.44 482 ILE B C 1
ATOM 12033 O O . ILE B 1 482 ? -15.297 16.344 29.422 1 97.44 482 ILE B O 1
ATOM 12037 N N . CYS B 1 483 ? -16.812 15.367 28.031 1 97.44 483 CYS B N 1
ATOM 12038 C CA . CYS B 1 483 ? -17.938 15.789 28.859 1 97.44 483 CYS B CA 1
ATOM 12039 C C . CYS B 1 483 ? -18.938 14.656 29.031 1 97.44 483 CYS B C 1
ATOM 12041 O O . CYS B 1 483 ? -18.781 13.586 28.422 1 97.44 483 CYS B O 1
ATOM 12043 N N . LEU B 1 484 ? -19.938 14.883 29.828 1 97.38 484 LEU B N 1
ATOM 12044 C CA . LEU B 1 484 ? -20.953 13.883 30.141 1 97.38 484 LEU B CA 1
ATOM 12045 C C . LEU B 1 484 ? -22.203 14.086 29.297 1 97.38 484 LEU B C 1
ATOM 12047 O O . LEU B 1 484 ? -23.312 14.141 29.844 1 97.38 484 LEU B O 1
ATOM 12051 N N . VAL B 1 485 ? -22.078 14.227 28.031 1 97.44 485 VAL B N 1
ATOM 12052 C CA . VAL B 1 485 ? -23.219 14.305 27.109 1 97.44 485 VAL B CA 1
ATOM 12053 C C . VAL B 1 485 ? -23.844 12.922 26.953 1 97.44 485 VAL B C 1
ATOM 12055 O O . VAL B 1 485 ? -23.156 11.945 26.688 1 97.44 485 VAL B O 1
ATOM 12058 N N . PRO B 1 486 ? -25.141 12.852 27.125 1 96.44 486 PRO B N 1
ATOM 12059 C CA . PRO B 1 486 ? -25.797 11.555 26.906 1 96.44 486 PRO B CA 1
ATOM 12060 C C . PRO B 1 486 ? -25.719 11.094 25.469 1 96.44 486 PRO B C 1
ATOM 12062 O O . PRO B 1 486 ? -25.75 11.914 24.547 1 96.44 486 PRO B O 1
ATOM 12065 N N . GLN B 1 487 ? -25.703 9.82 25.281 1 95.12 487 GLN B N 1
ATOM 12066 C CA . GLN B 1 487 ? -25.594 9.203 23.969 1 95.12 487 GLN B CA 1
ATOM 12067 C C . GLN B 1 487 ? -26.703 9.703 23.047 1 95.12 487 GLN B C 1
ATOM 12069 O O . GLN B 1 487 ? -26.5 9.852 21.844 1 95.12 487 GLN B O 1
ATOM 12074 N N . THR B 1 488 ? -27.859 10.078 23.547 1 94.12 488 THR B N 1
ATOM 12075 C CA . THR B 1 488 ? -29.031 10.453 22.766 1 94.12 488 THR B CA 1
ATOM 12076 C C . THR B 1 488 ? -28.969 11.93 22.391 1 94.12 488 THR B C 1
ATOM 12078 O O . THR B 1 488 ? -29.75 12.391 21.547 1 94.12 488 THR B O 1
ATOM 12081 N N . GLU B 1 489 ? -28.016 12.672 22.969 1 95.19 489 GLU B N 1
ATOM 12082 C CA . GLU B 1 489 ? -28 14.125 22.766 1 95.19 489 GLU B CA 1
ATOM 12083 C C . GLU B 1 489 ? -26.734 14.578 22.062 1 95.19 489 GLU B C 1
ATOM 12085 O O . GLU B 1 489 ? -26.344 15.742 22.156 1 95.19 489 GLU B O 1
ATOM 12090 N N . LEU B 1 490 ? -26.094 13.758 21.391 1 95.06 490 LEU B N 1
ATOM 12091 C CA . LEU B 1 490 ? -24.797 14.047 20.781 1 95.06 490 LEU B CA 1
ATOM 12092 C C . LEU B 1 490 ? -24.938 15.109 19.703 1 95.06 490 LEU B C 1
ATOM 12094 O O . LEU B 1 490 ? -24.031 15.922 19.5 1 95.06 490 LEU B O 1
ATOM 12098 N N . SER B 1 491 ? -26.047 15.172 18.984 1 93.31 491 SER B N 1
ATOM 12099 C CA . SER B 1 491 ? -26.219 16.094 17.875 1 93.31 491 SER B CA 1
ATOM 12100 C C . SER B 1 491 ? -26.781 17.438 18.344 1 93.31 491 SER B C 1
ATOM 12102 O O . SER B 1 491 ? -26.891 18.375 17.562 1 93.31 491 SER B O 1
ATOM 12104 N N . ASN B 1 492 ? -27.047 17.531 19.656 1 93.19 492 ASN B N 1
ATOM 12105 C CA . ASN B 1 492 ? -27.5 18.797 20.234 1 93.19 492 ASN B CA 1
ATOM 12106 C C . ASN B 1 492 ? -26.312 19.672 20.656 1 93.19 492 ASN B C 1
ATOM 12108 O O . ASN B 1 492 ? -25.812 19.562 21.781 1 93.19 492 ASN B O 1
ATOM 12112 N N . LEU B 1 493 ? -26 20.641 19.875 1 93.25 493 LEU B N 1
ATOM 12113 C CA . LEU B 1 493 ? -24.781 21.422 20.078 1 93.25 493 LEU B CA 1
ATOM 12114 C C . LEU B 1 493 ? -25.062 22.688 20.859 1 93.25 493 LEU B C 1
ATOM 12116 O O . LEU B 1 493 ? -24.141 23.453 21.188 1 93.25 493 LEU B O 1
ATOM 12120 N N . LEU B 1 494 ? -26.312 22.922 21.188 1 89.31 494 LEU B N 1
ATOM 12121 C CA . LEU B 1 494 ? -26.734 24.141 21.875 1 89.31 494 LEU B CA 1
ATOM 12122 C C . LEU B 1 494 ? -26.672 23.969 23.391 1 89.31 494 LEU B C 1
ATOM 12124 O O . LEU B 1 494 ? -26.656 24.938 24.125 1 89.31 494 LEU B O 1
ATOM 12128 N N . VAL B 1 495 ? -26.594 22.688 23.719 1 91.5 495 VAL B N 1
ATOM 12129 C CA . VAL B 1 495 ? -26.594 22.391 25.156 1 91.5 495 VAL B CA 1
ATOM 12130 C C . VAL B 1 495 ? -25.203 21.969 25.594 1 91.5 495 VAL B C 1
ATOM 12132 O O . VAL B 1 495 ? -24.531 21.188 24.922 1 91.5 495 VAL B O 1
ATOM 12135 N N . THR B 1 496 ? -24.781 22.547 26.625 1 92.94 496 THR B N 1
ATOM 12136 C CA . THR B 1 496 ? -23.484 22.156 27.203 1 92.94 496 THR B CA 1
ATOM 12137 C C . THR B 1 496 ? -23.688 21.219 28.391 1 92.94 496 THR B C 1
ATOM 12139 O O . THR B 1 496 ? -24.625 21.375 29.156 1 92.94 496 THR B O 1
ATOM 12142 N N . TYR B 1 497 ? -22.797 20.359 28.516 1 95.94 497 TYR B N 1
ATOM 12143 C CA . TYR B 1 497 ? -22.844 19.375 29.594 1 95.94 497 TYR B CA 1
ATOM 12144 C C . TYR B 1 497 ? -21.609 19.469 30.484 1 95.94 497 TYR B C 1
ATOM 12146 O O . TYR B 1 497 ? -20.594 20.047 30.078 1 95.94 497 TYR B O 1
ATOM 12154 N N . PRO B 1 498 ? -21.719 18.969 31.703 1 95.88 498 PRO B N 1
ATOM 12155 C CA . PRO B 1 498 ? -20.562 19.047 32.625 1 95.88 498 PRO B CA 1
ATOM 12156 C C . PRO B 1 498 ? -19.328 18.344 32.062 1 95.88 498 PRO B C 1
ATOM 12158 O O . PRO B 1 498 ? -19.438 17.25 31.484 1 95.88 498 PRO B O 1
ATOM 12161 N N . ARG B 1 499 ? -18.234 18.984 32.25 1 96.88 499 ARG B N 1
ATOM 12162 C CA . ARG B 1 499 ? -16.984 18.422 31.781 1 96.88 499 ARG B CA 1
ATOM 12163 C C . ARG B 1 499 ? -16.438 17.375 32.781 1 96.88 499 ARG B C 1
ATOM 12165 O O . ARG B 1 499 ? -16.656 17.484 33.969 1 96.88 499 ARG B O 1
ATOM 12172 N N . ARG B 1 500 ? -15.766 16.406 32.219 1 97.25 500 ARG B N 1
ATOM 12173 C CA . ARG B 1 500 ? -15.008 15.477 33.031 1 97.25 500 ARG B CA 1
ATOM 12174 C C . ARG B 1 500 ? -13.734 16.125 33.562 1 97.25 500 ARG B C 1
ATOM 12176 O O . ARG B 1 500 ? -13.117 16.953 32.875 1 97.25 500 ARG B O 1
ATOM 12183 N N . THR B 1 501 ? -13.352 15.797 34.781 1 96.81 501 THR B N 1
ATOM 12184 C CA . THR B 1 501 ? -12.062 16.188 35.344 1 96.81 501 THR B CA 1
ATOM 12185 C C . THR B 1 501 ? -11.367 15 36 1 96.81 501 THR B C 1
ATOM 12187 O O . THR B 1 501 ? -12.016 14.008 36.344 1 96.81 501 THR B O 1
ATOM 12190 N N . THR B 1 502 ? -10.062 15.133 36.062 1 96.56 502 THR B N 1
ATOM 12191 C CA . THR B 1 502 ? -9.297 14.07 36.719 1 96.56 502 THR B CA 1
ATOM 12192 C C . THR B 1 502 ? -9.789 13.836 38.156 1 96.56 502 THR B C 1
ATOM 12194 O O . THR B 1 502 ? -9.984 12.688 38.562 1 96.56 502 THR B O 1
ATOM 12197 N N . SER B 1 503 ? -10.062 14.875 38.906 1 95.12 503 SER B N 1
ATOM 12198 C CA . SER B 1 503 ? -10.508 14.773 40.281 1 95.12 503 SER B CA 1
ATOM 12199 C C . SER B 1 503 ? -11.859 14.062 40.375 1 95.12 503 SER B C 1
ATOM 12201 O O . SER B 1 503 ? -12.016 13.133 41.188 1 95.12 503 SER B O 1
ATOM 12203 N N . THR B 1 504 ? -12.797 14.484 39.562 1 96.56 504 THR B N 1
ATOM 12204 C CA . THR B 1 504 ? -14.141 13.922 39.625 1 96.56 504 THR B CA 1
ATOM 12205 C C . THR B 1 504 ? -14.141 12.469 39.156 1 96.56 504 THR B C 1
ATOM 12207 O O . THR B 1 504 ? -14.812 11.625 39.75 1 96.56 504 THR B O 1
ATOM 12210 N N . MET B 1 505 ? -13.438 12.156 38.156 1 97.38 505 MET B N 1
ATOM 12211 C CA . MET B 1 505 ? -13.438 10.797 37.625 1 97.38 505 MET B CA 1
ATOM 12212 C C . MET B 1 505 ? -12.672 9.852 38.531 1 97.38 505 MET B C 1
ATOM 12214 O O . MET B 1 505 ? -13.016 8.672 38.656 1 97.38 505 MET B O 1
ATOM 12218 N N . GLN B 1 506 ? -11.609 10.344 39.125 1 96.44 506 GLN B N 1
ATOM 12219 C CA . GLN B 1 506 ? -10.906 9.555 40.125 1 96.44 506 GLN B CA 1
ATOM 12220 C C . GLN B 1 506 ? -11.82 9.219 41.312 1 96.44 506 GLN B C 1
ATOM 12222 O O . GLN B 1 506 ? -11.773 8.102 41.844 1 96.44 506 GLN B O 1
ATOM 12227 N N . GLU B 1 507 ? -12.609 10.156 41.719 1 96.69 507 GLU B N 1
ATOM 12228 C CA . GLU B 1 507 ? -13.57 9.938 42.781 1 96.69 507 GLU B CA 1
ATOM 12229 C C . GLU B 1 507 ? -14.586 8.867 42.406 1 96.69 507 GLU B C 1
ATOM 12231 O O . GLU B 1 507 ? -14.898 7.98 43.188 1 96.69 507 GLU B O 1
ATOM 12236 N N . VAL B 1 508 ? -15.094 8.992 41.219 1 97.31 508 VAL B N 1
ATOM 12237 C CA . VAL B 1 508 ? -16.047 8.016 40.719 1 97.31 508 VAL B CA 1
ATOM 12238 C C . VAL B 1 508 ? -15.422 6.621 40.719 1 97.31 508 VAL B C 1
ATOM 12240 O O . VAL B 1 508 ? -16.047 5.652 41.156 1 97.31 508 VAL B O 1
ATOM 12243 N N . TYR B 1 509 ? -14.227 6.527 40.281 1 97.12 509 TYR B N 1
ATOM 12244 C CA . TYR B 1 509 ? -13.5 5.266 40.25 1 97.12 509 TYR B CA 1
ATOM 12245 C C . TYR B 1 509 ? -13.312 4.703 41.625 1 97.12 509 TYR B C 1
ATOM 12247 O O . TYR B 1 509 ? -13.555 3.516 41.875 1 97.12 509 TYR B O 1
ATOM 12255 N N . ASN B 1 510 ? -12.867 5.523 42.562 1 96.75 510 ASN B N 1
ATOM 12256 C CA . ASN B 1 510 ? -12.625 5.105 43.938 1 96.75 510 ASN B CA 1
ATOM 12257 C C . ASN B 1 510 ? -13.906 4.621 44.625 1 96.75 510 ASN B C 1
ATOM 12259 O O . ASN B 1 510 ? -13.883 3.66 45.406 1 96.75 510 ASN B O 1
ATOM 12263 N N . GLN B 1 511 ? -14.977 5.266 44.344 1 96.94 511 GLN B N 1
ATOM 12264 C CA . GLN B 1 511 ? -16.266 4.836 44.875 1 96.94 511 GLN B CA 1
ATOM 12265 C C . GLN B 1 511 ? -16.641 3.445 44.375 1 96.94 511 GLN B C 1
ATOM 12267 O O . GLN B 1 511 ? -17.141 2.613 45.125 1 96.94 511 GLN B O 1
ATOM 12272 N N . ALA B 1 512 ? -16.422 3.301 43.125 1 97.12 512 ALA B N 1
ATOM 12273 C CA . ALA B 1 512 ? -16.734 2.004 42.531 1 97.12 512 ALA B CA 1
ATOM 12274 C C . ALA B 1 512 ? -15.914 0.894 43.156 1 97.12 512 ALA B C 1
ATOM 12276 O O . ALA B 1 512 ? -16.391 -0.232 43.312 1 97.12 512 ALA B O 1
ATOM 12277 N N . GLN B 1 513 ? -14.656 1.226 43.5 1 94.81 513 GLN B N 1
ATOM 12278 C CA . GLN B 1 513 ? -13.758 0.236 44.094 1 94.81 513 GLN B CA 1
ATOM 12279 C C . GLN B 1 513 ? -14.242 -0.193 45.469 1 94.81 513 GLN B C 1
ATOM 12281 O O . GLN B 1 513 ? -13.875 -1.265 45.969 1 94.81 513 GLN B O 1
ATOM 12286 N N . GLN B 1 514 ? -15.078 0.59 46.125 1 95.31 514 GLN B N 1
ATOM 12287 C CA . GLN B 1 514 ? -15.602 0.297 47.438 1 95.31 514 GLN B CA 1
ATOM 12288 C C . GLN B 1 514 ? -16.906 -0.488 47.375 1 95.31 514 GLN B C 1
ATOM 12290 O O . GLN B 1 514 ? -17.406 -0.961 48.375 1 95.31 514 GLN B O 1
ATOM 12295 N N . MET B 1 515 ? -17.312 -0.673 46.188 1 95.62 515 MET B N 1
ATOM 12296 C CA . MET B 1 515 ? -18.562 -1.401 45.938 1 95.62 515 MET B CA 1
ATOM 12297 C C . MET B 1 515 ? -18.281 -2.844 45.531 1 95.62 515 MET B C 1
ATOM 12299 O O . MET B 1 515 ? -17.125 -3.213 45.312 1 95.62 515 MET B O 1
ATOM 12303 N N . ASN B 1 516 ? -19.422 -3.629 45.625 1 92.12 516 ASN B N 1
ATOM 12304 C CA . ASN B 1 516 ? -19.25 -4.953 45.031 1 92.12 516 ASN B CA 1
ATOM 12305 C C . ASN B 1 516 ? -19.125 -4.871 43.531 1 92.12 516 ASN B C 1
ATOM 12307 O O . ASN B 1 516 ? -19.438 -3.846 42.906 1 92.12 516 ASN B O 1
ATOM 12311 N N . VAL B 1 517 ? -18.672 -5.891 42.875 1 89.19 517 VAL B N 1
ATOM 12312 C CA . VAL B 1 517 ? -18.266 -5.902 41.469 1 89.19 517 VAL B CA 1
ATOM 12313 C C . VAL B 1 517 ? -19.438 -5.492 40.594 1 89.19 517 VAL B C 1
ATOM 12315 O O . VAL B 1 517 ? -19.281 -4.676 39.688 1 89.19 517 VAL B O 1
ATOM 12318 N N . THR B 1 518 ? -20.609 -6.031 40.812 1 92.75 518 THR B N 1
ATOM 12319 C CA . THR B 1 518 ? -21.766 -5.754 39.969 1 92.75 518 THR B CA 1
ATOM 12320 C C . THR B 1 518 ? -22.219 -4.305 40.125 1 92.75 518 THR B C 1
ATOM 12322 O O . THR B 1 518 ? -22.469 -3.617 39.125 1 92.75 518 THR B O 1
ATOM 12325 N N . ARG B 1 519 ? -22.328 -3.871 41.375 1 94.06 519 ARG B N 1
ATOM 12326 C CA . ARG B 1 519 ? -22.734 -2.496 41.625 1 94.06 519 ARG B CA 1
ATOM 12327 C C . ARG B 1 519 ? -21.688 -1.506 41.156 1 94.06 519 ARG B C 1
ATOM 12329 O O . ARG B 1 519 ? -22.016 -0.409 40.688 1 94.06 519 ARG B O 1
ATOM 12336 N N . GLY B 1 520 ? -20.484 -1.839 41.375 1 95.44 520 GLY B N 1
ATOM 12337 C CA . GLY B 1 520 ? -19.391 -1.008 40.906 1 95.44 520 GLY B CA 1
ATOM 12338 C C . GLY B 1 520 ? -19.422 -0.812 39.375 1 95.44 520 GLY B C 1
ATOM 12339 O O . GLY B 1 520 ? -19.219 0.3 38.906 1 95.44 520 GLY B O 1
ATOM 12340 N N . GLU B 1 521 ? -19.656 -1.895 38.719 1 93.94 521 GLU B N 1
ATOM 12341 C CA . GLU B 1 521 ? -19.75 -1.831 37.25 1 93.94 521 GLU B CA 1
ATOM 12342 C C . GLU B 1 521 ? -20.906 -0.944 36.812 1 93.94 521 GLU B C 1
ATOM 12344 O O . GLU B 1 521 ? -20.797 -0.174 35.875 1 93.94 521 GLU B O 1
ATOM 12349 N N . GLU B 1 522 ? -22 -1.063 37.438 1 94.69 522 GLU B N 1
ATOM 12350 C CA . GLU B 1 522 ? -23.156 -0.229 37.125 1 94.69 522 GLU B CA 1
ATOM 12351 C C . GLU B 1 522 ? -22.859 1.245 37.406 1 94.69 522 GLU B C 1
ATOM 12353 O O . GLU B 1 522 ? -23.281 2.113 36.625 1 94.69 522 GLU B O 1
ATOM 12358 N N . HIS B 1 523 ? -22.141 1.481 38.531 1 96.31 523 HIS B N 1
ATOM 12359 C CA . HIS B 1 523 ? -21.734 2.84 38.875 1 96.31 523 HIS B CA 1
ATOM 12360 C C . HIS B 1 523 ? -20.828 3.428 37.781 1 96.31 523 HIS B C 1
ATOM 12362 O O . HIS B 1 523 ? -21.047 4.555 37.344 1 96.31 523 HIS B O 1
ATOM 12368 N N . LEU B 1 524 ? -19.891 2.727 37.406 1 96.38 524 LEU B N 1
ATOM 12369 C CA . LEU B 1 524 ? -18.969 3.172 36.375 1 96.38 524 LEU B CA 1
ATOM 12370 C C . LEU B 1 524 ? -19.703 3.389 35.031 1 96.38 524 LEU B C 1
ATOM 12372 O O . LEU B 1 524 ? -19.438 4.363 34.344 1 96.38 524 LEU B O 1
ATOM 12376 N N . LYS B 1 525 ? -20.562 2.539 34.688 1 95 525 LYS B N 1
ATOM 12377 C CA . LYS B 1 525 ? -21.359 2.664 33.5 1 95 525 LYS B CA 1
ATOM 12378 C C . LYS B 1 525 ? -22.172 3.955 33.5 1 95 525 LYS B C 1
ATOM 12380 O O . LYS B 1 525 ? -22.375 4.57 32.438 1 95 525 LYS B O 1
ATOM 12385 N N . SER B 1 526 ? -22.609 4.328 34.656 1 95.5 526 SER B N 1
ATOM 12386 C CA . SER B 1 526 ? -23.453 5.512 34.781 1 95.5 526 SER B CA 1
ATOM 12387 C C . SER B 1 526 ? -22.656 6.789 34.5 1 95.5 526 SER B C 1
ATOM 12389 O O . SER B 1 526 ? -23.25 7.848 34.281 1 95.5 526 SER B O 1
ATOM 12391 N N . TYR B 1 527 ? -21.359 6.66 34.469 1 96.31 527 TYR B N 1
ATOM 12392 C CA . TYR B 1 527 ? -20.516 7.793 34.094 1 96.31 527 TYR B CA 1
ATOM 12393 C C . TYR B 1 527 ? -19.797 7.531 32.781 1 96.31 527 TYR B C 1
ATOM 12395 O O . TYR B 1 527 ? -18.953 8.336 32.344 1 96.31 527 TYR B O 1
ATOM 12403 N N . GLY B 1 528 ? -20.062 6.391 32.188 1 95.25 528 GLY B N 1
ATOM 12404 C CA . GLY B 1 528 ? -19.5 6.039 30.906 1 95.25 528 GLY B CA 1
ATOM 12405 C C . GLY B 1 528 ? -18.016 5.711 30.969 1 95.25 528 GLY B C 1
ATOM 12406 O O . GLY B 1 528 ? -17.297 5.883 29.984 1 95.25 528 GLY B O 1
ATOM 12407 N N . ILE B 1 529 ? -17.422 5.277 32.094 1 95.75 529 ILE B N 1
ATOM 12408 C CA . ILE B 1 529 ? -16 4.965 32.188 1 95.75 529 ILE B CA 1
ATOM 12409 C C . ILE B 1 529 ? -15.828 3.484 32.531 1 95.75 529 ILE B C 1
ATOM 12411 O O . ILE B 1 529 ? -16.797 2.797 32.875 1 95.75 529 ILE B O 1
ATOM 12415 N N . THR B 1 530 ? -14.617 2.992 32.375 1 94.62 530 THR B N 1
ATOM 12416 C CA . THR B 1 530 ? -14.312 1.576 32.562 1 94.62 530 THR B CA 1
ATOM 12417 C C . THR B 1 530 ? -13.594 1.343 33.875 1 94.62 530 THR B C 1
ATOM 12419 O O . THR B 1 530 ? -13.203 2.297 34.562 1 94.62 530 THR B O 1
ATOM 12422 N N . ASP B 1 531 ? -13.484 0.051 34.219 1 93.25 531 ASP B N 1
ATOM 12423 C CA . ASP B 1 531 ? -12.883 -0.319 35.5 1 93.25 531 ASP B CA 1
ATOM 12424 C C . ASP B 1 531 ? -11.375 -0.517 35.375 1 93.25 531 ASP B C 1
ATOM 12426 O O . ASP B 1 531 ? -10.859 -1.6 35.656 1 93.25 531 ASP B O 1
ATOM 12430 N N . VAL B 1 532 ? -10.633 0.486 34.906 1 94.94 532 VAL B N 1
ATOM 12431 C CA . VAL B 1 532 ? -9.188 0.524 34.75 1 94.94 532 VAL B CA 1
ATOM 12432 C C . VAL B 1 532 ? -8.641 1.846 35.312 1 94.94 532 VAL B C 1
ATOM 12434 O O . VAL B 1 532 ? -9.219 2.906 35.062 1 94.94 532 VAL B O 1
ATOM 12437 N N . PRO B 1 533 ? -7.672 1.82 36.188 1 94.38 533 PRO B N 1
ATOM 12438 C CA . PRO B 1 533 ? -7.082 3.088 36.625 1 94.38 533 PRO B CA 1
ATOM 12439 C C . PRO B 1 533 ? -6.391 3.838 35.469 1 94.38 533 PRO B C 1
ATOM 12441 O O . PRO B 1 533 ? -5.688 3.23 34.656 1 94.38 533 PRO B O 1
ATOM 12444 N N . ASN B 1 534 ? -6.578 5.078 35.438 1 97.12 534 ASN B N 1
ATOM 12445 C CA . ASN B 1 534 ? -6.012 5.906 34.375 1 97.12 534 ASN B CA 1
ATOM 12446 C C . ASN B 1 534 ? -4.578 6.32 34.688 1 97.12 534 ASN B C 1
ATOM 12448 O O . ASN B 1 534 ? -4.316 6.906 35.75 1 97.12 534 ASN B O 1
ATOM 12452 N N . VAL B 1 535 ? -3.684 6.109 33.812 1 97.31 535 VAL B N 1
ATOM 12453 C CA . VAL B 1 535 ? -2.252 6.309 34 1 97.31 535 VAL B CA 1
ATOM 12454 C C . VAL B 1 535 ? -1.958 7.797 34.188 1 97.31 535 VAL B C 1
ATOM 12456 O O . VAL B 1 535 ? -1.028 8.164 34.906 1 97.31 535 VAL B O 1
ATOM 12459 N N . PHE B 1 536 ? -2.691 8.719 33.656 1 97.44 536 PHE B N 1
ATOM 12460 C CA . PHE B 1 536 ? -2.418 10.148 33.688 1 97.44 536 PHE B CA 1
ATOM 12461 C C . PHE B 1 536 ? -2.805 10.758 35.031 1 97.44 536 PHE B C 1
ATOM 12463 O O . PHE B 1 536 ? -2.41 11.883 35.344 1 97.44 536 PHE B O 1
ATOM 12470 N N . TRP B 1 537 ? -3.629 10 35.812 1 95.94 537 TRP B N 1
ATOM 12471 C CA . TRP B 1 537 ? -4.027 10.461 37.125 1 95.94 537 TRP B CA 1
ATOM 12472 C C . TRP B 1 537 ? -2.824 10.555 38.062 1 95.94 537 TRP B C 1
ATOM 12474 O O . TRP B 1 537 ? -2.859 11.281 39.062 1 95.94 537 TRP B O 1
ATOM 12484 N N . ASP B 1 538 ? -1.771 9.844 37.688 1 93.19 538 ASP B N 1
ATOM 12485 C CA . ASP B 1 538 ? -0.57 9.805 38.5 1 93.19 538 ASP B CA 1
ATOM 12486 C C . ASP B 1 538 ? 0.294 11.047 38.281 1 93.19 538 ASP B C 1
ATOM 12488 O O . ASP B 1 538 ? 1.234 11.297 39.031 1 93.19 538 ASP B O 1
ATOM 12492 N N . LEU B 1 539 ? 0.022 11.836 37.312 1 95.62 539 LEU B N 1
ATOM 12493 C CA . LEU B 1 539 ? 0.772 13.055 37.031 1 95.62 539 LEU B CA 1
ATOM 12494 C C . LEU B 1 539 ? 0.147 14.258 37.719 1 95.62 539 LEU B C 1
ATOM 12496 O O . LEU B 1 539 ? -0.96 14.672 37.375 1 95.62 539 LEU B O 1
ATOM 12500 N N . HIS B 1 540 ? 0.957 14.805 38.531 1 92.12 540 HIS B N 1
ATOM 12501 C CA . HIS B 1 540 ? 0.453 15.93 39.312 1 92.12 540 HIS B CA 1
ATOM 12502 C C . HIS B 1 540 ? 0.096 17.109 38.406 1 92.12 540 HIS B C 1
ATOM 12504 O O . HIS B 1 540 ? 0.835 17.438 37.5 1 92.12 540 HIS B O 1
ATOM 12510 N N . ARG B 1 541 ? -1.087 17.688 38.594 1 88.38 541 ARG B N 1
ATOM 12511 C CA . ARG B 1 541 ? -1.563 18.906 37.938 1 88.38 541 ARG B CA 1
ATOM 12512 C C . ARG B 1 541 ? -1.994 18.641 36.5 1 88.38 541 ARG B C 1
ATOM 12514 O O . ARG B 1 541 ? -2.262 19.562 35.75 1 88.38 541 ARG B O 1
ATOM 12521 N N . THR B 1 542 ? -1.901 17.391 36.062 1 92.75 542 THR B N 1
ATOM 12522 C CA . THR B 1 542 ? -2.373 17.047 34.719 1 92.75 542 THR B CA 1
ATOM 12523 C C . THR B 1 542 ? -3.826 16.578 34.75 1 92.75 542 THR B C 1
ATOM 12525 O O . THR B 1 542 ? -4.16 15.641 35.469 1 92.75 542 THR B O 1
ATOM 12528 N N . ASP B 1 543 ? -4.648 17.328 34.062 1 96.25 543 ASP B N 1
ATOM 12529 C CA . ASP B 1 543 ? -6.02 16.891 33.812 1 96.25 543 ASP B CA 1
ATOM 12530 C C . ASP B 1 543 ? -6.16 16.281 32.406 1 96.25 543 ASP B C 1
ATOM 12532 O O . ASP B 1 543 ? -6.234 17 31.422 1 96.25 543 ASP B O 1
ATOM 12536 N N . ILE B 1 544 ? -6.281 14.977 32.406 1 97.25 544 ILE B N 1
ATOM 12537 C CA . ILE B 1 544 ? -6.285 14.25 31.141 1 97.25 544 ILE B CA 1
ATOM 12538 C C . ILE B 1 544 ? -7.453 14.719 30.281 1 97.25 544 ILE B C 1
ATOM 12540 O O . ILE B 1 544 ? -7.336 14.812 29.047 1 97.25 544 ILE B O 1
ATOM 12544 N N . TYR B 1 545 ? -8.555 15.055 30.828 1 97.44 545 TYR B N 1
ATOM 12545 C CA . TYR B 1 545 ? -9.75 15.43 30.094 1 97.44 545 TYR B CA 1
ATOM 12546 C C . TYR B 1 545 ? -9.625 16.828 29.516 1 97.44 545 TYR B C 1
ATOM 12548 O O . TYR B 1 545 ? -10.172 17.125 28.453 1 97.44 545 TYR B O 1
ATOM 12556 N N . ALA B 1 546 ? -8.898 17.688 30.203 1 96.31 546 ALA B N 1
ATOM 12557 C CA . ALA B 1 546 ? -8.586 19.016 29.672 1 96.31 546 ALA B CA 1
ATOM 12558 C C . ALA B 1 546 ? -7.48 18.938 28.625 1 96.31 546 ALA B C 1
ATOM 12560 O O . ALA B 1 546 ? -7.426 19.766 27.719 1 96.31 546 ALA B O 1
ATOM 12561 N N . ALA B 1 547 ? -6.602 17.922 28.734 1 97.94 547 ALA B N 1
ATOM 12562 C CA . ALA B 1 547 ? -5.465 17.781 27.828 1 97.94 547 ALA B CA 1
ATOM 12563 C C . ALA B 1 547 ? -5.91 17.25 26.469 1 97.94 547 ALA B C 1
ATOM 12565 O O . ALA B 1 547 ? -5.262 17.5 25.453 1 97.94 547 ALA B O 1
ATOM 12566 N N . LEU B 1 548 ? -6.977 16.484 26.438 1 97.88 548 LEU B N 1
ATOM 12567 C CA . LEU B 1 548 ? -7.496 15.984 25.172 1 97.88 548 LEU B CA 1
ATOM 12568 C C . LEU B 1 548 ? -7.859 17.125 24.234 1 97.88 548 LEU B C 1
ATOM 12570 O O . LEU B 1 548 ? -8.375 18.156 24.672 1 97.88 548 LEU B O 1
ATOM 12574 N N . SER B 1 549 ? -7.523 17 22.953 1 97.5 549 SER B N 1
ATOM 12575 C CA . SER B 1 549 ? -7.668 18.094 22.016 1 97.5 549 SER B CA 1
ATOM 12576 C C . SER B 1 549 ? -8.484 17.672 20.797 1 97.5 549 SER B C 1
ATOM 12578 O O . SER B 1 549 ? -8.508 16.5 20.438 1 97.5 549 SER B O 1
ATOM 12580 N N . PHE B 1 550 ? -9.117 18.625 20.203 1 96.69 550 PHE B N 1
ATOM 12581 C CA . PHE B 1 550 ? -9.891 18.406 18.984 1 96.69 550 PHE B CA 1
ATOM 12582 C C . PHE B 1 550 ? -8.969 18.078 17.812 1 96.69 550 PHE B C 1
ATOM 12584 O O . PHE B 1 550 ? -7.957 18.75 17.594 1 96.69 550 PHE B O 1
ATOM 12591 N N . ASP B 1 551 ? -9.328 17.094 17.094 1 94.19 551 ASP B N 1
ATOM 12592 C CA . ASP B 1 551 ? -8.539 16.656 15.953 1 94.19 551 ASP B CA 1
ATOM 12593 C C . ASP B 1 551 ? -9.227 17.031 14.641 1 94.19 551 ASP B C 1
ATOM 12595 O O . ASP B 1 551 ? -10.18 16.375 14.219 1 94.19 551 ASP B O 1
ATOM 12599 N N . VAL B 1 552 ? -8.648 17.891 13.93 1 95.06 552 VAL B N 1
ATOM 12600 C CA . VAL B 1 552 ? -9.258 18.406 12.703 1 95.06 552 VAL B CA 1
ATOM 12601 C C . VAL B 1 552 ? -9.25 17.328 11.625 1 95.06 552 VAL B C 1
ATOM 12603 O O . VAL B 1 552 ? -10.242 17.141 10.922 1 95.06 552 VAL B O 1
ATOM 12606 N N . LEU B 1 553 ? -8.25 16.594 11.523 1 93.88 553 LEU B N 1
ATOM 12607 C CA . LEU B 1 553 ? -8.07 15.617 10.461 1 93.88 553 LEU B CA 1
ATOM 12608 C C . LEU B 1 553 ? -9.133 14.523 10.547 1 93.88 553 LEU B C 1
ATOM 12610 O O . LEU B 1 553 ? -9.812 14.227 9.562 1 93.88 553 LEU B O 1
ATOM 12614 N N . HIS B 1 554 ? -9.359 13.969 11.672 1 94.19 554 HIS B N 1
ATOM 12615 C CA . HIS B 1 554 ? -10.211 12.797 11.805 1 94.19 554 HIS B CA 1
ATOM 12616 C C . HIS B 1 554 ? -11.641 13.188 12.148 1 94.19 554 HIS B C 1
ATOM 12618 O O . HIS B 1 554 ? -12.586 12.453 11.844 1 94.19 554 HIS B O 1
ATOM 12624 N N . ALA B 1 555 ? -11.828 14.305 12.75 1 95.31 555 ALA B N 1
ATOM 12625 C CA . ALA B 1 555 ? -13.18 14.742 13.102 1 95.31 555 ALA B CA 1
ATOM 12626 C C . ALA B 1 555 ? -13.852 15.43 11.922 1 95.31 555 ALA B C 1
ATOM 12628 O O . ALA B 1 555 ? -15.039 15.219 11.664 1 95.31 555 ALA B O 1
ATOM 12629 N N . TYR B 1 556 ? -13.07 16.266 11.203 1 95.88 556 TYR B N 1
ATOM 12630 C CA . TYR B 1 556 ? -13.633 17.031 10.094 1 95.88 556 TYR B CA 1
ATOM 12631 C C . TYR B 1 556 ? -13.336 16.359 8.758 1 95.88 556 TYR B C 1
ATOM 12633 O O . TYR B 1 556 ? -14.164 15.617 8.234 1 95.88 556 TYR B O 1
ATOM 12641 N N . ASP B 1 557 ? -12.164 16.375 8.273 1 94.25 557 ASP B N 1
ATOM 12642 C CA . ASP B 1 557 ? -11.812 15.984 6.914 1 94.25 557 ASP B CA 1
ATOM 12643 C C . ASP B 1 557 ? -12.094 14.5 6.684 1 94.25 557 ASP B C 1
ATOM 12645 O O . ASP B 1 557 ? -12.766 14.133 5.719 1 94.25 557 ASP B O 1
ATOM 12649 N N . GLY B 1 558 ? -11.562 13.719 7.594 1 91.25 558 GLY B N 1
ATOM 12650 C CA . GLY B 1 558 ? -11.727 12.281 7.445 1 91.25 558 GLY B CA 1
ATOM 12651 C C . GLY B 1 558 ? -12.961 11.75 8.148 1 91.25 558 GLY B C 1
ATOM 12652 O O . GLY B 1 558 ? -13.266 10.555 8.07 1 91.25 558 GLY B O 1
ATOM 12653 N N . GLY B 1 559 ? -13.719 12.555 8.805 1 93.56 559 GLY B N 1
ATOM 12654 C CA . GLY B 1 559 ? -14.883 12.133 9.562 1 93.56 559 GLY B CA 1
ATOM 12655 C C . GLY B 1 559 ? -16.188 12.711 9.023 1 93.56 559 GLY B C 1
ATOM 12656 O O . GLY B 1 559 ? -16.797 12.141 8.117 1 93.56 559 GLY B O 1
ATOM 12657 N N . LEU B 1 560 ? -16.469 13.859 9.438 1 95.62 560 LEU B N 1
ATOM 12658 C CA . LEU B 1 560 ? -17.75 14.484 9.109 1 95.62 560 LEU B CA 1
ATOM 12659 C C . LEU B 1 560 ? -17.891 14.68 7.605 1 95.62 560 LEU B C 1
ATOM 12661 O O . LEU B 1 560 ? -18.953 14.414 7.039 1 95.62 560 LEU B O 1
ATOM 12665 N N . PHE B 1 561 ? -16.891 15.109 6.918 1 96.25 561 PHE B N 1
ATOM 12666 C CA . PHE B 1 561 ? -17 15.359 5.488 1 96.25 561 PHE B CA 1
ATOM 12667 C C . PHE B 1 561 ? -16.969 14.055 4.699 1 96.25 561 PHE B C 1
ATOM 12669 O O . PHE B 1 561 ? -17.922 13.727 3.996 1 96.25 561 PHE B O 1
ATOM 12676 N N . LYS B 1 562 ? -15.883 13.336 4.805 1 94.62 562 LYS B N 1
ATOM 12677 C CA . LYS B 1 562 ? -15.672 12.141 3.988 1 94.62 562 LYS B CA 1
ATOM 12678 C C . LYS B 1 562 ? -16.812 11.141 4.184 1 94.62 562 LYS B C 1
ATOM 12680 O O . LYS B 1 562 ? -17.438 10.711 3.217 1 94.62 562 LYS B O 1
ATOM 12685 N N . HIS B 1 563 ? -17.172 10.859 5.449 1 92.5 563 HIS B N 1
ATOM 12686 C CA . HIS B 1 563 ? -18.047 9.719 5.734 1 92.5 563 HIS B CA 1
ATOM 12687 C C . HIS B 1 563 ? -19.516 10.133 5.723 1 92.5 563 HIS B C 1
ATOM 12689 O O . HIS B 1 563 ? -20.391 9.305 5.484 1 92.5 563 HIS B O 1
ATOM 12695 N N . HIS B 1 564 ? -19.75 11.375 5.992 1 94.69 564 HIS B N 1
ATOM 12696 C CA . HIS B 1 564 ? -21.141 11.734 6.195 1 94.69 564 HIS B CA 1
ATOM 12697 C C . HIS B 1 564 ? -21.609 12.734 5.141 1 94.69 564 HIS B C 1
ATOM 12699 O O . HIS B 1 564 ? -22.422 12.398 4.277 1 94.69 564 HIS B O 1
ATOM 12705 N N . LEU B 1 565 ? -21.016 13.875 5.055 1 96.56 565 LEU B N 1
ATOM 12706 C CA . LEU B 1 565 ? -21.469 14.891 4.113 1 96.56 565 LEU B CA 1
ATOM 12707 C C . LEU B 1 565 ? -21.266 14.43 2.674 1 96.56 565 LEU B C 1
ATOM 12709 O O . LEU B 1 565 ? -22.203 14.438 1.871 1 96.56 565 LEU B O 1
ATOM 12713 N N . LEU B 1 566 ? -20.094 14.031 2.398 1 95.88 566 LEU B N 1
ATOM 12714 C CA . LEU B 1 566 ? -19.797 13.57 1.049 1 95.88 566 LEU B CA 1
ATOM 12715 C C . LEU B 1 566 ? -20.578 12.297 0.726 1 95.88 566 LEU B C 1
ATOM 12717 O O . LEU B 1 566 ? -21.031 12.117 -0.406 1 95.88 566 LEU B O 1
ATOM 12721 N N . GLY B 1 567 ? -20.641 11.422 1.743 1 93.88 567 GLY B N 1
ATOM 12722 C CA . GLY B 1 567 ? -21.438 10.219 1.549 1 93.88 567 GLY B CA 1
ATOM 12723 C C . GLY B 1 567 ? -22.875 10.508 1.155 1 93.88 567 GLY B C 1
ATOM 12724 O O . GLY B 1 567 ? -23.391 9.914 0.211 1 93.88 567 GLY B O 1
ATOM 12725 N N . GLU B 1 568 ? -23.516 11.438 1.818 1 95.06 568 GLU B N 1
ATOM 12726 C CA . GLU B 1 568 ? -24.891 11.836 1.525 1 95.06 568 GLU B CA 1
ATOM 12727 C C . GLU B 1 568 ? -24.984 12.531 0.171 1 95.06 568 GLU B C 1
ATOM 12729 O O . GLU B 1 568 ? -25.969 12.352 -0.559 1 95.06 568 GLU B O 1
ATOM 12734 N N . LEU B 1 569 ? -24 13.32 -0.136 1 95.94 569 LEU B N 1
ATOM 12735 C CA . LEU B 1 569 ? -23.984 14.031 -1.411 1 95.94 569 LEU B CA 1
ATOM 12736 C C . LEU B 1 569 ? -23.922 13.047 -2.578 1 95.94 569 LEU B C 1
ATOM 12738 O O . LEU B 1 569 ? -24.672 13.188 -3.553 1 95.94 569 LEU B O 1
ATOM 12742 N N . LYS B 1 570 ? -23.078 12.133 -2.502 1 93.88 570 LYS B N 1
ATOM 12743 C CA . LYS B 1 570 ? -22.953 11.117 -3.545 1 93.88 570 LYS B CA 1
ATOM 12744 C C . LYS B 1 570 ? -24.25 10.328 -3.709 1 93.88 570 LYS B C 1
ATOM 12746 O O . LYS B 1 570 ? -24.672 10.055 -4.832 1 93.88 570 LYS B O 1
ATOM 12751 N N . ALA B 1 571 ? -24.844 9.961 -2.594 1 93.44 571 ALA B N 1
ATOM 12752 C CA . ALA B 1 571 ? -26.094 9.211 -2.631 1 93.44 571 ALA B CA 1
ATOM 12753 C C . ALA B 1 571 ? -27.203 10.031 -3.299 1 93.44 571 ALA B C 1
ATOM 12755 O O . ALA B 1 571 ? -27.969 9.5 -4.109 1 93.44 571 ALA B O 1
ATOM 12756 N N . THR B 1 572 ? -27.266 11.273 -2.939 1 95 572 THR B N 1
ATOM 12757 C CA . THR B 1 572 ? -28.266 12.172 -3.508 1 95 572 THR B CA 1
ATOM 12758 C C . THR B 1 572 ? -28.078 12.305 -5.016 1 95 572 THR B C 1
ATOM 12760 O O . THR B 1 572 ? -29.047 12.234 -5.777 1 95 572 THR B O 1
ATOM 12763 N N . LEU B 1 573 ? -26.875 12.469 -5.422 1 94.88 573 LEU B N 1
ATOM 12764 C CA . LEU B 1 573 ? -26.594 12.625 -6.844 1 94.88 573 LEU B CA 1
ATOM 12765 C C . LEU B 1 573 ? -26.891 11.336 -7.602 1 94.88 573 LEU B C 1
ATOM 12767 O O . LEU B 1 573 ? -27.406 11.375 -8.727 1 94.88 573 LEU B O 1
ATOM 12771 N N . ARG B 1 574 ? -26.531 10.266 -7.008 1 90.81 574 ARG B N 1
ATOM 12772 C CA . ARG B 1 574 ? -26.828 8.977 -7.621 1 90.81 574 ARG B CA 1
ATOM 12773 C C . ARG B 1 574 ? -28.328 8.805 -7.812 1 90.81 574 ARG B C 1
ATOM 12775 O O . ARG B 1 574 ? -28.781 8.297 -8.844 1 90.81 574 ARG B O 1
ATOM 12782 N N . ASP B 1 575 ? -29.125 9.242 -6.836 1 91.56 575 ASP B N 1
ATOM 12783 C CA . ASP B 1 575 ? -30.578 9.148 -6.895 1 91.56 575 ASP B CA 1
ATOM 12784 C C . ASP B 1 575 ? -31.141 10.039 -8 1 91.56 575 ASP B C 1
ATOM 12786 O O . ASP B 1 575 ? -32.156 9.711 -8.617 1 91.56 575 ASP B O 1
ATOM 12790 N N . MET B 1 576 ? -30.438 11.117 -8.266 1 93.25 576 MET B N 1
ATOM 12791 C CA . MET B 1 576 ? -30.875 12.062 -9.289 1 93.25 576 MET B CA 1
ATOM 12792 C C . MET B 1 576 ? -30.516 11.555 -10.68 1 93.25 576 MET B C 1
ATOM 12794 O O . MET B 1 576 ? -31.062 12.031 -11.68 1 93.25 576 MET B O 1
ATOM 12798 N N . GLY B 1 577 ? -29.531 10.641 -10.672 1 88.31 577 GLY B N 1
ATOM 12799 C CA . GLY B 1 577 ? -29.234 9.992 -11.938 1 88.31 577 GLY B CA 1
ATOM 12800 C C . GLY B 1 577 ? -27.875 10.391 -12.508 1 88.31 577 GLY B C 1
ATOM 12801 O O . GLY B 1 577 ? -27.219 11.289 -11.984 1 88.31 577 GLY B O 1
ATOM 12802 N N . ARG B 1 578 ? -27.578 9.93 -13.602 1 86.31 578 ARG B N 1
ATOM 12803 C CA . ARG B 1 578 ? -26.281 10.055 -14.242 1 86.31 578 ARG B CA 1
ATOM 12804 C C . ARG B 1 578 ? -26.047 11.469 -14.75 1 86.31 578 ARG B C 1
ATOM 12806 O O . ARG B 1 578 ? -24.922 11.969 -14.742 1 86.31 578 ARG B O 1
ATOM 12813 N N . ALA B 1 579 ? -27.031 12.016 -15.227 1 88.38 579 ALA B N 1
ATOM 12814 C CA . ALA B 1 579 ? -26.906 13.375 -15.742 1 88.38 579 ALA B CA 1
ATOM 12815 C C . ALA B 1 579 ? -26.422 14.336 -14.656 1 88.38 579 ALA B C 1
ATOM 12817 O O . ALA B 1 579 ? -25.594 15.211 -14.914 1 88.38 579 ALA B O 1
ATOM 12818 N N . ALA B 1 580 ? -26.922 14.133 -13.484 1 93.06 580 ALA B N 1
ATOM 12819 C CA . ALA B 1 580 ? -26.5 14.969 -12.359 1 93.06 580 ALA B CA 1
ATOM 12820 C C . ALA B 1 580 ? -25.047 14.719 -12 1 93.06 580 ALA B C 1
ATOM 12822 O O . ALA B 1 580 ? -24.281 15.656 -11.773 1 93.06 580 ALA B O 1
ATOM 12823 N N . GLU B 1 581 ? -24.688 13.469 -12 1 92.06 581 GLU B N 1
ATOM 12824 C CA . GLU B 1 581 ? -23.312 13.109 -11.695 1 92.06 581 GLU B CA 1
ATOM 12825 C C . GLU B 1 581 ? -22.344 13.672 -12.734 1 92.06 581 GLU B C 1
ATOM 12827 O O . GLU B 1 581 ? -21.281 14.203 -12.391 1 92.06 581 GLU B O 1
ATOM 12832 N N . THR B 1 582 ? -22.734 13.609 -13.938 1 90.38 582 THR B N 1
ATOM 12833 C CA . THR B 1 582 ? -21.906 14.094 -15.031 1 90.38 582 THR B CA 1
ATOM 12834 C C . THR B 1 582 ? -21.766 15.617 -14.969 1 90.38 582 THR B C 1
ATOM 12836 O O . THR B 1 582 ? -20.688 16.156 -15.242 1 90.38 582 THR B O 1
ATOM 12839 N N . ALA B 1 583 ? -22.844 16.219 -14.664 1 93.12 583 ALA B N 1
ATOM 12840 C CA . ALA B 1 583 ? -22.812 17.672 -14.57 1 93.12 583 ALA B CA 1
ATOM 12841 C C . ALA B 1 583 ? -21.859 18.125 -13.477 1 93.12 583 ALA B C 1
ATOM 12843 O O . ALA B 1 583 ? -21.109 19.109 -13.656 1 93.12 583 ALA B O 1
ATOM 12844 N N . VAL B 1 584 ? -21.844 17.453 -12.375 1 94.56 584 VAL B N 1
ATOM 12845 C CA . VAL B 1 584 ? -20.969 17.812 -11.266 1 94.56 584 VAL B CA 1
ATOM 12846 C C . VAL B 1 584 ? -19.516 17.516 -11.648 1 94.56 584 VAL B C 1
ATOM 12848 O O . VAL B 1 584 ? -18.625 18.312 -11.344 1 94.56 584 VAL B O 1
ATOM 12851 N N . ASP B 1 585 ? -19.297 16.438 -12.266 1 92.38 585 ASP B N 1
ATOM 12852 C CA . ASP B 1 585 ? -17.953 16.094 -12.703 1 92.38 585 ASP B CA 1
ATOM 12853 C C . ASP B 1 585 ? -17.406 17.156 -13.664 1 92.38 585 ASP B C 1
ATOM 12855 O O . ASP B 1 585 ? -16.234 17.531 -13.578 1 92.38 585 ASP B O 1
ATOM 12859 N N . HIS B 1 586 ? -18.25 17.562 -14.531 1 91.88 586 HIS B N 1
ATOM 12860 C CA . HIS B 1 586 ? -17.844 18.609 -15.469 1 91.88 586 HIS B CA 1
ATOM 12861 C C . HIS B 1 586 ? -17.484 19.891 -14.742 1 91.88 586 HIS B C 1
ATOM 12863 O O . HIS B 1 586 ? -16.5 20.562 -15.102 1 91.88 586 HIS B O 1
ATOM 12869 N N . ALA B 1 587 ? -18.266 20.219 -13.766 1 94.25 587 ALA B N 1
ATOM 12870 C CA . ALA B 1 587 ? -17.984 21.422 -12.977 1 94.25 587 ALA B CA 1
ATOM 12871 C C . ALA B 1 587 ? -16.672 21.281 -12.227 1 94.25 587 ALA B C 1
ATOM 12873 O O . ALA B 1 587 ? -15.891 22.25 -12.148 1 94.25 587 ALA B O 1
ATOM 12874 N N . LEU B 1 588 ? -16.422 20.156 -11.633 1 93.38 588 LEU B N 1
ATOM 12875 C CA . LEU B 1 588 ? -15.164 19.906 -10.93 1 93.38 588 LEU B CA 1
ATOM 12876 C C . LEU B 1 588 ? -13.969 20.031 -11.867 1 93.38 588 LEU B C 1
ATOM 12878 O O . LEU B 1 588 ? -12.961 20.641 -11.508 1 93.38 588 LEU B O 1
ATOM 12882 N N . GLN B 1 589 ? -14.141 19.547 -13.039 1 89.88 589 GLN B N 1
ATOM 12883 C CA . GLN B 1 589 ? -13.062 19.562 -14.023 1 89.88 589 GLN B CA 1
ATOM 12884 C C . GLN B 1 589 ? -12.789 20.984 -14.508 1 89.88 589 GLN B C 1
ATOM 12886 O O . GLN B 1 589 ? -11.656 21.312 -14.883 1 89.88 589 GLN B O 1
ATOM 12891 N N . SER B 1 590 ? -13.766 21.766 -14.453 1 91.62 590 SER B N 1
ATOM 12892 C CA . SER B 1 590 ? -13.664 23.109 -14.992 1 91.62 590 SER B CA 1
ATOM 12893 C C . SER B 1 590 ? -12.992 24.047 -13.992 1 91.62 590 SER B C 1
ATOM 12895 O O . SER B 1 590 ? -12.578 25.156 -14.359 1 91.62 590 SER B O 1
ATOM 12897 N N . ILE B 1 591 ? -12.867 23.625 -12.75 1 92.94 591 ILE B N 1
ATOM 12898 C CA . ILE B 1 591 ? -12.188 24.469 -11.773 1 92.94 591 ILE B CA 1
ATOM 12899 C C . ILE B 1 591 ? -10.703 24.562 -12.109 1 92.94 591 ILE B C 1
ATOM 12901 O O . ILE B 1 591 ? -10.031 23.547 -12.266 1 92.94 591 ILE B O 1
ATOM 12905 N N . PRO B 1 592 ? -10.203 25.719 -12.141 1 90.81 592 PRO B N 1
ATOM 12906 C CA . PRO B 1 592 ? -8.797 25.859 -12.516 1 90.81 592 PRO B CA 1
ATOM 12907 C C . PRO B 1 592 ? -7.852 25.297 -11.461 1 90.81 592 PRO B C 1
ATOM 12909 O O . PRO B 1 592 ? -8.18 25.281 -10.273 1 90.81 592 PRO B O 1
ATOM 12912 N N . PRO B 1 593 ? -6.715 24.844 -11.859 1 89.25 593 PRO B N 1
ATOM 12913 C CA . PRO B 1 593 ? -5.703 24.438 -10.883 1 89.25 593 PRO B CA 1
ATOM 12914 C C . PRO B 1 593 ? -5.254 25.609 -9.992 1 89.25 593 PRO B C 1
ATOM 12916 O O . PRO B 1 593 ? -5.145 26.734 -10.469 1 89.25 593 PRO B O 1
ATOM 12919 N N . TRP B 1 594 ? -5.008 25.328 -8.852 1 91.69 594 TRP B N 1
ATOM 12920 C CA . TRP B 1 594 ? -4.582 26.328 -7.871 1 91.69 594 TRP B CA 1
ATOM 12921 C C . TRP B 1 594 ? -3.541 25.75 -6.922 1 91.69 594 TRP B C 1
ATOM 12923 O O . TRP B 1 594 ? -3.66 24.594 -6.488 1 91.69 594 TRP B O 1
ATOM 12933 N N . SER B 1 595 ? -2.551 26.547 -6.664 1 86.94 595 SER B N 1
ATOM 12934 C CA . SER B 1 595 ? -1.443 26.078 -5.84 1 86.94 595 SER B CA 1
ATOM 12935 C C . SER B 1 595 ? -1.935 25.578 -4.48 1 86.94 595 SER B C 1
ATOM 12937 O O . SER B 1 595 ? -2.695 26.281 -3.801 1 86.94 595 SER B O 1
ATOM 12939 N N . GLY B 1 596 ? -1.533 24.469 -4.191 1 86.19 596 GLY B N 1
ATOM 12940 C CA . GLY B 1 596 ? -1.868 23.891 -2.895 1 86.19 596 GLY B CA 1
ATOM 12941 C C . GLY B 1 596 ? -3.219 23.203 -2.877 1 86.19 596 GLY B C 1
ATOM 12942 O O . GLY B 1 596 ? -3.635 22.672 -1.848 1 86.19 596 GLY B O 1
ATOM 12943 N N . LEU B 1 597 ? -3.91 23.25 -4.004 1 91.88 597 LEU B N 1
ATOM 12944 C CA . LEU B 1 597 ? -5.227 22.625 -4.113 1 91.88 597 LEU B CA 1
ATOM 12945 C C . LEU B 1 597 ? -5.203 21.484 -5.125 1 91.88 597 LEU B C 1
ATOM 12947 O O . LEU B 1 597 ? -4.812 21.688 -6.281 1 91.88 597 LEU B O 1
ATOM 12951 N N . ASN B 1 598 ? -5.652 20.297 -4.684 1 89.31 598 ASN B N 1
ATOM 12952 C CA . ASN B 1 598 ? -5.766 19.188 -5.613 1 89.31 598 ASN B CA 1
ATOM 12953 C C . ASN B 1 598 ? -6.891 19.406 -6.617 1 89.31 598 ASN B C 1
ATOM 12955 O O . ASN B 1 598 ? -7.945 19.938 -6.27 1 89.31 598 ASN B O 1
ATOM 12959 N N . HIS B 1 599 ? -6.586 19 -7.812 1 89.69 599 HIS B N 1
ATOM 12960 C CA . HIS B 1 599 ? -7.598 19.078 -8.859 1 89.69 599 HIS B CA 1
ATOM 12961 C C . HIS B 1 599 ? -8.367 17.766 -8.984 1 89.69 599 HIS B C 1
ATOM 12963 O O . HIS B 1 599 ? -7.766 16.688 -9.008 1 89.69 599 HIS B O 1
ATOM 12969 N N . PHE B 1 600 ? -9.664 17.812 -9.031 1 89.19 600 PHE B N 1
ATOM 12970 C CA . PHE B 1 600 ? -10.5 16.609 -9.039 1 89.19 600 PHE B CA 1
ATOM 12971 C C . PHE B 1 600 ? -11.234 16.469 -10.367 1 89.19 600 PHE B C 1
ATOM 12973 O O . PHE B 1 600 ? -11.695 17.469 -10.938 1 89.19 600 PHE B O 1
ATOM 12980 N N . HIS B 1 601 ? -11.375 15.195 -10.828 1 84.06 601 HIS B N 1
ATOM 12981 C CA . HIS B 1 601 ? -12 14.953 -12.125 1 84.06 601 HIS B CA 1
ATOM 12982 C C . HIS B 1 601 ? -13.375 14.305 -11.969 1 84.06 601 HIS B C 1
ATOM 12984 O O . HIS B 1 601 ? -14.219 14.422 -12.859 1 84.06 601 HIS B O 1
ATOM 12990 N N . SER B 1 602 ? -13.43 13.547 -10.93 1 87.44 602 SER B N 1
ATOM 12991 C CA . SER B 1 602 ? -14.695 12.844 -10.711 1 87.44 602 SER B CA 1
ATOM 12992 C C . SER B 1 602 ? -14.961 12.625 -9.227 1 87.44 602 SER B C 1
ATOM 12994 O O . SER B 1 602 ? -14.031 12.344 -8.461 1 87.44 602 SER B O 1
ATOM 12996 N N . LEU B 1 603 ? -16.188 12.789 -8.906 1 86.38 603 LEU B N 1
ATOM 12997 C CA . LEU B 1 603 ? -16.594 12.539 -7.523 1 86.38 603 LEU B CA 1
ATOM 12998 C C . LEU B 1 603 ? -16.594 11.047 -7.215 1 86.38 603 LEU B C 1
ATOM 13000 O O . LEU B 1 603 ? -16.375 10.648 -6.07 1 86.38 603 LEU B O 1
ATOM 13004 N N . GLN B 1 604 ? -16.844 10.258 -8.211 1 74.94 604 GLN B N 1
ATOM 13005 C CA . GLN B 1 604 ? -16.938 8.82 -8.008 1 74.94 604 GLN B CA 1
ATOM 13006 C C . GLN B 1 604 ? -15.57 8.219 -7.68 1 74.94 604 GLN B C 1
ATOM 13008 O O . GLN B 1 604 ? -15.484 7.234 -6.938 1 74.94 604 GLN B O 1
ATOM 13013 N N . LYS B 1 605 ? -14.562 8.758 -8.18 1 73.5 605 LYS B N 1
ATOM 13014 C CA . LYS B 1 605 ? -13.219 8.227 -7.973 1 73.5 605 LYS B CA 1
ATOM 13015 C C . LYS B 1 605 ? -12.688 8.586 -6.586 1 73.5 605 LYS B C 1
ATOM 13017 O O . LYS B 1 605 ? -11.586 8.18 -6.215 1 73.5 605 LYS B O 1
ATOM 13022 N N . THR B 1 606 ? -13.461 9.281 -5.91 1 72.38 606 THR B N 1
ATOM 13023 C CA . THR B 1 606 ? -13.016 9.711 -4.59 1 72.38 606 THR B CA 1
ATOM 13024 C C . THR B 1 606 ? -12.969 8.523 -3.625 1 72.38 606 THR B C 1
ATOM 13026 O O . THR B 1 606 ? -12.312 8.594 -2.582 1 72.38 606 THR B O 1
ATOM 13029 N N . GLY B 1 607 ? -13.695 7.441 -3.902 1 67.69 607 GLY B N 1
ATOM 13030 C CA . GLY B 1 607 ? -13.656 6.25 -3.068 1 67.69 607 GLY B CA 1
ATOM 13031 C C . GLY B 1 607 ? -12.281 5.625 -2.979 1 67.69 607 GLY B C 1
ATOM 13032 O O . GLY B 1 607 ? -11.977 4.918 -2.018 1 67.69 607 GLY B O 1
ATOM 13033 N N . GLU B 1 608 ? -11.523 6.055 -3.861 1 65.19 608 GLU B N 1
ATOM 13034 C CA . GLU B 1 608 ? -10.188 5.473 -3.932 1 65.19 608 GLU B CA 1
ATOM 13035 C C . GLU B 1 608 ? -9.18 6.305 -3.141 1 65.19 608 GLU B C 1
ATOM 13037 O O . GLU B 1 608 ? -8.039 5.883 -2.939 1 65.19 608 GLU B O 1
ATOM 13042 N N . MET B 1 609 ? -9.703 7.395 -2.594 1 70.25 609 MET B N 1
ATOM 13043 C CA . MET B 1 609 ? -8.812 8.297 -1.872 1 70.25 609 MET B CA 1
ATOM 13044 C C . MET B 1 609 ? -8.68 7.875 -0.412 1 70.25 609 MET B C 1
ATOM 13046 O O . MET B 1 609 ? -9.648 7.434 0.203 1 70.25 609 MET B O 1
ATOM 13050 N N . ALA B 1 610 ? -7.418 7.883 0.083 1 64.25 610 ALA B N 1
ATOM 13051 C CA . ALA B 1 610 ? -7.215 7.57 1.495 1 64.25 610 ALA B CA 1
ATOM 13052 C C . ALA B 1 610 ? -6.578 8.75 2.23 1 64.25 610 ALA B C 1
ATOM 13054 O O . ALA B 1 610 ? -6.535 8.766 3.463 1 64.25 610 ALA B O 1
ATOM 13055 N N . ASP B 1 611 ? -6.297 9.781 1.573 1 76 611 ASP B N 1
ATOM 13056 C CA . ASP B 1 611 ? -5.551 10.906 2.133 1 76 611 ASP B CA 1
ATOM 13057 C C . ASP B 1 611 ? -6.492 11.992 2.654 1 76 611 ASP B C 1
ATOM 13059 O O . ASP B 1 611 ? -7.348 12.484 1.914 1 76 611 ASP B O 1
ATOM 13063 N N . GLY B 1 612 ? -6.328 12.43 3.883 1 83.56 612 GLY B N 1
ATOM 13064 C CA . GLY B 1 612 ? -7.148 13.461 4.492 1 83.56 612 GLY B CA 1
ATOM 13065 C C . GLY B 1 612 ? -7.031 14.805 3.799 1 83.56 612 GLY B C 1
ATOM 13066 O O . GLY B 1 612 ? -8 15.562 3.736 1 83.56 612 GLY B O 1
ATOM 13067 N N . ARG B 1 613 ? -5.898 15.031 3.193 1 87.12 613 ARG B N 1
ATOM 13068 C CA . ARG B 1 613 ? -5.68 16.297 2.506 1 87.12 613 ARG B CA 1
ATOM 13069 C C . ARG B 1 613 ? -6.539 16.391 1.25 1 87.12 613 ARG B C 1
ATOM 13071 O O . ARG B 1 613 ? -7.043 17.469 0.919 1 87.12 613 ARG B O 1
ATOM 13078 N N . LYS B 1 614 ? -6.754 15.375 0.582 1 89.81 614 LYS B N 1
ATOM 13079 C CA . LYS B 1 614 ? -7.574 15.383 -0.626 1 89.81 614 LYS B CA 1
ATOM 13080 C C . LYS B 1 614 ? -9.039 15.648 -0.295 1 89.81 614 LYS B C 1
ATOM 13082 O O . LYS B 1 614 ? -9.734 16.344 -1.044 1 89.81 614 LYS B O 1
ATOM 13087 N N . PHE B 1 615 ? -9.414 15.102 0.835 1 93.25 615 PHE B N 1
ATOM 13088 C CA . PHE B 1 615 ? -10.789 15.359 1.244 1 93.25 615 PHE B CA 1
ATOM 13089 C C . PHE B 1 615 ? -10.961 16.812 1.672 1 93.25 615 PHE B C 1
ATOM 13091 O O . PHE B 1 615 ? -12 17.422 1.403 1 93.25 615 PHE B O 1
ATOM 13098 N N . GLU B 1 616 ? -9.969 17.266 2.328 1 93.56 616 GLU B N 1
ATOM 13099 C CA . GLU B 1 616 ? -9.977 18.688 2.668 1 93.56 616 GLU B CA 1
ATOM 13100 C C . GLU B 1 616 ? -10.102 19.562 1.417 1 93.56 616 GLU B C 1
ATOM 13102 O O . GLU B 1 616 ? -10.945 20.453 1.36 1 93.56 616 GLU B O 1
ATOM 13107 N N . ASP B 1 617 ? -9.344 19.25 0.418 1 93.69 617 ASP B N 1
ATOM 13108 C CA . ASP B 1 617 ? -9.328 20.047 -0.813 1 93.69 617 ASP B CA 1
ATOM 13109 C C . ASP B 1 617 ? -10.648 19.891 -1.571 1 93.69 617 ASP B C 1
ATOM 13111 O O . ASP B 1 617 ? -11.156 20.875 -2.131 1 93.69 617 ASP B O 1
ATOM 13115 N N . LEU B 1 618 ? -11.148 18.719 -1.552 1 94.62 618 LEU B N 1
ATOM 13116 C CA . LEU B 1 618 ? -12.422 18.484 -2.23 1 94.62 618 LEU B CA 1
ATOM 13117 C C . LEU B 1 618 ? -13.547 19.266 -1.565 1 94.62 618 LEU B C 1
ATOM 13119 O O . LEU B 1 618 ? -14.422 19.797 -2.248 1 94.62 618 LEU B O 1
ATOM 13123 N N . SER B 1 619 ? -13.508 19.266 -0.313 1 95.5 619 SER B N 1
ATOM 13124 C CA . SER B 1 619 ? -14.562 19.953 0.414 1 95.5 619 SER B CA 1
ATOM 13125 C C . SER B 1 619 ? -14.594 21.438 0.061 1 95.5 619 SER B C 1
ATOM 13127 O O . SER B 1 619 ? -15.664 22.062 0.031 1 95.5 619 SER B O 1
ATOM 13129 N N . LYS B 1 620 ? -13.531 22 -0.264 1 95.06 620 LYS B N 1
ATOM 13130 C CA . LYS B 1 620 ? -13.414 23.438 -0.525 1 95.06 620 LYS B CA 1
ATOM 13131 C C . LYS B 1 620 ? -14.062 23.812 -1.854 1 95.06 620 LYS B C 1
ATOM 13133 O O . LYS B 1 620 ? -14.414 24.969 -2.076 1 95.06 620 LYS B O 1
ATOM 13138 N N . VAL B 1 621 ? -14.227 22.828 -2.711 1 95.31 621 VAL B N 1
ATOM 13139 C CA . VAL B 1 621 ? -14.688 23.188 -4.047 1 95.31 621 VAL B CA 1
ATOM 13140 C C . VAL B 1 621 ? -16.047 22.531 -4.32 1 95.31 621 VAL B C 1
ATOM 13142 O O . VAL B 1 621 ? -16.719 22.891 -5.289 1 95.31 621 VAL B O 1
ATOM 13145 N N . ILE B 1 622 ? -16.531 21.703 -3.471 1 96.06 622 ILE B N 1
ATOM 13146 C CA . ILE B 1 622 ? -17.656 20.828 -3.746 1 96.06 622 ILE B CA 1
ATOM 13147 C C . ILE B 1 622 ? -18.938 21.641 -3.871 1 96.06 622 ILE B C 1
ATOM 13149 O O . ILE B 1 622 ? -19.797 21.344 -4.688 1 96.06 622 ILE B O 1
ATOM 13153 N N . VAL B 1 623 ? -19.078 22.688 -3.072 1 96.31 623 VAL B N 1
ATOM 13154 C CA . VAL B 1 623 ? -20.281 23.516 -3.109 1 96.31 623 VAL B CA 1
ATOM 13155 C C . VAL B 1 623 ? -20.375 24.234 -4.457 1 96.31 623 VAL B C 1
ATOM 13157 O O . VAL B 1 623 ? -21.469 24.344 -5.031 1 96.31 623 VAL B O 1
ATOM 13160 N N . TYR B 1 624 ? -19.281 24.703 -4.984 1 95.12 624 TYR B N 1
ATOM 13161 C CA . TYR B 1 624 ? -19.25 25.406 -6.262 1 95.12 624 TYR B CA 1
ATOM 13162 C C . TYR B 1 624 ? -19.531 24.438 -7.414 1 95.12 624 TYR B C 1
ATOM 13164 O O . TYR B 1 624 ? -20.109 24.844 -8.43 1 95.12 624 TYR B O 1
ATOM 13172 N N . ALA B 1 625 ? -19.188 23.219 -7.211 1 95.38 625 ALA B N 1
ATOM 13173 C CA . ALA B 1 625 ? -19.375 22.219 -8.258 1 95.38 625 ALA B CA 1
ATOM 13174 C C . ALA B 1 625 ? -20.812 21.688 -8.273 1 95.38 625 ALA B C 1
ATOM 13176 O O . ALA B 1 625 ? -21.312 21.266 -9.312 1 95.38 625 ALA B O 1
ATOM 13177 N N . CYS B 1 626 ? -21.547 21.781 -7.172 1 95.81 626 CYS B N 1
ATOM 13178 C CA . CYS B 1 626 ? -22.828 21.109 -7.051 1 95.81 626 CYS B CA 1
ATOM 13179 C C . CYS B 1 626 ? -23.984 22.109 -7.113 1 95.81 626 CYS B C 1
ATOM 13181 O O . CYS B 1 626 ? -25.125 21.719 -7.336 1 95.81 626 CYS B O 1
ATOM 13183 N N . GLN B 1 627 ? -23.797 23.359 -6.914 1 93.75 627 GLN B N 1
ATOM 13184 C CA . GLN B 1 627 ? -24.859 24.328 -6.672 1 93.75 627 GLN B CA 1
ATOM 13185 C C . GLN B 1 627 ? -25.797 24.422 -7.863 1 93.75 627 GLN B C 1
ATOM 13187 O O . GLN B 1 627 ? -27 24.688 -7.699 1 93.75 627 GLN B O 1
ATOM 13192 N N . HIS B 1 628 ? -25.375 24.188 -9.125 1 92.38 628 HIS B N 1
ATOM 13193 C CA . HIS B 1 628 ? -26.219 24.297 -10.312 1 92.38 628 HIS B CA 1
ATOM 13194 C C . HIS B 1 628 ? -27.094 23.062 -10.492 1 92.38 628 HIS B C 1
ATOM 13196 O O . HIS B 1 628 ? -28.094 23.109 -11.203 1 92.38 628 HIS B O 1
ATOM 13202 N N . VAL B 1 629 ? -26.719 21.984 -9.844 1 94.31 629 VAL B N 1
ATOM 13203 C CA . VAL B 1 629 ? -27.438 20.719 -9.969 1 94.31 629 VAL B CA 1
ATOM 13204 C C . VAL B 1 629 ? -28.406 20.562 -8.805 1 94.31 629 VAL B C 1
ATOM 13206 O O . VAL B 1 629 ? -29.562 20.172 -8.992 1 94.31 629 VAL B O 1
ATOM 13209 N N . LEU B 1 630 ? -27.938 20.906 -7.605 1 95.19 630 LEU B N 1
ATOM 13210 C CA . LEU B 1 630 ? -28.766 20.766 -6.402 1 95.19 630 LEU B CA 1
ATOM 13211 C C . LEU B 1 630 ? -29.484 22.062 -6.082 1 95.19 630 LEU B C 1
ATOM 13213 O O . LEU B 1 630 ? -29.047 22.828 -5.207 1 95.19 630 LEU B O 1
ATOM 13217 N N . THR B 1 631 ? -30.578 22.234 -6.707 1 93.19 631 THR B N 1
ATOM 13218 C CA . THR B 1 631 ? -31.422 23.406 -6.508 1 93.19 631 THR B CA 1
ATOM 13219 C C . THR B 1 631 ? -32.656 23.047 -5.684 1 93.19 631 THR B C 1
ATOM 13221 O O . THR B 1 631 ? -32.969 21.859 -5.516 1 93.19 631 THR B O 1
ATOM 13224 N N . PRO B 1 632 ? -33.25 24.062 -5.16 1 91.06 632 PRO B N 1
ATOM 13225 C CA . PRO B 1 632 ? -34.469 23.75 -4.383 1 91.06 632 PRO B CA 1
ATOM 13226 C C . PRO B 1 632 ? -35.531 23.016 -5.203 1 91.06 632 PRO B C 1
ATOM 13228 O O . PRO B 1 632 ? -36.25 22.188 -4.664 1 91.06 632 PRO B O 1
ATOM 13231 N N . GLU B 1 633 ? -35.562 23.266 -6.5 1 90.56 633 GLU B N 1
ATOM 13232 C CA . GLU B 1 633 ? -36.531 22.688 -7.395 1 90.56 633 GLU B CA 1
ATOM 13233 C C . GLU B 1 633 ? -36.188 21.234 -7.738 1 90.56 633 GLU B C 1
ATOM 13235 O O . GLU B 1 633 ? -37.062 20.375 -7.797 1 90.56 633 GLU B O 1
ATOM 13240 N N . SER B 1 634 ? -34.938 21 -7.895 1 92.25 634 SER B N 1
ATOM 13241 C CA . SER B 1 634 ? -34.531 19.672 -8.336 1 92.25 634 SER B CA 1
ATOM 13242 C C . SER B 1 634 ? -34.469 18.688 -7.172 1 92.25 634 SER B C 1
ATOM 13244 O O . SER B 1 634 ? -34.812 17.516 -7.328 1 92.25 634 SER B O 1
ATOM 13246 N N . SER B 1 635 ? -33.969 19.141 -6.047 1 94.12 635 SER B N 1
ATOM 13247 C CA . SER B 1 635 ? -33.875 18.312 -4.852 1 94.12 635 SER B CA 1
ATOM 13248 C C . SER B 1 635 ? -33.844 19.172 -3.588 1 94.12 635 SER B C 1
ATOM 13250 O O . SER B 1 635 ? -32.781 19.688 -3.211 1 94.12 635 SER B O 1
ATOM 13252 N N . GLN B 1 636 ? -34.906 19.172 -2.961 1 92.62 636 GLN B N 1
ATOM 13253 C CA . GLN B 1 636 ? -34.969 19.984 -1.753 1 92.62 636 GLN B CA 1
ATOM 13254 C C . GLN B 1 636 ? -34 19.484 -0.694 1 92.62 636 GLN B C 1
ATOM 13256 O O . GLN B 1 636 ? -33.312 20.281 -0.066 1 92.62 636 GLN B O 1
ATOM 13261 N N . SER B 1 637 ? -34 18.219 -0.47 1 93.69 637 SER B N 1
ATOM 13262 C CA . SER B 1 637 ? -33.062 17.641 0.506 1 93.69 637 SER B CA 1
ATOM 13263 C C . SER B 1 637 ? -31.609 17.875 0.094 1 93.69 637 SER B C 1
ATOM 13265 O O . SER B 1 637 ? -30.766 18.156 0.938 1 93.69 637 SER B O 1
ATOM 13267 N N . GLY B 1 638 ? -31.406 17.75 -1.216 1 96.06 638 GLY B N 1
ATOM 13268 C CA . GLY B 1 638 ? -30.078 18 -1.716 1 96.06 638 GLY B CA 1
ATOM 13269 C C . GLY B 1 638 ? -29.625 19.438 -1.537 1 96.06 638 GLY B C 1
ATOM 13270 O O . GLY B 1 638 ? -28.469 19.703 -1.253 1 96.06 638 GLY B O 1
ATOM 13271 N N . TYR B 1 639 ? -30.531 20.312 -1.703 1 96.12 639 TYR B N 1
ATOM 13272 C CA . TYR B 1 639 ? -30.234 21.734 -1.53 1 96.12 639 TYR B CA 1
ATOM 13273 C C . TYR B 1 639 ? -29.922 22.047 -0.072 1 96.12 639 TYR B C 1
ATOM 13275 O O . TYR B 1 639 ? -29 22.797 0.221 1 96.12 639 TYR B O 1
ATOM 13283 N N . LEU B 1 640 ? -30.672 21.5 0.838 1 96.75 640 LEU B N 1
ATOM 13284 C CA . LEU B 1 640 ? -30.422 21.688 2.264 1 96.75 640 LEU B CA 1
ATOM 13285 C C . LEU B 1 640 ? -29.047 21.109 2.646 1 96.75 640 LEU B C 1
ATOM 13287 O O . LEU B 1 640 ? -28.344 21.672 3.482 1 96.75 640 LEU B O 1
ATOM 13291 N N . LEU B 1 641 ? -28.766 19.984 2.053 1 97.5 641 LEU B N 1
ATOM 13292 C CA . LEU B 1 641 ? -27.453 19.375 2.279 1 97.5 641 LEU B CA 1
ATOM 13293 C C . LEU B 1 641 ? -26.344 20.297 1.832 1 97.5 641 LEU B C 1
ATOM 13295 O O . LEU B 1 641 ? -25.297 20.375 2.486 1 97.5 641 LEU B O 1
ATOM 13299 N N . LEU B 1 642 ? -26.516 20.953 0.786 1 97.31 642 LEU B N 1
ATOM 13300 C CA . LEU B 1 642 ? -25.516 21.891 0.287 1 97.31 642 LEU B CA 1
ATOM 13301 C C . LEU B 1 642 ? -25.344 23.062 1.246 1 97.31 642 LEU B C 1
ATOM 13303 O O . LEU B 1 642 ? -24.219 23.531 1.463 1 97.31 642 LEU B O 1
ATOM 13307 N N . GLN B 1 643 ? -26.438 23.531 1.752 1 97.56 643 GLN B N 1
ATOM 13308 C CA . GLN B 1 643 ? -26.359 24.578 2.754 1 97.56 643 GLN B CA 1
ATOM 13309 C C . GLN B 1 643 ? -25.609 24.125 3.992 1 97.56 643 GLN B C 1
ATOM 13311 O O . GLN B 1 643 ? -24.781 24.875 4.539 1 97.56 643 GLN B O 1
ATOM 13316 N N . LEU B 1 644 ? -25.922 22.938 4.371 1 97.88 644 LEU B N 1
ATOM 13317 C CA . LEU B 1 644 ? -25.234 22.344 5.512 1 97.88 644 LEU B CA 1
ATOM 13318 C C . LEU B 1 644 ? -23.734 22.219 5.238 1 97.88 644 LEU B C 1
ATOM 13320 O O . LEU B 1 644 ? -22.922 22.516 6.109 1 97.88 644 LEU B O 1
ATOM 13324 N N . THR B 1 645 ? -23.422 21.781 4.035 1 97.88 645 THR B N 1
ATOM 13325 C CA . THR B 1 645 ? -22.016 21.625 3.645 1 97.88 645 THR B CA 1
ATOM 13326 C C . THR B 1 645 ? -21.312 22.969 3.629 1 97.88 645 THR B C 1
ATOM 13328 O O . THR B 1 645 ? -20.141 23.062 4.035 1 97.88 645 THR B O 1
ATOM 13331 N N . ARG B 1 646 ? -21.938 23.969 3.191 1 97.19 646 ARG B N 1
ATOM 13332 C CA . ARG B 1 646 ? -21.359 25.312 3.191 1 97.19 646 ARG B CA 1
ATOM 13333 C C . ARG B 1 646 ? -21.062 25.766 4.613 1 97.19 646 ARG B C 1
ATOM 13335 O O . ARG B 1 646 ? -20 26.359 4.867 1 97.19 646 ARG B O 1
ATOM 13342 N N . SER B 1 647 ? -21.969 25.547 5.457 1 97.31 647 SER B N 1
ATOM 13343 C CA . SER B 1 647 ? -21.75 25.906 6.855 1 97.31 647 SER B CA 1
ATOM 13344 C C . SER B 1 647 ? -20.578 25.125 7.445 1 97.31 647 SER B C 1
ATOM 13346 O O . SER B 1 647 ? -19.766 25.688 8.195 1 97.31 647 SER B O 1
ATOM 13348 N N . TYR B 1 648 ? -20.547 23.875 7.203 1 97 648 TYR B N 1
ATOM 13349 C CA . TYR B 1 648 ? -19.406 23.062 7.602 1 97 648 TYR B CA 1
ATOM 13350 C C . TYR B 1 648 ? -18.109 23.672 7.109 1 97 648 TYR B C 1
ATOM 13352 O O . TYR B 1 648 ? -17.109 23.703 7.84 1 97 648 TYR B O 1
ATOM 13360 N N . LEU B 1 649 ? -18.109 24.125 5.902 1 96.88 649 LEU B N 1
ATOM 13361 C CA . LEU B 1 649 ? -16.906 24.672 5.305 1 96.88 649 LEU B CA 1
ATOM 13362 C C . LEU B 1 649 ? -16.469 25.953 6.016 1 96.88 649 LEU B C 1
ATOM 13364 O O . LEU B 1 649 ? -15.281 26.219 6.176 1 96.88 649 LEU B O 1
ATOM 13368 N N . GLU B 1 650 ? -17.391 26.75 6.367 1 95.94 650 GLU B N 1
ATOM 13369 C CA . GLU B 1 650 ? -17.078 27.938 7.164 1 95.94 650 GLU B CA 1
ATOM 13370 C C . GLU B 1 650 ? -16.453 27.547 8.5 1 95.94 650 GLU B C 1
ATOM 13372 O O . GLU B 1 650 ? -15.469 28.141 8.93 1 95.94 650 GLU B O 1
ATOM 13377 N N . LEU B 1 651 ? -17.047 26.531 9.078 1 96.12 651 LEU B N 1
ATOM 13378 C CA . LEU B 1 651 ? -16.516 26.047 10.352 1 96.12 651 LEU B CA 1
ATOM 13379 C C . LEU B 1 651 ? -15.094 25.516 10.18 1 96.12 651 LEU B C 1
ATOM 13381 O O . LEU B 1 651 ? -14.211 25.828 10.984 1 96.12 651 LEU B O 1
ATOM 13385 N N . ARG B 1 652 ? -14.961 24.734 9.156 1 96.38 652 ARG B N 1
ATOM 13386 C CA . ARG B 1 652 ? -13.648 24.156 8.875 1 96.38 652 ARG B CA 1
ATOM 13387 C C . ARG B 1 652 ? -12.609 25.25 8.68 1 96.38 652 ARG B C 1
ATOM 13389 O O . ARG B 1 652 ? -11.453 25.094 9.094 1 96.38 652 ARG B O 1
ATOM 13396 N N . MET B 1 653 ? -12.961 26.266 8.07 1 94.75 653 MET B N 1
ATOM 13397 C CA . MET B 1 653 ? -12.07 27.406 7.863 1 94.75 653 MET B CA 1
ATOM 13398 C C . MET B 1 653 ? -11.703 28.062 9.188 1 94.75 653 MET B C 1
ATOM 13400 O O . MET B 1 653 ? -10.523 28.25 9.492 1 94.75 653 MET B O 1
ATOM 13404 N N . PHE B 1 654 ? -12.688 28.391 10.023 1 95.38 654 PHE B N 1
ATOM 13405 C CA . PHE B 1 654 ? -12.445 29.062 11.297 1 95.38 654 PHE B CA 1
ATOM 13406 C C . PHE B 1 654 ? -11.578 28.203 12.203 1 95.38 654 PHE B C 1
ATOM 13408 O O . PHE B 1 654 ? -10.688 28.719 12.891 1 95.38 654 PHE B O 1
ATOM 13415 N N . VAL B 1 655 ? -11.82 26.938 12.18 1 95.94 655 VAL B N 1
ATOM 13416 C CA . VAL B 1 655 ? -11.102 26.016 13.047 1 95.94 655 VAL B CA 1
ATOM 13417 C C . VAL B 1 655 ? -9.641 25.922 12.609 1 95.94 655 VAL B C 1
ATOM 13419 O O . VAL B 1 655 ? -8.75 25.703 13.43 1 95.94 655 VAL B O 1
ATOM 13422 N N . SER B 1 656 ? -9.383 26.203 11.398 1 93.62 656 SER B N 1
ATOM 13423 C CA . SER B 1 656 ? -8.055 25.953 10.852 1 93.62 656 SER B CA 1
ATOM 13424 C C . SER B 1 656 ? -7.23 27.234 10.797 1 93.62 656 SER B C 1
ATOM 13426 O O . SER B 1 656 ? -6.105 27.219 10.289 1 93.62 656 SER B O 1
ATOM 13428 N N . LEU B 1 657 ? -7.727 28.328 11.281 1 95.12 657 LEU B N 1
ATOM 13429 C CA . LEU B 1 657 ? -6.945 29.562 11.281 1 95.12 657 LEU B CA 1
ATOM 13430 C C . LEU B 1 657 ? -5.676 29.406 12.109 1 95.12 657 LEU B C 1
ATOM 13432 O O . LEU B 1 657 ? -5.695 28.766 13.164 1 95.12 657 LEU B O 1
ATOM 13436 N N . THR B 1 658 ? -4.602 29.953 11.633 1 93.19 658 THR B N 1
ATOM 13437 C CA . THR B 1 658 ? -3.324 29.812 12.32 1 93.19 658 THR B CA 1
ATOM 13438 C C . THR B 1 658 ? -3.137 30.938 13.344 1 93.19 658 THR B C 1
ATOM 13440 O O . THR B 1 658 ? -2.195 30.906 14.141 1 93.19 658 THR B O 1
ATOM 13443 N N . LEU B 1 659 ? -3.938 31.859 13.273 1 94.81 659 LEU B N 1
ATOM 13444 C CA . LEU B 1 659 ? -4.055 32.938 14.25 1 94.81 659 LEU B CA 1
ATOM 13445 C C . LEU B 1 659 ? -5.52 33.219 14.562 1 94.81 659 LEU B C 1
ATOM 13447 O O . LEU B 1 659 ? -6.32 33.438 13.648 1 94.81 659 LEU B O 1
ATOM 13451 N N . GLN B 1 660 ? -5.84 33.219 15.828 1 95.94 660 GLN B N 1
ATOM 13452 C CA . GLN B 1 660 ? -7.223 33.406 16.25 1 95.94 660 GLN B CA 1
ATOM 13453 C C . GLN B 1 660 ? -7.379 34.688 17.062 1 95.94 660 GLN B C 1
ATOM 13455 O O . GLN B 1 660 ? -6.492 35.031 17.844 1 95.94 660 GLN B O 1
ATOM 13460 N N . THR B 1 661 ? -8.422 35.406 16.844 1 93.62 661 THR B N 1
ATOM 13461 C CA . THR B 1 661 ? -8.852 36.531 17.688 1 93.62 661 THR B CA 1
ATOM 13462 C C . THR B 1 661 ? -10.188 36.188 18.359 1 93.62 661 THR B C 1
ATOM 13464 O O . THR B 1 661 ? -10.875 35.25 17.969 1 93.62 661 THR B O 1
ATOM 13467 N N . GLU B 1 662 ? -10.531 36.906 19.312 1 94.44 662 GLU B N 1
ATOM 13468 C CA . GLU B 1 662 ? -11.828 36.719 19.953 1 94.44 662 GLU B CA 1
ATOM 13469 C C . GLU B 1 662 ? -12.969 36.875 18.953 1 94.44 662 GLU B C 1
ATOM 13471 O O . GLU B 1 662 ? -13.961 36.156 19.016 1 94.44 662 GLU B O 1
ATOM 13476 N N . THR B 1 663 ? -12.758 37.75 18.094 1 91.25 663 THR B N 1
ATOM 13477 C CA . THR B 1 663 ? -13.758 38 17.047 1 91.25 663 THR B CA 1
ATOM 13478 C C . THR B 1 663 ? -13.93 36.75 16.172 1 91.25 663 THR B C 1
ATOM 13480 O O . THR B 1 663 ? -15.055 36.312 15.922 1 91.25 663 THR B O 1
ATOM 13483 N N . PHE B 1 664 ? -12.828 36.188 15.711 1 93.56 664 PHE B N 1
ATOM 13484 C CA . PHE B 1 664 ? -12.898 35 14.867 1 93.56 664 PHE B CA 1
ATOM 13485 C C . PHE B 1 664 ? -13.516 33.844 15.617 1 93.56 664 PHE B C 1
ATOM 13487 O O . PHE B 1 664 ? -14.297 33.062 15.047 1 93.56 664 PHE B O 1
ATOM 13494 N N . ILE B 1 665 ? -13.148 33.625 16.859 1 96.06 665 ILE B N 1
ATOM 13495 C CA . ILE B 1 665 ? -13.688 32.562 17.688 1 96.06 665 ILE B CA 1
ATOM 13496 C C . ILE B 1 665 ? -15.195 32.719 17.828 1 96.06 665 ILE B C 1
ATOM 13498 O O . ILE B 1 665 ? -15.945 31.734 17.734 1 96.06 665 ILE B O 1
ATOM 13502 N N . ASN B 1 666 ? -15.609 33.969 18.031 1 94 666 ASN B N 1
ATOM 13503 C CA . ASN B 1 666 ? -17.031 34.219 18.156 1 94 666 ASN B CA 1
ATOM 13504 C C . ASN B 1 666 ? -17.781 33.938 16.859 1 94 666 ASN B C 1
ATOM 13506 O O . ASN B 1 666 ? -18.906 33.406 16.875 1 94 666 ASN B O 1
ATOM 13510 N N . TYR B 1 667 ? -17.219 34.312 15.758 1 93.75 667 TYR B N 1
ATOM 13511 C CA . TYR B 1 667 ? -17.812 34 14.469 1 93.75 667 TYR B CA 1
ATOM 13512 C C . TYR B 1 667 ? -17.906 32.469 14.297 1 93.75 667 TYR B C 1
ATOM 13514 O O . TYR B 1 667 ? -18.906 31.969 13.773 1 93.75 667 TYR B O 1
ATOM 13522 N N . GLY B 1 668 ? -16.844 31.797 14.711 1 95.38 668 GLY B N 1
ATOM 13523 C CA . GLY B 1 668 ? -16.859 30.344 14.648 1 95.38 668 GLY B CA 1
ATOM 13524 C C . GLY B 1 668 ? -17.969 29.719 15.492 1 95.38 668 GLY B C 1
ATOM 13525 O O . GLY B 1 668 ? -18.672 28.812 15.039 1 95.38 668 GLY B O 1
ATOM 13526 N N . ARG B 1 669 ? -18.141 30.188 16.688 1 95.94 669 ARG B N 1
ATOM 13527 C CA . ARG B 1 669 ? -19.203 29.719 17.562 1 95.94 669 ARG B CA 1
ATOM 13528 C C . ARG B 1 669 ? -20.578 30 16.969 1 95.94 669 ARG B C 1
ATOM 13530 O O . ARG B 1 669 ? -21.484 29.172 17.047 1 95.94 669 ARG B O 1
ATOM 13537 N N . GLY B 1 670 ? -20.672 31.219 16.391 1 95.06 670 GLY B N 1
ATOM 13538 C CA . GLY B 1 670 ? -21.906 31.547 15.695 1 95.06 670 GLY B CA 1
ATOM 13539 C C . GLY B 1 670 ? -22.219 30.594 14.547 1 95.06 670 GLY B C 1
ATOM 13540 O O . GLY B 1 670 ? -23.359 30.203 14.352 1 95.06 670 GLY B O 1
ATOM 13541 N N . GLU B 1 671 ? -21.219 30.281 13.844 1 96.12 671 GLU B N 1
ATOM 13542 C CA . GLU B 1 671 ? -21.406 29.375 12.719 1 96.12 671 GLU B CA 1
ATOM 13543 C C . GLU B 1 671 ? -21.797 27.984 13.195 1 96.12 671 GLU B C 1
ATOM 13545 O O . GLU B 1 671 ? -22.531 27.266 12.516 1 96.12 671 GLU B O 1
ATOM 13550 N N . LEU B 1 672 ? -21.234 27.547 14.328 1 96.31 672 LEU B N 1
ATOM 13551 C CA . LEU B 1 672 ? -21.594 26.25 14.906 1 96.31 672 LEU B CA 1
ATOM 13552 C C . LEU B 1 672 ? -23.094 26.188 15.188 1 96.31 672 LEU B C 1
ATOM 13554 O O . LEU B 1 672 ? -23.719 25.156 14.945 1 96.31 672 LEU B O 1
ATOM 13558 N N . ILE B 1 673 ? -23.625 27.219 15.656 1 94.69 673 ILE B N 1
ATOM 13559 C CA . ILE B 1 673 ? -25.047 27.312 15.938 1 94.69 673 ILE B CA 1
ATOM 13560 C C . ILE B 1 673 ? -25.844 27.203 14.633 1 94.69 673 ILE B C 1
ATOM 13562 O O . ILE B 1 673 ? -26.828 26.484 14.547 1 94.69 673 ILE B O 1
ATOM 13566 N N . LYS B 1 674 ? -25.359 27.938 13.656 1 96 674 LYS B N 1
ATOM 13567 C CA . LYS B 1 674 ? -26 27.875 12.344 1 96 674 LYS B CA 1
ATOM 13568 C C . LYS B 1 674 ? -25.953 26.453 11.773 1 96 674 LYS B C 1
ATOM 13570 O O . LYS B 1 674 ? -26.922 26 11.164 1 96 674 LYS B O 1
ATOM 13575 N N . PHE B 1 675 ? -24.891 25.844 11.945 1 97.5 675 PHE B N 1
ATOM 13576 C CA . PHE B 1 675 ? -24.719 24.469 11.484 1 97.5 675 PHE B CA 1
ATOM 13577 C C . PHE B 1 675 ? -25.734 23.547 12.133 1 97.5 675 PHE B C 1
ATOM 13579 O O . PHE B 1 675 ? -26.359 22.719 11.453 1 97.5 675 PHE B O 1
ATOM 13586 N N . GLU B 1 676 ? -25.844 23.594 13.383 1 96.12 676 GLU B N 1
ATOM 13587 C CA . GLU B 1 676 ? -26.797 22.766 14.094 1 96.12 676 GLU B CA 1
ATOM 13588 C C . GLU B 1 676 ? -28.219 22.969 13.57 1 96.12 676 GLU B C 1
ATOM 13590 O O . GLU B 1 676 ? -28.969 22 13.383 1 96.12 676 GLU B O 1
ATOM 13595 N N . LYS B 1 677 ? -28.562 24.188 13.352 1 95.25 677 LYS B N 1
ATOM 13596 C CA . LYS B 1 677 ? -29.891 24.516 12.82 1 95.25 677 LYS B CA 1
ATOM 13597 C C . LYS B 1 677 ? -30.094 23.875 11.453 1 95.25 677 LYS B C 1
ATOM 13599 O O . LYS B 1 677 ? -31.141 23.266 11.195 1 95.25 677 LYS B O 1
ATOM 13604 N N . LEU B 1 678 ? -29.172 24.078 10.641 1 96.75 678 LEU B N 1
ATOM 13605 C CA . LEU B 1 678 ? -29.25 23.516 9.297 1 96.75 678 LEU B CA 1
ATOM 13606 C C . LEU B 1 678 ? -29.297 21.984 9.352 1 96.75 678 LEU B C 1
ATOM 13608 O O . LEU B 1 678 ? -29.984 21.359 8.539 1 96.75 678 LEU B O 1
ATOM 13612 N N . LEU B 1 679 ? -28.531 21.406 10.25 1 96.62 679 LEU B N 1
ATOM 13613 C CA . LEU B 1 679 ? -28.531 19.953 10.414 1 96.62 679 LEU B CA 1
ATOM 13614 C C . LEU B 1 679 ? -29.922 19.453 10.781 1 96.62 679 LEU B C 1
ATOM 13616 O O . LEU B 1 679 ? -30.391 18.453 10.25 1 96.62 679 LEU B O 1
ATOM 13620 N N . ARG B 1 680 ? -30.578 20.125 11.633 1 94.19 680 ARG B N 1
ATOM 13621 C CA . ARG B 1 680 ? -31.938 19.766 12.031 1 94.19 680 ARG B CA 1
ATOM 13622 C C . ARG B 1 680 ? -32.906 19.828 10.852 1 94.19 680 ARG B C 1
ATOM 13624 O O . ARG B 1 680 ? -33.75 18.969 10.695 1 94.19 680 ARG B O 1
ATOM 13631 N N . TRP B 1 681 ? -32.719 20.859 10.07 1 95.19 681 TRP B N 1
ATOM 13632 C CA . TRP B 1 681 ? -33.562 21 8.883 1 95.19 681 TRP B CA 1
ATOM 13633 C C . TRP B 1 681 ? -33.312 19.859 7.906 1 95.19 681 TRP B C 1
ATOM 13635 O O . TRP B 1 681 ? -34.25 19.312 7.336 1 95.19 681 TRP B O 1
ATOM 13645 N N . TYR B 1 682 ? -32.125 19.547 7.73 1 95.81 682 TYR B N 1
ATOM 13646 C CA . TYR B 1 682 ? -31.781 18.469 6.812 1 95.81 682 TYR B CA 1
ATOM 13647 C C . TYR B 1 682 ? -32.312 17.141 7.32 1 95.81 682 TYR B C 1
ATOM 13649 O O . TYR B 1 682 ? -32.844 16.344 6.551 1 95.81 682 TYR B O 1
ATOM 13657 N N . GLU B 1 683 ? -32.094 16.844 8.586 1 93.19 683 GLU B N 1
ATOM 13658 C CA . GLU B 1 683 ? -32.562 15.609 9.188 1 93.19 683 GLU B CA 1
ATOM 13659 C C . GLU B 1 683 ? -34.062 15.469 9.031 1 93.19 683 GLU B C 1
ATOM 13661 O O . GLU B 1 683 ? -34.594 14.359 8.852 1 93.19 683 GLU B O 1
ATOM 13666 N N . ALA B 1 684 ? -34.75 16.5 9.148 1 91 684 ALA B N 1
ATOM 13667 C CA . ALA B 1 684 ? -36.188 16.5 8.992 1 91 684 ALA B CA 1
ATOM 13668 C C . ALA B 1 684 ? -36.594 16.172 7.559 1 91 684 ALA B C 1
ATOM 13670 O O . ALA B 1 684 ? -37.594 15.516 7.324 1 91 684 ALA B O 1
ATOM 13671 N N . ALA B 1 685 ? -35.75 16.609 6.656 1 90.31 685 ALA B N 1
ATOM 13672 C CA . ALA B 1 685 ? -36.062 16.406 5.238 1 90.31 685 ALA B CA 1
ATOM 13673 C C . ALA B 1 685 ? -35.594 15.039 4.762 1 90.31 685 ALA B C 1
ATOM 13675 O O . ALA B 1 685 ? -36.125 14.5 3.791 1 90.31 685 ALA B O 1
ATOM 13676 N N . ASN B 1 686 ? -34.594 14.523 5.367 1 89.06 686 ASN B N 1
ATOM 13677 C CA . ASN B 1 686 ? -34.062 13.211 5.035 1 89.06 686 ASN B CA 1
ATOM 13678 C C . ASN B 1 686 ? -33.938 12.328 6.277 1 89.06 686 ASN B C 1
ATOM 13680 O O . ASN B 1 686 ? -32.875 12.289 6.91 1 89.06 686 ASN B O 1
ATOM 13684 N N . ARG B 1 687 ? -34.844 11.375 6.508 1 80.62 687 ARG B N 1
ATOM 13685 C CA . ARG B 1 687 ? -34.938 10.625 7.754 1 80.62 687 ARG B CA 1
ATOM 13686 C C . ARG B 1 687 ? -34.219 9.289 7.652 1 80.62 687 ARG B C 1
ATOM 13688 O O . ARG B 1 687 ? -34.188 8.508 8.602 1 80.62 687 ARG B O 1
ATOM 13695 N N . GLU B 1 688 ? -33.5 9.07 6.648 1 82.75 688 GLU B N 1
ATOM 13696 C CA . GLU B 1 688 ? -32.906 7.766 6.434 1 82.75 688 GLU B CA 1
ATOM 13697 C C . GLU B 1 688 ? -31.625 7.613 7.262 1 82.75 688 GLU B C 1
ATOM 13699 O O . GLU B 1 688 ? -31.281 6.508 7.691 1 82.75 688 GLU B O 1
ATOM 13704 N N . LYS B 1 689 ? -31.031 8.727 7.551 1 87.44 689 LYS B N 1
ATOM 13705 C CA . LYS B 1 689 ? -29.75 8.68 8.266 1 87.44 689 LYS B CA 1
ATOM 13706 C C . LYS B 1 689 ? -29.859 9.352 9.633 1 87.44 689 LYS B C 1
ATOM 13708 O O . LYS B 1 689 ? -30.422 10.445 9.75 1 87.44 689 LYS B O 1
ATOM 13713 N N . SER B 1 690 ? -29.312 8.609 10.617 1 90.06 690 SER B N 1
ATOM 13714 C CA . SER B 1 690 ? -29.188 9.234 11.93 1 90.06 690 SER B CA 1
ATOM 13715 C C . SER B 1 690 ? -27.875 10 12.055 1 90.06 690 SER B C 1
ATOM 13717 O O . SER B 1 690 ? -26.812 9.5 11.648 1 90.06 690 SER B O 1
ATOM 13719 N N . TRP B 1 691 ? -27.922 11.203 12.531 1 93.62 691 TRP B N 1
ATOM 13720 C CA . TRP B 1 691 ? -26.734 12.039 12.672 1 93.62 691 TRP B CA 1
ATOM 13721 C C . TRP B 1 691 ? -26.281 12.086 14.125 1 93.62 691 TRP B C 1
ATOM 13723 O O . TRP B 1 691 ? -25.438 12.906 14.484 1 93.62 691 TRP B O 1
ATOM 13733 N N . ASN B 1 692 ? -26.781 11.18 14.953 1 91.94 692 ASN B N 1
ATOM 13734 C CA . ASN B 1 692 ? -26.422 11.141 16.375 1 91.94 692 ASN B CA 1
ATOM 13735 C C . ASN B 1 692 ? -25.234 10.227 16.625 1 91.94 692 ASN B C 1
ATOM 13737 O O . ASN B 1 692 ? -25.391 9.141 17.188 1 91.94 692 ASN B O 1
ATOM 13741 N N . PHE B 1 693 ? -24.047 10.711 16.328 1 93.44 693 PHE B N 1
ATOM 13742 C CA . PHE B 1 693 ? -22.812 9.961 16.531 1 93.44 693 PHE B CA 1
ATOM 13743 C C . PHE B 1 693 ? -21.75 10.844 17.188 1 93.44 693 PHE B C 1
ATOM 13745 O O . PHE B 1 693 ? -21.812 12.07 17.094 1 93.44 693 PHE B O 1
ATOM 13752 N N . PRO B 1 694 ? -20.734 10.336 17.781 1 92.44 694 PRO B N 1
ATOM 13753 C CA . PRO B 1 694 ? -19.797 11.062 18.641 1 92.44 694 PRO B CA 1
ATOM 13754 C C . PRO B 1 694 ? -19.047 12.164 17.891 1 92.44 694 PRO B C 1
ATOM 13756 O O . PRO B 1 694 ? -18.844 13.258 18.422 1 92.44 694 PRO B O 1
ATOM 13759 N N . LYS B 1 695 ? -18.672 12.039 16.703 1 91 695 LYS B N 1
ATOM 13760 C CA . LYS B 1 695 ? -17.875 13.008 15.953 1 91 695 LYS B CA 1
ATOM 13761 C C . LYS B 1 695 ? -18.656 14.297 15.727 1 91 695 LYS B C 1
ATOM 13763 O O . LYS B 1 695 ? -18.062 15.367 15.586 1 91 695 LYS B O 1
ATOM 13768 N N . ILE B 1 696 ? -19.953 14.219 15.75 1 94.38 696 ILE B N 1
ATOM 13769 C CA . ILE B 1 696 ? -20.797 15.406 15.57 1 94.38 696 ILE B CA 1
ATOM 13770 C C . ILE B 1 696 ? -20.719 16.281 16.812 1 94.38 696 ILE B C 1
ATOM 13772 O O . ILE B 1 696 ? -20.797 17.516 16.719 1 94.38 696 ILE B O 1
ATOM 13776 N N . HIS B 1 697 ? -20.531 15.672 17.922 1 94.62 697 HIS B N 1
ATOM 13777 C CA . HIS B 1 697 ? -20.516 16.391 19.188 1 94.62 697 HIS B CA 1
ATOM 13778 C C . HIS B 1 697 ? -19.172 17.047 19.438 1 94.62 697 HIS B C 1
ATOM 13780 O O . HIS B 1 697 ? -19.094 18.125 20.031 1 94.62 697 HIS B O 1
ATOM 13786 N N . THR B 1 698 ? -18.141 16.484 19 1 93.12 698 THR B N 1
ATOM 13787 C CA . THR B 1 698 ? -16.781 16.875 19.375 1 93.12 698 THR B CA 1
ATOM 13788 C C . THR B 1 698 ? -16.516 18.312 18.984 1 93.12 698 THR B C 1
ATOM 13790 O O . THR B 1 698 ? -15.727 19 19.656 1 93.12 698 THR B O 1
ATOM 13793 N N . HIS B 1 699 ? -17.062 18.828 17.953 1 92.06 699 HIS B N 1
ATOM 13794 C CA . HIS B 1 699 ? -16.719 20.172 17.5 1 92.06 699 HIS B CA 1
ATOM 13795 C C . HIS B 1 699 ? -17.328 21.219 18.422 1 92.06 699 HIS B C 1
ATOM 13797 O O . HIS B 1 699 ? -16.969 22.406 18.344 1 92.06 699 HIS B O 1
ATOM 13803 N N . GLN B 1 700 ? -18.156 20.781 19.375 1 94.5 700 GLN B N 1
ATOM 13804 C CA . GLN B 1 700 ? -18.609 21.703 20.406 1 94.5 700 GLN B CA 1
ATOM 13805 C C . GLN B 1 700 ? -17.438 22.188 21.266 1 94.5 700 GLN B C 1
ATOM 13807 O O . GLN B 1 700 ? -17.5 23.281 21.828 1 94.5 700 GLN B O 1
ATOM 13812 N N . HIS B 1 701 ? -16.422 21.453 21.312 1 95.94 701 HIS B N 1
ATOM 13813 C CA . HIS B 1 701 ? -15.32 21.719 22.219 1 95.94 701 HIS B CA 1
ATOM 13814 C C . HIS B 1 701 ? -14.188 22.453 21.5 1 95.94 701 HIS B C 1
ATOM 13816 O O . HIS B 1 701 ? -13.219 22.891 22.141 1 95.94 701 HIS B O 1
ATOM 13822 N N . VAL B 1 702 ? -14.227 22.688 20.219 1 96.94 702 VAL B N 1
ATOM 13823 C CA . VAL B 1 702 ? -13.062 23.078 19.438 1 96.94 702 VAL B CA 1
ATOM 13824 C C . VAL B 1 702 ? -12.648 24.5 19.828 1 96.94 702 VAL B C 1
ATOM 13826 O O . VAL B 1 702 ? -11.461 24.781 20 1 96.94 702 VAL B O 1
ATOM 13829 N N . PHE B 1 703 ? -13.539 25.422 19.969 1 97.12 703 PHE B N 1
ATOM 13830 C CA . PHE B 1 703 ? -13.18 26.812 20.234 1 97.12 703 PHE B CA 1
ATOM 13831 C C . PHE B 1 703 ? -12.727 26.984 21.672 1 97.12 703 PHE B C 1
ATOM 13833 O O . PHE B 1 703 ? -11.906 27.859 21.969 1 97.12 703 PHE B O 1
ATOM 13840 N N . ASP B 1 704 ? -13.211 26.094 22.594 1 96.56 704 ASP B N 1
ATOM 13841 C CA . ASP B 1 704 ? -12.656 26.062 23.938 1 96.56 704 ASP B CA 1
ATOM 13842 C C . ASP B 1 704 ? -11.203 25.578 23.938 1 96.56 704 ASP B C 1
ATOM 13844 O O . ASP B 1 704 ? -10.375 26.094 24.688 1 96.56 704 ASP B O 1
ATOM 13848 N N . ASP B 1 705 ? -10.977 24.625 23.141 1 97.62 705 ASP B N 1
ATOM 13849 C CA . ASP B 1 705 ? -9.617 24.125 22.984 1 97.62 705 ASP B CA 1
ATOM 13850 C C . ASP B 1 705 ? -8.68 25.203 22.469 1 97.62 705 ASP B C 1
ATOM 13852 O O . ASP B 1 705 ? -7.539 25.328 22.906 1 97.62 705 ASP B O 1
ATOM 13856 N N . ILE B 1 706 ? -9.148 25.938 21.5 1 97.94 706 ILE B N 1
ATOM 13857 C CA . ILE B 1 706 ? -8.344 27.016 20.922 1 97.94 706 ILE B CA 1
ATOM 13858 C C . ILE B 1 706 ? -8.023 28.062 21.984 1 97.94 706 ILE B C 1
ATOM 13860 O O . ILE B 1 706 ? -6.871 28.484 22.125 1 97.94 706 ILE B O 1
ATOM 13864 N N . PHE B 1 707 ? -8.977 28.438 22.812 1 97.38 707 PHE B N 1
ATOM 13865 C CA . PHE B 1 707 ? -8.758 29.375 23.906 1 97.38 707 PHE B CA 1
ATOM 13866 C C . PHE B 1 707 ? -7.773 28.812 24.922 1 97.38 707 PHE B C 1
ATOM 13868 O O . PHE B 1 707 ? -6.941 29.547 25.469 1 97.38 707 PHE B O 1
ATOM 13875 N N . ALA B 1 708 ? -7.852 27.594 25.094 1 97.69 708 ALA B N 1
ATOM 13876 C CA . ALA B 1 708 ? -7.105 26.969 26.188 1 97.69 708 ALA B CA 1
ATOM 13877 C C . ALA B 1 708 ? -5.695 26.594 25.75 1 97.69 708 ALA B C 1
ATOM 13879 O O . ALA B 1 708 ? -4.75 26.672 26.531 1 97.69 708 ALA B O 1
ATOM 13880 N N . LYS B 1 709 ? -5.508 26.203 24.5 1 97.94 709 LYS B N 1
ATOM 13881 C CA . LYS B 1 709 ? -4.27 25.516 24.141 1 97.94 709 LYS B CA 1
ATOM 13882 C C . LYS B 1 709 ? -3.635 26.141 22.906 1 97.94 709 LYS B C 1
ATOM 13884 O O . LYS B 1 709 ? -2.594 25.672 22.438 1 97.94 709 LYS B O 1
ATOM 13889 N N . GLY B 1 710 ? -4.215 27.141 22.328 1 97.81 710 GLY B N 1
ATOM 13890 C CA . GLY B 1 710 ? -3.746 27.719 21.078 1 97.81 710 GLY B CA 1
ATOM 13891 C C . GLY B 1 710 ? -4.465 27.172 19.875 1 97.81 710 GLY B C 1
ATOM 13892 O O . GLY B 1 710 ? -5.383 26.359 20 1 97.81 710 GLY B O 1
ATOM 13893 N N . VAL B 1 711 ? -4.039 27.531 18.719 1 97.31 711 VAL B N 1
ATOM 13894 C CA . VAL B 1 711 ? -4.711 27.172 17.484 1 97.31 711 VAL B CA 1
ATOM 13895 C C . VAL B 1 711 ? -4.527 25.672 17.219 1 97.31 711 VAL B C 1
ATOM 13897 O O . VAL B 1 711 ? -3.674 25.031 17.828 1 97.31 711 VAL B O 1
ATOM 13900 N N . THR B 1 712 ? -5.254 25.078 16.297 1 96.38 712 THR B N 1
ATOM 13901 C CA . THR B 1 712 ? -5.387 23.641 16.141 1 96.38 712 THR B CA 1
ATOM 13902 C C . THR B 1 712 ? -4.109 23.031 15.562 1 96.38 712 THR B C 1
ATOM 13904 O O . THR B 1 712 ? -3.852 21.844 15.727 1 96.38 712 THR B O 1
ATOM 13907 N N . GLN B 1 713 ? -3.297 23.75 14.891 1 94.88 713 GLN B N 1
ATOM 13908 C CA . GLN B 1 713 ? -2.062 23.219 14.328 1 94.88 713 GLN B CA 1
ATOM 13909 C C . GLN B 1 713 ? -1.129 22.719 15.422 1 94.88 713 GLN B C 1
ATOM 13911 O O . GLN B 1 713 ? -0.23 21.922 15.164 1 94.88 713 GLN B O 1
ATOM 13916 N N . ASN B 1 714 ? -1.353 23.219 16.641 1 96.69 714 ASN B N 1
ATOM 13917 C CA . ASN B 1 714 ? -0.501 22.844 17.766 1 96.69 714 ASN B CA 1
ATOM 13918 C C . ASN B 1 714 ? -0.773 21.422 18.219 1 96.69 714 ASN B C 1
ATOM 13920 O O . ASN B 1 714 ? 0.064 20.797 18.891 1 96.69 714 ASN B O 1
ATOM 13924 N N . TYR B 1 715 ? -1.958 20.906 17.891 1 96.19 715 TYR B N 1
ATOM 13925 C CA . TYR B 1 715 ? -2.287 19.609 18.469 1 96.19 715 TYR B CA 1
ATOM 13926 C C . TYR B 1 715 ? -3.006 18.719 17.453 1 96.19 715 TYR B C 1
ATOM 13928 O O . TYR B 1 715 ? -3.564 17.688 17.812 1 96.19 715 TYR B O 1
ATOM 13936 N N . ASN B 1 716 ? -3.021 19.125 16.219 1 93 716 ASN B N 1
ATOM 13937 C CA . ASN B 1 716 ? -3.58 18.266 15.18 1 93 716 ASN B CA 1
ATOM 13938 C C . ASN B 1 716 ? -2.764 17 15.008 1 93 716 ASN B C 1
ATOM 13940 O O . ASN B 1 716 ? -1.546 17 15.195 1 93 716 ASN B O 1
ATOM 13944 N N . THR B 1 717 ? -3.41 15.898 14.578 1 94.5 717 THR B N 1
ATOM 13945 C CA . THR B 1 717 ? -2.736 14.609 14.484 1 94.5 717 THR B CA 1
ATOM 13946 C C . THR B 1 717 ? -1.875 14.539 13.234 1 94.5 717 THR B C 1
ATOM 13948 O O . THR B 1 717 ? -1.016 13.664 13.109 1 94.5 717 THR B O 1
ATOM 13951 N N . LYS B 1 718 ? -1.983 15.375 12.297 1 90.94 718 LYS B N 1
ATOM 13952 C CA . LYS B 1 718 ? -1.353 15.305 10.977 1 90.94 718 LYS B CA 1
ATOM 13953 C C . LYS B 1 718 ? 0.165 15.211 11.102 1 90.94 718 LYS B C 1
ATOM 13955 O O . LYS B 1 718 ? 0.788 14.344 10.492 1 90.94 718 LYS B O 1
ATOM 13960 N N . PRO B 1 719 ? 0.781 16.141 11.914 1 89.75 719 PRO B N 1
ATOM 13961 C CA . PRO B 1 719 ? 2.236 16.031 12.023 1 89.75 719 PRO B CA 1
ATOM 13962 C C . PRO B 1 719 ? 2.689 14.688 12.594 1 89.75 719 PRO B C 1
ATOM 13964 O O . PRO B 1 719 ? 3.734 14.172 12.195 1 89.75 719 PRO B O 1
ATOM 13967 N N . ASN B 1 720 ? 1.922 14.164 13.5 1 92.38 720 ASN B N 1
ATOM 13968 C CA . ASN B 1 720 ? 2.273 12.891 14.117 1 92.38 720 ASN B CA 1
ATOM 13969 C C . ASN B 1 720 ? 2.045 11.719 13.172 1 92.38 720 ASN B C 1
ATOM 13971 O O . ASN B 1 720 ? 2.826 10.766 13.156 1 92.38 720 ASN B O 1
ATOM 13975 N N . GLU B 1 721 ? 1.046 11.75 12.375 1 90.88 721 GLU B N 1
ATOM 13976 C CA . GLU B 1 721 ? 0.769 10.695 11.406 1 90.88 721 GLU B CA 1
ATOM 13977 C C . GLU B 1 721 ? 1.812 10.68 10.297 1 90.88 721 GLU B C 1
ATOM 13979 O O . GLU B 1 721 ? 2.098 9.633 9.719 1 90.88 721 GLU B O 1
ATOM 13984 N N . LYS B 1 722 ? 2.316 11.836 9.961 1 87.44 722 LYS B N 1
ATOM 13985 C CA . LYS B 1 722 ? 3.395 11.914 8.977 1 87.44 722 LYS B CA 1
ATOM 13986 C C . LYS B 1 722 ? 4.598 11.078 9.414 1 87.44 722 LYS B C 1
ATOM 13988 O O . LYS B 1 722 ? 5.32 10.539 8.578 1 87.44 722 LYS B O 1
ATOM 13993 N N . ALA B 1 723 ? 4.781 10.977 10.703 1 87.75 723 ALA B N 1
ATOM 13994 C CA . ALA B 1 723 ? 5.906 10.234 11.266 1 87.75 723 ALA B CA 1
ATOM 13995 C C . ALA B 1 723 ? 5.75 8.734 11.016 1 87.75 723 ALA B C 1
ATOM 13997 O O . ALA B 1 723 ? 6.715 7.973 11.141 1 87.75 723 ALA B O 1
ATOM 13998 N N . ASN B 1 724 ? 4.605 8.227 10.602 1 88.5 724 ASN B N 1
ATOM 13999 C CA . ASN B 1 724 ? 4.395 6.82 10.273 1 88.5 724 ASN B CA 1
ATOM 14000 C C . ASN B 1 724 ? 5.109 6.438 8.977 1 88.5 724 ASN B C 1
ATOM 14002 O O . ASN B 1 724 ? 5.449 5.27 8.781 1 88.5 724 ASN B O 1
ATOM 14006 N N . GLY B 1 725 ? 5.297 7.391 8.094 1 87.75 725 GLY B N 1
ATOM 14007 C CA . GLY B 1 725 ? 5.984 7.133 6.84 1 87.75 725 GLY B CA 1
ATOM 14008 C C . GLY B 1 725 ? 7.328 6.461 7.023 1 87.75 725 GLY B C 1
ATOM 14009 O O . GLY B 1 725 ? 7.547 5.352 6.531 1 87.75 725 GLY B O 1
ATOM 14010 N N . PRO B 1 726 ? 8.188 7.059 7.758 1 91 726 PRO B N 1
ATOM 14011 C CA . PRO B 1 726 ? 9.492 6.441 8.039 1 91 726 PRO B CA 1
ATOM 14012 C C . PRO B 1 726 ? 9.359 5.074 8.703 1 91 726 PRO B C 1
ATOM 14014 O O . PRO B 1 726 ? 10.117 4.152 8.375 1 91 726 PRO B O 1
ATOM 14017 N N . LEU B 1 727 ? 8.422 4.938 9.617 1 94 727 LEU B N 1
ATOM 14018 C CA . LEU B 1 727 ? 8.258 3.664 10.312 1 94 727 LEU B CA 1
ATOM 14019 C C . LEU B 1 727 ? 7.91 2.551 9.328 1 94 727 LEU B C 1
ATOM 14021 O O . LEU B 1 727 ? 8.398 1.427 9.461 1 94 727 LEU B O 1
ATOM 14025 N N . LYS B 1 728 ? 7.113 2.883 8.398 1 91 728 LYS B N 1
ATOM 14026 C CA . LYS B 1 728 ? 6.781 1.917 7.352 1 91 728 LYS B CA 1
ATOM 14027 C C . LYS B 1 728 ? 8.016 1.528 6.547 1 91 728 LYS B C 1
ATOM 14029 O O . LYS B 1 728 ? 8.203 0.355 6.219 1 91 728 LYS B O 1
ATOM 14034 N N . LYS B 1 729 ? 8.844 2.477 6.211 1 90.25 729 LYS B N 1
ATOM 14035 C CA . LYS B 1 729 ? 10.062 2.223 5.457 1 90.25 729 LYS B CA 1
ATOM 14036 C C . LYS B 1 729 ? 11.039 1.359 6.254 1 90.25 729 LYS B C 1
ATOM 14038 O O . LYS B 1 729 ? 11.711 0.49 5.695 1 90.25 729 LYS B O 1
ATOM 14043 N N . TYR B 1 730 ? 11.102 1.641 7.609 1 94 730 TYR B N 1
ATOM 14044 C CA . TYR B 1 730 ? 11.953 0.83 8.469 1 94 730 TYR B CA 1
ATOM 14045 C C . TYR B 1 730 ? 11.531 -0.632 8.438 1 94 730 TYR B C 1
ATOM 14047 O O . TYR B 1 730 ? 12.367 -1.528 8.32 1 94 730 TYR B O 1
ATOM 14055 N N . TYR B 1 731 ? 10.234 -0.863 8.406 1 93.62 731 TYR B N 1
ATOM 14056 C CA . TYR B 1 731 ? 9.688 -2.215 8.398 1 93.62 731 TYR B CA 1
ATOM 14057 C C . TYR B 1 731 ? 10.008 -2.92 7.082 1 93.62 731 TYR B C 1
ATOM 14059 O O . TYR B 1 731 ? 10.477 -4.062 7.082 1 93.62 731 TYR B O 1
ATOM 14067 N N . GLN B 1 732 ? 9.82 -2.236 6.047 1 86.69 732 GLN B N 1
ATOM 14068 C CA . GLN B 1 732 ? 9.898 -2.838 4.719 1 86.69 732 GLN B CA 1
ATOM 14069 C C . GLN B 1 732 ? 11.344 -3.125 4.328 1 86.69 732 GLN B C 1
ATOM 14071 O O . GLN B 1 732 ? 11.625 -4.121 3.656 1 86.69 732 GLN B O 1
ATOM 14076 N N . ASN B 1 733 ? 12.227 -2.277 4.805 1 88.06 733 ASN B N 1
ATOM 14077 C CA . ASN B 1 733 ? 13.555 -2.348 4.203 1 88.06 733 ASN B CA 1
ATOM 14078 C C . ASN B 1 733 ? 14.602 -2.812 5.211 1 88.06 733 ASN B C 1
ATOM 14080 O O . ASN B 1 733 ? 15.695 -3.219 4.828 1 88.06 733 ASN B O 1
ATOM 14084 N N . HIS B 1 734 ? 14.227 -2.781 6.488 1 91.88 734 HIS B N 1
ATOM 14085 C CA . HIS B 1 734 ? 15.289 -2.99 7.461 1 91.88 734 HIS B CA 1
ATOM 14086 C C . HIS B 1 734 ? 14.953 -4.137 8.406 1 91.88 734 HIS B C 1
ATOM 14088 O O . HIS B 1 734 ? 15.648 -4.348 9.406 1 91.88 734 HIS B O 1
ATOM 14094 N N . THR B 1 735 ? 13.906 -4.812 8.172 1 91.62 735 THR B N 1
ATOM 14095 C CA . THR B 1 735 ? 13.539 -5.902 9.07 1 91.62 735 THR B CA 1
ATOM 14096 C C . THR B 1 735 ? 13.523 -7.234 8.328 1 91.62 735 THR B C 1
ATOM 14098 O O . THR B 1 735 ? 13.531 -7.262 7.098 1 91.62 735 THR B O 1
ATOM 14101 N N . ASN B 1 736 ? 13.578 -8.312 9.094 1 84.56 736 ASN B N 1
ATOM 14102 C CA . ASN B 1 736 ? 13.422 -9.648 8.547 1 84.56 736 ASN B CA 1
ATOM 14103 C C . ASN B 1 736 ? 11.969 -10.117 8.617 1 84.56 736 ASN B C 1
ATOM 14105 O O . ASN B 1 736 ? 11.68 -11.305 8.438 1 84.56 736 ASN B O 1
ATOM 14109 N N . PHE B 1 737 ? 11.031 -9.164 9.039 1 83.19 737 PHE B N 1
ATOM 14110 C CA . PHE B 1 737 ? 9.586 -9.359 9.086 1 83.19 737 PHE B CA 1
ATOM 14111 C C . PHE B 1 737 ? 9.203 -10.32 10.203 1 83.19 737 PHE B C 1
ATOM 14113 O O . PHE B 1 737 ? 8.117 -10.906 10.188 1 83.19 737 PHE B O 1
ATOM 14120 N N . LYS B 1 738 ? 10.234 -10.688 11.133 1 79.56 738 LYS B N 1
ATOM 14121 C CA . LYS B 1 738 ? 10.023 -11.422 12.383 1 79.56 738 LYS B CA 1
ATOM 14122 C C . LYS B 1 738 ? 10.5 -10.609 13.586 1 79.56 738 LYS B C 1
ATOM 14124 O O . LYS B 1 738 ? 11.594 -10.047 13.57 1 79.56 738 LYS B O 1
ATOM 14129 N N . ASN B 1 739 ? 9.742 -10.578 14.578 1 83.38 739 ASN B N 1
ATOM 14130 C CA . ASN B 1 739 ? 10.125 -9.789 15.742 1 83.38 739 ASN B CA 1
ATOM 14131 C C . ASN B 1 739 ? 10.633 -8.406 15.328 1 83.38 739 ASN B C 1
ATOM 14133 O O . ASN B 1 739 ? 11.75 -8.023 15.68 1 83.38 739 ASN B O 1
ATOM 14137 N N . THR B 1 740 ? 9.82 -7.695 14.688 1 90.75 740 THR B N 1
ATOM 14138 C CA . THR B 1 740 ? 10.219 -6.52 13.922 1 90.75 740 THR B CA 1
ATOM 14139 C C . THR B 1 740 ? 10.359 -5.305 14.836 1 90.75 740 THR B C 1
ATOM 14141 O O . THR B 1 740 ? 11.047 -4.34 14.484 1 90.75 740 THR B O 1
ATOM 14144 N N . GLU B 1 741 ? 9.781 -5.254 16.078 1 94.19 741 GLU B N 1
ATOM 14145 C CA . GLU B 1 741 ? 9.742 -4.062 16.922 1 94.19 741 GLU B CA 1
ATOM 14146 C C . GLU B 1 741 ? 11.148 -3.566 17.234 1 94.19 741 GLU B C 1
ATOM 14148 O O . GLU B 1 741 ? 11.477 -2.408 16.969 1 94.19 741 GLU B O 1
ATOM 14153 N N . GLY B 1 742 ? 11.953 -4.52 17.734 1 93.81 742 GLY B N 1
ATOM 14154 C CA . GLY B 1 742 ? 13.312 -4.145 18.078 1 93.81 742 GLY B CA 1
ATOM 14155 C C . GLY B 1 742 ? 14.125 -3.674 16.891 1 93.81 742 GLY B C 1
ATOM 14156 O O . GLY B 1 742 ? 14.953 -2.77 17.016 1 93.81 742 GLY B O 1
ATOM 14157 N N . GLN B 1 743 ? 13.875 -4.242 15.773 1 93.69 743 GLN B N 1
ATOM 14158 C CA . GLN B 1 743 ? 14.594 -3.881 14.562 1 93.69 743 GLN B CA 1
ATOM 14159 C C . GLN B 1 743 ? 14.195 -2.492 14.078 1 93.69 743 GLN B C 1
ATOM 14161 O O . GLN B 1 743 ? 15.055 -1.685 13.711 1 93.69 743 GLN B O 1
ATOM 14166 N N . ILE B 1 744 ? 12.914 -2.217 14.117 1 95.5 744 ILE B N 1
ATOM 14167 C CA . ILE B 1 744 ? 12.391 -0.924 13.695 1 95.5 744 ILE B CA 1
ATOM 14168 C C . ILE B 1 744 ? 12.938 0.177 14.602 1 95.5 744 ILE B C 1
ATOM 14170 O O . ILE B 1 744 ? 13.391 1.219 14.117 1 95.5 744 ILE B O 1
ATOM 14174 N N . LEU B 1 745 ? 12.891 -0.043 15.852 1 96.25 745 LEU B N 1
ATOM 14175 C CA . LEU B 1 745 ? 13.312 0.96 16.828 1 96.25 745 LEU B CA 1
ATOM 14176 C C . LEU B 1 745 ? 14.812 1.214 16.734 1 96.25 745 LEU B C 1
ATOM 14178 O O . LEU B 1 745 ? 15.273 2.338 16.953 1 96.25 745 LEU B O 1
ATOM 14182 N N . ARG B 1 746 ? 15.531 0.168 16.406 1 94.38 746 ARG B N 1
ATOM 14183 C CA . ARG B 1 746 ? 16.969 0.336 16.203 1 94.38 746 ARG B CA 1
ATOM 14184 C C . ARG B 1 746 ? 17.25 1.282 15.047 1 94.38 746 ARG B C 1
ATOM 14186 O O . ARG B 1 746 ? 18.109 2.16 15.148 1 94.38 746 ARG B O 1
ATOM 14193 N N . VAL B 1 747 ? 16.578 1.117 14 1 95 747 VAL B N 1
ATOM 14194 C CA . VAL B 1 747 ? 16.766 1.973 12.836 1 95 747 VAL B CA 1
ATOM 14195 C C . VAL B 1 747 ? 16.297 3.391 13.148 1 95 747 VAL B C 1
ATOM 14197 O O . VAL B 1 747 ? 16.922 4.367 12.711 1 95 747 VAL B O 1
ATOM 14200 N N . SER B 1 748 ? 15.195 3.492 13.859 1 94.94 748 SER B N 1
ATOM 14201 C CA . SER B 1 748 ? 14.703 4.805 14.273 1 94.94 748 SER B CA 1
ATOM 14202 C C . SER B 1 748 ? 15.742 5.547 15.102 1 94.94 748 SER B C 1
ATOM 14204 O O . SER B 1 748 ? 15.906 6.762 14.961 1 94.94 748 SER B O 1
ATOM 14206 N N . GLU B 1 749 ? 16.438 4.816 15.922 1 94.56 749 GLU B N 1
ATOM 14207 C CA . GLU B 1 749 ? 17.516 5.391 16.719 1 94.56 749 GLU B CA 1
ATOM 14208 C C . GLU B 1 749 ? 18.672 5.848 15.852 1 94.56 749 GLU B C 1
ATOM 14210 O O . GLU B 1 749 ? 19.266 6.898 16.094 1 94.56 749 GLU B O 1
ATOM 14215 N N . MET B 1 750 ? 18.953 5.043 14.898 1 95.12 750 MET B N 1
ATOM 14216 C CA . MET B 1 750 ? 20.016 5.426 13.969 1 95.12 750 MET B CA 1
ATOM 14217 C C . MET B 1 750 ? 19.672 6.727 13.25 1 95.12 750 MET B C 1
ATOM 14219 O O . MET B 1 750 ? 20.531 7.594 13.078 1 95.12 750 MET B O 1
ATOM 14223 N N . ASP B 1 751 ? 18.484 6.84 12.828 1 94.56 751 ASP B N 1
ATOM 14224 C CA . ASP B 1 751 ? 18.016 8.039 12.141 1 94.56 751 ASP B CA 1
ATOM 14225 C C . ASP B 1 751 ? 18.109 9.266 13.047 1 94.56 751 ASP B C 1
ATOM 14227 O O . ASP B 1 751 ? 18.531 10.344 12.609 1 94.56 751 ASP B O 1
ATOM 14231 N N . LEU B 1 752 ? 17.703 9.086 14.273 1 92.94 752 LEU B N 1
ATOM 14232 C CA . LEU B 1 752 ? 17.797 10.172 15.25 1 92.94 752 LEU B CA 1
ATOM 14233 C C . LEU B 1 752 ? 19.25 10.594 15.453 1 92.94 752 LEU B C 1
ATOM 14235 O O . LEU B 1 752 ? 19.562 11.789 15.43 1 92.94 752 LEU B O 1
ATOM 14239 N N . VAL B 1 753 ? 20.094 9.609 15.656 1 94.19 753 VAL B N 1
ATOM 14240 C CA . VAL B 1 753 ? 21.516 9.867 15.891 1 94.19 753 VAL B CA 1
ATOM 14241 C C . VAL B 1 753 ? 22.109 10.562 14.664 1 94.19 753 VAL B C 1
ATOM 14243 O O . VAL B 1 753 ? 22.922 11.484 14.805 1 94.19 753 VAL B O 1
ATOM 14246 N N . SER B 1 754 ? 21.703 10.078 13.508 1 95.44 754 SER B N 1
ATOM 14247 C CA . SER B 1 754 ? 22.156 10.703 12.273 1 95.44 754 SER B CA 1
ATOM 14248 C C . SER B 1 754 ? 21.766 12.18 12.227 1 95.44 754 SER B C 1
ATOM 14250 O O . SER B 1 754 ? 22.578 13.031 11.859 1 95.44 754 SER B O 1
ATOM 14252 N N . THR B 1 755 ? 20.609 12.523 12.609 1 93 755 THR B N 1
ATOM 14253 C CA . THR B 1 755 ? 20.094 13.891 12.617 1 93 755 THR B CA 1
ATOM 14254 C C . THR B 1 755 ? 20.875 14.75 13.617 1 93 755 THR B C 1
ATOM 14256 O O . THR B 1 755 ? 21.172 15.914 13.344 1 93 755 THR B O 1
ATOM 14259 N N . ILE B 1 756 ? 21.188 14.164 14.742 1 90.94 756 ILE B N 1
ATOM 14260 C CA . ILE B 1 756 ? 21.922 14.883 15.789 1 90.94 756 ILE B CA 1
ATOM 14261 C C . ILE B 1 756 ? 23.328 15.188 15.312 1 90.94 756 ILE B C 1
ATOM 14263 O O . ILE B 1 756 ? 23.797 16.328 15.422 1 90.94 756 ILE B O 1
ATOM 14267 N N . ILE B 1 757 ? 23.969 14.156 14.766 1 93.31 757 ILE B N 1
ATOM 14268 C CA . ILE B 1 757 ? 25.328 14.336 14.281 1 93.31 757 ILE B CA 1
ATOM 14269 C C . ILE B 1 757 ? 25.344 15.375 13.164 1 93.31 757 ILE B C 1
ATOM 14271 O O . ILE B 1 757 ? 26.203 16.266 13.141 1 93.31 757 ILE B O 1
ATOM 14275 N N . ARG B 1 758 ? 24.438 15.305 12.25 1 93 758 ARG B N 1
ATOM 14276 C CA . ARG B 1 758 ? 24.328 16.266 11.164 1 93 758 ARG B CA 1
ATOM 14277 C C . ARG B 1 758 ? 24.141 17.688 11.703 1 93 758 ARG B C 1
ATOM 14279 O O . ARG B 1 758 ? 24.766 18.625 11.211 1 93 758 ARG B O 1
ATOM 14286 N N . SER B 1 759 ? 23.281 17.844 12.664 1 88.56 759 SER B N 1
ATOM 14287 C CA . SER B 1 759 ? 23.047 19.141 13.266 1 88.56 759 SER B CA 1
ATOM 14288 C C . SER B 1 759 ? 24.328 19.719 13.875 1 88.56 759 SER B C 1
ATOM 14290 O O . SER B 1 759 ? 24.594 20.906 13.742 1 88.56 759 SER B O 1
ATOM 14292 N N . LYS B 1 760 ? 25.172 18.891 14.469 1 87.88 760 LYS B N 1
ATOM 14293 C CA . LYS B 1 760 ? 26.438 19.312 15.062 1 87.88 760 LYS B CA 1
ATOM 14294 C C . LYS B 1 760 ? 27.438 19.734 13.984 1 87.88 760 LYS B C 1
ATOM 14296 O O . LYS B 1 760 ? 28.188 20.703 14.164 1 87.88 760 LYS B O 1
ATOM 14301 N N . ILE B 1 761 ? 27.391 18.969 12.961 1 90.88 761 ILE B N 1
ATOM 14302 C CA . ILE B 1 761 ? 28.266 19.281 11.844 1 90.88 761 ILE B CA 1
ATOM 14303 C C . ILE B 1 761 ? 27.875 20.625 11.227 1 90.88 761 ILE B C 1
ATOM 14305 O O . ILE B 1 761 ? 28.734 21.469 10.93 1 90.88 761 ILE B O 1
ATOM 14309 N N . ASP B 1 762 ? 26.625 20.828 11.023 1 86.81 762 ASP B N 1
ATOM 14310 C CA . ASP B 1 762 ? 26.125 22.078 10.453 1 86.81 762 ASP B CA 1
ATOM 14311 C C . ASP B 1 762 ? 26.453 23.266 11.344 1 86.81 762 ASP B C 1
ATOM 14313 O O . ASP B 1 762 ? 26.797 24.344 10.852 1 86.81 762 ASP B O 1
ATOM 14317 N N . ASP B 1 763 ? 26.375 23.031 12.617 1 81.69 763 ASP B N 1
ATOM 14318 C CA . ASP B 1 763 ? 26.75 24.062 13.57 1 81.69 763 ASP B CA 1
ATOM 14319 C C . ASP B 1 763 ? 28.219 24.406 13.469 1 81.69 763 ASP B C 1
ATOM 14321 O O . ASP B 1 763 ? 28.594 25.578 13.547 1 81.69 763 ASP B O 1
ATOM 14325 N N . LEU B 1 764 ? 28.984 23.406 13.312 1 81.94 764 LEU B N 1
ATOM 14326 C CA . LEU B 1 764 ? 30.422 23.594 13.164 1 81.94 764 LEU B CA 1
ATOM 14327 C C . LEU B 1 764 ? 30.734 24.359 11.875 1 81.94 764 LEU B C 1
ATOM 14329 O O . LEU B 1 764 ? 31.562 25.281 11.875 1 81.94 764 LEU B O 1
ATOM 14333 N N . ASP B 1 765 ? 30.078 23.969 10.859 1 80.88 765 ASP B N 1
ATOM 14334 C CA . ASP B 1 765 ? 30.297 24.625 9.57 1 80.88 765 ASP B CA 1
ATOM 14335 C C . ASP B 1 765 ? 29.859 26.094 9.617 1 80.88 765 ASP B C 1
ATOM 14337 O O . ASP B 1 765 ? 30.516 26.969 9.055 1 80.88 765 ASP B O 1
ATOM 14341 N N . LEU B 1 766 ? 28.734 26.297 10.195 1 76.69 766 LEU B N 1
ATOM 14342 C CA . LEU B 1 766 ? 28.234 27.656 10.336 1 76.69 766 LEU B CA 1
ATOM 14343 C C . LEU B 1 766 ? 29.172 28.484 11.195 1 76.69 766 LEU B C 1
ATOM 14345 O O . LEU B 1 766 ? 29.406 29.672 10.906 1 76.69 766 LEU B O 1
ATOM 14349 N N . SER B 1 767 ? 29.688 27.875 12.211 1 68.75 767 SER B N 1
ATOM 14350 C CA . SER B 1 767 ? 30.625 28.594 13.078 1 68.75 767 SER B CA 1
ATOM 14351 C C . SER B 1 767 ? 31.922 28.906 12.344 1 68.75 767 SER B C 1
ATOM 14353 O O . SER B 1 767 ? 32.5 29.969 12.547 1 68.75 767 SER B O 1
ATOM 14355 N N . GLN B 1 768 ? 32.25 28 11.43 1 63.53 768 GLN B N 1
ATOM 14356 C CA . GLN B 1 768 ? 33.469 28.203 10.656 1 63.53 768 GLN B CA 1
ATOM 14357 C C . GLN B 1 768 ? 33.25 29.219 9.547 1 63.53 768 GLN B C 1
ATOM 14359 O O . GLN B 1 768 ? 34.156 30.031 9.25 1 63.53 768 GLN B O 1
ATOM 14364 N N . GLU B 1 769 ? 32.062 29.016 8.844 1 54.97 769 GLU B N 1
ATOM 14365 C CA . GLU B 1 769 ? 31.734 30.016 7.832 1 54.97 769 GLU B CA 1
ATOM 14366 C C . GLU B 1 769 ? 31.547 31.391 8.453 1 54.97 769 GLU B C 1
ATOM 14368 O O . GLU B 1 769 ? 31.922 32.406 7.863 1 54.97 769 GLU B O 1
ATOM 14373 N N . GLU B 1 770 ? 30.766 31.5 9.469 1 49.38 770 GLU B N 1
ATOM 14374 C CA . GLU B 1 770 ? 30.672 32.781 10.141 1 49.38 770 GLU B CA 1
ATOM 14375 C C . GLU B 1 770 ? 32.062 33.344 10.469 1 49.38 770 GLU B C 1
ATOM 14377 O O . GLU B 1 770 ? 32.312 34.531 10.359 1 49.38 770 GLU B O 1
ATOM 14382 N N . THR B 1 771 ? 32.969 32.406 10.758 1 43.06 771 THR B N 1
ATOM 14383 C CA . THR B 1 771 ? 34.312 32.906 10.898 1 43.06 771 THR B CA 1
ATOM 14384 C C . THR B 1 771 ? 34.875 33.344 9.547 1 43.06 771 THR B C 1
ATOM 14386 O O . THR B 1 771 ? 35.594 34.344 9.477 1 43.06 771 THR B O 1
ATOM 14389 N N . ILE B 1 772 ? 34.438 32.562 8.508 1 37.97 772 ILE B N 1
ATOM 14390 C CA . ILE B 1 772 ? 34.906 33 7.195 1 37.97 772 ILE B CA 1
ATOM 14391 C C . ILE B 1 772 ? 34 34.125 6.676 1 37.97 772 ILE B C 1
ATOM 14393 O O . ILE B 1 772 ? 34.5 35.156 6.168 1 37.97 772 ILE B O 1
ATOM 14397 N N . THR B 1 773 ? 32.656 33.875 6.496 1 39.59 773 THR B N 1
ATOM 14398 C CA . THR B 1 773 ? 31.75 34.812 5.867 1 39.59 773 THR B CA 1
ATOM 14399 C C . THR B 1 773 ? 31.453 35.969 6.797 1 39.59 773 THR B C 1
ATOM 14401 O O . THR B 1 773 ? 30.703 36.875 6.445 1 39.59 773 THR B O 1
ATOM 14404 N N . LYS B 1 774 ? 31.75 36.188 8.07 1 36.91 774 LYS B N 1
ATOM 14405 C CA . LYS B 1 774 ? 31.75 37.562 8.547 1 36.91 774 LYS B CA 1
ATOM 14406 C C . LYS B 1 774 ? 32.406 38.5 7.547 1 36.91 774 LYS B C 1
ATOM 14408 O O . LYS B 1 774 ? 32.312 39.719 7.668 1 36.91 774 LYS B O 1
ATOM 14413 N N . ALA B 1 775 ? 33.438 38.062 6.797 1 29.92 775 ALA B N 1
ATOM 14414 C CA . ALA B 1 775 ? 33.938 39 5.82 1 29.92 775 ALA B CA 1
ATOM 14415 C C . ALA B 1 775 ? 32.969 39.219 4.676 1 29.92 775 ALA B C 1
ATOM 14417 O O . ALA B 1 775 ? 32.719 40.344 4.258 1 29.92 775 ALA B O 1
ATOM 14418 N N . LYS B 1 776 ? 32.688 38.281 3.699 1 30.88 776 LYS B N 1
ATOM 14419 C CA . LYS B 1 776 ? 32.062 38.625 2.426 1 30.88 776 LYS B CA 1
ATOM 14420 C C . LYS B 1 776 ? 30.531 38.688 2.564 1 30.88 776 LYS B C 1
ATOM 14422 O O . LYS B 1 776 ? 29.906 39.594 2.041 1 30.88 776 LYS B O 1
ATOM 14427 N N . ASN B 1 777 ? 29.734 37.5 2.666 1 30.02 777 ASN B N 1
ATOM 14428 C CA . ASN B 1 777 ? 28.391 37.312 2.127 1 30.02 777 ASN B CA 1
ATOM 14429 C C . ASN B 1 777 ? 27.328 37.844 3.098 1 30.02 777 ASN B C 1
ATOM 14431 O O . ASN B 1 777 ? 26.609 37.031 3.713 1 30.02 777 ASN B O 1
ATOM 14435 N N . ARG B 1 778 ? 27.516 38.719 4.059 1 28.03 778 ARG B N 1
ATOM 14436 C CA . ARG B 1 778 ? 26.359 39.438 4.613 1 28.03 778 ARG B CA 1
ATOM 14437 C C . ARG B 1 778 ? 25.406 39.844 3.512 1 28.03 778 ARG B C 1
ATOM 14439 O O . ARG B 1 778 ? 24.312 40.375 3.793 1 28.03 778 ARG B O 1
ATOM 14446 N N . GLU B 1 779 ? 25.812 40.062 2.262 1 28.72 779 GLU B N 1
ATOM 14447 C CA . GLU B 1 779 ? 25.062 40.719 1.196 1 28.72 779 GLU B CA 1
ATOM 14448 C C . GLU B 1 779 ? 23.953 39.812 0.674 1 28.72 779 GLU B C 1
ATOM 14450 O O . GLU B 1 779 ? 22.906 40.281 0.242 1 28.72 779 GLU B O 1
ATOM 14455 N N . GLY B 1 780 ? 24.156 38.469 0.457 1 30.14 780 GLY B N 1
ATOM 14456 C CA . GLY B 1 780 ? 23.188 37.719 -0.327 1 30.14 780 GLY B CA 1
ATOM 14457 C C . GLY B 1 780 ? 21.906 37.406 0.435 1 30.14 780 GLY B C 1
ATOM 14458 O O . GLY B 1 780 ? 20.922 36.969 -0.153 1 30.14 780 GLY B O 1
ATOM 14459 N N . MET B 1 781 ? 21.938 37.031 1.689 1 30.34 781 MET B N 1
ATOM 14460 C CA . MET B 1 781 ? 20.719 36.781 2.453 1 30.34 781 MET B CA 1
ATOM 14461 C C . MET B 1 781 ? 19.844 38.031 2.479 1 30.34 781 MET B C 1
ATOM 14463 O O . MET B 1 781 ? 18.688 37.969 2.926 1 30.34 781 MET B O 1
ATOM 14467 N N . ASP B 1 782 ? 20.406 39.156 2.396 1 30.16 782 ASP B N 1
ATOM 14468 C CA . ASP B 1 782 ? 19.703 40.438 2.225 1 30.16 782 ASP B CA 1
ATOM 14469 C C . ASP B 1 782 ? 18.812 40.406 0.985 1 30.16 782 ASP B C 1
ATOM 14471 O O . ASP B 1 782 ? 17.984 41.281 0.8 1 30.16 782 ASP B O 1
ATOM 14475 N N . LEU B 1 783 ? 19.203 39.656 -0.049 1 30.91 783 LEU B N 1
ATOM 14476 C CA . LEU B 1 783 ? 18.391 39.656 -1.256 1 30.91 783 LEU B CA 1
ATOM 14477 C C . LEU B 1 783 ? 17.047 38.969 -1.009 1 30.91 783 LEU B C 1
ATOM 14479 O O . LEU B 1 783 ? 16.031 39.375 -1.599 1 30.91 783 LEU B O 1
ATOM 14483 N N . GLU B 1 784 ? 16.984 37.812 -0.281 1 32.69 784 GLU B N 1
ATOM 14484 C CA . GLU B 1 784 ? 15.641 37.312 -0.046 1 32.69 784 GLU B CA 1
ATOM 14485 C C . GLU B 1 784 ? 14.867 38.188 0.927 1 32.69 784 GLU B C 1
ATOM 14487 O O . GLU B 1 784 ? 13.656 38.375 0.766 1 32.69 784 GLU B O 1
ATOM 14492 N N . LYS B 1 785 ? 15.398 38.688 2.037 1 34.88 785 LYS B N 1
ATOM 14493 C CA . LYS B 1 785 ? 14.805 39.688 2.904 1 34.88 785 LYS B CA 1
ATOM 14494 C C . LYS B 1 785 ? 14.523 40.969 2.133 1 34.88 785 LYS B C 1
ATOM 14496 O O . LYS B 1 785 ? 13.57 41.688 2.436 1 34.88 785 LYS B O 1
ATOM 14501 N N . SER B 1 786 ? 15.539 41.344 1.377 1 33.5 786 SER B N 1
ATOM 14502 C CA . SER B 1 786 ? 15.312 42.562 0.58 1 33.5 786 SER B CA 1
ATOM 14503 C C . SER B 1 786 ? 14.141 42.375 -0.378 1 33.5 786 SER B C 1
ATOM 14505 O O . SER B 1 786 ? 13.648 43.344 -0.957 1 33.5 786 SER B O 1
ATOM 14507 N N . ARG B 1 787 ? 13.914 41.156 -0.805 1 33.88 787 ARG B N 1
ATOM 14508 C CA . ARG B 1 787 ? 12.703 41.062 -1.611 1 33.88 787 ARG B CA 1
ATOM 14509 C C . ARG B 1 787 ? 11.461 41.312 -0.77 1 33.88 787 ARG B C 1
ATOM 14511 O O . ARG B 1 787 ? 10.43 41.719 -1.294 1 33.88 787 ARG B O 1
ATOM 14518 N N . LEU B 1 788 ? 11.359 40.812 0.495 1 34.25 788 LEU B N 1
ATOM 14519 C CA . LEU B 1 788 ? 10.219 41.188 1.329 1 34.25 788 LEU B CA 1
ATOM 14520 C C . LEU B 1 788 ? 10.352 42.594 1.86 1 34.25 788 LEU B C 1
ATOM 14522 O O . LEU B 1 788 ? 9.523 43.062 2.66 1 34.25 788 LEU B O 1
ATOM 14526 N N . LYS B 1 789 ? 11.578 43.125 2.346 1 33.09 789 LYS B N 1
ATOM 14527 C CA . LYS B 1 789 ? 11.57 44.469 2.961 1 33.09 789 LYS B CA 1
ATOM 14528 C C . LYS B 1 789 ? 10.656 45.406 2.195 1 33.09 789 LYS B C 1
ATOM 14530 O O . LYS B 1 789 ? 10.445 45.25 0.993 1 33.09 789 LYS B O 1
ATOM 14535 N N . SER B 1 790 ? 10.281 46.5 2.994 1 31.78 790 SER B N 1
ATOM 14536 C CA . SER B 1 790 ? 9.461 47.688 2.842 1 31.78 790 SER B CA 1
ATOM 14537 C C . SER B 1 790 ? 9.891 48.5 1.623 1 31.78 790 SER B C 1
ATOM 14539 O O . SER B 1 790 ? 10.438 49.594 1.761 1 31.78 790 SER B O 1
ATOM 14541 N N . LYS B 1 791 ? 10.898 48.344 0.802 1 31.03 791 LYS B N 1
ATOM 14542 C CA . LYS B 1 791 ? 10.906 49.625 0.085 1 31.03 791 LYS B CA 1
ATOM 14543 C C . LYS B 1 791 ? 9.484 50.125 -0.162 1 31.03 791 LYS B C 1
ATOM 14545 O O . LYS B 1 791 ? 8.609 49.344 -0.561 1 31.03 791 LYS B O 1
ATOM 14550 N N . PRO B 1 792 ? 9.117 51.219 0.547 1 33.47 792 PRO B N 1
ATOM 14551 C CA . PRO B 1 792 ? 7.891 51.906 0.125 1 33.47 792 PRO B CA 1
ATOM 14552 C C . PRO B 1 792 ? 7.531 51.625 -1.332 1 33.47 792 PRO B C 1
ATOM 14554 O O . PRO B 1 792 ? 6.469 52.031 -1.801 1 33.47 792 PRO B O 1
ATOM 14557 N N . GLY B 1 793 ? 8.57 51.688 -2.227 1 34.88 793 GLY B N 1
ATOM 14558 C CA . GLY B 1 793 ? 8.172 51.5 -3.613 1 34.88 793 GLY B CA 1
ATOM 14559 C C . GLY B 1 793 ? 7.59 50.125 -3.889 1 34.88 793 GLY B C 1
ATOM 14560 O O . GLY B 1 793 ? 7.711 49.219 -3.062 1 34.88 793 GLY B O 1
ATOM 14561 N N . ASN B 1 794 ? 6.574 49.812 -4.941 1 45.97 794 ASN B N 1
ATOM 14562 C CA . ASN B 1 794 ? 5.578 48.875 -5.414 1 45.97 794 ASN B CA 1
ATOM 14563 C C . ASN B 1 794 ? 6.18 47.469 -5.605 1 45.97 794 ASN B C 1
ATOM 14565 O O . ASN B 1 794 ? 5.684 46.688 -6.402 1 45.97 794 ASN B O 1
ATOM 14569 N N . ASP B 1 795 ? 7.355 46.969 -5.512 1 60.84 795 ASP B N 1
ATOM 14570 C CA . ASP B 1 795 ? 7.812 45.812 -6.258 1 60.84 795 ASP B CA 1
ATOM 14571 C C . ASP B 1 795 ? 7.332 44.531 -5.598 1 60.84 795 ASP B C 1
ATOM 14573 O O . ASP B 1 795 ? 8.117 43.812 -4.977 1 60.84 795 ASP B O 1
ATOM 14577 N N . HIS B 1 796 ? 6.094 44.312 -5.297 1 85.56 796 HIS B N 1
ATOM 14578 C CA . HIS B 1 796 ? 5.605 43.094 -4.691 1 85.56 796 HIS B CA 1
ATOM 14579 C C . HIS B 1 796 ? 5.277 42.062 -5.754 1 85.56 796 HIS B C 1
ATOM 14581 O O . HIS B 1 796 ? 4.598 41.062 -5.473 1 85.56 796 HIS B O 1
ATOM 14587 N N . VAL B 1 797 ? 5.812 42.375 -6.914 1 92.38 797 VAL B N 1
ATOM 14588 C CA . VAL B 1 797 ? 5.547 41.438 -8 1 92.38 797 VAL B CA 1
ATOM 14589 C C . VAL B 1 797 ? 6.863 40.969 -8.617 1 92.38 797 VAL B C 1
ATOM 14591 O O . VAL B 1 797 ? 7.801 41.781 -8.758 1 92.38 797 VAL B O 1
ATOM 14594 N N . GLU B 1 798 ? 7.031 39.719 -8.836 1 92.12 798 GLU B N 1
ATOM 14595 C CA . GLU B 1 798 ? 8.141 39.125 -9.578 1 92.12 798 GLU B CA 1
ATOM 14596 C C . GLU B 1 798 ? 7.645 38.406 -10.836 1 92.12 798 GLU B C 1
ATOM 14598 O O . GLU B 1 798 ? 6.598 37.781 -10.82 1 92.12 798 GLU B O 1
ATOM 14603 N N . PHE B 1 799 ? 8.391 38.656 -11.898 1 93.31 799 PHE B N 1
ATOM 14604 C CA . PHE B 1 799 ? 7.953 38.125 -13.18 1 93.31 799 PHE B CA 1
ATOM 14605 C C . PHE B 1 799 ? 8.805 36.938 -13.578 1 93.31 799 PHE B C 1
ATOM 14607 O O . PHE B 1 799 ? 9.984 36.875 -13.242 1 93.31 799 PHE B O 1
ATOM 14614 N N . GLY B 1 800 ? 8.156 35.906 -14.078 1 90.5 800 GLY B N 1
ATOM 14615 C CA . GLY B 1 800 ? 8.836 34.688 -14.531 1 90.5 800 GLY B CA 1
ATOM 14616 C C . GLY B 1 800 ? 8.445 34.281 -15.938 1 90.5 800 GLY B C 1
ATOM 14617 O O . GLY B 1 800 ? 7.512 34.844 -16.516 1 90.5 800 GLY B O 1
ATOM 14618 N N . SER B 1 801 ? 9.211 33.375 -16.625 1 90.5 801 SER B N 1
ATOM 14619 C CA . SER B 1 801 ? 8.984 32.844 -17.969 1 90.5 801 SER B CA 1
ATOM 14620 C C . SER B 1 801 ? 8.984 33.969 -19 1 90.5 801 SER B C 1
ATOM 14622 O O . SER B 1 801 ? 8.008 34.156 -19.734 1 90.5 801 SER B O 1
ATOM 14624 N N . ARG B 1 802 ? 10.078 34.688 -19.031 1 92.62 802 ARG B N 1
ATOM 14625 C CA . ARG B 1 802 ? 10.273 35.812 -19.922 1 92.62 802 ARG B CA 1
ATOM 14626 C C . ARG B 1 802 ? 10.32 35.375 -21.391 1 92.62 802 ARG B C 1
ATOM 14628 O O . ARG B 1 802 ? 11.008 34.406 -21.719 1 92.62 802 ARG B O 1
ATOM 14635 N N . LEU B 1 803 ? 9.453 36.031 -22.219 1 93.5 803 LEU B N 1
ATOM 14636 C CA . LEU B 1 803 ? 9.453 35.75 -23.656 1 93.5 803 LEU B CA 1
ATOM 14637 C C . LEU B 1 803 ? 10.312 36.781 -24.391 1 93.5 803 LEU B C 1
ATOM 14639 O O . LEU B 1 803 ? 10.68 37.812 -23.844 1 93.5 803 LEU B O 1
ATOM 14643 N N . PRO B 1 804 ? 10.766 36.469 -25.656 1 92.56 804 PRO B N 1
ATOM 14644 C CA . PRO B 1 804 ? 11.539 37.406 -26.438 1 92.56 804 PRO B CA 1
ATOM 14645 C C . PRO B 1 804 ? 10.789 38.719 -26.688 1 92.56 804 PRO B C 1
ATOM 14647 O O . PRO B 1 804 ? 9.562 38.719 -26.812 1 92.56 804 PRO B O 1
ATOM 14650 N N . GLN B 1 805 ? 11.555 39.812 -26.781 1 94.25 805 GLN B N 1
ATOM 14651 C CA . GLN B 1 805 ? 10.969 41.094 -27.047 1 94.25 805 GLN B CA 1
ATOM 14652 C C . GLN B 1 805 ? 10.219 41.094 -28.375 1 94.25 805 GLN B C 1
ATOM 14654 O O . GLN B 1 805 ? 10.648 40.469 -29.344 1 94.25 805 GLN B O 1
ATOM 14659 N N . ILE B 1 806 ? 9.133 41.812 -28.406 1 95.44 806 ILE B N 1
ATOM 14660 C CA . ILE B 1 806 ? 8.297 41.875 -29.609 1 95.44 806 ILE B CA 1
ATOM 14661 C C . ILE B 1 806 ? 7.859 43.312 -29.859 1 95.44 806 ILE B C 1
ATOM 14663 O O . ILE B 1 806 ? 7.602 44.062 -28.922 1 95.44 806 ILE B O 1
ATOM 14667 N N . THR B 1 807 ? 7.805 43.719 -31.109 1 94.5 807 THR B N 1
ATOM 14668 C CA . THR B 1 807 ? 7.316 45.062 -31.453 1 94.5 807 THR B CA 1
ATOM 14669 C C . THR B 1 807 ? 5.793 45.125 -31.344 1 94.5 807 THR B C 1
ATOM 14671 O O . THR B 1 807 ? 5.117 44.094 -31.438 1 94.5 807 THR B O 1
ATOM 14674 N N . LEU B 1 808 ? 5.254 46.25 -31.125 1 94.94 808 LEU B N 1
ATOM 14675 C CA . LEU B 1 808 ? 3.809 46.406 -31.016 1 94.94 808 LEU B CA 1
ATOM 14676 C C . LEU B 1 808 ? 3.117 46.031 -32.312 1 94.94 808 LEU B C 1
ATOM 14678 O O . LEU B 1 808 ? 2.002 45.5 -32.312 1 94.94 808 LEU B O 1
ATOM 14682 N N . GLU B 1 809 ? 3.775 46.281 -33.406 1 93.06 809 GLU B N 1
ATOM 14683 C CA . GLU B 1 809 ? 3.23 45.906 -34.688 1 93.06 809 GLU B CA 1
ATOM 14684 C C . GLU B 1 809 ? 3.117 44.375 -34.812 1 93.06 809 GLU B C 1
ATOM 14686 O O . GLU B 1 809 ? 2.08 43.844 -35.219 1 93.06 809 GLU B O 1
ATOM 14691 N N . ASN B 1 810 ? 4.125 43.75 -34.406 1 94.25 810 ASN B N 1
ATOM 14692 C CA . ASN B 1 810 ? 4.125 42.281 -34.469 1 94.25 810 ASN B CA 1
ATOM 14693 C C . ASN B 1 810 ? 3.1 41.688 -33.5 1 94.25 810 ASN B C 1
ATOM 14695 O O . ASN B 1 810 ? 2.477 40.656 -33.812 1 94.25 810 ASN B O 1
ATOM 14699 N N . LEU B 1 811 ? 3.01 42.219 -32.344 1 94.81 811 LEU B N 1
ATOM 14700 C CA . LEU B 1 811 ? 2.033 41.75 -31.375 1 94.81 811 LEU B CA 1
ATOM 14701 C C . LEU B 1 811 ? 0.617 41.844 -31.922 1 94.81 811 LEU B C 1
ATOM 14703 O O . LEU B 1 811 ? -0.169 40.906 -31.797 1 94.81 811 LEU B O 1
ATOM 14707 N N . GLU B 1 812 ? 0.297 42.969 -32.531 1 93.31 812 GLU B N 1
ATOM 14708 C CA . GLU B 1 812 ? -1.031 43.156 -33.094 1 93.31 812 GLU B CA 1
ATOM 14709 C C . GLU B 1 812 ? -1.301 42.219 -34.25 1 93.31 812 GLU B C 1
ATOM 14711 O O . GLU B 1 812 ? -2.43 41.75 -34.438 1 93.31 812 GLU B O 1
ATOM 14716 N N . ASN B 1 813 ? -0.301 41.844 -34.906 1 92.12 813 ASN B N 1
ATOM 14717 C CA . ASN B 1 813 ? -0.448 40.875 -36 1 92.12 813 ASN B CA 1
ATOM 14718 C C . ASN B 1 813 ? -0.701 39.469 -35.5 1 92.12 813 ASN B C 1
ATOM 14720 O O . ASN B 1 813 ? -1.56 38.75 -36.031 1 92.12 813 ASN B O 1
ATOM 14724 N N . ILE B 1 814 ? 0.037 39.125 -34.5 1 92.25 814 ILE B N 1
ATOM 14725 C CA . ILE B 1 814 ? -0.084 37.781 -33.938 1 92.25 814 ILE B CA 1
ATOM 14726 C C . ILE B 1 814 ? -1.477 37.594 -33.312 1 92.25 814 ILE B C 1
ATOM 14728 O O . ILE B 1 814 ? -2.059 36.531 -33.406 1 92.25 814 ILE B O 1
ATOM 14732 N N . HIS B 1 815 ? -2.068 38.719 -32.75 1 92.19 815 HIS B N 1
ATOM 14733 C CA . HIS B 1 815 ? -3.342 38.625 -32.031 1 92.19 815 HIS B CA 1
ATOM 14734 C C . HIS B 1 815 ? -4.461 39.281 -32.844 1 92.19 815 HIS B C 1
ATOM 14736 O O . HIS B 1 815 ? -5.434 39.781 -32.25 1 92.19 815 HIS B O 1
ATOM 14742 N N . SER B 1 816 ? -4.34 39.344 -34.094 1 88.5 816 SER B N 1
ATOM 14743 C CA . SER B 1 816 ? -5.293 40.031 -34.969 1 88.5 816 SER B CA 1
ATOM 14744 C C . SER B 1 816 ? -6.691 39.438 -34.812 1 88.5 816 SER B C 1
ATOM 14746 O O . SER B 1 816 ? -7.688 40.156 -34.969 1 88.5 816 SER B O 1
ATOM 14748 N N . THR B 1 817 ? -6.777 38.125 -34.438 1 87.62 817 THR B N 1
ATOM 14749 C CA . THR B 1 817 ? -8.078 37.469 -34.344 1 87.62 817 THR B CA 1
ATOM 14750 C C . THR B 1 817 ? -8.57 37.469 -32.906 1 87.62 817 THR B C 1
ATOM 14752 O O . THR B 1 817 ? -9.672 36.969 -32.625 1 87.62 817 THR B O 1
ATOM 14755 N N . ASN B 1 818 ? -7.812 38 -32.062 1 89.62 818 ASN B N 1
ATOM 14756 C CA . ASN B 1 818 ? -8.18 38 -30.641 1 89.62 818 ASN B CA 1
ATOM 14757 C C . ASN B 1 818 ? -8.82 39.312 -30.234 1 89.62 818 ASN B C 1
ATOM 14759 O O . ASN B 1 818 ? -8.148 40.344 -30.188 1 89.62 818 ASN B O 1
ATOM 14763 N N . VAL B 1 819 ? -10.023 39.281 -29.891 1 89.56 819 VAL B N 1
ATOM 14764 C CA . VAL B 1 819 ? -10.828 40.469 -29.609 1 89.56 819 VAL B CA 1
ATOM 14765 C C . VAL B 1 819 ? -10.25 41.219 -28.406 1 89.56 819 VAL B C 1
ATOM 14767 O O . VAL B 1 819 ? -10.453 42.406 -28.266 1 89.56 819 VAL B O 1
ATOM 14770 N N . HIS B 1 820 ? -9.492 40.594 -27.578 1 91.19 820 HIS B N 1
ATOM 14771 C CA . HIS B 1 820 ? -8.938 41.219 -26.375 1 91.19 820 HIS B CA 1
ATOM 14772 C C . HIS B 1 820 ? -7.816 42.188 -26.719 1 91.19 820 HIS B C 1
ATOM 14774 O O . HIS B 1 820 ? -7.484 43.062 -25.922 1 91.19 820 HIS B O 1
ATOM 14780 N N . PHE B 1 821 ? -7.273 42.125 -27.891 1 92.56 821 PHE B N 1
ATOM 14781 C CA . PHE B 1 821 ? -6.109 42.938 -28.266 1 92.56 821 PHE B CA 1
ATOM 14782 C C . PHE B 1 821 ? -6.477 43.969 -29.297 1 92.56 821 PHE B C 1
ATOM 14784 O O . PHE B 1 821 ? -5.598 44.562 -29.938 1 92.56 821 PHE B O 1
ATOM 14791 N N . THR B 1 822 ? -7.812 44.219 -29.391 1 89.12 822 THR B N 1
ATOM 14792 C CA . THR B 1 822 ? -8.266 45.219 -30.344 1 89.12 822 THR B CA 1
ATOM 14793 C C . THR B 1 822 ? -7.75 46.594 -29.938 1 89.12 822 THR B C 1
ATOM 14795 O O . THR B 1 822 ? -7.895 47 -28.797 1 89.12 822 THR B O 1
ATOM 14798 N N . SER B 1 823 ? -7.18 47.406 -30.906 1 88.44 823 SER B N 1
ATOM 14799 C CA . SER B 1 823 ? -6.648 48.75 -30.703 1 88.44 823 SER B CA 1
ATOM 14800 C C . SER B 1 823 ? -5.668 48.781 -29.547 1 88.44 823 SER B C 1
ATOM 14802 O O . SER B 1 823 ? -5.738 49.688 -28.703 1 88.44 823 SER B O 1
ATOM 14804 N N . PHE B 1 824 ? -4.816 47.781 -29.438 1 93.75 824 PHE B N 1
ATOM 14805 C CA . PHE B 1 824 ? -3.902 47.594 -28.328 1 93.75 824 PHE B CA 1
ATOM 14806 C C . PHE B 1 824 ? -3.031 48.812 -28.109 1 93.75 824 PHE B C 1
ATOM 14808 O O . PHE B 1 824 ? -2.965 49.344 -26.984 1 93.75 824 PHE B O 1
ATOM 14815 N N . ARG B 1 825 ? -2.414 49.375 -29.172 1 92.81 825 ARG B N 1
ATOM 14816 C CA . ARG B 1 825 ? -1.48 50.5 -29.078 1 92.81 825 ARG B CA 1
ATOM 14817 C C . ARG B 1 825 ? -2.189 51.781 -28.594 1 92.81 825 ARG B C 1
ATOM 14819 O O . ARG B 1 825 ? -1.674 52.5 -27.734 1 92.81 825 ARG B O 1
ATOM 14826 N N . ARG B 1 826 ? -3.316 51.938 -29.125 1 90.81 826 ARG B N 1
ATOM 14827 C CA . ARG B 1 826 ? -4.09 53.125 -28.766 1 90.81 826 ARG B CA 1
ATOM 14828 C C . ARG B 1 826 ? -4.535 53.062 -27.312 1 90.81 826 ARG B C 1
ATOM 14830 O O . ARG B 1 826 ? -4.383 54.031 -26.578 1 90.81 826 ARG B O 1
ATOM 14837 N N . GLN B 1 827 ? -5.039 52 -26.984 1 92.44 827 GLN B N 1
ATOM 14838 C CA . GLN B 1 827 ? -5.535 51.844 -25.625 1 92.44 827 GLN B CA 1
ATOM 14839 C C . GLN B 1 827 ? -4.391 51.875 -24.625 1 92.44 827 GLN B C 1
ATOM 14841 O O . GLN B 1 827 ? -4.535 52.438 -23.531 1 92.44 827 GLN B O 1
ATOM 14846 N N . LEU B 1 828 ? -3.32 51.25 -24.906 1 94.62 828 LEU B N 1
ATOM 14847 C CA . LEU B 1 828 ? -2.15 51.312 -24.047 1 94.62 828 LEU B CA 1
ATOM 14848 C C . LEU B 1 828 ? -1.618 52.719 -23.906 1 94.62 828 LEU B C 1
ATOM 14850 O O . LEU B 1 828 ? -1.262 53.156 -22.812 1 94.62 828 LEU B O 1
ATOM 14854 N N . GLY B 1 829 ? -1.566 53.406 -25.047 1 92.75 829 GLY B N 1
ATOM 14855 C CA . GLY B 1 829 ? -1.146 54.781 -25.016 1 92.75 829 GLY B CA 1
ATOM 14856 C C . GLY B 1 829 ? -2.006 55.656 -24.094 1 92.75 829 GLY B C 1
ATOM 14857 O O . GLY B 1 829 ? -1.487 56.469 -23.344 1 92.75 829 GLY B O 1
ATOM 14858 N N . HIS B 1 830 ? -3.275 55.438 -24.172 1 92.88 830 HIS B N 1
ATOM 14859 C CA . HIS B 1 830 ? -4.203 56.156 -23.312 1 92.88 830 HIS B CA 1
ATOM 14860 C C . HIS B 1 830 ? -3.977 55.812 -21.844 1 92.88 830 HIS B C 1
ATOM 14862 O O . HIS B 1 830 ? -4.004 56.719 -20.984 1 92.88 830 HIS B O 1
ATOM 14868 N N . ALA B 1 831 ? -3.791 54.562 -21.578 1 93 831 ALA B N 1
ATOM 14869 C CA . ALA B 1 831 ? -3.576 54.094 -20.203 1 93 831 ALA B CA 1
ATOM 14870 C C . ALA B 1 831 ? -2.285 54.688 -19.625 1 93 831 ALA B C 1
ATOM 14872 O O . ALA B 1 831 ? -2.242 55.094 -18.469 1 93 831 ALA B O 1
ATOM 14873 N N . LEU B 1 832 ? -1.301 54.719 -20.391 1 92.38 832 LEU B N 1
ATOM 14874 C CA . LEU B 1 832 ? -0.017 55.25 -19.953 1 92.38 832 LEU B CA 1
ATOM 14875 C C . LEU B 1 832 ? -0.099 56.75 -19.75 1 92.38 832 LEU B C 1
ATOM 14877 O O . LEU B 1 832 ? 0.52 57.312 -18.828 1 92.38 832 LEU B O 1
ATOM 14881 N N . THR B 1 833 ? -0.867 57.406 -20.672 1 92.5 833 THR B N 1
ATOM 14882 C CA . THR B 1 833 ? -1.071 58.844 -20.531 1 92.5 833 THR B CA 1
ATOM 14883 C C . THR B 1 833 ? -1.736 59.156 -19.203 1 92.5 833 THR B C 1
ATOM 14885 O O . THR B 1 833 ? -1.34 60.125 -18.516 1 92.5 833 THR B O 1
ATOM 14888 N N . ARG B 1 834 ? -2.66 58.375 -18.859 1 89.12 834 ARG B N 1
ATOM 14889 C CA . ARG B 1 834 ? -3.363 58.531 -17.594 1 89.12 834 ARG B CA 1
ATOM 14890 C C . ARG B 1 834 ? -2.451 58.219 -16.406 1 89.12 834 ARG B C 1
ATOM 14892 O O . ARG B 1 834 ? -2.498 58.906 -15.383 1 89.12 834 ARG B O 1
ATOM 14899 N N . LEU B 1 835 ? -1.727 57.219 -16.422 1 88.38 835 LEU B N 1
ATOM 14900 C CA . LEU B 1 835 ? -0.865 56.75 -15.344 1 88.38 835 LEU B CA 1
ATOM 14901 C C . LEU B 1 835 ? 0.266 57.75 -15.078 1 88.38 835 LEU B C 1
ATOM 14903 O O . LEU B 1 835 ? 0.617 58 -13.922 1 88.38 835 LEU B O 1
ATOM 14907 N N . LEU B 1 836 ? 0.806 58.312 -16.172 1 87.94 836 LEU B N 1
ATOM 14908 C CA . LEU B 1 836 ? 1.997 59.156 -16.031 1 87.94 836 LEU B CA 1
ATOM 14909 C C . LEU B 1 836 ? 1.633 60.625 -16.047 1 87.94 836 LEU B C 1
ATOM 14911 O O . LEU B 1 836 ? 2.441 61.469 -15.664 1 87.94 836 LEU B O 1
ATOM 14915 N N . GLY B 1 837 ? 0.452 61 -16.531 1 86.69 837 GLY B N 1
ATOM 14916 C CA . GLY B 1 837 ? 0.009 62.406 -16.578 1 86.69 837 GLY B CA 1
ATOM 14917 C C . GLY B 1 837 ? 0.549 63.156 -17.781 1 86.69 837 GLY B C 1
ATOM 14918 O O . GLY B 1 837 ? 0.428 64.375 -17.844 1 86.69 837 GLY B O 1
ATOM 14919 N N . THR B 1 838 ? 1.285 62.5 -18.656 1 87.88 838 THR B N 1
ATOM 14920 C CA . THR B 1 838 ? 1.823 63.062 -19.875 1 87.88 838 THR B CA 1
ATOM 14921 C C . THR B 1 838 ? 1.352 62.312 -21.094 1 87.88 838 THR B C 1
ATOM 14923 O O . THR B 1 838 ? 1.17 61.094 -21.031 1 87.88 838 THR B O 1
ATOM 14926 N N . ARG B 1 839 ? 1.117 63 -22.141 1 89.06 839 ARG B N 1
ATOM 14927 C CA . ARG B 1 839 ? 0.631 62.344 -23.344 1 89.06 839 ARG B CA 1
ATOM 14928 C C . ARG B 1 839 ? 1.685 61.406 -23.938 1 89.06 839 ARG B C 1
ATOM 14930 O O . ARG B 1 839 ? 2.803 61.844 -24.234 1 89.06 839 ARG B O 1
ATOM 14937 N N . ILE B 1 840 ? 1.326 60.188 -24.016 1 89.19 840 ILE B N 1
ATOM 14938 C CA . ILE B 1 840 ? 2.221 59.188 -24.547 1 89.19 840 ILE B CA 1
ATOM 14939 C C . ILE B 1 840 ? 1.661 58.625 -25.859 1 89.19 840 ILE B C 1
ATOM 14941 O O . ILE B 1 840 ? 0.52 58.156 -25.906 1 89.19 840 ILE B O 1
ATOM 14945 N N . MET B 1 841 ? 2.377 58.812 -26.953 1 87.81 841 MET B N 1
ATOM 14946 C CA . MET B 1 841 ? 2.021 58.219 -28.234 1 87.81 841 MET B CA 1
ATOM 14947 C C . MET B 1 841 ? 2.979 57.094 -28.594 1 87.81 841 MET B C 1
ATOM 14949 O O . MET B 1 841 ? 4.191 57.312 -28.656 1 87.81 841 MET B O 1
ATOM 14953 N N . LEU B 1 842 ? 2.367 55.938 -28.703 1 91.62 842 LEU B N 1
ATOM 14954 C CA . LEU B 1 842 ? 3.182 54.781 -29.016 1 91.62 842 LEU B CA 1
ATOM 14955 C C . LEU B 1 842 ? 3.229 54.5 -30.516 1 91.62 842 LEU B C 1
ATOM 14957 O O . LEU B 1 842 ? 2.197 54.562 -31.188 1 91.62 842 LEU B O 1
ATOM 14961 N N . SER B 1 843 ? 4.418 54.344 -30.969 1 89.81 843 SER B N 1
ATOM 14962 C CA . SER B 1 843 ? 4.602 54 -32.375 1 89.81 843 SER B CA 1
ATOM 14963 C C . SER B 1 843 ? 4.625 52.5 -32.594 1 89.81 843 SER B C 1
ATOM 14965 O O . SER B 1 843 ? 4.711 51.75 -31.641 1 89.81 843 SER B O 1
ATOM 14967 N N . SER B 1 844 ? 4.602 52.062 -33.812 1 90.75 844 SER B N 1
ATOM 14968 C CA . SER B 1 844 ? 4.605 50.656 -34.188 1 90.75 844 SER B CA 1
ATOM 14969 C C . SER B 1 844 ? 5.941 50 -33.844 1 90.75 844 SER B C 1
ATOM 14971 O O . SER B 1 844 ? 6.008 48.781 -33.688 1 90.75 844 SER B O 1
ATOM 14973 N N . SER B 1 845 ? 7 50.812 -33.656 1 89.94 845 SER B N 1
ATOM 14974 C CA . SER B 1 845 ? 8.344 50.281 -33.469 1 89.94 845 SER B CA 1
ATOM 14975 C C . SER B 1 845 ? 8.672 50.094 -32 1 89.94 845 SER B C 1
ATOM 14977 O O . SER B 1 845 ? 9.688 49.469 -31.656 1 89.94 845 SER B O 1
ATOM 14979 N N . HIS B 1 846 ? 7.762 50.562 -31.172 1 92.19 846 HIS B N 1
ATOM 14980 C CA . HIS B 1 846 ? 8.016 50.344 -29.75 1 92.19 846 HIS B CA 1
ATOM 14981 C C . HIS B 1 846 ? 8.023 48.844 -29.406 1 92.19 846 HIS B C 1
ATOM 14983 O O . HIS B 1 846 ? 7.27 48.062 -29.984 1 92.19 846 HIS B O 1
ATOM 14989 N N . THR B 1 847 ? 8.898 48.469 -28.469 1 92.62 847 THR B N 1
ATOM 14990 C CA . THR B 1 847 ? 9.031 47.062 -28.094 1 92.62 847 THR B CA 1
ATOM 14991 C C . THR B 1 847 ? 8.547 46.812 -26.672 1 92.62 847 THR B C 1
ATOM 14993 O O . THR B 1 847 ? 8.664 47.688 -25.812 1 92.62 847 THR B O 1
ATOM 14996 N N . ILE B 1 848 ? 7.941 45.688 -26.438 1 95 848 ILE B N 1
ATOM 14997 C CA . ILE B 1 848 ? 7.547 45.25 -25.109 1 95 848 ILE B CA 1
ATOM 14998 C C . ILE B 1 848 ? 8.148 43.875 -24.828 1 95 848 ILE B C 1
ATOM 15000 O O . ILE B 1 848 ? 8.539 43.156 -25.75 1 95 848 ILE B O 1
ATOM 15004 N N . THR B 1 849 ? 8.305 43.531 -23.594 1 95.56 849 THR B N 1
ATOM 15005 C CA . THR B 1 849 ? 8.75 42.219 -23.141 1 95.56 849 THR B CA 1
ATOM 15006 C C . THR B 1 849 ? 7.629 41.469 -22.422 1 95.56 849 THR B C 1
ATOM 15008 O O . THR B 1 849 ? 7.312 41.781 -21.266 1 95.56 849 THR B O 1
ATOM 15011 N N . PRO B 1 850 ? 7.062 40.469 -23.031 1 96.19 850 PRO B N 1
ATOM 15012 C CA . PRO B 1 850 ? 5.969 39.719 -22.406 1 96.19 850 PRO B CA 1
ATOM 15013 C C . PRO B 1 850 ? 6.461 38.719 -21.359 1 96.19 850 PRO B C 1
ATOM 15015 O O . PRO B 1 850 ? 7.57 38.188 -21.484 1 96.19 850 PRO B O 1
ATOM 15018 N N . TYR B 1 851 ? 5.652 38.469 -20.344 1 96 851 TYR B N 1
ATOM 15019 C CA . TYR B 1 851 ? 5.863 37.469 -19.312 1 96 851 TYR B CA 1
ATOM 15020 C C . TYR B 1 851 ? 4.664 36.531 -19.219 1 96 851 TYR B C 1
ATOM 15022 O O . TYR B 1 851 ? 3.523 36.938 -19.438 1 96 851 TYR B O 1
ATOM 15030 N N . GLN B 1 852 ? 4.898 35.219 -18.859 1 95.38 852 GLN B N 1
ATOM 15031 C CA . GLN B 1 852 ? 3.803 34.281 -18.781 1 95.38 852 GLN B CA 1
ATOM 15032 C C . GLN B 1 852 ? 3.447 33.969 -17.328 1 95.38 852 GLN B C 1
ATOM 15034 O O . GLN B 1 852 ? 2.389 33.406 -17.047 1 95.38 852 GLN B O 1
ATOM 15039 N N . THR B 1 853 ? 4.305 34.344 -16.391 1 94.81 853 THR B N 1
ATOM 15040 C CA . THR B 1 853 ? 4.039 34.094 -14.984 1 94.81 853 THR B CA 1
ATOM 15041 C C . THR B 1 853 ? 4.391 35.344 -14.148 1 94.81 853 THR B C 1
ATOM 15043 O O . THR B 1 853 ? 5.227 36.156 -14.547 1 94.81 853 THR B O 1
ATOM 15046 N N . MET B 1 854 ? 3.684 35.469 -13.086 1 94.81 854 MET B N 1
ATOM 15047 C CA . MET B 1 854 ? 3.928 36.531 -12.117 1 94.81 854 MET B CA 1
ATOM 15048 C C . MET B 1 854 ? 3.686 36.031 -10.695 1 94.81 854 MET B C 1
ATOM 15050 O O . MET B 1 854 ? 2.707 35.344 -10.438 1 94.81 854 MET B O 1
ATOM 15054 N N . GLU B 1 855 ? 4.637 36.25 -9.867 1 94.44 855 GLU B N 1
ATOM 15055 C CA . GLU B 1 855 ? 4.461 35.969 -8.445 1 94.44 855 GLU B CA 1
ATOM 15056 C C . GLU B 1 855 ? 4.145 37.25 -7.664 1 94.44 855 GLU B C 1
ATOM 15058 O O . GLU B 1 855 ? 4.891 38.219 -7.73 1 94.44 855 GLU B O 1
ATOM 15063 N N . VAL B 1 856 ? 3.035 37.25 -7.027 1 95.56 856 VAL B N 1
ATOM 15064 C CA . VAL B 1 856 ? 2.596 38.406 -6.27 1 95.56 856 VAL B CA 1
ATOM 15065 C C . VAL B 1 856 ? 2.725 38.156 -4.773 1 95.56 856 VAL B C 1
ATOM 15067 O O . VAL B 1 856 ? 2.229 37.125 -4.277 1 95.56 856 VAL B O 1
ATOM 15070 N N . PHE B 1 857 ? 3.383 39.062 -4.109 1 93.25 857 PHE B N 1
ATOM 15071 C CA . PHE B 1 857 ? 3.529 38.969 -2.66 1 93.25 857 PHE B CA 1
ATOM 15072 C C . PHE B 1 857 ? 2.57 39.906 -1.955 1 93.25 857 PHE B C 1
ATOM 15074 O O . PHE B 1 857 ? 2.363 41.031 -2.406 1 93.25 857 PHE B O 1
ATOM 15081 N N . TYR B 1 858 ? 1.912 39.438 -0.964 1 90.06 858 TYR B N 1
ATOM 15082 C CA . TYR B 1 858 ? 0.979 40.281 -0.205 1 90.06 858 TYR B CA 1
ATOM 15083 C C . TYR B 1 858 ? 0.994 39.906 1.271 1 90.06 858 TYR B C 1
ATOM 15085 O O . TYR B 1 858 ? 1.382 38.781 1.629 1 90.06 858 TYR B O 1
ATOM 15093 N N . ARG B 1 859 ? 0.592 40.719 2.072 1 87.44 859 ARG B N 1
ATOM 15094 C CA . ARG B 1 859 ? 0.464 40.469 3.5 1 87.44 859 ARG B CA 1
ATOM 15095 C C . ARG B 1 859 ? -0.913 39.906 3.828 1 87.44 859 ARG B C 1
ATOM 15097 O O . ARG B 1 859 ? -1.935 40.5 3.525 1 87.44 859 ARG B O 1
ATOM 15104 N N . SER B 1 860 ? -0.93 38.812 4.449 1 90.44 860 SER B N 1
ATOM 15105 C CA . SER B 1 860 ? -2.186 38.188 4.84 1 90.44 860 SER B CA 1
ATOM 15106 C C . SER B 1 860 ? -2.893 39 5.93 1 90.44 860 SER B C 1
ATOM 15108 O O . SER B 1 860 ? -2.25 39.5 6.844 1 90.44 860 SER B O 1
ATOM 15110 N N . LEU B 1 861 ? -4.152 39.062 5.781 1 87.25 861 LEU B N 1
ATOM 15111 C CA . LEU B 1 861 ? -4.949 39.75 6.789 1 87.25 861 LEU B CA 1
ATOM 15112 C C . LEU B 1 861 ? -5.281 38.812 7.953 1 87.25 861 LEU B C 1
ATOM 15114 O O . LEU B 1 861 ? -5.836 39.25 8.961 1 87.25 861 LEU B O 1
ATOM 15118 N N . ILE B 1 862 ? -4.852 37.594 7.82 1 89 862 ILE B N 1
ATOM 15119 C CA . ILE B 1 862 ? -5.199 36.594 8.828 1 89 862 ILE B CA 1
ATOM 15120 C C . ILE B 1 862 ? -4.059 36.469 9.836 1 89 862 ILE B C 1
ATOM 15122 O O . ILE B 1 862 ? -4.234 36.75 11.023 1 89 862 ILE B O 1
ATOM 15126 N N . ASP B 1 863 ? -2.945 36.188 9.352 1 86.19 863 ASP B N 1
ATOM 15127 C CA . ASP B 1 863 ? -1.828 35.938 10.258 1 86.19 863 ASP B CA 1
ATOM 15128 C C . ASP B 1 863 ? -0.717 36.969 10.047 1 86.19 863 ASP B C 1
ATOM 15130 O O . ASP B 1 863 ? 0.385 36.812 10.578 1 86.19 863 ASP B O 1
ATOM 15134 N N . TRP B 1 864 ? -0.937 37.906 9.195 1 85.81 864 TRP B N 1
ATOM 15135 C CA . TRP B 1 864 ? -0.091 39.062 9.008 1 85.81 864 TRP B CA 1
ATOM 15136 C C . TRP B 1 864 ? 1.254 38.688 8.398 1 85.81 864 TRP B C 1
ATOM 15138 O O . TRP B 1 864 ? 2.191 39.469 8.383 1 85.81 864 TRP B O 1
ATOM 15148 N N . ARG B 1 865 ? 1.34 37.438 7.91 1 85.75 865 ARG B N 1
ATOM 15149 C CA . ARG B 1 865 ? 2.562 37 7.242 1 85.75 865 ARG B CA 1
ATOM 15150 C C . ARG B 1 865 ? 2.508 37.281 5.746 1 85.75 865 ARG B C 1
ATOM 15152 O O . ARG B 1 865 ? 1.436 37.562 5.203 1 85.75 865 ARG B O 1
ATOM 15159 N N . ILE B 1 866 ? 3.688 37.25 5.18 1 87.62 866 ILE B N 1
ATOM 15160 C CA . ILE B 1 866 ? 3.762 37.469 3.738 1 87.62 866 ILE B CA 1
ATOM 15161 C C . ILE B 1 866 ? 3.486 36.156 3 1 87.62 866 ILE B C 1
ATOM 15163 O O . ILE B 1 866 ? 4.117 35.156 3.279 1 87.62 866 ILE B O 1
ATOM 15167 N N . GLU B 1 867 ? 2.531 36.219 2.203 1 90.12 867 GLU B N 1
ATOM 15168 C CA . GLU B 1 867 ? 2.178 35.094 1.349 1 90.12 867 GLU B CA 1
ATOM 15169 C C . GLU B 1 867 ? 2.35 35.438 -0.127 1 90.12 867 GLU B C 1
ATOM 15171 O O . GLU B 1 867 ? 2.594 36.594 -0.472 1 90.12 867 GLU B O 1
ATOM 15176 N N . SER B 1 868 ? 2.369 34.438 -0.956 1 92.62 868 SER B N 1
ATOM 15177 C CA . SER B 1 868 ? 2.533 34.719 -2.381 1 92.62 868 SER B CA 1
ATOM 15178 C C . SER B 1 868 ? 1.638 33.812 -3.221 1 92.62 868 SER B C 1
ATOM 15180 O O . SER B 1 868 ? 1.206 32.75 -2.76 1 92.62 868 SER B O 1
ATOM 15182 N N . ASN B 1 869 ? 1.232 34.281 -4.348 1 94 869 ASN B N 1
ATOM 15183 C CA . ASN B 1 869 ? 0.553 33.5 -5.387 1 94 869 ASN B CA 1
ATOM 15184 C C . ASN B 1 869 ? 1.327 33.531 -6.703 1 94 869 ASN B C 1
ATOM 15186 O O . ASN B 1 869 ? 1.876 34.562 -7.082 1 94 869 ASN B O 1
ATOM 15190 N N . ILE B 1 870 ? 1.411 32.438 -7.285 1 93.81 870 ILE B N 1
ATOM 15191 C CA . ILE B 1 870 ? 1.955 32.375 -8.641 1 93.81 870 ILE B CA 1
ATOM 15192 C C . ILE B 1 870 ? 0.816 32.406 -9.656 1 93.81 870 ILE B C 1
ATOM 15194 O O . ILE B 1 870 ? -0.05 31.531 -9.664 1 93.81 870 ILE B O 1
ATOM 15198 N N . LEU B 1 871 ? 0.834 33.344 -10.445 1 95.38 871 LEU B N 1
ATOM 15199 C CA . LEU B 1 871 ? -0.228 33.562 -11.422 1 95.38 871 LEU B CA 1
ATOM 15200 C C . LEU B 1 871 ? 0.263 33.281 -12.836 1 95.38 871 LEU B C 1
ATOM 15202 O O . LEU B 1 871 ? 1.407 33.594 -13.172 1 95.38 871 LEU B O 1
ATOM 15206 N N . GLN B 1 872 ? -0.681 32.781 -13.625 1 94.69 872 GLN B N 1
ATOM 15207 C CA . GLN B 1 872 ? -0.313 32.344 -14.969 1 94.69 872 GLN B CA 1
ATOM 15208 C C . GLN B 1 872 ? -1.088 33.125 -16.031 1 94.69 872 GLN B C 1
ATOM 15210 O O . GLN B 1 872 ? -2.268 33.438 -15.844 1 94.69 872 GLN B O 1
ATOM 15215 N N . THR B 1 873 ? -0.442 33.5 -17.094 1 94.75 873 THR B N 1
ATOM 15216 C CA . THR B 1 873 ? -1.022 33.969 -18.359 1 94.75 873 THR B CA 1
ATOM 15217 C C . THR B 1 873 ? -0.466 33.188 -19.531 1 94.75 873 THR B C 1
ATOM 15219 O O . THR B 1 873 ? 0.174 33.75 -20.422 1 94.75 873 THR B O 1
ATOM 15222 N N . ASN B 1 874 ? -0.757 31.891 -19.5 1 91.31 874 ASN B N 1
ATOM 15223 C CA . ASN B 1 874 ? -0.129 30.953 -20.422 1 91.31 874 ASN B CA 1
ATOM 15224 C C . ASN B 1 874 ? -1.149 30.344 -21.375 1 91.31 874 ASN B C 1
ATOM 15226 O O . ASN B 1 874 ? -2.059 29.641 -20.953 1 91.31 874 ASN B O 1
ATOM 15230 N N . PRO B 1 875 ? -0.979 30.516 -22.656 1 88.19 875 PRO B N 1
ATOM 15231 C CA . PRO B 1 875 ? -1.913 29.938 -23.609 1 88.19 875 PRO B CA 1
ATOM 15232 C C . PRO B 1 875 ? -1.749 28.422 -23.75 1 88.19 875 PRO B C 1
ATOM 15234 O O . PRO B 1 875 ? -2.633 27.75 -24.281 1 88.19 875 PRO B O 1
ATOM 15237 N N . ASP B 1 876 ? -0.636 27.875 -23.234 1 83.88 876 ASP B N 1
ATOM 15238 C CA . ASP B 1 876 ? -0.389 26.438 -23.328 1 83.88 876 ASP B CA 1
ATOM 15239 C C . ASP B 1 876 ? 0.25 25.906 -22.047 1 83.88 876 ASP B C 1
ATOM 15241 O O . ASP B 1 876 ? 1.401 25.469 -22.062 1 83.88 876 ASP B O 1
ATOM 15245 N N . PHE B 1 877 ? -0.491 25.969 -21 1 84.06 877 PHE B N 1
ATOM 15246 C CA . PHE B 1 877 ? -0.043 25.422 -19.719 1 84.06 877 PHE B CA 1
ATOM 15247 C C . PHE B 1 877 ? -0.471 23.969 -19.562 1 84.06 877 PHE B C 1
ATOM 15249 O O . PHE B 1 877 ? -1.605 23.688 -19.156 1 84.06 877 PHE B O 1
ATOM 15256 N N . HIS B 1 878 ? 0.425 23.031 -19.734 1 75.5 878 HIS B N 1
ATOM 15257 C CA . HIS B 1 878 ? 0.142 21.609 -19.703 1 75.5 878 HIS B CA 1
ATOM 15258 C C . HIS B 1 878 ? -0.985 21.234 -20.656 1 75.5 878 HIS B C 1
ATOM 15260 O O . HIS B 1 878 ? -1.949 20.578 -20.266 1 75.5 878 HIS B O 1
ATOM 15266 N N . HIS B 1 879 ? -0.992 21.875 -21.812 1 73.5 879 HIS B N 1
ATOM 15267 C CA . HIS B 1 879 ? -1.828 21.578 -22.969 1 73.5 879 HIS B CA 1
ATOM 15268 C C . HIS B 1 879 ? -3.201 22.234 -22.828 1 73.5 879 HIS B C 1
ATOM 15270 O O . HIS B 1 879 ? -4.156 21.828 -23.5 1 73.5 879 HIS B O 1
ATOM 15276 N N . LYS B 1 880 ? -3.287 23.172 -21.891 1 80.5 880 LYS B N 1
ATOM 15277 C CA . LYS B 1 880 ? -4.516 23.938 -21.734 1 80.5 880 LYS B CA 1
ATOM 15278 C C . LYS B 1 880 ? -4.207 25.422 -21.516 1 80.5 880 LYS B C 1
ATOM 15280 O O . LYS B 1 880 ? -3.154 25.781 -20.984 1 80.5 880 LYS B O 1
ATOM 15285 N N . LYS B 1 881 ? -5.102 26.219 -21.984 1 88 881 LYS B N 1
ATOM 15286 C CA . LYS B 1 881 ? -4.969 27.641 -21.703 1 88 881 LYS B CA 1
ATOM 15287 C C . LYS B 1 881 ? -5.219 27.953 -20.234 1 88 881 LYS B C 1
ATOM 15289 O O . LYS B 1 881 ? -6.113 27.375 -19.625 1 88 881 LYS B O 1
ATOM 15294 N N . ARG B 1 882 ? -4.363 28.766 -19.703 1 92.69 882 ARG B N 1
ATOM 15295 C CA . ARG B 1 882 ? -4.562 29.156 -18.312 1 92.69 882 ARG B CA 1
ATOM 15296 C C . ARG B 1 882 ? -4.383 30.672 -18.141 1 92.69 882 ARG B C 1
ATOM 15298 O O . ARG B 1 882 ? -3.303 31.203 -18.406 1 92.69 882 ARG B O 1
ATOM 15305 N N . TYR B 1 883 ? -5.391 31.344 -17.812 1 95.06 883 TYR B N 1
ATOM 15306 C CA . TYR B 1 883 ? -5.422 32.75 -17.453 1 95.06 883 TYR B CA 1
ATOM 15307 C C . TYR B 1 883 ? -6.039 32.969 -16.078 1 95.06 883 TYR B C 1
ATOM 15309 O O . TYR B 1 883 ? -7.254 32.844 -15.906 1 95.06 883 TYR B O 1
ATOM 15317 N N . ASP B 1 884 ? -5.207 33.344 -15.148 1 96.12 884 ASP B N 1
ATOM 15318 C CA . ASP B 1 884 ? -5.645 33.375 -13.75 1 96.12 884 ASP B CA 1
ATOM 15319 C C . ASP B 1 884 ? -6.355 34.688 -13.422 1 96.12 884 ASP B C 1
ATOM 15321 O O . ASP B 1 884 ? -6.246 35.656 -14.172 1 96.12 884 ASP B O 1
ATOM 15325 N N . PHE B 1 885 ? -7.105 34.656 -12.359 1 96.44 885 PHE B N 1
ATOM 15326 C CA . PHE B 1 885 ? -7.828 35.812 -11.875 1 96.44 885 PHE B CA 1
ATOM 15327 C C . PHE B 1 885 ? -7.074 36.469 -10.727 1 96.44 885 PHE B C 1
ATOM 15329 O O . PHE B 1 885 ? -6.293 35.844 -10.031 1 96.44 885 PHE B O 1
ATOM 15336 N N . THR B 1 886 ? -7.309 37.781 -10.609 1 95.88 886 THR B N 1
ATOM 15337 C CA . THR B 1 886 ? -6.633 38.531 -9.555 1 95.88 886 THR B CA 1
ATOM 15338 C C . THR B 1 886 ? -7.559 39.594 -8.969 1 95.88 886 THR B C 1
ATOM 15340 O O . THR B 1 886 ? -8.57 39.938 -9.57 1 95.88 886 THR B O 1
ATOM 15343 N N . LEU B 1 887 ? -7.254 39.938 -7.766 1 94.31 887 LEU B N 1
ATOM 15344 C CA . LEU B 1 887 ? -7.859 41.062 -7.094 1 94.31 887 LEU B CA 1
ATOM 15345 C C . LEU B 1 887 ? -6.984 42.312 -7.234 1 94.31 887 LEU B C 1
ATOM 15347 O O . LEU B 1 887 ? -5.789 42.281 -6.926 1 94.31 887 LEU B O 1
ATOM 15351 N N . ILE B 1 888 ? -7.555 43.438 -7.734 1 94.19 888 ILE B N 1
ATOM 15352 C CA . ILE B 1 888 ? -6.742 44.656 -7.941 1 94.19 888 ILE B CA 1
ATOM 15353 C C . ILE B 1 888 ? -7.332 45.812 -7.164 1 94.19 888 ILE B C 1
ATOM 15355 O O . ILE B 1 888 ? -8.539 45.875 -6.926 1 94.19 888 ILE B O 1
ATOM 15359 N N . LYS B 1 889 ? -6.465 46.688 -6.918 1 91.56 889 LYS B N 1
ATOM 15360 C CA . LYS B 1 889 ? -6.855 47.938 -6.266 1 91.56 889 LYS B CA 1
ATOM 15361 C C . LYS B 1 889 ? -7.211 49 -7.293 1 91.56 889 LYS B C 1
ATOM 15363 O O . LYS B 1 889 ? -6.453 49.25 -8.234 1 91.56 889 LYS B O 1
ATOM 15368 N N . VAL B 1 890 ? -8.344 49.656 -7.277 1 86.5 890 VAL B N 1
ATOM 15369 C CA . VAL B 1 890 ? -8.758 50.688 -8.211 1 86.5 890 VAL B CA 1
ATOM 15370 C C . VAL B 1 890 ? -8.688 52.062 -7.523 1 86.5 890 VAL B C 1
ATOM 15372 O O . VAL B 1 890 ? -8.328 53.062 -8.148 1 86.5 890 VAL B O 1
ATOM 15375 N N . GLU B 1 891 ? -9.281 52.25 -6.414 1 78.69 891 GLU B N 1
ATOM 15376 C CA . GLU B 1 891 ? -9.203 53.469 -5.586 1 78.69 891 GLU B CA 1
ATOM 15377 C C . GLU B 1 891 ? -8.766 53.125 -4.164 1 78.69 891 GLU B C 1
ATOM 15379 O O . GLU B 1 891 ? -8.5 51.969 -3.848 1 78.69 891 GLU B O 1
ATOM 15384 N N . GLU B 1 892 ? -8.797 54.344 -3.572 1 74.12 892 GLU B N 1
ATOM 15385 C CA . GLU B 1 892 ? -8.406 54.156 -2.178 1 74.12 892 GLU B CA 1
ATOM 15386 C C . GLU B 1 892 ? -9.367 53.219 -1.457 1 74.12 892 GLU B C 1
ATOM 15388 O O . GLU B 1 892 ? -10.578 53.469 -1.431 1 74.12 892 GLU B O 1
ATOM 15393 N N . ASN B 1 893 ? -9.086 51.938 -1.148 1 75.12 893 ASN B N 1
ATOM 15394 C CA . ASN B 1 893 ? -9.766 50.906 -0.365 1 75.12 893 ASN B CA 1
ATOM 15395 C C . ASN B 1 893 ? -10.82 50.188 -1.194 1 75.12 893 ASN B C 1
ATOM 15397 O O . ASN B 1 893 ? -11.797 49.656 -0.651 1 75.12 893 ASN B O 1
ATOM 15401 N N . LYS B 1 894 ? -10.703 50.344 -2.574 1 85.75 894 LYS B N 1
ATOM 15402 C CA . LYS B 1 894 ? -11.633 49.656 -3.451 1 85.75 894 LYS B CA 1
ATOM 15403 C C . LYS B 1 894 ? -10.906 48.656 -4.348 1 85.75 894 LYS B C 1
ATOM 15405 O O . LYS B 1 894 ? -9.789 48.906 -4.797 1 85.75 894 LYS B O 1
ATOM 15410 N N . CYS B 1 895 ? -11.609 47.531 -4.48 1 90.94 895 CYS B N 1
ATOM 15411 C CA . CYS B 1 895 ? -10.977 46.5 -5.293 1 90.94 895 CYS B CA 1
ATOM 15412 C C . CYS B 1 895 ? -11.992 45.844 -6.203 1 90.94 895 CYS B C 1
ATOM 15414 O O . CYS B 1 895 ? -13.195 45.906 -5.953 1 90.94 895 CYS B O 1
ATOM 15416 N N . ILE B 1 896 ? -11.578 45.281 -7.258 1 92.69 896 ILE B N 1
ATOM 15417 C CA . ILE B 1 896 ? -12.391 44.469 -8.156 1 92.69 896 ILE B CA 1
ATOM 15418 C C . ILE B 1 896 ? -11.602 43.25 -8.609 1 92.69 896 ILE B C 1
ATOM 15420 O O . ILE B 1 896 ? -10.375 43.219 -8.477 1 92.69 896 ILE B O 1
ATOM 15424 N N . PHE B 1 897 ? -12.352 42.312 -9.109 1 94.69 897 PHE B N 1
ATOM 15425 C CA . PHE B 1 897 ? -11.711 41.125 -9.688 1 94.69 897 PHE B CA 1
ATOM 15426 C C . PHE B 1 897 ? -11.469 41.344 -11.18 1 94.69 897 PHE B C 1
ATOM 15428 O O . PHE B 1 897 ? -12.25 42 -11.859 1 94.69 897 PHE B O 1
ATOM 15435 N N . VAL B 1 898 ? -10.352 40.812 -11.641 1 95.94 898 VAL B N 1
ATOM 15436 C CA . VAL B 1 898 ? -10.047 40.875 -13.07 1 95.94 898 VAL B CA 1
ATOM 15437 C C . VAL B 1 898 ? -9.445 39.531 -13.523 1 95.94 898 VAL B C 1
ATOM 15439 O O . VAL B 1 898 ? -8.93 38.781 -12.703 1 95.94 898 VAL B O 1
ATOM 15442 N N . GLN B 1 899 ? -9.555 39.219 -14.75 1 96 899 GLN B N 1
ATOM 15443 C CA . GLN B 1 899 ? -8.836 38.094 -15.359 1 96 899 GLN B CA 1
ATOM 15444 C C . GLN B 1 899 ? -7.559 38.594 -16.047 1 96 899 GLN B C 1
ATOM 15446 O O . GLN B 1 899 ? -7.602 39.5 -16.859 1 96 899 GLN B O 1
ATOM 15451 N N . LEU B 1 900 ? -6.441 38.031 -15.695 1 96.56 900 LEU B N 1
ATOM 15452 C CA . LEU B 1 900 ? -5.16 38.406 -16.297 1 96.56 900 LEU B CA 1
ATOM 15453 C C . LEU B 1 900 ? -5.012 37.75 -17.672 1 96.56 900 LEU B C 1
ATOM 15455 O O . LEU B 1 900 ? -5.035 36.531 -17.797 1 96.56 900 LEU B O 1
ATOM 15459 N N . LEU B 1 901 ? -4.77 38.562 -18.656 1 95.62 901 LEU B N 1
ATOM 15460 C CA . LEU B 1 901 ? -4.711 38.031 -20.016 1 95.62 901 LEU B CA 1
ATOM 15461 C C . LEU B 1 901 ? -3.289 38.094 -20.562 1 95.62 901 LEU B C 1
ATOM 15463 O O . LEU B 1 901 ? -2.879 37.219 -21.328 1 95.62 901 LEU B O 1
ATOM 15467 N N . TYR B 1 902 ? -2.656 39.219 -20.219 1 96 902 TYR B N 1
ATOM 15468 C CA . TYR B 1 902 ? -1.326 39.469 -20.766 1 96 902 TYR B CA 1
ATOM 15469 C C . TYR B 1 902 ? -0.508 40.375 -19.844 1 96 902 TYR B C 1
ATOM 15471 O O . TYR B 1 902 ? -0.999 41.406 -19.375 1 96 902 TYR B O 1
ATOM 15479 N N . ILE B 1 903 ? 0.729 40 -19.531 1 97.06 903 ILE B N 1
ATOM 15480 C CA . ILE B 1 903 ? 1.639 40.75 -18.688 1 97.06 903 ILE B CA 1
ATOM 15481 C C . ILE B 1 903 ? 2.893 41.125 -19.484 1 97.06 903 ILE B C 1
ATOM 15483 O O . ILE B 1 903 ? 3.43 40.281 -20.219 1 97.06 903 ILE B O 1
ATOM 15487 N N . PHE B 1 904 ? 3.348 42.375 -19.359 1 96.19 904 PHE B N 1
ATOM 15488 C CA . PHE B 1 904 ? 4.52 42.781 -20.141 1 96.19 904 PHE B CA 1
ATOM 15489 C C . PHE B 1 904 ? 5.203 44 -19.516 1 96.19 904 PHE B C 1
ATOM 15491 O O . PHE B 1 904 ? 4.598 44.719 -18.734 1 96.19 904 PHE B O 1
ATOM 15498 N N . GLY B 1 905 ? 6.484 44.125 -19.828 1 94.62 905 GLY B N 1
ATOM 15499 C CA . GLY B 1 905 ? 7.254 45.312 -19.531 1 94.62 905 GLY B CA 1
ATOM 15500 C C . GLY B 1 905 ? 7.469 46.219 -20.75 1 94.62 905 GLY B C 1
ATOM 15501 O O . GLY B 1 905 ? 7.668 45.719 -21.859 1 94.62 905 GLY B O 1
ATOM 15502 N N . ILE B 1 906 ? 7.297 47.531 -20.578 1 93.5 906 ILE B N 1
ATOM 15503 C CA . ILE B 1 906 ? 7.52 48.469 -21.672 1 93.5 906 ILE B CA 1
ATOM 15504 C C . ILE B 1 906 ? 8.547 49.531 -21.234 1 93.5 906 ILE B C 1
ATOM 15506 O O . ILE B 1 906 ? 8.508 50 -20.094 1 93.5 906 ILE B O 1
ATOM 15510 N N . GLN B 1 907 ? 9.469 49.719 -22.094 1 87.38 907 GLN B N 1
ATOM 15511 C CA . GLN B 1 907 ? 10.477 50.75 -21.828 1 87.38 907 GLN B CA 1
ATOM 15512 C C . GLN B 1 907 ? 10.125 52.062 -22.547 1 87.38 907 GLN B C 1
ATOM 15514 O O . GLN B 1 907 ? 9.984 52.094 -23.766 1 87.38 907 GLN B O 1
ATOM 15519 N N . LEU B 1 908 ? 9.734 53.062 -21.781 1 83 908 LEU B N 1
ATOM 15520 C CA . LEU B 1 908 ? 9.453 54.375 -22.328 1 83 908 LEU B CA 1
ATOM 15521 C C . LEU B 1 908 ? 10.688 55.281 -22.234 1 83 908 LEU B C 1
ATOM 15523 O O . LEU B 1 908 ? 11.695 54.906 -21.641 1 83 908 LEU B O 1
ATOM 15527 N N . ASP B 1 909 ? 10.633 56.594 -22.875 1 69.44 909 ASP B N 1
ATOM 15528 C CA . ASP B 1 909 ? 11.734 57.562 -22.844 1 69.44 909 ASP B CA 1
ATOM 15529 C C . ASP B 1 909 ? 12.117 57.906 -21.422 1 69.44 909 ASP B C 1
ATOM 15531 O O . ASP B 1 909 ? 11.25 58.219 -20.594 1 69.44 909 ASP B O 1
ATOM 15535 N N . GLY B 1 910 ? 13.297 57.594 -20.766 1 59.12 910 GLY B N 1
ATOM 15536 C CA . GLY B 1 910 ? 13.844 57.906 -19.469 1 59.12 910 GLY B CA 1
ATOM 15537 C C . GLY B 1 910 ? 14.172 56.688 -18.625 1 59.12 910 GLY B C 1
ATOM 15538 O O . GLY B 1 910 ? 14.383 56.812 -17.422 1 59.12 910 GLY B O 1
ATOM 15539 N N . ASN B 1 911 ? 14.523 55.594 -19.031 1 61.41 911 ASN B N 1
ATOM 15540 C CA . ASN B 1 911 ? 15.211 54.406 -18.516 1 61.41 911 ASN B CA 1
ATOM 15541 C C . ASN B 1 911 ? 14.32 53.625 -17.578 1 61.41 911 ASN B C 1
ATOM 15543 O O . ASN B 1 911 ? 14.773 52.656 -16.953 1 61.41 911 ASN B O 1
ATOM 15547 N N . GLN B 1 912 ? 13.117 53.969 -17.281 1 75.75 912 GLN B N 1
ATOM 15548 C CA . GLN B 1 912 ? 12.391 53.125 -16.328 1 75.75 912 GLN B CA 1
ATOM 15549 C C . GLN B 1 912 ? 11.453 52.156 -17.047 1 75.75 912 GLN B C 1
ATOM 15551 O O . GLN B 1 912 ? 10.727 52.562 -17.953 1 75.75 912 GLN B O 1
ATOM 15556 N N . THR B 1 913 ? 11.562 50.844 -16.734 1 86.94 913 THR B N 1
ATOM 15557 C CA . THR B 1 913 ? 10.656 49.812 -17.25 1 86.94 913 THR B CA 1
ATOM 15558 C C . THR B 1 913 ? 9.352 49.812 -16.469 1 86.94 913 THR B C 1
ATOM 15560 O O . THR B 1 913 ? 9.367 49.719 -15.234 1 86.94 913 THR B O 1
ATOM 15563 N N . LEU B 1 914 ? 8.25 50.094 -17.125 1 90.94 914 LEU B N 1
ATOM 15564 C CA . LEU B 1 914 ? 6.93 49.969 -16.516 1 90.94 914 LEU B CA 1
ATOM 15565 C C . LEU B 1 914 ? 6.324 48.594 -16.828 1 90.94 914 LEU B C 1
ATOM 15567 O O . LEU B 1 914 ? 6.383 48.125 -17.953 1 90.94 914 LEU B O 1
ATOM 15571 N N . TYR B 1 915 ? 5.84 48.031 -15.828 1 94.31 915 TYR B N 1
ATOM 15572 C CA . TYR B 1 915 ? 5.191 46.719 -16 1 94.31 915 TYR B CA 1
ATOM 15573 C C . TYR B 1 915 ? 3.676 46.875 -16.016 1 94.31 915 TYR B C 1
ATOM 15575 O O . TYR B 1 915 ? 3.084 47.375 -15.07 1 94.31 915 TYR B O 1
ATOM 15583 N N . MET B 1 916 ? 3.1 46.438 -17.094 1 95.25 916 MET B N 1
ATOM 15584 C CA . MET B 1 916 ? 1.666 46.594 -17.328 1 95.25 916 MET B CA 1
ATOM 15585 C C . MET B 1 916 ? 1.014 45.219 -17.578 1 95.25 916 MET B C 1
ATOM 15587 O O . MET B 1 916 ? 1.703 44.25 -17.844 1 95.25 916 MET B O 1
ATOM 15591 N N . ALA B 1 917 ? -0.333 45.188 -17.422 1 96.81 917 ALA B N 1
ATOM 15592 C CA . ALA B 1 917 ? -1.107 44 -17.734 1 96.81 917 ALA B CA 1
ATOM 15593 C C . ALA B 1 917 ? -2.4 44.344 -18.453 1 96.81 917 ALA B C 1
ATOM 15595 O O . ALA B 1 917 ? -3.035 45.375 -18.156 1 96.81 917 ALA B O 1
ATOM 15596 N N . LEU B 1 918 ? -2.668 43.562 -19.438 1 96.31 918 LEU B N 1
ATOM 15597 C CA . LEU B 1 918 ? -3.998 43.594 -20.031 1 96.31 918 LEU B CA 1
ATOM 15598 C C . LEU B 1 918 ? -4.953 42.688 -19.266 1 96.31 918 LEU B C 1
ATOM 15600 O O . LEU B 1 918 ? -4.676 41.5 -19.078 1 96.31 918 LEU B O 1
ATOM 15604 N N . VAL B 1 919 ? -6.035 43.281 -18.797 1 96.38 919 VAL B N 1
ATOM 15605 C CA . VAL B 1 919 ? -6.93 42.5 -17.953 1 96.38 919 VAL B CA 1
ATOM 15606 C C . VAL B 1 919 ? -8.367 42.656 -18.422 1 96.38 919 VAL B C 1
ATOM 15608 O O . VAL B 1 919 ? -8.68 43.594 -19.172 1 96.38 919 VAL B O 1
ATOM 15611 N N . LEU B 1 920 ? -9.195 41.688 -18.062 1 95.38 920 LEU B N 1
ATOM 15612 C CA . LEU B 1 920 ? -10.641 41.75 -18.25 1 95.38 920 LEU B CA 1
ATOM 15613 C C . LEU B 1 920 ? -11.352 41.875 -16.906 1 95.38 920 LEU B C 1
ATOM 15615 O O . LEU B 1 920 ? -11.43 40.906 -16.141 1 95.38 920 LEU B O 1
ATOM 15619 N N . PRO B 1 921 ? -11.898 43.031 -16.562 1 94.69 921 PRO B N 1
ATOM 15620 C CA . PRO B 1 921 ? -12.547 43.219 -15.258 1 94.69 921 PRO B CA 1
ATOM 15621 C C . PRO B 1 921 ? -13.836 42.406 -15.109 1 94.69 921 PRO B C 1
ATOM 15623 O O . PRO B 1 921 ? -14.516 42.156 -16.109 1 94.69 921 PRO B O 1
ATOM 15626 N N . LEU B 1 922 ? -14.133 42.094 -13.938 1 93.75 922 LEU B N 1
ATOM 15627 C CA . LEU B 1 922 ? -15.359 41.406 -13.562 1 93.75 922 LEU B CA 1
ATOM 15628 C C . LEU B 1 922 ? -16.203 42.25 -12.609 1 93.75 922 LEU B C 1
ATOM 15630 O O . LEU B 1 922 ? -15.703 42.688 -11.578 1 93.75 922 LEU B O 1
ATOM 15634 N N . ASP B 1 923 ? -17.453 42.406 -12.945 1 89.38 923 ASP B N 1
ATOM 15635 C CA . ASP B 1 923 ? -18.344 43.25 -12.133 1 89.38 923 ASP B CA 1
ATOM 15636 C C . ASP B 1 923 ? -19.312 42.375 -11.32 1 89.38 923 ASP B C 1
ATOM 15638 O O . ASP B 1 923 ? -19.625 41.25 -11.719 1 89.38 923 ASP B O 1
ATOM 15642 N N . VAL B 1 924 ? -19.672 42.906 -10.203 1 85 924 VAL B N 1
ATOM 15643 C CA . VAL B 1 924 ? -20.75 42.281 -9.445 1 85 924 VAL B CA 1
ATOM 15644 C C . VAL B 1 924 ? -22.094 42.594 -10.086 1 85 924 VAL B C 1
ATOM 15646 O O . VAL B 1 924 ? -22.453 43.781 -10.227 1 85 924 VAL B O 1
ATOM 15649 N N . PRO B 1 925 ? -22.781 41.594 -10.625 1 73.5 925 PRO B N 1
ATOM 15650 C CA . PRO B 1 925 ? -24.031 41.906 -11.344 1 73.5 925 PRO B CA 1
ATOM 15651 C C . PRO B 1 925 ? -25.062 42.594 -10.461 1 73.5 925 PRO B C 1
ATOM 15653 O O . PRO B 1 925 ? -25.172 42.281 -9.273 1 73.5 925 PRO B O 1
ATOM 15656 N N . ARG B 1 926 ? -25.75 43.781 -10.859 1 59.84 926 ARG B N 1
ATOM 15657 C CA . ARG B 1 926 ? -26.781 44.531 -10.141 1 59.84 926 ARG B CA 1
ATOM 15658 C C . ARG B 1 926 ? -28.016 43.688 -9.898 1 59.84 926 ARG B C 1
ATOM 15660 O O . ARG B 1 926 ? -28.625 43.781 -8.836 1 59.84 926 ARG B O 1
ATOM 15667 N N . SER B 1 927 ? -28.969 43.281 -11.008 1 48.94 927 SER B N 1
ATOM 15668 C CA . SER B 1 927 ? -30.328 42.75 -10.945 1 48.94 927 SER B CA 1
ATOM 15669 C C . SER B 1 927 ? -30.359 41.344 -10.352 1 48.94 927 SER B C 1
ATOM 15671 O O . SER B 1 927 ? -31.422 40.719 -10.289 1 48.94 927 SER B O 1
ATOM 15673 N N . LEU B 1 928 ? -29.625 40.469 -10.461 1 46.66 928 LEU B N 1
ATOM 15674 C CA . LEU B 1 928 ? -30.016 39.062 -10.711 1 46.66 928 LEU B CA 1
ATOM 15675 C C . LEU B 1 928 ? -30.781 38.5 -9.516 1 46.66 928 LEU B C 1
ATOM 15677 O O . LEU B 1 928 ? -30.266 38.5 -8.391 1 46.66 928 LEU B O 1
ATOM 15681 N N . SER B 1 929 ? -32.062 38.312 -9.594 1 39.94 929 SER B N 1
ATOM 15682 C CA . SER B 1 929 ? -33.156 37.656 -8.914 1 39.94 929 SER B CA 1
ATOM 15683 C C . SER B 1 929 ? -32.719 36.312 -8.352 1 39.94 929 SER B C 1
ATOM 15685 O O . SER B 1 929 ? -33.344 35.812 -7.395 1 39.94 929 SER B O 1
ATOM 15687 N N . ASN B 1 930 ? -32.281 35.375 -9.195 1 46.75 930 ASN B N 1
ATOM 15688 C CA . ASN B 1 930 ? -32.188 34.031 -8.688 1 46.75 930 ASN B CA 1
ATOM 15689 C C . ASN B 1 930 ? -31.234 33.938 -7.5 1 46.75 930 ASN B C 1
ATOM 15691 O O . ASN B 1 930 ? -30.547 32.906 -7.328 1 46.75 930 ASN B O 1
ATOM 15695 N N . ARG B 1 931 ? -31.156 35.062 -6.727 1 66.75 931 ARG B N 1
ATOM 15696 C CA . ARG B 1 931 ? -30.125 35.469 -5.781 1 66.75 931 ARG B CA 1
ATOM 15697 C C . ARG B 1 931 ? -30.375 34.844 -4.406 1 66.75 931 ARG B C 1
ATOM 15699 O O . ARG B 1 931 ? -29.594 35.062 -3.471 1 66.75 931 ARG B O 1
ATOM 15706 N N . ARG B 1 932 ? -31.375 34.25 -4.449 1 78.75 932 ARG B N 1
ATOM 15707 C CA . ARG B 1 932 ? -31.641 33.562 -3.189 1 78.75 932 ARG B CA 1
ATOM 15708 C C . ARG B 1 932 ? -30.609 32.469 -2.955 1 78.75 932 ARG B C 1
ATOM 15710 O O . ARG B 1 932 ? -30.109 32.312 -1.841 1 78.75 932 ARG B O 1
ATOM 15717 N N . ARG B 1 933 ? -30.312 31.797 -4.031 1 86.75 933 ARG B N 1
ATOM 15718 C CA . ARG B 1 933 ? -29.344 30.703 -3.908 1 86.75 933 ARG B CA 1
ATOM 15719 C C . ARG B 1 933 ? -27.969 31.234 -3.496 1 86.75 933 ARG B C 1
ATOM 15721 O O . ARG B 1 933 ? -27.266 30.594 -2.711 1 86.75 933 ARG B O 1
ATOM 15728 N N . ASP B 1 934 ? -27.609 32.344 -4.039 1 89.44 934 ASP B N 1
ATOM 15729 C CA . ASP B 1 934 ? -26.328 32.938 -3.695 1 89.44 934 ASP B CA 1
ATOM 15730 C C . ASP B 1 934 ? -26.281 33.344 -2.221 1 89.44 934 ASP B C 1
ATOM 15732 O O . ASP B 1 934 ? -25.25 33.156 -1.557 1 89.44 934 ASP B O 1
ATOM 15736 N N . LYS B 1 935 ? -27.359 33.812 -1.809 1 88.31 935 LYS B N 1
ATOM 15737 C CA . LYS B 1 935 ? -27.438 34.188 -0.402 1 88.31 935 LYS B CA 1
ATOM 15738 C C . LYS B 1 935 ? -27.438 32.969 0.503 1 88.31 935 LYS B C 1
ATOM 15740 O O . LYS B 1 935 ? -26.703 32.906 1.491 1 88.31 935 LYS B O 1
ATOM 15745 N N . ASP B 1 936 ? -28.281 32.031 0.105 1 91.5 936 ASP B N 1
ATOM 15746 C CA . ASP B 1 936 ? -28.422 30.812 0.907 1 91.5 936 ASP B CA 1
ATOM 15747 C C . ASP B 1 936 ? -27.094 30.062 1.002 1 91.5 936 ASP B C 1
ATOM 15749 O O . ASP B 1 936 ? -26.766 29.5 2.049 1 91.5 936 ASP B O 1
ATOM 15753 N N . LEU B 1 937 ? -26.391 30.078 -0.098 1 94.31 937 LEU B N 1
ATOM 15754 C CA . LEU B 1 937 ? -25.156 29.312 -0.164 1 94.31 937 LEU B CA 1
ATOM 15755 C C . LEU B 1 937 ? -23.938 30.219 0.041 1 94.31 937 LEU B C 1
ATOM 15757 O O . LEU B 1 937 ? -22.797 29.766 -0.004 1 94.31 937 LEU B O 1
ATOM 15761 N N . ARG B 1 938 ? -24.203 31.5 0.27 1 91.19 938 ARG B N 1
ATOM 15762 C CA . ARG B 1 938 ? -23.172 32.5 0.549 1 91.19 938 ARG B CA 1
ATOM 15763 C C . ARG B 1 938 ? -22.141 32.531 -0.574 1 91.19 938 ARG B C 1
ATOM 15765 O O . ARG B 1 938 ? -20.938 32.469 -0.322 1 91.19 938 ARG B O 1
ATOM 15772 N N . LEU B 1 939 ? -22.656 32.625 -1.765 1 91.38 939 LEU B N 1
ATOM 15773 C CA . LEU B 1 939 ? -21.797 32.719 -2.945 1 91.38 939 LEU B CA 1
ATOM 15774 C C . LEU B 1 939 ? -21.656 34.156 -3.416 1 91.38 939 LEU B C 1
ATOM 15776 O O . LEU B 1 939 ? -22.594 34.938 -3.318 1 91.38 939 LEU B O 1
ATOM 15780 N N . LEU B 1 940 ? -20.438 34.438 -3.783 1 89.56 940 LEU B N 1
ATOM 15781 C CA . LEU B 1 940 ? -20.203 35.719 -4.449 1 89.56 940 LEU B CA 1
ATOM 15782 C C . LEU B 1 940 ? -20.031 35.5 -5.953 1 89.56 940 LEU B C 1
ATOM 15784 O O . LEU B 1 940 ? -19.109 34.812 -6.398 1 89.56 940 LEU B O 1
ATOM 15788 N N . ARG B 1 941 ? -20.906 36.125 -6.641 1 90.06 941 ARG B N 1
ATOM 15789 C CA . ARG B 1 941 ? -20.922 36 -8.094 1 90.06 941 ARG B CA 1
ATOM 15790 C C . ARG B 1 941 ? -20.375 37.25 -8.766 1 90.06 941 ARG B C 1
ATOM 15792 O O . ARG B 1 941 ? -20.656 38.375 -8.336 1 90.06 941 ARG B O 1
ATOM 15799 N N . VAL B 1 942 ? -19.578 37.031 -9.82 1 91.31 942 VAL B N 1
ATOM 15800 C CA . VAL B 1 942 ? -19.062 38.125 -10.641 1 91.31 942 VAL B CA 1
ATOM 15801 C C . VAL B 1 942 ? -19.266 37.812 -12.117 1 91.31 942 VAL B C 1
ATOM 15803 O O . VAL B 1 942 ? -19.438 36.656 -12.492 1 91.31 942 VAL B O 1
ATOM 15806 N N . LYS B 1 943 ? -19.359 38.781 -12.875 1 90.31 943 LYS B N 1
ATOM 15807 C CA . LYS B 1 943 ? -19.578 38.625 -14.312 1 90.31 943 LYS B CA 1
ATOM 15808 C C . LYS B 1 943 ? -18.516 39.375 -15.109 1 90.31 943 LYS B C 1
ATOM 15810 O O . LYS B 1 943 ? -18.219 40.531 -14.828 1 90.31 943 LYS B O 1
ATOM 15815 N N . SER B 1 944 ? -17.969 38.688 -16.016 1 91.31 944 SER B N 1
ATOM 15816 C CA . SER B 1 944 ? -16.969 39.312 -16.875 1 91.31 944 SER B CA 1
ATOM 15817 C C . SER B 1 944 ? -17.609 40.375 -17.781 1 91.31 944 SER B C 1
ATOM 15819 O O . SER B 1 944 ? -18.703 40.188 -18.312 1 91.31 944 SER B O 1
ATOM 15821 N N . ARG B 1 945 ? -16.875 41.438 -17.953 1 89.44 945 ARG B N 1
ATOM 15822 C CA . ARG B 1 945 ? -17.297 42.406 -18.969 1 89.44 945 ARG B CA 1
ATOM 15823 C C . ARG B 1 945 ? -17.172 41.812 -20.375 1 89.44 945 ARG B C 1
ATOM 15825 O O . ARG B 1 945 ? -16.5 40.781 -20.562 1 89.44 945 ARG B O 1
ATOM 15832 N N . PRO B 1 946 ? -17.891 42.406 -21.266 1 85.5 946 PRO B N 1
ATOM 15833 C CA . PRO B 1 946 ? -17.781 41.875 -22.625 1 85.5 946 PRO B CA 1
ATOM 15834 C C . PRO B 1 946 ? -16.359 41.938 -23.172 1 85.5 946 PRO B C 1
ATOM 15836 O O . PRO B 1 946 ? -15.648 42.906 -22.953 1 85.5 946 PRO B O 1
ATOM 15839 N N . SER B 1 947 ? -15.906 40.906 -23.766 1 78.69 947 SER B N 1
ATOM 15840 C CA . SER B 1 947 ? -14.539 40.719 -24.25 1 78.69 947 SER B CA 1
ATOM 15841 C C . SER B 1 947 ? -14.188 41.781 -25.297 1 78.69 947 SER B C 1
ATOM 15843 O O . SER B 1 947 ? -13.031 42.188 -25.406 1 78.69 947 SER B O 1
ATOM 15845 N N . SER B 1 948 ? -15.172 42.219 -26.078 1 74.38 948 SER B N 1
ATOM 15846 C CA . SER B 1 948 ? -14.93 43.094 -27.203 1 74.38 948 SER B CA 1
ATOM 15847 C C . SER B 1 948 ? -14.609 44.5 -26.719 1 74.38 948 SER B C 1
ATOM 15849 O O . SER B 1 948 ? -13.789 45.219 -27.328 1 74.38 948 SER B O 1
ATOM 15851 N N . SER B 1 949 ? -15.172 44.875 -25.609 1 73.94 949 SER B N 1
ATOM 15852 C CA . SER B 1 949 ? -15 46.25 -25.219 1 73.94 949 SER B CA 1
ATOM 15853 C C . SER B 1 949 ? -14.617 46.375 -23.734 1 73.94 949 SER B C 1
ATOM 15855 O O . SER B 1 949 ? -14.383 47.469 -23.25 1 73.94 949 SER B O 1
ATOM 15857 N N . GLY B 1 950 ? -14.281 45.344 -23.25 1 85.38 950 GLY B N 1
ATOM 15858 C CA . GLY B 1 950 ? -14.203 45.469 -21.797 1 85.38 950 GLY B CA 1
ATOM 15859 C C . GLY B 1 950 ? -12.789 45.312 -21.266 1 85.38 950 GLY B C 1
ATOM 15860 O O . GLY B 1 950 ? -12.547 45.531 -20.078 1 85.38 950 GLY B O 1
ATOM 15861 N N . THR B 1 951 ? -11.75 45.188 -22.109 1 92.75 951 THR B N 1
ATOM 15862 C CA . THR B 1 951 ? -10.398 45 -21.609 1 92.75 951 THR B CA 1
ATOM 15863 C C . THR B 1 951 ? -9.773 46.344 -21.219 1 92.75 951 THR B C 1
ATOM 15865 O O . THR B 1 951 ? -10.062 47.375 -21.844 1 92.75 951 THR B O 1
ATOM 15868 N N . VAL B 1 952 ? -8.945 46.312 -20.234 1 93.56 952 VAL B N 1
ATOM 15869 C CA . VAL B 1 952 ? -8.281 47.531 -19.766 1 93.56 952 VAL B CA 1
ATOM 15870 C C . VAL B 1 952 ? -6.836 47.219 -19.375 1 93.56 952 VAL B C 1
ATOM 15872 O O . VAL B 1 952 ? -6.504 46.062 -19.125 1 93.56 952 VAL B O 1
ATOM 15875 N N . PHE B 1 953 ? -6.02 48.25 -19.422 1 95.25 953 PHE B N 1
ATOM 15876 C CA . PHE B 1 953 ? -4.637 48.094 -18.969 1 95.25 953 PHE B CA 1
ATOM 15877 C C . PHE B 1 953 ? -4.477 48.594 -17.547 1 95.25 953 PHE B C 1
ATOM 15879 O O . PHE B 1 953 ? -5.066 49.625 -17.172 1 95.25 953 PHE B O 1
ATOM 15886 N N . ILE B 1 954 ? -3.719 47.812 -16.781 1 94.19 954 ILE B N 1
ATOM 15887 C CA . ILE B 1 954 ? -3.436 48.25 -15.422 1 94.19 954 ILE B CA 1
ATOM 15888 C C . ILE B 1 954 ? -1.937 48.125 -15.148 1 94.19 954 ILE B C 1
ATOM 15890 O O . ILE B 1 954 ? -1.229 47.375 -15.812 1 94.19 954 ILE B O 1
ATOM 15894 N N . ASN B 1 955 ? -1.56 48.969 -14.18 1 93.44 955 ASN B N 1
ATOM 15895 C CA . ASN B 1 955 ? -0.23 48.781 -13.609 1 93.44 955 ASN B CA 1
ATOM 15896 C C . ASN B 1 955 ? -0.186 47.562 -12.695 1 93.44 955 ASN B C 1
ATOM 15898 O O . ASN B 1 955 ? -1.074 47.375 -11.867 1 93.44 955 ASN B O 1
ATOM 15902 N N . THR B 1 956 ? 0.783 46.75 -12.875 1 94.38 956 THR B N 1
ATOM 15903 C CA . THR B 1 956 ? 0.849 45.5 -12.102 1 94.38 956 THR B CA 1
ATOM 15904 C C . THR B 1 956 ? 0.96 45.812 -10.609 1 94.38 956 THR B C 1
ATOM 15906 O O . THR B 1 956 ? 0.674 44.938 -9.781 1 94.38 956 THR B O 1
ATOM 15909 N N . ASP B 1 957 ? 1.288 46.969 -10.266 1 90.62 957 ASP B N 1
ATOM 15910 C CA . ASP B 1 957 ? 1.386 47.344 -8.859 1 90.62 957 ASP B CA 1
ATOM 15911 C C . ASP B 1 957 ? 0.007 47.406 -8.203 1 90.62 957 ASP B C 1
ATOM 15913 O O . ASP B 1 957 ? -0.103 47.344 -6.977 1 90.62 957 ASP B O 1
ATOM 15917 N N . SER B 1 958 ? -0.963 47.469 -9.008 1 92.69 958 SER B N 1
ATOM 15918 C CA . SER B 1 958 ? -2.32 47.562 -8.477 1 92.69 958 SER B CA 1
ATOM 15919 C C . SER B 1 958 ? -2.838 46.188 -8.062 1 92.69 958 SER B C 1
ATOM 15921 O O . SER B 1 958 ? -3.857 46.094 -7.383 1 92.69 958 SER B O 1
ATOM 15923 N N . ILE B 1 959 ? -2.121 45.219 -8.422 1 94.44 959 ILE B N 1
ATOM 15924 C CA . ILE B 1 959 ? -2.566 43.844 -8.109 1 94.44 959 ILE B CA 1
ATOM 15925 C C . ILE B 1 959 ? -2.32 43.562 -6.633 1 94.44 959 ILE B C 1
ATOM 15927 O O . ILE B 1 959 ? -1.199 43.719 -6.141 1 94.44 959 ILE B O 1
ATOM 15931 N N . ILE B 1 960 ? -3.293 43.125 -6 1 93 960 ILE B N 1
ATOM 15932 C CA . ILE B 1 960 ? -3.193 42.812 -4.578 1 93 960 ILE B CA 1
ATOM 15933 C C . ILE B 1 960 ? -2.762 41.344 -4.406 1 93 960 ILE B C 1
ATOM 15935 O O . ILE B 1 960 ? -1.784 41.062 -3.713 1 93 960 ILE B O 1
ATOM 15939 N N . ARG B 1 961 ? -3.473 40.406 -5.047 1 94.56 961 ARG B N 1
ATOM 15940 C CA . ARG B 1 961 ? -3.201 38.969 -4.969 1 94.56 961 ARG B CA 1
ATOM 15941 C C . ARG B 1 961 ? -4.004 38.188 -6.016 1 94.56 961 ARG B C 1
ATOM 15943 O O . ARG B 1 961 ? -4.816 38.781 -6.73 1 94.56 961 ARG B O 1
ATOM 15950 N N . GLY B 1 962 ? -3.709 36.938 -6.074 1 94.94 962 GLY B N 1
ATOM 15951 C CA . GLY B 1 962 ? -4.477 36.062 -6.953 1 94.94 962 GLY B CA 1
ATOM 15952 C C . GLY B 1 962 ? -5.82 35.656 -6.371 1 94.94 962 GLY B C 1
ATOM 15953 O O . GLY B 1 962 ? -6.043 35.781 -5.168 1 94.94 962 GLY B O 1
ATOM 15954 N N . ALA B 1 963 ? -6.711 35.188 -7.23 1 95.44 963 ALA B N 1
ATOM 15955 C CA . ALA B 1 963 ? -8.031 34.75 -6.816 1 95.44 963 ALA B CA 1
ATOM 15956 C C . ALA B 1 963 ? -8.461 33.5 -7.621 1 95.44 963 ALA B C 1
ATOM 15958 O O . ALA B 1 963 ? -8.188 33.406 -8.82 1 95.44 963 ALA B O 1
ATOM 15959 N N . LEU B 1 964 ? -9.062 32.594 -6.938 1 95.69 964 LEU B N 1
ATOM 15960 C CA . LEU B 1 964 ? -9.625 31.422 -7.605 1 95.69 964 LEU B CA 1
ATOM 15961 C C . LEU B 1 964 ? -11.117 31.609 -7.863 1 95.69 964 LEU B C 1
ATOM 15963 O O . LEU B 1 964 ? -11.891 31.844 -6.93 1 95.69 964 LEU B O 1
ATOM 15967 N N . LEU B 1 965 ? -11.484 31.578 -9.109 1 95.38 965 LEU B N 1
ATOM 15968 C CA . LEU B 1 965 ? -12.891 31.703 -9.477 1 95.38 965 LEU B CA 1
ATOM 15969 C C . LEU B 1 965 ? -13.375 30.453 -10.195 1 95.38 965 LEU B C 1
ATOM 15971 O O . LEU B 1 965 ? -12.641 29.875 -11.008 1 95.38 965 LEU B O 1
ATOM 15975 N N . SER B 1 966 ? -14.578 30.016 -9.867 1 93.75 966 SER B N 1
ATOM 15976 C CA . SER B 1 966 ? -15.219 28.875 -10.516 1 93.75 966 SER B CA 1
ATOM 15977 C C . SER B 1 966 ? -16.312 29.328 -11.477 1 93.75 966 SER B C 1
ATOM 15979 O O . SER B 1 966 ? -17.094 30.219 -11.148 1 93.75 966 SER B O 1
ATOM 15981 N N . GLU B 1 967 ? -16.406 28.703 -12.594 1 92.69 967 GLU B N 1
ATOM 15982 C CA . GLU B 1 967 ? -17.406 29.047 -13.602 1 92.69 967 GLU B CA 1
ATOM 15983 C C . GLU B 1 967 ? -18.797 28.625 -13.156 1 92.69 967 GLU B C 1
ATOM 15985 O O . GLU B 1 967 ? -18.969 27.594 -12.508 1 92.69 967 GLU B O 1
ATOM 15990 N N . ASN B 1 968 ? -19.719 29.469 -13.492 1 89.81 968 ASN B N 1
ATOM 15991 C CA . ASN B 1 968 ? -21.125 29.109 -13.273 1 89.81 968 ASN B CA 1
ATOM 15992 C C . ASN B 1 968 ? -21.656 28.234 -14.406 1 89.81 968 ASN B C 1
ATOM 15994 O O . ASN B 1 968 ? -21.703 28.672 -15.555 1 89.81 968 ASN B O 1
ATOM 15998 N N . HIS B 1 969 ? -22.109 27.094 -14.227 1 87.56 969 HIS B N 1
ATOM 15999 C CA . HIS B 1 969 ? -22.484 26.141 -15.258 1 87.56 969 HIS B CA 1
ATOM 16000 C C . HIS B 1 969 ? -23.984 26.172 -15.523 1 87.56 969 HIS B C 1
ATOM 16002 O O . HIS B 1 969 ? -24.516 25.328 -16.266 1 87.56 969 HIS B O 1
ATOM 16008 N N . THR B 1 970 ? -24.656 27.141 -15.023 1 79.19 970 THR B N 1
ATOM 16009 C CA . THR B 1 970 ? -26.078 27.25 -15.359 1 79.19 970 THR B CA 1
ATOM 16010 C C . THR B 1 970 ? -26.25 27.797 -16.781 1 79.19 970 THR B C 1
ATOM 16012 O O . THR B 1 970 ? -25.422 28.562 -17.266 1 79.19 970 THR B O 1
ATOM 16015 N N . SER B 1 971 ? -27.109 27.109 -17.656 1 60 971 SER B N 1
ATOM 16016 C CA . SER B 1 971 ? -27.328 27.297 -19.094 1 60 971 SER B CA 1
ATOM 16017 C C . SER B 1 971 ? -27.344 28.766 -19.453 1 60 971 SER B C 1
ATOM 16019 O O . SER B 1 971 ? -26.844 29.156 -20.516 1 60 971 SER B O 1
ATOM 16021 N N . ASP B 1 972 ? -27.906 29.672 -18.688 1 57.91 972 ASP B N 1
ATOM 16022 C CA . ASP B 1 972 ? -28.156 31.062 -19.062 1 57.91 972 ASP B CA 1
ATOM 16023 C C . ASP B 1 972 ? -27 31.969 -18.641 1 57.91 972 ASP B C 1
ATOM 16025 O O . ASP B 1 972 ? -26.984 33.156 -18.953 1 57.91 972 ASP B O 1
ATOM 16029 N N . ALA B 1 973 ? -25.969 31.391 -18.109 1 63.84 973 ALA B N 1
ATOM 16030 C CA . ALA B 1 973 ? -25.062 32.25 -17.359 1 63.84 973 ALA B CA 1
ATOM 16031 C C . ALA B 1 973 ? -23.672 32.25 -17.969 1 63.84 973 ALA B C 1
ATOM 16033 O O . ALA B 1 973 ? -22.688 31.938 -17.297 1 63.84 973 ALA B O 1
ATOM 16034 N N . VAL B 1 974 ? -23.641 32.75 -19.234 1 67.69 974 VAL B N 1
ATOM 16035 C CA . VAL B 1 974 ? -22.359 32.781 -19.922 1 67.69 974 VAL B CA 1
ATOM 16036 C C . VAL B 1 974 ? -21.469 33.844 -19.312 1 67.69 974 VAL B C 1
ATOM 16038 O O . VAL B 1 974 ? -21.922 34.969 -19.047 1 67.69 974 VAL B O 1
ATOM 16041 N N . SER B 1 975 ? -20.266 33.594 -18.719 1 83 975 SER B N 1
ATOM 16042 C CA . SER B 1 975 ? -19.203 34.5 -18.281 1 83 975 SER B CA 1
ATOM 16043 C C . SER B 1 975 ? -19.391 34.906 -16.812 1 83 975 SER B C 1
ATOM 16045 O O . SER B 1 975 ? -19 36 -16.406 1 83 975 SER B O 1
ATOM 16047 N N . GLU B 1 976 ? -20.25 34.125 -16.125 1 90.12 976 GLU B N 1
ATOM 16048 C CA . GLU B 1 976 ? -20.375 34.344 -14.688 1 90.12 976 GLU B CA 1
ATOM 16049 C C . GLU B 1 976 ? -19.484 33.375 -13.906 1 90.12 976 GLU B C 1
ATOM 16051 O O . GLU B 1 976 ? -19.312 32.219 -14.297 1 90.12 976 GLU B O 1
ATOM 16056 N N . TYR B 1 977 ? -18.938 33.969 -12.844 1 93.19 977 TYR B N 1
ATOM 16057 C CA . TYR B 1 977 ? -18.031 33.188 -12.008 1 93.19 977 TYR B CA 1
ATOM 16058 C C . TYR B 1 977 ? -18.391 33.312 -10.531 1 93.19 977 TYR B C 1
ATOM 16060 O O . TYR B 1 977 ? -19 34.312 -10.133 1 93.19 977 TYR B O 1
ATOM 16068 N N . PHE B 1 978 ? -18.047 32.312 -9.781 1 93.06 978 PHE B N 1
ATOM 16069 C CA . PHE B 1 978 ? -18.109 32.375 -8.32 1 93.06 978 PHE B CA 1
ATOM 16070 C C . PHE B 1 978 ? -16.719 32.5 -7.723 1 93.06 978 PHE B C 1
ATOM 16072 O O . PHE B 1 978 ? -15.789 31.797 -8.133 1 93.06 978 PHE B O 1
ATOM 16079 N N . VAL B 1 979 ? -16.609 33.438 -6.812 1 93.75 979 VAL B N 1
ATOM 16080 C CA . VAL B 1 979 ? -15.336 33.562 -6.102 1 93.75 979 VAL B CA 1
ATOM 16081 C C . VAL B 1 979 ? -15.219 32.5 -5.031 1 93.75 979 VAL B C 1
ATOM 16083 O O . VAL B 1 979 ? -16.078 32.375 -4.156 1 93.75 979 VAL B O 1
ATOM 16086 N N . ASN B 1 980 ? -14.18 31.672 -5.113 1 93.94 980 ASN B N 1
ATOM 16087 C CA . ASN B 1 980 ? -13.938 30.672 -4.09 1 93.94 980 ASN B CA 1
ATOM 16088 C C . ASN B 1 980 ? -13.336 31.281 -2.826 1 93.94 980 ASN B C 1
ATOM 16090 O O . ASN B 1 980 ? -12.117 31.297 -2.662 1 93.94 980 ASN B O 1
ATOM 16094 N N . THR B 1 981 ? -14.086 31.516 -1.921 1 89.44 981 THR B N 1
ATOM 16095 C CA . THR B 1 981 ? -13.656 32.281 -0.747 1 89.44 981 THR B CA 1
ATOM 16096 C C . THR B 1 981 ? -13.109 31.328 0.324 1 89.44 981 THR B C 1
ATOM 16098 O O . THR B 1 981 ? -12.422 31.766 1.247 1 89.44 981 THR B O 1
ATOM 16101 N N . LEU B 1 982 ? -13.312 30.094 0.25 1 86.5 982 LEU B N 1
ATOM 16102 C CA . LEU B 1 982 ? -12.984 29.203 1.356 1 86.5 982 LEU B CA 1
ATOM 16103 C C . LEU B 1 982 ? -11.672 28.469 1.097 1 86.5 982 LEU B C 1
ATOM 16105 O O . LEU B 1 982 ? -11.156 27.766 1.979 1 86.5 982 LEU B O 1
ATOM 16109 N N . THR B 1 983 ? -11.156 28.531 -0.085 1 81.62 983 THR B N 1
ATOM 16110 C CA . THR B 1 983 ? -9.859 27.938 -0.375 1 81.62 983 THR B CA 1
ATOM 16111 C C . THR B 1 983 ? -8.727 28.766 0.233 1 81.62 983 THR B C 1
ATOM 16113 O O . THR B 1 983 ? -7.609 28.266 0.399 1 81.62 983 THR B O 1
ATOM 16116 N N . ASP B 1 984 ? -9.094 29.984 0.575 1 81.75 984 ASP B N 1
ATOM 16117 C CA . ASP B 1 984 ? -8.133 31 0.981 1 81.75 984 ASP B CA 1
ATOM 16118 C C . ASP B 1 984 ? -8.688 31.844 2.129 1 81.75 984 ASP B C 1
ATOM 16120 O O . ASP B 1 984 ? -9.523 32.719 1.915 1 81.75 984 ASP B O 1
ATOM 16124 N N . GLN B 1 985 ? -8.164 31.625 3.309 1 88.31 985 GLN B N 1
ATOM 16125 C CA . GLN B 1 985 ? -8.688 32.344 4.469 1 88.31 985 GLN B CA 1
ATOM 16126 C C . GLN B 1 985 ? -8.516 33.844 4.32 1 88.31 985 GLN B C 1
ATOM 16128 O O . GLN B 1 985 ? -9.352 34.625 4.789 1 88.31 985 GLN B O 1
ATOM 16133 N N . ASP B 1 986 ? -7.496 34.188 3.688 1 90.88 986 ASP B N 1
ATOM 16134 C CA . ASP B 1 986 ? -7.266 35.625 3.459 1 90.88 986 ASP B CA 1
ATOM 16135 C C . ASP B 1 986 ? -8.344 36.219 2.551 1 90.88 986 ASP B C 1
ATOM 16137 O O . ASP B 1 986 ? -8.836 37.312 2.805 1 90.88 986 ASP B O 1
ATOM 16141 N N . MET B 1 987 ? -8.672 35.5 1.5 1 90.88 987 MET B N 1
ATOM 16142 C CA . MET B 1 987 ? -9.719 35.969 0.593 1 90.88 987 MET B CA 1
ATOM 16143 C C . MET B 1 987 ? -11.039 36.125 1.327 1 90.88 987 MET B C 1
ATOM 16145 O O . MET B 1 987 ? -11.773 37.094 1.105 1 90.88 987 MET B O 1
ATOM 16149 N N . TRP B 1 988 ? -11.328 35.188 2.135 1 90.75 988 TRP B N 1
ATOM 16150 C CA . TRP B 1 988 ? -12.555 35.25 2.912 1 90.75 988 TRP B CA 1
ATOM 16151 C C . TRP B 1 988 ? -12.594 36.531 3.758 1 90.75 988 TRP B C 1
ATOM 16153 O O . TRP B 1 988 ? -13.602 37.219 3.787 1 90.75 988 TRP B O 1
ATOM 16163 N N . LYS B 1 989 ? -11.523 36.812 4.422 1 90.5 989 LYS B N 1
ATOM 16164 C CA . LYS B 1 989 ? -11.461 37.969 5.297 1 90.5 989 LYS B CA 1
ATOM 16165 C C . LYS B 1 989 ? -11.57 39.25 4.496 1 90.5 989 LYS B C 1
ATOM 16167 O O . LYS B 1 989 ? -12.258 40.188 4.91 1 90.5 989 LYS B O 1
ATOM 16172 N N . ARG B 1 990 ? -10.953 39.312 3.379 1 88 990 ARG B N 1
ATOM 16173 C CA . ARG B 1 990 ? -10.977 40.531 2.547 1 88 990 ARG B CA 1
ATOM 16174 C C . ARG B 1 990 ? -12.391 40.844 2.064 1 88 990 ARG B C 1
ATOM 16176 O O . ARG B 1 990 ? -12.75 42 1.89 1 88 990 ARG B O 1
ATOM 16183 N N . LEU B 1 991 ? -13.133 39.812 1.885 1 86.75 991 LEU B N 1
ATOM 16184 C CA . LEU B 1 991 ? -14.477 40 1.337 1 86.75 991 LEU B CA 1
ATOM 16185 C C . LEU B 1 991 ? -15.5 40.156 2.453 1 86.75 991 LEU B C 1
ATOM 16187 O O . LEU B 1 991 ? -16.672 40.438 2.189 1 86.75 991 LEU B O 1
ATOM 16191 N N . ASN B 1 992 ? -15.125 39.938 3.654 1 79.62 992 ASN B N 1
ATOM 16192 C CA . ASN B 1 992 ? -15.977 40.188 4.816 1 79.62 992 ASN B CA 1
ATOM 16193 C C . ASN B 1 992 ? -15.359 41.188 5.773 1 79.62 992 ASN B C 1
ATOM 16195 O O . ASN B 1 992 ? -15.023 40.875 6.91 1 79.62 992 ASN B O 1
ATOM 16199 N N . PRO B 1 993 ? -15.266 42.469 5.289 1 59.91 993 PRO B N 1
ATOM 16200 C CA . PRO B 1 993 ? -14.555 43.5 6.062 1 59.91 993 PRO B CA 1
ATOM 16201 C C . PRO B 1 993 ? -15.266 43.844 7.363 1 59.91 993 PRO B C 1
ATOM 16203 O O . PRO B 1 993 ? -14.641 44.344 8.305 1 59.91 993 PRO B O 1
ATOM 16206 N N . ASP B 1 994 ? -16.719 43.875 7.363 1 55.56 994 ASP B N 1
ATOM 16207 C CA . ASP B 1 994 ? -17.469 44.344 8.516 1 55.56 994 ASP B CA 1
ATOM 16208 C C . ASP B 1 994 ? -17.094 43.562 9.781 1 55.56 994 ASP B C 1
ATOM 16210 O O . ASP B 1 994 ? -17.531 43.938 10.883 1 55.56 994 ASP B O 1
ATOM 16214 N N . MET B 1 995 ? -16.516 42.469 9.617 1 48.59 995 MET B N 1
ATOM 16215 C CA . MET B 1 995 ? -16.266 41.75 10.867 1 48.59 995 MET B CA 1
ATOM 16216 C C . MET B 1 995 ? -15.383 42.594 11.797 1 48.59 995 MET B C 1
ATOM 16218 O O . MET B 1 995 ? -15.32 42.344 13 1 48.59 995 MET B O 1
ATOM 16222 N N . ASP B 1 996 ? -14.367 43.5 11.227 1 46.19 996 ASP B N 1
ATOM 16223 C CA . ASP B 1 996 ? -13.609 44.344 12.156 1 46.19 996 ASP B CA 1
ATOM 16224 C C . ASP B 1 996 ? -13.414 45.75 11.594 1 46.19 996 ASP B C 1
ATOM 16226 O O . ASP B 1 996 ? -13.648 46.719 12.289 1 46.19 996 ASP B O 1
ATOM 16230 N N . SER B 1 997 ? -12.312 46.062 10.711 1 44.62 997 SER B N 1
ATOM 16231 C CA . SER B 1 997 ? -11.586 47.312 10.484 1 44.62 997 SER B CA 1
ATOM 16232 C C . SER B 1 997 ? -12.102 48.031 9.25 1 44.62 997 SER B C 1
ATOM 16234 O O . SER B 1 997 ? -12.312 47.438 8.203 1 44.62 997 SER B O 1
ATOM 16236 N N . PRO B 1 998 ? -12.508 49.281 9.422 1 40.75 998 PRO B N 1
ATOM 16237 C CA . PRO B 1 998 ? -12.93 50.156 8.336 1 40.75 998 PRO B CA 1
ATOM 16238 C C . PRO B 1 998 ? -11.984 50.125 7.137 1 40.75 998 PRO B C 1
ATOM 16240 O O . PRO B 1 998 ? -12.297 50.688 6.078 1 40.75 998 PRO B O 1
ATOM 16243 N N . ASN B 1 999 ? -10.766 49.938 7.23 1 41.94 999 ASN B N 1
ATOM 16244 C CA . ASN B 1 999 ? -9.789 50.094 6.16 1 41.94 999 ASN B CA 1
ATOM 16245 C C . ASN B 1 999 ? -9.789 48.906 5.207 1 41.94 999 ASN B C 1
ATOM 16247 O O . ASN B 1 999 ? -8.852 48.75 4.422 1 41.94 999 ASN B O 1
ATOM 16251 N N . ASP B 1 1000 ? -10.742 48.062 5.25 1 51.81 1000 ASP B N 1
ATOM 16252 C CA . ASP B 1 1000 ? -10.68 46.812 4.469 1 51.81 1000 ASP B CA 1
ATOM 16253 C C . ASP B 1 1000 ? -11.203 47.031 3.053 1 51.81 1000 ASP B C 1
ATOM 16255 O O . ASP B 1 1000 ? -11.992 47.969 2.812 1 51.81 1000 ASP B O 1
ATOM 16259 N N . THR B 1 1001 ? -10.531 46.469 2.051 1 59.56 1001 THR B N 1
ATOM 16260 C CA . THR B 1 1001 ? -10.797 46.562 0.618 1 59.56 1001 THR B CA 1
ATOM 16261 C C . THR B 1 1001 ? -12.242 46.188 0.315 1 59.56 1001 THR B C 1
ATOM 16263 O O . THR B 1 1001 ? -12.719 45.125 0.719 1 59.56 1001 THR B O 1
ATOM 16266 N N . GLU B 1 1002 ? -13.039 47.25 0.052 1 71.56 1002 GLU B N 1
ATOM 16267 C CA . GLU B 1 1002 ? -14.43 47.062 -0.321 1 71.56 1002 GLU B CA 1
ATOM 16268 C C . GLU B 1 1002 ? -14.562 46.656 -1.782 1 71.56 1002 GLU B C 1
ATOM 16270 O O . GLU B 1 1002 ? -13.992 47.281 -2.67 1 71.56 1002 GLU B O 1
ATOM 16275 N N . LEU B 1 1003 ? -15.141 45.531 -1.943 1 71.5 1003 LEU B N 1
ATOM 16276 C CA . LEU B 1 1003 ? -15.43 45.094 -3.307 1 71.5 1003 LEU B CA 1
ATOM 16277 C C . LEU B 1 1003 ? -16.516 45.969 -3.93 1 71.5 1003 LEU B C 1
ATOM 16279 O O . LEU B 1 1003 ? -17.594 46.125 -3.346 1 71.5 1003 LEU B O 1
ATOM 16283 N N . ILE B 1 1004 ? -16.109 46.531 -5.043 1 69.31 1004 ILE B N 1
ATOM 16284 C CA . ILE B 1 1004 ? -17.094 47.406 -5.703 1 69.31 1004 ILE B CA 1
ATOM 16285 C C . ILE B 1 1004 ? -17.719 46.656 -6.883 1 69.31 1004 ILE B C 1
ATOM 16287 O O . ILE B 1 1004 ? -17.078 45.812 -7.5 1 69.31 1004 ILE B O 1
ATOM 16291 N N . THR B 1 1005 ? -18.938 46.969 -7.113 1 64.88 1005 THR B N 1
ATOM 16292 C CA . THR B 1 1005 ? -19.734 46.312 -8.133 1 64.88 1005 THR B CA 1
ATOM 16293 C C . THR B 1 1005 ? -19.203 46.625 -9.531 1 64.88 1005 THR B C 1
ATOM 16295 O O . THR B 1 1005 ? -19.25 45.75 -10.422 1 64.88 1005 THR B O 1
ATOM 16298 N N . HIS B 1 1006 ? -18.859 47.844 -9.68 1 68.44 1006 HIS B N 1
ATOM 16299 C CA . HIS B 1 1006 ? -18.375 48.312 -10.977 1 68.44 1006 HIS B CA 1
ATOM 16300 C C . HIS B 1 1006 ? -17.312 49.375 -10.812 1 68.44 1006 HIS B C 1
ATOM 16302 O O . HIS B 1 1006 ? -17.469 50.281 -9.992 1 68.44 1006 HIS B O 1
ATOM 16308 N N . ALA B 1 1007 ? -16.203 49.125 -11.398 1 65.06 1007 ALA B N 1
ATOM 16309 C CA . ALA B 1 1007 ? -15.133 50.125 -11.328 1 65.06 1007 ALA B CA 1
ATOM 16310 C C . ALA B 1 1007 ? -14.828 50.688 -12.703 1 65.06 1007 ALA B C 1
ATOM 16312 O O . ALA B 1 1007 ? -14.805 49.969 -13.695 1 65.06 1007 ALA B O 1
ATOM 16313 N N . ASN B 1 1008 ? -14.844 52.031 -12.734 1 62.88 1008 ASN B N 1
ATOM 16314 C CA . ASN B 1 1008 ? -14.352 52.688 -13.961 1 62.88 1008 ASN B CA 1
ATOM 16315 C C . ASN B 1 1008 ? -12.828 52.625 -14.039 1 62.88 1008 ASN B C 1
ATOM 16317 O O . ASN B 1 1008 ? -12.133 53.375 -13.359 1 62.88 1008 ASN B O 1
ATOM 16321 N N . ILE B 1 1009 ? -12.336 51.594 -14.586 1 70.12 1009 ILE B N 1
ATOM 16322 C CA . ILE B 1 1009 ? -10.898 51.406 -14.703 1 70.12 1009 ILE B CA 1
ATOM 16323 C C . ILE B 1 1009 ? -10.453 51.688 -16.125 1 70.12 1009 ILE B C 1
ATOM 16325 O O . ILE B 1 1009 ? -11.117 51.312 -17.094 1 70.12 1009 ILE B O 1
#

Foldseek 3Di:
DPPDPPPQPQDPVQFHQQPQPRDTHHPVCNVVVNVVSVPDCPVVVVVVVVVVVVVVVVVVVVVVVVVVVPDDPDDDPPDPDDDDDDDDDDPVPPPVPPPPDDDDPDDDDDPCPCPVPPDDDPPPDDDAFKKWKDFQVLVVDDIDIGDNVRVLVVVVCLVVCLVVVLFCPDDDDPPPPPDVDDDDDCPVPPPPPPCLVPLQPPQLAPVQLVLLLVCLVVLPFQVVQQVVLVVCVVVDDDCNHPPQDGSVSVVVRLVVLLVPQADAWDKDWDWDDDPNDIDIDIKIFAAVVSLVQVQQQDQSNVVQFDFTAMWMWTQQPPDTWTKFFAQSNFVQRSVLQPDPLADSQETEWEKEKEWDKFQQDPVSPDIWIWIKMATSRGPLPQQLDPFSRYIDTGIIADDDDDDPVRPPDPSVVVVRLQSRLRNVLVRHVNQLVCQNVFDWDLGNNRDTGGYHYAHQAYFDDLVVLCSQLQFQAFPAQQHASFFRDGLVCLLPLVDDGHTDWLVVVVVLLVVLVVDDVVVSQVSCSNRRGDNHDRNCSSRPPYTSSNRYADALLVLAQVNCQPPPLLVVLVVVQVVLPDVLQVQLLVQQQQFDDFPLADRGRGSVCCVVDDDSSNSLRCLLCNLVSRLQPQDCVSHVLNLLSSLLSLLSLLLSLLLQFSMDIPLSLVVNVVSLVVNSVSVVVSCVVPVPDDPSTNSSNSSSCRSVNCNNRNGNSSRHCVSVSVVSVLLSSQCVSFAPVPPCVVRSSSSSSSSNSSSVSVVSVVSSVSNVVCVVPVPPVPPPVCVVVVLVDPPVDLPQKDFDDKDDKDFQLVVCVVCVVFLLCPVVQVQVQVVVCVVVVHRGHDDRGFIKIWTFKMKGWAQFPRPRDIDITIAGQACQDVHHGGWFKFWFAFDQLAIFIWTWHIWIWGDDPPPDIFIKTKIWTWFQDDDDPVCPSCVSSVWGKTFTDDSNPGIHMDGPSRTRHTWTWGDDPHPPGPRMITTSQSVDVRSVCLDVVVSGHPSRRHYHRDDPD/DPPDPDPQPQDPVQFHQQPQPRDTHHPVCNVVVNVVSVPDCPVVVVVVVVVVVVVVVVVVVVVVVVVVVPPDPDDDPPDDDDDDDDDDDDPPPPPVPPPPDDDDPDDDDPDPVPPVPPDCDPDPDDDAFKKWKDFQVLVVDDIDIGDNVRVLVVVVCLVVCLVVVLPCPDDDDPPPPPDVDDDDDPPVCPPCPPCLVPLQPPQLAPVQLVLLLVCLVVLPFQVVQQVVLVVCVVVDDDCNHPVQDGSVSVVVRLVVLLVPQADAWDKDWDWDDDPNDIDIDIKTFAAVVRLVQVQQQDQSNVVQFDFTAMWMWTDQPPDTWTKFFAQSNFVQRSVLQPDPLADSQETEWEKEKEWDKFQQDPVSPDIWIWIKMATSRGPLPQQLDDFSRYIDTGIIADDDDDDPVRPPDPSVVVVRLQSRLRNVLVRHVNQLVCQNFFDWDLGNNRDTGGYHYAHQAYFDDLVVLCSQLQFQAFPAQQHASFFRDGLVCLLPLVDDGHTDWLVVVVVLLVVLVVDDPVVSQVSCSNRRGDNHDHNCSSRPPYTSSNRYADALLCLAQVNCQPPPLLVVLVVVQVVLHDVLQVQLLVQQQQFDDFPLADRHRGSVCCVVDDDSSNSLRCLLCNLVSRLQPDDCVSDVLNLLSSLLSLLSLLLSLLLQFSMDIPLSLVVNVVSLVVNSVSVVVSCVVPVPDDPSTNSSNSSSCRSVNCNNRNGCSSRHCVSVSVVSVLLSSQCVSFAPVPPCVVRSSSSSSSSNSSSSSVVSVVSSVSNVVCVVVVPPVPPPVCVVVVLVDPPVDLPQKDFDDKDDKDFQLVVCVVCVVFLLCPVVQVQVQVVVCVVVVHRGHDDRGFIKIWTFKMKGWAQFPRPRDIDITIAGQAPQDVHHGGWFKFWFAQDQLAIFIWTWHIWIWGDDPPGDIFIKTKIWTWFQDDDDPVCVSCVSSVWGKTFTDDSNPGIHMDGPSRTRHTWTWGDDPNPVHPRMITTSQSVDVRSVCLDVVVSGHPSRRHYHRDDPD

Radius of gyration: 42.14 Å; Cα contacts (8 Å, |Δi|>4): 3106; chains: 2; bounding box: 99×124×108 Å

InterPro domains:
  IPR041078 Plavaka transposase [PF18759] (279-566)

Sequence (2018 aa):
MPPKQSRRVIGSDGRIKCAWCTITTLPRGLAAHERSCSNNPANRNSDLAFDMLAVEQNREAHYALQIANGRYTGPGAISAREPGSNSNATVTMSLNFELLDRNILTEPERTYNETESDEPAGHHHPQLYDIKIKHHPRTNEKDQHYTFAEYCELDEADTSDIINQLSAAPPRSESQAHQLGQNSDSVSTNKSESESERPWRPFRTHLDFEFAEIFLSSHMSRDKIEVMISLIHRAIKSPRDFTLENNSDLSEIWGFARDTCAQGFIKAPIFVEYKGESLEYNVWYRPIWEWCRELLLNPALIREFRWDAEKIYMFNGNTYERVIDEPWTADEWWTQQSRPDVPHDASLLCIEFWADKANLSSFGTVKGYPVLVRCANLPVDIQNGSGVGGGRLIGWLPIPDEDSAHIHKSSYVDLKRLIWHKAVHRILKSIEDTTYFGAAIKCGDGLVRNIFPHVLMISADYEEQTMMALTRGKTGLFPCPICLVPQTELSNLLVTYPRRTTSTMQEVYNQAQQMNVTRGEEHLKSYGITDVPNVFWDLHRTDIYAALSFDVLHAYDGGLFKHHLLGELKATLRDMGRAAETAVDHALQSIPPWSGLNHFHSLQKTGEMADGRKFEDLSKVIVYACQHVLTPESSQSGYLLLQLTRSYLELRMFVSLTLQTETFINYGRGELIKFEKLLRWYEAANREKSWNFPKIHTHQHVFDDIFAKGVTQNYNTKPNEKANGPLKKYYQNHTNFKNTEGQILRVSEMDLVSTIIRSKIDDLDLSQEETITKAKNREGMDLEKSRLKSKPGNDHVEFGSRLPQITLENLENIHSTNVHFTSFRRQLGHALTRLLGTRIMLSSSHTITPYQTMEVFYRSLIDWRIESNILQTNPDFHHKKRYDFTLIKVEENKCIFVQLLYIFGIQLDGNQTLYMALVLPLDVPRSLSNRRRDKDLRLLRVKSRPSSSGTVFINTDSIIRGALLSENHTSDAVSEYFVNTLTDQDMWKRLNPDMDSPNDTELITHANIMPPKQSRRVIGSDGRIKCAWCTITTLPRGLAAHERSCSNNPANRNSDLAFDMLAVEQNREAHYALQIANGRYTGPGAISAREPGSNSNATVTMSLNFELLDRNILTEPERTYNETESDEPAGHHHPQLYDIKIKHHPRTNEKDQHYTFAEYCELDEADTSDIINQLSAAPPRSESQAHQLGQNSDSVSTNKSESESERPWRPFRTHLDFEFAEIFLSSHMSRDKIEVMISLIHRAIKSPRDFTLENNSDLSEIWGFARDTCAQGFIKAPIFVEYKGESLEYNVWYRPIWEWCRELLLNPALIREFRWDAEKIYMFNGNTYERVIDEPWTADEWWTQQSRPDVPHDASLLCIEFWADKANLSSFGTVKGYPVLVRCANLPVDIQNGSGVGGGRLIGWLPIPDEDSAHIHKSSYVDLKRLIWHKAVHRILKSIEDTTYFGAAIKCGDGLVRNIFPHVLMISADYEEQTMMALTRGKTGLFPCPICLVPQTELSNLLVTYPRRTTSTMQEVYNQAQQMNVTRGEEHLKSYGITDVPNVFWDLHRTDIYAALSFDVLHAYDGGLFKHHLLGELKATLRDMGRAAETAVDHALQSIPPWSGLNHFHSLQKTGEMADGRKFEDLSKVIVYACQHVLTPESSQSGYLLLQLTRSYLELRMFVSLTLQTETFINYGRGELIKFEKLLRWYEAANREKSWNFPKIHTHQHVFDDIFAKGVTQNYNTKPNEKANGPLKKYYQNHTNFKNTEGQILRVSEMDLVSTIIRSKIDDLDLSQEETITKAKNREGMDLEKSRLKSKPGNDHVEFGSRLPQITLENLENIHSTNVHFTSFRRQLGHALTRLLGTRIMLSSSHTITPYQTMEVFYRSLIDWRIESNILQTNPDFHHKKRYDFTLIKVEENKCIFVQLLYIFGIQLDGNQTLYMALVLPLDVPRSLSNRRRDKDLRLLRVKSRPSSSGTVFINTDSIIRGALLSENHTSDAVSEYFVNTLTDQDMWKRLNPDMDSPNDTELITHANI

Nearest PDB structures (foldseek):
  6dbu-assembly1_A  TM=5.729E-01  e=3.197E-10  Escherichia coli K-12
  4wwx-assembly1_B  TM=6.143E-01  e=2.276E-09  Mus musculus
  6cim-assembly1_A  TM=5.883E-01  e=2.276E-09  Mus musculus
  6cg0-assembly1_C  TM=5.698E-01  e=7.035E-09  Mus musculus
  6xny-assembly1_A  TM=6.017E-01  e=7.414E-08  Mus musculus

pLDDT: mean 79.12, std 24.93, range [15.95, 98.06]

Solvent-accessible surface area (backbone atoms only — not comparable to full-atom values): 112056 Å² total; per-residue (Å²): 115,82,77,79,74,80,72,80,79,67,48,98,83,63,31,32,58,34,90,80,77,67,51,68,34,50,68,87,54,37,65,64,47,46,53,56,64,66,66,47,69,77,75,56,60,69,57,60,60,54,56,56,52,52,56,53,47,51,50,45,53,53,44,48,52,44,41,73,51,78,63,71,77,80,77,86,72,80,77,78,80,77,82,88,80,86,81,91,86,87,73,82,66,75,69,76,75,66,71,88,64,84,88,76,80,79,76,87,81,79,70,77,63,76,65,72,71,69,77,78,64,90,75,76,72,85,45,74,46,20,33,38,39,41,49,43,76,84,69,73,53,73,72,42,77,36,51,45,69,57,45,48,50,48,51,47,39,51,57,44,31,55,68,57,45,72,66,68,74,78,80,79,83,78,68,88,72,61,74,93,62,77,75,81,76,80,77,76,75,78,66,76,59,67,57,73,75,42,41,48,58,68,39,90,34,69,53,37,37,55,53,50,49,51,41,57,76,60,54,56,41,70,69,54,46,36,51,48,39,52,51,47,59,73,44,36,53,50,66,81,57,51,69,70,72,40,52,68,52,47,52,50,41,51,52,50,32,38,70,70,70,44,89,63,74,42,80,44,80,44,79,46,80,54,95,92,39,78,43,79,46,58,26,37,26,29,48,48,43,60,54,52,47,54,50,40,49,29,53,78,53,41,74,56,50,51,67,65,31,33,42,35,27,32,25,60,75,84,49,73,36,49,39,27,38,48,36,39,32,11,45,47,46,41,52,59,68,64,35,85,89,45,61,87,74,54,33,60,43,36,28,32,44,34,55,51,78,38,62,40,38,97,63,51,78,42,69,45,31,44,25,36,38,30,44,53,36,36,54,63,73,46,20,63,31,91,54,92,62,12,59,40,83,35,33,37,50,68,76,81,83,79,49,63,77,45,61,91,36,68,71,49,53,51,46,53,47,46,52,50,32,54,46,48,36,64,27,50,53,63,40,35,61,30,30,70,71,36,43,79,40,68,29,34,80,69,49,73,42,31,35,27,57,36,61,58,35,29,27,38,51,71,70,46,38,19,59,69,61,35,32,55,30,86,84,19,53,17,37,48,56,43,30,61,42,43,48,91,45,26,57,50,74,87,60,85,55,64,66,51,42,47,70,59,51,51,49,54,52,54,52,26,70,75,41,58,71,71,60,15,50,52,53,32,43,74,67,9,36,58,102,59,82,57,54,54,72,64,33,48,95,33,38,60,36,71,13,51,42,60,28,53,55,54,40,40,28,53,26,46,38,51,65,44,52,47,44,51,49,52,52,50,32,57,74,67,30,55,68,49,45,30,50,30,21,51,40,39,52,62,41,66,82,44,91,96,43,74,80,53,64,48,75,77,64,48,77,51,58,85,55,48,64,58,42,46,38,45,61,56,45,45,60,74,25,35,52,77,65,37,29,68,86,74,27,52,55,50,26,40,47,48,39,36,50,47,38,48,49,52,39,54,50,53,57,61,36,74,42,40,36,52,66,54,50,50,51,35,54,51,40,51,53,50,34,45,54,39,48,54,54,33,42,71,63,42,75,88,59,84,71,63,42,68,62,62,33,55,63,69,49,39,65,59,41,29,50,31,47,7,25,43,86,76,40,34,43,62,63,62,56,57,57,44,55,60,53,22,51,33,44,70,50,59,39,86,82,58,82,39,65,66,43,36,51,49,51,52,43,50,54,51,43,50,53,51,34,50,53,45,43,51,50,47,48,48,56,49,37,51,66,54,40,69,71,69,68,70,59,63,67,43,51,63,48,53,59,68,49,72,62,89,67,69,71,44,61,45,78,40,67,76,48,76,73,41,33,49,49,58,50,47,60,76,36,66,86,38,53,71,48,62,65,46,61,60,52,49,20,51,46,47,16,64,76,70,73,45,90,47,83,69,58,57,78,45,52,35,36,40,34,32,30,36,37,29,45,36,68,35,84,62,69,60,44,79,44,71,37,81,41,42,34,30,78,64,52,93,84,32,69,39,60,37,33,29,35,30,52,78,49,96,50,27,25,40,42,27,35,40,62,42,38,31,36,36,68,56,100,81,85,53,73,46,52,36,28,39,29,40,42,32,27,38,72,86,78,70,76,85,42,58,58,32,60,67,56,67,53,48,59,34,28,52,48,57,58,76,76,37,52,39,70,42,55,56,66,35,50,50,39,67,45,58,59,34,67,44,81,47,93,85,36,83,60,28,30,32,56,54,40,72,77,31,70,45,55,36,47,47,73,47,32,86,82,66,52,89,81,41,46,38,78,45,45,71,75,98,114,119,82,78,80,75,80,72,78,80,65,47,95,83,63,29,32,58,32,91,79,77,66,50,69,33,50,66,87,53,34,65,64,47,44,54,56,63,65,65,45,69,77,74,56,59,70,57,58,60,55,56,56,53,52,56,54,50,52,51,46,54,53,44,48,53,42,45,71,50,79,65,73,76,80,77,89,72,82,78,82,79,80,83,89,78,85,79,85,88,85,79,81,67,84,70,80,76,63,94,64,71,80,89,75,74,78,79,75,89,80,56,88,68,73,64,76,71,73,76,78,63,90,75,76,73,85,44,75,46,20,33,37,39,41,49,43,74,82,70,73,51,73,72,41,78,36,50,47,69,57,46,49,50,48,50,46,39,50,58,43,31,56,67,57,44,73,66,68,74,76,81,80,82,79,67,89,72,62,72,92,59,77,76,78,75,79,75,76,76,76,67,76,60,67,56,73,75,42,41,47,57,69,40,90,33,67,53,37,38,53,53,49,50,51,44,57,77,60,55,56,39,70,69,55,46,36,52,50,40,53,52,47,59,72,44,36,53,50,67,81,55,52,66,70,73,39,52,68,54,48,53,49,42,52,51,51,32,38,70,71,70,45,88,64,74,43,81,42,79,45,79,45,79,53,95,93,38,77,43,78,45,56,28,38,26,29,49,48,44,60,56,52,47,54,50,40,49,28,53,79,54,43,74,54,50,52,67,66,30,34,43,34,28,31,25,60,75,83,49,73,36,50,39,28,39,47,37,38,34,13,44,45,44,40,52,57,67,63,34,84,88,44,59,86,72,54,31,60,42,35,29,32,43,33,55,52,78,38,66,40,38,97,63,51,80,42,68,44,32,44,24,37,38,31,44,55,34,36,53,62,74,45,20,64,32,88,54,91,61,11,57,38,84,37,33,36,49,68,76,81,82,79,49,64,78,44,61,92,36,67,70,49,53,52,46,53,49,44,52,50,33,55,45,50,37,65,27,48,54,64,39,34,62,30,29,70,72,36,43,80,39,68,29,35,82,69,48,72,41,31,37,26,54,37,60,58,36,30,27,39,50,70,71,47,38,21,58,70,60,34,30,56,30,88,83,20,55,18,36,48,56,44,30,60,42,43,49,90,47,26,57,49,75,88,63,84,56,62,66,51,42,47,70,60,50,50,49,54,50,54,51,27,68,74,41,57,72,69,60,16,49,53,53,33,42,75,66,9,37,58,100,60,83,56,53,55,71,63,33,49,95,34,38,61,35,72,13,52,43,62,29,55,54,55,40,38,28,53,26,48,39,52,64,44,52,48,44,50,50,52,52,50,32,59,73,68,28,54,68,47,45,30,51,30,22,51,39,39,52,62,41,67,82,45,91,96,43,74,80,51,64,46,75,77,62,48,79,50,61,85,54,48,65,58,41,46,39,45,60,55,46,44,61,74,26,36,52,79,64,38,29,67,86,74,27,50,55,48,26,42,46,47,39,35,50,47,38,49,48,53,40,53,48,54,56,63,36,73,42,42,35,52,65,53,51,50,52,35,55,52,40,51,53,52,33,48,53,39,47,54,54,33,43,72,64,41,76,88,59,83,70,63,42,68,62,61,33,54,64,70,48,38,65,58,40,31,50,31,48,6,24,43,84,75,38,32,44,63,62,61,57,57,58,46,55,60,53,23,50,33,44,72,49,62,40,87,83,58,80,40,65,68,42,36,52,49,51,52,45,49,53,51,42,49,50,50,34,49,51,45,42,52,50,48,48,48,56,49,39,50,67,53,41,70,70,70,66,71,61,62,68,45,51,64,50,53,58,68,50,70,62,90,66,70,70,45,61,46,78,38,69,74,48,77,72,40,33,50,49,57,51,46,60,75,37,65,86,38,53,71,47,62,64,45,60,60,54,48,20,52,44,47,18,66,76,69,73,45,91,46,83,68,58,58,77,45,52,34,35,40,32,31,30,36,36,30,47,36,67,34,82,62,69,60,43,80,44,72,37,80,42,41,34,29,79,65,52,92,84,34,69,39,60,37,33,29,36,29,51,77,49,97,49,27,25,40,43,28,34,40,62,42,37,33,34,36,68,53,99,82,84,54,72,47,51,35,29,41,28,40,43,32,28,38,75,86,78,74,70,83,42,57,58,33,60,68,57,67,53,46,60,31,28,53,49,56,58,78,76,34,54,38,71,43,56,55,68,34,51,51,40,67,47,57,59,34,67,44,82,47,92,87,36,84,61,30,30,32,56,52,41,73,78,32,70,44,54,37,46,46,74,47,31,86,80,66,52,90,80,42,47,39,77,47,44,72,76,96,116

Secondary structure (DSSP, 8-state):
-----------TTS-EE-TTT--EE-GGGHHHHHHHHHT-GGGGHHHHHHHHHHHHHHHHHHHHHHHHTT------------------S------------------------------------PPTT-EEEEEPGGGTPPPEEE-HHHHHHHHHHHHHHHHHTTS------SGGGSSS-S-S--------HHHHH-TTTTSSSHHHHHHHHHHHHTT--HHHHHHHHHHHHHHBS-TTT----SHHHHHHHHHHHHHHHSPPPEEEEEEEEETTEEEEEEEEE--HHHHHHHHHH-HHHHTT---S-EEEEEE-SSSEEEEE-SGGGSHHHHHHHH-TTS-TTEEEEEEEEEE--EE-STTS-SEE-EEEEEETTS-HHHHTSSSTTS-EEEEE-------TTTTT-HHHHHHHHHHHHHHHHHHHHHHHHHHHH-EEEE-TTS-EEEEEEEEEEEE--HHHHHHHHTB-GGGSSS--SSB---GGGTT-TT---PBP-HHHHHHHHHHHHTS-HHHHHHHHHTTTB-SS--GGGGSTT--HHHHB---HIIIIIIIIIIIIIHHHHHHHHHHH-HHHHHHHHHHHHHSPPBTTB---S-SGGGGG---HHHHHHHHHHHHHHHTTTS-TTT-HHHHHHHHHHHHHHHHHHHHT-SSEEHHHHHHHHHHHHHHHHHHHHHHHH-TTS---SHHHHHGGGHHHHHHHH-SGGGT-SHHHHHTHHHHHHHHHHH--SSSHHHHHHHHHHHHHHHHHHHHHHHHHHHHHHHHHHTSSTTSSHHHHHHHHS--SS---EEEEEEPPPEEHHHHHHHTTT-GGGTTHHHHHHHHHHHHHSS-----TT-EEEEEEEEEEEEE-TTT--EEEEEEEEETTSSSS-EE-EEEEEEETTEEEEEEEEEEEEEE-TTSPEEEEEEEEEEE--S--S-THHHHHHT--EEEEPPTTT--EEEEGGGEEEEE-EEE--STT-TTEEEE-TTS-HHHHHHH-GGGT-TTS-EEPS----/-----------TTS-EE-TTT--EE-GGGHHHHHHHHHT-GGGGTHHHHHHHHHHHHHHHHHHHHHHHTTT-----------------S-------------------------------S----PPTT-EEEEEPGGGTPPPEEE-HHHHHHHHHHHHHHHHHTTS------SGGGSSTTS----------HHHHH-TTTTSSSHHHHHHHHHHHHTT--HHHHHHHHHHHHHHBS-TTT----SHHHHHHHHHHHHHHHSPPPEEEEEEEEETTEEEEEEEEE--HHHHHHHHHH-HHHHTT---S-EEEEEE-SSSEEEEE-SGGGSHHHHHHHH-TTS-TTEEEEEEEEEE--EE-STTS-SEE-EEEEEETTS-HHHHTSSSTTS-EEEEE-------TTTTT-HHHHHHHHHHHHHHHHHHHHHHHHHHHH-EEEE-TTS-EEEEEEEEEEEE--HHHHHHHHTB-GGGSSS--SSB---GGGTT-TT---PBP-HHHHHHHHHHHHTS-HHHHHHHHHTTTB-SS--GGGGSTT--HHHHB---HIIIIIIIIIIIIIHHHHHHHHHHH-HHHHHHHHHHHHHSPPBTTB---S-SGGGGG---HHHHHHHHHHHHHHHTTTS-TTT-HHHHHHHHHHHHHHHHHHHHT-SSEEHHHHHHHHHHHHHHHHHHHHHHHH-TTS---SHHHHHGGGHHHHHHHH-SGGGT-SHHHHHTHHHHHHHHHHH--SSSHHHHHHHHHHHHHHHHHHHHHHHHHHHHHHHHHHTTSTTSSHHHHHHHHS--SS---EEEEEEPPPEEHHHHHHHTTT-GGGTTHHHHHHHHHHHHHSS-----TT-EEEEEEEEEEEEE-TTT--EEEEEEEEETTSSSS-EE-EEEEEEETTEEEEEEEEEEEEEE-TTSPEEEEEEEEEEE--S--STTHHHHHTT--EEEEPPTTT--EEEEGGGEEEEE-EEE--STT-TTEEEE-TTS-HHHHHHH-GGGS-TTS-EEPS----

Organism: Psilocybe cubensis (NCBI:txid181762)